Protein 9IOA (pdb70)

Sequence (1952 aa):
MKLEQQIQRVILEEAKALIKDYHEYHNRVHLESVRNKKRLGDSAPDKKIHRPNYWSFDKKFDPFYVKSNYKSIARSIANKIENRTYLPNEPFTKDVPKPDGGIRKVSIYQIPDAAISKLFFNRLLAKNRHRFSSFSYAYRNDRNVHFAIQDISVDLKKNERTFLAEFDFSDFFGSISHSFLNEQFNENGFYISPEEKFIIRSFLRERKVGIPQGTSISLFLANLTCWKLDQDLEREGVKFSRYADDTIIWSQEYSKICNAFNIITNFSKSAGIKINPKGISLLTKKGLPSEITSKNNLDFLGYTLSVENVSIKEKSVKKIKKQISYILYRNLIQPLKKTSLAGQTIPANDRDKNFLIAICEIRRYMYGGLSKSQIKDYLSGRSNRLYFKGIMSFYPLVNDVEQLKQLDGWIVSVIYRALKLRCQLLSKWGYNRSHNFPFILDREDIVDKCSKKTIAGRKLFEIPSFLLIHKALQKGLQESGIEKIMNPMKLEQQIQRVILEEAKALIKDYHEYHNRVHLESVRNKKRLGDSAPDKKIHRPNYWSFDKKFDPFYVKSNYKSIARSIANKIENRTYLPNEPFTKDVPKPDGGIRKVSIYQIPDAAISKLFFNRLLAKNRHRFSSFSYAYRNDRNVHFAIQDISVDLKKNERTFLAEFDFSDFFGSISHSFLNEQFNENGFYISPEEKFIIRSFLRERKVGIPQGTSISLFLANLTCWKLDQDLEREGVKFSRYADDTIIWSQEYSKICNAFNIITNFSKSAGIKINPKGISLLTKKGLPSEITSKNNLDFLGYTLSVENVSIKEKSVKKIKKQISYILYRNLIQPLKKTSLAGQTIPANDRDKNFLIAICEIRRYMYGGLSKSQIKDYLSGRSNRLYFKGIMSFYPLVNDVEQLKQLDGWIVSVIYRALKLRCQLLSKWGYNRSHNFPFILDREDIVDKCSKKTIAGRKLFEIPSFLLIHKALQKGLQESGIEKIMNPMKLEQQIQRVILEEAKALIKDYHEYHNRVHLESVRNKKRLGDSAPDKKIHRPNYWSFDKKFDPFYVKSNYKSIARSIANKIENRTYLPNEPFTKDVPKPDGGIRKVSIYQIPDAAISKLFFNRLLAKNRHRFSSFSYAYRNDRNVHFAIQDISVDLKKNERTFLAEFDFSDFFGSISHSFLNEQFNENGFYISPEEKFIIRSFLRERKVGIPQGTSISLFLANLTCWKLDQDLEREGVKFSRYADDTIIWSQEYSKICNAFNIITNFSKSAGIKINPKGISLLTKKGLPSEITSKNNLDFLGYTLSVENVSIKEKSVKKIKKQISYILYRNLIQPLKKTSLAGQTIPANDRDKNFLIAICEIRRYMYGGLSKSQIKDYLSGRSNRLYFKGIMSFYPLVNDVEQLKQLDGWIVSVIYRALKLRCQLLSKWGYNRSHNFPFILDREDIVDKCSKKTIAGRKLFEIPSFLLIHKALQKGLQESGIEKIMNPMKLEQQIQRVILEEAKALIKDYHEYHNRVHLESVRNKKRLGDSAPDKKIHRPNYWSFDKKFDPFYVKSNYKSIARSIANKIENRTYLPNEPFTKDVPKPDGGIRKVSIYQIPDAAISKLFFNRLLAKNRHRFSSFSYAYRNDRNVHFAIQDISVDLKKNERTFLAEFDFSDFFGSISHSFLNEQFNENGFYISPEEKFIIRSFLRERKVGIPQGTSISLFLANLTCWKLDQDLEREGVKFSRYADDTIIWSQEYSKICNAFNIITNFSKSAGIKINPKGISLLTKKGLPSEITSKNNLDFLGYTLSVENVSIKEKSVKKIKKQISYILYRNLIQPLKKTSLAGQTIPANDRDKNFLIAICEIRRYMYGGLSKSQIKDYLSGRSNRLYFKGIMSFYPLVNDVEQLKQLDGWIVSVIYRALKLRCQLLSKWGYNRSHNFPFILDREDIVDKCSKKTIAGRKLFEIPSFLLIHKALQKGLQESGIEKIMNP

Solvent-accessible surface area: 88950 Å² total; per-residue (Å²): 122,135,30,50,66,25,0,33,130,18,0,24,83,30,0,96,56,51,21,133,89,23,81,92,51,49,88,117,27,88,98,75,29,72,117,22,129,144,23,9,3,110,40,13,93,131,94,136,65,103,120,50,84,52,19,95,124,45,123,54,11,25,0,64,66,0,82,81,38,45,124,61,16,0,168,47,18,6,94,89,0,118,80,105,78,11,62,0,62,122,23,34,61,96,86,38,116,30,138,87,72,31,89,63,106,30,7,58,12,4,5,2,1,18,0,0,0,83,22,2,0,74,96,0,30,65,21,1,132,56,25,27,20,90,16,14,13,12,86,110,127,42,95,49,4,19,10,0,2,13,11,0,17,27,2,0,120,78,12,135,99,0,8,2,1,34,2,12,1,34,40,0,0,42,40,0,45,31,70,24,0,42,117,12,3,123,44,16,21,8,18,7,3,98,44,6,32,25,0,0,101,0,0,4,132,16,51,157,77,0,2,1,30,23,15,28,0,4,39,0,0,7,7,0,0,0,15,94,5,11,26,38,2,83,89,36,6,5,48,16,0,8,13,8,12,13,5,0,0,2,7,50,61,23,32,25,1,0,33,0,8,13,23,0,22,92,11,11,143,72,5,68,36,112,6,50,9,101,31,5,10,0,1,9,87,144,67,101,116,40,136,16,89,48,79,79,63,2,73,1,35,11,0,19,0,11,3,59,42,6,8,3,38,109,131,12,10,137,149,2,63,134,66,0,37,74,5,1,77,74,9,0,10,47,1,3,123,69,134,54,18,43,61,14,86,30,1,32,128,71,129,1,69,25,2,42,77,0,0,43,66,0,8,163,42,0,0,18,34,0,28,27,67,75,0,108,30,10,49,83,54,202,35,83,183,11,92,23,100,16,32,1,12,122,25,1,15,1,60,23,62,96,28,0,110,124,4,29,24,49,0,14,20,23,0,68,152,11,9,104,62,0,15,90,17,0,50,162,86,58,75,108,47,63,132,11,18,3,23,99,25,76,61,125,56,2,56,88,104,1,37,165,68,81,41,102,77,131,113,31,8,12,4,2,20,0,27,18,2,10,100,0,2,69,66,0,6,61,74,40,1,3,67,139,11,32,60,140,133,126,25,46,89,26,0,33,106,16,0,32,89,36,0,80,56,55,22,137,94,26,82,98,53,49,86,127,29,91,97,90,28,57,109,26,126,123,22,7,6,121,48,15,102,136,95,135,66,102,126,46,89,46,15,96,131,41,125,54,12,22,0,65,74,0,80,81,40,37,117,57,16,0,157,59,16,4,89,89,0,104,74,110,72,7,74,1,64,114,17,33,57,103,86,60,114,38,134,91,72,30,94,56,104,42,13,60,20,4,7,2,2,20,0,0,5,84,15,5,0,71,90,0,33,44,23,1,135,64,24,31,20,86,18,13,13,8,88,108,126,44,120,50,0,10,10,0,0,11,7,0,18,28,6,0,132,63,11,19,4,0,0,1,1,41,5,14,1,26,36,0,0,35,36,0,44,31,77,22,0,42,122,18,4,111,70,11,21,5,28,4,6,98,49,6,36,25,0,1,102,0,0,4,132,24,55,159,70,0,2,1,16,24,14,30,1,0,40,0,0,4,5,0,0,0,17,99,6,13,31,38,1,85,76,38,6,4,60,15,0,7,16,2,18,20,6,0,0,3,9,22,35,69,46,24,0,37,64,0,45,83,22,4,67,92,13,6,145,74,3,71,38,114,19,71,65,110,60,62,11,0,1,5,74,144,67,27,57,17,4,28,120,47,80,78,65,3,74,2,35,11,1,19,0,14,1,58,44,6,11,3,40,107,117,13,13,128,111,1,66,125,74,0,37,75,8,1,80,67,6,0,8,48,1,2,108,49,136,58,21,44,61,14,63,32,1,29,126,75,139,3,63,11,2,42,69,0,0,47,66,0,13,171,43,0,1,18,36,0,35,27,64,76,0,111,29,8,52,82,54,204,35,82,183,11,94,21,105,15,31,1,12,124,26,0,15,0,68,27,70,103,28,0,95,115,4,26,26,49,0,14,23,22,0,72,152,11,11,109,64,1,16,94,14,0,50,164,90,55,77,103,45,63,133,15,17,4,22,98,30,72,65,129,54,1,56,77,93,0,30,147,55,81,51,101,77,147,100,33,9,11,5,3,25,0,27,20,2,13,102,0,1,59,59,0,5,76,68,38,2,2,72,140,11,33,53,136,123,123,25,43,92,31,0,27,125,14,0,38,95,33,0,90,57,55,21,139,94,24,82,103,50,49,87,120,32,90,95,98,30,54,122,25,126,140,23,7,9,120,49,15,98,131,96,136,64,103,126,48,120,49,14,102,132,45,125,53,11,24,0,66,69,0,81,80,39,41,120,57,17,0,166,60,16,4,92,91,0,105,72,106,77,8,75,2,62,112,12,40,50,102,82,71,103,39,134,90,70,30,92,62,100,41,12,60,19,4,7,2,1,20,0,0,4,78,17,4,0,74,88,0,31,45,23,2,126,64,24,30,20,85,13,14,13,7,88,107,125,42,100,49,0,10,8,0,0,9,10,0,19,28,6,0,134,64,12,17,4,1,0,2,0,34,5,15,0,26,37,0,1,36,40,0,46,32,77,22,0,41,122,18,6,115,70,6,22,8,28,4,4,98,48,8,43,25,0,0,99,0,0,5,129,31,54,149,83,0,2,0,16,22,14,31,1,0,39,0,0,5,5,0,0,0,13,96,6,12,30,41,1,85,81,37,8,5,54,10,0,6,15,3,18,20,6,0,0,3,10,24,32,63,47,26,0,38,64,0,46,82,23,4,66,91,12,8,139,73,4,72,38,113,18,70,65,109,59,59,8,0,0,7,77,145,66,29,59,18,3,26,119,47,76,77,65,2,74,1,34,12,0,18,0,14,1,64,42,4,10,2,40,117,107,14,15,114,110,1,67,129,69,0,38,76,6,1,74,70,5,0,7,49,0,3,116,48,137,61,22,44,58,14,101,32,6,32,121,76,136,2,96,27,2,20,74,0,0,44,70,0,7,168,42,0,0,18,36,0,36,29,65,77,0,109,32,11,49,84,52,203,36,79,180,12,95,22,112,15,30,1,12,123,26,2,18,3,66,25,73,101,31,0,96,120,4,25,24,49,0,14,21,25,0,69,152,11,10,110,67,1,14,92,16,0,60,157,89,58,78,90,45,55,119,18,17,4,21,98,27,69,66,129,55,1,56,78,91,0,28,148,55,82,50,101,78,139,100,34,10,8,4,2,25,0,31,19,2,2,100,0,2,77,68,0,10,78,63,39,1,1,75,137,10,31,56,138,121,134,33,47,85,30,0,27,125,18,0,33,98,30,0,94,47,50,21,127,79,20,82,92,50,47,88,120,26,91,100,75,31,71,127,22,129,146,25,8,3,108,42,15,92,129,91,142,67,107,133,51,84,49,18,98,127,40,132,52,9,29,0,59,77,0,79,81,37,44,123,54,16,0,152,47,15,2,68,98,0,119,88,108,79,10,79,1,63,125,21,30,59,110,77,52,112,27,128,90,71,30,86,42,95,35,7,70,12,3,5,1,1,19,0,0,0,84,19,13,0,74,110,0,30,52,20,1,131,61,26,30,20,90,16,14,12,11,89,116,126,42,92,49,3,18,12,0,1,14,11,0,13,27,2,0,95,81,14,136,104,1,8,4,2,37,3,12,0,30,38,0,0,42,38,0,45,32,68,19,0,42,111,17,2,114,45,17,22,7,20,8,7,92,50,9,32,23,0,0,102,0,0,4,131,16,59,152,77,0,2,0,26,30,16,28,0,5,41,0,0,8,7,0,0,0,22,101,7,12,22,43,2,82,74,32,7,5,46,15,0,8,14,7,8,11,4,0,0,2,7,41,72,22,33,27,0,0,38,0,11,12,23,1,19,90,14,11,142,78,4,70,35,116,5,48,9,100,35,7,11,0,2,9,82,145,67,94,114,41,136,16,92,45,82,79,62,3,72,1,35,9,0,20,0,9,4,64,43,3,9,2,37,112,122,13,8,141,147,1,62,133,65,0,38,72,5,0,69,73,11,0,11,46,0,2,114,70,132,56,21,44,61,13,86,32,1,30,120,71,136,4,75,26,2,31,77,0,0,41,66,0,8,163,42,0,0,17,36,0,34,30,66,79,0,108,32,9,46,84,53,198,35,82,184,11,93,24,102,16,30,1,12,123,25,0,15,1,58,24,64,90,28,0,103,124,4,28,26,51,0,14,18,24,0,64,155,10,6,104,70,0,16,103,18,0,50,156,85,58,75,109,45,58,134,10,17,1,22,103,19,70,60,120,49,0,56,88,96,0,31,160,72,73,55,100,72,138,99,31,13,7,5,2,22,0,31,19,2,13,102,0,1,57,70,1,1,62,69,39,2,3,66,139,11,32,59,145

Radius of gyration: 46.31 Å; Cα contacts (8 Å, |Δi|>4): 3074; chains: 4; bounding box: 147×150×67 Å

B-factor: mean 64.34, std 40.63, range [16.78, 218.44]

Secondary structure (DSSP, 8-state):
--HHHHHHHHHHHHHHHHHHHHHHHHHHHHHHHHHHHHHHGGGPPPP-----THHHHSGGG-HHHHHHTHHHHHHHHHHHHHTT---PPPPB--EEE-TTS-EEE--B--HHHHHHHHHHHHHHHHHTGGGS-SEEESSTT-TTHHHHHHHHHHHHHHSS-EEEEEEE-HHHHHS--HHHHHHGGGSTT----HHHHHHHHHHHHHSSSSPPSSSTTHHHHHHHHSHHHHHHHHHHT-EEEEETTEEEEEES-HHHHHHHHHHHHHHHHHHTS--B---EEEE--SSS--SSSB-SEEE-SSEEEESS-EEE-HHHHHHHHHHHHHHHHHHHTGGGGSS--TT-PPPBTTB-HHHHHHHHHHHHHHTSS--HHHHHHHHHTS-S-----SSGGG-TT---HHHHHHHHHHHHHHHHHHHHHHHHHHHHHT---SSSHHHH--HHHHHHHHHH--BTTB---PPP-HHHHHHHHHHHHHHHHHHHHH--/--HHHHHHHHHHHHHHHHHHHHHHHHHHHHHHHHHHHHHHGGGPPPP-----THHHHSGGGSHHHHHHSHHHHHHHHHHHHHTT---PPPPEEEEEE-TTS-EEEEEE--HHHHHHHHHHHHHHHHHTGGGS-SEEESSTT-TTHHHHHHHHHHHHHH-S-EEEEEEE-HHHHHS--HHHHHHGGGSTT----HHHHHHHHHHHHHSSSS--BSSTTHHHHHHHHSHHHHHHHHHHT-EEEEETTEEEEEES-HHHHHHHHHHHHHHHHHHTS--B---EEEE--SSS--SSSB-SEEE-SSEEEESS-EEE-HHHHHHHHHHHHHHHHHHHTGGGGSS--TT-PPPBTTB-HHHHHHHHHHHHHHTSS--HHHHHHHHHTS-S-----SSGGG-TT---HHHHHHHHHHHHHHHHHHHHHHHHHHHHHT---TTSHHHH--HHHHHHHHHH--BTTB---PPP-HHHHHHHHHHHHHHHHHHHHH--/--HHHHHHHHHHHHHHHHHHHHHHHHHHHHHHHHHHHHHHGGGPPPP-----THHHHSGGGSHHHHHHSHHHHHHHHHHHHHTT---PPPPEEEEEE-TTS-EEEEEE--HHHHHHHHHHHHHHHHHTGGGS-SEEESSTT-TTHHHHHHHHHHHHHH-S-EEEEEEE-HHHHHS--HHHHHHGGGSTT----HHHHHHHHHHHHHSSSS--BSSTTHHHHHHHHSHHHHHHHHHHT-EEEEETTEEEEEES-HHHHHHHHHHHHHHHHHHTS--B---EEEE--SSS--SSSB-SEEE-SSEEEESS-EEE-HHHHHHHHHHHHHHHHHHHTGGGGSS--TT-PPPBTTB-HHHHHHHHHHHHHHTSS--HHHHHHHHHTS-S-----SSGGG-TT---HHHHHHHHHHHHHHHHHHHHHHHHHHHHHT---TTSHHHH--HHHHHHHHHH--BTTB---PPP-HHHHHHHHHHHHHHH-HHHHH--/--HHHHHHHHHHHHHHHHHHHHHHHHHHHHHHHHHHHHHHGGGPPPP-----THHHHSGGG-HHHHHHTHHHHHHHHHHHHHTT---PPPPB--EEE-TTS-EEE--B--HHHHHHHHHHHHHHHHHTGGGS-SEEESSTT-TTHHHHHHHHHHHHHHSS-EEEEEEE-HHHHHS--HHHHHHGGGSTT----HHHHHHHHHHHHHSSSSPPSSSTTHHHHHHHHSHHHHHHHHHHT-EEEEETTEEEEEES-HHHHHHHHHHHHHHHHHHTS--B---EEEE--SSS--SSSB-SEEEETTEEEESS-EEE-HHHHHHHHHHHHHHHHHHHTGGGGSS--TT-PPPBTTB-HHHHHHHHHHHHHHTSS--HHHHHHHHHTS-S-----SSGGG-TT---HHHHHHHHHHHHHHHHHHHHHHHHHHHHHT---SSSHHHH--HHHHHHHHHH--BTTB---PPP-HHHHHHHHHHHHHHHHHHHHH--

Nearest PDB structures (foldseek):
  6ar1-assembly1_A  TM=6.732E-01  e=9.410E-15  Geobacillus stearothermophilus
  6ar1-assembly2_D  TM=6.751E-01  e=1.546E-14  Geobacillus stearothermophilus
  5hhl-assembly4_G  TM=7.097E-01  e=1.204E-11  Agathobacter rectalis M104/1
  8ubb-assembly1_A  TM=7.583E-01  e=1.676E-10  Bordetella phage BPP-1
  8ubd-assembly1_A  TM=7.519E-01  e=3.899E-10  Bordetella phage BPP-1

InterPro domains:
  IPR000477 Reverse transcriptase domain [PF00078] (96-308)
  IPR000477 Reverse transcriptase domain [PS50878] (77-308)
  IPR043502 DNA/RNA polymerase superfamily [SSF56672] (45-313)
  IPR051083 Group II Intron Splicing and Mobility/Defense [PTHR34047] (75-318)

Organism: Escherichia coli (NCBI:txid562)

Foldseek 3Di:
DDQLVLLLVLLLVLLVVVVVVLVVVVVVQVVVLVVQCLQQPPPRDDGDRDDDPVCPVDVQQHSVVCNVPVSVVSVVQSVCLVVLNDAFDFFDWDWDQDPLRDTAIAGHGGSSLQSVLQSQLVVQCVQCVVLFDDAEAQALLDLCNVVVVVVVLVCLQPFQKKKKWKWFQRFVQVFFQVVLLVVLCPPSPRDQDPSNVSSVVRHVVNPPGGHRGPGSNRRVSVRSNCSVLSVVLVVLPWDWHHHNRMMMTMDSDPVSVVVNVVSQVVSCVVRVHHMGTSTIAMEHDPPDDDDDHHDQFDDRSQWTRGNVFIAGDVVVVVVLVVQLLVLLCSLQPVSLPDPDVHSHDDDDPLDDPSLLSSQQSNCCQAAVRDALVLLVCCLPVVDVDDAGDHDVLSVLRGDDLVVQVVVLLVSLVSQLVSLCVSQVSCVVVPHHCCVGNSNVDDSVCQQVVLQPDDDPNGSSRHRDGNVSVSSSSVVCCVVPNSVVRSDD/DDQLVLLLVLLLVLLVVVVVVLVVVVVVQVVVQVVQCLQQPPVRDDGDRDDDPVCPVDVQQHSVVCNVPVSVVSVVQSVCLVVLNDAFDFFDWDWDQDPLRRTAIATHGGSSLQSVLQSLLVVQCVQCVVLFDDAEAQALLDLCNVVVVVVVLVCLQVFAKKKKWKWFCRVVQVFFQVVLLVVLCPPSPRDADPSNVSSVVRHVVNPPGGHRGPGSNRRVSVRSNCSVLSVVLVVLPWDWHHHNRMMMTIDSDPVSVVVNVVSQQVSCVVRVHHMGTSGIEMEHDPPDDDDDHYDQFDDRSQWTRGNVWIAGDPVVVVVLVVQLLVLLCSLQPVSLPDPDVHSHDDDDPLDDVSLLSSQQSNCCQQAVRDDLVLLVCCLPVVDVDDAGDHDVLSVLRGPDLPVLVVVLLVSLVSQLVSLCNSQVSCVVVPHHCCVGNSNPDDSVCQQVVLQPDDDPNGRSSHRDGNVSVSSSSVVCCVVPNSVVRSDD/DDQLVLLLVLLLVLLVVVVVVLVVVVVVQVVVQVVQCLQQPPVRDDGDRDDDPVCPVDVQQHSVVCNVPVSVVSVVQSVCLVVLNDAFDFFDWDWDQDPLRRTAIATHGGSSLQSVLQSLLVVQCVQCVVLFDDAEAQALLDLCNVVVVVVVLVCLQVAQKKKKWKWFCRVVQVFFQVVLLVVLCPPSPRDADPSNVSSVVRHVVSPPGGHRGPGSNRRVSVRSNCSVLSVVLVVLPWDWHHHNRMMMIIDNDPVSVVVNVVSQQVSCVVRVHHMGTSTIEMEHDPPDDDDDHYDQFDDRSQWTRGNVWIAGDPVVVVVLVVQLLVLLCSLQPVSLPDPDNHSHDDDDPLDDVSLLSSQQSNCCQQAVRDALVLLVCCLPVVDVDDAGDHDVLSVLRGPCLPVLVVVQLVSLVSQLVSLCNSQVSCVVVPHHCCVGNSNPDDSVCQQVVLQPDDDPNGSSRHRDGNNSVSSSSVVCCVVPNSVVRSDD/DAQLVLLLVLLLVLLVVVVVVLVVVVVVQVVVQVVQCLQQPPPRDDGDRDDDPVCPVDVQLHSVVCNVPVSVVSVVQSVCLVVLNDAFDFFDWDWDQDPLRRTAIAGHGGSSLQSVLQSQLVVQCVQCVVLFDDAEAQALLDLCNVVVVVVVLVCLQPFQKKKKWKWFQRFVQVFFQVVLLVVLCPPSPRDQDPSNVSSVVRHVVSPPGGHRGPGSNRRVSVRSNCSVLVVVLVVLPWDWHHHNRMMMTMDSDPVSVVVNVVSQVVSCVVRVHHMGTSTMAMEHDPPDDDDDHHDQFDDRSQWTRGNVFIAGDVVVVVVLVVQLLVLLCSLQPVSLPDPDNHSHDDDDPLDDVSLLSSQQSNCCQQAVRDALVLLVCCLPVVDVDDAGDHDVLSVLRGDDVVVQVVVLLVSLVSQLVSLCVSQVSCVVVPHHCCVGNSNVDDSVCQQVVLQPDDDPNGSSRHRDGNVSVSSSSVVCCVVPNSVVRSDD

Structure (mmCIF, N/CA/C/O backbone):
data_9IOA
#
_entry.id   9IOA
#
_cell.length_a   1.00
_cell.length_b   1.00
_cell.length_c   1.00
_cell.angle_alpha   90.00
_cell.angle_beta   90.00
_cell.angle_gamma   90.00
#
_symmetry.space_group_name_H-M   'P 1'
#
loop_
_entity.id
_entity.type
_entity.pdbx_description
1 polymer 'RNA (177-MER)'
2 polymer 'RNA-dependent DNA polymerase'
#
loop_
_atom_site.group_PDB
_atom_site.id
_atom_site.type_symbol
_atom_site.label_atom_id
_atom_site.label_alt_id
_atom_site.label_comp_id
_atom_site.label_asym_id
_atom_site.label_entity_id
_atom_site.label_seq_id
_atom_site.pdbx_PDB_ins_code
_atom_site.Cartn_x
_atom_site.Cartn_y
_atom_site.Cartn_z
_atom_site.occupancy
_atom_site.B_iso_or_equiv
_atom_site.auth_seq_id
_atom_site.auth_comp_id
_atom_site.auth_asym_id
_atom_site.auth_atom_id
_atom_site.pdbx_PDB_model_num
ATOM 16930 N N . MET D 2 1 ? 195.565 250.597 202.130 1.00 67.38 1 MET A N 1
ATOM 16931 C CA . MET D 2 1 ? 196.981 251.041 202.047 1.00 63.87 1 MET A CA 1
ATOM 16932 C C . MET D 2 1 ? 197.764 250.015 201.230 1.00 62.43 1 MET A C 1
ATOM 16933 O O . MET D 2 1 ? 198.051 248.918 201.714 1.00 65.52 1 MET A O 1
ATOM 16949 N N . LYS D 2 2 ? 198.100 250.360 199.988 1.00 56.81 2 LYS A N 1
ATOM 16950 C CA . LYS D 2 2 ? 198.792 249.424 199.118 1.00 53.48 2 LYS A CA 1
ATOM 16951 C C . LYS D 2 2 ? 200.290 249.444 199.394 1.00 56.52 2 LYS A C 1
ATOM 16952 O O . LYS D 2 2 ? 200.849 250.425 199.888 1.00 63.86 2 LYS A O 1
ATOM 16971 N N . LEU D 2 3 ? 200.944 248.337 199.050 1.00 37.46 3 LEU A N 1
ATOM 16972 C CA . LEU D 2 3 ? 202.364 248.199 199.345 1.00 37.44 3 LEU A CA 1
ATOM 16973 C C . LEU D 2 3 ? 203.187 249.256 198.620 1.00 42.39 3 LEU A C 1
ATOM 16974 O O . LEU D 2 3 ? 204.173 249.762 199.166 1.00 52.15 3 LEU A O 1
ATOM 16990 N N . GLU D 2 4 ? 202.815 249.596 197.386 1.00 44.40 4 GLU A N 1
ATOM 16991 C CA . GLU D 2 4 ? 203.582 250.600 196.657 1.00 41.93 4 GLU A CA 1
ATOM 16992 C C . GLU D 2 4 ? 203.548 251.941 197.377 1.00 44.11 4 GLU A C 1
ATOM 16993 O O . GLU D 2 4 ? 204.573 252.622 197.480 1.00 53.02 4 GLU A O 1
ATOM 17005 N N . GLN D 2 5 ? 202.379 252.338 197.883 1.00 36.96 5 GLN A N 1
ATOM 17006 C CA . GLN D 2 5 ? 202.286 253.596 198.617 1.00 36.59 5 GLN A CA 1
ATOM 17007 C C . GLN D 2 5 ? 203.122 253.548 199.888 1.00 46.15 5 GLN A C 1
ATOM 17008 O O . GLN D 2 5 ? 203.762 254.539 200.262 1.00 50.19 5 GLN A O 1
ATOM 17022 N N . GLN D 2 6 ? 203.122 252.403 200.565 1.00 42.93 6 GLN A N 1
ATOM 17023 C CA . GLN D 2 6 ? 203.924 252.242 201.771 1.00 37.95 6 GLN A CA 1
ATOM 17024 C C . GLN D 2 6 ? 205.410 252.384 201.468 1.00 43.72 6 GLN A C 1
ATOM 17025 O O . GLN D 2 6 ? 206.136 253.098 202.173 1.00 48.20 6 GLN A O 1
ATOM 17039 N N . ILE D 2 7 ? 205.881 251.716 200.412 1.00 41.37 7 ILE A N 1
ATOM 17040 C CA . ILE D 2 7 ? 207.280 251.845 200.022 1.00 29.44 7 ILE A CA 1
ATOM 17041 C C . ILE D 2 7 ? 207.587 253.285 199.654 1.00 33.24 7 ILE A C 1
ATOM 17042 O O . ILE D 2 7 ? 208.660 253.806 199.970 1.00 44.07 7 ILE A O 1
ATOM 17058 N N . GLN D 2 8 ? 206.663 253.942 198.956 1.00 34.74 8 GLN A N 1
ATOM 17059 C CA . GLN D 2 8 ? 206.869 255.338 198.602 1.00 37.49 8 GLN A CA 1
ATOM 17060 C C . GLN D 2 8 ? 207.095 256.172 199.848 1.00 37.84 8 GLN A C 1
ATOM 17061 O O . GLN D 2 8 ? 208.065 256.930 199.938 1.00 46.20 8 GLN A O 1
ATOM 17075 N N . ARG D 2 9 ? 206.202 256.039 200.825 1.00 36.23 9 ARG A N 1
ATOM 17076 C CA . ARG D 2 9 ? 206.337 256.817 202.048 1.00 39.32 9 ARG A CA 1
ATOM 17077 C C . ARG D 2 9 ? 207.678 256.544 202.708 1.00 40.58 9 ARG A C 1
ATOM 17078 O O . ARG D 2 9 ? 208.398 257.473 203.083 1.00 49.89 9 ARG A O 1
ATOM 17099 N N . VAL D 2 10 ? 208.036 255.268 202.849 1.00 35.11 10 VAL A N 1
ATOM 17100 C CA . VAL D 2 10 ? 209.241 254.927 203.600 1.00 27.10 10 VAL A CA 1
ATOM 17101 C C . VAL D 2 10 ? 210.482 255.455 202.888 1.00 35.92 10 VAL A C 1
ATOM 17102 O O . VAL D 2 10 ? 211.355 256.085 203.502 1.00 45.06 10 VAL A O 1
ATOM 17115 N N . ILE D 2 11 ? 210.583 255.200 201.581 1.00 34.08 11 ILE A N 1
ATOM 17116 C CA . ILE D 2 11 ? 211.744 255.652 200.823 1.00 36.16 11 ILE A CA 1
ATOM 17117 C C . ILE D 2 11 ? 211.841 257.168 200.866 1.00 35.15 11 ILE A C 1
ATOM 17118 O O . ILE D 2 11 ? 212.926 257.730 201.058 1.00 43.85 11 ILE A O 1
ATOM 17134 N N . LEU D 2 12 ? 210.714 257.857 200.685 1.00 34.86 12 LEU A N 1
ATOM 17135 C CA . LEU D 2 12 ? 210.741 259.311 200.666 1.00 35.48 12 LEU A CA 1
ATOM 17136 C C . LEU D 2 12 ? 211.156 259.872 202.018 1.00 34.62 12 LEU A C 1
ATOM 17137 O O . LEU D 2 12 ? 211.934 260.826 202.079 1.00 48.95 12 LEU A O 1
ATOM 17153 N N . GLU D 2 13 ? 210.652 259.303 203.115 1.00 35.57 13 GLU A N 1
ATOM 17154 C CA . GLU D 2 13 ? 211.048 259.807 204.427 1.00 33.14 13 GLU A CA 1
ATOM 17155 C C . GLU D 2 13 ? 212.521 259.545 204.704 1.00 35.48 13 GLU A C 1
ATOM 17156 O O . GLU D 2 13 ? 213.209 260.407 205.259 1.00 44.54 13 GLU A O 1
ATOM 17168 N N . GLU D 2 14 ? 213.035 258.371 204.335 1.00 36.04 14 GLU A N 1
ATOM 17169 C CA . GLU D 2 14 ? 214.463 258.133 204.516 1.00 31.79 14 GLU A CA 1
ATOM 17170 C C . GLU D 2 14 ? 215.285 259.131 203.710 1.00 34.40 14 GLU A C 1
ATOM 17171 O O . GLU D 2 14 ? 216.253 259.718 204.216 1.00 43.83 14 GLU A O 1
ATOM 17183 N N . ALA D 2 15 ? 214.903 259.347 202.450 1.00 34.94 15 ALA A N 1
ATOM 17184 C CA . ALA D 2 15 ? 215.638 260.282 201.608 1.00 32.07 15 ALA A CA 1
ATOM 17185 C C . ALA D 2 15 ? 215.586 261.687 202.186 1.00 33.30 15 ALA A C 1
ATOM 17186 O O . ALA D 2 15 ? 216.599 262.388 202.227 1.00 43.71 15 ALA A O 1
ATOM 17193 N N . LYS D 2 16 ? 214.405 262.122 202.626 1.00 26.30 16 LYS A N 1
ATOM 17194 C CA . LYS D 2 16 ? 214.270 263.456 203.199 1.00 32.07 16 LYS A CA 1
ATOM 17195 C C . LYS D 2 16 ? 215.086 263.605 204.472 1.00 33.61 16 LYS A C 1
ATOM 17196 O O . LYS D 2 16 ? 215.669 264.663 204.715 1.00 44.98 16 LYS A O 1
ATOM 17215 N N . ALA D 2 17 ? 215.123 262.572 205.312 1.00 20.71 17 ALA A N 1
ATOM 17216 C CA . ALA D 2 17 ? 215.945 262.649 206.512 1.00 27.82 17 ALA A CA 1
ATOM 17217 C C . ALA D 2 17 ? 217.412 262.811 206.148 1.00 32.57 17 ALA A C 1
ATOM 17218 O O . ALA D 2 17 ? 218.123 263.640 206.728 1.00 42.57 17 ALA A O 1
ATOM 17225 N N . LEU D 2 18 ? 217.886 262.027 205.179 1.00 29.66 18 LEU A N 1
ATOM 17226 C CA . LEU D 2 18 ? 219.282 262.147 204.773 1.00 29.29 18 LEU A CA 1
ATOM 17227 C C . LEU D 2 18 ? 219.567 263.519 204.165 1.00 35.02 18 LEU A C 1
ATOM 17228 O O . LEU D 2 18 ? 220.620 264.120 204.421 1.00 39.26 18 LEU A O 1
ATOM 17244 N N . ILE D 2 19 ? 218.632 264.038 203.368 1.00 37.34 19 ILE A N 1
ATOM 17245 C CA . ILE D 2 19 ? 218.795 265.367 202.780 1.00 28.88 19 ILE A CA 1
ATOM 17246 C C . ILE D 2 19 ? 218.861 266.427 203.868 1.00 27.69 19 ILE A C 1
ATOM 17247 O O . ILE D 2 19 ? 219.675 267.354 203.808 1.00 42.45 19 ILE A O 1
ATOM 17263 N N . LYS D 2 20 ? 217.970 266.336 204.853 1.00 26.02 20 LYS A N 1
ATOM 17264 C CA . LYS D 2 20 ? 217.982 267.304 205.940 1.00 32.44 20 LYS A CA 1
ATOM 17265 C C . LYS D 2 20 ? 219.289 267.232 206.712 1.00 34.61 20 LYS A C 1
ATOM 17266 O O . LYS D 2 20 ? 219.846 268.269 207.095 1.00 44.42 20 LYS A O 1
ATOM 17285 N N . ASP D 2 21 ? 219.814 266.023 206.911 1.00 32.92 21 ASP A N 1
ATOM 17286 C CA . ASP D 2 21 ? 221.087 265.888 207.602 1.00 31.09 21 ASP A CA 1
ATOM 17287 C C . ASP D 2 21 ? 222.212 266.534 206.806 1.00 39.97 21 ASP A C 1
ATOM 17288 O O . ASP D 2 21 ? 223.081 267.191 207.382 1.00 45.70 21 ASP A O 1
ATOM 17297 N N . TYR D 2 22 ? 222.207 266.378 205.482 1.00 36.41 22 TYR A N 1
ATOM 17298 C CA . TYR D 2 22 ? 223.273 266.985 204.687 1.00 31.89 22 TYR A CA 1
ATOM 17299 C C . TYR D 2 22 ? 223.147 268.504 204.649 1.00 30.24 22 TYR A C 1
ATOM 17300 O O . TYR D 2 22 ? 224.157 269.224 204.675 1.00 45.18 22 TYR A O 1
ATOM 17318 N N . HIS D 2 23 ? 221.920 269.013 204.562 1.00 23.03 23 HIS A N 1
ATOM 17319 C CA . HIS D 2 23 ? 221.730 270.455 204.598 1.00 30.93 23 HIS A CA 1
ATOM 17320 C C . HIS D 2 23 ? 222.248 271.032 205.904 1.00 35.87 23 HIS A C 1
ATOM 17321 O O . HIS D 2 23 ? 222.987 272.028 205.909 1.00 42.50 23 HIS A O 1
ATOM 17335 N N . GLU D 2 24 ? 221.890 270.403 207.024 1.00 37.52 24 GLU A N 1
ATOM 17336 C CA . GLU D 2 24 ? 222.413 270.849 208.304 1.00 28.15 24 GLU A CA 1
ATOM 17337 C C . GLU D 2 24 ? 223.920 270.681 208.373 1.00 28.58 24 GLU A C 1
ATOM 17338 O O . GLU D 2 24 ? 224.600 271.492 209.005 1.00 41.11 24 GLU A O 1
ATOM 17350 N N . TYR D 2 25 ? 224.465 269.660 207.713 1.00 31.46 25 TYR A N 1
ATOM 17351 C CA . TYR D 2 25 ? 225.910 269.487 207.694 1.00 31.93 25 TYR A CA 1
ATOM 17352 C C . TYR D 2 25 ? 226.592 270.693 207.070 1.00 36.17 25 TYR A C 1
ATOM 17353 O O . TYR D 2 25 ? 227.511 271.274 207.660 1.00 46.13 25 TYR A O 1
ATOM 17371 N N . HIS D 2 26 ? 226.168 271.085 205.867 1.00 38.48 26 HIS A N 1
ATOM 17372 C CA . HIS D 2 26 ? 226.893 272.172 205.218 1.00 29.09 26 HIS A CA 1
ATOM 17373 C C . HIS D 2 26 ? 226.607 273.501 205.902 1.00 27.58 26 HIS A C 1
ATOM 17374 O O . HIS D 2 26 ? 227.487 274.372 205.955 1.00 45.34 26 HIS A O 1
ATOM 17389 N N . ASN D 2 27 ? 225.415 273.664 206.480 1.00 22.57 27 ASN A N 1
ATOM 17390 C CA . ASN D 2 27 ? 225.150 274.880 207.241 1.00 24.57 27 ASN A CA 1
ATOM 17391 C C . ASN D 2 27 ? 226.055 274.967 208.464 1.00 29.86 27 ASN A C 1
ATOM 17392 O O . ASN D 2 27 ? 226.597 276.039 208.776 1.00 42.57 27 ASN A O 1
ATOM 17403 N N . ARG D 2 28 ? 226.244 273.844 209.157 1.00 32.83 28 ARG A N 1
ATOM 17404 C CA . ARG D 2 28 ? 227.142 273.818 210.300 1.00 31.37 28 ARG A CA 1
ATOM 17405 C C . ARG D 2 28 ? 228.568 274.106 209.869 1.00 39.28 28 ARG A C 1
ATOM 17406 O O . ARG D 2 28 ? 229.301 274.818 210.562 1.00 48.78 28 ARG A O 1
ATOM 17427 N N . VAL D 2 29 ? 228.986 273.542 208.735 1.00 38.99 29 VAL A N 1
ATOM 17428 C CA . VAL D 2 29 ? 230.343 273.775 208.253 1.00 24.71 29 VAL A CA 1
ATOM 17429 C C . VAL D 2 29 ? 230.555 275.253 207.977 1.00 30.37 29 VAL A C 1
ATOM 17430 O O . VAL D 2 29 ? 231.610 275.808 208.289 1.00 43.68 29 VAL A O 1
ATOM 17443 N N . HIS D 2 30 ? 229.558 275.920 207.398 1.00 33.66 30 HIS A N 1
ATOM 17444 C CA . HIS D 2 30 ? 229.710 277.349 207.136 1.00 28.00 30 HIS A CA 1
ATOM 17445 C C . HIS D 2 30 ? 229.778 278.154 208.425 1.00 33.29 30 HIS A C 1
ATOM 17446 O O . HIS D 2 30 ? 230.624 279.046 208.568 1.00 47.54 30 HIS A O 1
ATOM 17460 N N . LEU D 2 31 ? 228.861 277.899 209.358 1.00 36.87 31 LEU A N 1
ATOM 17461 C CA . LEU D 2 31 ? 228.896 278.643 210.612 1.00 37.20 31 LEU A CA 1
ATOM 17462 C C . LEU D 2 31 ? 230.231 278.443 211.320 1.00 38.23 31 LEU A C 1
ATOM 17463 O O . LEU D 2 31 ? 230.841 279.403 211.821 1.00 43.26 31 LEU A O 1
ATOM 17479 N N . GLU D 2 32 ? 230.719 277.202 211.346 1.00 40.59 32 GLU A N 1
ATOM 17480 C CA . GLU D 2 32 ? 231.992 276.920 211.990 1.00 40.91 32 GLU A CA 1
ATOM 17481 C C . GLU D 2 32 ? 233.151 277.540 211.225 1.00 44.01 32 GLU A C 1
ATOM 17482 O O . GLU D 2 32 ? 234.152 277.924 211.829 1.00 51.08 32 GLU A O 1
ATOM 17494 N N . SER D 2 33 ? 233.047 277.643 209.900 1.00 40.01 33 SER A N 1
ATOM 17495 C CA . SER D 2 33 ? 234.105 278.300 209.144 1.00 35.84 33 SER A CA 1
ATOM 17496 C C . SER D 2 33 ? 234.134 279.790 209.430 1.00 39.87 33 SER A C 1
ATOM 17497 O O . SER D 2 33 ? 235.209 280.387 209.479 1.00 46.62 33 SER A O 1
ATOM 17505 N N . VAL D 2 34 ? 232.972 280.398 209.663 1.00 34.58 34 VAL A N 1
ATOM 17506 C CA . VAL D 2 34 ? 232.952 281.804 210.047 1.00 31.77 34 VAL A CA 1
ATOM 17507 C C . VAL D 2 34 ? 233.605 281.987 211.411 1.00 33.76 34 VAL A C 1
ATOM 17508 O O . VAL D 2 34 ? 234.456 282.870 211.607 1.00 42.30 34 VAL A O 1
ATOM 17521 N N . ARG D 2 35 ? 233.249 281.129 212.365 1.00 38.83 35 ARG A N 1
ATOM 17522 C CA . ARG D 2 35 ? 233.842 281.250 213.691 1.00 39.61 35 ARG A CA 1
ATOM 17523 C C . ARG D 2 35 ? 235.339 280.974 213.646 1.00 40.76 35 ARG A C 1
ATOM 17524 O O . ARG D 2 35 ? 236.124 281.654 214.314 1.00 49.47 35 ARG A O 1
ATOM 17545 N N . ASN D 2 36 ? 235.755 279.974 212.869 1.00 34.65 36 ASN A N 1
ATOM 17546 C CA . ASN D 2 36 ? 237.169 279.648 212.756 1.00 38.54 36 ASN A CA 1
ATOM 17547 C C . ASN D 2 36 ? 237.939 280.740 212.033 1.00 38.55 36 ASN A C 1
ATOM 17548 O O . ASN D 2 36 ? 239.124 280.941 212.307 1.00 48.71 36 ASN A O 1
ATOM 17559 N N . LYS D 2 37 ? 237.305 281.441 211.094 1.00 37.35 37 LYS A N 1
ATOM 17560 C CA . LYS D 2 37 ? 237.941 282.625 210.538 1.00 43.43 37 LYS A CA 1
ATOM 17561 C C . LYS D 2 37 ? 238.191 283.639 211.638 1.00 38.62 37 LYS A C 1
ATOM 17562 O O . LYS D 2 37 ? 239.316 284.117 211.813 1.00 47.90 37 LYS A O 1
ATOM 17581 N N . LYS D 2 38 ? 237.168 283.924 212.441 1.00 32.81 38 LYS A N 1
ATOM 17582 C CA . LYS D 2 38 ? 237.371 284.846 213.554 1.00 33.01 38 LYS A CA 1
ATOM 17583 C C . LYS D 2 38 ? 238.474 284.369 214.491 1.00 37.15 38 LYS A C 1
ATOM 17584 O O . LYS D 2 38 ? 239.201 285.188 215.063 1.00 43.93 38 LYS A O 1
ATOM 17603 N N . ARG D 2 39 ? 238.610 283.056 214.662 1.00 35.58 39 ARG A N 1
ATOM 17604 C CA . ARG D 2 39 ? 239.568 282.502 215.615 1.00 31.19 39 ARG A CA 1
ATOM 17605 C C . ARG D 2 39 ? 240.997 282.562 215.090 1.00 36.60 39 ARG A C 1
ATOM 17606 O O . ARG D 2 39 ? 241.880 283.148 215.724 1.00 46.95 39 ARG A O 1
ATOM 17627 N N . LEU D 2 40 ? 241.242 281.946 213.937 1.00 39.00 40 LEU A N 1
ATOM 17628 C CA . LEU D 2 40 ? 242.577 281.787 213.383 1.00 39.23 40 LEU A CA 1
ATOM 17629 C C . LEU D 2 40 ? 242.953 282.875 212.389 1.00 40.80 40 LEU A C 1
ATOM 17630 O O . LEU D 2 40 ? 243.979 282.742 211.715 1.00 43.54 40 LEU A O 1
ATOM 17646 N N . GLY D 2 41 ? 242.161 283.936 212.268 1.00 40.72 41 GLY A N 1
ATOM 17647 C CA . GLY D 2 41 ? 242.586 285.056 211.452 1.00 41.57 41 GLY A CA 1
ATOM 17648 C C . GLY D 2 41 ? 242.803 284.644 210.012 1.00 43.97 41 GLY A C 1
ATOM 17649 O O . GLY D 2 41 ? 242.028 283.875 209.435 1.00 45.65 41 GLY A O 1
ATOM 17653 N N . ASP D 2 42 ? 243.878 285.160 209.418 1.00 46.50 42 ASP A N 1
ATOM 17654 C CA . ASP D 2 42 ? 244.187 284.859 208.026 1.00 45.35 42 ASP A CA 1
ATOM 17655 C C . ASP D 2 42 ? 244.644 283.422 207.836 1.00 44.32 42 ASP A C 1
ATOM 17656 O O . ASP D 2 42 ? 244.559 282.903 206.719 1.00 46.19 42 ASP A O 1
ATOM 17665 N N . SER D 2 43 ? 245.122 282.772 208.895 1.00 46.69 43 SER A N 1
ATOM 17666 C CA . SER D 2 43 ? 245.544 281.383 208.815 1.00 46.32 43 SER A CA 1
ATOM 17667 C C . SER D 2 43 ? 244.373 280.411 208.762 1.00 48.33 43 SER A C 1
ATOM 17668 O O . SER D 2 43 ? 244.590 279.223 208.506 1.00 48.66 43 SER A O 1
ATOM 17676 N N . ALA D 2 44 ? 243.154 280.882 208.995 1.00 51.59 44 ALA A N 1
ATOM 17677 C CA . ALA D 2 44 ? 241.987 280.019 208.991 1.00 48.41 44 ALA A CA 1
ATOM 17678 C C . ALA D 2 44 ? 241.917 279.243 207.676 1.00 44.04 44 ALA A C 1
ATOM 17679 O O . ALA D 2 44 ? 241.864 279.860 206.600 1.00 46.39 44 ALA A O 1
ATOM 17686 N N . PRO D 2 45 ? 241.923 277.913 207.711 1.00 46.06 45 PRO A N 1
ATOM 17687 C CA . PRO D 2 45 ? 241.742 277.151 206.465 1.00 45.80 45 PRO A CA 1
ATOM 17688 C C . PRO D 2 45 ? 240.425 277.508 205.798 1.00 49.54 45 PRO A C 1
ATOM 17689 O O . PRO D 2 45 ? 239.502 278.034 206.422 1.00 57.19 45 PRO A O 1
ATOM 17700 N N . ASP D 2 46 ? 240.331 277.181 204.516 1.00 49.42 46 ASP A N 1
ATOM 17701 C CA . ASP D 2 46 ? 239.140 277.483 203.740 1.00 49.42 46 ASP A CA 1
ATOM 17702 C C . ASP D 2 46 ? 238.125 276.354 203.871 1.00 53.48 46 ASP A C 1
ATOM 17703 O O . ASP D 2 46 ? 238.461 275.214 204.205 1.00 57.78 46 ASP A O 1
ATOM 17712 N N . LYS D 2 47 ? 236.862 276.694 203.638 1.00 47.71 47 LYS A N 1
ATOM 17713 C CA . LYS D 2 47 ? 235.798 275.717 203.776 1.00 39.87 47 LYS A CA 1
ATOM 17714 C C . LYS D 2 47 ? 235.960 274.615 202.737 1.00 42.01 47 LYS A C 1
ATOM 17715 O O . LYS D 2 47 ? 236.520 274.819 201.658 1.00 46.51 47 LYS A O 1
ATOM 17734 N N . LYS D 2 48 ? 235.464 273.425 203.082 1.00 45.25 48 LYS A N 1
ATOM 17735 C CA . LYS D 2 48 ? 235.519 272.292 202.165 1.00 42.38 48 LYS A CA 1
ATOM 17736 C C . LYS D 2 48 ? 234.283 271.428 202.429 1.00 40.97 48 LYS A C 1
ATOM 17737 O O . LYS D 2 48 ? 234.268 270.551 203.294 1.00 47.87 48 LYS A O 1
ATOM 17756 N N . ILE D 2 49 ? 233.229 271.674 201.654 1.00 38.28 49 ILE A N 1
ATOM 17757 C CA . ILE D 2 49 ? 232.001 270.903 201.795 1.00 35.97 49 ILE A CA 1
ATOM 17758 C C . ILE D 2 49 ? 232.186 269.555 201.113 1.00 39.70 49 ILE A C 1
ATOM 17759 O O . ILE D 2 49 ? 232.336 269.478 199.888 1.00 39.76 49 ILE A O 1
ATOM 17775 N N . HIS D 2 50 ? 232.163 268.489 201.901 1.00 39.06 50 HIS A N 1
ATOM 17776 C CA . HIS D 2 50 ? 232.264 267.132 201.395 1.00 29.68 50 HIS A CA 1
ATOM 17777 C C . HIS D 2 50 ? 230.874 266.540 201.213 1.00 37.82 50 HIS A C 1
ATOM 17778 O O . HIS D 2 50 ? 229.925 266.909 201.909 1.00 46.44 50 HIS A O 1
ATOM 17792 N N . ARG D 2 51 ? 230.765 265.616 200.265 1.00 35.30 51 ARG A N 1
ATOM 17793 C CA . ARG D 2 51 ? 229.590 264.780 200.155 1.00 32.62 51 ARG A CA 1
ATOM 17794 C C . ARG D 2 51 ? 229.995 263.337 200.417 1.00 33.80 51 ARG A C 1
ATOM 17795 O O . ARG D 2 51 ? 231.072 262.917 199.982 1.00 39.87 51 ARG A O 1
ATOM 17816 N N . PRO D 2 52 ? 229.178 262.560 201.124 1.00 29.37 52 PRO A N 1
ATOM 17817 C CA . PRO D 2 52 ? 229.594 261.201 201.477 1.00 31.98 52 PRO A CA 1
ATOM 17818 C C . PRO D 2 52 ? 230.044 260.425 200.250 1.00 35.28 52 PRO A C 1
ATOM 17819 O O . PRO D 2 52 ? 229.470 260.546 199.166 1.00 43.12 52 PRO A O 1
ATOM 17830 N N . ASN D 2 53 ? 231.099 259.633 200.428 1.00 31.58 53 ASN A N 1
ATOM 17831 C CA . ASN D 2 53 ? 231.688 258.917 199.303 1.00 28.88 53 ASN A CA 1
ATOM 17832 C C . ASN D 2 53 ? 230.720 257.902 198.717 1.00 37.73 53 ASN A C 1
ATOM 17833 O O . ASN D 2 53 ? 230.670 257.717 197.496 1.00 44.66 53 ASN A O 1
ATOM 17844 N N . TYR D 2 54 ? 229.947 257.230 199.570 1.00 35.09 54 TYR A N 1
ATOM 17845 C CA . TYR D 2 54 ? 229.077 256.166 199.094 1.00 34.58 54 TYR A CA 1
ATOM 17846 C C . TYR D 2 54 ? 227.931 256.705 198.246 1.00 33.91 54 TYR A C 1
ATOM 17847 O O . TYR D 2 54 ? 227.249 255.921 197.579 1.00 46.58 54 TYR A O 1
ATOM 17865 N N . TRP D 2 55 ? 227.718 258.022 198.245 1.00 22.88 55 TRP A N 1
ATOM 17866 C CA . TRP D 2 55 ? 226.700 258.611 197.383 1.00 32.35 55 TRP A CA 1
ATOM 17867 C C . TRP D 2 55 ? 227.013 258.379 195.912 1.00 37.75 55 TRP A C 1
ATOM 17868 O O . TRP D 2 55 ? 226.096 258.338 195.084 1.00 40.63 55 TRP A O 1
ATOM 17889 N N . SER D 2 56 ? 228.290 258.223 195.568 1.00 40.30 56 SER A N 1
ATOM 17890 C CA . SER D 2 56 ? 228.698 258.006 194.187 1.00 35.60 56 SER A CA 1
ATOM 17891 C C . SER D 2 56 ? 228.934 256.542 193.851 1.00 35.09 56 SER A C 1
ATOM 17892 O O . SER D 2 56 ? 228.963 256.194 192.666 1.00 40.64 56 SER A O 1
ATOM 17900 N N . PHE D 2 57 ? 229.109 255.680 194.854 1.00 34.62 57 PHE A N 1
ATOM 17901 C CA . PHE D 2 57 ? 229.302 254.264 194.571 1.00 30.48 57 PHE A CA 1
ATOM 17902 C C . PHE D 2 57 ? 228.096 253.693 193.842 1.00 38.67 57 PHE A C 1
ATOM 17903 O O . PHE D 2 57 ? 228.243 252.818 192.981 1.00 46.21 57 PHE A O 1
ATOM 17920 N N . ASP D 2 58 ? 226.904 254.183 194.168 1.00 38.02 58 ASP A N 1
ATOM 17921 C CA . ASP D 2 58 ? 225.692 253.890 193.421 1.00 34.37 58 ASP A CA 1
ATOM 17922 C C . ASP D 2 58 ? 224.782 255.098 193.551 1.00 34.02 58 ASP A C 1
ATOM 17923 O O . ASP D 2 58 ? 224.755 255.744 194.601 1.00 41.51 58 ASP A O 1
ATOM 17932 N N . LYS D 2 59 ? 224.040 255.405 192.489 1.00 34.69 59 LYS A N 1
ATOM 17933 C CA . LYS D 2 59 ? 223.183 256.583 192.530 1.00 38.10 59 LYS A CA 1
ATOM 17934 C C . LYS D 2 59 ? 222.105 256.475 193.596 1.00 36.04 59 LYS A C 1
ATOM 17935 O O . LYS D 2 59 ? 221.598 257.504 194.051 1.00 44.22 59 LYS A O 1
ATOM 17954 N N . LYS D 2 60 ? 221.748 255.264 194.008 1.00 37.40 60 LYS A N 1
ATOM 17955 C CA . LYS D 2 60 ? 220.684 255.058 194.979 1.00 39.37 60 LYS A CA 1
ATOM 17956 C C . LYS D 2 60 ? 221.179 255.108 196.417 1.00 39.85 60 LYS A C 1
ATOM 17957 O O . LYS D 2 60 ? 220.365 255.031 197.340 1.00 46.53 60 LYS A O 1
ATOM 17976 N N . PHE D 2 61 ? 222.487 255.235 196.625 1.00 38.74 61 PHE A N 1
ATOM 17977 C CA . PHE D 2 61 ? 223.020 255.640 197.916 1.00 32.26 61 PHE A CA 1
ATOM 17978 C C . PHE D 2 61 ? 222.841 257.129 198.157 1.00 31.96 61 PHE A C 1
ATOM 17979 O O . PHE D 2 61 ? 223.040 257.590 199.285 1.00 36.99 61 PHE A O 1
ATOM 17996 N N . ASP D 2 62 ? 222.479 257.876 197.127 1.00 34.17 62 ASP A N 1
ATOM 17997 C CA . ASP D 2 62 ? 222.368 259.326 197.140 1.00 35.06 62 ASP A CA 1
ATOM 17998 C C . ASP D 2 62 ? 220.955 259.735 197.525 1.00 33.55 62 ASP A C 1
ATOM 17999 O O . ASP D 2 62 ? 220.002 259.357 196.837 1.00 41.14 62 ASP A O 1
ATOM 18008 N N . PRO D 2 63 ? 220.767 260.490 198.608 1.00 32.89 63 PRO A N 1
ATOM 18009 C CA . PRO D 2 63 ? 219.400 260.897 198.961 1.00 34.07 63 PRO A CA 1
ATOM 18010 C C . PRO D 2 63 ? 218.727 261.713 197.878 1.00 34.07 63 PRO A C 1
ATOM 18011 O O . PRO D 2 63 ? 217.523 261.555 197.636 1.00 42.37 63 PRO A O 1
ATOM 18022 N N . PHE D 2 64 ? 219.483 262.578 197.202 1.00 39.66 64 PHE A N 1
ATOM 18023 C CA . PHE D 2 64 ? 218.876 263.496 196.248 1.00 35.64 64 PHE A CA 1
ATOM 18024 C C . PHE D 2 64 ? 218.362 262.762 195.019 1.00 35.01 64 PHE A C 1
ATOM 18025 O O . PHE D 2 64 ? 217.268 263.060 194.526 1.00 38.51 64 PHE A O 1
ATOM 18042 N N . TYR D 2 65 ? 219.117 261.789 194.514 1.00 33.61 65 TYR A N 1
ATOM 18043 C CA . TYR D 2 65 ? 218.615 261.017 193.385 1.00 33.03 65 TYR A CA 1
ATOM 18044 C C . TYR D 2 65 ? 217.389 260.211 193.768 1.00 40.76 65 TYR A C 1
ATOM 18045 O O . TYR D 2 65 ? 216.408 260.171 193.019 1.00 48.75 65 TYR A O 1
ATOM 18063 N N . VAL D 2 66 ? 217.425 259.557 194.928 1.00 39.95 66 VAL A N 1
ATOM 18064 C CA . VAL D 2 66 ? 216.285 258.747 195.335 1.00 32.38 66 VAL A CA 1
ATOM 18065 C C . VAL D 2 66 ? 215.049 259.619 195.466 1.00 32.01 66 VAL A C 1
ATOM 18066 O O . VAL D 2 66 ? 213.949 259.225 195.061 1.00 41.94 66 VAL A O 1
ATOM 18079 N N . LYS D 2 67 ? 215.209 260.828 196.003 1.00 28.24 67 LYS A N 1
ATOM 18080 C CA . LYS D 2 67 ? 214.085 261.754 196.041 1.00 28.85 67 LYS A CA 1
ATOM 18081 C C . LYS D 2 67 ? 213.681 262.196 194.644 1.00 39.23 67 LYS A C 1
ATOM 18082 O O . LYS D 2 67 ? 212.519 262.548 194.419 1.00 42.43 67 LYS A O 1
ATOM 18101 N N . SER D 2 68 ? 214.622 262.193 193.700 1.00 46.74 68 SER A N 1
ATOM 18102 C CA . SER D 2 68 ? 214.290 262.573 192.333 1.00 38.42 68 SER A CA 1
ATOM 18103 C C . SER D 2 68 ? 213.321 261.579 191.704 1.00 41.89 68 SER A C 1
ATOM 18104 O O . SER D 2 68 ? 212.381 261.980 191.008 1.00 45.36 68 SER A O 1
ATOM 18112 N N . ASN D 2 69 ? 213.523 260.285 191.940 1.00 35.77 69 ASN A N 1
ATOM 18113 C CA . ASN D 2 69 ? 212.729 259.230 191.318 1.00 33.98 69 ASN A CA 1
ATOM 18114 C C . ASN D 2 69 ? 212.293 258.196 192.348 1.00 41.11 69 ASN A C 1
ATOM 18115 O O . ASN D 2 69 ? 212.407 256.988 192.134 1.00 45.46 69 ASN A O 1
ATOM 18126 N N . TYR D 2 70 ? 211.769 258.647 193.487 1.00 44.64 70 TYR A N 1
ATOM 18127 C CA . TYR D 2 70 ? 211.309 257.683 194.478 1.00 37.32 70 TYR A CA 1
ATOM 18128 C C . TYR D 2 70 ? 210.006 257.025 194.053 1.00 37.60 70 TYR A C 1
ATOM 18129 O O . TYR D 2 70 ? 209.723 255.898 194.469 1.00 47.20 70 TYR A O 1
ATOM 18147 N N . LYS D 2 71 ? 209.208 257.698 193.224 1.00 38.34 71 LYS A N 1
ATOM 18148 C CA . LYS D 2 71 ? 207.973 257.092 192.744 1.00 34.07 71 LYS A CA 1
ATOM 18149 C C . LYS D 2 71 ? 208.262 255.905 191.837 1.00 34.87 71 LYS A C 1
ATOM 18150 O O . LYS D 2 71 ? 207.663 254.837 191.996 1.00 48.40 71 LYS A O 1
ATOM 18169 N N . SER D 2 72 ? 209.202 256.058 190.907 1.00 32.60 72 SER A N 1
ATOM 18170 C CA . SER D 2 72 ? 209.553 254.943 190.036 1.00 34.13 72 SER A CA 1
ATOM 18171 C C . SER D 2 72 ? 210.236 253.831 190.818 1.00 38.09 72 SER A C 1
ATOM 18172 O O . SER D 2 72 ? 209.979 252.644 190.577 1.00 50.76 72 SER A O 1
ATOM 18180 N N . ILE D 2 73 ? 211.109 254.193 191.758 1.00 37.39 73 ILE A N 1
ATOM 18181 C CA . ILE D 2 73 ? 211.790 253.185 192.561 1.00 35.73 73 ILE A CA 1
ATOM 18182 C C . ILE D 2 73 ? 210.776 252.376 193.353 1.00 42.63 73 ILE A C 1
ATOM 18183 O O . ILE D 2 73 ? 210.841 251.144 193.403 1.00 47.48 73 ILE A O 1
ATOM 18199 N N . ALA D 2 74 ? 209.823 253.058 193.988 1.00 41.97 74 ALA A N 1
ATOM 18200 C CA . ALA D 2 74 ? 208.806 252.363 194.768 1.00 37.68 74 ALA A CA 1
ATOM 18201 C C . ALA D 2 74 ? 207.922 251.503 193.877 1.00 41.39 74 ALA A C 1
ATOM 18202 O O . ALA D 2 74 ? 207.581 250.373 194.238 1.00 50.70 74 ALA A O 1
ATOM 18209 N N . ARG D 2 75 ? 207.530 252.026 192.717 1.00 41.19 75 ARG A N 1
ATOM 18210 C CA . ARG D 2 75 ? 206.743 251.246 191.768 1.00 30.96 75 ARG A CA 1
ATOM 18211 C C . ARG D 2 75 ? 207.439 249.938 191.427 1.00 35.42 75 ARG A C 1
ATOM 18212 O O . ARG D 2 75 ? 206.859 248.852 191.559 1.00 49.50 75 ARG A O 1
ATOM 18233 N N . SER D 2 76 ? 208.699 250.026 191.005 1.00 31.28 76 SER A N 1
ATOM 18234 C CA . SER D 2 76 ? 209.416 248.832 190.587 1.00 32.85 76 SER A CA 1
ATOM 18235 C C . SER D 2 76 ? 209.675 247.898 191.761 1.00 34.93 76 SER A C 1
ATOM 18236 O O . SER D 2 76 ? 209.611 246.676 191.609 1.00 43.74 76 SER A O 1
ATOM 18244 N N . ILE D 2 77 ? 209.973 248.447 192.940 1.00 37.07 77 ILE A N 1
ATOM 18245 C CA . ILE D 2 77 ? 210.226 247.607 194.106 1.00 37.29 77 ILE A CA 1
ATOM 18246 C C . ILE D 2 77 ? 208.969 246.847 194.494 1.00 40.76 77 ILE A C 1
ATOM 18247 O O . ILE D 2 77 ? 209.022 245.656 194.822 1.00 46.09 77 ILE A O 1
ATOM 18263 N N . ALA D 2 78 ? 207.821 247.522 194.482 1.00 37.16 78 ALA A N 1
ATOM 18264 C CA . ALA D 2 78 ? 206.571 246.848 194.797 1.00 34.90 78 ALA A CA 1
ATOM 18265 C C . ALA D 2 78 ? 206.268 245.765 193.776 1.00 34.03 78 ALA A C 1
ATOM 18266 O O . ALA D 2 78 ? 205.826 244.668 194.136 1.00 45.17 78 ALA A O 1
ATOM 18273 N N . ASN D 2 79 ? 206.491 246.053 192.494 1.00 35.34 79 ASN A N 1
ATOM 18274 C CA . ASN D 2 79 ? 206.253 245.033 191.480 1.00 32.54 79 ASN A CA 1
ATOM 18275 C C . ASN D 2 79 ? 207.175 243.838 191.680 1.00 25.30 79 ASN A C 1
ATOM 18276 O O . ASN D 2 79 ? 206.757 242.687 191.522 1.00 42.49 79 ASN A O 1
ATOM 18287 N N . LYS D 2 80 ? 208.435 244.091 192.030 1.00 26.96 80 LYS A N 1
ATOM 18288 C CA . LYS D 2 80 ? 209.384 243.006 192.244 1.00 34.46 80 LYS A CA 1
ATOM 18289 C C . LYS D 2 80 ? 209.041 242.191 193.483 1.00 37.57 80 LYS A C 1
ATOM 18290 O O . LYS D 2 80 ? 209.302 240.985 193.522 1.00 41.25 80 LYS A O 1
ATOM 18309 N N . ILE D 2 81 ? 208.492 242.831 194.516 1.00 41.05 81 ILE A N 1
ATOM 18310 C CA . ILE D 2 81 ? 208.093 242.086 195.705 1.00 36.20 81 ILE A CA 1
ATOM 18311 C C . ILE D 2 81 ? 206.853 241.253 195.415 1.00 38.75 81 ILE A C 1
ATOM 18312 O O . ILE D 2 81 ? 206.760 240.091 195.827 1.00 47.82 81 ILE A O 1
ATOM 18328 N N . GLU D 2 82 ? 205.884 241.826 194.696 1.00 36.98 82 GLU A N 1
ATOM 18329 C CA . GLU D 2 82 ? 204.672 241.083 194.368 1.00 33.11 82 GLU A CA 1
ATOM 18330 C C . GLU D 2 82 ? 204.978 239.890 193.476 1.00 36.99 82 GLU A C 1
ATOM 18331 O O . GLU D 2 82 ? 204.413 238.807 193.666 1.00 47.58 82 GLU A O 1
ATOM 18343 N N . ASN D 2 83 ? 205.862 240.064 192.500 1.00 30.27 83 ASN A N 1
ATOM 18344 C CA . ASN D 2 83 ? 206.270 238.966 191.639 1.00 24.87 83 ASN A CA 1
ATOM 18345 C C . ASN D 2 83 ? 207.360 238.113 192.270 1.00 30.23 83 ASN A C 1
ATOM 18346 O O . ASN D 2 83 ? 207.851 237.182 191.624 1.00 39.64 83 ASN A O 1
ATOM 18357 N N . ARG D 2 84 ? 207.743 238.411 193.509 1.00 32.17 84 ARG A N 1
ATOM 18358 C CA . ARG D 2 84 ? 208.706 237.609 194.258 1.00 32.54 84 ARG A CA 1
ATOM 18359 C C . ARG D 2 84 ? 210.025 237.476 193.502 1.00 34.78 84 ARG A C 1
ATOM 18360 O O . ARG D 2 84 ? 210.646 236.412 193.482 1.00 40.23 84 ARG A O 1
ATOM 18381 N N . THR D 2 85 ? 210.463 238.575 192.882 1.00 35.41 85 THR A N 1
ATOM 18382 C CA . THR D 2 85 ? 211.771 238.653 192.252 1.00 30.79 85 THR A CA 1
ATOM 18383 C C . THR D 2 85 ? 212.684 239.688 192.891 1.00 33.77 85 THR A C 1
ATOM 18384 O O . THR D 2 85 ? 213.863 239.751 192.529 1.00 39.16 85 THR A O 1
ATOM 18395 N N . TYR D 2 86 ? 212.183 240.489 193.829 1.00 38.13 86 TYR A N 1
ATOM 18396 C CA . TYR D 2 86 ? 212.994 241.525 194.450 1.00 36.03 86 TYR A CA 1
ATOM 18397 C C . TYR D 2 86 ? 214.219 240.924 195.125 1.00 32.80 86 TYR A C 1
ATOM 18398 O O . TYR D 2 86 ? 214.133 239.908 195.818 1.00 39.32 86 TYR A O 1
ATOM 18416 N N . LEU D 2 87 ? 215.368 241.570 194.922 1.00 37.29 87 LEU A N 1
ATOM 18417 C CA . LEU D 2 87 ? 216.598 241.159 195.554 1.00 33.60 87 LEU A CA 1
ATOM 18418 C C . LEU D 2 87 ? 217.343 242.445 195.891 1.00 36.15 87 LEU A C 1
ATOM 18419 O O . LEU D 2 87 ? 217.576 243.261 194.984 1.00 41.38 87 LEU A O 1
ATOM 18435 N N . PRO D 2 88 ? 217.709 242.671 197.150 1.00 34.64 88 PRO A N 1
ATOM 18436 C CA . PRO D 2 88 ? 218.352 243.939 197.507 1.00 29.73 88 PRO A CA 1
ATOM 18437 C C . PRO D 2 88 ? 219.711 244.104 196.843 1.00 32.76 88 PRO A C 1
ATOM 18438 O O . PRO D 2 88 ? 220.463 243.145 196.667 1.00 37.08 88 PRO A O 1
ATOM 18449 N N . ASN D 2 89 ? 220.022 245.345 196.483 1.00 35.76 89 ASN A N 1
ATOM 18450 C CA . ASN D 2 89 ? 221.324 245.664 195.917 1.00 28.48 89 ASN A CA 1
ATOM 18451 C C . ASN D 2 89 ? 222.406 245.586 196.989 1.00 3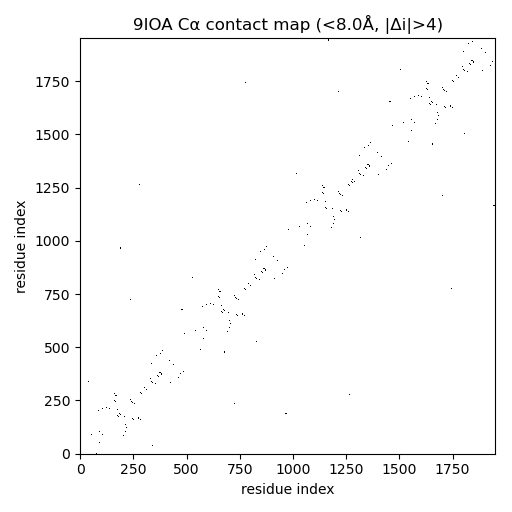4.59 89 ASN A C 1
ATOM 18452 O O . ASN D 2 89 ? 222.144 245.742 198.185 1.00 47.56 89 ASN A O 1
ATOM 18463 N N . GLU D 2 90 ? 223.632 245.339 196.544 1.00 38.50 90 GLU A N 1
ATOM 18464 C CA . GLU D 2 90 ? 224.744 245.171 197.466 1.00 38.82 90 GLU A CA 1
ATOM 18465 C C . GLU D 2 90 ? 224.906 246.421 198.328 1.00 42.06 90 GLU A C 1
ATOM 18466 O O . GLU D 2 90 ? 224.813 247.542 197.817 1.00 47.67 90 GLU A O 1
ATOM 18478 N N . PRO D 2 91 ? 225.153 246.272 199.626 1.00 31.88 91 PRO A N 1
ATOM 18479 C CA . PRO D 2 91 ? 225.400 247.439 200.469 1.00 36.23 91 PRO A CA 1
ATOM 18480 C C . PRO D 2 91 ? 226.864 247.849 200.459 1.00 34.34 91 PRO A C 1
ATOM 18481 O O . PRO D 2 91 ? 227.759 247.077 200.113 1.00 43.76 91 PRO A O 1
ATOM 18492 N N . PHE D 2 92 ? 227.089 249.095 200.849 1.00 30.82 92 PHE A N 1
ATOM 18493 C CA . PHE D 2 92 ? 228.443 249.565 201.083 1.00 31.58 92 PHE A CA 1
ATOM 18494 C C . PHE D 2 92 ? 228.962 248.959 202.376 1.00 38.48 92 PHE A C 1
ATOM 18495 O O . PHE D 2 92 ? 228.329 249.081 203.427 1.00 50.43 92 PHE A O 1
ATOM 18512 N N . THR D 2 93 ? 230.114 248.305 202.299 1.00 39.05 93 THR A N 1
ATOM 18513 C CA . THR D 2 93 ? 230.707 247.633 203.443 1.00 41.60 93 THR A CA 1
ATOM 18514 C C . THR D 2 93 ? 232.105 248.183 203.676 1.00 44.33 93 THR A C 1
ATOM 18515 O O . THR D 2 93 ? 232.935 248.191 202.761 1.00 50.27 93 THR A O 1
ATOM 18526 N N . LYS D 2 94 ? 232.358 248.640 204.898 1.00 46.51 94 LYS A N 1
ATOM 18527 C CA . LYS D 2 94 ? 233.679 249.082 205.318 1.00 47.36 94 LYS A CA 1
ATOM 18528 C C . LYS D 2 94 ? 234.072 248.289 206.550 1.00 47.84 94 LYS A C 1
ATOM 18529 O O . LYS D 2 94 ? 233.269 248.128 207.474 1.00 52.10 94 LYS A O 1
ATOM 18548 N N . ASP D 2 95 ? 235.299 247.787 206.551 1.00 54.50 95 ASP A N 1
ATOM 18549 C CA . ASP D 2 95 ? 235.803 246.941 207.624 1.00 56.52 95 ASP A CA 1
ATOM 18550 C C . ASP D 2 95 ? 236.491 247.815 208.665 1.00 56.18 95 ASP A C 1
ATOM 18551 O O . ASP D 2 95 ? 237.565 248.366 208.404 1.00 58.94 95 ASP A O 1
ATOM 18560 N N . VAL D 2 96 ? 235.884 247.946 209.843 1.00 50.26 96 VAL A N 1
ATOM 18561 C CA . VAL D 2 96 ? 236.457 248.788 210.891 1.00 52.52 96 VAL A CA 1
ATOM 18562 C C . VAL D 2 96 ? 237.165 247.911 211.917 1.00 53.05 96 VAL A C 1
ATOM 18563 O O . VAL D 2 96 ? 236.594 246.913 212.384 1.00 57.93 96 VAL A O 1
ATOM 18576 N N . PRO D 2 97 ? 238.377 248.268 212.342 1.00 52.03 97 PRO A N 1
ATOM 18577 C CA . PRO D 2 97 ? 239.143 247.403 213.248 1.00 48.98 97 PRO A CA 1
ATOM 18578 C C . PRO D 2 97 ? 238.653 247.521 214.682 1.00 53.38 97 PRO A C 1
ATOM 18579 O O . PRO D 2 97 ? 238.814 248.560 215.329 1.00 56.77 97 PRO A O 1
ATOM 18590 N N . LYS D 2 98 ? 238.052 246.449 215.185 1.00 62.46 98 LYS A N 1
ATOM 18591 C CA . LYS D 2 98 ? 237.592 246.446 216.562 1.00 60.56 98 LYS A CA 1
ATOM 18592 C C . LYS D 2 98 ? 238.792 246.520 217.505 1.00 56.91 98 LYS A C 1
ATOM 18593 O O . LYS D 2 98 ? 239.828 245.903 217.238 1.00 60.30 98 LYS A O 1
ATOM 18612 N N . PRO D 2 99 ? 238.692 247.264 218.610 1.00 59.51 99 PRO A N 1
ATOM 18613 C CA . PRO D 2 99 ? 239.846 247.379 219.516 1.00 62.99 99 PRO A CA 1
ATOM 18614 C C . PRO D 2 99 ? 240.345 246.049 220.040 1.00 67.93 99 PRO A C 1
ATOM 18615 O O . PRO D 2 99 ? 241.550 245.901 220.278 1.00 67.53 99 PRO A O 1
ATOM 18626 N N . ASP D 2 100 ? 239.457 245.071 220.229 1.00 74.32 100 ASP A N 1
ATOM 18627 C CA . ASP D 2 100 ? 239.870 243.765 220.729 1.00 74.09 100 ASP A CA 1
ATOM 18628 C C . ASP D 2 100 ? 240.742 243.004 219.740 1.00 70.88 100 ASP A C 1
ATOM 18629 O O . ASP D 2 100 ? 241.188 241.898 220.061 1.00 72.95 100 ASP A O 1
ATOM 18638 N N . GLY D 2 101 ? 240.979 243.554 218.551 1.00 62.51 101 GLY A N 1
ATOM 18639 C CA . GLY D 2 101 ? 241.742 242.882 217.520 1.00 64.58 101 GLY A CA 1
ATOM 18640 C C . GLY D 2 101 ? 240.891 242.255 216.442 1.00 70.51 101 GLY A C 1
ATOM 18641 O O . GLY D 2 101 ? 241.444 241.709 215.479 1.00 68.35 101 GLY A O 1
ATOM 18645 N N . GLY D 2 102 ? 239.568 242.318 216.567 1.00 70.58 102 GLY A N 1
ATOM 18646 C CA . GLY D 2 102 ? 238.671 241.777 215.571 1.00 65.92 102 GLY A CA 1
ATOM 18647 C C . GLY D 2 102 ? 238.334 242.798 214.505 1.00 61.74 102 GLY A C 1
ATOM 18648 O O . GLY D 2 102 ? 238.926 243.875 214.412 1.00 61.43 102 GLY A O 1
ATOM 18652 N N . ILE D 2 103 ? 237.352 242.441 213.686 1.00 57.14 103 ILE A N 1
ATOM 18653 C CA . ILE D 2 103 ? 236.897 243.275 212.582 1.00 57.51 103 ILE A CA 1
ATOM 18654 C C . ILE D 2 103 ? 235.379 243.335 212.600 1.00 58.06 103 ILE A C 1
ATOM 18655 O O . ILE D 2 103 ? 234.714 242.295 212.567 1.00 59.15 103 ILE A O 1
ATOM 18671 N N . ARG D 2 104 ? 234.828 244.549 212.641 1.00 56.05 104 ARG A N 1
ATOM 18672 C CA . ARG D 2 104 ? 233.390 244.744 212.525 1.00 55.94 104 ARG A CA 1
ATOM 18673 C C . ARG D 2 104 ? 233.097 245.202 211.103 1.00 56.16 104 ARG A C 1
ATOM 18674 O O . ARG D 2 104 ? 233.660 246.201 210.637 1.00 61.60 104 ARG A O 1
ATOM 18695 N N . LYS D 2 105 ? 232.244 244.457 210.413 1.00 48.42 105 LYS A N 1
ATOM 18696 C CA . LYS D 2 105 ? 231.926 244.717 209.015 1.00 52.33 105 LYS A CA 1
ATOM 18697 C C . LYS D 2 105 ? 230.598 245.461 208.953 1.00 50.55 105 LYS A C 1
ATOM 18698 O O . LYS D 2 105 ? 229.533 244.861 209.125 1.00 54.72 105 LYS A O 1
ATOM 18717 N N . VAL D 2 106 ? 230.667 246.765 208.702 1.00 43.57 106 VAL A N 1
ATOM 18718 C CA . VAL D 2 106 ? 229.457 247.563 208.576 1.00 43.24 106 VAL A CA 1
ATOM 18719 C C . VAL D 2 106 ? 228.845 247.343 207.198 1.00 47.98 106 VAL A C 1
ATOM 18720 O O . VAL D 2 106 ? 229.517 246.945 206.243 1.00 57.39 106 VAL A O 1
ATOM 18733 N N . SER D 2 107 ? 227.543 247.591 207.102 1.00 36.66 107 SER A N 1
ATOM 18734 C CA . SER D 2 107 ? 226.818 247.466 205.845 1.00 34.02 107 SER A CA 1
ATOM 18735 C C . SER D 2 107 ? 225.838 248.620 205.750 1.00 39.30 107 SER A C 1
ATOM 18736 O O . SER D 2 107 ? 224.937 248.742 206.584 1.00 44.74 107 SER A O 1
ATOM 18744 N N . ILE D 2 108 ? 226.014 249.457 204.739 1.00 39.69 108 ILE A N 1
ATOM 18745 C CA . ILE D 2 108 ? 225.125 250.576 204.469 1.00 31.78 108 ILE A CA 1
ATOM 18746 C C . ILE D 2 108 ? 224.350 250.220 203.212 1.00 36.92 108 ILE A C 1
ATOM 18747 O O . ILE D 2 108 ? 224.889 250.292 202.101 1.00 44.98 108 ILE A O 1
ATOM 18763 N N . TYR D 2 109 ? 223.094 249.819 203.379 1.00 31.49 109 TYR A N 1
ATOM 18764 C CA . TYR D 2 109 ? 222.273 249.515 202.223 1.00 28.32 109 TYR A CA 1
ATOM 18765 C C . TYR D 2 109 ? 221.870 250.805 201.518 1.00 33.16 109 TYR A C 1
ATOM 18766 O O . TYR D 2 109 ? 221.972 251.906 202.066 1.00 44.51 109 TYR A O 1
ATOM 18784 N N . GLN D 2 110 ? 221.404 250.665 200.284 1.00 31.25 110 GLN A N 1
ATOM 18785 C CA . GLN D 2 110 ? 220.923 251.820 199.554 1.00 28.91 110 GLN A CA 1
ATOM 18786 C C . GLN D 2 110 ? 219.591 252.278 200.131 1.00 35.71 110 GLN A C 1
ATOM 18787 O O . GLN D 2 110 ? 218.888 251.528 200.811 1.00 52.51 110 GLN A O 1
ATOM 18801 N N . ILE D 2 111 ? 219.245 253.535 199.860 1.00 24.39 111 ILE A N 1
ATOM 18802 C CA . ILE D 2 111 ? 218.052 254.124 200.474 1.00 31.27 111 ILE A CA 1
ATOM 18803 C C . ILE D 2 111 ? 216.823 253.260 200.218 1.00 36.69 111 ILE A C 1
ATOM 18804 O O . ILE D 2 111 ? 216.062 253.010 201.166 1.00 48.01 111 ILE A O 1
ATOM 18820 N N . PRO D 2 112 ? 216.560 252.791 198.998 1.00 36.07 112 PRO A N 1
ATOM 18821 C CA . PRO D 2 112 ? 215.394 251.917 198.807 1.00 32.02 112 PRO A CA 1
ATOM 18822 C C . PRO D 2 112 ? 215.469 250.664 199.657 1.00 36.00 112 PRO A C 1
ATOM 18823 O O . PRO D 2 112 ? 214.478 250.261 200.290 1.00 43.46 112 PRO A O 1
ATOM 18834 N N . ASP D 2 113 ? 216.642 250.037 199.690 1.00 37.51 113 ASP A N 1
ATOM 18835 C CA . ASP D 2 113 ? 216.819 248.794 200.424 1.00 32.35 113 ASP A CA 1
ATOM 18836 C C . ASP D 2 113 ? 216.679 249.016 201.921 1.00 35.89 113 ASP A C 1
ATOM 18837 O O . ASP D 2 113 ? 216.020 248.233 202.612 1.00 42.53 113 ASP A O 1
ATOM 18846 N N . ALA D 2 114 ? 217.284 250.086 202.437 1.00 32.88 114 ALA A N 1
ATOM 18847 C CA . ALA D 2 114 ? 217.139 250.408 203.849 1.00 32.40 114 ALA A CA 1
ATOM 18848 C C . ALA D 2 114 ? 215.689 250.707 204.197 1.00 35.90 114 ALA A C 1
ATOM 18849 O O . ALA D 2 114 ? 215.203 250.310 205.262 1.00 40.33 114 ALA A O 1
ATOM 18856 N N . ALA D 2 115 ? 214.989 251.426 203.322 1.00 34.72 115 ALA A N 1
ATOM 18857 C CA . ALA D 2 115 ? 213.586 251.738 203.565 1.00 33.63 115 ALA A CA 1
ATOM 18858 C C . ALA D 2 115 ? 212.747 250.469 203.634 1.00 37.76 115 ALA A C 1
ATOM 18859 O O . ALA D 2 115 ? 211.893 250.325 204.515 1.00 44.74 115 ALA A O 1
ATOM 18866 N N . ILE D 2 116 ? 212.963 249.543 202.700 1.00 32.14 116 ILE A N 1
ATOM 18867 C CA . ILE D 2 116 ? 212.214 248.290 202.731 1.00 34.38 116 ILE A CA 1
ATOM 18868 C C . ILE D 2 116 ? 212.544 247.514 204.001 1.00 33.87 116 ILE A C 1
ATOM 18869 O O . ILE D 2 116 ? 211.656 246.949 204.658 1.00 38.67 116 ILE A O 1
ATOM 18885 N N . SER D 2 117 ? 213.827 247.474 204.363 1.00 31.09 117 SER A N 1
ATOM 18886 C CA . SER D 2 117 ? 214.234 246.788 205.582 1.00 33.24 117 SER A CA 1
ATOM 18887 C C . SER D 2 117 ? 213.515 247.363 206.789 1.00 32.44 117 SER A C 1
ATOM 18888 O O . SER D 2 117 ? 213.001 246.622 207.628 1.00 41.20 117 SER A O 1
ATOM 18896 N N . LYS D 2 118 ? 213.472 248.686 206.898 1.00 34.47 118 LYS A N 1
ATOM 18897 C CA . LYS D 2 118 ? 212.791 249.275 208.039 1.00 32.01 118 LYS A CA 1
ATOM 18898 C C . LYS D 2 118 ? 211.306 248.942 208.004 1.00 35.52 118 LYS A C 1
ATOM 18899 O O . LYS D 2 118 ? 210.770 248.394 208.974 1.00 40.96 118 LYS A O 1
ATOM 18918 N N . LEU D 2 119 ? 210.661 249.145 206.852 1.00 36.61 119 LEU A N 1
ATOM 18919 C CA . LEU D 2 119 ? 209.226 248.909 206.748 1.00 31.74 119 LEU A CA 1
ATOM 18920 C C . LEU D 2 119 ? 208.858 247.513 207.216 1.00 32.85 119 LEU A C 1
ATOM 18921 O O . LEU D 2 119 ? 207.883 247.339 207.955 1.00 46.24 119 LEU A O 1
ATOM 18937 N N . PHE D 2 120 ? 209.623 246.504 206.807 1.00 31.12 120 PHE A N 1
ATOM 18938 C CA . PHE D 2 120 ? 209.206 245.152 207.158 1.00 27.12 120 PHE A CA 1
ATOM 18939 C C . PHE D 2 120 ? 209.745 244.695 208.506 1.00 24.46 120 PHE A C 1
ATOM 18940 O O . PHE D 2 120 ? 209.000 244.101 209.294 1.00 32.50 120 PHE A O 1
ATOM 18957 N N . PHE D 2 121 ? 211.010 244.960 208.813 1.00 17.34 121 PHE A N 1
ATOM 18958 C CA . PHE D 2 121 ? 211.594 244.394 210.016 1.00 24.78 121 PHE A CA 1
ATOM 18959 C C . PHE D 2 121 ? 211.205 245.153 211.272 1.00 30.02 121 PHE A C 1
ATOM 18960 O O . PHE D 2 121 ? 211.171 244.546 212.344 1.00 42.99 121 PHE A O 1
ATOM 18977 N N . ASN D 2 122 ? 210.845 246.436 211.181 1.00 32.46 122 ASN A N 1
ATOM 18978 C CA . ASN D 2 122 ? 210.229 247.064 212.341 1.00 26.34 122 ASN A CA 1
ATOM 18979 C C . ASN D 2 122 ? 208.882 246.422 212.637 1.00 31.05 122 ASN A C 1
ATOM 18980 O O . ASN D 2 122 ? 208.538 246.198 213.803 1.00 44.49 122 ASN A O 1
ATOM 18991 N N . ARG D 2 123 ? 208.120 246.095 211.593 1.00 29.25 123 ARG A N 1
ATOM 18992 C CA . ARG D 2 123 ? 206.856 245.397 211.789 1.00 25.75 123 ARG A CA 1
ATOM 18993 C C . ARG D 2 123 ? 207.069 244.031 212.420 1.00 31.99 123 ARG A C 1
ATOM 18994 O O . ARG D 2 123 ? 206.331 243.641 213.329 1.00 45.44 123 ARG A O 1
ATOM 19015 N N . LEU D 2 124 ? 208.060 243.278 211.941 1.00 29.58 124 LEU A N 1
ATOM 19016 C CA . LEU D 2 124 ? 208.293 241.956 212.516 1.00 28.66 124 LEU A CA 1
ATOM 19017 C C . LEU D 2 124 ? 208.775 242.057 213.957 1.00 28.37 124 LEU A C 1
ATOM 19018 O O . LEU D 2 124 ? 208.402 241.232 214.798 1.00 38.98 124 LEU A O 1
ATOM 19034 N N . LEU D 2 125 ? 209.601 243.055 214.269 1.00 22.69 125 LEU A N 1
ATOM 19035 C CA . LEU D 2 125 ? 210.050 243.220 215.645 1.00 27.25 125 LEU A CA 1
ATOM 19036 C C . LEU D 2 125 ? 208.898 243.614 216.560 1.00 28.76 125 LEU A C 1
ATOM 19037 O O . LEU D 2 125 ? 208.813 243.136 217.695 1.00 39.05 125 LEU A O 1
ATOM 19053 N N . ALA D 2 126 ? 208.003 244.483 216.088 1.00 26.25 126 ALA A N 1
ATOM 19054 C CA . ALA D 2 126 ? 206.861 244.883 216.902 1.00 26.54 126 ALA A CA 1
ATOM 19055 C C . ALA D 2 126 ? 205.886 243.730 217.091 1.00 29.98 126 ALA A C 1
ATOM 19056 O O . ALA D 2 126 ? 205.354 243.528 218.187 1.00 32.97 126 ALA A O 1
ATOM 19063 N N . LYS D 2 127 ? 205.647 242.967 216.030 1.00 28.47 127 LYS A N 1
ATOM 19064 C CA . LYS D 2 127 ? 204.699 241.866 216.057 1.00 17.70 127 LYS A CA 1
ATOM 19065 C C . LYS D 2 127 ? 205.194 240.690 216.887 1.00 32.43 127 LYS A C 1
ATOM 19066 O O . LYS D 2 127 ? 204.376 239.880 217.334 1.00 39.33 127 LYS A O 1
ATOM 19085 N N . ASN D 2 128 ? 206.504 240.577 217.106 1.00 26.13 128 ASN A N 1
ATOM 19086 C CA . ASN D 2 128 ? 207.093 239.448 217.816 1.00 19.56 128 ASN A CA 1
ATOM 19087 C C . ASN D 2 128 ? 207.884 239.890 219.042 1.00 18.89 128 ASN A C 1
ATOM 19088 O O . ASN D 2 128 ? 208.729 239.140 219.533 1.00 32.61 128 ASN A O 1
ATOM 19099 N N . ARG D 2 129 ? 207.610 241.090 219.557 1.00 28.13 129 ARG A N 1
ATOM 19100 C CA . ARG D 2 129 ? 208.382 241.623 220.674 1.00 33.08 129 ARG A CA 1
ATOM 19101 C C . ARG D 2 129 ? 208.303 240.721 221.896 1.00 41.85 129 ARG A C 1
ATOM 19102 O O . ARG D 2 129 ? 209.304 240.517 222.591 1.00 41.68 129 ARG A O 1
ATOM 19123 N N . HIS D 2 130 ? 207.121 240.179 222.182 1.00 38.45 130 HIS A N 1
ATOM 19124 C CA . HIS D 2 130 ? 206.952 239.376 223.385 1.00 21.88 130 HIS A CA 1
ATOM 19125 C C . HIS D 2 130 ? 207.644 238.026 223.285 1.00 30.16 130 HIS A C 1
ATOM 19126 O O . HIS D 2 130 ? 207.876 237.386 224.314 1.00 40.73 130 HIS A O 1
ATOM 19140 N N . ARG D 2 131 ? 207.977 237.576 222.079 1.00 33.17 131 ARG A N 1
ATOM 19141 C CA . ARG D 2 131 ? 208.723 236.336 221.928 1.00 21.99 131 ARG A CA 1
ATOM 19142 C C . ARG D 2 131 ? 210.215 236.528 222.131 1.00 32.87 131 ARG A C 1
ATOM 19143 O O . ARG D 2 131 ? 210.931 235.541 222.325 1.00 39.48 131 ARG A O 1
ATOM 19164 N N . PHE D 2 132 ? 210.700 237.762 222.088 1.00 34.24 132 PHE A N 1
ATOM 19165 C CA . PHE D 2 132 ? 212.123 238.030 222.185 1.00 29.69 132 PHE A CA 1
ATOM 19166 C C . PHE D 2 132 ? 212.528 238.225 223.639 1.00 37.17 132 PHE A C 1
ATOM 19167 O O . PHE D 2 132 ? 211.701 238.493 224.512 1.00 44.05 132 PHE A O 1
ATOM 19184 N N . SER D 2 133 ? 213.826 238.092 223.893 1.00 44.22 133 SER A N 1
ATOM 19185 C CA . SER D 2 133 ? 214.334 238.267 225.241 1.00 40.60 133 SER A CA 1
ATOM 19186 C C . SER D 2 133 ? 214.235 239.728 225.660 1.00 36.78 133 SER A C 1
ATOM 19187 O O . SER D 2 133 ? 213.834 240.606 224.891 1.00 40.47 133 SER A O 1
ATOM 19195 N N . SER D 2 134 ? 214.612 239.982 226.911 1.00 35.61 134 SER A N 1
ATOM 19196 C CA . SER D 2 134 ? 214.501 241.325 227.466 1.00 33.96 134 SER A CA 1
ATOM 19197 C C . SER D 2 134 ? 215.578 242.247 226.909 1.00 37.28 134 SER A C 1
ATOM 19198 O O . SER D 2 134 ? 215.279 243.225 226.214 1.00 40.91 134 SER A O 1
ATOM 19206 N N . PHE D 2 135 ? 216.840 241.952 227.204 1.00 38.01 135 PHE A N 1
ATOM 19207 C CA . PHE D 2 135 ? 217.935 242.887 226.951 1.00 31.18 135 PHE A CA 1
ATOM 19208 C C . PHE D 2 135 ? 218.677 242.506 225.671 1.00 34.00 135 PHE A C 1
ATOM 19209 O O . PHE D 2 135 ? 219.835 242.096 225.685 1.00 44.91 135 PHE A O 1
ATOM 19226 N N . SER D 2 136 ? 217.983 242.652 224.546 1.00 25.46 136 SER A N 1
ATOM 19227 C CA . SER D 2 136 ? 218.539 242.336 223.235 1.00 25.84 136 SER A CA 1
ATOM 19228 C C . SER D 2 136 ? 218.584 243.615 222.411 1.00 33.43 136 SER A C 1
ATOM 19229 O O . SER D 2 136 ? 217.538 244.195 222.101 1.00 43.13 136 SER A O 1
ATOM 19237 N N . TYR D 2 137 ? 219.787 244.051 222.058 1.00 32.70 137 TYR A N 1
ATOM 19238 C CA . TYR D 2 137 ? 219.990 245.292 221.334 1.00 28.22 137 TYR A CA 1
ATOM 19239 C C . TYR D 2 137 ? 220.874 245.046 220.120 1.00 37.25 137 TYR A C 1
ATOM 19240 O O . TYR D 2 137 ? 221.829 244.267 220.176 1.00 43.63 137 TYR A O 1
ATOM 19258 N N . ALA D 2 138 ? 220.547 245.714 219.015 1.00 36.60 138 ALA A N 1
ATOM 19259 C CA . ALA D 2 138 ? 221.308 245.548 217.786 1.00 34.87 138 ALA A CA 1
ATOM 19260 C C . ALA D 2 138 ? 222.532 246.437 217.730 1.00 37.00 138 ALA A C 1
ATOM 19261 O O . ALA D 2 138 ? 223.484 246.114 217.011 1.00 52.29 138 ALA A O 1
ATOM 19268 N N . TYR D 2 139 ? 222.528 247.541 218.460 1.00 35.57 139 TYR A N 1
ATOM 19269 C CA . TYR D 2 139 ? 223.639 248.468 218.483 1.00 36.17 139 TYR A CA 1
ATOM 19270 C C . TYR D 2 139 ? 224.105 248.629 219.919 1.00 36.35 139 TYR A C 1
ATOM 19271 O O . TYR D 2 139 ? 223.342 248.436 220.866 1.00 47.09 139 TYR A O 1
ATOM 19289 N N . ARG D 2 140 ? 225.372 248.993 220.075 1.00 45.02 140 ARG A N 1
ATOM 19290 C CA . ARG D 2 140 ? 225.954 249.209 221.388 1.00 47.98 140 ARG A CA 1
ATOM 19291 C C . ARG D 2 140 ? 225.818 250.658 221.827 1.00 46.75 140 ARG A C 1
ATOM 19292 O O . ARG D 2 140 ? 226.335 251.032 222.883 1.00 52.78 140 ARG A O 1
ATOM 19313 N N . ASN D 2 141 ? 225.123 251.474 221.034 1.00 49.40 141 ASN A N 1
ATOM 19314 C CA . ASN D 2 141 ? 224.746 252.829 221.411 1.00 46.93 141 ASN A CA 1
ATOM 19315 C C . ASN D 2 141 ? 223.244 252.952 221.598 1.00 49.53 141 ASN A C 1
ATOM 19316 O O . ASN D 2 141 ? 222.732 254.070 221.727 1.00 52.30 141 ASN A O 1
ATOM 19327 N N . ASP D 2 142 ? 222.525 251.835 221.610 1.00 47.12 142 ASP A N 1
ATOM 19328 C CA . ASP D 2 142 ? 221.082 251.881 221.764 1.00 36.23 142 ASP A CA 1
ATOM 19329 C C . ASP D 2 142 ? 220.734 252.421 223.142 1.00 38.27 142 ASP A C 1
ATOM 19330 O O . ASP D 2 142 ? 221.316 252.019 224.151 1.00 48.87 142 ASP A O 1
ATOM 19339 N N . ARG D 2 143 ? 219.778 253.346 223.176 1.00 37.70 143 ARG A N 1
ATOM 19340 C CA . ARG D 2 143 ? 219.404 253.995 224.424 1.00 34.49 143 ARG A CA 1
ATOM 19341 C C . ARG D 2 143 ? 218.888 253.006 225.454 1.00 40.23 143 ARG A C 1
ATOM 19342 O O . ARG D 2 143 ? 219.035 253.242 226.658 1.00 48.41 143 ARG A O 1
ATOM 19363 N N . ASN D 2 144 ? 218.303 251.898 225.014 1.00 36.33 144 ASN A N 1
ATOM 19364 C CA . ASN D 2 144 ? 217.693 250.953 225.934 1.00 35.78 144 ASN A CA 1
ATOM 19365 C C . ASN D 2 144 ? 218.712 250.051 226.607 1.00 39.06 144 ASN A C 1
ATOM 19366 O O . ASN D 2 144 ? 218.366 249.367 227.575 1.00 44.60 144 ASN A O 1
ATOM 19377 N N . VAL D 2 145 ? 219.964 250.060 226.148 1.00 36.42 145 VAL A N 1
ATOM 19378 C CA . VAL D 2 145 ? 220.961 249.198 226.756 1.00 36.49 145 VAL A CA 1
ATOM 19379 C C . VAL D 2 145 ? 221.169 249.564 228.210 1.00 34.41 145 VAL A C 1
ATOM 19380 O O . VAL D 2 145 ? 221.523 248.701 229.020 1.00 46.27 145 VAL A O 1
ATOM 19393 N N . HIS D 2 146 ? 220.941 250.823 228.570 1.00 29.15 146 HIS A N 1
ATOM 19394 C CA . HIS D 2 146 ? 221.104 251.223 229.957 1.00 30.61 146 HIS A CA 1
ATOM 19395 C C . HIS D 2 146 ? 220.169 250.455 230.874 1.00 23.33 146 HIS A C 1
ATOM 19396 O O . HIS D 2 146 ? 220.540 250.177 232.019 1.00 35.14 146 HIS A O 1
ATOM 19410 N N . PHE D 2 147 ? 219.018 250.010 230.368 1.00 30.75 147 PHE A N 1
ATOM 19411 C CA . PHE D 2 147 ? 218.159 249.165 231.182 1.00 35.18 147 PHE A CA 1
ATOM 19412 C C . PHE D 2 147 ? 218.903 247.910 231.602 1.00 35.83 147 PHE A C 1
ATOM 19413 O O . PHE D 2 147 ? 218.967 247.587 232.794 1.00 42.26 147 PHE A O 1
ATOM 19430 N N . ALA D 2 148 ? 219.572 247.260 230.650 1.00 34.27 148 ALA A N 1
ATOM 19431 C CA . ALA D 2 148 ? 220.397 246.116 230.999 1.00 28.16 148 ALA A CA 1
ATOM 19432 C C . ALA D 2 148 ? 221.437 246.514 232.028 1.00 30.46 148 ALA A C 1
ATOM 19433 O O . ALA D 2 148 ? 221.581 245.850 233.062 1.00 43.90 148 ALA A O 1
ATOM 19440 N N . ILE D 2 149 ? 222.106 247.646 231.807 1.00 31.43 149 ILE A N 1
ATOM 19441 C CA . ILE D 2 149 ? 223.107 248.085 232.766 1.00 30.50 149 ILE A CA 1
ATOM 19442 C C . ILE D 2 149 ? 222.463 248.221 234.131 1.00 32.93 149 ILE A C 1
ATOM 19443 O O . ILE D 2 149 ? 222.952 247.664 235.124 1.00 43.87 149 ILE A O 1
ATOM 19459 N N . GLN D 2 150 ? 221.295 248.861 234.181 1.00 30.90 150 GLN A N 1
ATOM 19460 C CA . GLN D 2 150 ? 220.632 249.036 235.461 1.00 29.20 150 GLN A CA 1
ATOM 19461 C C . GLN D 2 150 ? 220.446 247.690 236.134 1.00 33.19 150 GLN A C 1
ATOM 19462 O O . GLN D 2 150 ? 220.844 247.505 237.291 1.00 38.95 150 GLN A O 1
ATOM 19476 N N . ASP D 2 151 ? 219.945 246.706 235.388 1.00 32.07 151 ASP A N 1
ATOM 19477 C CA . ASP D 2 151 ? 219.716 245.404 235.988 1.00 28.54 151 ASP A CA 1
ATOM 19478 C C . ASP D 2 151 ? 221.004 244.886 236.604 1.00 35.77 151 ASP A C 1
ATOM 19479 O O . ASP D 2 151 ? 221.056 244.592 237.806 1.00 47.07 151 ASP A O 1
ATOM 19488 N N . ILE D 2 152 ? 222.088 244.879 235.826 1.00 39.52 152 ILE A N 1
ATOM 19489 C CA . ILE D 2 152 ? 223.310 244.316 236.376 1.00 35.28 152 ILE A CA 1
ATOM 19490 C C . ILE D 2 152 ? 223.740 245.143 237.568 1.00 35.52 152 ILE A C 1
ATOM 19491 O O . ILE D 2 152 ? 224.066 244.593 238.628 1.00 48.67 152 ILE A O 1
ATOM 19507 N N . SER D 2 153 ? 223.647 246.469 237.463 1.00 37.03 153 SER A N 1
ATOM 19508 C CA . SER D 2 153 ? 224.033 247.290 238.596 1.00 35.41 153 SER A CA 1
ATOM 19509 C C . SER D 2 153 ? 223.229 246.890 239.817 1.00 34.80 153 SER A C 1
ATOM 19510 O O . SER D 2 153 ? 223.799 246.565 240.868 1.00 44.07 153 SER A O 1
ATOM 19518 N N . VAL D 2 154 ? 221.907 246.790 239.666 1.00 33.50 154 VAL A N 1
ATOM 19519 C CA . VAL D 2 154 ? 221.090 246.419 240.810 1.00 34.39 154 VAL A CA 1
ATOM 19520 C C . VAL D 2 154 ? 221.570 245.089 241.353 1.00 35.58 154 VAL A C 1
ATOM 19521 O O . VAL D 2 154 ? 221.881 244.960 242.545 1.00 43.67 154 VAL A O 1
ATOM 19534 N N . ASP D 2 155 ? 221.758 244.114 240.465 1.00 37.24 155 ASP A N 1
ATOM 19535 C CA . ASP D 2 155 ? 222.177 242.803 240.924 1.00 36.69 155 ASP A CA 1
ATOM 19536 C C . ASP D 2 155 ? 223.499 242.910 241.657 1.00 38.52 155 ASP A C 1
ATOM 19537 O O . ASP D 2 155 ? 223.647 242.395 242.772 1.00 49.70 155 ASP A O 1
ATOM 19546 N N . LEU D 2 156 ? 224.445 243.652 241.086 1.00 33.60 156 LEU A N 1
ATOM 19547 C CA . LEU D 2 156 ? 225.750 243.743 241.716 1.00 32.18 156 LEU A CA 1
ATOM 19548 C C . LEU D 2 156 ? 225.610 244.302 243.118 1.00 38.45 156 LEU A C 1
ATOM 19549 O O . LEU D 2 156 ? 226.246 243.820 244.059 1.00 46.72 156 LEU A O 1
ATOM 19565 N N . LYS D 2 157 ? 224.749 245.305 243.284 1.00 41.84 157 LYS A N 1
ATOM 19566 C CA . LYS D 2 157 ? 224.605 245.920 244.595 1.00 38.26 157 LYS A CA 1
ATOM 19567 C C . LYS D 2 157 ? 224.005 244.941 245.592 1.00 38.86 157 LYS A C 1
ATOM 19568 O O . LYS D 2 157 ? 224.380 244.934 246.770 1.00 43.13 157 LYS A O 1
ATOM 19587 N N . LYS D 2 158 ? 223.070 244.109 245.139 1.00 41.89 158 LYS A N 1
ATOM 19588 C CA . LYS D 2 158 ? 222.296 243.291 246.066 1.00 36.40 158 LYS A CA 1
ATOM 19589 C C . LYS D 2 158 ? 222.977 241.954 246.326 1.00 43.80 158 LYS A C 1
ATOM 19590 O O . LYS D 2 158 ? 223.201 241.573 247.480 1.00 45.87 158 LYS A O 1
ATOM 19609 N N . ASN D 2 159 ? 223.314 241.238 245.261 1.00 40.04 159 ASN A N 1
ATOM 19610 C CA . ASN D 2 159 ? 223.876 239.904 245.386 1.00 35.17 159 ASN A CA 1
ATOM 19611 C C . ASN D 2 159 ? 225.148 239.928 246.221 1.00 43.92 159 ASN A C 1
ATOM 19612 O O . ASN D 2 159 ? 225.973 240.838 246.101 1.00 49.16 159 ASN A O 1
ATOM 19623 N N . GLU D 2 160 ? 225.309 238.914 247.071 1.00 48.08 160 GLU A N 1
ATOM 19624 C CA . GLU D 2 160 ? 226.574 238.758 247.780 1.00 43.04 160 GLU A CA 1
ATOM 19625 C C . GLU D 2 160 ? 227.711 238.557 246.796 1.00 40.75 160 GLU A C 1
ATOM 19626 O O . GLU D 2 160 ? 228.815 239.075 246.990 1.00 47.52 160 GLU A O 1
ATOM 19638 N N . ARG D 2 161 ? 227.455 237.802 245.737 1.00 38.01 161 ARG A N 1
ATOM 19639 C CA . ARG D 2 161 ? 228.436 237.511 244.711 1.00 37.39 161 ARG A CA 1
ATOM 19640 C C . ARG D 2 161 ? 227.740 237.516 243.363 1.00 40.86 161 ARG A C 1
ATOM 19641 O O . ARG D 2 161 ? 226.612 237.034 243.247 1.00 43.93 161 ARG A O 1
ATOM 19662 N N . THR D 2 162 ? 228.407 238.050 242.343 1.00 40.77 162 THR A N 1
ATOM 19663 C CA . THR D 2 162 ? 227.842 238.053 240.994 1.00 38.91 162 THR A CA 1
ATOM 19664 C C . THR D 2 162 ? 228.885 237.515 240.025 1.00 39.76 162 THR A C 1
ATOM 19665 O O . THR D 2 162 ? 229.857 238.195 239.703 1.00 47.42 162 THR A O 1
ATOM 19676 N N . PHE D 2 163 ? 228.698 236.282 239.581 1.00 40.10 163 PHE A N 1
ATOM 19677 C CA . PHE D 2 163 ? 229.549 235.751 238.534 1.00 36.35 163 PHE A CA 1
ATOM 19678 C C . PHE D 2 163 ? 229.089 236.315 237.200 1.00 40.43 163 PHE A C 1
ATOM 19679 O O . PHE D 2 163 ? 227.890 236.413 236.934 1.00 50.89 163 PHE A O 1
ATOM 19696 N N . LEU D 2 164 ? 230.045 236.696 236.362 1.00 40.34 164 LEU A N 1
ATOM 19697 C CA . LEU D 2 164 ? 229.737 237.237 235.049 1.00 36.65 164 LEU A CA 1
ATOM 19698 C C . LEU D 2 164 ? 230.627 236.560 234.025 1.00 38.40 164 LEU A C 1
ATOM 19699 O O . LEU D 2 164 ? 231.674 235.999 234.349 1.00 51.47 164 LEU A O 1
ATOM 19715 N N . ALA D 2 165 ? 230.166 236.582 232.781 1.00 36.96 165 ALA A N 1
ATOM 19716 C CA . ALA D 2 165 ? 230.946 236.076 231.669 1.00 39.18 165 ALA A CA 1
ATOM 19717 C C . ALA D 2 165 ? 230.515 236.811 230.413 1.00 39.25 165 ALA A C 1
ATOM 19718 O O . ALA D 2 165 ? 229.409 237.350 230.336 1.00 48.43 165 ALA A O 1
ATOM 19725 N N . GLU D 2 166 ? 231.396 236.812 229.418 1.00 44.69 166 GLU A N 1
ATOM 19726 C CA . GLU D 2 166 ? 231.176 237.574 228.202 1.00 37.10 166 GLU A CA 1
ATOM 19727 C C . GLU D 2 166 ? 231.493 236.711 226.995 1.00 38.87 166 GLU A C 1
ATOM 19728 O O . GLU D 2 166 ? 232.312 235.793 227.064 1.00 48.88 166 GLU A O 1
ATOM 19740 N N . PHE D 2 167 ? 230.838 237.025 225.882 1.00 34.36 167 PHE A N 1
ATOM 19741 C CA . PHE D 2 167 ? 230.929 236.210 224.688 1.00 36.29 167 PHE A CA 1
ATOM 19742 C C . PHE D 2 167 ? 230.906 237.102 223.460 1.00 40.48 167 PHE A C 1
ATOM 19743 O O . PHE D 2 167 ? 230.227 238.131 223.429 1.00 46.84 167 PHE A O 1
ATOM 19760 N N . ASP D 2 168 ? 231.625 236.662 222.433 1.00 44.06 168 ASP A N 1
ATOM 19761 C CA . ASP D 2 168 ? 231.686 237.348 221.151 1.00 38.55 168 ASP A CA 1
ATOM 19762 C C . ASP D 2 168 ? 230.902 236.536 220.135 1.00 37.03 168 ASP A C 1
ATOM 19763 O O . ASP D 2 168 ? 231.311 235.429 219.771 1.00 45.27 168 ASP A O 1
ATOM 19772 N N . PHE D 2 169 ? 229.786 237.091 219.673 1.00 35.52 169 PHE A N 1
ATOM 19773 C CA . PHE D 2 169 ? 228.974 236.481 218.634 1.00 37.85 169 PHE A CA 1
ATOM 19774 C C . PHE D 2 169 ? 229.305 237.047 217.260 1.00 35.35 169 PHE A C 1
ATOM 19775 O O . PHE D 2 169 ? 228.506 236.916 216.329 1.00 43.44 169 PHE A O 1
ATOM 19792 N N . SER D 2 170 ? 230.470 237.680 217.124 1.00 39.96 170 SER A N 1
ATOM 19793 C CA . SER D 2 170 ? 230.837 238.306 215.862 1.00 40.78 170 SER A CA 1
ATOM 19794 C C . SER D 2 170 ? 230.947 237.278 214.748 1.00 39.95 170 SER A C 1
ATOM 19795 O O . SER D 2 170 ? 230.415 237.472 213.651 1.00 47.06 170 SER A O 1
ATOM 19803 N N . ASP D 2 171 ? 231.643 236.173 215.010 1.00 40.08 171 ASP A N 1
ATOM 19804 C CA . ASP D 2 171 ? 231.819 235.162 213.977 1.00 40.47 171 ASP A CA 1
ATOM 19805 C C . ASP D 2 171 ? 230.511 234.424 213.729 1.00 42.32 171 ASP A C 1
ATOM 19806 O O . ASP D 2 171 ? 230.227 234.026 212.594 1.00 47.59 171 ASP A O 1
ATOM 19815 N N . PHE D 2 172 ? 229.687 234.270 214.765 1.00 41.27 172 PHE A N 1
ATOM 19816 C CA . PHE D 2 172 ? 228.395 233.621 214.590 1.00 41.20 172 PHE A CA 1
ATOM 19817 C C . PHE D 2 172 ? 227.556 234.346 213.550 1.00 39.14 172 PHE A C 1
ATOM 19818 O O . PHE D 2 172 ? 226.999 233.719 212.641 1.00 49.71 172 PHE A O 1
ATOM 19835 N N . PHE D 2 173 ? 227.467 235.665 213.659 1.00 32.94 173 PHE A N 1
ATOM 19836 C CA . PHE D 2 173 ? 226.713 236.472 212.716 1.00 39.57 173 PHE A CA 1
ATOM 19837 C C . PHE D 2 173 ? 227.471 236.729 211.425 1.00 40.45 173 PHE A C 1
ATOM 19838 O O . PHE D 2 173 ? 226.845 237.057 210.412 1.00 46.43 173 PHE A O 1
ATOM 19855 N N . GLY D 2 174 ? 228.794 236.582 211.432 1.00 44.01 174 GLY A N 1
ATOM 19856 C CA . GLY D 2 174 ? 229.531 236.636 210.184 1.00 43.80 174 GLY A CA 1
ATOM 19857 C C . GLY D 2 174 ? 229.249 235.433 209.307 1.00 42.69 174 GLY A C 1
ATOM 19858 O O . GLY D 2 174 ? 229.099 235.564 208.090 1.00 48.22 174 GLY A O 1
ATOM 19862 N N . SER D 2 175 ? 229.176 234.243 209.912 1.00 30.43 175 SER A N 1
ATOM 19863 C CA . SER D 2 175 ? 228.867 233.032 209.160 1.00 39.16 175 SER A CA 1
ATOM 19864 C C . SER D 2 175 ? 227.925 232.157 209.993 1.00 43.38 175 SER A C 1
ATOM 19865 O O . SER D 2 175 ? 228.344 231.277 210.744 1.00 52.01 175 SER A O 1
ATOM 19873 N N . ILE D 2 176 ? 226.628 232.393 209.829 1.00 38.30 176 ILE A N 1
ATOM 19874 C CA . ILE D 2 176 ? 225.583 231.496 210.304 1.00 33.67 176 ILE A CA 1
ATOM 19875 C C . ILE D 2 176 ? 224.865 230.956 209.079 1.00 38.56 176 ILE A C 1
ATOM 19876 O O . ILE D 2 176 ? 224.524 231.714 208.165 1.00 39.84 176 ILE A O 1
ATOM 19892 N N . SER D 2 177 ? 224.642 229.646 209.055 1.00 44.15 177 SER A N 1
ATOM 19893 C CA . SER D 2 177 ? 223.947 229.053 207.927 1.00 37.22 177 SER A CA 1
ATOM 19894 C C . SER D 2 177 ? 222.569 229.677 207.788 1.00 40.41 177 SER A C 1
ATOM 19895 O O . SER D 2 177 ? 221.818 229.781 208.761 1.00 50.29 177 SER A O 1
ATOM 19903 N N . HIS D 2 178 ? 222.238 230.099 206.571 1.00 36.02 178 HIS A N 1
ATOM 19904 C CA . HIS D 2 178 ? 220.920 230.654 206.321 1.00 37.29 178 HIS A CA 1
ATOM 19905 C C . HIS D 2 178 ? 219.839 229.592 206.422 1.00 40.16 178 HIS A C 1
ATOM 19906 O O . HIS D 2 178 ? 218.666 229.930 206.631 1.00 46.67 178 HIS A O 1
ATOM 19920 N N . SER D 2 179 ? 220.220 228.320 206.335 1.00 41.11 179 SER A N 1
ATOM 19921 C CA . SER D 2 179 ? 219.276 227.231 206.526 1.00 41.74 179 SER A CA 1
ATOM 19922 C C . SER D 2 179 ? 218.881 227.101 207.989 1.00 46.26 179 SER A C 1
ATOM 19923 O O . SER D 2 179 ? 217.727 226.790 208.293 1.00 56.11 179 SER A O 1
ATOM 19931 N N . PHE D 2 180 ? 219.818 227.328 208.912 1.00 36.69 180 PHE A N 1
ATOM 19932 C CA . PHE D 2 180 ? 219.451 227.360 210.322 1.00 35.56 180 PHE A CA 1
ATOM 19933 C C . PHE D 2 180 ? 218.464 228.495 210.581 1.00 40.51 180 PHE A C 1
ATOM 19934 O O . PHE D 2 180 ? 217.410 228.299 211.212 1.00 47.82 180 PHE A O 1
ATOM 19951 N N . LEU D 2 181 ? 218.767 229.678 210.042 1.00 36.61 181 LEU A N 1
ATOM 19952 C CA . LEU D 2 181 ? 217.860 230.810 210.161 1.00 34.79 181 LEU A CA 1
ATOM 19953 C C . LEU D 2 181 ? 216.473 230.415 209.688 1.00 39.15 181 LEU A C 1
ATOM 19954 O O . LEU D 2 181 ? 215.471 230.657 210.369 1.00 44.61 181 LEU A O 1
ATOM 19970 N N . ASN D 2 182 ? 216.408 229.785 208.519 1.00 40.57 182 ASN A N 1
ATOM 19971 C CA . ASN D 2 182 ? 215.128 229.382 207.958 1.00 40.10 182 ASN A CA 1
ATOM 19972 C C . ASN D 2 182 ? 214.440 228.332 208.820 1.00 42.52 182 ASN A C 1
ATOM 19973 O O . ASN D 2 182 ? 213.208 228.317 208.912 1.00 49.18 182 ASN A O 1
ATOM 19984 N N . GLU D 2 183 ? 215.210 227.450 209.457 1.00 39.81 183 GLU A N 1
ATOM 19985 C CA . GLU D 2 183 ? 214.613 226.487 210.376 1.00 35.27 183 GLU A CA 1
ATOM 19986 C C . GLU D 2 183 ? 213.935 227.179 211.545 1.00 35.78 183 GLU A C 1
ATOM 19987 O O . GLU D 2 183 ? 212.967 226.648 212.099 1.00 43.76 183 GLU A O 1
ATOM 19999 N N . GLN D 2 184 ? 214.420 228.353 211.941 1.00 34.91 184 GLN A N 1
ATOM 20000 C CA . GLN D 2 184 ? 213.785 229.066 213.046 1.00 29.26 184 GLN A CA 1
ATOM 20001 C C . GLN D 2 184 ? 212.539 229.849 212.646 1.00 35.90 184 GLN A C 1
ATOM 20002 O O . GLN D 2 184 ? 211.879 230.408 213.525 1.00 42.99 184 GLN A O 1
ATOM 20016 N N . PHE D 2 185 ? 212.198 229.909 211.359 1.00 32.84 185 PHE A N 1
ATOM 20017 C CA . PHE D 2 185 ? 211.093 230.754 210.917 1.00 26.44 185 PHE A CA 1
ATOM 20018 C C . PHE D 2 185 ? 209.752 230.369 211.527 1.00 35.19 185 PHE A C 1
ATOM 20019 O O . PHE D 2 185 ? 208.860 231.220 211.606 1.00 41.49 185 PHE A O 1
ATOM 20036 N N . ASN D 2 186 ? 209.580 229.121 211.954 1.00 38.73 186 ASN A N 1
ATOM 20037 C CA . ASN D 2 186 ? 208.279 228.652 212.417 1.00 33.10 186 ASN A CA 1
ATOM 20038 C C . ASN D 2 186 ? 208.385 228.106 213.829 1.00 33.64 186 ASN A C 1
ATOM 20039 O O . ASN D 2 186 ? 207.864 227.029 214.132 1.00 41.53 186 ASN A O 1
ATOM 20050 N N . GLU D 2 187 ? 209.045 228.853 214.705 1.00 31.43 187 GLU A N 1
ATOM 20051 C CA . GLU D 2 187 ? 209.297 228.402 216.059 1.00 30.54 187 GLU A CA 1
ATOM 20052 C C . GLU D 2 187 ? 209.057 229.558 217.014 1.00 35.12 187 GLU A C 1
ATOM 20053 O O . GLU D 2 187 ? 209.029 230.723 216.613 1.00 45.14 187 GLU A O 1
ATOM 20065 N N . ASN D 2 188 ? 208.877 229.223 218.287 1.00 26.79 188 ASN A N 1
ATOM 20066 C CA . ASN D 2 188 ? 208.728 230.224 219.338 1.00 19.84 188 ASN A CA 1
ATOM 20067 C C . ASN D 2 188 ? 207.606 231.209 219.020 1.00 27.74 188 ASN A C 1
ATOM 20068 O O . ASN D 2 188 ? 207.673 232.390 219.361 1.00 39.87 188 ASN A O 1
ATOM 20079 N N . GLY D 2 189 ? 206.561 230.717 218.365 1.00 27.56 189 GLY A N 1
ATOM 20080 C CA . GLY D 2 189 ? 205.402 231.543 218.091 1.00 21.76 189 GLY A CA 1
ATOM 20081 C C . GLY D 2 189 ? 205.674 232.786 217.279 1.00 21.18 189 GLY A C 1
ATOM 20082 O O . GLY D 2 189 ? 204.895 233.738 217.349 1.00 33.91 189 GLY A O 1
ATOM 20086 N N . PHE D 2 190 ? 206.754 232.814 216.507 1.00 25.25 190 PHE A N 1
ATOM 20087 C CA . PHE D 2 190 ? 207.030 233.972 215.670 1.00 22.91 190 PHE A CA 1
ATOM 20088 C C . PHE D 2 190 ? 205.981 234.088 214.575 1.00 23.50 190 PHE A C 1
ATOM 20089 O O . PHE D 2 190 ? 205.710 233.126 213.853 1.00 29.96 190 PHE A O 1
ATOM 20106 N N . TYR D 2 191 ? 205.390 235.270 214.459 1.00 30.57 191 TYR A N 1
ATOM 20107 C CA . TYR D 2 191 ? 204.418 235.551 213.409 1.00 22.10 191 TYR A CA 1
ATOM 20108 C C . TYR D 2 191 ? 205.168 236.194 212.254 1.00 27.26 191 TYR A C 1
ATOM 20109 O O . TYR D 2 191 ? 205.410 237.401 212.251 1.00 38.11 191 TYR A O 1
ATOM 20127 N N . ILE D 2 192 ? 205.547 235.385 211.271 1.00 28.96 192 ILE A N 1
ATOM 20128 C CA . ILE D 2 192 ? 206.222 235.862 210.071 1.00 28.25 192 ILE A CA 1
ATOM 20129 C C . ILE D 2 192 ? 205.331 235.533 208.882 1.00 32.24 192 ILE A C 1
ATOM 20130 O O . ILE D 2 192 ? 205.079 234.357 208.596 1.00 41.88 192 ILE A O 1
ATOM 20146 N N . SER D 2 193 ? 204.852 236.568 208.199 1.00 26.15 193 SER A N 1
ATOM 20147 C CA . SER D 2 193 ? 203.961 236.400 207.065 1.00 22.19 193 SER A CA 1
ATOM 20148 C C . SER D 2 193 ? 204.731 235.902 205.846 1.00 36.29 193 SER A C 1
ATOM 20149 O O . SER D 2 193 ? 205.958 236.000 205.788 1.00 48.13 193 SER A O 1
ATOM 20157 N N . PRO D 2 194 ? 204.030 235.362 204.845 1.00 30.30 194 PRO A N 1
ATOM 20158 C CA . PRO D 2 194 ? 204.737 234.858 203.655 1.00 31.90 194 PRO A CA 1
ATOM 20159 C C . PRO D 2 194 ? 205.547 235.920 202.929 1.00 33.75 194 PRO A C 1
ATOM 20160 O O . PRO D 2 194 ? 206.676 235.649 202.503 1.00 41.05 194 PRO A O 1
ATOM 20171 N N . GLU D 2 195 ? 205.003 237.129 202.775 1.00 30.90 195 GLU A N 1
ATOM 20172 C CA . GLU D 2 195 ? 205.767 238.193 202.135 1.00 31.37 195 GLU A CA 1
ATOM 20173 C C . GLU D 2 195 ? 206.955 238.602 202.991 1.00 35.40 195 GLU A C 1
ATOM 20174 O O . GLU D 2 195 ? 208.033 238.913 202.470 1.00 44.77 195 GLU A O 1
ATOM 20186 N N . GLU D 2 196 ? 206.777 238.617 204.309 1.00 31.68 196 GLU A N 1
ATOM 20187 C CA . GLU D 2 196 ? 207.902 238.895 205.189 1.00 28.73 196 GLU A CA 1
ATOM 20188 C C . GLU D 2 196 ? 208.963 237.816 205.065 1.00 28.31 196 GLU A C 1
ATOM 20189 O O . GLU D 2 196 ? 210.163 238.109 205.108 1.00 43.47 196 GLU A O 1
ATOM 20201 N N . LYS D 2 197 ? 208.545 236.559 204.921 1.00 28.23 197 LYS A N 1
ATOM 20202 C CA . LYS D 2 197 ? 209.516 235.497 204.714 1.00 31.90 197 LYS A CA 1
ATOM 20203 C C . LYS D 2 197 ? 210.252 235.682 203.403 1.00 29.01 197 LYS A C 1
ATOM 20204 O O . LYS D 2 197 ? 211.460 235.435 203.330 1.00 37.08 197 LYS A O 1
ATOM 20223 N N . PHE D 2 198 ? 209.556 236.152 202.370 1.00 33.11 198 PHE A N 1
ATOM 20224 C CA . PHE D 2 198 ? 210.232 236.429 201.112 1.00 31.95 198 PHE A CA 1
ATOM 20225 C C . PHE D 2 198 ? 211.244 237.552 201.264 1.00 30.57 198 PHE A C 1
ATOM 20226 O O . PHE D 2 198 ? 212.342 237.473 200.713 1.00 41.61 198 PHE A O 1
ATOM 20243 N N . ILE D 2 199 ? 210.897 238.612 201.992 1.00 31.14 199 ILE A N 1
ATOM 20244 C CA . ILE D 2 199 ? 211.843 239.717 202.143 1.00 23.61 199 ILE A CA 1
ATOM 20245 C C . ILE D 2 199 ? 213.039 239.295 202.981 1.00 25.20 199 ILE A C 1
ATOM 20246 O O . ILE D 2 199 ? 214.180 239.674 202.681 1.00 39.40 199 ILE A O 1
ATOM 20262 N N . ILE D 2 200 ? 212.817 238.497 204.021 1.00 27.53 200 ILE A N 1
ATOM 20263 C CA . ILE D 2 200 ? 213.930 238.007 204.823 1.00 30.34 200 ILE A CA 1
ATOM 20264 C C . ILE D 2 200 ? 214.842 237.147 203.966 1.00 35.65 200 ILE A C 1
ATOM 20265 O O . ILE D 2 200 ? 216.069 237.313 203.965 1.00 38.12 200 ILE A O 1
ATOM 20281 N N . ARG D 2 201 ? 214.252 236.223 203.209 1.00 42.87 201 ARG A N 1
ATOM 20282 C CA . ARG D 2 201 ? 215.044 235.348 202.364 1.00 33.00 201 ARG A CA 1
ATOM 20283 C C . ARG D 2 201 ? 215.744 236.131 201.269 1.00 39.64 201 ARG A C 1
ATOM 20284 O O . ARG D 2 201 ? 216.833 235.749 200.848 1.00 47.10 201 ARG A O 1
ATOM 20305 N N . SER D 2 202 ? 215.145 237.224 200.794 1.00 36.07 202 SER A N 1
ATOM 20306 C CA . SER D 2 202 ? 215.779 238.019 199.750 1.00 31.13 202 SER A CA 1
ATOM 20307 C C . SER D 2 202 ? 216.990 238.759 200.297 1.00 34.30 202 SER A C 1
ATOM 20308 O O . SER D 2 202 ? 218.062 238.762 199.679 1.00 46.52 202 SER A O 1
ATOM 20316 N N . PHE D 2 203 ? 216.842 239.388 201.462 1.00 30.18 203 PHE A N 1
ATOM 20317 C CA . PHE D 2 203 ? 217.986 240.070 202.051 1.00 30.54 203 PHE A CA 1
ATOM 20318 C C . PHE D 2 203 ? 219.078 239.084 202.425 1.00 33.13 203 PHE A C 1
ATOM 20319 O O . PHE D 2 203 ? 220.262 239.430 202.392 1.00 43.02 203 PHE A O 1
ATOM 20336 N N . LEU D 2 204 ? 218.704 237.857 202.781 1.00 36.74 204 LEU A N 1
ATOM 20337 C CA . LEU D 2 204 ? 219.710 236.845 203.066 1.00 37.53 204 LEU A CA 1
ATOM 20338 C C . LEU D 2 204 ? 220.369 236.346 201.784 1.00 39.34 204 LEU A C 1
ATOM 20339 O O . LEU D 2 204 ? 221.585 236.135 201.746 1.00 46.82 204 LEU A O 1
ATOM 20355 N N . ARG D 2 205 ? 219.582 236.156 200.722 1.00 45.05 205 ARG A N 1
ATOM 20356 C CA . ARG D 2 205 ? 220.130 235.730 199.443 1.00 40.77 205 ARG A CA 1
ATOM 20357 C C . ARG D 2 205 ? 221.110 236.753 198.907 1.00 43.59 205 ARG A C 1
ATOM 20358 O O . ARG D 2 205 ? 222.086 236.392 198.241 1.00 53.85 205 ARG A O 1
ATOM 20379 N N . GLU D 2 206 ? 220.857 238.034 199.165 1.00 42.12 206 GLU A N 1
ATOM 20380 C CA . GLU D 2 206 ? 221.811 239.059 198.771 1.00 38.78 206 GLU A CA 1
ATOM 20381 C C . GLU D 2 206 ? 223.151 238.815 199.447 1.00 40.97 206 GLU A C 1
ATOM 20382 O O . GLU D 2 206 ? 224.206 238.862 198.806 1.00 47.05 206 GLU A O 1
ATOM 20394 N N . ARG D 2 207 ? 223.121 238.554 200.746 1.00 42.45 207 ARG A N 1
ATOM 20395 C CA . ARG D 2 207 ? 224.269 238.011 201.442 1.00 40.61 207 ARG A CA 1
ATOM 20396 C C . ARG D 2 207 ? 224.415 236.553 201.028 1.00 45.37 207 ARG A C 1
ATOM 20397 O O . ARG D 2 207 ? 223.618 236.026 200.248 1.00 56.91 207 ARG A O 1
ATOM 20418 N N . LYS D 2 208 ? 225.438 235.881 201.531 1.00 43.86 208 LYS A N 1
ATOM 20419 C CA . LYS D 2 208 ? 225.563 234.454 201.278 1.00 49.50 208 LYS A CA 1
ATOM 20420 C C . LYS D 2 208 ? 225.550 233.651 202.564 1.00 49.12 208 LYS A C 1
ATOM 20421 O O . LYS D 2 208 ? 224.813 232.664 202.666 1.00 49.49 208 LYS A O 1
ATOM 20440 N N . VAL D 2 209 ? 226.339 234.053 203.551 1.00 40.92 209 VAL A N 1
ATOM 20441 C CA . VAL D 2 209 ? 226.353 233.408 204.853 1.00 38.10 209 VAL A CA 1
ATOM 20442 C C . VAL D 2 209 ? 226.427 234.510 205.900 1.00 43.67 209 VAL A C 1
ATOM 20443 O O . VAL D 2 209 ? 227.192 235.468 205.749 1.00 49.45 209 VAL A O 1
ATOM 20456 N N . GLY D 2 210 ? 225.631 234.384 206.954 1.00 45.10 210 GLY A N 1
ATOM 20457 C CA . GLY D 2 210 ? 225.659 235.342 208.037 1.00 41.60 210 GLY A CA 1
ATOM 20458 C C . GLY D 2 210 ? 224.564 236.390 207.943 1.00 42.37 210 GLY A C 1
ATOM 20459 O O . GLY D 2 210 ? 223.882 236.541 206.932 1.00 50.59 210 GLY A O 1
ATOM 20463 N N . ILE D 2 211 ? 224.398 237.117 209.043 1.00 41.23 211 ILE A N 1
ATOM 20464 C CA . ILE D 2 211 ? 223.414 238.190 209.149 1.00 38.43 211 ILE A CA 1
ATOM 20465 C C . ILE D 2 211 ? 224.130 239.532 209.046 1.00 39.56 211 ILE A C 1
ATOM 20466 O O . ILE D 2 211 ? 225.202 239.704 209.642 1.00 45.00 211 ILE A O 1
ATOM 20482 N N . PRO D 2 212 ? 223.588 240.506 208.319 1.00 36.03 212 PRO A N 1
ATOM 20483 C CA . PRO D 2 212 ? 224.212 241.835 208.302 1.00 34.10 212 PRO A CA 1
ATOM 20484 C C . PRO D 2 212 ? 224.078 242.498 209.664 1.00 38.54 212 PRO A C 1
ATOM 20485 O O . PRO D 2 212 ? 222.997 242.529 210.253 1.00 48.98 212 PRO A O 1
ATOM 20496 N N . GLN D 2 213 ? 225.184 243.041 210.161 1.00 42.20 213 GLN A N 1
ATOM 20497 C CA . GLN D 2 213 ? 225.222 243.626 211.492 1.00 40.23 213 GLN A CA 1
ATOM 20498 C C . GLN D 2 213 ? 225.200 245.145 211.416 1.00 36.46 213 GLN A C 1
ATOM 20499 O O . GLN D 2 213 ? 225.835 245.747 210.547 1.00 45.33 213 GLN A O 1
ATOM 20513 N N . GLY D 2 214 ? 224.463 245.754 212.340 1.00 35.69 214 GLY A N 1
ATOM 20514 C CA . GLY D 2 214 ? 224.272 247.189 212.328 1.00 39.53 214 GLY A CA 1
ATOM 20515 C C . GLY D 2 214 ? 223.268 247.654 211.299 1.00 41.19 214 GLY A C 1
ATOM 20516 O O . GLY D 2 214 ? 223.500 248.665 210.625 1.00 47.87 214 GLY A O 1
ATOM 20520 N N . THR D 2 215 ? 222.148 246.948 211.164 1.00 38.29 215 THR A N 1
ATOM 20521 C CA . THR D 2 215 ? 221.168 247.222 210.125 1.00 34.49 215 THR A CA 1
ATOM 20522 C C . THR D 2 215 ? 219.779 247.045 210.721 1.00 39.47 215 THR A C 1
ATOM 20523 O O . THR D 2 215 ? 219.618 246.532 211.833 1.00 42.35 215 THR A O 1
ATOM 20534 N N . SER D 2 216 ? 218.763 247.470 209.971 1.00 37.88 216 SER A N 1
ATOM 20535 C CA . SER D 2 216 ? 217.391 247.333 210.441 1.00 36.50 216 SER A CA 1
ATOM 20536 C C . SER D 2 216 ? 216.990 245.872 210.589 1.00 41.40 216 SER A C 1
ATOM 20537 O O . SER D 2 216 ? 216.090 245.555 211.374 1.00 46.30 216 SER A O 1
ATOM 20545 N N . ILE D 2 217 ? 217.644 244.971 209.851 1.00 35.87 217 ILE A N 1
ATOM 20546 C CA . ILE D 2 217 ? 217.296 243.556 209.909 1.00 34.56 217 ILE A CA 1
ATOM 20547 C C . ILE D 2 217 ? 218.129 242.800 210.928 1.00 36.74 217 ILE A C 1
ATOM 20548 O O . ILE D 2 217 ? 217.863 241.614 211.174 1.00 40.71 217 ILE A O 1
ATOM 20564 N N . SER D 2 218 ? 219.125 243.444 211.535 1.00 37.10 218 SER A N 1
ATOM 20565 C CA . SER D 2 218 ? 220.037 242.733 212.421 1.00 33.56 218 SER A CA 1
ATOM 20566 C C . SER D 2 218 ? 219.323 242.231 213.671 1.00 31.39 218 SER A C 1
ATOM 20567 O O . SER D 2 218 ? 219.446 241.059 214.036 1.00 42.32 218 SER A O 1
ATOM 20575 N N . LEU D 2 219 ? 218.584 243.109 214.352 1.00 32.92 219 LEU A N 1
ATOM 20576 C CA . LEU D 2 219 ? 217.984 242.724 215.625 1.00 35.43 219 LEU A CA 1
ATOM 20577 C C . LEU D 2 219 ? 217.033 241.549 215.450 1.00 33.85 219 LEU A C 1
ATOM 20578 O O . LEU D 2 219 ? 217.087 240.574 216.208 1.00 46.60 219 LEU A O 1
ATOM 20594 N N . PHE D 2 220 ? 216.154 241.622 214.453 1.00 34.90 220 PHE A N 1
ATOM 20595 C CA . PHE D 2 220 ? 215.167 240.566 214.277 1.00 31.07 220 PHE A CA 1
ATOM 20596 C C . PHE D 2 220 ? 215.825 239.241 213.929 1.00 31.51 220 PHE A C 1
ATOM 20597 O O . PHE D 2 220 ? 215.462 238.198 214.479 1.00 41.80 220 PHE A O 1
ATOM 20614 N N . LEU D 2 221 ? 216.769 239.253 212.991 1.00 33.36 221 LEU A N 1
ATOM 20615 C CA . LEU D 2 221 ? 217.393 238.004 212.577 1.00 32.25 221 LEU A CA 1
ATOM 20616 C C . LEU D 2 221 ? 218.228 237.412 213.703 1.00 29.67 221 LEU A C 1
ATOM 20617 O O . LEU D 2 221 ? 218.277 236.188 213.868 1.00 48.24 221 LEU A O 1
ATOM 20633 N N . ALA D 2 222 ? 218.878 238.259 214.499 1.00 20.50 222 ALA A N 1
ATOM 20634 C CA . ALA D 2 222 ? 219.611 237.760 215.656 1.00 24.18 222 ALA A CA 1
ATOM 20635 C C . ALA D 2 222 ? 218.666 237.132 216.673 1.00 33.64 222 ALA A C 1
ATOM 20636 O O . ALA D 2 222 ? 218.931 236.043 217.193 1.00 38.00 222 ALA A O 1
ATOM 20643 N N . ASN D 2 223 ? 217.546 237.799 216.962 1.00 36.35 223 ASN A N 1
ATOM 20644 C CA . ASN D 2 223 ? 216.601 237.251 217.930 1.00 29.49 223 ASN A CA 1
ATOM 20645 C C . ASN D 2 223 ? 215.998 235.948 217.427 1.00 37.07 223 ASN A C 1
ATOM 20646 O O . ASN D 2 223 ? 215.818 234.997 218.195 1.00 47.40 223 ASN A O 1
ATOM 20657 N N . LEU D 2 224 ? 215.678 235.890 216.137 1.00 37.29 224 LEU A N 1
ATOM 20658 C CA . LEU D 2 224 ? 215.139 234.678 215.544 1.00 28.92 224 LEU A CA 1
ATOM 20659 C C . LEU D 2 224 ? 216.156 233.551 215.570 1.00 31.19 224 LEU A C 1
ATOM 20660 O O . LEU D 2 224 ? 215.787 232.382 215.722 1.00 47.39 224 LEU A O 1
ATOM 20676 N N . THR D 2 225 ? 217.435 233.883 215.416 1.00 24.77 225 THR A N 1
ATOM 20677 C CA . THR D 2 225 ? 218.474 232.865 215.366 1.00 25.44 225 THR A CA 1
ATOM 20678 C C . THR D 2 225 ? 218.844 232.373 216.756 1.00 30.61 225 THR A C 1
ATOM 20679 O O . THR D 2 225 ? 219.142 231.189 216.939 1.00 45.07 225 THR A O 1
ATOM 20690 N N . CYS D 2 226 ? 218.827 233.264 217.743 1.00 30.84 226 CYS A N 1
ATOM 20691 C CA . CYS D 2 226 ? 219.261 232.946 219.093 1.00 33.05 226 CYS A CA 1
ATOM 20692 C C . CYS D 2 226 ? 218.096 232.678 220.035 1.00 32.05 226 CYS A C 1
ATOM 20693 O O . CYS D 2 226 ? 218.286 232.677 221.253 1.00 42.84 226 CYS A O 1
ATOM 20701 N N . TRP D 2 227 ? 216.903 232.418 219.505 1.00 28.32 227 TRP A N 1
ATOM 20702 C CA . TRP D 2 227 ? 215.754 232.244 220.385 1.00 24.69 227 TRP A CA 1
ATOM 20703 C C . TRP D 2 227 ? 215.919 231.025 221.280 1.00 32.78 227 TRP A C 1
ATOM 20704 O O . TRP D 2 227 ? 215.515 231.056 222.449 1.00 37.23 227 TRP A O 1
ATOM 20725 N N . LYS D 2 228 ? 216.535 229.958 220.773 1.00 40.88 228 LYS A N 1
ATOM 20726 C CA . LYS D 2 228 ? 216.694 228.762 221.586 1.00 27.10 228 LYS A CA 1
ATOM 20727 C C . LYS D 2 228 ? 217.816 228.928 222.602 1.00 33.03 228 LYS A C 1
ATOM 20728 O O . LYS D 2 228 ? 217.711 228.424 223.723 1.00 42.28 228 LYS A O 1
ATOM 20747 N N . LEU D 2 229 ? 218.870 229.669 222.254 1.00 25.86 229 LEU A N 1
ATOM 20748 C CA . LEU D 2 229 ? 219.887 230.004 223.243 1.00 29.98 229 LEU A CA 1
ATOM 20749 C C . LEU D 2 229 ? 219.289 230.832 224.372 1.00 36.76 229 LEU A C 1
ATOM 20750 O O . LEU D 2 229 ? 219.572 230.589 225.550 1.00 42.69 229 LEU A O 1
ATOM 20766 N N . ASP D 2 230 ? 218.458 231.816 224.026 1.00 40.99 230 ASP A N 1
ATOM 20767 C CA . ASP D 2 230 ? 217.804 232.627 225.045 1.00 39.46 230 ASP A CA 1
ATOM 20768 C C . ASP D 2 230 ? 216.894 231.779 225.919 1.00 34.78 230 ASP A C 1
ATOM 20769 O O . ASP D 2 230 ? 216.870 231.942 227.144 1.00 36.88 230 ASP A O 1
ATOM 20778 N N . GLN D 2 231 ? 216.144 230.855 225.314 1.00 29.60 231 GLN A N 1
ATOM 20779 C CA . GLN D 2 231 ? 215.267 230.001 226.106 1.00 35.34 231 GLN A CA 1
ATOM 20780 C C . GLN D 2 231 ? 216.059 229.110 227.059 1.00 38.99 231 GLN A C 1
ATOM 20781 O O . GLN D 2 231 ? 215.664 228.934 228.216 1.00 47.57 231 GLN A O 1
ATOM 20795 N N . ASP D 2 232 ? 217.168 228.528 226.598 1.00 37.13 232 ASP A N 1
ATOM 20796 C CA . ASP D 2 232 ? 217.961 227.676 227.486 1.00 34.30 232 ASP A CA 1
ATOM 20797 C C . ASP D 2 232 ? 218.616 228.479 228.600 1.00 33.97 232 ASP A C 1
ATOM 20798 O O . ASP D 2 232 ? 218.652 228.034 229.754 1.00 40.34 232 ASP A O 1
ATOM 20807 N N . LEU D 2 233 ? 219.126 229.669 228.287 1.00 36.10 233 LEU A N 1
ATOM 20808 C CA . LEU D 2 233 ? 219.739 230.477 229.330 1.00 27.50 233 LEU A CA 1
ATOM 20809 C C . LEU D 2 233 ? 218.702 230.944 230.340 1.00 29.83 233 LEU A C 1
ATOM 20810 O O . LEU D 2 233 ? 219.010 231.064 231.530 1.00 36.75 233 LEU A O 1
ATOM 20826 N N . GLU D 2 234 ? 217.468 231.186 229.899 1.00 38.54 234 GLU A N 1
ATOM 20827 C CA . GLU D 2 234 ? 216.412 231.558 230.831 1.00 33.69 234 GLU A CA 1
ATOM 20828 C C . GLU D 2 234 ? 215.937 230.373 231.660 1.00 37.58 234 GLU A C 1
ATOM 20829 O O . GLU D 2 234 ? 215.605 230.542 232.836 1.00 41.73 234 GLU A O 1
ATOM 20841 N N . ARG D 2 235 ? 215.897 229.175 231.074 1.00 40.01 235 ARG A N 1
ATOM 20842 C CA . ARG D 2 235 ? 215.556 227.991 231.852 1.00 33.24 235 ARG A CA 1
ATOM 20843 C C . ARG D 2 235 ? 216.609 227.702 232.908 1.00 36.13 235 ARG A C 1
ATOM 20844 O O . ARG D 2 235 ? 216.274 227.245 234.005 1.00 45.82 235 ARG A O 1
ATOM 20865 N N . GLU D 2 236 ? 217.882 227.949 232.600 1.00 39.53 236 GLU A N 1
ATOM 20866 C CA . GLU D 2 236 ? 218.916 227.755 233.607 1.00 37.41 236 GLU A CA 1
ATOM 20867 C C . GLU D 2 236 ? 218.761 228.734 234.761 1.00 38.37 236 GLU A C 1
ATOM 20868 O O . GLU D 2 236 ? 219.023 228.385 235.917 1.00 42.92 236 GLU A O 1
ATOM 20880 N N . GLY D 2 237 ? 218.348 229.961 234.472 1.00 36.67 237 GLY A N 1
ATOM 20881 C CA . GLY D 2 237 ? 218.174 230.971 235.491 1.00 33.69 237 GLY A CA 1
ATOM 20882 C C . GLY D 2 237 ? 219.215 232.061 235.478 1.00 31.65 237 GLY A C 1
ATOM 20883 O O . GLY D 2 237 ? 219.228 232.889 236.395 1.00 36.95 237 GLY A O 1
ATOM 20887 N N . VAL D 2 238 ? 220.083 232.084 234.491 1.00 35.57 238 VAL A N 1
ATOM 20888 C CA . VAL D 2 238 ? 221.059 233.150 234.325 1.00 35.30 238 VAL A CA 1
ATOM 20889 C C . VAL D 2 238 ? 220.384 234.307 233.613 1.00 35.87 238 VAL A C 1
ATOM 20890 O O . VAL D 2 238 ? 219.401 234.129 232.889 1.00 41.63 238 VAL A O 1
ATOM 20903 N N . LYS D 2 239 ? 220.911 235.507 233.816 1.00 38.75 239 LYS A N 1
ATOM 20904 C CA . LYS D 2 239 ? 220.414 236.693 233.140 1.00 36.00 239 LYS A CA 1
ATOM 20905 C C . LYS D 2 239 ? 221.441 237.127 232.110 1.00 36.13 239 LYS A C 1
ATOM 20906 O O . LYS D 2 239 ? 222.643 237.000 232.338 1.00 46.64 239 LYS A O 1
ATOM 20925 N N . PHE D 2 240 ? 220.977 237.599 230.958 1.00 30.19 240 PHE A N 1
ATOM 20926 C CA . PHE D 2 240 ? 221.909 237.902 229.887 1.00 30.20 240 PHE A CA 1
ATOM 20927 C C . PHE D 2 240 ? 221.410 239.091 229.085 1.00 35.49 240 PHE A C 1
ATOM 20928 O O . PHE D 2 240 ? 220.227 239.435 229.108 1.00 42.50 240 PHE A O 1
ATOM 20945 N N . SER D 2 241 ? 222.341 239.711 228.372 1.00 33.15 241 SER A N 1
ATOM 20946 C CA . SER D 2 241 ? 222.029 240.812 227.475 1.00 28.32 241 SER A CA 1
ATOM 20947 C C . SER D 2 241 ? 222.936 240.715 226.263 1.00 29.99 241 SER A C 1
ATOM 20948 O O . SER D 2 241 ? 224.156 240.593 226.410 1.00 44.90 241 SER A O 1
ATOM 20956 N N . ARG D 2 242 ? 222.337 240.751 225.076 1.00 29.29 242 ARG A N 1
ATOM 20957 C CA . ARG D 2 242 ? 223.078 240.756 223.822 1.00 34.77 242 ARG A CA 1
ATOM 20958 C C . ARG D 2 242 ? 223.014 242.166 223.255 1.00 37.87 242 ARG A C 1
ATOM 20959 O O . ARG D 2 242 ? 221.929 242.669 222.948 1.00 49.29 242 ARG A O 1
ATOM 20980 N N . TYR D 2 243 ? 224.172 242.799 223.120 1.00 31.07 243 TYR A N 1
ATOM 20981 C CA . TYR D 2 243 ? 224.291 244.110 222.495 1.00 36.43 243 TYR A CA 1
ATOM 20982 C C . TYR D 2 243 ? 225.217 243.938 221.300 1.00 38.93 243 TYR A C 1
ATOM 20983 O O . TYR D 2 243 ? 226.394 243.595 221.464 1.00 45.81 243 TYR A O 1
ATOM 21001 N N . ALA D 2 244 ? 224.677 244.123 220.100 1.00 45.15 244 ALA A N 1
ATOM 21002 C CA . ALA D 2 244 ? 225.439 243.975 218.861 1.00 44.55 244 ALA A CA 1
ATOM 21003 C C . ALA D 2 244 ? 225.930 242.534 218.812 1.00 48.85 244 ALA A C 1
ATOM 21004 O O . ALA D 2 244 ? 225.094 241.618 218.887 1.00 50.93 244 ALA A O 1
ATOM 21011 N N . ASP D 2 245 ? 227.231 242.279 218.709 1.00 51.33 245 ASP A N 1
ATOM 21012 C CA . ASP D 2 245 ? 227.772 240.928 218.672 1.00 47.31 245 ASP A CA 1
ATOM 21013 C C . ASP D 2 245 ? 228.463 240.575 219.982 1.00 46.11 245 ASP A C 1
ATOM 21014 O O . ASP D 2 245 ? 229.423 239.803 219.998 1.00 53.31 245 ASP A O 1
ATOM 21023 N N . ASP D 2 246 ? 227.987 241.136 221.086 1.00 38.36 246 ASP A N 1
ATOM 21024 C CA . ASP D 2 246 ? 228.522 240.839 222.402 1.00 39.36 246 ASP A CA 1
ATOM 21025 C C . ASP D 2 246 ? 227.386 240.365 223.285 1.00 40.41 246 ASP A C 1
ATOM 21026 O O . ASP D 2 246 ? 226.259 240.844 223.164 1.00 53.38 246 ASP A O 1
ATOM 21035 N N . THR D 2 247 ? 227.672 239.404 224.154 1.00 37.23 247 THR A N 1
ATOM 21036 C CA . THR D 2 247 ? 226.666 238.896 225.075 1.00 34.80 247 THR A CA 1
ATOM 21037 C C . THR D 2 247 ? 227.276 238.787 226.459 1.00 36.87 247 THR A C 1
ATOM 21038 O O . THR D 2 247 ? 228.325 238.164 226.624 1.00 44.62 247 THR A O 1
ATOM 21049 N N . ILE D 2 248 ? 226.619 239.376 227.451 1.00 33.21 248 ILE A N 1
ATOM 21050 C CA . ILE D 2 248 ? 227.042 239.261 228.840 1.00 29.59 248 ILE A CA 1
ATOM 21051 C C . ILE D 2 248 ? 226.018 238.415 229.577 1.00 36.55 248 ILE A C 1
ATOM 21052 O O . ILE D 2 248 ? 224.813 238.659 229.468 1.00 42.34 248 ILE A O 1
ATOM 21068 N N . ILE D 2 249 ? 226.497 237.418 230.316 1.00 35.56 249 ILE A N 1
ATOM 21069 C CA . ILE D 2 249 ? 225.650 236.539 231.116 1.00 29.41 249 ILE A CA 1
ATOM 21070 C C . ILE D 2 249 ? 226.138 236.603 232.552 1.00 31.79 249 ILE A C 1
ATOM 21071 O O . ILE D 2 249 ? 227.300 236.293 232.830 1.00 46.01 249 ILE A O 1
ATOM 21087 N N . TRP D 2 250 ? 225.250 236.985 233.463 1.00 31.24 250 TRP A N 1
ATOM 21088 C CA . TRP D 2 250 ? 225.575 237.061 234.874 1.00 33.07 250 TRP A CA 1
ATOM 21089 C C . TRP D 2 250 ? 224.576 236.248 235.681 1.00 32.76 250 TRP A C 1
ATOM 21090 O O . TRP D 2 250 ? 223.420 236.062 235.286 1.00 38.37 250 TRP A O 1
ATOM 21111 N N . SER D 2 251 ? 225.060 235.760 236.818 1.00 30.92 251 SER A N 1
ATOM 21112 C CA . SER D 2 251 ? 224.293 234.929 237.729 1.00 33.42 251 SER A CA 1
ATOM 21113 C C . SER D 2 251 ? 224.848 235.125 239.130 1.00 33.46 251 SER A C 1
ATOM 21114 O O . SER D 2 251 ? 225.901 235.731 239.321 1.00 43.59 251 SER A O 1
ATOM 21122 N N . GLN D 2 252 ? 224.114 234.628 240.116 1.00 34.57 252 GLN A N 1
ATOM 21123 C CA . GLN D 2 252 ? 224.586 234.628 241.491 1.00 32.82 252 GLN A CA 1
ATOM 21124 C C . GLN D 2 252 ? 225.260 233.320 241.873 1.00 35.92 252 GLN A C 1
ATOM 21125 O O . GLN D 2 252 ? 225.773 233.205 242.989 1.00 40.51 252 GLN A O 1
ATOM 21139 N N . GLU D 2 253 ? 225.273 232.338 240.976 1.00 39.90 253 GLU A N 1
ATOM 21140 C CA . GLU D 2 253 ? 225.829 231.024 241.244 1.00 36.39 253 GLU A CA 1
ATOM 21141 C C . GLU D 2 253 ? 226.882 230.698 240.200 1.00 40.40 253 GLU A C 1
ATOM 21142 O O . GLU D 2 253 ? 226.703 230.982 239.013 1.00 48.21 253 GLU A O 1
ATOM 21154 N N . TYR D 2 254 ? 227.977 230.097 240.653 1.00 44.11 254 TYR A N 1
ATOM 21155 C CA . TYR D 2 254 ? 229.022 229.648 239.742 1.00 38.97 254 TYR A CA 1
ATOM 21156 C C . TYR D 2 254 ? 228.538 228.530 238.823 1.00 42.83 254 TYR A C 1
ATOM 21157 O O . TYR D 2 254 ? 228.818 228.534 237.612 1.00 50.24 254 TYR A O 1
ATOM 21175 N N . SER D 2 255 ? 227.804 227.568 239.379 1.00 34.57 255 SER A N 1
ATOM 21176 C CA . SER D 2 255 ? 227.340 226.438 238.587 1.00 35.77 255 SER A CA 1
ATOM 21177 C C . SER D 2 255 ? 226.470 226.909 237.433 1.00 42.18 255 SER A C 1
ATOM 21178 O O . SER D 2 255 ? 226.540 226.368 236.322 1.00 48.69 255 SER A O 1
ATOM 21186 N N . LYS D 2 256 ? 225.642 227.924 237.681 1.00 39.61 256 LYS A N 1
ATOM 21187 C CA . LYS D 2 256 ? 224.763 228.441 236.641 1.00 32.93 256 LYS A CA 1
ATOM 21188 C C . LYS D 2 256 ? 225.560 228.996 235.469 1.00 37.26 256 LYS A C 1
ATOM 21189 O O . LYS D 2 256 ? 225.218 228.750 234.308 1.00 45.83 256 LYS A O 1
ATOM 21208 N N . ILE D 2 257 ? 226.629 229.746 235.744 1.00 33.04 257 ILE A N 1
ATOM 21209 C CA . ILE D 2 257 ? 227.412 230.320 234.655 1.00 37.69 257 ILE A CA 1
ATOM 21210 C C . ILE D 2 257 ? 228.125 229.215 233.883 1.00 40.39 257 ILE A C 1
ATOM 21211 O O . ILE D 2 257 ? 228.246 229.268 232.650 1.00 46.10 257 ILE A O 1
ATOM 21227 N N . CYS D 2 258 ? 228.626 228.203 234.597 1.00 41.51 258 CYS A N 1
ATOM 21228 C CA . CYS D 2 258 ? 229.250 227.075 233.912 1.00 40.45 258 CYS A CA 1
ATOM 21229 C C . CYS D 2 258 ? 228.264 226.422 232.950 1.00 39.62 258 CYS A C 1
ATOM 21230 O O . CYS D 2 258 ? 228.582 226.148 231.777 1.00 47.65 258 CYS A O 1
ATOM 21238 N N . ASN D 2 259 ? 227.045 226.193 233.426 1.00 33.37 259 ASN A N 1
ATOM 21239 C CA . ASN D 2 259 ? 226.032 225.576 232.588 1.00 33.90 259 ASN A CA 1
ATOM 21240 C C . ASN D 2 259 ? 225.649 226.488 231.432 1.00 37.87 259 ASN A C 1
ATOM 21241 O O . ASN D 2 259 ? 225.283 226.007 230.355 1.00 44.19 259 ASN A O 1
ATOM 21252 N N . ALA D 2 260 ? 225.747 227.801 231.628 1.00 40.74 260 ALA A N 1
ATOM 21253 C CA . ALA D 2 260 ? 225.506 228.725 230.529 1.00 37.52 260 ALA A CA 1
ATOM 21254 C C . ALA D 2 260 ? 226.564 228.574 229.442 1.00 36.66 260 ALA A C 1
ATOM 21255 O O . ALA D 2 260 ? 226.243 228.600 228.250 1.00 43.53 260 ALA A O 1
ATOM 21262 N N . PHE D 2 261 ? 227.829 228.412 229.833 1.00 38.11 261 PHE A N 1
ATOM 21263 C CA . PHE D 2 261 ? 228.869 228.112 228.848 1.00 39.40 261 PHE A CA 1
ATOM 21264 C C . PHE D 2 261 ? 228.497 226.873 228.046 1.00 36.27 261 PHE A C 1
ATOM 21265 O O . PHE D 2 261 ? 228.587 226.849 226.804 1.00 43.82 261 PHE A O 1
ATOM 21282 N N . ASN D 2 262 ? 228.050 225.839 228.754 1.00 33.21 262 ASN A N 1
ATOM 21283 C CA . ASN D 2 262 ? 227.655 224.609 228.080 1.00 29.64 262 ASN A CA 1
ATOM 21284 C C . ASN D 2 262 ? 226.530 224.872 227.087 1.00 37.45 262 ASN A C 1
ATOM 21285 O O . ASN D 2 262 ? 226.512 224.310 225.983 1.00 48.55 262 ASN A O 1
ATOM 21296 N N . ILE D 2 263 ? 225.583 225.729 227.469 1.00 43.06 263 ILE A N 1
ATOM 21297 C CA . ILE D 2 263 ? 224.460 226.051 226.592 1.00 32.99 263 ILE A CA 1
ATOM 21298 C C . ILE D 2 263 ? 224.953 226.751 225.335 1.00 33.06 263 ILE A C 1
ATOM 21299 O O . ILE D 2 263 ? 224.536 226.426 224.215 1.00 43.75 263 ILE A O 1
ATOM 21315 N N . ILE D 2 264 ? 225.835 227.735 225.501 1.00 37.14 264 ILE A N 1
ATOM 21316 C CA . ILE D 2 264 ? 226.346 228.456 224.338 1.00 41.33 264 ILE A CA 1
ATOM 21317 C C . ILE D 2 264 ? 227.003 227.495 223.355 1.00 37.41 264 ILE A C 1
ATOM 21318 O O . ILE D 2 264 ? 226.875 227.660 222.141 1.00 50.19 264 ILE A O 1
ATOM 21334 N N . THR D 2 265 ? 227.722 226.486 223.845 1.00 33.11 265 THR A N 1
ATOM 21335 C CA . THR D 2 265 ? 228.359 225.555 222.908 1.00 29.69 265 THR A CA 1
ATOM 21336 C C . THR D 2 265 ? 227.363 224.602 222.269 1.00 35.00 265 THR A C 1
ATOM 21337 O O . THR D 2 265 ? 227.519 224.234 221.101 1.00 42.67 265 THR A O 1
ATOM 21348 N N . ASN D 2 266 ? 226.374 224.126 223.024 1.00 34.73 266 ASN A N 1
ATOM 21349 C CA . ASN D 2 266 ? 225.364 223.321 222.353 1.00 33.61 266 ASN A CA 1
ATOM 21350 C C . ASN D 2 266 ? 224.764 224.119 221.202 1.00 42.15 266 ASN A C 1
ATOM 21351 O O . ASN D 2 266 ? 224.592 223.602 220.086 1.00 47.14 266 ASN A O 1
ATOM 21362 N N . PHE D 2 267 ? 224.518 225.407 221.444 1.00 32.89 267 PHE A N 1
ATOM 21363 C CA . PHE D 2 267 ? 223.996 226.278 220.398 1.00 34.61 267 PHE A CA 1
ATOM 21364 C C . PHE D 2 267 ? 225.012 226.472 219.272 1.00 37.46 267 PHE A C 1
ATOM 21365 O O . PHE D 2 267 ? 224.644 226.500 218.090 1.00 47.39 267 PHE A O 1
ATOM 21382 N N . SER D 2 268 ? 226.296 226.592 219.617 1.00 39.24 268 SER A N 1
ATOM 21383 C CA . SER D 2 268 ? 227.330 226.775 218.603 1.00 39.41 268 SER A CA 1
ATOM 21384 C C . SER D 2 268 ? 227.411 225.572 217.680 1.00 39.21 268 SER A C 1
ATOM 21385 O O . SER D 2 268 ? 227.508 225.720 216.457 1.00 46.71 268 SER A O 1
ATOM 21393 N N . LYS D 2 269 ? 227.376 224.370 218.249 1.00 38.23 269 LYS A N 1
ATOM 21394 C CA . LYS D 2 269 ? 227.417 223.170 217.430 1.00 34.86 269 LYS A CA 1
ATOM 21395 C C . LYS D 2 269 ? 226.170 223.066 216.568 1.00 44.34 269 LYS A C 1
ATOM 21396 O O . LYS D 2 269 ? 226.251 222.704 215.388 1.00 53.53 269 LYS A O 1
ATOM 21415 N N . SER D 2 270 ? 225.002 223.391 217.130 1.00 38.48 270 SER A N 1
ATOM 21416 C CA . SER D 2 270 ? 223.779 223.307 216.343 1.00 37.20 270 SER A CA 1
ATOM 21417 C C . SER D 2 270 ? 223.736 224.344 215.231 1.00 42.56 270 SER A C 1
ATOM 21418 O O . SER D 2 270 ? 223.024 224.140 214.243 1.00 49.11 270 SER A O 1
ATOM 21426 N N . ALA D 2 271 ? 224.481 225.439 215.358 1.00 38.12 271 ALA A N 1
ATOM 21427 C CA . ALA D 2 271 ? 224.481 226.484 214.345 1.00 39.44 271 ALA A CA 1
ATOM 21428 C C . ALA D 2 271 ? 225.579 226.317 213.304 1.00 45.46 271 ALA A C 1
ATOM 21429 O O . ALA D 2 271 ? 225.561 227.025 212.294 1.00 49.42 271 ALA A O 1
ATOM 21436 N N . GLY D 2 272 ? 226.529 225.409 213.520 1.00 44.10 272 GLY A N 1
ATOM 21437 C CA . GLY D 2 272 ? 227.607 225.189 212.584 1.00 44.12 272 GLY A CA 1
ATOM 21438 C C . GLY D 2 272 ? 228.757 226.160 212.695 1.00 42.12 272 GLY A C 1
ATOM 21439 O O . GLY D 2 272 ? 229.730 226.028 211.941 1.00 48.81 272 GLY A O 1
ATOM 21443 N N . ILE D 2 273 ? 228.683 227.136 213.596 1.00 40.11 273 ILE A N 1
ATOM 21444 C CA . ILE D 2 273 ? 229.724 228.142 213.736 1.00 44.25 273 ILE A CA 1
ATOM 21445 C C . ILE D 2 273 ? 229.902 228.450 215.217 1.00 39.91 273 ILE A C 1
ATOM 21446 O O . ILE D 2 273 ? 228.945 228.412 215.994 1.00 47.30 273 ILE A O 1
ATOM 21462 N N . LYS D 2 274 ? 231.134 228.761 215.604 1.00 42.21 274 LYS A N 1
ATOM 21463 C CA . LYS D 2 274 ? 231.509 228.817 217.008 1.00 48.26 274 LYS A CA 1
ATOM 21464 C C . LYS D 2 274 ? 231.362 230.226 217.573 1.00 49.03 274 LYS A C 1
ATOM 21465 O O . LYS D 2 274 ? 231.501 231.223 216.861 1.00 54.98 274 LYS A O 1
ATOM 21484 N N . ILE D 2 275 ? 231.081 230.292 218.874 1.00 40.13 275 ILE A N 1
ATOM 21485 C CA . ILE D 2 275 ? 231.022 231.541 219.625 1.00 40.05 275 ILE A CA 1
ATOM 21486 C C . ILE D 2 275 ? 232.104 231.502 220.691 1.00 33.93 275 ILE A C 1
ATOM 21487 O O . ILE D 2 275 ? 232.155 230.564 221.493 1.00 40.34 275 ILE A O 1
ATOM 21503 N N . ASN D 2 276 ? 232.966 232.527 220.702 1.00 47.39 276 ASN A N 1
ATOM 21504 C CA . ASN D 2 276 ? 234.127 232.557 221.570 1.00 49.55 276 ASN A CA 1
ATOM 21505 C C . ASN D 2 276 ? 234.011 233.675 222.600 1.00 50.41 276 ASN A C 1
ATOM 21506 O O . ASN D 2 276 ? 233.615 234.792 222.253 1.00 53.91 276 ASN A O 1
ATOM 21517 N N . PRO D 2 277 ? 234.334 233.413 223.866 1.00 43.99 277 PRO A N 1
ATOM 21518 C CA . PRO D 2 277 ? 234.361 234.491 224.856 1.00 49.77 277 PRO A CA 1
ATOM 21519 C C . PRO D 2 277 ? 235.511 235.457 224.624 1.00 50.86 277 PRO A C 1
ATOM 21520 O O . PRO D 2 277 ? 236.544 235.121 224.044 1.00 52.94 277 PRO A O 1
ATOM 21531 N N . LYS D 2 278 ? 235.307 236.681 225.098 1.00 45.19 278 LYS A N 1
ATOM 21532 C CA . LYS D 2 278 ? 236.270 237.761 224.929 1.00 46.75 278 LYS A CA 1
ATOM 21533 C C . LYS D 2 278 ? 237.645 237.374 225.462 1.00 52.34 278 LYS A C 1
ATOM 21534 O O . LYS D 2 278 ? 238.639 238.053 225.200 1.00 52.56 278 LYS A O 1
ATOM 21553 N N . GLY D 2 282 ? 236.916 236.289 230.124 1.00 61.17 282 GLY A N 1
ATOM 21554 C CA . GLY D 2 282 ? 235.882 235.368 229.699 1.00 64.48 282 GLY A CA 1
ATOM 21555 C C . GLY D 2 282 ? 234.841 235.173 230.780 1.00 65.81 282 GLY A C 1
ATOM 21556 O O . GLY D 2 282 ? 233.662 235.480 230.589 1.00 65.52 282 GLY A O 1
ATOM 21560 N N . ILE D 2 283 ? 235.290 234.659 231.926 1.00 64.00 283 ILE A N 1
ATOM 21561 C CA . ILE D 2 283 ? 234.444 234.422 233.087 1.00 59.42 283 ILE A CA 1
ATOM 21562 C C . ILE D 2 283 ? 235.156 234.960 234.319 1.00 53.59 283 ILE A C 1
ATOM 21563 O O . ILE D 2 283 ? 236.378 234.827 234.442 1.00 56.23 283 ILE A O 1
ATOM 21579 N N . SER D 2 284 ? 234.397 235.588 235.213 1.00 51.68 284 SER A N 1
ATOM 21580 C CA . SER D 2 284 ? 234.959 236.172 236.422 1.00 56.62 284 SER A CA 1
ATOM 21581 C C . SER D 2 284 ? 233.888 236.258 237.500 1.00 57.24 284 SER A C 1
ATOM 21582 O O . SER D 2 284 ? 232.704 236.024 237.256 1.00 58.45 284 SER A O 1
ATOM 21590 N N . LEU D 2 285 ? 234.333 236.597 238.706 1.00 54.09 285 LEU A N 1
ATOM 21591 C CA . LEU D 2 285 ? 233.474 236.817 239.860 1.00 49.27 285 LEU A CA 1
ATOM 21592 C C . LEU D 2 285 ? 233.601 238.259 240.309 1.00 46.20 285 LEU A C 1
ATOM 21593 O O . LEU D 2 285 ? 234.711 238.785 240.407 1.00 52.49 285 LEU A O 1
ATOM 21609 N N . LEU D 2 286 ? 232.466 238.897 240.566 1.00 50.88 286 LEU A N 1
ATOM 21610 C CA . LEU D 2 286 ? 232.424 240.268 241.032 1.00 45.56 286 LEU A CA 1
ATOM 21611 C C . LEU D 2 286 ? 231.933 240.265 242.471 1.00 43.86 286 LEU A C 1
ATOM 21612 O O . LEU D 2 286 ? 230.848 239.745 242.769 1.00 48.47 286 LEU A O 1
ATOM 21628 N N . THR D 2 287 ? 232.746 240.839 243.349 1.00 56.97 287 THR A N 1
ATOM 21629 C CA . THR D 2 287 ? 232.517 240.859 244.782 1.00 57.30 287 THR A CA 1
ATOM 21630 C C . THR D 2 287 ? 232.784 242.271 245.279 1.00 67.74 287 THR A C 1
ATOM 21631 O O . THR D 2 287 ? 233.164 243.160 244.513 1.00 65.66 287 THR A O 1
ATOM 21642 N N . LYS D 2 288 ? 232.593 242.471 246.579 1.00 74.11 288 LYS A N 1
ATOM 21643 C CA . LYS D 2 288 ? 232.954 243.743 247.191 1.00 74.26 288 LYS A CA 1
ATOM 21644 C C . LYS D 2 288 ? 234.459 243.971 247.085 1.00 75.85 288 LYS A C 1
ATOM 21645 O O . LYS D 2 288 ? 235.247 243.026 246.992 1.00 73.57 288 LYS A O 1
ATOM 21664 N N . LYS D 2 289 ? 234.861 245.244 247.089 1.00 79.08 289 LYS A N 1
ATOM 21665 C CA . LYS D 2 289 ? 236.280 245.563 246.953 1.00 77.55 289 LYS A CA 1
ATOM 21666 C C . LYS D 2 289 ? 237.090 244.964 248.097 1.00 78.07 289 LYS A C 1
ATOM 21667 O O . LYS D 2 289 ? 238.182 244.424 247.881 1.00 75.50 289 LYS A O 1
ATOM 21686 N N . GLY D 2 290 ? 236.573 245.051 249.322 1.00 83.28 290 GLY A N 1
ATOM 21687 C CA . GLY D 2 290 ? 237.311 244.533 250.460 1.00 82.26 290 GLY A CA 1
ATOM 21688 C C . GLY D 2 290 ? 237.430 243.019 250.457 1.00 84.14 290 GLY A C 1
ATOM 21689 O O . GLY D 2 290 ? 238.491 242.472 250.769 1.00 82.59 290 GLY A O 1
ATOM 21693 N N . LEU D 2 291 ? 236.349 242.322 250.111 1.00 84.50 291 LEU A N 1
ATOM 21694 C CA . LEU D 2 291 ? 236.339 240.873 250.217 1.00 84.99 291 LEU A CA 1
ATOM 21695 C C . LEU D 2 291 ? 237.192 240.240 249.116 1.00 85.34 291 LEU A C 1
ATOM 21696 O O . LEU D 2 291 ? 237.319 240.791 248.020 1.00 83.48 291 LEU A O 1
ATOM 21712 N N . PRO D 2 292 ? 237.795 239.073 249.388 1.00 89.25 292 PRO A N 1
ATOM 21713 C CA . PRO D 2 292 ? 238.595 238.398 248.358 1.00 87.58 292 PRO A CA 1
ATOM 21714 C C . PRO D 2 292 ? 237.755 237.503 247.460 1.00 87.66 292 PRO A C 1
ATOM 21715 O O . PRO D 2 292 ? 236.526 237.463 247.585 1.00 86.12 292 PRO A O 1
ATOM 21726 N N . SER D 2 293 ? 238.409 236.782 246.552 1.00 82.54 293 SER A N 1
ATOM 21727 C CA . SER D 2 293 ? 237.729 235.881 245.636 1.00 80.53 293 SER A CA 1
ATOM 21728 C C . SER D 2 293 ? 238.478 234.558 245.571 1.00 81.24 293 SER A C 1
ATOM 21729 O O . SER D 2 293 ? 239.688 234.493 245.800 1.00 79.64 293 SER A O 1
ATOM 21737 N N . GLU D 2 294 ? 237.736 233.497 245.248 1.00 81.42 294 GLU A N 1
ATOM 21738 C CA . GLU D 2 294 ? 238.305 232.165 245.084 1.00 81.06 294 GLU A CA 1
ATOM 21739 C C . GLU D 2 294 ? 238.725 231.910 243.643 1.00 80.15 294 GLU A C 1
ATOM 21740 O O . GLU D 2 294 ? 239.769 231.296 243.397 1.00 78.31 294 GLU A O 1
ATOM 21752 N N . ILE D 2 295 ? 237.929 232.379 242.691 1.00 70.66 295 ILE A N 1
ATOM 21753 C CA . ILE D 2 295 ? 238.202 232.194 241.286 1.00 70.24 295 ILE A CA 1
ATOM 21754 C C . ILE D 2 295 ? 238.837 233.466 240.738 1.00 71.44 295 ILE A C 1
ATOM 21755 O O . ILE D 2 295 ? 238.856 234.509 241.390 1.00 62.39 295 ILE A O 1
ATOM 21771 N N . THR D 2 296 ? 239.372 233.383 239.520 1.00 78.04 296 THR A N 1
ATOM 21772 C CA . THR D 2 296 ? 239.889 234.575 238.861 1.00 76.38 296 THR A CA 1
ATOM 21773 C C . THR D 2 296 ? 238.810 235.648 238.848 1.00 74.76 296 THR A C 1
ATOM 21774 O O . THR D 2 296 ? 237.678 235.399 238.424 1.00 72.88 296 THR A O 1
ATOM 21785 N N . SER D 2 297 ? 239.159 236.847 239.309 1.00 73.44 297 SER A N 1
ATOM 21786 C CA . SER D 2 297 ? 238.148 237.853 239.590 1.00 75.45 297 SER A CA 1
ATOM 21787 C C . SER D 2 297 ? 238.694 239.245 239.310 1.00 74.38 297 SER A C 1
ATOM 21788 O O . SER D 2 297 ? 239.905 239.466 239.260 1.00 70.39 297 SER A O 1
ATOM 21796 N N . LYS D 2 298 ? 237.768 240.184 239.121 1.00 63.13 298 LYS A N 1
ATOM 21797 C CA . LYS D 2 298 ? 238.072 241.602 239.026 1.00 59.19 298 LYS A CA 1
ATOM 21798 C C . LYS D 2 298 ? 237.097 242.352 239.920 1.00 60.87 298 LYS A C 1
ATOM 21799 O O . LYS D 2 298 ? 236.023 241.845 240.241 1.00 61.68 298 LYS A O 1
ATOM 21818 N N . ASN D 2 299 ? 237.492 243.553 240.347 1.00 60.11 299 ASN A N 1
ATOM 21819 C CA . ASN D 2 299 ? 236.637 244.330 241.242 1.00 56.51 299 ASN A CA 1
ATOM 21820 C C . ASN D 2 299 ? 235.439 244.920 240.508 1.00 54.74 299 ASN A C 1
ATOM 21821 O O . ASN D 2 299 ? 234.339 244.992 241.067 1.00 56.96 299 ASN A O 1
ATOM 21832 N N . ASN D 2 300 ? 235.633 245.376 239.275 1.00 44.23 300 ASN A N 1
ATOM 21833 C CA . ASN D 2 300 ? 234.588 246.072 238.538 1.00 44.33 300 ASN A CA 1
ATOM 21834 C C . ASN D 2 300 ? 234.589 245.627 237.086 1.00 45.97 300 ASN A C 1
ATOM 21835 O O . ASN D 2 300 ? 235.649 245.539 236.462 1.00 49.78 300 ASN A O 1
ATOM 21846 N N . LEU D 2 301 ? 233.405 245.341 236.557 1.00 48.32 301 LEU A N 1
ATOM 21847 C CA . LEU D 2 301 ? 233.260 245.072 235.138 1.00 47.81 301 LEU A CA 1
ATOM 21848 C C . LEU D 2 301 ? 233.140 246.376 234.360 1.00 41.19 301 LEU A C 1
ATOM 21849 O O . LEU D 2 301 ? 232.665 247.392 234.871 1.00 47.27 301 LEU A O 1
ATOM 21865 N N . ASP D 2 302 ? 233.583 246.330 233.110 1.00 38.91 302 ASP A N 1
ATOM 21866 C CA . ASP D 2 302 ? 233.468 247.442 232.176 1.00 40.13 302 ASP A CA 1
ATOM 21867 C C . ASP D 2 302 ? 232.417 247.064 231.143 1.00 46.96 302 ASP A C 1
ATOM 21868 O O . ASP D 2 302 ? 232.610 246.116 230.375 1.00 55.18 302 ASP A O 1
ATOM 21877 N N . PHE D 2 303 ? 231.302 247.789 231.132 1.00 40.87 303 PHE A N 1
ATOM 21878 C CA . PHE D 2 303 ? 230.150 247.433 230.309 1.00 41.42 303 PHE A CA 1
ATOM 21879 C C . PHE D 2 303 ? 229.643 248.701 229.625 1.00 38.99 303 PHE A C 1
ATOM 21880 O O . PHE D 2 303 ? 228.879 249.466 230.219 1.00 51.16 303 PHE A O 1
ATOM 21897 N N . LEU D 2 304 ? 230.070 248.924 228.383 1.00 36.55 304 LEU A N 1
ATOM 21898 C CA . LEU D 2 304 ? 229.536 249.998 227.541 1.00 41.13 304 LEU A CA 1
ATOM 21899 C C . LEU D 2 304 ? 229.702 251.377 228.171 1.00 43.52 304 LEU A C 1
ATOM 21900 O O . LEU D 2 304 ? 228.731 252.099 228.406 1.00 45.04 304 LEU A O 1
ATOM 21916 N N . GLY D 2 305 ? 230.941 251.750 228.445 1.00 40.86 305 GLY A N 1
ATOM 21917 C CA . GLY D 2 305 ? 231.193 253.072 228.968 1.00 35.83 305 GLY A CA 1
ATOM 21918 C C . GLY D 2 305 ? 230.941 253.206 230.445 1.00 30.61 305 GLY A C 1
ATOM 21919 O O . GLY D 2 305 ? 231.032 254.317 230.974 1.00 43.52 305 GLY A O 1
ATOM 21923 N N . TYR D 2 306 ? 230.634 252.112 231.125 1.00 32.06 306 TYR A N 1
ATOM 21924 C CA . TYR D 2 306 ? 230.420 252.103 232.558 1.00 26.70 306 TYR A CA 1
ATOM 21925 C C . TYR D 2 306 ? 231.400 251.141 233.194 1.00 35.74 306 TYR A C 1
ATOM 21926 O O . TYR D 2 306 ? 231.651 250.053 232.670 1.00 47.25 306 TYR A O 1
ATOM 21944 N N . THR D 2 307 ? 231.950 251.552 234.323 1.00 37.84 307 THR A N 1
ATOM 21945 C CA . THR D 2 307 ? 232.670 250.661 235.220 1.00 34.83 307 THR A CA 1
ATOM 21946 C C . THR D 2 307 ? 231.668 250.363 236.328 1.00 39.92 307 THR A C 1
ATOM 21947 O O . THR D 2 307 ? 231.369 251.209 237.175 1.00 45.28 307 THR A O 1
ATOM 21958 N N . LEU D 2 308 ? 231.073 249.177 236.248 1.00 37.15 308 LEU A N 1
ATOM 21959 C CA . LEU D 2 308 ? 230.099 248.728 237.229 1.00 36.35 308 LEU A CA 1
ATOM 21960 C C . LEU D 2 308 ? 230.817 247.966 238.332 1.00 40.54 308 LEU A C 1
ATOM 21961 O O . LEU D 2 308 ? 231.509 246.979 238.065 1.00 44.94 308 LEU A O 1
ATOM 21977 N N . SER D 2 309 ? 230.647 248.417 239.568 1.00 45.65 309 SER A N 1
ATOM 21978 C CA . SER D 2 309 ? 231.197 247.746 240.731 1.00 39.86 309 SER A CA 1
ATOM 21979 C C . SER D 2 309 ? 230.074 247.459 241.714 1.00 43.57 309 SER A C 1
ATOM 21980 O O . SER D 2 309 ? 228.979 248.017 241.624 1.00 49.09 309 SER A O 1
ATOM 21988 N N . VAL D 2 310 ? 230.362 246.576 242.669 1.00 45.36 310 VAL A N 1
ATOM 21989 C CA . VAL D 2 310 ? 229.389 246.263 243.704 1.00 46.66 310 VAL A CA 1
ATOM 21990 C C . VAL D 2 310 ? 229.103 247.472 244.578 1.00 47.60 310 VAL A C 1
ATOM 21991 O O . VAL D 2 310 ? 228.127 247.468 245.335 1.00 54.27 310 VAL A O 1
ATOM 22004 N N . GLU D 2 311 ? 229.928 248.514 244.492 1.00 51.03 311 GLU A N 1
ATOM 22005 C CA . GLU D 2 311 ? 229.752 249.705 245.307 1.00 48.69 311 GLU A CA 1
ATOM 22006 C C . GLU D 2 311 ? 229.135 250.879 244.559 1.00 50.22 311 GLU A C 1
ATOM 22007 O O . GLU D 2 311 ? 228.612 251.789 245.208 1.00 54.18 311 GLU A O 1
ATOM 22019 N N . ASN D 2 312 ? 229.186 250.900 243.230 1.00 44.25 312 ASN A N 1
ATOM 22020 C CA . ASN D 2 312 ? 228.691 252.055 242.492 1.00 38.48 312 ASN A CA 1
ATOM 22021 C C . ASN D 2 312 ? 228.802 251.791 240.997 1.00 39.77 312 ASN A C 1
ATOM 22022 O O . ASN D 2 312 ? 229.351 250.777 240.560 1.00 41.34 312 ASN A O 1
ATOM 22033 N N . VAL D 2 313 ? 228.270 252.733 240.223 1.00 42.55 313 VAL A N 1
ATOM 22034 C CA . VAL D 2 313 ? 228.408 252.775 238.772 1.00 35.87 313 VAL A CA 1
ATOM 22035 C C . VAL D 2 313 ? 229.175 254.039 238.433 1.00 38.25 313 VAL A C 1
ATOM 22036 O O . VAL D 2 313 ? 228.808 255.129 238.885 1.00 41.84 313 VAL A O 1
ATOM 22049 N N . SER D 2 314 ? 230.227 253.907 237.629 1.00 39.89 314 SER A N 1
ATOM 22050 C CA . SER D 2 314 ? 231.035 255.057 237.255 1.00 33.39 314 SER A CA 1
ATOM 22051 C C . SER D 2 314 ? 231.275 255.019 235.757 1.00 32.75 314 SER A C 1
ATOM 22052 O O . SER D 2 314 ? 230.864 254.085 235.068 1.00 42.39 314 SER A O 1
ATOM 22060 N N . ILE D 2 315 ? 231.965 256.019 235.253 1.00 35.11 315 ILE A N 1
ATOM 22061 C CA . ILE D 2 315 ? 232.303 256.069 233.839 1.00 33.88 315 ILE A CA 1
ATOM 22062 C C . ILE D 2 315 ? 233.599 255.305 233.624 1.00 35.06 315 ILE A C 1
ATOM 22063 O O . ILE D 2 315 ? 234.526 255.377 234.436 1.00 40.65 315 ILE A O 1
ATOM 22079 N N . LYS D 2 316 ? 233.655 254.556 232.527 1.00 38.86 316 LYS A N 1
ATOM 22080 C CA . LYS D 2 316 ? 234.859 253.819 232.178 1.00 34.94 316 LYS A CA 1
ATOM 22081 C C . LYS D 2 316 ? 236.013 254.788 231.963 1.00 40.61 316 LYS A C 1
ATOM 22082 O O . LYS D 2 316 ? 235.829 255.909 231.485 1.00 48.54 316 LYS A O 1
ATOM 22101 N N . GLU D 2 317 ? 237.217 254.346 232.325 1.00 42.07 317 GLU A N 1
ATOM 22102 C CA . GLU D 2 317 ? 238.372 255.230 232.228 1.00 39.76 317 GLU A CA 1
ATOM 22103 C C . GLU D 2 317 ? 238.619 255.641 230.782 1.00 39.49 317 GLU A C 1
ATOM 22104 O O . GLU D 2 317 ? 239.087 256.752 230.527 1.00 50.88 317 GLU A O 1
ATOM 22116 N N . LYS D 2 318 ? 238.305 254.770 229.824 1.00 34.22 318 LYS A N 1
ATOM 22117 C CA . LYS D 2 318 ? 238.373 255.169 228.423 1.00 35.85 318 LYS A CA 1
ATOM 22118 C C . LYS D 2 318 ? 237.392 256.298 228.127 1.00 38.37 318 LYS A C 1
ATOM 22119 O O . LYS D 2 318 ? 237.732 257.268 227.438 1.00 46.51 318 LYS A O 1
ATOM 22138 N N . SER D 2 319 ? 236.171 256.198 228.650 1.00 40.69 319 SER A N 1
ATOM 22139 C CA . SER D 2 319 ? 235.191 257.258 228.436 1.00 37.96 319 SER A CA 1
ATOM 22140 C C . SER D 2 319 ? 235.600 258.541 229.151 1.00 35.27 319 SER A C 1
ATOM 22141 O O . SER D 2 319 ? 235.390 259.644 228.630 1.00 45.45 319 SER A O 1
ATOM 22149 N N . VAL D 2 320 ? 236.185 258.421 230.342 1.00 32.07 320 VAL A N 1
ATOM 22150 C CA . VAL D 2 320 ? 236.681 259.603 231.033 1.00 33.91 320 VAL A CA 1
ATOM 22151 C C . VAL D 2 320 ? 237.802 260.245 230.232 1.00 38.30 320 VAL A C 1
ATOM 22152 O O . VAL D 2 320 ? 237.905 261.473 230.151 1.00 46.21 320 VAL A O 1
ATOM 22165 N N . LYS D 2 321 ? 238.668 259.423 229.641 1.00 42.67 321 LYS A N 1
ATOM 22166 C CA . LYS D 2 321 ? 239.726 259.940 228.785 1.00 38.91 321 LYS A CA 1
ATOM 22167 C C . LYS D 2 321 ? 239.145 260.679 227.594 1.00 37.18 321 LYS A C 1
ATOM 22168 O O . LYS D 2 321 ? 239.676 261.709 227.177 1.00 44.54 321 LYS A O 1
ATOM 22187 N N . LYS D 2 322 ? 238.065 260.155 227.020 1.00 35.95 322 LYS A N 1
ATOM 22188 C CA . LYS D 2 322 ? 237.422 260.839 225.903 1.00 35.99 322 LYS A CA 1
ATOM 22189 C C . LYS D 2 322 ? 236.855 262.188 226.334 1.00 38.79 322 LYS A C 1
ATOM 22190 O O . LYS D 2 322 ? 237.003 263.195 225.626 1.00 49.92 322 LYS A O 1
ATOM 22209 N N . ILE D 2 323 ? 236.214 262.231 227.503 1.00 34.63 323 ILE A N 1
ATOM 22210 C CA . ILE D 2 323 ? 235.679 263.491 228.014 1.00 30.76 323 ILE A CA 1
ATOM 22211 C C . ILE D 2 323 ? 236.806 264.495 228.208 1.00 30.26 323 ILE A C 1
ATOM 22212 O O . ILE D 2 323 ? 236.702 265.669 227.828 1.00 39.24 323 ILE A O 1
ATOM 22228 N N . LYS D 2 324 ? 237.904 264.037 228.810 1.00 34.79 324 LYS A N 1
ATOM 22229 C CA . LYS D 2 324 ? 239.045 264.905 229.054 1.00 29.76 324 LYS A CA 1
ATOM 22230 C C . LYS D 2 324 ? 239.654 265.376 227.746 1.00 31.94 324 LYS A C 1
ATOM 22231 O O . LYS D 2 324 ? 240.061 266.534 227.624 1.00 41.90 324 LYS A O 1
ATOM 22250 N N . LYS D 2 325 ? 239.712 264.495 226.752 1.00 28.19 325 LYS A N 1
ATOM 22251 C CA . LYS D 2 325 ? 240.243 264.871 225.451 1.00 28.40 325 LYS A CA 1
ATOM 22252 C C . LYS D 2 325 ? 239.423 265.990 224.845 1.00 34.61 325 LYS A C 1
ATOM 22253 O O . LYS D 2 325 ? 239.970 266.979 224.347 1.00 47.63 325 LYS A O 1
ATOM 22272 N N . GLN D 2 326 ? 238.101 265.862 224.892 1.00 30.09 326 GLN A N 1
ATOM 22273 C CA . GLN D 2 326 ? 237.261 266.884 224.283 1.00 27.05 326 GLN A CA 1
ATOM 22274 C C . GLN D 2 326 ? 237.376 268.210 225.024 1.00 31.22 326 GLN A C 1
ATOM 22275 O O . GLN D 2 326 ? 237.481 269.268 224.398 1.00 37.73 326 GLN A O 1
ATOM 22289 N N . ILE D 2 327 ? 237.346 268.183 226.357 1.00 35.56 327 ILE A N 1
ATOM 22290 C CA . ILE D 2 327 ? 237.434 269.441 227.099 1.00 33.22 327 ILE A CA 1
ATOM 22291 C C . ILE D 2 327 ? 238.790 270.097 226.866 1.00 35.28 327 ILE A C 1
ATOM 22292 O O . ILE D 2 327 ? 238.887 271.311 226.609 1.00 36.86 327 ILE A O 1
ATOM 22308 N N . SER D 2 328 ? 239.859 269.303 226.924 1.00 35.32 328 SER A N 1
ATOM 22309 C CA . SER D 2 328 ? 241.194 269.841 226.736 1.00 27.19 328 SER A CA 1
ATOM 22310 C C . SER D 2 328 ? 241.360 270.400 225.336 1.00 26.46 328 SER A C 1
ATOM 22311 O O . SER D 2 328 ? 242.003 271.436 225.155 1.00 42.33 328 SER A O 1
ATOM 22319 N N . TYR D 2 329 ? 240.790 269.738 224.327 1.00 27.17 329 TYR A N 1
ATOM 22320 C CA . TYR D 2 329 ? 240.912 270.273 222.982 1.00 30.66 329 TYR A CA 1
ATOM 22321 C C . TYR D 2 329 ? 240.041 271.500 222.786 1.00 28.84 329 TYR A C 1
ATOM 22322 O O . TYR D 2 329 ? 240.398 272.377 222.002 1.00 42.56 329 TYR A O 1
ATOM 22340 N N . ILE D 2 330 ? 238.901 271.588 223.460 1.00 33.88 330 ILE A N 1
ATOM 22341 C CA . ILE D 2 330 ? 238.136 272.828 223.402 1.00 24.03 330 ILE A CA 1
ATOM 22342 C C . ILE D 2 330 ? 239.015 273.980 223.858 1.00 31.49 330 ILE A C 1
ATOM 22343 O O . ILE D 2 330 ? 239.184 274.990 223.154 1.00 39.42 330 ILE A O 1
ATOM 22359 N N . LEU D 2 331 ? 239.642 273.810 225.024 1.00 33.54 331 LEU A N 1
ATOM 22360 C CA . LEU D 2 331 ? 240.486 274.873 225.556 1.00 30.61 331 LEU A CA 1
ATOM 22361 C C . LEU D 2 331 ? 241.683 275.133 224.650 1.00 30.43 331 LEU A C 1
ATOM 22362 O O . LEU D 2 331 ? 242.039 276.288 224.401 1.00 43.08 331 LEU A O 1
ATOM 22378 N N . TYR D 2 332 ? 242.314 274.076 224.146 1.00 30.23 332 TYR A N 1
ATOM 22379 C CA . TYR D 2 332 ? 243.485 274.232 223.292 1.00 29.41 332 TYR A CA 1
ATOM 22380 C C . TYR D 2 332 ? 243.134 274.950 221.996 1.00 33.16 332 TYR A C 1
ATOM 22381 O O . TYR D 2 332 ? 243.840 275.871 221.569 1.00 46.83 332 TYR A O 1
ATOM 22399 N N . ARG D 2 333 ? 242.040 274.538 221.354 1.00 32.08 333 ARG A N 1
ATOM 22400 C CA . ARG D 2 333 ? 241.620 275.143 220.100 1.00 28.60 333 ARG A CA 1
ATOM 22401 C C . ARG D 2 333 ? 241.318 276.618 220.281 1.00 29.61 333 ARG A C 1
ATOM 22402 O O . ARG D 2 333 ? 241.686 277.441 219.437 1.00 37.43 333 ARG A O 1
ATOM 22423 N N . ASN D 2 334 ? 240.641 276.976 221.368 1.00 34.09 334 ASN A N 1
ATOM 22424 C CA . ASN D 2 334 ? 240.212 278.355 221.527 1.00 34.49 334 ASN A CA 1
ATOM 22425 C C . ASN D 2 334 ? 241.240 279.252 222.202 1.00 39.08 334 ASN A C 1
ATOM 22426 O O . ASN D 2 334 ? 241.115 280.475 222.111 1.00 45.04 334 ASN A O 1
ATOM 22437 N N . LEU D 2 335 ? 242.261 278.692 222.855 1.00 38.93 335 LEU A N 1
ATOM 22438 C CA . LEU D 2 335 ? 243.153 279.491 223.680 1.00 35.01 335 LEU A CA 1
ATOM 22439 C C . LEU D 2 335 ? 244.640 279.294 223.420 1.00 36.31 335 LEU A C 1
ATOM 22440 O O . LEU D 2 335 ? 245.436 280.100 223.909 1.00 45.39 335 LEU A O 1
ATOM 22456 N N . ILE D 2 336 ? 245.047 278.265 222.682 1.00 32.26 336 ILE A N 1
ATOM 22457 C CA . ILE D 2 336 ? 246.469 278.041 222.449 1.00 33.36 336 ILE A CA 1
ATOM 22458 C C . ILE D 2 336 ? 246.760 277.945 220.958 1.00 34.65 336 ILE A C 1
ATOM 22459 O O . ILE D 2 336 ? 247.654 278.626 220.449 1.00 45.92 336 ILE A O 1
ATOM 22475 N N . GLN D 2 337 ? 246.031 277.082 220.253 1.00 36.72 337 GLN A N 1
ATOM 22476 C CA . GLN D 2 337 ? 246.293 276.869 218.830 1.00 37.34 337 GLN A CA 1
ATOM 22477 C C . GLN D 2 337 ? 246.356 278.165 218.037 1.00 34.96 337 GLN A C 1
ATOM 22478 O O . GLN D 2 337 ? 247.295 278.332 217.243 1.00 45.26 337 GLN A O 1
ATOM 22492 N N . PRO D 2 338 ? 245.416 279.098 218.179 1.00 32.41 338 PRO A N 1
ATOM 22493 C CA . PRO D 2 338 ? 245.520 280.351 217.419 1.00 34.96 338 PRO A CA 1
ATOM 22494 C C . PRO D 2 338 ? 246.782 281.135 217.716 1.00 38.31 338 PRO A C 1
ATOM 22495 O O . PRO D 2 338 ? 247.344 281.766 216.813 1.00 44.30 338 PRO A O 1
ATOM 22506 N N . LEU D 2 339 ? 247.245 281.117 218.960 1.00 39.54 339 LEU A N 1
ATOM 22507 C CA . LEU D 2 339 ? 248.445 281.847 219.330 1.00 33.57 339 LEU A CA 1
ATOM 22508 C C . LEU D 2 339 ? 249.715 281.108 218.952 1.00 38.10 339 LEU A C 1
ATOM 22509 O O . LEU D 2 339 ? 250.805 281.675 219.072 1.00 48.30 339 LEU A O 1
ATOM 22525 N N . LYS D 2 340 ? 249.601 279.865 218.500 1.00 35.42 340 LYS A N 1
ATOM 22526 C CA . LYS D 2 340 ? 250.739 279.079 218.061 1.00 36.91 340 LYS A CA 1
ATOM 22527 C C . LYS D 2 340 ? 250.906 279.109 216.549 1.00 40.89 340 LYS A C 1
ATOM 22528 O O . LYS D 2 340 ? 251.716 278.350 216.007 1.00 43.61 340 LYS A O 1
ATOM 22547 N N . LYS D 2 341 ? 250.160 279.962 215.858 1.00 44.22 341 LYS A N 1
ATOM 22548 C CA . LYS D 2 341 ? 250.276 280.093 214.418 1.00 40.64 341 LYS A CA 1
ATOM 22549 C C . LYS D 2 341 ? 251.426 281.035 214.069 1.00 47.02 341 LYS A C 1
ATOM 22550 O O . LYS D 2 341 ? 251.967 281.745 214.919 1.00 51.04 341 LYS A O 1
ATOM 22569 N N . THR D 2 342 ? 251.803 281.036 212.789 1.00 45.36 342 THR A N 1
ATOM 22570 C CA . THR D 2 342 ? 252.912 281.879 212.354 1.00 39.80 342 THR A CA 1
ATOM 22571 C C . THR D 2 342 ? 252.573 283.355 212.507 1.00 41.42 342 THR A C 1
ATOM 22572 O O . THR D 2 342 ? 253.431 284.160 212.885 1.00 46.73 342 THR A O 1
ATOM 22583 N N . SER D 2 343 ? 251.337 283.731 212.200 1.00 41.90 343 SER A N 1
ATOM 22584 C CA . SER D 2 343 ? 250.882 285.107 212.316 1.00 41.40 343 SER A CA 1
ATOM 22585 C C . SER D 2 343 ? 249.574 285.149 213.087 1.00 44.66 343 SER A C 1
ATOM 22586 O O . SER D 2 343 ? 248.707 284.291 212.900 1.00 53.57 343 SER A O 1
ATOM 22594 N N . LEU D 2 344 ? 249.433 286.154 213.950 1.00 38.50 344 LEU A N 1
ATOM 22595 C CA . LEU D 2 344 ? 248.189 286.394 214.667 1.00 42.09 344 LEU A CA 1
ATOM 22596 C C . LEU D 2 344 ? 247.361 287.483 214.000 1.00 44.85 344 LEU A C 1
ATOM 22597 O O . LEU D 2 344 ? 246.618 288.204 214.673 1.00 50.39 344 LEU A O 1
ATOM 22613 N N . ALA D 2 345 ? 247.479 287.612 212.682 1.00 36.91 345 ALA A N 1
ATOM 22614 C CA . ALA D 2 345 ? 246.729 288.619 211.949 1.00 37.03 345 ALA A CA 1
ATOM 22615 C C . ALA D 2 345 ? 245.262 288.230 211.867 1.00 37.57 345 ALA A C 1
ATOM 22616 O O . ALA D 2 345 ? 244.930 287.095 211.516 1.00 47.52 345 ALA A O 1
ATOM 22623 N N . GLY D 2 346 ? 244.383 289.177 212.173 1.00 37.24 346 GLY A N 1
ATOM 22624 C CA . GLY D 2 346 ? 242.963 288.914 212.166 1.00 40.64 346 GLY A CA 1
ATOM 22625 C C . GLY D 2 346 ? 242.455 288.197 213.391 1.00 47.79 346 GLY A C 1
ATOM 22626 O O . GLY D 2 346 ? 241.270 287.854 213.445 1.00 48.59 346 GLY A O 1
ATOM 22630 N N . GLN D 2 347 ? 243.312 287.964 214.379 1.00 44.43 347 GLN A N 1
ATOM 22631 C CA . GLN D 2 347 ? 242.940 287.306 215.621 1.00 43.90 347 GLN A CA 1
ATOM 22632 C C . GLN D 2 347 ? 242.869 288.366 216.708 1.00 43.07 347 GLN A C 1
ATOM 22633 O O . GLN D 2 347 ? 243.853 289.070 216.954 1.00 47.58 347 GLN A O 1
ATOM 22647 N N . THR D 2 348 ? 241.712 288.483 217.349 1.00 42.78 348 THR A N 1
ATOM 22648 C CA . THR D 2 348 ? 241.561 289.456 218.419 1.00 40.22 348 THR A CA 1
ATOM 22649 C C . THR D 2 348 ? 242.414 289.045 219.608 1.00 45.76 348 THR A C 1
ATOM 22650 O O . THR D 2 348 ? 242.244 287.953 220.158 1.00 48.20 348 THR A O 1
ATOM 22661 N N . ILE D 2 349 ? 243.330 289.921 220.005 1.00 43.78 349 ILE A N 1
ATOM 22662 C CA . ILE D 2 349 ? 244.186 289.668 221.156 1.00 40.63 349 ILE A CA 1
ATOM 22663 C C . ILE D 2 349 ? 243.432 290.114 222.404 1.00 43.22 349 ILE A C 1
ATOM 22664 O O . ILE D 2 349 ? 242.835 291.199 222.403 1.00 49.63 349 ILE A O 1
ATOM 22680 N N . PRO D 2 350 ? 243.417 289.324 223.476 1.00 42.86 350 PRO A N 1
ATOM 22681 C CA . PRO D 2 350 ? 242.650 289.720 224.660 1.00 42.13 350 PRO A CA 1
ATOM 22682 C C . PRO D 2 350 ? 243.146 291.035 225.237 1.00 47.87 350 PRO A C 1
ATOM 22683 O O . PRO D 2 350 ? 244.350 291.291 225.311 1.00 57.99 350 PRO A O 1
ATOM 22694 N N . ALA D 2 351 ? 242.201 291.871 225.653 1.00 47.42 351 ALA A N 1
ATOM 22695 C CA . ALA D 2 351 ? 242.526 293.135 226.296 1.00 51.64 351 ALA A CA 1
ATOM 22696 C C . ALA D 2 351 ? 241.298 293.616 227.053 1.00 52.61 351 ALA A C 1
ATOM 22697 O O . ALA D 2 351 ? 240.192 293.101 226.872 1.00 56.65 351 ALA A O 1
ATOM 22704 N N . ASN D 2 352 ? 241.508 294.613 227.909 1.00 54.57 352 ASN A N 1
ATOM 22705 C CA . ASN D 2 352 ? 240.419 295.251 228.646 1.00 54.94 352 ASN A CA 1
ATOM 22706 C C . ASN D 2 352 ? 239.741 294.281 229.606 1.00 55.41 352 ASN A C 1
ATOM 22707 O O . ASN D 2 352 ? 238.535 294.368 229.844 1.00 57.17 352 ASN A O 1
ATOM 22718 N N . ASP D 2 353 ? 240.510 293.347 230.163 1.00 58.40 353 ASP A N 1
ATOM 22719 C CA . ASP D 2 353 ? 239.981 292.335 231.076 1.00 60.29 353 ASP A CA 1
ATOM 22720 C C . ASP D 2 353 ? 238.868 291.520 230.427 1.00 59.18 353 ASP A C 1
ATOM 22721 O O . ASP D 2 353 ? 237.899 291.138 231.086 1.00 59.66 353 ASP A O 1
ATOM 22730 N N . ARG D 2 354 ? 238.995 291.251 229.132 1.00 57.66 354 ARG A N 1
ATOM 22731 C CA . ARG D 2 354 ? 237.998 290.487 228.397 1.00 54.73 354 ARG A CA 1
ATOM 22732 C C . ARG D 2 354 ? 238.694 289.557 227.419 1.00 57.87 354 ARG A C 1
ATOM 22733 O O . ARG D 2 354 ? 239.468 290.011 226.571 1.00 59.62 354 ARG A O 1
ATOM 22754 N N . ASP D 2 355 ? 238.413 288.260 227.534 1.00 54.06 355 ASP A N 1
ATOM 22755 C CA . ASP D 2 355 ? 238.898 287.253 226.595 1.00 48.95 355 ASP A CA 1
ATOM 22756 C C . ASP D 2 355 ? 237.688 286.611 225.936 1.00 46.76 355 ASP A C 1
ATOM 22757 O O . ASP D 2 355 ? 236.941 285.872 226.583 1.00 53.69 355 ASP A O 1
ATOM 22766 N N . LYS D 2 356 ? 237.492 286.904 224.651 1.00 44.25 356 LYS A N 1
ATOM 22767 C CA . LYS D 2 356 ? 236.407 286.270 223.916 1.00 46.94 356 LYS A CA 1
ATOM 22768 C C . LYS D 2 356 ? 236.702 284.794 223.719 1.00 49.04 356 LYS A C 1
ATOM 22769 O O . LYS D 2 356 ? 235.791 283.959 223.746 1.00 53.53 356 LYS A O 1
ATOM 22788 N N . ASN D 2 357 ? 237.976 284.460 223.518 1.00 43.75 357 ASN A N 1
ATOM 22789 C CA . ASN D 2 357 ? 238.375 283.065 223.394 1.00 41.06 357 ASN A CA 1
ATOM 22790 C C . ASN D 2 357 ? 237.993 282.268 224.633 1.00 45.82 357 ASN A C 1
ATOM 22791 O O . ASN D 2 357 ? 237.511 281.135 224.523 1.00 51.65 357 ASN A O 1
ATOM 22802 N N . PHE D 2 358 ? 238.217 282.829 225.823 1.00 40.02 358 PHE A N 1
ATOM 22803 C CA . PHE D 2 358 ? 237.865 282.108 227.041 1.00 38.24 358 PHE A CA 1
ATOM 22804 C C . PHE D 2 358 ? 236.361 281.924 227.172 1.00 43.90 358 PHE A C 1
ATOM 22805 O O . PHE D 2 358 ? 235.900 280.877 227.635 1.00 49.00 358 PHE A O 1
ATOM 22822 N N . LEU D 2 359 ? 235.576 282.926 226.780 1.00 38.47 359 LEU A N 1
ATOM 22823 C CA . LEU D 2 359 ? 234.130 282.750 226.795 1.00 36.77 359 LEU A CA 1
ATOM 22824 C C . LEU D 2 359 ? 233.702 281.661 225.823 1.00 37.59 359 LEU A C 1
ATOM 22825 O O . LEU D 2 359 ? 232.866 280.814 226.159 1.00 43.51 359 LEU A O 1
ATOM 22841 N N . ILE D 2 360 ? 234.279 281.653 224.623 1.00 36.91 360 ILE A N 1
ATOM 22842 C CA . ILE D 2 360 ? 233.952 280.618 223.651 1.00 34.34 360 ILE A CA 1
ATOM 22843 C C . ILE D 2 360 ? 234.310 279.246 224.200 1.00 36.65 360 ILE A C 1
ATOM 22844 O O . ILE D 2 360 ? 233.558 278.283 224.038 1.00 46.13 360 ILE A O 1
ATOM 22860 N N . ALA D 2 361 ? 235.466 279.134 224.852 1.00 34.19 361 ALA A N 1
ATOM 22861 C CA . ALA D 2 361 ? 235.898 277.844 225.381 1.00 35.06 361 ALA A CA 1
ATOM 22862 C C . ALA D 2 361 ? 235.002 277.381 226.522 1.00 39.32 361 ALA A C 1
ATOM 22863 O O . ALA D 2 361 ? 234.601 276.211 226.575 1.00 49.46 361 ALA A O 1
ATOM 22870 N N . ILE D 2 362 ? 234.690 278.278 227.456 1.00 38.84 362 ILE A N 1
ATOM 22871 C CA . ILE D 2 362 ? 233.836 277.900 228.572 1.00 26.24 362 ILE A CA 1
ATOM 22872 C C . ILE D 2 362 ? 232.465 277.492 228.059 1.00 31.87 362 ILE A C 1
ATOM 22873 O O . ILE D 2 362 ? 231.861 276.534 228.552 1.00 48.17 362 ILE A O 1
ATOM 22889 N N . CYS D 2 363 ? 231.970 278.183 227.032 1.00 34.62 363 CYS A N 1
ATOM 22890 C CA . CYS D 2 363 ? 230.664 277.846 226.481 1.00 32.97 363 CYS A CA 1
ATOM 22891 C C . CYS D 2 363 ? 230.703 276.529 225.713 1.00 39.23 363 CYS A C 1
ATOM 22892 O O . CYS D 2 363 ? 229.734 275.765 225.741 1.00 46.77 363 CYS A O 1
ATOM 22900 N N . GLU D 2 364 ? 231.799 276.253 225.004 1.00 33.68 364 GLU A N 1
ATOM 22901 C CA . GLU D 2 364 ? 231.932 274.967 224.332 1.00 25.36 364 GLU A CA 1
ATOM 22902 C C . GLU D 2 364 ? 231.949 273.830 225.344 1.00 39.26 364 GLU A C 1
ATOM 22903 O O . GLU D 2 364 ? 231.302 272.795 225.142 1.00 49.99 364 GLU A O 1
ATOM 22915 N N . ILE D 2 365 ? 232.667 274.013 226.453 1.00 32.83 365 ILE A N 1
ATOM 22916 C CA . ILE D 2 365 ? 232.679 272.987 227.489 1.00 30.54 365 ILE A CA 1
ATOM 22917 C C . ILE D 2 365 ? 231.288 272.832 228.089 1.00 33.18 365 ILE A C 1
ATOM 22918 O O . ILE D 2 365 ? 230.847 271.717 228.384 1.00 42.52 365 ILE A O 1
ATOM 22934 N N . ARG D 2 366 ? 230.582 273.945 228.290 1.00 33.36 366 ARG A N 1
ATOM 22935 C CA . ARG D 2 366 ? 229.238 273.875 228.848 1.00 29.97 366 ARG A CA 1
ATOM 22936 C C . ARG D 2 366 ? 228.290 273.138 227.915 1.00 35.95 366 ARG A C 1
ATOM 22937 O O . ARG D 2 366 ? 227.448 272.358 228.367 1.00 44.89 366 ARG A O 1
ATOM 22958 N N . ARG D 2 367 ? 228.394 273.381 226.610 1.00 30.91 367 ARG A N 1
ATOM 22959 C CA . ARG D 2 367 ? 227.566 272.642 225.665 1.00 30.39 367 ARG A CA 1
ATOM 22960 C C . ARG D 2 367 ? 227.903 271.159 225.703 1.00 36.45 367 ARG A C 1
ATOM 22961 O O . ARG D 2 367 ? 227.008 270.307 225.730 1.00 49.47 367 ARG A O 1
ATOM 22982 N N . TYR D 2 368 ? 229.195 270.834 225.703 1.00 32.30 368 TYR A N 1
ATOM 22983 C CA . TYR D 2 368 ? 229.613 269.438 225.715 1.00 28.68 368 TYR A CA 1
ATOM 22984 C C . TYR D 2 368 ? 229.132 268.716 226.969 1.00 37.30 368 TYR A C 1
ATOM 22985 O O . TYR D 2 368 ? 228.744 267.543 226.907 1.00 47.53 368 TYR A O 1
ATOM 23003 N N . MET D 2 369 ? 229.135 269.394 228.118 1.00 35.12 369 MET A N 1
ATOM 23004 C CA . MET D 2 369 ? 228.825 268.734 229.392 1.00 33.65 369 MET A CA 1
ATOM 23005 C C . MET D 2 369 ? 227.347 268.850 229.750 1.00 35.44 369 MET A C 1
ATOM 23006 O O . MET D 2 369 ? 226.629 267.848 229.816 1.00 41.12 369 MET A O 1
ATOM 23020 N N . TYR D 2 370 ? 226.884 270.078 229.971 1.00 42.09 370 TYR A N 1
ATOM 23021 C CA . TYR D 2 370 ? 225.514 270.305 230.408 1.00 37.61 370 TYR A CA 1
ATOM 23022 C C . TYR D 2 370 ? 224.541 270.252 229.246 1.00 36.19 370 TYR A C 1
ATOM 23023 O O . TYR D 2 370 ? 223.363 269.931 229.436 1.00 47.19 370 TYR A O 1
ATOM 23041 N N . GLY D 2 371 ? 225.008 270.576 228.049 1.00 27.54 371 GLY A N 1
ATOM 23042 C CA . GLY D 2 371 ? 224.132 270.878 226.947 1.00 31.60 371 GLY A CA 1
ATOM 23043 C C . GLY D 2 371 ? 223.802 272.344 226.823 1.00 35.53 371 GLY A C 1
ATOM 23044 O O . GLY D 2 371 ? 222.920 272.699 226.035 1.00 43.04 371 GLY A O 1
ATOM 23048 N N . GLY D 2 372 ? 224.472 273.201 227.587 1.00 34.95 372 GLY A N 1
ATOM 23049 C CA . GLY D 2 372 ? 224.227 274.623 227.567 1.00 35.08 372 GLY A CA 1
ATOM 23050 C C . GLY D 2 372 ? 223.398 275.136 228.719 1.00 38.40 372 GLY A C 1
ATOM 23051 O O . GLY D 2 372 ? 222.964 276.292 228.677 1.00 44.80 372 GLY A O 1
ATOM 23055 N N . LEU D 2 373 ? 223.171 274.323 229.741 1.00 35.46 373 LEU A N 1
ATOM 23056 C CA . LEU D 2 373 ? 222.324 274.716 230.853 1.00 35.18 373 LEU A CA 1
ATOM 23057 C C . LEU D 2 373 ? 223.056 275.685 231.766 1.00 34.25 373 LEU A C 1
ATOM 23058 O O . LEU D 2 373 ? 224.279 275.638 231.908 1.00 39.50 373 LEU A O 1
ATOM 23074 N N . SER D 2 374 ? 222.293 276.564 232.394 1.00 38.56 374 SER A N 1
ATOM 23075 C CA . SER D 2 374 ? 222.841 277.421 233.427 1.00 36.71 374 SER A CA 1
ATOM 23076 C C . SER D 2 374 ? 222.721 276.724 234.771 1.00 33.81 374 SER A C 1
ATOM 23077 O O . SER D 2 374 ? 221.841 275.889 234.988 1.00 45.63 374 SER A O 1
ATOM 23085 N N . LYS D 2 375 ? 223.621 277.076 235.682 1.00 33.05 375 LYS A N 1
ATOM 23086 C CA . LYS D 2 375 ? 223.535 276.516 237.021 1.00 35.15 375 LYS A CA 1
ATOM 23087 C C . LYS D 2 375 ? 222.267 276.958 237.732 1.00 37.69 375 LYS A C 1
ATOM 23088 O O . LYS D 2 375 ? 221.804 276.256 238.636 1.00 42.20 375 LYS A O 1
ATOM 23107 N N . SER D 2 376 ? 221.677 278.082 237.323 1.00 41.71 376 SER A N 1
ATOM 23108 C CA . SER D 2 376 ? 220.379 278.460 237.865 1.00 36.84 376 SER A CA 1
ATOM 23109 C C . SER D 2 376 ? 219.297 277.508 237.382 1.00 39.31 376 SER A C 1
ATOM 23110 O O . SER D 2 376 ? 218.418 277.128 238.153 1.00 45.29 376 SER A O 1
ATOM 23118 N N . GLN D 2 377 ? 219.344 277.112 236.111 1.00 33.14 377 GLN A N 1
ATOM 23119 C CA . GLN D 2 377 ? 218.386 276.135 235.606 1.00 29.26 377 GLN A CA 1
ATOM 23120 C C . GLN D 2 377 ? 218.500 274.816 236.364 1.00 38.93 377 GLN A C 1
ATOM 23121 O O . GLN D 2 377 ? 217.492 274.240 236.797 1.00 45.45 377 GLN A O 1
ATOM 23135 N N . ILE D 2 378 ? 219.728 274.333 236.550 1.00 39.93 378 ILE A N 1
ATOM 23136 C CA . ILE D 2 378 ? 219.925 273.060 237.232 1.00 32.07 378 ILE A CA 1
ATOM 23137 C C . ILE D 2 378 ? 219.479 273.158 238.682 1.00 34.73 378 ILE A C 1
ATOM 23138 O O . ILE D 2 378 ? 218.814 272.257 239.200 1.00 47.42 378 ILE A O 1
ATOM 23154 N N . LYS D 2 379 ? 219.847 274.240 239.365 1.00 34.93 379 LYS A N 1
ATOM 23155 C CA . LYS D 2 379 ? 219.441 274.402 240.754 1.00 35.85 379 LYS A CA 1
ATOM 23156 C C . LYS D 2 379 ? 217.937 274.588 240.875 1.00 36.03 379 LYS A C 1
ATOM 23157 O O . LYS D 2 379 ? 217.333 274.141 241.858 1.00 43.84 379 LYS A O 1
ATOM 23176 N N . ASP D 2 380 ? 217.313 275.216 239.881 1.00 36.16 380 ASP A N 1
ATOM 23177 C CA . ASP D 2 380 ? 215.869 275.375 239.890 1.00 36.30 380 ASP A CA 1
ATOM 23178 C C . ASP D 2 380 ? 215.190 274.023 239.779 1.00 39.95 380 ASP A C 1
ATOM 23179 O O . ASP D 2 380 ? 214.184 273.762 240.448 1.00 51.22 380 ASP A O 1
ATOM 23188 N N . TYR D 2 381 ? 215.728 273.152 238.930 1.00 37.65 381 TYR A N 1
ATOM 23189 C CA . TYR D 2 381 ? 215.206 271.796 238.849 1.00 31.15 381 TYR A CA 1
ATOM 23190 C C . TYR D 2 381 ? 215.437 271.052 240.159 1.00 34.87 381 TYR A C 1
ATOM 23191 O O . TYR D 2 381 ? 214.548 270.354 240.657 1.00 45.48 381 TYR A O 1
ATOM 23209 N N . LEU D 2 382 ? 216.629 271.199 240.738 1.00 37.02 382 LEU A N 1
ATOM 23210 C CA . LEU D 2 382 ? 216.967 270.482 241.962 1.00 36.67 382 LEU A CA 1
ATOM 23211 C C . LEU D 2 382 ? 216.148 270.948 243.152 1.00 37.28 382 LEU A C 1
ATOM 23212 O O . LEU D 2 382 ? 216.025 270.208 244.135 1.00 49.17 382 LEU A O 1
ATOM 23228 N N . SER D 2 383 ? 215.585 272.149 243.091 1.00 36.65 383 SER A N 1
ATOM 23229 C CA . SER D 2 383 ? 214.858 272.728 244.211 1.00 34.94 383 SER A CA 1
ATOM 23230 C C . SER D 2 383 ? 213.356 272.526 244.110 1.00 38.00 383 SER A C 1
ATOM 23231 O O . SER D 2 383 ? 212.677 272.434 245.136 1.00 44.99 383 SER A O 1
ATOM 23239 N N . GLY D 2 384 ? 212.825 272.463 242.895 1.00 37.70 384 GLY A N 1
ATOM 23240 C CA . GLY D 2 384 ? 211.399 272.407 242.655 1.00 34.89 384 GLY A CA 1
ATOM 23241 C C . GLY D 2 384 ? 210.868 273.632 241.950 1.00 40.69 384 GLY A C 1
ATOM 23242 O O . GLY D 2 384 ? 209.719 273.624 241.486 1.00 46.21 384 GLY A O 1
ATOM 23246 N N . ARG D 2 385 ? 211.673 274.687 241.859 1.00 40.78 385 ARG A N 1
ATOM 23247 C CA . ARG D 2 385 ? 211.210 275.921 241.246 1.00 39.94 385 ARG A CA 1
ATOM 23248 C C . ARG D 2 385 ? 210.808 275.677 239.798 1.00 45.65 385 ARG A C 1
ATOM 23249 O O . ARG D 2 385 ? 209.811 276.228 239.318 1.00 53.22 385 ARG A O 1
ATOM 23270 N N . SER D 2 386 ? 211.569 274.843 239.093 1.00 45.26 386 SER A N 1
ATOM 23271 C CA . SER D 2 386 ? 211.303 274.480 237.710 1.00 43.58 386 SER A CA 1
ATOM 23272 C C . SER D 2 386 ? 211.054 272.985 237.631 1.00 47.82 386 SER A C 1
ATOM 23273 O O . SER D 2 386 ? 211.746 272.197 238.282 1.00 54.74 386 SER A O 1
ATOM 23281 N N . ASN D 2 387 ? 210.063 272.599 236.837 1.00 55.54 387 ASN A N 1
ATOM 23282 C CA . ASN D 2 387 ? 209.634 271.213 236.752 1.00 54.15 387 ASN A CA 1
ATOM 23283 C C . ASN D 2 387 ? 210.199 270.471 235.549 1.00 57.42 387 ASN A C 1
ATOM 23284 O O . ASN D 2 387 ? 209.849 269.306 235.347 1.00 60.62 387 ASN A O 1
ATOM 23295 N N . ARG D 2 388 ? 211.054 271.099 234.744 1.00 57.01 388 ARG A N 1
ATOM 23296 C CA . ARG D 2 388 ? 211.674 270.385 233.636 1.00 57.31 388 ARG A CA 1
ATOM 23297 C C . ARG D 2 388 ? 213.034 270.977 233.308 1.00 56.44 388 ARG A C 1
ATOM 23298 O O . ARG D 2 388 ? 213.175 272.194 233.163 1.00 59.42 388 ARG A O 1
ATOM 23319 N N . LEU D 2 389 ? 214.022 270.096 233.191 1.00 39.75 389 LEU A N 1
ATOM 23320 C CA . LEU D 2 389 ? 215.385 270.439 232.812 1.00 34.93 389 LEU A CA 1
ATOM 23321 C C . LEU D 2 389 ? 215.789 269.505 231.683 1.00 38.66 389 LEU A C 1
ATOM 23322 O O . LEU D 2 389 ? 215.878 268.292 231.891 1.00 47.70 389 LEU A O 1
ATOM 23338 N N . TYR D 2 390 ? 216.027 270.055 230.495 1.00 40.12 390 TYR A N 1
ATOM 23339 C CA . TYR D 2 390 ? 216.478 269.208 229.400 1.00 33.68 390 TYR A CA 1
ATOM 23340 C C . TYR D 2 390 ? 217.836 268.620 229.750 1.00 37.71 390 TYR A C 1
ATOM 23341 O O . TYR D 2 390 ? 218.692 269.296 230.326 1.00 45.80 390 TYR A O 1
ATOM 23359 N N . PHE D 2 391 ? 218.037 267.358 229.405 1.00 30.43 391 PHE A N 1
ATOM 23360 C CA . PHE D 2 391 ? 219.279 266.658 229.712 1.00 32.94 391 PHE A CA 1
ATOM 23361 C C . PHE D 2 391 ? 219.991 266.343 228.399 1.00 33.70 391 PHE A C 1
ATOM 23362 O O . PHE D 2 391 ? 219.730 265.324 227.760 1.00 40.50 391 PHE A O 1
ATOM 23379 N N . LYS D 2 392 ? 220.890 267.234 228.002 1.00 36.64 392 LYS A N 1
ATOM 23380 C CA . LYS D 2 392 ? 221.759 267.052 226.850 1.00 34.05 392 LYS A CA 1
ATOM 23381 C C . LYS D 2 392 ? 223.207 267.023 227.330 1.00 34.17 392 LYS A C 1
ATOM 23382 O O . LYS D 2 392 ? 223.488 267.115 228.525 1.00 42.56 392 LYS A O 1
ATOM 23401 N N . GLY D 2 393 ? 224.129 266.881 226.390 1.00 34.03 393 GLY A N 1
ATOM 23402 C CA . GLY D 2 393 ? 225.541 266.836 226.709 1.00 33.60 393 GLY A CA 1
ATOM 23403 C C . GLY D 2 393 ? 226.052 265.420 226.884 1.00 34.98 393 GLY A C 1
ATOM 23404 O O . GLY D 2 393 ? 225.389 264.431 226.560 1.00 46.07 393 GLY A O 1
ATOM 23408 N N . ILE D 2 394 ? 227.273 265.334 227.414 1.00 31.07 394 ILE A N 1
ATOM 23409 C CA . ILE D 2 394 ? 227.914 264.035 227.584 1.00 32.91 394 ILE A CA 1
ATOM 23410 C C . ILE D 2 394 ? 227.311 263.263 228.748 1.00 37.75 394 ILE A C 1
ATOM 23411 O O . ILE D 2 394 ? 227.210 262.033 228.690 1.00 47.70 394 ILE A O 1
ATOM 23427 N N . MET D 2 395 ? 226.905 263.947 229.816 1.00 35.14 395 MET A N 1
ATOM 23428 C CA . MET D 2 395 ? 226.336 263.238 230.953 1.00 34.78 395 MET A CA 1
ATOM 23429 C C . MET D 2 395 ? 225.040 262.533 230.581 1.00 34.70 395 MET A C 1
ATOM 23430 O O . MET D 2 395 ? 224.680 261.543 231.224 1.00 47.62 395 MET A O 1
ATOM 23444 N N . SER D 2 396 ? 224.354 263.000 229.538 1.00 31.95 396 SER A N 1
ATOM 23445 C CA . SER D 2 396 ? 223.141 262.332 229.088 1.00 34.82 396 SER A CA 1
ATOM 23446 C C . SER D 2 396 ? 223.425 260.903 228.656 1.00 35.04 396 SER A C 1
ATOM 23447 O O . SER D 2 396 ? 222.541 260.043 228.735 1.00 42.87 396 SER A O 1
ATOM 23455 N N . PHE D 2 397 ? 224.638 260.634 228.187 1.00 32.74 397 PHE A N 1
ATOM 23456 C CA . PHE D 2 397 ? 225.017 259.298 227.759 1.00 31.37 397 PHE A CA 1
ATOM 23457 C C . PHE D 2 397 ? 225.465 258.424 228.916 1.00 35.80 397 PHE A C 1
ATOM 23458 O O . PHE D 2 397 ? 225.729 257.235 228.711 1.00 41.61 397 PHE A O 1
ATOM 23475 N N . TYR D 2 398 ? 225.559 258.981 230.120 1.00 36.17 398 TYR A N 1
ATOM 23476 C CA . TYR D 2 398 ? 225.916 258.225 231.317 1.00 34.79 398 TYR A CA 1
ATOM 23477 C C . TYR D 2 398 ? 224.882 258.513 232.395 1.00 30.56 398 TYR A C 1
ATOM 23478 O O . TYR D 2 398 ? 225.206 258.994 233.484 1.00 42.24 398 TYR A O 1
ATOM 23496 N N . PRO D 2 399 ? 223.610 258.227 232.115 1.00 20.22 399 PRO A N 1
ATOM 23497 C CA . PRO D 2 399 ? 222.548 258.579 233.065 1.00 24.24 399 PRO A CA 1
ATOM 23498 C C . PRO D 2 399 ? 222.631 257.854 234.393 1.00 31.71 399 PRO A C 1
ATOM 23499 O O . PRO D 2 399 ? 222.074 258.345 235.380 1.00 39.81 399 PRO A O 1
ATOM 23510 N N . LEU D 2 400 ? 223.309 256.711 234.459 1.00 31.54 400 LEU A N 1
ATOM 23511 C CA . LEU D 2 400 ? 223.270 255.858 235.638 1.00 28.08 400 LEU A CA 1
ATOM 23512 C C . LEU D 2 400 ? 224.464 256.045 236.562 1.00 29.52 400 LEU A C 1
ATOM 23513 O O . LEU D 2 400 ? 224.557 255.342 237.570 1.00 41.66 400 LEU A O 1
ATOM 23529 N N . VAL D 2 401 ? 225.374 256.969 236.256 1.00 33.35 401 VAL A N 1
ATOM 23530 C CA . VAL D 2 401 ? 226.556 257.140 237.090 1.00 29.41 401 VAL A CA 1
ATOM 23531 C C . VAL D 2 401 ? 226.138 257.608 238.473 1.00 31.40 401 VAL A C 1
ATOM 23532 O O . VAL D 2 401 ? 225.343 258.545 238.617 1.00 44.14 401 VAL A O 1
ATOM 23545 N N . ASN D 2 402 ? 226.673 256.952 239.503 1.00 36.24 402 ASN A N 1
ATOM 23546 C CA . ASN D 2 402 ? 226.429 257.332 240.889 1.00 33.73 402 ASN A CA 1
ATOM 23547 C C . ASN D 2 402 ? 227.737 257.419 241.663 1.00 40.35 402 ASN A C 1
ATOM 23548 O O . ASN D 2 402 ? 227.763 257.197 242.874 1.00 48.00 402 ASN A O 1
ATOM 23559 N N . ASP D 2 403 ? 228.832 257.741 240.976 1.00 46.60 403 ASP A N 1
ATOM 23560 C CA . ASP D 2 403 ? 230.157 257.830 241.589 1.00 42.04 403 ASP A CA 1
ATOM 23561 C C . ASP D 2 403 ? 230.494 259.305 241.781 1.00 44.84 403 ASP A C 1
ATOM 23562 O O . ASP D 2 403 ? 231.039 259.959 240.894 1.00 53.57 403 ASP A O 1
ATOM 23571 N N . VAL D 2 404 ? 230.170 259.826 242.963 1.00 41.39 404 VAL A N 1
ATOM 23572 C CA . VAL D 2 404 ? 230.443 261.230 243.255 1.00 37.89 404 VAL A CA 1
ATOM 23573 C C . VAL D 2 404 ? 231.936 261.516 243.198 1.00 39.74 404 VAL A C 1
ATOM 23574 O O . VAL D 2 404 ? 232.356 262.595 242.770 1.00 48.32 404 VAL A O 1
ATOM 23587 N N . GLU D 2 405 ? 232.763 260.573 243.652 1.00 41.74 405 GLU A N 1
ATOM 23588 C CA . GLU D 2 405 ? 234.200 260.818 243.690 1.00 44.91 405 GLU A CA 1
ATOM 23589 C C . GLU D 2 405 ? 234.760 261.050 242.293 1.00 44.41 405 GLU A C 1
ATOM 23590 O O . GLU D 2 405 ? 235.585 261.948 242.089 1.00 51.05 405 GLU A O 1
ATOM 23602 N N . GLN D 2 406 ? 234.327 260.254 241.316 1.00 31.79 406 GLN A N 1
ATOM 23603 C CA . GLN D 2 406 ? 234.803 260.440 239.950 1.00 30.25 406 GLN A CA 1
ATOM 23604 C C . GLN D 2 406 ? 234.437 261.821 239.422 1.00 36.87 406 GLN A C 1
ATOM 23605 O O . GLN D 2 406 ? 235.266 262.504 238.810 1.00 47.49 406 GLN A O 1
ATOM 23619 N N . LEU D 2 407 ? 233.195 262.245 239.647 1.00 36.17 407 LEU A N 1
ATOM 23620 C CA . LEU D 2 407 ? 232.751 263.531 239.123 1.00 36.89 407 LEU A CA 1
ATOM 23621 C C . LEU D 2 407 ? 233.459 264.676 239.831 1.00 37.07 407 LEU A C 1
ATOM 23622 O O . LEU D 2 407 ? 233.774 265.699 239.215 1.00 46.68 407 LEU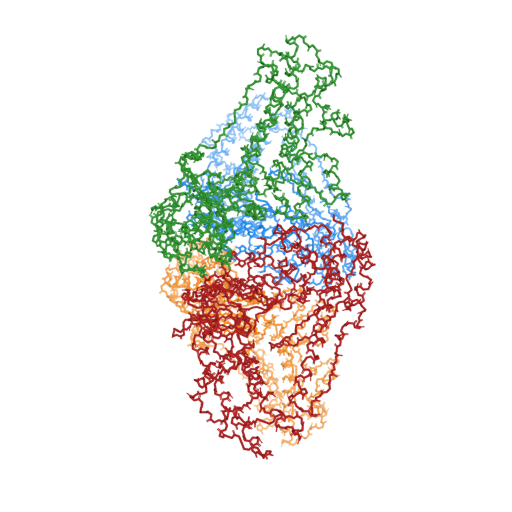 A O 1
ATOM 23638 N N . LYS D 2 408 ? 233.723 264.511 241.122 1.00 39.55 408 LYS A N 1
ATOM 23639 C CA . LYS D 2 408 ? 234.469 265.507 241.875 1.00 37.63 408 LYS A CA 1
ATOM 23640 C C . LYS D 2 408 ? 235.897 265.626 241.355 1.00 37.97 408 LYS A C 1
ATOM 23641 O O . LYS D 2 408 ? 236.431 266.736 241.204 1.00 47.93 408 LYS A O 1
ATOM 23660 N N . GLN D 2 409 ? 236.510 264.490 241.033 1.00 29.51 409 GLN A N 1
ATOM 23661 C CA . GLN D 2 409 ? 237.861 264.505 240.495 1.00 28.53 409 GLN A CA 1
ATOM 23662 C C . GLN D 2 409 ? 237.886 265.155 239.120 1.00 36.49 409 GLN A C 1
ATOM 23663 O O . GLN D 2 409 ? 238.821 265.892 238.790 1.00 42.97 409 GLN A O 1
ATOM 23677 N N . LEU D 2 410 ? 236.863 264.899 238.306 1.00 36.85 410 LEU A N 1
ATOM 23678 C CA . LEU D 2 410 ? 236.787 265.550 237.004 1.00 35.75 410 LEU A CA 1
ATOM 23679 C C . LEU D 2 410 ? 236.541 267.046 237.138 1.00 40.31 410 LEU A C 1
ATOM 23680 O O . LEU D 2 410 ? 237.031 267.828 236.321 1.00 45.41 410 LEU A O 1
ATOM 23696 N N . ASP D 2 411 ? 235.782 267.462 238.150 1.00 40.55 411 ASP A N 1
ATOM 23697 C CA . ASP D 2 411 ? 235.641 268.887 238.430 1.00 39.18 411 ASP A CA 1
ATOM 23698 C C . ASP D 2 411 ? 237.003 269.511 238.695 1.00 39.05 411 ASP A C 1
ATOM 23699 O O . ASP D 2 411 ? 237.366 270.544 238.107 1.00 48.98 411 ASP A O 1
ATOM 23708 N N . GLY D 2 412 ? 237.770 268.891 239.591 1.00 36.46 412 GLY A N 1
ATOM 23709 C CA . GLY D 2 412 ? 239.110 269.379 239.857 1.00 36.40 412 GLY A CA 1
ATOM 23710 C C . GLY D 2 412 ? 239.962 269.430 238.604 1.00 36.74 412 GLY A C 1
ATOM 23711 O O . GLY D 2 412 ? 240.706 270.390 238.387 1.00 40.72 412 GLY A O 1
ATOM 23715 N N . TRP D 2 413 ? 239.870 268.396 237.768 1.00 35.31 413 TRP A N 1
ATOM 23716 C CA . TRP D 2 413 ? 240.674 268.355 236.552 1.00 33.32 413 TRP A CA 1
ATOM 23717 C C . TRP D 2 413 ? 240.281 269.474 235.598 1.00 36.02 413 TRP A C 1
ATOM 23718 O O . TRP D 2 413 ? 241.143 270.077 234.951 1.00 44.72 413 TRP A O 1
ATOM 23739 N N . ILE D 2 414 ? 238.982 269.760 235.488 1.00 36.04 414 ILE A N 1
ATOM 23740 C CA . ILE D 2 414 ? 238.538 270.849 234.623 1.00 37.88 414 ILE A CA 1
ATOM 23741 C C . ILE D 2 414 ? 239.128 272.165 235.102 1.00 39.34 414 ILE A C 1
ATOM 23742 O O . ILE D 2 414 ? 239.663 272.952 234.310 1.00 45.63 414 ILE A O 1
ATOM 23758 N N . VAL D 2 415 ? 239.049 272.422 236.407 1.00 39.58 415 VAL A N 1
ATOM 23759 C CA . VAL D 2 415 ? 239.581 273.683 236.917 1.00 34.36 415 VAL A CA 1
ATOM 23760 C C . VAL D 2 415 ? 241.085 273.763 236.682 1.00 34.50 415 VAL A C 1
ATOM 23761 O O . VAL D 2 415 ? 241.612 274.801 236.255 1.00 41.98 415 VAL A O 1
ATOM 23774 N N . SER D 2 416 ? 241.801 272.669 236.952 1.00 37.90 416 SER A N 1
ATOM 23775 C CA . SER D 2 416 ? 243.251 272.679 236.798 1.00 30.34 416 SER A CA 1
ATOM 23776 C C . SER D 2 416 ? 243.651 272.899 235.347 1.00 31.69 416 SER A C 1
ATOM 23777 O O . SER D 2 416 ? 244.585 273.658 235.063 1.00 44.17 416 SER A O 1
ATOM 23785 N N . VAL D 2 417 ? 242.966 272.238 234.414 1.00 37.59 417 VAL A N 1
ATOM 23786 C CA . VAL D 2 417 ? 243.310 272.408 233.010 1.00 37.26 417 VAL A CA 1
ATOM 23787 C C . VAL D 2 417 ? 242.963 273.811 232.548 1.00 37.87 417 VAL A C 1
ATOM 23788 O O . VAL D 2 417 ? 243.685 274.391 231.730 1.00 46.26 417 VAL A O 1
ATOM 23801 N N . ILE D 2 418 ? 241.871 274.392 233.049 1.00 37.17 418 ILE A N 1
ATOM 23802 C CA . ILE D 2 418 ? 241.556 275.770 232.684 1.00 37.91 418 ILE A CA 1
ATOM 23803 C C . ILE D 2 418 ? 242.682 276.688 233.135 1.00 40.05 418 ILE A C 1
ATOM 23804 O O . ILE D 2 418 ? 243.172 277.526 232.367 1.00 44.83 418 ILE A O 1
ATOM 23820 N N . TYR D 2 419 ? 243.131 276.518 234.378 1.00 38.20 419 TYR A N 1
ATOM 23821 C CA . TYR D 2 419 ? 244.226 277.339 234.884 1.00 38.15 419 TYR A CA 1
ATOM 23822 C C . TYR D 2 419 ? 245.479 277.177 234.035 1.00 39.10 419 TYR A C 1
ATOM 23823 O O . TYR D 2 419 ? 246.108 278.165 233.642 1.00 41.21 419 TYR A O 1
ATOM 23841 N N . ARG D 2 420 ? 245.867 275.934 233.756 1.00 39.58 420 ARG A N 1
ATOM 23842 C CA . ARG D 2 420 ? 247.124 275.697 233.056 1.00 34.57 420 ARG A CA 1
ATOM 23843 C C . ARG D 2 420 ? 247.070 276.217 231.627 1.00 39.41 420 ARG A C 1
ATOM 23844 O O . ARG D 2 420 ? 248.025 276.839 231.144 1.00 45.72 420 ARG A O 1
ATOM 23865 N N . ALA D 2 421 ? 245.962 275.967 230.929 1.00 36.97 421 ALA A N 1
ATOM 23866 C CA . ALA D 2 421 ? 245.829 276.456 229.565 1.00 36.05 421 ALA A CA 1
ATOM 23867 C C . ALA D 2 421 ? 245.808 277.977 229.530 1.00 37.99 421 ALA A C 1
ATOM 23868 O O . ALA D 2 421 ? 246.383 278.584 228.621 1.00 45.26 421 ALA A O 1
ATOM 23875 N N . LEU D 2 422 ? 245.149 278.615 230.499 1.00 37.65 422 LEU A N 1
ATOM 23876 C CA . LEU D 2 422 ? 245.174 280.072 230.558 1.00 40.34 422 LEU A CA 1
ATOM 23877 C C . LEU D 2 422 ? 246.581 280.591 230.818 1.00 38.99 422 LEU A C 1
ATOM 23878 O O . LEU D 2 422 ? 246.990 281.612 230.255 1.00 44.29 422 LEU A O 1
ATOM 23894 N N . LYS D 2 423 ? 247.331 279.915 231.685 1.00 36.73 423 LYS A N 1
ATOM 23895 C CA . LYS D 2 423 ? 248.700 280.336 231.950 1.00 36.01 423 LYS A CA 1
ATOM 23896 C C . LYS D 2 423 ? 249.548 280.233 230.687 1.00 41.63 423 LYS A C 1
ATOM 23897 O O . LYS D 2 423 ? 250.341 281.133 230.380 1.00 52.46 423 LYS A O 1
ATOM 23916 N N . LEU D 2 424 ? 249.379 279.148 229.929 1.00 36.96 424 LEU A N 1
ATOM 23917 C CA . LEU D 2 424 ? 250.123 279.000 228.682 1.00 37.46 424 LEU A CA 1
ATOM 23918 C C . LEU D 2 424 ? 249.680 280.036 227.654 1.00 42.78 424 LEU A C 1
ATOM 23919 O O . LEU D 2 424 ? 250.498 280.535 226.875 1.00 51.57 424 LEU A O 1
ATOM 23935 N N . ARG D 2 425 ? 248.385 280.355 227.621 1.00 42.71 425 ARG A N 1
ATOM 23936 C CA . ARG D 2 425 ? 247.904 281.410 226.736 1.00 39.99 425 ARG A CA 1
ATOM 23937 C C . ARG D 2 425 ? 248.550 282.744 227.080 1.00 41.55 425 ARG A C 1
ATOM 23938 O O . ARG D 2 425 ? 248.959 283.491 226.186 1.00 45.67 425 ARG A O 1
ATOM 23959 N N . CYS D 2 426 ? 248.644 283.061 228.371 1.00 43.17 426 CYS A N 1
ATOM 23960 C CA . CYS D 2 426 ? 249.329 284.281 228.788 1.00 43.06 426 CYS A CA 1
ATOM 23961 C C . CYS D 2 426 ? 250.783 284.268 228.348 1.00 41.99 426 CYS A C 1
ATOM 23962 O O . CYS D 2 426 ? 251.302 285.274 227.851 1.00 45.52 426 CYS A O 1
ATOM 23970 N N . GLN D 2 427 ? 251.454 283.135 228.525 1.00 37.56 427 GLN A N 1
ATOM 23971 C CA . GLN D 2 427 ? 252.863 283.045 228.163 1.00 37.74 427 GLN A CA 1
ATOM 23972 C C . GLN D 2 427 ? 253.060 283.250 226.665 1.00 42.59 427 GLN A C 1
ATOM 23973 O O . GLN D 2 427 ? 253.957 283.990 226.239 1.00 52.21 427 GLN A O 1
ATOM 23987 N N . LEU D 2 428 ? 252.215 282.617 225.854 1.00 40.50 428 LEU A N 1
ATOM 23988 C CA . LEU D 2 428 ? 252.298 282.784 224.407 1.00 41.61 428 LEU A CA 1
ATOM 23989 C C . LEU D 2 428 ? 251.995 284.221 224.007 1.00 42.06 428 LEU A C 1
ATOM 23990 O O . LEU D 2 428 ? 252.699 284.810 223.177 1.00 49.83 428 LEU A O 1
ATOM 24006 N N . LEU D 2 429 ? 250.947 284.806 224.589 1.00 38.37 429 LEU A N 1
ATOM 24007 C CA . LEU D 2 429 ? 250.613 286.191 224.295 1.00 41.73 429 LEU A CA 1
ATOM 24008 C C . LEU D 2 429 ? 251.797 287.097 224.587 1.00 44.53 429 LEU A C 1
ATOM 24009 O O . LEU D 2 429 ? 252.121 287.991 223.796 1.00 50.84 429 LEU A O 1
ATOM 24025 N N . SER D 2 430 ? 252.461 286.876 225.724 1.00 42.35 430 SER A N 1
ATOM 24026 C CA . SER D 2 430 ? 253.617 287.691 226.072 1.00 43.09 430 SER A CA 1
ATOM 24027 C C . SER D 2 430 ? 254.763 287.476 225.095 1.00 42.42 430 SER A C 1
ATOM 24028 O O . SER D 2 430 ? 255.487 288.425 224.774 1.00 49.51 430 SER A O 1
ATOM 24036 N N . LYS D 2 431 ? 254.951 286.245 224.609 1.00 43.49 431 LYS A N 1
ATOM 24037 C CA . LYS D 2 431 ? 255.942 286.038 223.555 1.00 44.50 431 LYS A CA 1
ATOM 24038 C C . LYS D 2 431 ? 255.603 286.867 222.326 1.00 45.32 431 LYS A C 1
ATOM 24039 O O . LYS D 2 431 ? 256.489 287.477 221.717 1.00 52.95 431 LYS A O 1
ATOM 24058 N N . TRP D 2 432 ? 254.327 286.902 221.944 1.00 41.58 432 TRP A N 1
ATOM 24059 C CA . TRP D 2 432 ? 253.918 287.725 220.812 1.00 39.85 432 TRP A CA 1
ATOM 24060 C C . TRP D 2 432 ? 253.961 289.210 221.137 1.00 36.49 432 TRP A C 1
ATOM 24061 O O . TRP D 2 432 ? 253.898 290.033 220.220 1.00 42.33 432 TRP A O 1
ATOM 24082 N N . GLY D 2 433 ? 254.060 289.569 222.412 1.00 33.22 433 GLY A N 1
ATOM 24083 C CA . GLY D 2 433 ? 254.251 290.949 222.803 1.00 37.88 433 GLY A CA 1
ATOM 24084 C C . GLY D 2 433 ? 252.977 291.610 223.275 1.00 41.62 433 GLY A C 1
ATOM 24085 O O . GLY D 2 433 ? 252.726 292.778 222.966 1.00 49.69 433 GLY A O 1
ATOM 24089 N N . TYR D 2 434 ? 252.159 290.872 224.032 1.00 40.53 434 TYR A N 1
ATOM 24090 C CA . TYR D 2 434 ? 250.904 291.396 224.570 1.00 39.59 434 TYR A CA 1
ATOM 24091 C C . TYR D 2 434 ? 250.794 290.915 226.015 1.00 43.43 434 TYR A C 1
ATOM 24092 O O . TYR D 2 434 ? 250.270 289.835 226.298 1.00 51.88 434 TYR A O 1
ATOM 24110 N N . ASN D 2 435 ? 251.289 291.728 226.940 1.00 37.09 435 ASN A N 1
ATOM 24111 C CA . ASN D 2 435 ? 251.212 291.383 228.352 1.00 39.11 435 ASN A CA 1
ATOM 24112 C C . ASN D 2 435 ? 249.775 291.515 228.834 1.00 47.24 435 ASN A C 1
ATOM 24113 O O . ASN D 2 435 ? 249.199 292.608 228.804 1.00 52.43 435 ASN A O 1
ATOM 24124 N N . ARG D 2 436 ? 249.196 290.398 229.280 1.00 48.73 436 ARG A N 1
ATOM 24125 C CA . ARG D 2 436 ? 247.830 290.397 229.787 1.00 44.59 436 ARG A CA 1
ATOM 24126 C C . ARG D 2 436 ? 247.722 289.587 231.072 1.00 47.64 436 ARG A C 1
ATOM 24127 O O . ARG D 2 436 ? 246.623 289.142 231.423 1.00 55.97 436 ARG A O 1
ATOM 24148 N N . SER D 2 437 ? 248.834 289.382 231.780 1.00 38.77 437 SER A N 1
ATOM 24149 C CA . SER D 2 437 ? 248.802 288.578 232.998 1.00 43.23 437 SER A CA 1
ATOM 24150 C C . SER D 2 437 ? 247.923 289.218 234.062 1.00 42.47 437 SER A C 1
ATOM 24151 O O . SER D 2 437 ? 247.176 288.524 234.760 1.00 49.28 437 SER A O 1
ATOM 24159 N N . HIS D 2 438 ? 248.000 290.539 234.204 1.00 46.60 438 HIS A N 1
ATOM 24160 C CA . HIS D 2 438 ? 247.188 291.228 235.197 1.00 49.46 438 HIS A CA 1
ATOM 24161 C C . HIS D 2 438 ? 245.708 291.230 234.842 1.00 50.58 438 HIS A C 1
ATOM 24162 O O . HIS D 2 438 ? 244.871 291.382 235.737 1.00 54.02 438 HIS A O 1
ATOM 24176 N N . ASN D 2 439 ? 245.366 291.066 233.568 1.00 50.38 439 ASN A N 1
ATOM 24177 C CA . ASN D 2 439 ? 243.974 291.139 233.161 1.00 49.32 439 ASN A CA 1
ATOM 24178 C C . ASN D 2 439 ? 243.176 289.989 233.776 1.00 49.73 439 ASN A C 1
ATOM 24179 O O . ASN D 2 439 ? 243.725 289.042 234.338 1.00 51.38 439 ASN A O 1
ATOM 24190 N N . PHE D 2 440 ? 241.855 290.083 233.641 1.00 51.82 440 PHE A N 1
ATOM 24191 C CA . PHE D 2 440 ? 240.958 289.144 234.314 1.00 52.40 440 PHE A CA 1
ATOM 24192 C C . PHE D 2 440 ? 241.214 287.690 233.955 1.00 56.23 440 PHE A C 1
ATOM 24193 O O . PHE D 2 440 ? 241.365 286.866 234.874 1.00 60.30 440 PHE A O 1
ATOM 24210 N N . PRO D 2 441 ? 241.263 287.297 232.681 1.00 49.44 441 PRO A N 1
ATOM 24211 C CA . PRO D 2 441 ? 241.302 285.865 232.363 1.00 46.75 441 PRO A CA 1
ATOM 24212 C C . PRO D 2 441 ? 242.615 285.200 232.718 1.00 52.60 441 PRO A C 1
ATOM 24213 O O . PRO D 2 441 ? 242.677 283.964 232.720 1.00 55.79 441 PRO A O 1
ATOM 24224 N N . PHE D 2 442 ? 243.662 285.969 233.022 1.00 47.09 442 PHE A N 1
ATOM 24225 C CA . PHE D 2 442 ? 244.986 285.416 233.251 1.00 42.55 442 PHE A CA 1
ATOM 24226 C C . PHE D 2 442 ? 245.547 285.736 234.629 1.00 44.84 442 PHE A C 1
ATOM 24227 O O . PHE D 2 442 ? 246.686 285.355 234.917 1.00 53.36 442 PHE A O 1
ATOM 24244 N N . ILE D 2 443 ? 244.791 286.420 235.486 1.00 44.92 443 ILE A N 1
ATOM 24245 C CA . ILE D 2 443 ? 245.289 286.798 236.805 1.00 41.88 443 ILE A CA 1
ATOM 24246 C C . ILE D 2 443 ? 244.744 285.871 237.888 1.00 48.92 443 ILE A C 1
ATOM 24247 O O . ILE D 2 443 ? 245.382 285.723 238.941 1.00 52.71 443 ILE A O 1
ATOM 24263 N N . LEU D 2 444 ? 243.595 285.244 237.661 1.00 52.83 444 LEU A N 1
ATOM 24264 C CA . LEU D 2 444 ? 242.983 284.401 238.677 1.00 46.82 444 LEU A CA 1
ATOM 24265 C C . LEU D 2 444 ? 243.876 283.217 239.020 1.00 49.63 444 LEU A C 1
ATOM 24266 O O . LEU D 2 444 ? 244.451 282.572 238.138 1.00 54.15 444 LEU A O 1
ATOM 24282 N N . ASP D 2 445 ? 243.981 282.930 240.313 1.00 51.54 445 ASP A N 1
ATOM 24283 C CA . ASP D 2 445 ? 244.603 281.704 240.776 1.00 48.02 445 ASP A CA 1
ATOM 24284 C C . ASP D 2 445 ? 243.626 280.548 240.610 1.00 51.00 445 ASP A C 1
ATOM 24285 O O . ASP D 2 445 ? 242.411 280.740 240.504 1.00 59.47 445 ASP A O 1
ATOM 24294 N N . ARG D 2 446 ? 244.166 279.330 240.581 1.00 43.73 446 ARG A N 1
ATOM 24295 C CA . ARG D 2 446 ? 243.308 278.172 240.367 1.00 42.79 446 ARG A CA 1
ATOM 24296 C C . ARG D 2 446 ? 242.220 278.103 241.423 1.00 47.63 446 ARG A C 1
ATOM 24297 O O . ARG D 2 446 ? 241.025 278.063 241.096 1.00 56.87 446 ARG A O 1
ATOM 24318 N N . GLU D 2 447 ? 242.603 278.200 242.692 1.00 47.65 447 GLU A N 1
ATOM 24319 C CA . GLU D 2 447 ? 241.663 278.114 243.796 1.00 49.18 447 GLU A CA 1
ATOM 24320 C C . GLU D 2 447 ? 240.700 279.292 243.845 1.00 50.11 447 GLU A C 1
ATOM 24321 O O . GLU D 2 447 ? 239.921 279.394 244.797 1.00 55.21 447 GLU A O 1
ATOM 24333 N N . ASP D 2 448 ? 240.727 280.173 242.846 1.00 44.23 448 ASP A N 1
ATOM 24334 C CA . ASP D 2 448 ? 239.765 281.256 242.740 1.00 42.14 448 ASP A CA 1
ATOM 24335 C C . ASP D 2 448 ? 238.959 281.223 241.455 1.00 40.87 448 ASP A C 1
ATOM 24336 O O . ASP D 2 448 ? 237.883 281.834 241.416 1.00 48.07 448 ASP A O 1
ATOM 24345 N N . ILE D 2 449 ? 239.400 280.480 240.433 1.00 43.61 449 ILE A N 1
ATOM 24346 C CA . ILE D 2 449 ? 238.775 280.600 239.118 1.00 43.53 449 ILE A CA 1
ATOM 24347 C C . ILE D 2 449 ? 237.266 280.496 239.252 1.00 47.22 449 ILE A C 1
ATOM 24348 O O . ILE D 2 449 ? 236.531 281.464 239.004 1.00 53.70 449 ILE A O 1
ATOM 24364 N N . VAL D 2 450 ? 236.792 279.351 239.746 1.00 44.13 450 VAL A N 1
ATOM 24365 C CA . VAL D 2 450 ? 235.356 279.123 239.851 1.00 46.03 450 VAL A CA 1
ATOM 24366 C C . VAL D 2 450 ? 234.682 280.343 240.452 1.00 49.93 450 VAL A C 1
ATOM 24367 O O . VAL D 2 450 ? 233.846 280.994 239.808 1.00 56.49 450 VAL A O 1
ATOM 24380 N N . ASP D 2 451 ? 235.117 280.737 241.648 1.00 51.16 451 ASP A N 1
ATOM 24381 C CA . ASP D 2 451 ? 234.415 281.794 242.360 1.00 50.00 451 ASP A CA 1
ATOM 24382 C C . ASP D 2 451 ? 234.300 283.029 241.485 1.00 49.15 451 ASP A C 1
ATOM 24383 O O . ASP D 2 451 ? 233.194 283.511 241.209 1.00 53.58 451 ASP A O 1
ATOM 24392 N N . LYS D 2 452 ? 235.427 283.491 240.952 1.00 45.96 452 LYS A N 1
ATOM 24393 C CA . LYS D 2 452 ? 235.401 284.718 240.174 1.00 47.30 452 LYS A CA 1
ATOM 24394 C C . LYS D 2 452 ? 234.458 284.558 238.997 1.00 50.38 452 LYS A C 1
ATOM 24395 O O . LYS D 2 452 ? 233.560 285.381 238.779 1.00 54.69 452 LYS A O 1
ATOM 24414 N N . CYS D 2 453 ? 234.600 283.449 238.274 1.00 49.90 453 CYS A N 1
ATOM 24415 C CA . CYS D 2 453 ? 233.799 283.256 237.080 1.00 43.81 453 CYS A CA 1
ATOM 24416 C C . CYS D 2 453 ? 232.331 283.094 237.431 1.00 44.44 453 CYS A C 1
ATOM 24417 O O . CYS D 2 453 ? 231.463 283.447 236.627 1.00 51.71 453 CYS A O 1
ATOM 24425 N N . SER D 2 454 ? 232.029 282.574 238.621 1.00 47.72 454 SER A N 1
ATOM 24426 C CA . SER D 2 454 ? 230.630 282.478 239.016 1.00 48.71 454 SER A CA 1
ATOM 24427 C C . SER D 2 454 ? 230.012 283.863 239.115 1.00 52.66 454 SER A C 1
ATOM 24428 O O . SER D 2 454 ? 228.857 284.068 238.728 1.00 53.16 454 SER A O 1
ATOM 24436 N N . LYS D 2 455 ? 230.777 284.831 239.621 1.00 55.04 455 LYS A N 1
ATOM 24437 C CA . LYS D 2 455 ? 230.238 286.168 239.825 1.00 53.46 455 LYS A CA 1
ATOM 24438 C C . LYS D 2 455 ? 230.184 286.963 238.529 1.00 51.77 455 LYS A C 1
ATOM 24439 O O . LYS D 2 455 ? 229.332 287.844 238.385 1.00 57.42 455 LYS A O 1
ATOM 24458 N N . LYS D 2 456 ? 231.076 286.677 237.586 1.00 47.04 456 LYS A N 1
ATOM 24459 C CA . LYS D 2 456 ? 231.097 287.421 236.336 1.00 45.53 456 LYS A CA 1
ATOM 24460 C C . LYS D 2 456 ? 229.788 287.236 235.584 1.00 47.73 456 LYS A C 1
ATOM 24461 O O . LYS D 2 456 ? 229.205 286.149 235.569 1.00 54.09 456 LYS A O 1
ATOM 24480 N N . THR D 2 457 ? 229.330 288.311 234.948 1.00 45.22 457 THR A N 1
ATOM 24481 C CA . THR D 2 457 ? 228.065 288.318 234.233 1.00 48.39 457 THR A CA 1
ATOM 24482 C C . THR D 2 457 ? 228.222 289.091 232.935 1.00 46.33 457 THR A C 1
ATOM 24483 O O . THR D 2 457 ? 228.921 290.106 232.890 1.00 51.51 457 THR A O 1
ATOM 24494 N N . ILE D 2 458 ? 227.569 288.605 231.885 1.00 44.51 458 ILE A N 1
ATOM 24495 C CA . ILE D 2 458 ? 227.540 289.278 230.592 1.00 41.48 458 ILE A CA 1
ATOM 24496 C C . ILE D 2 458 ? 226.140 289.129 230.022 1.00 47.84 458 ILE A C 1
ATOM 24497 O O . ILE D 2 458 ? 225.600 288.020 229.970 1.00 53.78 458 ILE A O 1
ATOM 24513 N N . ALA D 2 459 ? 225.546 290.245 229.604 1.00 51.74 459 ALA A N 1
ATOM 24514 C CA . ALA D 2 459 ? 224.175 290.255 229.100 1.00 47.84 459 ALA A CA 1
ATOM 24515 C C . ALA D 2 459 ? 223.197 289.765 230.157 1.00 45.16 459 ALA A C 1
ATOM 24516 O O . ALA D 2 459 ? 222.144 289.212 229.837 1.00 52.56 459 ALA A O 1
ATOM 24523 N N . GLY D 2 460 ? 223.541 289.956 231.428 1.00 45.40 460 GLY A N 1
ATOM 24524 C CA . GLY D 2 460 ? 222.689 289.503 232.504 1.00 49.98 460 GLY A CA 1
ATOM 24525 C C . GLY D 2 460 ? 222.704 288.011 232.739 1.00 51.31 460 GLY A C 1
ATOM 24526 O O . GLY D 2 460 ? 221.890 287.514 233.524 1.00 47.93 460 GLY A O 1
ATOM 24530 N N . ARG D 2 461 ? 223.605 287.280 232.088 1.00 53.75 461 ARG A N 1
ATOM 24531 C CA . ARG D 2 461 ? 223.695 285.831 232.210 1.00 46.96 461 ARG A CA 1
ATOM 24532 C C . ARG D 2 461 ? 225.125 285.449 232.549 1.00 44.45 461 ARG A C 1
ATOM 24533 O O . ARG D 2 461 ? 226.070 285.933 231.919 1.00 50.49 461 ARG A O 1
ATOM 24554 N N . LYS D 2 462 ? 225.277 284.580 233.544 1.00 42.16 462 LYS A N 1
ATOM 24555 C CA . LYS D 2 462 ? 226.586 284.147 234.029 1.00 43.73 462 LYS A CA 1
ATOM 24556 C C . LYS D 2 462 ? 227.118 283.100 233.062 1.00 47.45 462 LYS A C 1
ATOM 24557 O O . LYS D 2 462 ? 226.873 281.903 233.207 1.00 48.46 462 LYS A O 1
ATOM 24576 N N . LEU D 2 463 ? 227.861 283.559 232.059 1.00 42.40 463 LEU A N 1
ATOM 24577 C CA . LEU D 2 463 ? 228.381 282.692 231.015 1.00 41.34 463 LEU A CA 1
ATOM 24578 C C . LEU D 2 463 ? 229.847 282.343 231.219 1.00 42.37 463 LEU A C 1
ATOM 24579 O O . LEU D 2 463 ? 230.474 281.790 230.309 1.00 48.49 463 LEU A O 1
ATOM 24595 N N . PHE D 2 464 ? 230.407 282.644 232.388 1.00 42.44 464 PHE A N 1
ATOM 24596 C CA . PHE D 2 464 ? 231.768 282.252 232.719 1.00 42.06 464 PHE A CA 1
ATOM 24597 C C . PHE D 2 464 ? 231.828 281.126 233.735 1.00 43.46 464 PHE A C 1
ATOM 24598 O O . PHE D 2 464 ? 232.894 280.529 233.905 1.00 49.89 464 PHE A O 1
ATOM 24615 N N . GLU D 2 465 ? 230.719 280.814 234.402 1.00 42.66 465 GLU A N 1
ATOM 24616 C CA . GLU D 2 465 ? 230.722 279.792 235.436 1.00 42.32 465 GLU A CA 1
ATOM 24617 C C . GLU D 2 465 ? 231.315 278.501 234.898 1.00 45.80 465 GLU A C 1
ATOM 24618 O O . GLU D 2 465 ? 230.924 278.018 233.832 1.00 51.97 465 GLU A O 1
ATOM 24630 N N . ILE D 2 466 ? 232.268 277.947 235.636 1.00 43.35 466 ILE A N 1
ATOM 24631 C CA . ILE D 2 466 ? 232.972 276.747 235.199 1.00 38.64 466 ILE A CA 1
ATOM 24632 C C . ILE D 2 466 ? 232.011 275.571 235.334 1.00 42.31 466 ILE A C 1
ATOM 24633 O O . ILE D 2 466 ? 231.541 275.291 236.445 1.00 42.87 466 ILE A O 1
ATOM 24649 N N . PRO D 2 467 ? 231.690 274.860 234.255 1.00 36.27 467 PRO A N 1
ATOM 24650 C CA . PRO D 2 467 ? 230.689 273.790 234.355 1.00 31.48 467 PRO A CA 1
ATOM 24651 C C . PRO D 2 467 ? 231.133 272.680 235.297 1.00 39.25 467 PRO A C 1
ATOM 24652 O O . PRO D 2 467 ? 232.299 272.277 235.305 1.00 45.96 467 PRO A O 1
ATOM 24663 N N . SER D 2 468 ? 230.190 272.188 236.098 1.00 45.53 468 SER A N 1
ATOM 24664 C CA . SER D 2 468 ? 230.455 271.204 237.143 1.00 43.02 468 SER A CA 1
ATOM 24665 C C . SER D 2 468 ? 229.693 269.915 236.859 1.00 41.57 468 SER A C 1
ATOM 24666 O O . SER D 2 468 ? 228.469 269.939 236.695 1.00 43.74 468 SER A O 1
ATOM 24674 N N . PHE D 2 469 ? 230.413 268.790 236.826 1.00 38.83 469 PHE A N 1
ATOM 24675 C CA . PHE D 2 469 ? 229.765 267.497 236.622 1.00 33.01 469 PHE A CA 1
ATOM 24676 C C . PHE D 2 469 ? 228.827 267.137 237.769 1.00 34.35 469 PHE A C 1
ATOM 24677 O O . PHE D 2 469 ? 227.802 266.481 237.555 1.00 42.00 469 PHE A O 1
ATOM 24694 N N . LEU D 2 470 ? 229.161 267.536 238.996 1.00 32.70 470 LEU A N 1
ATOM 24695 C CA . LEU D 2 470 ? 228.369 267.093 240.139 1.00 33.43 470 LEU A CA 1
ATOM 24696 C C . LEU D 2 470 ? 226.990 267.742 240.182 1.00 40.63 470 LEU A C 1
ATOM 24697 O O . LEU D 2 470 ? 226.019 267.100 240.601 1.00 47.52 470 LEU A O 1
ATOM 24713 N N . LEU D 2 471 ? 226.869 268.995 239.746 1.00 35.98 471 LEU A N 1
ATOM 24714 C CA . LEU D 2 471 ? 225.562 269.640 239.731 1.00 28.73 471 LEU A CA 1
ATOM 24715 C C . LEU D 2 471 ? 224.628 268.938 238.753 1.00 34.27 471 LEU A C 1
ATOM 24716 O O . LEU D 2 471 ? 223.484 268.588 239.092 1.00 46.65 471 LEU A O 1
ATOM 24732 N N . ILE D 2 472 ? 225.112 268.697 237.536 1.00 28.82 472 ILE A N 1
ATOM 24733 C CA . ILE D 2 472 ? 224.278 268.032 236.556 1.00 33.02 472 ILE A CA 1
ATOM 24734 C C . ILE D 2 472 ? 224.060 266.580 236.944 1.00 39.57 472 ILE A C 1
ATOM 24735 O O . ILE D 2 472 ? 223.063 265.984 236.539 1.00 45.14 472 ILE A O 1
ATOM 24751 N N . HIS D 2 473 ? 224.953 265.998 237.745 1.00 33.20 473 HIS A N 1
ATOM 24752 C CA . HIS D 2 473 ? 224.692 264.673 238.296 1.00 31.24 473 HIS A CA 1
ATOM 24753 C C . HIS D 2 473 ? 223.535 264.692 239.283 1.00 35.07 473 HIS A C 1
ATOM 24754 O O . HIS D 2 473 ? 222.692 263.790 239.275 1.00 46.15 473 HIS A O 1
ATOM 24768 N N . LYS D 2 474 ? 223.501 265.684 240.172 1.00 33.66 474 LYS A N 1
ATOM 24769 C CA . LYS D 2 474 ? 222.347 265.827 241.051 1.00 30.33 474 LYS A CA 1
ATOM 24770 C C . LYS D 2 474 ? 221.072 265.886 240.228 1.00 34.71 474 LYS A C 1
ATOM 24771 O O . LYS D 2 474 ? 220.089 265.180 240.505 1.00 44.65 474 LYS A O 1
ATOM 24790 N N . ALA D 2 475 ? 221.085 266.721 239.192 1.00 23.90 475 ALA A N 1
ATOM 24791 C CA . ALA D 2 475 ? 219.898 266.873 238.361 1.00 28.91 475 ALA A CA 1
ATOM 24792 C C . ALA D 2 475 ? 219.548 265.573 237.651 1.00 35.46 475 ALA A C 1
ATOM 24793 O O . ALA D 2 475 ? 218.372 265.231 237.517 1.00 42.34 475 ALA A O 1
ATOM 24800 N N . LEU D 2 476 ? 220.556 264.852 237.165 1.00 34.66 476 LEU A N 1
ATOM 24801 C CA . LEU D 2 476 ? 220.317 263.595 236.469 1.00 33.83 476 LEU A CA 1
ATOM 24802 C C . LEU D 2 476 ? 219.713 262.554 237.399 1.00 30.28 476 LEU A C 1
ATOM 24803 O O . LEU D 2 476 ? 218.819 261.803 237.001 1.00 36.01 476 LEU A O 1
ATOM 24819 N N . GLN D 2 477 ? 220.195 262.486 238.638 1.00 31.49 477 GLN A N 1
ATOM 24820 C CA . GLN D 2 477 ? 219.620 261.544 239.590 1.00 33.73 477 GLN A CA 1
ATOM 24821 C C . GLN D 2 477 ? 218.164 261.884 239.872 1.00 28.78 477 GLN A C 1
ATOM 24822 O O . GLN D 2 477 ? 217.295 260.999 239.886 1.00 44.34 477 GLN A O 1
ATOM 24836 N N . LYS D 2 478 ? 217.873 263.170 240.078 1.00 27.56 478 LYS A N 1
ATOM 24837 C CA . LYS D 2 478 ? 216.490 263.572 240.318 1.00 30.18 478 LYS A CA 1
ATOM 24838 C C . LYS D 2 478 ? 215.611 263.270 239.108 1.00 32.57 478 LYS A C 1
ATOM 24839 O O . LYS D 2 478 ? 214.490 262.769 239.251 1.00 40.59 478 LYS A O 1
ATOM 24858 N N . GLY D 2 479 ? 216.113 263.551 237.908 1.00 25.61 479 GLY A N 1
ATOM 24859 C CA . GLY D 2 479 ? 215.348 263.286 236.705 1.00 28.88 479 GLY A CA 1
ATOM 24860 C C . GLY D 2 479 ? 215.142 261.813 236.437 1.00 30.90 479 GLY A C 1
ATOM 24861 O O . GLY D 2 479 ? 214.143 261.427 235.835 1.00 39.20 479 GLY A O 1
ATOM 24865 N N . LEU D 2 480 ? 216.086 260.972 236.853 1.00 35.55 480 LEU A N 1
ATOM 24866 C CA . LEU D 2 480 ? 215.872 259.537 236.742 1.00 33.69 480 LEU A CA 1
ATOM 24867 C C . LEU D 2 480 ? 214.817 259.069 237.730 1.00 32.61 480 LEU A C 1
ATOM 24868 O O . LEU D 2 480 ? 213.989 258.210 237.403 1.00 45.30 480 LEU A O 1
ATOM 24884 N N . GLN D 2 481 ? 214.826 259.615 238.944 1.00 33.48 481 GLN A N 1
ATOM 24885 C CA . GLN D 2 481 ? 213.806 259.234 239.911 1.00 30.24 481 GLN A CA 1
ATOM 24886 C C . GLN D 2 481 ? 212.444 259.825 239.594 1.00 33.22 481 GLN A C 1
ATOM 24887 O O . GLN D 2 481 ? 211.444 259.370 240.158 1.00 45.12 481 GLN A O 1
ATOM 24901 N N . GLU D 2 482 ? 212.377 260.814 238.707 1.00 32.84 482 GLU A N 1
ATOM 24902 C CA . GLU D 2 482 ? 211.114 261.445 238.354 1.00 29.60 482 GLU A CA 1
ATOM 24903 C C . GLU D 2 482 ? 210.574 261.043 236.989 1.00 34.41 482 GLU A C 1
ATOM 24904 O O . GLU D 2 482 ? 209.361 261.098 236.787 1.00 44.27 482 GLU A O 1
ATOM 24916 N N . SER D 2 483 ? 211.430 260.633 236.054 1.00 32.65 483 SER A N 1
ATOM 24917 C CA . SER D 2 483 ? 211.010 260.351 234.690 1.00 25.52 483 SER A CA 1
ATOM 24918 C C . SER D 2 483 ? 211.529 259.036 234.129 1.00 31.67 483 SER A C 1
ATOM 24919 O O . SER D 2 483 ? 211.004 258.582 233.108 1.00 39.47 483 SER A O 1
ATOM 24927 N N . GLY D 2 484 ? 212.523 258.411 234.749 1.00 33.13 484 GLY A N 1
ATOM 24928 C CA . GLY D 2 484 ? 213.069 257.173 234.232 1.00 30.37 484 GLY A CA 1
ATOM 24929 C C . GLY D 2 484 ? 214.147 257.404 233.195 1.00 31.55 484 GLY A C 1
ATOM 24930 O O . GLY D 2 484 ? 214.449 258.525 232.795 1.00 39.84 484 GLY A O 1
ATOM 24934 N N . ILE D 2 485 ? 214.737 256.298 232.747 1.00 31.33 485 ILE A N 1
ATOM 24935 C CA . ILE D 2 485 ? 215.839 256.390 231.797 1.00 35.13 485 ILE A CA 1
ATOM 24936 C C . ILE D 2 485 ? 215.335 256.825 230.427 1.00 30.99 485 ILE A C 1
ATOM 24937 O O . ILE D 2 485 ? 215.915 257.711 229.793 1.00 40.89 485 ILE A O 1
ATOM 24953 N N . GLU D 2 486 ? 214.234 256.234 229.962 1.00 34.84 486 GLU A N 1
ATOM 24954 C CA . GLU D 2 486 ? 213.785 256.486 228.597 1.00 38.90 486 GLU A CA 1
ATOM 24955 C C . GLU D 2 486 ? 213.417 257.945 228.376 1.00 42.88 486 GLU A C 1
ATOM 24956 O O . GLU D 2 486 ? 213.603 258.469 227.273 1.00 47.51 486 GLU A O 1
ATOM 24968 N N . LYS D 2 487 ? 212.900 258.621 229.399 1.00 37.70 487 LYS A N 1
ATOM 24969 C CA . LYS D 2 487 ? 212.428 259.986 229.224 1.00 35.64 487 LYS A CA 1
ATOM 24970 C C . LYS D 2 487 ? 213.545 261.020 229.291 1.00 39.08 487 LYS A C 1
ATOM 24971 O O . LYS D 2 487 ? 213.322 262.167 228.889 1.00 47.46 487 LYS A O 1
ATOM 24990 N N . ILE D 2 488 ? 214.730 260.654 229.768 1.00 33.04 488 ILE A N 1
ATOM 24991 C CA . ILE D 2 488 ? 215.831 261.599 229.870 1.00 39.67 488 ILE A CA 1
ATOM 24992 C C . ILE D 2 488 ? 216.925 261.368 228.839 1.00 37.28 488 ILE A C 1
ATOM 24993 O O . ILE D 2 488 ? 217.732 262.282 228.610 1.00 44.46 488 ILE A O 1
ATOM 25009 N N . MET D 2 489 ? 216.995 260.194 228.213 1.00 32.44 489 MET A N 1
ATOM 25010 C CA . MET D 2 489 ? 217.959 260.015 227.136 1.00 42.64 489 MET A CA 1
ATOM 25011 C C . MET D 2 489 ? 217.452 260.518 225.791 1.00 48.19 489 MET A C 1
ATOM 25012 O O . MET D 2 489 ? 218.245 260.604 224.847 1.00 52.12 489 MET A O 1
ATOM 25026 N N . ASN D 2 490 ? 216.167 260.856 225.678 1.00 46.05 490 ASN A N 1
ATOM 25027 C CA . ASN D 2 490 ? 215.681 261.611 224.538 1.00 48.71 490 ASN A CA 1
ATOM 25028 C C . ASN D 2 490 ? 214.485 262.425 225.007 1.00 47.36 490 ASN A C 1
ATOM 25029 O O . ASN D 2 490 ? 213.659 261.904 225.768 1.00 49.06 490 ASN A O 1
ATOM 25040 N N . PRO D 2 491 ? 214.359 263.694 224.587 1.00 58.83 491 PRO A N 1
ATOM 25041 C CA . PRO D 2 491 ? 213.178 264.454 225.009 1.00 55.62 491 PRO A CA 1
ATOM 25042 C C . PRO D 2 491 ? 211.953 264.165 224.144 1.00 56.11 491 PRO A C 1
ATOM 25043 O O . PRO D 2 491 ? 212.043 264.319 222.926 1.00 53.09 491 PRO A O 1
ATOM 30697 N N . MET F 2 1 ? 204.100 272.578 232.250 1.00 70.29 1 MET C N 1
ATOM 30698 C CA . MET F 2 1 ? 202.941 271.702 232.564 1.00 66.91 1 MET C CA 1
ATOM 30699 C C . MET F 2 1 ? 202.801 271.516 234.070 1.00 65.64 1 MET C C 1
ATOM 30700 O O . MET F 2 1 ? 203.458 270.660 234.659 1.00 65.42 1 MET C O 1
ATOM 30716 N N . LYS F 2 2 ? 201.946 272.321 234.693 1.00 59.23 2 LYS C N 1
ATOM 30717 C CA . LYS F 2 2 ? 201.773 272.256 236.134 1.00 59.01 2 LYS C CA 1
ATOM 30718 C C . LYS F 2 2 ? 200.864 271.094 236.518 1.00 57.45 2 LYS C C 1
ATOM 30719 O O . LYS F 2 2 ? 200.065 270.602 235.718 1.00 61.05 2 LYS C O 1
ATOM 30738 N N . LEU F 2 3 ? 200.991 270.663 237.773 1.00 47.22 3 LEU C N 1
ATOM 30739 C CA . LEU F 2 3 ? 200.225 269.513 238.239 1.00 48.01 3 LEU C CA 1
ATOM 30740 C C . LEU F 2 3 ? 198.727 269.780 238.178 1.00 49.27 3 LEU C C 1
ATOM 30741 O O . LEU F 2 3 ? 197.948 268.885 237.833 1.00 51.42 3 LEU C O 1
ATOM 30757 N N . GLU F 2 4 ? 198.297 270.995 238.522 1.00 53.00 4 GLU C N 1
ATOM 30758 C CA . GLU F 2 4 ? 196.870 271.291 238.477 1.00 47.24 4 GLU C CA 1
ATOM 30759 C C . GLU F 2 4 ? 196.329 271.125 237.065 1.00 43.98 4 GLU C C 1
ATOM 30760 O O . GLU F 2 4 ? 195.248 270.561 236.872 1.00 55.01 4 GLU C O 1
ATOM 30772 N N . GLN F 2 5 ? 197.070 271.601 236.064 1.00 38.50 5 GLN C N 1
ATOM 30773 C CA . GLN F 2 5 ? 196.621 271.456 234.683 1.00 40.40 5 GLN C CA 1
ATOM 30774 C C . GLN F 2 5 ? 196.552 269.987 234.286 1.00 47.58 5 GLN C C 1
ATOM 30775 O O . GLN F 2 5 ? 195.639 269.569 233.560 1.00 55.50 5 GLN C O 1
ATOM 30789 N N . GLN F 2 6 ? 197.512 269.190 234.751 1.00 49.54 6 GLN C N 1
ATOM 30790 C CA . GLN F 2 6 ? 197.517 267.764 234.445 1.00 45.58 6 GLN C CA 1
ATOM 30791 C C . GLN F 2 6 ? 196.302 267.071 235.050 1.00 47.53 6 GLN C C 1
ATOM 30792 O O . GLN F 2 6 ? 195.606 266.301 234.371 1.00 49.17 6 GLN C O 1
ATOM 30806 N N . ILE F 2 7 ? 196.029 267.336 236.329 1.00 44.11 7 ILE C N 1
ATOM 30807 C CA . ILE F 2 7 ? 194.841 266.779 236.965 1.00 32.82 7 ILE C CA 1
ATOM 30808 C C . ILE F 2 7 ? 193.598 267.230 236.223 1.00 36.97 7 ILE C C 1
ATOM 30809 O O . ILE F 2 7 ? 192.641 266.469 236.059 1.00 50.27 7 ILE C O 1
ATOM 30825 N N . GLN F 2 8 ? 193.582 268.487 235.787 1.00 41.47 8 GLN C N 1
ATOM 30826 C CA . GLN F 2 8 ? 192.436 269.010 235.060 1.00 43.45 8 GLN C CA 1
ATOM 30827 C C . GLN F 2 8 ? 192.187 268.196 233.798 1.00 42.19 8 GLN C C 1
ATOM 30828 O O . GLN F 2 8 ? 191.065 267.742 233.546 1.00 47.92 8 GLN C O 1
ATOM 30842 N N . ARG F 2 9 ? 193.235 267.991 233.001 1.00 42.24 9 ARG C N 1
ATOM 30843 C CA . ARG F 2 9 ? 193.083 267.231 231.766 1.00 41.55 9 ARG C CA 1
ATOM 30844 C C . ARG F 2 9 ? 192.582 265.826 232.064 1.00 48.59 9 ARG C C 1
ATOM 30845 O O . ARG F 2 9 ? 191.666 265.326 231.402 1.00 52.10 9 ARG C O 1
ATOM 30866 N N . VAL F 2 10 ? 193.171 265.173 233.067 1.00 46.29 10 VAL C N 1
ATOM 30867 C CA . VAL F 2 10 ? 192.834 263.776 233.334 1.00 33.71 10 VAL C CA 1
ATOM 30868 C C . VAL F 2 10 ? 191.390 263.655 233.811 1.00 38.79 10 VAL C C 1
ATOM 30869 O O . VAL F 2 10 ? 190.623 262.811 233.326 1.00 45.20 10 VAL C O 1
ATOM 30882 N N . ILE F 2 11 ? 191.003 264.482 234.785 1.00 41.32 11 ILE C N 1
ATOM 30883 C CA . ILE F 2 11 ? 189.645 264.427 235.316 1.00 33.78 11 ILE C CA 1
ATOM 30884 C C . ILE F 2 11 ? 188.640 264.731 234.217 1.00 32.50 11 ILE C C 1
ATOM 30885 O O . ILE F 2 11 ? 187.612 264.050 234.090 1.00 45.99 11 ILE C O 1
ATOM 30901 N N . LEU F 2 12 ? 188.913 265.749 233.400 1.00 29.29 12 LEU C N 1
ATOM 30902 C CA . LEU F 2 12 ? 187.979 266.084 232.336 1.00 33.83 12 LEU C CA 1
ATOM 30903 C C . LEU F 2 12 ? 187.859 264.953 231.329 1.00 31.10 12 LEU C C 1
ATOM 30904 O O . LEU F 2 12 ? 186.759 264.652 230.863 1.00 48.48 12 LEU C O 1
ATOM 30920 N N . GLU F 2 13 ? 188.974 264.323 230.960 1.00 34.00 13 GLU C N 1
ATOM 30921 C CA . GLU F 2 13 ? 188.897 263.263 229.961 1.00 37.27 13 GLU C CA 1
ATOM 30922 C C . GLU F 2 13 ? 188.146 262.053 230.498 1.00 37.64 13 GLU C C 1
ATOM 30923 O O . GLU F 2 13 ? 187.348 261.445 229.777 1.00 40.73 13 GLU C O 1
ATOM 30935 N N . GLU F 2 14 ? 188.368 261.696 231.764 1.00 37.72 14 GLU C N 1
ATOM 30936 C CA . GLU F 2 14 ? 187.611 260.596 232.354 1.00 31.44 14 GLU C CA 1
ATOM 30937 C C . GLU F 2 14 ? 186.120 260.915 232.392 1.00 36.71 14 GLU C C 1
ATOM 30938 O O . GLU F 2 14 ? 185.281 260.084 232.012 1.00 45.34 14 GLU C O 1
ATOM 30950 N N . ALA F 2 15 ? 185.769 262.123 232.842 1.00 35.41 15 ALA C N 1
ATOM 30951 C CA . ALA F 2 15 ? 184.362 262.505 232.906 1.00 37.40 15 ALA C CA 1
ATOM 30952 C C . ALA F 2 15 ? 183.733 262.505 231.519 1.00 34.75 15 ALA C C 1
ATOM 30953 O O . ALA F 2 15 ? 182.603 262.046 231.341 1.00 42.55 15 ALA C O 1
ATOM 30960 N N . LYS F 2 16 ? 184.443 263.041 230.527 1.00 28.28 16 LYS C N 1
ATOM 30961 C CA . LYS F 2 16 ? 183.923 263.066 229.166 1.00 27.03 16 LYS C CA 1
ATOM 30962 C C . LYS F 2 16 ? 183.738 261.664 228.609 1.00 34.60 16 LYS C C 1
ATOM 30963 O O . LYS F 2 16 ? 182.763 261.400 227.900 1.00 43.40 16 LYS C O 1
ATOM 30982 N N . ALA F 2 17 ? 184.671 260.757 228.889 1.00 35.65 17 ALA C N 1
ATOM 30983 C CA . ALA F 2 17 ? 184.502 259.384 228.430 1.00 32.25 17 ALA C CA 1
ATOM 30984 C C . ALA F 2 17 ? 183.259 258.760 229.047 1.00 31.58 17 ALA C C 1
ATOM 30985 O O . ALA F 2 17 ? 182.471 258.101 228.359 1.00 37.26 17 ALA C O 1
ATOM 30992 N N . LEU F 2 18 ? 183.064 258.960 230.350 1.00 32.36 18 LEU C N 1
ATOM 30993 C CA . LEU F 2 18 ? 181.884 258.402 231.003 1.00 30.74 18 LEU C CA 1
ATOM 30994 C C . LEU F 2 18 ? 180.604 259.029 230.454 1.00 37.36 18 LEU C C 1
ATOM 30995 O O . LEU F 2 18 ? 179.588 258.343 230.278 1.00 40.85 18 LEU C O 1
ATOM 31011 N N . ILE F 2 19 ? 180.637 260.333 230.171 1.00 37.49 19 ILE C N 1
ATOM 31012 C CA . ILE F 2 19 ? 179.475 261.015 229.609 1.00 30.99 19 ILE C CA 1
ATOM 31013 C C . ILE F 2 19 ? 179.148 260.448 228.237 1.00 31.80 19 ILE C C 1
ATOM 31014 O O . ILE F 2 19 ? 177.983 260.212 227.901 1.00 44.68 19 ILE C O 1
ATOM 31030 N N . LYS F 2 20 ? 180.175 260.255 227.412 1.00 28.12 20 LYS C N 1
ATOM 31031 C CA . LYS F 2 20 ? 179.966 259.690 226.087 1.00 30.12 20 LYS C CA 1
ATOM 31032 C C . LYS F 2 20 ? 179.407 258.282 226.174 1.00 37.41 20 LYS C C 1
ATOM 31033 O O . LYS F 2 20 ? 178.517 257.913 225.396 1.00 48.15 20 LYS C O 1
ATOM 31052 N N . ASP F 2 21 ? 179.890 257.494 227.134 1.00 43.39 21 ASP C N 1
ATOM 31053 C CA . ASP F 2 21 ? 179.357 256.152 227.311 1.00 42.10 21 ASP C CA 1
ATOM 31054 C C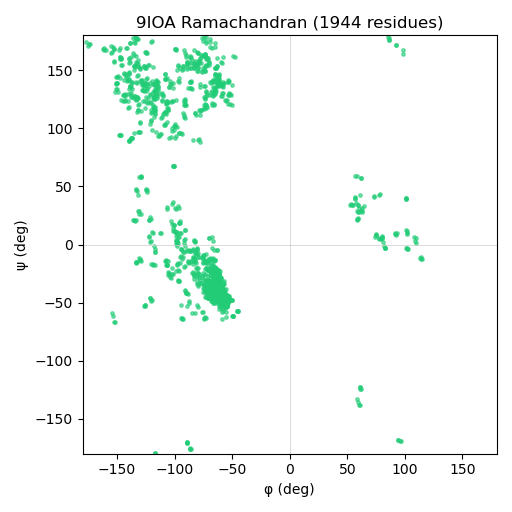 . ASP F 2 21 ? 177.890 256.196 227.708 1.00 40.05 21 ASP C C 1
ATOM 31055 O O . ASP F 2 21 ? 177.088 255.405 227.208 1.00 45.17 21 ASP C O 1
ATOM 31064 N N . TYR F 2 22 ? 177.508 257.122 228.589 1.00 38.50 22 TYR C N 1
ATOM 31065 C CA . TYR F 2 22 ? 176.106 257.185 228.988 1.00 34.67 22 TYR C CA 1
ATOM 31066 C C . TYR F 2 22 ? 175.226 257.655 227.835 1.00 32.59 22 TYR C C 1
ATOM 31067 O O . TYR F 2 22 ? 174.108 257.152 227.648 1.00 44.08 22 TYR C O 1
ATOM 31085 N N . HIS F 2 23 ? 175.704 258.631 227.063 1.00 26.45 23 HIS C N 1
ATOM 31086 C CA . HIS F 2 23 ? 174.929 259.102 225.926 1.00 34.36 23 HIS C CA 1
ATOM 31087 C C . HIS F 2 23 ? 174.694 257.972 224.939 1.00 37.40 23 HIS C C 1
ATOM 31088 O O . HIS F 2 23 ? 173.561 257.747 224.485 1.00 52.56 23 HIS C O 1
ATOM 31102 N N . GLU F 2 24 ? 175.755 257.235 224.613 1.00 36.44 24 GLU C N 1
ATOM 31103 C CA . GLU F 2 24 ? 175.609 256.097 223.722 1.00 37.94 24 GLU C CA 1
ATOM 31104 C C . GLU F 2 24 ? 174.717 255.030 224.335 1.00 36.49 24 GLU C C 1
ATOM 31105 O O . GLU F 2 24 ? 173.973 254.361 223.614 1.00 41.07 24 GLU C O 1
ATOM 31117 N N . TYR F 2 25 ? 174.746 254.884 225.659 1.00 36.99 25 TYR C N 1
ATOM 31118 C CA . TYR F 2 25 ? 173.857 253.934 226.314 1.00 33.44 25 TYR C CA 1
ATOM 31119 C C . TYR F 2 25 ? 172.400 254.270 226.044 1.00 38.39 25 TYR C C 1
ATOM 31120 O O . TYR F 2 25 ? 171.625 253.409 225.620 1.00 47.23 25 TYR C O 1
ATOM 31138 N N . HIS F 2 26 ? 171.997 255.516 226.305 1.00 40.25 26 HIS C N 1
ATOM 31139 C CA . HIS F 2 26 ? 170.571 255.807 226.169 1.00 34.13 26 HIS C CA 1
ATOM 31140 C C . HIS F 2 26 ? 170.162 255.841 224.702 1.00 33.43 26 HIS C C 1
ATOM 31141 O O . HIS F 2 26 ? 169.031 255.465 224.366 1.00 47.55 26 HIS C O 1
ATOM 31156 N N . ASN F 2 27 ? 171.073 256.228 223.808 1.00 28.27 27 ASN C N 1
ATOM 31157 C CA . ASN F 2 27 ? 170.764 256.155 222.383 1.00 26.91 27 ASN C CA 1
ATOM 31158 C C . ASN F 2 27 ? 170.557 254.710 221.944 1.00 43.32 27 ASN C C 1
ATOM 31159 O O . ASN F 2 27 ? 169.635 254.408 221.171 1.00 53.24 27 ASN C O 1
ATOM 31170 N N . ARG F 2 28 ? 171.401 253.802 222.437 1.00 45.93 28 ARG C N 1
ATOM 31171 C CA . ARG F 2 28 ? 171.235 252.387 222.138 1.00 37.94 28 ARG C CA 1
ATOM 31172 C C . ARG F 2 28 ? 169.921 251.871 222.697 1.00 44.17 28 ARG C C 1
ATOM 31173 O O . ARG F 2 28 ? 169.223 251.092 222.040 1.00 50.98 28 ARG C O 1
ATOM 31194 N N . VAL F 2 29 ? 169.585 252.275 223.920 1.00 37.52 29 VAL C N 1
ATOM 31195 C CA . VAL F 2 29 ? 168.337 251.836 224.531 1.00 31.12 29 VAL C CA 1
ATOM 31196 C C . VAL F 2 29 ? 167.161 252.269 223.676 1.00 34.68 29 VAL C C 1
ATOM 31197 O O . VAL F 2 29 ? 166.209 251.509 223.478 1.00 43.29 29 VAL C O 1
ATOM 31210 N N . HIS F 2 30 ? 167.207 253.490 223.145 1.00 39.02 30 HIS C N 1
ATOM 31211 C CA . HIS F 2 30 ? 166.103 253.954 222.309 1.00 43.90 30 HIS C CA 1
ATOM 31212 C C . HIS F 2 30 ? 166.019 253.174 221.006 1.00 44.22 30 HIS C C 1
ATOM 31213 O O . HIS F 2 30 ? 164.929 252.762 220.587 1.00 53.15 30 HIS C O 1
ATOM 31227 N N . LEU F 2 31 ? 167.148 252.996 220.323 1.00 40.37 31 LEU C N 1
ATOM 31228 C CA . LEU F 2 31 ? 167.108 252.266 219.060 1.00 40.30 31 LEU C CA 1
ATOM 31229 C C . LEU F 2 31 ? 166.591 250.849 219.283 1.00 44.78 31 LEU C C 1
ATOM 31230 O O . LEU F 2 31 ? 165.751 250.344 218.522 1.00 48.12 31 LEU C O 1
ATOM 31246 N N . GLU F 2 32 ? 167.062 250.204 220.352 1.00 51.23 32 GLU C N 1
ATOM 31247 C CA . GLU F 2 32 ? 166.619 248.853 220.667 1.00 48.43 32 GLU C CA 1
ATOM 31248 C C . GLU F 2 32 ? 165.156 248.830 221.080 1.00 50.06 32 GLU C C 1
ATOM 31249 O O . GLU F 2 32 ? 164.458 247.851 220.817 1.00 56.84 32 GLU C O 1
ATOM 31261 N N . SER F 2 33 ? 164.669 249.886 221.732 1.00 48.59 33 SER C N 1
ATOM 31262 C CA . SER F 2 33 ? 163.255 249.929 222.077 1.00 46.49 33 SER C CA 1
ATOM 31263 C C . SER F 2 33 ? 162.398 250.070 220.834 1.00 43.64 33 SER C C 1
ATOM 31264 O O . SER F 2 33 ? 161.316 249.484 220.758 1.00 50.99 33 SER C O 1
ATOM 31272 N N . VAL F 2 34 ? 162.878 250.812 219.840 1.00 40.74 34 VAL C N 1
ATOM 31273 C CA . VAL F 2 34 ? 162.141 250.913 218.587 1.00 37.00 34 VAL C CA 1
ATOM 31274 C C . VAL F 2 34 ? 162.083 249.550 217.909 1.00 41.10 34 VAL C C 1
ATOM 31275 O O . VAL F 2 34 ? 161.016 249.091 217.466 1.00 50.15 34 VAL C O 1
ATOM 31288 N N . ARG F 2 35 ? 163.220 248.857 217.866 1.00 48.37 35 ARG C N 1
ATOM 31289 C CA . ARG F 2 35 ? 163.243 247.549 217.223 1.00 45.71 35 ARG C CA 1
ATOM 31290 C C . ARG F 2 35 ? 162.385 246.550 217.994 1.00 43.19 35 ARG C C 1
ATOM 31291 O O . ARG F 2 35 ? 161.692 245.724 217.397 1.00 47.64 35 ARG C O 1
ATOM 31312 N N . ASN F 2 36 ? 162.425 246.609 219.325 1.00 38.84 36 ASN C N 1
ATOM 31313 C CA . ASN F 2 36 ? 161.635 245.700 220.143 1.00 36.39 36 ASN C CA 1
ATOM 31314 C C . ASN F 2 36 ? 160.152 245.991 220.020 1.00 38.76 36 ASN C C 1
ATOM 31315 O O . ASN F 2 36 ? 159.331 245.072 220.113 1.00 51.11 36 ASN C O 1
ATOM 31326 N N . LYS F 2 37 ? 159.780 247.256 219.849 1.00 42.85 37 LYS C N 1
ATOM 31327 C CA . LYS F 2 37 ? 158.399 247.564 219.520 1.00 43.46 37 LYS C CA 1
ATOM 31328 C C . LYS F 2 37 ? 158.014 246.873 218.222 1.00 39.55 37 LYS C C 1
ATOM 31329 O O . LYS F 2 37 ? 156.996 246.180 218.153 1.00 47.88 37 LYS C O 1
ATOM 31348 N N . LYS F 2 38 ? 158.859 246.991 217.200 1.00 37.68 38 LYS C N 1
ATOM 31349 C CA . LYS F 2 38 ? 158.569 246.300 215.948 1.00 35.19 38 LYS C CA 1
ATOM 31350 C C . LYS F 2 38 ? 158.491 244.786 216.128 1.00 41.46 38 LYS C C 1
ATOM 31351 O O . LYS F 2 38 ? 157.749 244.115 215.404 1.00 44.60 38 LYS C O 1
ATOM 31370 N N . ARG F 2 39 ? 159.250 244.235 217.073 1.00 49.63 39 ARG C N 1
ATOM 31371 C CA . ARG F 2 39 ? 159.316 242.785 217.245 1.00 38.17 39 ARG C CA 1
ATOM 31372 C C . ARG F 2 39 ? 158.106 242.247 218.006 1.00 36.24 39 ARG C C 1
ATOM 31373 O O . ARG F 2 39 ? 157.429 241.324 217.545 1.00 48.93 39 ARG C O 1
ATOM 31394 N N . LEU F 2 40 ? 157.832 242.805 219.183 1.00 29.80 40 LEU C N 1
ATOM 31395 C CA . LEU F 2 40 ? 156.774 242.331 220.065 1.00 36.41 40 LEU C CA 1
ATOM 31396 C C . LEU F 2 40 ? 155.476 243.121 219.960 1.00 46.44 40 LEU C C 1
ATOM 31397 O O . LEU F 2 40 ? 154.591 242.925 220.798 1.00 54.65 40 LEU C O 1
ATOM 31413 N N . GLY F 2 41 ? 155.329 243.999 218.974 1.00 40.63 41 GLY C N 1
ATOM 31414 C CA . GLY F 2 41 ? 154.044 244.648 218.792 1.00 44.40 41 GLY C CA 1
ATOM 31415 C C . GLY F 2 41 ? 153.629 245.427 220.023 1.00 46.52 41 GLY C C 1
ATOM 31416 O O . GLY F 2 41 ? 154.428 246.144 220.635 1.00 51.13 41 GLY C O 1
ATOM 31420 N N . ASP F 2 42 ? 152.357 245.283 220.400 1.00 51.93 42 ASP C N 1
ATOM 31421 C CA . ASP F 2 42 ? 151.824 246.019 221.538 1.00 53.58 42 ASP C CA 1
ATOM 31422 C C . ASP F 2 42 ? 152.332 245.484 222.865 1.00 54.09 42 ASP C C 1
ATOM 31423 O O . ASP F 2 42 ? 152.270 246.200 223.870 1.00 57.26 42 ASP C O 1
ATOM 31432 N N . SER F 2 43 ? 152.815 244.246 222.899 1.00 48.45 43 SER C N 1
ATOM 31433 C CA . SER F 2 43 ? 153.322 243.676 224.138 1.00 49.89 43 SER C CA 1
ATOM 31434 C C . SER F 2 43 ? 154.683 244.227 224.525 1.00 54.22 43 SER C C 1
ATOM 31435 O O . SER F 2 43 ? 155.123 243.997 225.655 1.00 56.61 43 SER C O 1
ATOM 31443 N N . ALA F 2 44 ? 155.352 244.946 223.630 1.00 49.19 44 ALA C N 1
ATOM 31444 C CA . ALA F 2 44 ? 156.708 245.413 223.870 1.00 42.65 44 ALA C CA 1
ATOM 31445 C C . ALA F 2 44 ? 156.774 246.243 225.149 1.00 43.99 44 ALA C C 1
ATOM 31446 O O . ALA F 2 44 ? 156.019 247.216 225.285 1.00 47.73 44 ALA C O 1
ATOM 31453 N N . PRO F 2 45 ? 157.625 245.884 226.106 1.00 48.54 45 PRO C N 1
ATOM 31454 C CA . PRO F 2 45 ? 157.858 246.759 227.247 1.00 44.36 45 PRO C CA 1
ATOM 31455 C C . PRO F 2 45 ? 158.113 248.199 226.822 1.00 47.88 45 PRO C C 1
ATOM 31456 O O . PRO F 2 45 ? 158.462 248.493 225.676 1.00 51.11 45 PRO C O 1
ATOM 31467 N N . ASP F 2 46 ? 157.956 249.104 227.783 1.00 50.17 46 ASP C N 1
ATOM 31468 C CA . ASP F 2 46 ? 158.297 250.501 227.582 1.00 46.25 46 ASP C CA 1
ATOM 31469 C C . ASP F 2 46 ? 159.754 250.744 227.960 1.00 52.15 46 ASP C C 1
ATOM 31470 O O . ASP F 2 46 ? 160.344 250.015 228.760 1.00 56.63 46 ASP C O 1
ATOM 31479 N N . LYS F 2 47 ? 160.331 251.792 227.377 1.00 48.82 47 LYS C N 1
ATOM 31480 C CA . LYS F 2 47 ? 161.721 252.114 227.653 1.00 43.32 47 LYS C CA 1
ATOM 31481 C C . LYS F 2 47 ? 161.900 252.486 229.120 1.00 43.73 47 LYS C C 1
ATOM 31482 O O . LYS F 2 47 ? 160.986 252.985 229.780 1.00 51.92 47 LYS C O 1
ATOM 31501 N N . LYS F 2 48 ? 163.108 252.237 229.630 1.00 41.53 48 LYS C N 1
ATOM 31502 C CA . LYS F 2 48 ? 163.443 252.592 231.006 1.00 46.47 48 LYS C CA 1
ATOM 31503 C C . LYS F 2 48 ? 164.930 252.959 231.028 1.00 47.82 48 LYS C C 1
ATOM 31504 O O . LYS F 2 48 ? 165.815 252.114 231.174 1.00 52.23 48 LYS C O 1
ATOM 31523 N N . ILE F 2 49 ? 165.205 254.254 230.892 1.00 43.93 49 ILE C N 1
ATOM 31524 C CA . ILE F 2 49 ? 166.580 254.738 230.928 1.00 39.46 49 ILE C CA 1
ATOM 31525 C C . ILE F 2 49 ? 167.050 254.775 232.376 1.00 43.11 49 ILE C C 1
ATOM 31526 O O . ILE F 2 49 ? 166.512 255.524 233.198 1.00 45.99 49 ILE C O 1
ATOM 31542 N N . HIS F 2 50 ? 168.054 253.965 232.692 1.00 45.87 50 HIS C N 1
ATOM 31543 C CA . HIS F 2 50 ? 168.643 253.927 234.020 1.00 39.90 50 HIS C CA 1
ATOM 31544 C C . HIS F 2 50 ? 169.896 254.788 234.063 1.00 41.58 50 HIS C C 1
ATOM 31545 O O . HIS F 2 50 ? 170.558 255.006 233.047 1.00 49.22 50 HIS C O 1
ATOM 31559 N N . ARG F 2 51 ? 170.212 255.281 235.256 1.00 35.77 51 ARG C N 1
ATOM 31560 C CA . ARG F 2 51 ? 171.500 255.888 235.504 1.00 36.47 51 ARG C CA 1
ATOM 31561 C C . ARG F 2 51 ? 172.236 255.060 236.547 1.00 40.34 51 ARG C C 1
ATOM 31562 O O . ARG F 2 51 ? 171.606 254.571 237.492 1.00 46.08 51 ARG C O 1
ATOM 31583 N N . PRO F 2 52 ? 173.546 254.873 236.414 1.00 32.74 52 PRO C N 1
ATOM 31584 C CA . PRO F 2 52 ? 174.251 253.992 237.346 1.00 28.63 52 PRO C CA 1
ATOM 31585 C C . PRO F 2 52 ? 173.986 254.397 238.787 1.00 31.88 52 PRO C C 1
ATOM 31586 O O . PRO F 2 52 ? 173.939 255.582 239.121 1.00 46.40 52 PRO C O 1
ATOM 31597 N N . ASN F 2 53 ? 173.801 253.393 239.643 1.00 35.26 53 ASN C N 1
ATOM 31598 C CA . ASN F 2 53 ? 173.416 253.666 241.024 1.00 34.68 53 ASN C CA 1
ATOM 31599 C C . ASN F 2 53 ? 174.498 254.447 241.753 1.00 41.61 53 ASN C C 1
ATOM 31600 O O . ASN F 2 53 ? 174.198 255.372 242.515 1.00 49.61 53 ASN C O 1
ATOM 31611 N N . TYR F 2 54 ? 175.763 254.093 241.530 1.00 40.11 54 TYR C N 1
ATOM 31612 C CA . TYR F 2 54 ? 176.844 254.712 242.283 1.00 36.92 54 TYR C CA 1
ATOM 31613 C C . TYR F 2 54 ? 176.972 256.197 241.974 1.00 38.85 54 TYR C C 1
ATOM 31614 O O . TYR F 2 54 ? 177.658 256.914 242.709 1.00 46.14 54 TYR C O 1
ATOM 31632 N N . TRP F 2 55 ? 176.324 256.676 240.909 1.00 32.69 55 TRP C N 1
ATOM 31633 C CA . TRP F 2 55 ? 176.356 258.103 240.611 1.00 33.68 55 TRP C CA 1
ATOM 31634 C C . TRP F 2 55 ? 175.760 258.920 241.746 1.00 37.23 55 TRP C C 1
ATOM 31635 O O . TRP F 2 55 ? 176.157 260.072 241.954 1.00 48.38 55 TRP C O 1
ATOM 31656 N N . SER F 2 56 ? 174.819 258.346 242.491 1.00 27.51 56 SER C N 1
ATOM 31657 C CA . SER F 2 56 ? 174.148 259.065 243.563 1.00 34.42 56 SER C CA 1
ATOM 31658 C C . SER F 2 56 ? 174.769 258.825 244.928 1.00 37.84 56 SER C C 1
ATOM 31659 O O . SER F 2 56 ? 174.491 259.590 245.857 1.00 42.48 56 SER C O 1
ATOM 31667 N N . PHE F 2 57 ? 175.592 257.788 245.080 1.00 40.05 57 PHE C N 1
ATOM 31668 C CA . PHE F 2 57 ? 176.192 257.535 246.381 1.00 36.93 57 PHE C CA 1
ATOM 31669 C C . PHE F 2 57 ? 177.119 258.675 246.770 1.00 44.73 57 PHE C C 1
ATOM 31670 O O . PHE F 2 57 ? 177.257 258.991 247.957 1.00 51.52 57 PHE C O 1
ATOM 31687 N N . ASP F 2 58 ? 177.759 259.296 245.786 1.00 49.26 58 ASP C N 1
ATOM 31688 C CA . ASP F 2 58 ? 178.498 260.532 245.979 1.00 39.94 58 ASP C CA 1
ATOM 31689 C C . ASP F 2 58 ? 178.414 261.312 244.677 1.00 38.25 58 ASP C C 1
ATOM 31690 O O . ASP F 2 58 ? 178.411 260.721 243.596 1.00 47.04 58 ASP C O 1
ATOM 31699 N N . LYS F 2 59 ? 178.349 262.636 244.786 1.00 43.49 59 LYS C N 1
ATOM 31700 C CA . LYS F 2 59 ? 178.182 263.460 243.599 1.00 42.12 59 LYS C CA 1
ATOM 31701 C C . LYS F 2 59 ? 179.376 263.370 242.663 1.00 43.44 59 LYS C C 1
ATOM 31702 O O . LYS F 2 59 ? 179.246 263.702 241.481 1.00 45.46 59 LYS C O 1
ATOM 31721 N N . LYS F 2 60 ? 180.529 262.933 243.160 1.00 48.96 60 LYS C N 1
ATOM 31722 C CA . LYS F 2 60 ? 181.734 262.839 242.351 1.00 42.22 60 LYS C CA 1
ATOM 31723 C C . LYS F 2 60 ? 181.875 261.495 241.650 1.00 44.69 60 LYS C C 1
ATOM 31724 O O . LYS F 2 60 ? 182.796 261.328 240.846 1.00 50.03 60 LYS C O 1
ATOM 31743 N N . PHE F 2 61 ? 180.989 260.539 241.930 1.00 44.41 61 PHE C N 1
ATOM 31744 C CA . PHE F 2 61 ? 180.857 259.356 241.091 1.00 36.23 61 PHE C CA 1
ATOM 31745 C C . PHE F 2 61 ? 180.138 259.660 239.787 1.00 35.23 61 PHE C C 1
ATOM 31746 O O . PHE F 2 61 ? 180.208 258.855 238.854 1.00 40.32 61 PHE C O 1
ATOM 31763 N N . ASP F 2 62 ? 179.464 260.800 239.706 1.00 39.33 62 ASP C N 1
ATOM 31764 C CA . ASP F 2 62 ? 178.631 261.213 238.583 1.00 40.29 62 ASP C CA 1
ATOM 31765 C C . ASP F 2 62 ? 179.475 261.984 237.578 1.00 35.16 62 ASP C C 1
ATOM 31766 O O . ASP F 2 62 ? 180.047 263.020 237.932 1.00 43.53 62 ASP C O 1
ATOM 31775 N N . PRO F 2 63 ? 179.587 261.525 236.333 1.00 28.53 63 PRO C N 1
ATOM 31776 C CA . PRO F 2 63 ? 180.451 262.244 235.387 1.00 37.93 63 PRO C CA 1
ATOM 31777 C C . PRO F 2 63 ? 179.998 263.668 235.145 1.00 43.06 63 PRO C C 1
ATOM 31778 O O . PRO F 2 63 ? 180.832 264.561 234.957 1.00 48.33 63 PRO C O 1
ATOM 31789 N N . PHE F 2 64 ? 178.686 263.902 235.146 1.00 44.10 64 PHE C N 1
ATOM 31790 C CA . PHE F 2 64 ? 178.170 265.219 234.800 1.00 38.13 64 PHE C CA 1
ATOM 31791 C C . PHE F 2 64 ? 178.535 266.252 235.856 1.00 37.78 64 PHE C C 1
ATOM 31792 O O . PHE F 2 64 ? 178.930 267.376 235.521 1.00 45.59 64 PHE C O 1
ATOM 31809 N N . TYR F 2 65 ? 178.433 265.894 237.135 1.00 33.26 65 TYR C N 1
ATOM 31810 C CA . TYR F 2 65 ? 178.847 266.830 238.173 1.00 35.66 65 TYR C CA 1
ATOM 31811 C C . TYR F 2 65 ? 180.339 267.103 238.102 1.00 43.17 65 TYR C C 1
ATOM 31812 O O . TYR F 2 65 ? 180.770 268.253 238.239 1.00 51.60 65 TYR C O 1
ATOM 31830 N N . VAL F 2 66 ? 181.147 266.061 237.904 1.00 43.17 66 VAL C N 1
ATOM 31831 C CA . VAL F 2 66 ? 182.587 266.270 237.844 1.00 37.55 66 VAL C CA 1
ATOM 31832 C C . VAL F 2 66 ? 182.931 267.187 236.682 1.00 39.73 66 VAL C C 1
ATOM 31833 O O . VAL F 2 66 ? 183.786 268.071 236.805 1.00 49.63 66 VAL C O 1
ATOM 31846 N N . LYS F 2 67 ? 182.253 267.016 235.548 1.00 31.82 67 LYS C N 1
ATOM 31847 C CA . LYS F 2 67 ? 182.450 267.938 234.438 1.00 36.19 67 LYS C CA 1
ATOM 31848 C C . LYS F 2 67 ? 181.950 269.334 234.777 1.00 45.99 67 LYS C C 1
ATOM 31849 O O . LYS F 2 67 ? 182.442 270.320 234.218 1.00 50.29 67 LYS C O 1
ATOM 31868 N N . SER F 2 68 ? 180.975 269.439 235.680 1.00 49.10 68 SER C N 1
ATOM 31869 C CA . SER F 2 68 ? 180.476 270.752 236.069 1.00 42.72 68 SER C CA 1
ATOM 31870 C C . SER F 2 68 ? 181.543 271.555 236.802 1.00 42.65 68 SER C C 1
ATOM 31871 O O . SER F 2 68 ? 181.717 272.750 236.535 1.00 52.37 68 SER C O 1
ATOM 31879 N N . ASN F 2 69 ? 182.274 270.921 237.716 1.00 36.45 69 ASN C N 1
ATOM 31880 C CA . ASN F 2 69 ? 183.254 271.600 238.560 1.00 39.98 69 ASN C CA 1
ATOM 31881 C C . ASN F 2 69 ? 184.570 270.835 238.572 1.00 45.81 69 ASN C C 1
ATOM 31882 O O . ASN F 2 69 ? 185.183 270.613 239.616 1.00 53.45 69 ASN C O 1
ATOM 31893 N N . TYR F 2 70 ? 185.035 270.429 237.390 1.00 42.95 70 TYR C N 1
ATOM 31894 C CA . TYR F 2 70 ? 186.326 269.757 237.319 1.00 42.73 70 TYR C CA 1
ATOM 31895 C C . TYR F 2 70 ? 187.469 270.723 237.573 1.00 46.24 70 TYR C C 1
ATOM 31896 O O . TYR F 2 70 ? 188.531 270.307 238.048 1.00 52.72 70 TYR C O 1
ATOM 31914 N N . LYS F 2 71 ? 187.271 272.008 237.283 1.00 47.79 71 LYS C N 1
ATOM 31915 C CA . LYS F 2 71 ? 188.315 272.988 237.548 1.00 37.91 71 LYS C CA 1
ATOM 31916 C C . LYS F 2 71 ? 188.539 273.162 239.042 1.00 39.07 71 LYS C C 1
ATOM 31917 O O . LYS F 2 71 ? 189.684 273.156 239.506 1.00 51.14 71 LYS C O 1
ATOM 31936 N N . SER F 2 72 ? 187.463 273.299 239.817 1.00 36.32 72 SER C N 1
ATOM 31937 C CA . SER F 2 72 ? 187.620 273.431 241.261 1.00 40.57 72 SER C CA 1
ATOM 31938 C C . SER F 2 72 ? 188.154 272.144 241.869 1.00 44.40 72 SER C C 1
ATOM 31939 O O . SER F 2 72 ? 188.988 272.178 242.783 1.00 52.71 72 SER C O 1
ATOM 31947 N N . ILE F 2 73 ? 187.685 270.999 241.375 1.00 44.33 73 ILE C N 1
ATOM 31948 C CA . ILE F 2 73 ? 188.157 269.721 241.892 1.00 42.26 73 ILE C CA 1
ATOM 31949 C C . ILE F 2 73 ? 189.653 269.582 241.653 1.00 44.66 73 ILE C C 1
ATOM 31950 O O . ILE F 2 73 ? 190.407 269.181 242.545 1.00 50.57 73 ILE C O 1
ATOM 31966 N N . ALA F 2 74 ? 190.105 269.918 240.443 1.00 45.00 74 ALA C N 1
ATOM 31967 C CA . ALA F 2 74 ? 191.526 269.835 240.133 1.00 40.54 74 ALA C CA 1
ATOM 31968 C C . ALA F 2 74 ? 192.329 270.829 240.958 1.00 44.41 74 ALA C C 1
ATOM 31969 O O . ALA F 2 74 ? 193.407 270.500 241.465 1.00 54.91 74 ALA C O 1
ATOM 31976 N N . ARG F 2 75 ? 191.824 272.055 241.096 1.00 45.16 75 ARG C N 1
ATOM 31977 C CA . ARG F 2 75 ? 192.491 273.055 241.918 1.00 44.17 75 ARG C CA 1
ATOM 31978 C C . ARG F 2 75 ? 192.723 272.526 243.326 1.00 47.14 75 ARG C C 1
ATOM 31979 O O . ARG F 2 75 ? 193.856 272.517 243.832 1.00 57.20 75 ARG C O 1
ATOM 32000 N N . SER F 2 76 ? 191.655 272.044 243.962 1.00 34.41 76 SER C N 1
ATOM 32001 C CA . SER F 2 76 ? 191.757 271.587 245.339 1.00 39.83 76 SER C CA 1
ATOM 32002 C C . SER F 2 76 ? 192.627 270.344 245.447 1.00 44.89 76 SER C C 1
ATOM 32003 O O . SER F 2 76 ? 193.419 270.220 246.385 1.00 48.78 76 SER C O 1
ATOM 32011 N N . ILE F 2 77 ? 192.497 269.411 244.502 1.00 46.54 77 ILE C N 1
ATOM 32012 C CA . ILE F 2 77 ? 193.290 268.187 244.554 1.00 43.03 77 ILE C CA 1
ATOM 32013 C C . ILE F 2 77 ? 194.770 268.510 244.428 1.00 44.75 77 ILE C C 1
ATOM 32014 O O . ILE F 2 77 ? 195.607 267.944 245.140 1.00 51.53 77 ILE C O 1
ATOM 32030 N N . ALA F 2 78 ? 195.119 269.414 243.514 1.00 42.52 78 ALA C N 1
ATOM 32031 C CA . ALA F 2 78 ? 196.515 269.801 243.362 1.00 41.44 78 ALA C CA 1
ATOM 32032 C C . ALA F 2 78 ? 197.037 270.464 244.625 1.00 39.25 78 ALA C C 1
ATOM 32033 O O . ALA F 2 78 ? 198.154 270.177 245.069 1.00 49.81 78 ALA C O 1
ATOM 32040 N N . ASN F 2 79 ? 196.245 271.357 245.221 1.00 41.40 79 ASN C N 1
ATOM 32041 C CA . ASN F 2 79 ? 196.686 271.991 246.458 1.00 43.14 79 ASN C CA 1
ATOM 32042 C C . ASN F 2 79 ? 196.882 270.964 247.564 1.00 43.51 79 ASN C C 1
ATOM 32043 O O . ASN F 2 79 ? 197.846 271.046 248.334 1.00 52.51 79 ASN C O 1
ATOM 32054 N N . LYS F 2 80 ? 195.975 269.991 247.666 1.00 37.73 80 LYS C N 1
ATOM 32055 C CA . LYS F 2 80 ? 196.104 268.962 248.691 1.00 37.21 80 LYS C CA 1
ATOM 32056 C C . LYS F 2 80 ? 197.318 268.078 248.450 1.00 41.78 80 LYS C C 1
ATOM 32057 O O . LYS F 2 80 ? 197.953 267.627 249.408 1.00 45.06 80 LYS C O 1
ATOM 32076 N N . ILE F 2 81 ? 197.654 267.809 247.188 1.00 42.96 81 ILE C N 1
ATOM 32077 C CA . ILE F 2 81 ? 198.834 266.999 246.908 1.00 39.68 81 ILE C CA 1
ATOM 32078 C C . ILE F 2 81 ? 200.101 267.782 247.229 1.00 42.25 81 ILE C C 1
ATOM 32079 O O . ILE F 2 81 ? 201.046 267.244 247.818 1.00 49.97 81 ILE C O 1
ATOM 32095 N N . GLU F 2 82 ? 200.140 269.064 246.860 1.00 39.06 82 GLU C N 1
ATOM 32096 C CA . GLU F 2 82 ? 201.310 269.882 247.157 1.00 43.01 82 GLU C CA 1
ATOM 32097 C C . GLU F 2 82 ? 201.506 270.040 248.657 1.00 47.93 82 GLU C C 1
ATOM 32098 O O . GLU F 2 82 ? 202.639 269.988 249.150 1.00 54.97 82 GLU C O 1
ATOM 32110 N N . ASN F 2 83 ? 200.419 270.234 249.396 1.00 39.77 83 ASN C N 1
ATOM 32111 C CA . ASN F 2 83 ? 200.485 270.307 250.847 1.00 38.16 83 ASN C CA 1
ATOM 32112 C C . ASN F 2 83 ? 200.502 268.935 251.506 1.00 39.62 83 ASN C C 1
ATOM 32113 O O . ASN F 2 83 ? 200.506 268.858 252.737 1.00 43.91 83 ASN C O 1
ATOM 32124 N N . ARG F 2 84 ? 200.511 267.860 250.718 1.00 38.03 84 ARG C N 1
ATOM 32125 C CA . ARG F 2 84 ? 200.652 266.498 251.230 1.00 38.27 84 ARG C CA 1
ATOM 32126 C C . ARG F 2 84 ? 199.567 266.161 252.253 1.00 37.41 84 ARG C C 1
ATOM 32127 O O . ARG F 2 84 ? 199.819 265.496 253.258 1.00 38.28 84 ARG C O 1
ATOM 32148 N N . THR F 2 85 ? 198.340 266.610 251.984 1.00 42.67 85 THR C N 1
ATOM 32149 C CA . THR F 2 85 ? 197.174 266.217 252.762 1.00 39.78 85 THR C CA 1
ATOM 32150 C C . THR F 2 85 ? 196.144 265.455 251.945 1.00 36.97 85 THR C C 1
ATOM 32151 O O . THR F 2 85 ? 195.140 265.008 252.510 1.00 43.11 85 THR C O 1
ATOM 32162 N N . TYR F 2 86 ? 196.358 265.296 250.644 1.00 35.23 86 TYR C N 1
ATOM 32163 C CA . TYR F 2 86 ? 195.395 264.601 249.806 1.00 31.53 86 TYR C CA 1
ATOM 32164 C C . TYR F 2 86 ? 195.203 263.171 250.284 1.00 35.41 86 TYR C C 1
ATOM 32165 O O . TYR F 2 86 ? 196.160 262.480 250.644 1.00 48.67 86 TYR C O 1
ATOM 32183 N N . LEU F 2 87 ? 193.947 262.733 250.293 1.00 38.03 87 LEU C N 1
ATOM 32184 C CA . LEU F 2 87 ? 193.582 261.392 250.655 1.00 30.50 87 LEU C CA 1
ATOM 32185 C C . LEU F 2 87 ? 192.377 261.024 249.798 1.00 32.77 87 LEU C C 1
ATOM 32186 O O . LEU F 2 87 ? 191.374 261.756 249.821 1.00 41.35 87 LEU C O 1
ATOM 32202 N N . PRO F 2 88 ? 192.437 259.936 249.033 1.00 38.08 88 PRO C N 1
ATOM 32203 C CA . PRO F 2 88 ? 191.305 259.593 248.164 1.00 38.17 88 PRO C CA 1
ATOM 32204 C C . PRO F 2 88 ? 190.062 259.252 248.967 1.00 42.12 88 PRO C C 1
ATOM 32205 O O . PRO F 2 88 ? 190.138 258.698 250.065 1.00 44.61 88 PRO C O 1
ATOM 32216 N N . ASN F 2 89 ? 188.912 259.590 248.402 1.00 44.24 89 ASN C N 1
ATOM 32217 C CA . ASN F 2 89 ? 187.639 259.257 249.017 1.00 35.81 89 ASN C CA 1
ATOM 32218 C C . ASN F 2 89 ? 187.344 257.770 248.864 1.00 44.02 89 ASN C C 1
ATOM 32219 O O . ASN F 2 89 ? 187.816 257.110 247.934 1.00 51.17 89 ASN C O 1
ATOM 32230 N N . GLU F 2 90 ? 186.549 257.249 249.790 1.00 44.36 90 GLU C N 1
ATOM 32231 C CA . GLU F 2 90 ? 186.174 255.846 249.747 1.00 39.96 90 GLU C CA 1
ATOM 32232 C C . GLU F 2 90 ? 185.655 255.480 248.360 1.00 42.75 90 GLU C C 1
ATOM 32233 O O . GLU F 2 90 ? 184.886 256.243 247.764 1.00 45.77 90 GLU C O 1
ATOM 32245 N N . PRO F 2 91 ? 186.048 254.334 247.812 1.00 36.56 91 PRO C N 1
ATOM 32246 C CA . PRO F 2 91 ? 185.478 253.881 246.546 1.00 43.80 91 PRO C CA 1
ATOM 32247 C C . PRO F 2 91 ? 184.198 253.087 246.763 1.00 43.07 91 PRO C C 1
ATOM 32248 O O . PRO F 2 91 ? 183.901 252.615 247.861 1.00 46.80 91 PRO C O 1
ATOM 32259 N N . PHE F 2 92 ? 183.428 252.966 245.689 1.00 44.82 92 PHE C N 1
ATOM 32260 C CA . PHE F 2 92 ? 182.304 252.043 245.693 1.00 38.78 92 PHE C CA 1
ATOM 32261 C C . PHE F 2 92 ? 182.798 250.610 245.624 1.00 43.83 92 PHE C C 1
ATOM 32262 O O . PHE F 2 92 ? 183.575 250.247 244.737 1.00 55.55 92 PHE C O 1
ATOM 32279 N N . THR F 2 93 ? 182.328 249.793 246.556 1.00 44.42 93 THR C N 1
ATOM 32280 C CA . THR F 2 93 ? 182.758 248.413 246.684 1.00 46.56 93 THR C CA 1
ATOM 32281 C C . THR F 2 93 ? 181.541 247.502 246.672 1.00 49.98 93 THR C C 1
ATOM 32282 O O . THR F 2 93 ? 180.636 247.655 247.499 1.00 55.83 93 THR C O 1
ATOM 32293 N N . LYS F 2 94 ? 181.523 246.558 245.735 1.00 52.78 94 LYS C N 1
ATOM 32294 C CA . LYS F 2 94 ? 180.504 245.521 245.674 1.00 54.38 94 LYS C CA 1
ATOM 32295 C C . LYS F 2 94 ? 181.218 244.181 245.664 1.00 59.15 94 LYS C C 1
ATOM 32296 O O . LYS F 2 94 ? 182.172 243.991 244.904 1.00 64.08 94 LYS C O 1
ATOM 32315 N N . ASP F 2 95 ? 180.770 243.264 246.511 1.00 62.24 95 ASP C N 1
ATOM 32316 C CA . ASP F 2 95 ? 181.396 241.954 246.632 1.00 62.53 95 ASP C CA 1
ATOM 32317 C C . ASP F 2 95 ? 180.702 240.989 245.679 1.00 62.50 95 ASP C C 1
ATOM 32318 O O . ASP F 2 95 ? 179.537 240.635 245.885 1.00 65.18 95 ASP C O 1
ATOM 32327 N N . VAL F 2 96 ? 181.410 240.565 244.634 1.00 65.39 96 VAL C N 1
ATOM 32328 C CA . VAL F 2 96 ? 180.849 239.639 243.656 1.00 61.71 96 VAL C CA 1
ATOM 32329 C C . VAL F 2 96 ? 181.288 238.228 244.034 1.00 69.43 96 VAL C C 1
ATOM 32330 O O . VAL F 2 96 ? 182.419 238.039 244.504 1.00 74.76 96 VAL C O 1
ATOM 32343 N N . PRO F 2 97 ? 180.441 237.214 243.852 1.00 70.21 97 PRO C N 1
ATOM 32344 C CA . PRO F 2 97 ? 180.825 235.840 244.201 1.00 66.88 97 PRO C CA 1
ATOM 32345 C C . PRO F 2 97 ? 181.643 235.189 243.098 1.00 69.06 97 PRO C C 1
ATOM 32346 O O . PRO F 2 97 ? 181.142 234.936 241.998 1.00 72.42 97 PRO C O 1
ATOM 32357 N N . LYS F 2 98 ? 182.912 234.916 243.389 1.00 74.33 98 LYS C N 1
ATOM 32358 C CA . LYS F 2 98 ? 183.740 234.199 242.432 1.00 75.38 98 LYS C CA 1
ATOM 32359 C C . LYS F 2 98 ? 183.235 232.764 242.282 1.00 76.14 98 LYS C C 1
ATOM 32360 O O . LYS F 2 98 ? 182.834 232.141 243.271 1.00 75.78 98 LYS C O 1
ATOM 32379 N N . PRO F 2 99 ? 183.234 232.211 241.064 1.00 86.50 99 PRO C N 1
ATOM 32380 C CA . PRO F 2 99 ? 182.708 230.847 240.886 1.00 86.56 99 PRO C CA 1
ATOM 32381 C C . PRO F 2 99 ? 183.411 229.811 241.738 1.00 86.75 99 PRO C C 1
ATOM 32382 O O . PRO F 2 99 ? 182.771 228.852 242.189 1.00 85.33 99 PRO C O 1
ATOM 32393 N N . ASP F 2 100 ? 184.711 229.978 241.982 1.00 86.64 100 ASP C N 1
ATOM 32394 C CA . ASP F 2 100 ? 185.457 229.040 242.809 1.00 84.04 100 ASP C CA 1
ATOM 32395 C C . ASP F 2 100 ? 184.961 228.996 244.248 1.00 82.18 100 ASP C C 1
ATOM 32396 O O . ASP F 2 100 ? 185.459 228.177 245.029 1.00 81.27 100 ASP C O 1
ATOM 32405 N N . GLY F 2 101 ? 184.011 229.852 244.618 1.00 79.75 101 GLY C N 1
ATOM 32406 C CA . GLY F 2 101 ? 183.523 229.934 245.979 1.00 80.62 101 GLY C CA 1
ATOM 32407 C C . GLY F 2 101 ? 184.071 231.108 246.753 1.00 83.27 101 GLY C C 1
ATOM 32408 O O . GLY F 2 101 ? 183.663 231.316 247.902 1.00 81.88 101 GLY C O 1
ATOM 32412 N N . GLY F 2 102 ? 184.976 231.886 246.163 1.00 82.73 102 GLY C N 1
ATOM 32413 C CA . GLY F 2 102 ? 185.527 233.057 246.806 1.00 80.01 102 GLY C CA 1
ATOM 32414 C C . GLY F 2 102 ? 184.705 234.297 246.518 1.00 79.67 102 GLY C C 1
ATOM 32415 O O . GLY F 2 102 ? 183.607 234.244 245.961 1.00 79.48 102 GLY C O 1
ATOM 32419 N N . ILE F 2 103 ? 185.262 235.438 246.909 1.00 72.38 103 ILE C N 1
ATOM 32420 C CA . ILE F 2 103 ? 184.612 236.730 246.737 1.00 69.36 103 ILE C CA 1
ATOM 32421 C C . ILE F 2 103 ? 185.627 237.701 246.152 1.00 71.28 103 ILE C C 1
ATOM 32422 O O . ILE F 2 103 ? 186.730 237.850 246.688 1.00 73.22 103 ILE C O 1
ATOM 32438 N N . ARG F 2 104 ? 185.267 238.349 245.046 1.00 63.38 104 ARG C N 1
ATOM 32439 C CA . ARG F 2 104 ? 186.095 239.391 244.457 1.00 61.05 104 ARG C CA 1
ATOM 32440 C C . ARG F 2 104 ? 185.475 240.731 244.824 1.00 62.66 104 ARG C C 1
ATOM 32441 O O . ARG F 2 104 ? 184.296 240.975 244.547 1.00 66.64 104 ARG C O 1
ATOM 32462 N N . LYS F 2 105 ? 186.259 241.579 245.472 1.00 63.85 105 LYS C N 1
ATOM 32463 C CA . LYS F 2 105 ? 185.789 242.862 245.969 1.00 57.50 105 LYS C CA 1
ATOM 32464 C C . LYS F 2 105 ? 186.243 243.942 244.998 1.00 57.60 105 LYS C C 1
ATOM 32465 O O . LYS F 2 105 ? 187.394 244.385 245.048 1.00 63.03 105 LYS C O 1
ATOM 32484 N N . VAL F 2 106 ? 185.344 244.361 244.111 1.00 50.40 106 VAL C N 1
ATOM 32485 C CA . VAL F 2 106 ? 185.688 245.407 243.161 1.00 57.48 106 VAL C CA 1
ATOM 32486 C C . VAL F 2 106 ? 185.594 246.764 243.851 1.00 54.64 106 VAL C C 1
ATOM 32487 O O . VAL F 2 106 ? 184.823 246.961 244.790 1.00 56.19 106 VAL C O 1
ATOM 32500 N N . SER F 2 107 ? 186.389 247.713 243.368 1.00 44.50 107 SER C N 1
ATOM 32501 C CA . SER F 2 107 ? 186.425 249.054 243.934 1.00 42.89 107 SER C CA 1
ATOM 32502 C C . SER F 2 107 ? 186.318 250.043 242.791 1.00 44.72 107 SER C C 1
ATOM 32503 O O . SER F 2 107 ? 187.172 250.060 241.900 1.00 50.00 107 SER C O 1
ATOM 32511 N N . ILE F 2 108 ? 185.280 250.866 242.823 1.00 38.52 108 ILE C N 1
ATOM 32512 C CA . ILE F 2 108 ? 185.091 251.933 241.853 1.00 36.75 108 ILE C CA 1
ATOM 32513 C C . ILE F 2 108 ? 185.365 253.238 242.580 1.00 40.31 108 ILE C C 1
ATOM 32514 O O . ILE F 2 108 ? 184.531 253.710 243.363 1.00 47.66 108 ILE C O 1
ATOM 32530 N N . TYR F 2 109 ? 186.535 253.819 242.335 1.00 36.05 109 TYR C N 1
ATOM 32531 C CA . TYR F 2 109 ? 186.851 255.106 242.925 1.00 30.60 109 TYR C CA 1
ATOM 32532 C C . TYR F 2 109 ? 186.057 256.201 242.217 1.00 35.97 109 TYR C C 1
ATOM 32533 O O . TYR F 2 109 ? 185.517 256.008 241.124 1.00 43.35 109 TYR C O 1
ATOM 32551 N N . GLN F 2 110 ? 185.992 257.367 242.845 1.00 34.59 110 GLN C N 1
ATOM 32552 C CA . GLN F 2 110 ? 185.321 258.489 242.215 1.00 36.32 110 GLN C CA 1
ATOM 32553 C C . GLN F 2 110 ? 186.172 259.025 241.071 1.00 37.04 110 GLN C C 1
ATOM 32554 O O . GLN F 2 110 ? 187.373 258.769 240.981 1.00 52.32 110 GLN C O 1
ATOM 32568 N N . ILE F 2 111 ? 185.531 259.777 240.179 1.00 28.44 111 ILE C N 1
ATOM 32569 C CA . ILE F 2 111 ? 186.223 260.238 238.976 1.00 32.46 111 ILE C CA 1
ATOM 32570 C C . ILE F 2 111 ? 187.503 260.985 239.317 1.00 37.67 111 ILE C C 1
ATOM 32571 O O . ILE F 2 111 ? 188.531 260.732 238.668 1.00 47.25 111 ILE C O 1
ATOM 32587 N N . PRO F 2 112 ? 187.525 261.898 240.289 1.00 34.95 112 PRO C N 1
ATOM 32588 C CA . PRO F 2 112 ? 188.801 262.545 240.635 1.00 37.68 112 PRO C CA 1
ATOM 32589 C C . PRO F 2 112 ? 189.878 261.565 241.070 1.00 38.28 112 PRO C C 1
ATOM 32590 O O . PRO F 2 112 ? 191.017 261.631 240.578 1.00 39.67 112 PRO C O 1
ATOM 32601 N N . ASP F 2 113 ? 189.558 260.654 241.990 1.00 31.79 113 ASP C N 1
ATOM 32602 C CA . ASP F 2 113 ? 190.570 259.726 242.482 1.00 31.79 113 ASP C CA 1
ATOM 32603 C C . ASP F 2 113 ? 191.000 258.753 241.394 1.00 37.96 113 ASP C C 1
ATOM 32604 O O . ASP F 2 113 ? 192.180 258.406 241.305 1.00 46.72 113 ASP C O 1
ATOM 32613 N N . ALA F 2 114 ? 190.065 258.300 240.562 1.00 33.21 114 ALA C N 1
ATOM 32614 C CA . ALA F 2 114 ? 190.442 257.442 239.445 1.00 34.68 114 ALA C CA 1
ATOM 32615 C C . ALA F 2 114 ? 191.365 258.174 238.478 1.00 34.89 114 ALA C C 1
ATOM 32616 O O . ALA F 2 114 ? 192.341 257.598 237.979 1.00 43.99 114 ALA C O 1
ATOM 32623 N N . ALA F 2 115 ? 191.070 259.441 238.193 1.00 35.82 115 ALA C N 1
ATOM 32624 C CA . ALA F 2 115 ? 191.923 260.225 237.306 1.00 35.53 115 ALA C CA 1
ATOM 32625 C C . ALA F 2 115 ? 193.326 260.366 237.879 1.00 38.81 115 ALA C C 1
ATOM 32626 O O . ALA F 2 115 ? 194.321 260.214 237.161 1.00 46.28 115 ALA C O 1
ATOM 32633 N N . ILE F 2 116 ? 193.426 260.677 239.171 1.00 39.22 116 ILE C N 1
ATOM 32634 C CA . ILE F 2 116 ? 194.742 260.812 239.790 1.00 37.27 116 ILE C CA 1
ATOM 32635 C C . ILE F 2 116 ? 195.477 259.478 239.754 1.00 36.83 116 ILE C C 1
ATOM 32636 O O . ILE F 2 116 ? 196.683 259.418 239.473 1.00 49.96 116 ILE C O 1
ATOM 32652 N N . SER F 2 117 ? 194.763 258.391 240.053 1.00 36.77 117 SER C N 1
ATOM 32653 C CA . SER F 2 117 ? 195.370 257.069 240.010 1.00 36.90 117 SER C CA 1
ATOM 32654 C C . SER F 2 117 ? 195.944 256.791 238.637 1.00 34.67 117 SER C C 1
ATOM 32655 O O . SER F 2 117 ? 197.068 256.303 238.510 1.00 45.54 117 SER C O 1
ATOM 32663 N N . LYS F 2 118 ? 195.185 257.093 237.591 1.00 29.17 118 LYS C N 1
ATOM 32664 C CA . LYS F 2 118 ? 195.702 256.847 236.256 1.00 28.55 118 LYS C CA 1
ATOM 32665 C C . LYS F 2 118 ? 196.918 257.718 235.989 1.00 36.37 118 LYS C C 1
ATOM 32666 O O . LYS F 2 118 ? 197.982 257.207 235.623 1.00 47.63 118 LYS C O 1
ATOM 32685 N N . LEU F 2 119 ? 196.808 259.016 236.282 1.00 39.10 119 LEU C N 1
ATOM 32686 C CA . LEU F 2 119 ? 197.892 259.945 235.988 1.00 31.32 119 LEU C CA 1
ATOM 32687 C C . LEU F 2 119 ? 199.198 259.480 236.604 1.00 37.49 119 LEU C C 1
ATOM 32688 O O . LEU F 2 119 ? 200.249 259.528 235.956 1.00 45.06 119 LEU C O 1
ATOM 32704 N N . PHE F 2 120 ? 199.157 259.022 237.852 1.00 26.12 120 PHE C N 1
ATOM 32705 C CA . PHE F 2 120 ? 200.410 258.690 238.514 1.00 32.91 120 PHE C CA 1
ATOM 32706 C C . PHE F 2 120 ? 200.837 257.245 238.299 1.00 33.09 120 PHE C C 1
ATOM 32707 O O . PHE F 2 120 ? 202.021 256.982 238.056 1.00 41.74 120 PHE C O 1
ATOM 32724 N N . PHE F 2 121 ? 199.913 256.292 238.356 1.00 26.19 121 PHE C N 1
ATOM 32725 C CA . PHE F 2 121 ? 200.313 254.901 238.274 1.00 27.26 121 PHE C CA 1
ATOM 32726 C C . PHE F 2 121 ? 200.593 254.449 236.848 1.00 33.71 121 PHE C C 1
ATOM 32727 O O . PHE F 2 121 ? 201.408 253.544 236.663 1.00 43.26 121 PHE C O 1
ATOM 32744 N N . ASN F 2 122 ? 199.998 255.074 235.826 1.00 25.52 122 ASN C N 1
ATOM 32745 C CA . ASN F 2 122 ? 200.450 254.789 234.472 1.00 21.27 122 ASN C CA 1
ATOM 32746 C C . ASN F 2 122 ? 201.873 255.282 234.271 1.00 25.80 122 ASN C C 1
ATOM 32747 O O . ASN F 2 122 ? 202.695 254.597 233.650 1.00 34.27 122 ASN C O 1
ATOM 32758 N N . ARG F 2 123 ? 202.189 256.460 234.814 1.00 35.63 123 ARG C N 1
ATOM 32759 C CA . ARG F 2 123 ? 203.553 256.963 234.740 1.00 31.02 123 ARG C CA 1
ATOM 32760 C C . ARG F 2 123 ? 204.517 256.016 235.434 1.00 36.52 123 ARG C C 1
ATOM 32761 O O . ARG F 2 123 ? 205.598 255.723 234.913 1.00 45.17 123 ARG C O 1
ATOM 32782 N N . LEU F 2 124 ? 204.140 255.528 236.616 1.00 31.87 124 LEU C N 1
ATOM 32783 C CA . LEU F 2 124 ? 205.015 254.619 237.346 1.00 29.91 124 LEU C CA 1
ATOM 32784 C C . LEU F 2 124 ? 205.187 253.296 236.613 1.00 27.69 124 LEU C C 1
ATOM 32785 O O . LEU F 2 124 ? 206.295 252.754 236.557 1.00 33.24 124 LEU C O 1
ATOM 32801 N N . LEU F 2 125 ? 204.111 252.761 236.041 1.00 32.69 125 LEU C N 1
ATOM 32802 C CA . LEU F 2 125 ? 204.222 251.503 235.316 1.00 23.26 125 LEU C CA 1
ATOM 32803 C C . LEU F 2 125 ? 205.100 251.659 234.083 1.00 28.36 125 LEU C C 1
ATOM 32804 O O . LEU F 2 125 ? 205.889 250.764 233.763 1.00 42.20 125 LEU C O 1
ATOM 32820 N N . ALA F 2 126 ? 204.984 252.786 233.380 1.00 25.25 126 ALA C N 1
ATOM 32821 C CA . ALA F 2 126 ? 205.831 253.010 232.214 1.00 27.04 126 ALA C CA 1
ATOM 32822 C C . ALA F 2 126 ? 207.288 253.196 232.615 1.00 26.71 126 ALA C C 1
ATOM 32823 O O . ALA F 2 126 ? 208.192 252.661 231.964 1.00 36.89 126 ALA C O 1
ATOM 32830 N N . LYS F 2 127 ? 207.533 253.953 233.683 1.00 28.91 127 LYS C N 1
ATOM 32831 C CA . LYS F 2 127 ? 208.891 254.250 234.112 1.00 25.32 127 LYS C CA 1
ATOM 32832 C C . LYS F 2 127 ? 209.598 253.031 234.685 1.00 30.45 127 LYS C C 1
ATOM 32833 O O . LYS F 2 127 ? 210.831 253.001 234.706 1.00 36.57 127 LYS C O 1
ATOM 32852 N N . ASN F 2 128 ? 208.853 252.025 235.142 1.00 29.09 128 ASN C N 1
ATOM 32853 C CA . ASN F 2 128 ? 209.430 250.842 235.770 1.00 16.78 128 ASN C CA 1
ATOM 32854 C C . ASN F 2 128 ? 209.043 249.564 235.041 1.00 26.09 128 ASN C C 1
ATOM 32855 O O . ASN F 2 128 ? 209.055 248.487 235.640 1.00 31.07 128 ASN C O 1
ATOM 32866 N N . ARG F 2 129 ? 208.704 249.659 233.756 1.00 30.53 129 ARG C N 1
ATOM 32867 C CA . ARG F 2 129 ? 208.242 248.484 233.025 1.00 31.88 129 ARG C CA 1
ATOM 32868 C C . ARG F 2 129 ? 209.326 247.414 232.961 1.00 33.85 129 ARG C C 1
ATOM 32869 O O . ARG F 2 129 ? 209.036 246.219 233.076 1.00 42.38 129 ARG C O 1
ATOM 32890 N N . HIS F 2 130 ? 210.581 247.824 232.775 1.00 30.43 130 HIS C N 1
ATOM 32891 C CA . HIS F 2 130 ? 211.664 246.864 232.611 1.00 26.37 130 HIS C CA 1
ATOM 32892 C C . HIS F 2 130 ? 212.035 246.189 233.920 1.00 25.14 130 HIS C C 1
ATOM 32893 O O . HIS F 2 130 ? 212.734 245.172 233.905 1.00 35.88 130 HIS C O 1
ATOM 32907 N N . ARG F 2 131 ? 211.590 246.736 235.049 1.00 26.51 131 ARG C N 1
ATOM 32908 C CA . ARG F 2 131 ? 211.813 246.099 236.336 1.00 21.26 131 ARG C CA 1
ATOM 32909 C C . ARG F 2 131 ? 210.751 245.061 236.658 1.00 30.55 131 ARG C C 1
ATOM 32910 O O . ARG F 2 131 ? 210.939 244.269 237.587 1.00 33.54 131 ARG C O 1
ATOM 32931 N N . PHE F 2 132 ? 209.645 245.052 235.924 1.00 37.51 132 PHE C N 1
ATOM 32932 C CA . PHE F 2 132 ? 208.551 244.131 236.181 1.00 25.70 132 PHE C CA 1
ATOM 32933 C C . PHE F 2 132 ? 208.721 242.856 235.363 1.00 32.27 132 PHE C C 1
ATOM 32934 O O . PHE F 2 132 ? 209.540 242.777 234.447 1.00 40.56 132 PHE C O 1
ATOM 32951 N N . SER F 2 133 ? 207.926 241.850 235.711 1.00 41.22 133 SER C N 1
ATOM 32952 C CA . SER F 2 133 ? 207.955 240.586 234.998 1.00 38.83 133 SER C CA 1
ATOM 32953 C C . SER F 2 133 ? 207.300 240.729 233.627 1.00 40.78 133 SER C C 1
ATOM 32954 O O . SER F 2 133 ? 206.752 241.773 233.266 1.00 44.96 133 SER C O 1
ATOM 32962 N N . SER F 2 134 ? 207.361 239.646 232.857 1.00 39.01 134 SER C N 1
ATOM 32963 C CA . SER F 2 134 ? 206.785 239.653 231.519 1.00 37.08 134 SER C CA 1
ATOM 32964 C C . SER F 2 134 ? 205.265 239.583 231.575 1.00 41.14 134 SER C C 1
ATOM 32965 O O . SER F 2 134 ? 204.568 240.504 231.135 1.00 46.83 134 SER C O 1
ATOM 32973 N N . PHE F 2 135 ? 204.732 238.487 232.111 1.00 38.69 135 PHE C N 1
ATOM 32974 C CA . PHE F 2 135 ? 203.306 238.185 232.012 1.00 32.32 135 PHE C CA 1
ATOM 32975 C C . PHE F 2 135 ? 202.593 238.541 233.317 1.00 36.38 135 PHE C C 1
ATOM 32976 O O . PHE F 2 135 ? 202.093 237.684 234.043 1.00 42.37 135 PHE C O 1
ATOM 32993 N N . SER F 2 136 ? 202.541 239.839 233.603 1.00 35.40 136 SER C N 1
ATOM 32994 C CA . SER F 2 136 ? 201.852 240.362 234.780 1.00 31.17 136 SER C CA 1
ATOM 32995 C C . SER F 2 136 ? 200.720 241.261 234.307 1.00 34.62 136 SER C C 1
ATOM 32996 O O . SER F 2 136 ? 200.964 242.272 233.640 1.00 45.75 136 SER C O 1
ATOM 33004 N N . TYR F 2 137 ? 199.489 240.898 234.650 1.00 38.76 137 TYR C N 1
ATOM 33005 C CA . TYR F 2 137 ? 198.311 241.626 234.213 1.00 34.76 137 TYR C CA 1
ATOM 33006 C C . TYR F 2 137 ? 197.392 241.885 235.399 1.00 33.53 137 TYR C C 1
ATOM 33007 O O . TYR F 2 137 ? 197.293 241.067 236.316 1.00 41.18 137 TYR C O 1
ATOM 33025 N N . ALA F 2 138 ? 196.721 243.037 235.379 1.00 39.46 138 ALA C N 1
ATOM 33026 C CA . ALA F 2 138 ? 195.851 243.427 236.481 1.00 39.22 138 ALA C CA 1
ATOM 33027 C C . ALA F 2 138 ? 194.409 242.994 236.291 1.00 38.46 138 ALA C C 1
ATOM 33028 O O . ALA F 2 138 ? 193.655 242.963 237.267 1.00 44.96 138 ALA C O 1
ATOM 33035 N N . TYR F 2 139 ? 194.007 242.685 235.068 1.00 46.64 139 TYR C N 1
ATOM 33036 C CA . TYR F 2 139 ? 192.665 242.216 234.784 1.00 48.63 139 TYR C CA 1
ATOM 33037 C C . TYR F 2 139 ? 192.760 240.908 234.018 1.00 55.53 139 TYR C C 1
ATOM 33038 O O . TYR F 2 139 ? 193.744 240.643 233.321 1.00 60.24 139 TYR C O 1
ATOM 33056 N N . ARG F 2 140 ? 191.724 240.088 234.145 1.00 57.79 140 ARG C N 1
ATOM 33057 C CA . ARG F 2 140 ? 191.654 238.834 233.418 1.00 57.27 140 ARG C CA 1
ATOM 33058 C C . ARG F 2 140 ? 190.948 239.012 232.084 1.00 61.54 140 ARG C C 1
ATOM 33059 O O . ARG F 2 140 ? 190.588 238.021 231.439 1.00 67.71 140 ARG C O 1
ATOM 33080 N N . ASN F 2 141 ? 190.739 240.260 231.666 1.00 54.86 141 ASN C N 1
ATOM 33081 C CA . ASN F 2 141 ? 190.274 240.588 230.326 1.00 58.51 141 ASN C CA 1
ATOM 33082 C C . ASN F 2 141 ? 191.280 241.452 229.583 1.00 57.69 141 ASN C C 1
ATOM 33083 O O . ASN F 2 141 ? 190.960 241.977 228.511 1.00 61.29 141 ASN C O 1
ATOM 33094 N N . ASP F 2 142 ? 192.483 241.611 230.122 1.00 50.57 142 ASP C N 1
ATOM 33095 C CA . ASP F 2 142 ? 193.487 242.424 229.460 1.00 45.53 142 ASP C CA 1
ATOM 33096 C C . ASP F 2 142 ? 193.903 241.756 228.158 1.00 47.57 142 ASP C C 1
ATOM 33097 O O . ASP F 2 142 ? 194.118 240.542 228.101 1.00 56.51 142 ASP C O 1
ATOM 33106 N N . ARG F 2 143 ? 194.002 242.562 227.103 1.00 40.67 143 ARG C N 1
ATOM 33107 C CA . ARG F 2 143 ? 194.302 242.036 225.779 1.00 44.69 143 ARG C CA 1
ATOM 33108 C C . ARG F 2 143 ? 195.676 241.387 225.709 1.00 47.87 143 ARG C C 1
ATOM 33109 O O . ARG F 2 143 ? 195.910 240.554 224.830 1.00 54.59 143 ARG C O 1
ATOM 33130 N N . ASN F 2 144 ? 196.585 241.744 226.611 1.00 33.59 144 ASN C N 1
ATOM 33131 C CA . ASN F 2 144 ? 197.937 241.208 226.580 1.00 33.52 144 ASN C CA 1
ATOM 33132 C C . ASN F 2 144 ? 198.056 239.847 227.251 1.00 42.52 144 ASN C C 1
ATOM 33133 O O . ASN F 2 144 ? 199.079 239.177 227.068 1.00 52.80 144 ASN C O 1
ATOM 33144 N N . VAL F 2 145 ? 197.031 239.398 227.978 1.00 34.16 145 VAL C N 1
ATOM 33145 C CA . VAL F 2 145 ? 197.116 238.087 228.600 1.00 35.47 145 VAL C CA 1
ATOM 33146 C C . VAL F 2 145 ? 197.299 237.010 227.551 1.00 41.10 145 VAL C C 1
ATOM 33147 O O . VAL F 2 145 ? 197.916 235.975 227.827 1.00 51.61 145 VAL C O 1
ATOM 33160 N N . HIS F 2 146 ? 196.809 237.241 226.336 1.00 32.36 146 HIS C N 1
ATOM 33161 C CA . HIS F 2 146 ? 196.954 236.242 225.292 1.00 38.59 146 HIS C CA 1
ATOM 33162 C C . HIS F 2 146 ? 198.413 235.954 224.988 1.00 41.40 146 HIS C C 1
ATOM 33163 O O . HIS F 2 146 ? 198.747 234.812 224.652 1.00 52.03 146 HIS C O 1
ATOM 33177 N N . PHE F 2 147 ? 199.299 236.932 225.186 1.00 33.02 147 PHE C N 1
ATOM 33178 C CA . PHE F 2 147 ? 200.718 236.657 225.016 1.00 34.23 147 PHE C CA 1
ATOM 33179 C C . PHE F 2 147 ? 201.159 235.562 225.968 1.00 40.14 147 PHE C C 1
ATOM 33180 O O . PHE F 2 147 ? 201.751 234.561 225.543 1.00 48.24 147 PHE C O 1
ATOM 33197 N N . ALA F 2 148 ? 200.767 235.677 227.235 1.00 34.16 148 ALA C N 1
ATOM 33198 C CA . ALA F 2 148 ? 201.036 234.603 228.174 1.00 33.92 148 ALA C CA 1
ATOM 33199 C C . ALA F 2 148 ? 200.446 233.302 227.663 1.00 38.98 148 ALA C C 1
ATOM 33200 O O . ALA F 2 148 ? 201.140 232.278 227.612 1.00 49.84 148 ALA C O 1
ATOM 33207 N N . ILE F 2 149 ? 199.198 233.339 227.193 1.00 26.95 149 ILE C N 1
ATOM 33208 C CA . ILE F 2 149 ? 198.602 232.116 226.680 1.00 35.42 149 ILE C CA 1
ATOM 33209 C C . ILE F 2 149 ? 199.451 231.586 225.541 1.00 37.30 149 ILE C C 1
ATOM 33210 O O . ILE F 2 149 ? 199.859 230.416 225.546 1.00 46.59 149 ILE C O 1
ATOM 33226 N N . GLN F 2 150 ? 199.835 232.464 224.614 1.00 30.26 150 GLN C N 1
ATOM 33227 C CA . GLN F 2 150 ? 200.658 232.004 223.511 1.00 26.31 150 GLN C CA 1
ATOM 33228 C C . GLN F 2 150 ? 201.879 231.284 224.045 1.00 32.50 150 GLN C C 1
ATOM 33229 O O . GLN F 2 150 ? 202.153 230.139 223.661 1.00 46.92 150 GLN C O 1
ATOM 33243 N N . ASP F 2 151 ? 202.555 231.890 225.020 1.00 30.12 151 ASP C N 1
ATOM 33244 C CA . ASP F 2 151 ? 203.762 231.272 225.539 1.00 35.30 151 ASP C CA 1
ATOM 33245 C C . ASP F 2 151 ? 203.464 229.867 226.034 1.00 37.79 151 ASP C C 1
ATOM 33246 O O . ASP F 2 151 ? 204.065 228.892 225.562 1.00 52.10 151 ASP C O 1
ATOM 33255 N N . ILE F 2 152 ? 202.464 229.727 226.907 1.00 29.78 152 ILE C N 1
ATOM 33256 C CA . ILE F 2 152 ? 202.223 228.398 227.445 1.00 31.95 152 ILE C CA 1
ATOM 33257 C C . ILE F 2 152 ? 201.839 227.470 226.313 1.00 36.00 152 ILE C C 1
ATOM 33258 O O . ILE F 2 152 ? 202.350 226.345 226.223 1.00 48.07 152 ILE C O 1
ATOM 33274 N N . SER F 2 153 ? 201.029 227.952 225.369 1.00 23.08 153 SER C N 1
ATOM 33275 C CA . SER F 2 153 ? 200.649 227.090 224.265 1.00 32.46 153 SER C CA 1
ATOM 33276 C C . SER F 2 153 ? 201.890 226.587 223.556 1.00 38.46 153 SER C C 1
ATOM 33277 O O . SER F 2 153 ? 202.081 225.372 223.406 1.00 49.40 153 SER C O 1
ATOM 33285 N N . VAL F 2 154 ? 202.806 227.497 223.222 1.00 27.84 154 VAL C N 1
ATOM 33286 C CA . VAL F 2 154 ? 204.009 227.067 222.530 1.00 28.66 154 VAL C CA 1
ATOM 33287 C C . VAL F 2 154 ? 204.722 226.025 223.367 1.00 37.09 154 VAL C C 1
ATOM 33288 O O . VAL F 2 154 ? 205.023 224.921 222.891 1.00 45.54 154 VAL C O 1
ATOM 33301 N N . ASP F 2 155 ? 204.897 226.306 224.657 1.00 33.16 155 ASP C N 1
ATOM 33302 C CA . ASP F 2 155 ? 205.617 225.365 225.497 1.00 34.76 155 ASP C CA 1
ATOM 33303 C C . ASP F 2 155 ? 204.924 224.018 225.477 1.00 40.17 155 ASP C C 1
ATOM 33304 O O . ASP F 2 155 ? 205.562 222.980 225.257 1.00 54.02 155 ASP C O 1
ATOM 33313 N N . LEU F 2 156 ? 203.600 224.023 225.610 1.00 31.41 156 LEU C N 1
ATOM 33314 C CA . LEU F 2 156 ? 202.887 222.759 225.663 1.00 29.99 156 LEU C CA 1
ATOM 33315 C C . LEU F 2 156 ? 203.133 221.971 224.389 1.00 37.53 156 LEU C C 1
ATOM 33316 O O . LEU F 2 156 ? 203.375 220.760 224.430 1.00 47.72 156 LEU C O 1
ATOM 33332 N N . LYS F 2 157 ? 203.118 222.653 223.244 1.00 35.11 157 LYS C N 1
ATOM 33333 C CA . LYS F 2 157 ? 203.319 221.949 221.986 1.00 34.06 157 LYS C CA 1
ATOM 33334 C C . LYS F 2 157 ? 204.729 221.386 221.898 1.00 36.63 157 LYS C C 1
ATOM 33335 O O . LYS F 2 157 ? 204.932 220.285 221.374 1.00 46.49 157 LYS C O 1
ATOM 33354 N N . LYS F 2 158 ? 205.716 222.116 222.413 1.00 33.17 158 LYS C N 1
ATOM 33355 C CA . LYS F 2 158 ? 207.097 221.697 222.217 1.00 37.50 158 LYS C CA 1
ATOM 33356 C C . LYS F 2 158 ? 207.530 220.732 223.310 1.00 44.53 158 LYS C C 1
ATOM 33357 O O . LYS F 2 158 ? 208.070 219.658 223.026 1.00 48.91 158 LYS C O 1
ATOM 33376 N N . ASN F 2 159 ? 207.307 221.101 224.562 1.00 36.48 159 ASN C N 1
ATOM 33377 C CA . ASN F 2 159 ? 207.597 220.200 225.664 1.00 34.61 159 ASN C CA 1
ATOM 33378 C C . ASN F 2 159 ? 206.749 218.936 225.573 1.00 36.08 159 ASN C C 1
ATOM 33379 O O . ASN F 2 159 ? 205.582 218.985 225.186 1.00 34.95 159 ASN C O 1
ATOM 33390 N N . GLU F 2 160 ? 207.346 217.792 225.912 1.00 50.34 160 GLU C N 1
ATOM 33391 C CA . GLU F 2 160 ? 206.528 216.648 226.333 1.00 50.84 160 GLU C CA 1
ATOM 33392 C C . GLU F 2 160 ? 205.688 216.982 227.544 1.00 44.93 160 GLU C C 1
ATOM 33393 O O . GLU F 2 160 ? 204.454 216.997 227.486 1.00 28.49 160 GLU C O 1
ATOM 33405 N N . ARG F 2 161 ? 206.358 217.253 228.648 1.00 52.07 161 ARG C N 1
ATOM 33406 C CA . ARG F 2 161 ? 205.717 217.202 229.933 1.00 38.51 161 ARG C CA 1
ATOM 33407 C C . ARG F 2 161 ? 205.832 218.567 230.561 1.00 43.56 161 ARG C C 1
ATOM 33408 O O . ARG F 2 161 ? 206.929 219.012 230.920 1.00 51.79 161 ARG C O 1
ATOM 33429 N N . THR F 2 162 ? 204.690 219.196 230.759 1.00 37.68 162 THR C N 1
ATOM 33430 C CA . THR F 2 162 ? 204.679 220.586 231.173 1.00 38.00 162 THR C CA 1
ATOM 33431 C C . THR F 2 162 ? 203.960 220.556 232.512 1.00 33.51 162 THR C C 1
ATOM 33432 O O . THR F 2 162 ? 202.736 220.422 232.576 1.00 43.85 162 THR C O 1
ATOM 33443 N N . PHE F 2 163 ? 204.749 220.557 233.578 1.00 26.91 163 PHE C N 1
ATOM 33444 C CA . PHE F 2 163 ? 204.182 220.609 234.908 1.00 35.56 163 PHE C CA 1
ATOM 33445 C C . PHE F 2 163 ? 203.670 222.015 235.168 1.00 33.91 163 PHE C C 1
ATOM 33446 O O . PHE F 2 163 ? 204.412 222.996 235.064 1.00 39.38 163 PHE C O 1
ATOM 33463 N N . LEU F 2 164 ? 202.397 222.102 235.528 1.00 40.71 164 LEU C N 1
ATOM 33464 C CA . LEU F 2 164 ? 201.755 223.366 235.833 1.00 38.00 164 LEU C CA 1
ATOM 33465 C C . LEU F 2 164 ? 201.279 223.354 237.267 1.00 36.70 164 LEU C C 1
ATOM 33466 O O . LEU F 2 164 ? 201.012 222.309 237.861 1.00 50.12 164 LEU C O 1
ATOM 33482 N N . ALA F 2 165 ? 201.206 224.552 237.820 1.00 34.73 165 ALA C N 1
ATOM 33483 C CA . ALA F 2 165 ? 200.574 224.754 239.102 1.00 36.68 165 ALA C CA 1
ATOM 33484 C C . ALA F 2 165 ? 199.908 226.115 239.075 1.00 41.29 165 ALA C C 1
ATOM 33485 O O . ALA F 2 165 ? 200.307 227.008 238.324 1.00 46.40 165 ALA C O 1
ATOM 33492 N N . GLU F 2 166 ? 198.881 226.259 239.898 1.00 42.95 166 GLU C N 1
ATOM 33493 C CA . GLU F 2 166 ? 198.115 227.486 239.945 1.00 36.24 166 GLU C CA 1
ATOM 33494 C C . GLU F 2 166 ? 197.990 227.919 241.391 1.00 37.13 166 GLU C C 1
ATOM 33495 O O . GLU F 2 166 ? 198.023 227.100 242.310 1.00 41.47 166 GLU C O 1
ATOM 33507 N N . PHE F 2 167 ? 197.862 229.224 241.576 1.00 43.75 167 PHE C N 1
ATOM 33508 C CA . PHE F 2 167 ? 197.866 229.830 242.889 1.00 39.71 167 PHE C CA 1
ATOM 33509 C C . PHE F 2 167 ? 196.853 230.959 242.903 1.00 42.20 167 PHE C C 1
ATOM 33510 O O . PHE F 2 167 ? 196.679 231.671 241.909 1.00 48.29 167 PHE C O 1
ATOM 33527 N N . ASP F 2 168 ? 196.198 231.126 244.046 1.00 44.40 168 ASP C N 1
ATOM 33528 C CA . ASP F 2 168 ? 195.255 232.214 244.259 1.00 41.57 168 ASP C CA 1
ATOM 33529 C C . ASP F 2 168 ? 195.896 233.220 245.198 1.00 41.62 168 ASP C C 1
ATOM 33530 O O . ASP F 2 168 ? 196.122 232.920 246.374 1.00 42.79 168 ASP C O 1
ATOM 33539 N N . PHE F 2 169 ? 196.171 234.414 244.682 1.00 41.48 169 PHE C N 1
ATOM 33540 C CA . PHE F 2 169 ? 196.725 235.499 245.473 1.00 40.74 169 PHE C CA 1
ATOM 33541 C C . PHE F 2 169 ? 195.640 236.438 245.977 1.00 41.76 169 PHE C C 1
ATOM 33542 O O . PHE F 2 169 ? 195.934 237.576 246.355 1.00 45.20 169 PHE C O 1
ATOM 33559 N N . SER F 2 170 ? 194.388 235.982 245.986 1.00 43.30 170 SER C N 1
ATOM 33560 C CA . SER F 2 170 ? 193.280 236.854 246.352 1.00 42.90 170 SER C CA 1
ATOM 33561 C C . SER F 2 170 ? 193.434 237.364 247.777 1.00 40.67 170 SER C C 1
ATOM 33562 O O . SER F 2 170 ? 193.291 238.562 248.041 1.00 47.70 170 SER C O 1
ATOM 33570 N N . ASP F 2 171 ? 193.728 236.464 248.714 1.00 37.47 171 ASP C N 1
ATOM 33571 C CA . ASP F 2 171 ? 193.843 236.884 250.104 1.00 41.89 171 ASP C CA 1
ATOM 33572 C C . ASP F 2 171 ? 195.140 237.654 250.320 1.00 41.42 171 ASP C C 1
ATOM 33573 O O . ASP F 2 171 ? 195.183 238.576 251.141 1.00 48.09 171 ASP C O 1
ATOM 33582 N N . PHE F 2 172 ? 196.189 237.327 249.562 1.00 38.78 172 PHE C N 1
ATOM 33583 C CA . PHE F 2 172 ? 197.421 238.103 249.637 1.00 39.67 172 PHE C CA 1
ATOM 33584 C C . PHE F 2 172 ? 197.162 239.584 249.413 1.00 41.19 172 PHE C C 1
ATOM 33585 O O . PHE F 2 172 ? 197.615 240.427 250.195 1.00 47.35 172 PHE C O 1
ATOM 33602 N N . PHE F 2 173 ? 196.430 239.918 248.360 1.00 36.15 173 PHE C N 1
ATOM 33603 C CA . PHE F 2 173 ? 196.129 241.306 248.060 1.00 41.26 173 PHE C CA 1
ATOM 33604 C C . PHE F 2 173 ? 194.973 241.841 248.888 1.00 46.07 173 PHE C C 1
ATOM 33605 O O . PHE F 2 173 ? 194.837 243.062 249.022 1.00 50.26 173 PHE C O 1
ATOM 33622 N N . GLY F 2 174 ? 194.140 240.961 249.441 1.00 45.44 174 GLY C N 1
ATOM 33623 C CA . GLY F 2 174 ? 193.136 241.416 250.382 1.00 45.15 174 GLY C CA 1
ATOM 33624 C C . GLY F 2 174 ? 193.751 241.902 251.678 1.00 47.03 174 GLY C C 1
ATOM 33625 O O . GLY F 2 174 ? 193.317 242.912 252.237 1.00 51.89 174 GLY C O 1
ATOM 33629 N N . SER F 2 175 ? 194.770 241.189 252.179 1.00 33.48 175 SER C N 1
ATOM 33630 C CA . SER F 2 175 ? 195.465 241.639 253.382 1.00 36.11 175 SER C CA 1
ATOM 33631 C C . SER F 2 175 ? 196.966 241.405 253.204 1.00 36.78 175 SER C C 1
ATOM 33632 O O . SER F 2 175 ? 197.512 240.362 253.563 1.00 42.81 175 SER C O 1
ATOM 33640 N N . ILE F 2 176 ? 197.640 242.413 252.665 1.00 42.87 176 ILE C N 1
ATOM 33641 C CA . ILE F 2 176 ? 199.094 242.490 252.650 1.00 34.48 176 ILE C CA 1
ATOM 33642 C C . ILE F 2 176 ? 199.491 243.715 253.456 1.00 41.80 176 ILE C C 1
ATOM 33643 O O . ILE F 2 176 ? 198.933 244.801 253.266 1.00 49.33 176 ILE C O 1
ATOM 33659 N N . SER F 2 177 ? 200.444 243.540 254.363 1.00 36.42 177 SER C N 1
ATOM 33660 C CA . SER F 2 177 ? 200.869 244.649 255.201 1.00 31.22 177 SER C CA 1
ATOM 33661 C C . SER F 2 177 ? 201.382 245.788 254.338 1.00 37.12 177 SER C C 1
ATOM 33662 O O . SER F 2 177 ? 202.247 245.594 253.479 1.00 46.93 177 SER C O 1
ATOM 33670 N N . HIS F 2 178 ? 200.848 246.986 254.568 1.00 36.39 178 HIS C N 1
ATOM 33671 C CA . HIS F 2 178 ? 201.302 248.149 253.823 1.00 35.60 178 HIS C CA 1
ATOM 33672 C C . HIS F 2 178 ? 202.739 248.500 254.159 1.00 40.62 178 HIS C C 1
ATOM 33673 O O . HIS F 2 178 ? 203.401 249.192 253.375 1.00 50.14 178 HIS C O 1
ATOM 33687 N N . SER F 2 179 ? 203.243 247.998 255.284 1.00 38.21 179 SER C N 1
ATOM 33688 C CA . SER F 2 179 ? 204.640 248.189 255.640 1.00 37.85 179 SER C CA 1
ATOM 33689 C C . SER F 2 179 ? 205.553 247.380 254.730 1.00 40.72 179 SER C C 1
ATOM 33690 O O . SER F 2 179 ? 206.639 247.838 254.372 1.00 50.06 179 SER C O 1
ATOM 33698 N N . PHE F 2 180 ? 205.132 246.172 254.350 1.00 40.57 180 PHE C N 1
ATOM 33699 C CA . PHE F 2 180 ? 205.878 245.397 253.363 1.00 35.42 180 PHE C CA 1
ATOM 33700 C C . PHE F 2 180 ? 205.921 246.125 252.023 1.00 38.04 180 PHE C C 1
ATOM 33701 O O . PHE F 2 180 ? 206.998 246.297 251.423 1.00 44.41 180 PHE C O 1
ATOM 33718 N N . LEU F 2 181 ? 204.763 246.601 251.559 1.00 38.54 181 LEU C N 1
ATOM 33719 C CA . LEU F 2 181 ? 204.722 247.401 250.342 1.00 39.41 181 LEU C CA 1
ATOM 33720 C C . LEU F 2 181 ? 205.706 248.555 250.430 1.00 41.88 181 LEU C C 1
ATOM 33721 O O . LEU F 2 181 ? 206.461 248.820 249.487 1.00 50.15 181 LEU C O 1
ATOM 33737 N N . ASN F 2 182 ? 205.720 249.250 251.567 1.00 41.36 182 ASN C N 1
ATOM 33738 C CA . ASN F 2 182 ? 206.619 250.383 251.723 1.00 39.85 182 ASN C CA 1
ATOM 33739 C C . ASN F 2 182 ? 208.076 249.944 251.746 1.00 41.73 182 ASN C C 1
ATOM 33740 O O . ASN F 2 182 ? 208.950 250.667 251.258 1.00 49.60 182 ASN C O 1
ATOM 33751 N N . GLU F 2 183 ? 208.361 248.768 252.309 1.00 38.53 183 GLU C N 1
ATOM 33752 C CA . GLU F 2 183 ? 209.720 248.246 252.277 1.00 38.56 183 GLU C CA 1
ATOM 33753 C C . GLU F 2 183 ? 210.196 248.031 250.851 1.00 41.64 183 GLU C C 1
ATOM 33754 O O . GLU F 2 183 ? 211.390 248.174 250.568 1.00 42.29 183 GLU C O 1
ATOM 33766 N N . GLN F 2 184 ? 209.287 247.691 249.941 1.00 41.33 184 GLN C N 1
ATOM 33767 C CA . GLN F 2 184 ? 209.685 247.464 248.555 1.00 32.98 184 GLN C CA 1
ATOM 33768 C C . GLN F 2 184 ? 209.853 248.744 247.750 1.00 41.15 184 GLN C C 1
ATOM 33769 O O . GLN F 2 184 ? 210.239 248.670 246.581 1.00 48.19 184 GLN C O 1
ATOM 33783 N N . PHE F 2 185 ? 209.572 249.907 248.333 1.00 38.58 185 PHE C N 1
ATOM 33784 C CA . PHE F 2 185 ? 209.628 251.150 247.572 1.00 35.61 185 PHE C CA 1
ATOM 33785 C C . PHE F 2 185 ? 211.015 251.455 247.031 1.00 39.87 185 PHE C C 1
ATOM 33786 O O . PHE F 2 185 ? 211.131 252.214 246.063 1.00 46.11 185 PHE C O 1
ATOM 33803 N N . ASN F 2 186 ? 212.066 250.896 247.624 1.00 44.92 186 ASN C N 1
ATOM 33804 C CA . ASN F 2 186 ? 213.422 251.259 247.236 1.00 39.56 186 ASN C CA 1
ATOM 33805 C C . ASN F 2 186 ? 214.210 250.015 246.851 1.00 41.48 186 ASN C C 1
ATOM 33806 O O . ASN F 2 186 ? 215.345 249.821 247.293 1.00 45.53 186 ASN C O 1
ATOM 33817 N N . GLU F 2 187 ? 213.608 249.169 246.022 1.00 41.24 187 GLU C N 1
ATOM 33818 C CA . GLU F 2 187 ? 214.203 247.901 245.637 1.00 35.34 187 GLU C CA 1
ATOM 33819 C C . GLU F 2 187 ? 214.033 247.700 244.139 1.00 39.42 187 GLU C C 1
ATOM 33820 O O . GLU F 2 187 ? 213.246 248.388 243.486 1.00 49.57 187 GLU C O 1
ATOM 33832 N N . ASN F 2 188 ? 214.794 246.750 243.602 1.00 27.58 188 ASN C N 1
ATOM 33833 C CA . ASN F 2 188 ? 214.667 246.340 242.206 1.00 27.53 188 ASN C CA 1
ATOM 33834 C C . ASN F 2 188 ? 214.745 247.536 241.264 1.00 36.95 188 ASN C C 1
ATOM 33835 O O . ASN F 2 188 ? 214.098 247.571 240.216 1.00 47.32 188 ASN C O 1
ATOM 33846 N N . GLY F 2 189 ? 215.545 248.527 241.642 1.00 36.93 189 GLY C N 1
ATOM 33847 C CA . GLY F 2 189 ? 215.734 249.686 240.795 1.00 29.40 189 GLY C CA 1
ATOM 33848 C C . GLY F 2 189 ? 214.470 250.440 240.460 1.00 32.09 189 GLY C C 1
ATOM 33849 O O . GLY F 2 189 ? 214.439 251.158 239.458 1.00 42.95 189 GLY C O 1
ATOM 33853 N N . PHE F 2 190 ? 213.422 250.304 241.264 1.00 32.83 190 PHE C N 1
ATOM 33854 C CA . PHE F 2 190 ? 212.186 251.027 240.998 1.00 27.51 190 PHE C CA 1
ATOM 33855 C C . PHE F 2 190 ? 212.409 252.524 241.152 1.00 31.34 190 PHE C C 1
ATOM 33856 O O . PHE F 2 190 ? 212.955 252.983 242.159 1.00 39.18 190 PHE C O 1
ATOM 33873 N N . TYR F 2 191 ? 211.995 253.282 240.142 1.00 38.35 191 TYR C N 1
ATOM 33874 C CA . TYR F 2 191 ? 212.083 254.739 240.164 1.00 30.28 191 TYR C CA 1
ATOM 33875 C C . TYR F 2 191 ? 210.733 255.276 240.616 1.00 30.08 191 TYR C C 1
ATOM 33876 O O . TYR F 2 191 ? 209.813 255.427 239.810 1.00 41.06 191 TYR C O 1
ATOM 33894 N N . ILE F 2 192 ? 210.608 255.565 241.904 1.00 33.12 192 ILE C N 1
ATOM 33895 C CA . ILE F 2 192 ? 209.397 256.143 242.474 1.00 31.98 192 ILE C CA 1
ATOM 33896 C C . ILE F 2 192 ? 209.772 257.495 243.060 1.00 33.38 192 ILE C C 1
ATOM 33897 O O . ILE F 2 192 ? 210.609 257.573 243.966 1.00 37.79 192 ILE C O 1
ATOM 33913 N N . SER F 2 193 ? 209.162 258.557 242.538 1.00 37.12 193 SER C N 1
ATOM 33914 C CA . SER F 2 193 ? 209.450 259.908 242.984 1.00 27.16 193 SER C CA 1
ATOM 33915 C C . SER F 2 193 ? 208.778 260.180 244.326 1.00 39.44 193 SER C C 1
ATOM 33916 O O . SER F 2 193 ? 207.859 259.465 244.731 1.00 50.78 193 SER C O 1
ATOM 33924 N N . PRO F 2 194 ? 209.221 261.217 245.045 1.00 34.45 194 PRO C N 1
ATOM 33925 C CA . PRO F 2 194 ? 208.617 261.492 246.360 1.00 34.24 194 PRO C CA 1
ATOM 33926 C C . PRO F 2 194 ? 207.126 261.765 246.297 1.00 36.41 194 PRO C C 1
ATOM 33927 O O . PRO F 2 194 ? 206.372 261.281 247.151 1.00 39.37 194 PRO C O 1
ATOM 33938 N N . GLU F 2 195 ? 206.674 262.528 245.301 1.00 33.45 195 GLU C N 1
ATOM 33939 C CA . GLU F 2 195 ? 205.245 262.774 245.163 1.00 35.03 195 GLU C CA 1
ATOM 33940 C C . GLU F 2 195 ? 204.504 261.492 244.812 1.00 39.77 195 GLU C C 1
ATOM 33941 O O . GLU F 2 195 ? 203.389 261.256 245.291 1.00 47.91 195 GLU C O 1
ATOM 33953 N N . GLU F 2 196 ? 205.106 260.654 243.972 1.00 37.85 196 GLU C N 1
ATOM 33954 C CA . GLU F 2 196 ? 204.498 259.367 243.665 1.00 33.89 196 GLU C CA 1
ATOM 33955 C C . GLU F 2 196 ? 204.419 258.494 244.908 1.00 31.19 196 GLU C C 1
ATOM 33956 O O . GLU F 2 196 ? 203.437 257.769 245.101 1.00 45.69 196 GLU C O 1
ATOM 33968 N N . LYS F 2 197 ? 205.439 258.549 245.764 1.00 27.40 197 LYS C N 1
ATOM 33969 C CA . LYS F 2 197 ? 205.370 257.816 247.019 1.00 30.33 197 LYS C CA 1
ATOM 33970 C C . LYS F 2 197 ? 204.259 258.351 247.905 1.00 33.15 197 LYS C C 1
ATOM 33971 O O . LYS F 2 197 ? 203.561 257.570 248.562 1.00 45.23 197 LYS C O 1
ATOM 33990 N N . PHE F 2 198 ? 204.056 259.668 247.914 1.00 32.72 198 PHE C N 1
ATOM 33991 C CA . PHE F 2 198 ? 202.951 260.225 248.682 1.00 31.70 198 PHE C CA 1
ATOM 33992 C C . PHE F 2 198 ? 201.612 259.744 248.149 1.00 35.60 198 PHE C C 1
ATOM 33993 O O . PHE F 2 198 ? 200.712 259.426 248.926 1.00 49.13 198 PHE C O 1
ATOM 34010 N N . ILE F 2 199 ? 201.451 259.707 246.828 1.00 31.24 199 ILE C N 1
ATOM 34011 C CA . ILE F 2 199 ? 200.170 259.283 246.274 1.00 26.26 199 ILE C CA 1
ATOM 34012 C C . ILE F 2 199 ? 199.937 257.802 246.528 1.00 33.12 199 ILE C C 1
ATOM 34013 O O . ILE F 2 199 ? 198.810 257.386 246.834 1.00 40.02 199 ILE C O 1
ATOM 34029 N N . ILE F 2 200 ? 200.985 256.988 246.436 1.00 33.54 200 ILE C N 1
ATOM 34030 C CA . ILE F 2 200 ? 200.840 255.574 246.747 1.00 30.47 200 ILE C CA 1
ATOM 34031 C C . ILE F 2 200 ? 200.426 255.408 248.200 1.00 35.87 200 ILE C C 1
ATOM 34032 O O . ILE F 2 200 ? 199.498 254.655 248.524 1.00 42.63 200 ILE C O 1
ATOM 34048 N N . ARG F 2 201 ? 201.105 256.123 249.098 1.00 42.08 201 ARG C N 1
ATOM 34049 C CA . ARG F 2 201 ? 200.802 256.007 250.514 1.00 34.02 201 ARG C CA 1
ATOM 34050 C C . ARG F 2 201 ? 199.421 256.555 250.826 1.00 40.19 201 ARG C C 1
ATOM 34051 O O . ARG F 2 201 ? 198.775 256.081 251.758 1.00 49.28 201 ARG C O 1
ATOM 34072 N N . SER F 2 202 ? 198.948 257.542 250.066 1.00 34.86 202 SER C N 1
ATOM 34073 C CA . SER F 2 202 ? 197.614 258.081 250.301 1.00 30.71 202 SER C CA 1
ATOM 34074 C C . SER F 2 202 ? 196.546 257.085 249.877 1.00 37.62 202 SER C C 1
ATOM 34075 O O . SER F 2 202 ? 195.574 256.852 250.604 1.00 45.71 202 SER C O 1
ATOM 34083 N N . PHE F 2 203 ? 196.712 256.480 248.701 1.00 39.83 203 PHE C N 1
ATOM 34084 C CA . PHE F 2 203 ? 195.734 255.489 248.276 1.00 28.57 203 PHE C CA 1
ATOM 34085 C C . PHE F 2 203 ? 195.762 254.273 249.189 1.00 30.40 203 PHE C C 1
ATOM 34086 O O . PHE F 2 203 ? 194.736 253.613 249.373 1.00 43.62 203 PHE C O 1
ATOM 34103 N N . LEU F 2 204 ? 196.924 253.965 249.765 1.00 33.43 204 LEU C N 1
ATOM 34104 C CA . LEU F 2 204 ? 197.001 252.864 250.716 1.00 32.70 204 LEU C CA 1
ATOM 34105 C C . LEU F 2 204 ? 196.396 253.247 252.067 1.00 36.87 204 LEU C C 1
ATOM 34106 O O . LEU F 2 204 ? 195.692 252.444 252.685 1.00 49.38 204 LEU C O 1
ATOM 34122 N N . ARG F 2 205 ? 196.646 254.475 252.534 1.00 42.38 205 ARG C N 1
ATOM 34123 C CA . ARG F 2 205 ? 196.069 254.946 253.789 1.00 37.17 205 ARG C CA 1
ATOM 34124 C C . ARG F 2 205 ? 194.557 254.980 253.712 1.00 37.45 205 ARG C C 1
ATOM 34125 O O . ARG F 2 205 ? 193.875 254.725 254.708 1.00 44.32 205 ARG C O 1
ATOM 34146 N N . GLU F 2 206 ? 194.019 255.309 252.541 1.00 39.25 206 GLU C N 1
ATOM 34147 C CA . GLU F 2 206 ? 192.577 255.264 252.361 1.00 42.06 206 GLU C CA 1
ATOM 34148 C C . GLU F 2 206 ? 192.067 253.855 252.621 1.00 41.84 206 GLU C C 1
ATOM 34149 O O . GLU F 2 206 ? 191.060 253.657 253.311 1.00 50.99 206 GLU C O 1
ATOM 34161 N N . ARG F 2 207 ? 192.759 252.861 252.077 1.00 44.51 207 ARG C N 1
ATOM 34162 C CA . ARG F 2 207 ? 192.578 251.479 252.480 1.00 41.48 207 ARG C CA 1
ATOM 34163 C C . ARG F 2 207 ? 193.279 251.288 253.821 1.00 44.25 207 ARG C C 1
ATOM 34164 O O . ARG F 2 207 ? 193.882 252.216 254.366 1.00 55.28 207 ARG C O 1
ATOM 34185 N N . LYS F 2 208 ? 193.195 250.092 254.385 1.00 41.03 208 LYS C N 1
ATOM 34186 C CA . LYS F 2 208 ? 193.902 249.814 255.627 1.00 43.29 208 LYS C CA 1
ATOM 34187 C C . LYS F 2 208 ? 194.867 248.653 255.481 1.00 43.10 208 LYS C C 1
ATOM 34188 O O . LYS F 2 208 ? 196.019 248.745 255.917 1.00 38.06 208 LYS C O 1
ATOM 34207 N N . VAL F 2 209 ? 194.420 247.561 254.873 1.00 48.97 209 VAL C N 1
ATOM 34208 C CA . VAL F 2 209 ? 195.250 246.402 254.594 1.00 42.31 209 VAL C CA 1
ATOM 34209 C C . VAL F 2 209 ? 194.943 245.933 253.182 1.00 46.85 209 VAL C C 1
ATOM 34210 O O . VAL F 2 209 ? 193.781 245.924 252.761 1.00 51.62 209 VAL C O 1
ATOM 34223 N N . GLY F 2 210 ? 195.978 245.554 252.449 1.00 35.99 210 GLY C N 1
ATOM 34224 C CA . GLY F 2 210 ? 195.795 245.007 251.126 1.00 33.94 210 GLY C CA 1
ATOM 34225 C C . GLY F 2 210 ? 195.862 246.057 250.033 1.00 36.86 210 GLY C C 1
ATOM 34226 O O . GLY F 2 210 ? 195.915 247.260 250.277 1.00 50.62 210 GLY C O 1
ATOM 34230 N N . ILE F 2 211 ? 195.865 245.566 248.800 1.00 33.17 211 ILE C N 1
ATOM 34231 C CA . ILE F 2 211 ? 195.861 246.401 247.607 1.00 38.60 211 ILE C CA 1
ATOM 34232 C C . ILE F 2 211 ? 194.471 246.370 246.984 1.00 35.71 211 ILE C C 1
ATOM 34233 O O . ILE F 2 211 ? 193.878 245.289 246.871 1.00 45.37 211 ILE C O 1
ATOM 34249 N N . PRO F 2 212 ? 193.910 247.503 246.565 1.00 37.29 212 PRO C N 1
ATOM 34250 C CA . PRO F 2 212 ? 192.659 247.451 245.801 1.00 42.90 212 PRO C CA 1
ATOM 34251 C C . PRO F 2 212 ? 192.875 246.720 244.488 1.00 48.72 212 PRO C C 1
ATOM 34252 O O . PRO F 2 212 ? 193.873 246.935 243.798 1.00 55.85 212 PRO C O 1
ATOM 34263 N N . GLN F 2 213 ? 191.931 245.856 244.139 1.00 45.44 213 GLN C N 1
ATOM 34264 C CA . GLN F 2 213 ? 192.046 245.047 242.937 1.00 43.47 213 GLN C CA 1
ATOM 34265 C C . GLN F 2 213 ? 191.079 245.515 241.863 1.00 45.73 213 GLN C C 1
ATOM 34266 O O . GLN F 2 213 ? 189.974 245.977 242.160 1.00 49.92 213 GLN C O 1
ATOM 34280 N N . GLY F 2 214 ? 191.507 245.385 240.613 1.00 44.73 214 GLY C N 1
ATOM 34281 C CA . GLY F 2 214 ? 190.728 245.877 239.496 1.00 43.76 214 GLY C CA 1
ATOM 34282 C C . GLY F 2 214 ? 190.733 247.382 239.386 1.00 47.21 214 GLY C C 1
ATOM 34283 O O . GLY F 2 214 ? 189.691 247.983 239.097 1.00 55.32 214 GLY C O 1
ATOM 34287 N N . THR F 2 215 ? 191.886 248.014 239.600 1.00 42.78 215 THR C N 1
ATOM 34288 C CA . THR F 2 215 ? 191.997 249.463 239.597 1.00 36.94 215 THR C CA 1
ATOM 34289 C C . THR F 2 215 ? 193.275 249.855 238.872 1.00 40.38 215 THR C C 1
ATOM 34290 O O . THR F 2 215 ? 194.093 249.007 238.502 1.00 42.83 215 THR C O 1
ATOM 34301 N N . SER F 2 216 ? 193.445 251.161 238.671 1.00 42.73 216 SER C N 1
ATOM 34302 C CA . SER F 2 216 ? 194.639 251.666 238.010 1.00 44.65 216 SER C CA 1
ATOM 34303 C C . SER F 2 216 ? 195.894 251.436 238.837 1.00 44.25 216 SER C C 1
ATOM 34304 O O . SER F 2 216 ? 196.990 251.367 238.272 1.00 48.60 216 SER C O 1
ATOM 34312 N N . ILE F 2 217 ? 195.758 251.310 240.159 1.00 34.63 217 ILE C N 1
ATOM 34313 C CA . ILE F 2 217 ? 196.914 251.128 241.028 1.00 38.77 217 ILE C CA 1
ATOM 34314 C C . ILE F 2 217 ? 197.201 249.664 241.313 1.00 38.56 217 ILE C C 1
ATOM 34315 O O . ILE F 2 217 ? 198.200 249.358 241.980 1.00 42.96 217 ILE C O 1
ATOM 34331 N N . SER F 2 218 ? 196.360 248.750 240.833 1.00 39.27 218 SER C N 1
ATOM 34332 C CA . SER F 2 218 ? 196.515 247.345 241.186 1.00 35.60 218 SER C CA 1
ATOM 34333 C C . SER F 2 218 ? 197.778 246.751 240.575 1.00 37.32 218 SER C C 1
ATOM 34334 O O . SER F 2 218 ? 198.555 246.084 241.263 1.00 46.02 218 SER C O 1
ATOM 34342 N N . LEU F 2 219 ? 197.995 246.967 239.275 1.00 34.88 219 LEU C N 1
ATOM 34343 C CA . LEU F 2 219 ? 199.131 246.334 238.614 1.00 34.83 219 LEU C CA 1
ATOM 34344 C C . LEU F 2 219 ? 200.445 246.761 239.251 1.00 32.99 219 LEU C C 1
ATOM 34345 O O . LEU F 2 219 ? 201.295 245.921 239.566 1.00 37.57 219 LEU C O 1
ATOM 34361 N N . PHE F 2 220 ? 200.639 248.067 239.437 1.00 32.90 220 PHE C N 1
ATOM 34362 C CA . PHE F 2 220 ? 201.916 248.545 239.948 1.00 31.40 220 PHE C CA 1
ATOM 34363 C C . PHE F 2 220 ? 202.172 248.036 241.356 1.00 30.42 220 PHE C C 1
ATOM 34364 O O . PHE F 2 220 ? 203.270 247.568 241.665 1.00 38.89 220 PHE C O 1
ATOM 34381 N N . LEU F 2 221 ? 201.176 248.138 242.231 1.00 30.52 221 LEU C N 1
ATOM 34382 C CA . LEU F 2 221 ? 201.375 247.716 243.610 1.00 29.94 221 LEU C CA 1
ATOM 34383 C C . LEU F 2 221 ? 201.577 246.210 243.696 1.00 35.79 221 LEU C C 1
ATOM 34384 O O . LEU F 2 221 ? 202.382 245.730 244.502 1.00 43.90 221 LEU C O 1
ATOM 34400 N N . ALA F 2 222 ? 200.874 245.450 242.855 1.00 38.89 222 ALA C N 1
ATOM 34401 C CA . ALA F 2 222 ? 201.067 244.004 242.813 1.00 33.81 222 ALA C CA 1
ATOM 34402 C C . ALA F 2 222 ? 202.474 243.651 242.351 1.00 36.88 222 ALA C C 1
ATOM 34403 O O . ALA F 2 222 ? 203.122 242.762 242.916 1.00 42.51 222 ALA C O 1
ATOM 34410 N N . ASN F 2 223 ? 202.963 244.328 241.313 1.00 33.86 223 ASN C N 1
ATOM 34411 C CA . ASN F 2 223 ? 204.322 244.084 240.846 1.00 26.02 223 ASN C CA 1
ATOM 34412 C C . ASN F 2 223 ? 205.337 244.474 241.908 1.00 31.63 223 ASN C C 1
ATOM 34413 O O . ASN F 2 223 ? 206.355 243.797 242.086 1.00 43.77 223 ASN C O 1
ATOM 34424 N N . LEU F 2 224 ? 205.076 245.569 242.617 1.00 34.99 224 LEU C N 1
ATOM 34425 C CA . LEU F 2 224 ? 206.009 246.055 243.621 1.00 32.13 224 LEU C CA 1
ATOM 34426 C C . LEU F 2 224 ? 206.062 245.133 244.827 1.00 37.42 224 LEU C C 1
ATOM 34427 O O . LEU F 2 224 ? 207.119 244.993 245.451 1.00 46.44 224 LEU C O 1
ATOM 34443 N N . THR F 2 225 ? 204.942 244.501 245.176 1.00 34.80 225 THR C N 1
ATOM 34444 C CA . THR F 2 225 ? 204.941 243.596 246.318 1.00 37.56 225 THR C CA 1
ATOM 34445 C C . THR F 2 225 ? 205.507 242.227 245.957 1.00 39.65 225 THR C C 1
ATOM 34446 O O . THR F 2 225 ? 206.128 241.572 246.799 1.00 50.09 225 THR C O 1
ATOM 34457 N N . CYS F 2 226 ? 205.314 241.781 244.715 1.00 38.05 226 CYS C N 1
ATOM 34458 C CA . CYS F 2 226 ? 205.728 240.453 244.287 1.00 35.89 226 CYS C CA 1
ATOM 34459 C C . CYS F 2 226 ? 207.016 240.468 243.473 1.00 38.85 226 CYS C C 1
ATOM 34460 O O . CYS F 2 226 ? 207.312 239.485 242.789 1.00 48.44 226 CYS C O 1
ATOM 34468 N N . TRP F 2 227 ? 207.796 241.548 243.538 1.00 32.03 227 TRP C N 1
ATOM 34469 C CA . TRP F 2 227 ? 209.006 241.606 242.723 1.00 28.41 227 TRP C CA 1
ATOM 34470 C C . TRP F 2 227 ? 210.025 240.553 243.144 1.00 33.47 227 TRP C C 1
ATOM 34471 O O . TRP F 2 227 ? 210.687 239.956 242.286 1.00 44.82 227 TRP C O 1
ATOM 34492 N N . LYS F 2 228 ? 210.142 240.282 244.442 1.00 35.93 228 LYS C N 1
ATOM 34493 C CA . LYS F 2 228 ? 211.094 239.273 244.887 1.00 30.71 228 LYS C CA 1
ATOM 34494 C C . LYS F 2 228 ? 210.615 237.865 244.571 1.00 32.23 228 LYS C C 1
ATOM 34495 O O . LYS F 2 228 ? 211.430 236.998 244.247 1.00 41.95 228 LYS C O 1
ATOM 34514 N N . LEU F 2 229 ? 209.305 237.627 244.630 1.00 34.64 229 LEU C N 1
ATOM 34515 C CA . LEU F 2 229 ? 208.772 236.349 244.178 1.00 31.76 229 LEU C CA 1
ATOM 34516 C C . LEU F 2 229 ? 209.065 236.134 242.701 1.00 37.88 229 LEU C C 1
ATOM 34517 O O . LEU F 2 229 ? 209.459 235.033 242.294 1.00 44.97 229 LEU C O 1
ATOM 34533 N N . ASP F 2 230 ? 208.879 237.171 241.884 1.00 34.08 230 ASP C N 1
ATOM 34534 C CA . ASP F 2 230 ? 209.182 237.044 240.466 1.00 35.47 230 ASP C CA 1
ATOM 34535 C C . ASP F 2 230 ? 210.656 236.750 240.251 1.00 37.14 230 ASP C C 1
ATOM 34536 O O . ASP F 2 230 ? 211.014 235.880 239.449 1.00 42.64 230 ASP C O 1
ATOM 34545 N N . GLN F 2 231 ? 211.530 237.461 240.964 1.00 36.76 231 GLN C N 1
ATOM 34546 C CA . GLN F 2 231 ? 212.960 237.233 240.805 1.00 34.31 231 GLN C CA 1
ATOM 34547 C C . GLN F 2 231 ? 213.338 235.813 241.204 1.00 38.35 231 GLN C C 1
ATOM 34548 O O . GLN F 2 231 ? 214.132 235.159 240.520 1.00 44.27 231 GLN C O 1
ATOM 34562 N N . ASP F 2 232 ? 212.780 235.320 242.310 1.00 41.61 232 ASP C N 1
ATOM 34563 C CA . ASP F 2 232 ? 213.093 233.967 242.754 1.00 34.65 232 ASP C CA 1
ATOM 34564 C C . ASP F 2 232 ? 212.604 232.929 241.756 1.00 31.53 232 ASP C C 1
ATOM 34565 O O . ASP F 2 232 ? 213.327 231.977 241.435 1.00 38.51 232 ASP C O 1
ATOM 34574 N N . LEU F 2 233 ? 211.386 233.097 241.241 1.00 33.37 233 LEU C N 1
ATOM 34575 C CA . LEU F 2 233 ? 210.864 232.125 240.290 1.00 30.09 233 LEU C CA 1
ATOM 34576 C C . LEU F 2 233 ? 211.649 232.157 238.989 1.00 32.42 233 LEU C C 1
ATOM 34577 O O . LEU F 2 233 ? 211.828 231.118 238.347 1.00 41.70 233 LEU C O 1
ATOM 34593 N N . GLU F 2 234 ? 212.130 233.334 238.591 1.00 35.55 234 GLU C N 1
ATOM 34594 C CA . GLU F 2 234 ? 212.932 233.434 237.378 1.00 35.71 234 GLU C CA 1
ATOM 34595 C C . GLU F 2 234 ? 214.318 232.839 237.572 1.00 36.91 234 GLU C C 1
ATOM 34596 O O . GLU F 2 234 ? 214.869 232.247 236.640 1.00 39.81 234 GLU C O 1
ATOM 34608 N N . ARG F 2 235 ? 214.890 232.981 238.767 1.00 40.15 235 ARG C N 1
ATOM 34609 C CA . ARG F 2 235 ? 216.150 232.315 239.065 1.00 33.81 235 ARG C CA 1
ATOM 34610 C C . ARG F 2 235 ? 215.989 230.803 239.051 1.00 39.11 235 ARG C C 1
ATOM 34611 O O . ARG F 2 235 ? 216.869 230.092 238.552 1.00 47.72 235 ARG C O 1
ATOM 34632 N N . GLU F 2 236 ? 214.879 230.295 239.590 1.00 41.12 236 GLU C N 1
ATOM 34633 C CA . GLU F 2 236 ? 214.619 228.861 239.533 1.00 33.13 236 GLU C CA 1
ATOM 34634 C C . GLU F 2 236 ? 214.584 228.372 238.094 1.00 39.64 236 GLU C C 1
ATOM 34635 O O . GLU F 2 236 ? 215.072 227.277 237.788 1.00 44.47 236 GLU C O 1
ATOM 34647 N N . GLY F 2 237 ? 214.014 229.167 237.197 1.00 37.90 237 GLY C N 1
ATOM 34648 C CA . GLY F 2 237 ? 213.881 228.808 235.803 1.00 31.05 237 GLY C CA 1
ATOM 34649 C C . GLY F 2 237 ? 212.468 228.514 235.372 1.00 30.50 237 GLY C C 1
ATOM 34650 O O . GLY F 2 237 ? 212.254 228.176 234.203 1.00 34.60 237 GLY C O 1
ATOM 34654 N N . VAL F 2 238 ? 211.503 228.634 236.265 1.00 35.17 238 VAL C N 1
ATOM 34655 C CA . VAL F 2 238 ? 210.104 228.402 235.943 1.00 33.85 238 VAL C CA 1
ATOM 34656 C C . VAL F 2 238 ? 209.567 229.645 235.263 1.00 32.49 238 VAL C C 1
ATOM 34657 O O . VAL F 2 238 ? 210.073 230.753 235.458 1.00 37.17 238 VAL C O 1
ATOM 34670 N N . LYS F 2 239 ? 208.540 229.464 234.448 1.00 39.04 239 LYS C N 1
ATOM 34671 C CA . LYS F 2 239 ? 207.870 230.573 233.793 1.00 31.68 239 LYS C CA 1
ATOM 34672 C C . LYS F 2 239 ? 206.523 230.763 234.466 1.00 35.84 239 LYS C C 1
ATOM 34673 O O . LYS F 2 239 ? 205.896 229.791 234.887 1.00 48.37 239 LYS C O 1
ATOM 34692 N N . PHE F 2 240 ? 206.094 232.010 234.617 1.00 33.89 240 PHE C N 1
ATOM 34693 C CA . PHE F 2 240 ? 204.867 232.250 235.353 1.00 33.00 240 PHE C CA 1
ATOM 34694 C C . PHE F 2 240 ? 204.141 233.452 234.777 1.00 30.26 240 PHE C C 1
ATOM 34695 O O . PHE F 2 240 ? 204.720 234.281 234.072 1.00 37.79 240 PHE C O 1
ATOM 34712 N N . SER F 2 241 ? 202.855 233.523 235.094 1.00 34.33 241 SER C N 1
ATOM 34713 C CA . SER F 2 241 ? 202.015 234.634 234.679 1.00 34.33 241 SER C CA 1
ATOM 34714 C C . SER F 2 241 ? 201.030 234.922 235.796 1.00 32.27 241 SER C C 1
ATOM 34715 O O . SER F 2 241 ? 200.350 234.007 236.272 1.00 40.93 241 SER C O 1
ATOM 34723 N N . ARG F 2 242 ? 200.960 236.184 236.210 1.00 37.40 242 ARG C N 1
ATOM 34724 C CA . ARG F 2 242 ? 199.974 236.636 237.182 1.00 36.02 242 ARG C CA 1
ATOM 34725 C C . ARG F 2 242 ? 198.921 237.443 236.434 1.00 40.55 242 ARG C C 1
ATOM 34726 O O . ARG F 2 242 ? 199.222 238.498 235.872 1.00 48.10 242 ARG C O 1
ATOM 34747 N N . TYR F 2 243 ? 197.691 236.944 236.431 1.00 43.28 243 TYR C N 1
ATOM 34748 C CA . TYR F 2 243 ? 196.540 237.669 235.908 1.00 41.57 243 TYR C CA 1
ATOM 34749 C C . TYR F 2 243 ? 195.587 237.894 237.075 1.00 41.75 243 TYR C C 1
ATOM 34750 O O . TYR F 2 243 ? 195.027 236.936 237.618 1.00 51.49 243 TYR C O 1
ATOM 34768 N N . ALA F 2 244 ? 195.421 239.153 237.474 1.00 47.40 244 ALA C N 1
ATOM 34769 C CA . ALA F 2 244 ? 194.543 239.537 238.582 1.00 48.98 244 ALA C CA 1
ATOM 34770 C C . ALA F 2 244 ? 195.072 238.863 239.843 1.00 48.15 244 ALA C C 1
ATOM 34771 O O . ALA F 2 244 ? 196.256 239.054 240.166 1.00 47.00 244 ALA C O 1
ATOM 34778 N N . ASP F 2 245 ? 194.271 238.083 240.567 1.00 47.83 245 ASP C N 1
ATOM 34779 C CA . ASP F 2 245 ? 194.728 237.330 241.729 1.00 48.16 245 ASP C CA 1
ATOM 34780 C C . ASP F 2 245 ? 194.949 235.866 241.387 1.00 47.34 245 ASP C C 1
ATOM 34781 O O . ASP F 2 245 ? 194.674 234.981 242.198 1.00 54.23 245 ASP C O 1
ATOM 34790 N N . ASP F 2 246 ? 195.431 235.600 240.186 1.00 38.30 246 ASP C N 1
ATOM 34791 C CA . ASP F 2 246 ? 195.668 234.246 239.729 1.00 37.61 246 ASP C CA 1
ATOM 34792 C C . ASP F 2 246 ? 197.105 234.170 239.255 1.00 43.10 246 ASP C C 1
ATOM 34793 O O . ASP F 2 246 ? 197.582 235.082 238.583 1.00 50.83 246 ASP C O 1
ATOM 34802 N N . THR F 2 247 ? 197.806 233.098 239.607 1.00 45.38 247 THR C N 1
ATOM 34803 C CA . THR F 2 247 ? 199.166 232.923 239.118 1.00 40.93 247 THR C CA 1
ATOM 34804 C C . THR F 2 247 ? 199.340 231.499 238.630 1.00 38.85 247 THR C C 1
ATOM 34805 O O . THR F 2 247 ? 199.094 230.551 239.377 1.00 47.28 247 THR C O 1
ATOM 34816 N N . ILE F 2 248 ? 199.780 231.349 237.388 1.00 35.10 248 ILE C N 1
ATOM 34817 C CA . ILE F 2 248 ? 200.095 230.047 236.820 1.00 32.29 248 ILE C CA 1
ATOM 34818 C C . ILE F 2 248 ? 201.601 229.966 236.650 1.00 35.59 248 ILE C C 1
ATOM 34819 O O . ILE F 2 248 ? 202.212 230.861 236.058 1.00 43.29 248 ILE C O 1
ATOM 34835 N N . ILE F 2 249 ? 202.196 228.900 237.177 1.00 35.42 249 ILE C N 1
ATOM 34836 C CA . ILE F 2 249 ? 203.625 228.650 237.053 1.00 29.63 249 ILE C CA 1
ATOM 34837 C C . ILE F 2 249 ? 203.796 227.317 236.348 1.00 26.48 249 ILE C C 1
ATOM 34838 O O . ILE F 2 249 ? 203.297 226.293 236.822 1.00 41.04 249 ILE C O 1
ATOM 34854 N N . TRP F 2 250 ? 204.503 227.328 235.223 1.00 31.23 250 TRP C N 1
ATOM 34855 C CA . TRP F 2 250 ? 204.744 226.120 234.457 1.00 30.86 250 TRP C CA 1
ATOM 34856 C C . TRP F 2 250 ? 206.234 225.940 234.223 1.00 30.86 250 TRP C C 1
ATOM 34857 O O . TRP F 2 250 ? 207.009 226.906 234.191 1.00 34.69 250 TRP C O 1
ATOM 34878 N N . SER F 2 251 ? 206.612 224.675 234.069 1.00 36.81 251 SER C N 1
ATOM 34879 C CA . SER F 2 251 ? 207.992 224.280 233.839 1.00 33.65 251 SER C CA 1
ATOM 34880 C C . SER F 2 251 ? 207.997 222.950 233.102 1.00 31.53 251 SER C C 1
ATOM 34881 O O . SER F 2 251 ? 206.982 222.264 233.009 1.00 44.34 251 SER C O 1
ATOM 34889 N N . GLN F 2 252 ? 209.158 222.595 232.563 1.00 32.66 252 GLN C N 1
ATOM 34890 C CA . GLN F 2 252 ? 209.365 221.279 231.978 1.00 26.59 252 GLN C CA 1
ATOM 34891 C C . GLN F 2 252 ? 209.914 220.272 232.975 1.00 33.56 252 GLN C C 1
ATOM 34892 O O . GLN F 2 252 ? 210.159 219.124 232.596 1.00 45.15 252 GLN C O 1
ATOM 34906 N N . GLU F 2 253 ? 210.121 220.667 234.228 1.00 41.13 253 GLU C N 1
ATOM 34907 C CA . GLU F 2 253 ? 210.696 219.795 235.241 1.00 40.38 253 GLU C CA 1
ATOM 34908 C C . GLU F 2 253 ? 209.822 219.789 236.485 1.00 44.49 253 GLU C C 1
ATOM 34909 O O . GLU F 2 253 ? 209.306 220.831 236.901 1.00 54.43 253 GLU C O 1
ATOM 34921 N N . TYR F 2 254 ? 209.655 218.603 237.074 1.00 39.42 254 TYR C N 1
ATOM 34922 C CA . TYR F 2 254 ? 208.873 218.478 238.301 1.00 50.13 254 TYR C CA 1
ATOM 34923 C C . TYR F 2 254 ? 209.596 219.121 239.476 1.00 56.11 254 TYR C C 1
ATOM 34924 O O . TYR F 2 254 ? 208.969 219.766 240.329 1.00 56.22 254 TYR C O 1
ATOM 34942 N N . SER F 2 255 ? 210.918 218.962 239.530 1.00 50.65 255 SER C N 1
ATOM 34943 C CA . SER F 2 255 ? 211.688 219.559 240.612 1.00 52.32 255 SER C CA 1
ATOM 34944 C C . SER F 2 255 ? 211.552 221.073 240.602 1.00 53.91 255 SER C C 1
ATOM 34945 O O . SER F 2 255 ? 211.469 221.707 241.660 1.00 57.94 255 SER C O 1
ATOM 34953 N N . LYS F 2 256 ? 211.531 221.670 239.411 1.00 48.58 256 LYS C N 1
ATOM 34954 C CA . LYS F 2 256 ? 211.397 223.118 239.312 1.00 40.30 256 LYS C CA 1
ATOM 34955 C C . LYS F 2 256 ? 210.058 223.589 239.863 1.00 42.35 256 LYS C C 1
ATOM 34956 O O . LYS F 2 256 ? 209.997 224.591 240.581 1.00 47.38 256 LYS C O 1
ATOM 34975 N N . ILE F 2 257 ? 208.973 222.889 239.536 1.00 35.23 257 ILE C N 1
ATOM 34976 C CA . ILE F 2 257 ? 207.668 223.278 240.062 1.00 37.36 257 ILE C CA 1
ATOM 34977 C C . ILE F 2 257 ? 207.626 223.104 241.574 1.00 45.16 257 ILE C C 1
ATOM 34978 O O . ILE F 2 257 ? 207.036 223.924 242.288 1.00 53.46 257 ILE C O 1
ATOM 34994 N N . CYS F 2 258 ? 208.210 222.022 242.089 1.00 41.81 258 CYS C N 1
ATOM 34995 C CA . CYS F 2 258 ? 208.221 221.843 243.539 1.00 50.19 258 CYS C CA 1
ATOM 34996 C C . CYS F 2 258 ? 209.003 222.961 244.221 1.00 46.36 258 CYS C C 1
ATOM 34997 O O . CYS F 2 258 ? 208.572 223.508 245.249 1.00 52.83 258 CYS C O 1
ATOM 35005 N N . ASN F 2 259 ? 210.142 223.337 243.645 1.00 34.48 259 ASN C N 1
ATOM 35006 C CA . ASN F 2 259 ? 210.919 224.434 244.196 1.00 38.32 259 ASN C CA 1
ATOM 35007 C C . ASN F 2 259 ? 210.160 225.749 244.078 1.00 43.92 259 ASN C C 1
ATOM 35008 O O . ASN F 2 259 ? 210.284 226.624 244.944 1.00 48.64 259 ASN C O 1
ATOM 35019 N N . ALA F 2 260 ? 209.341 225.891 243.037 1.00 43.07 260 ALA C N 1
ATOM 35020 C CA . ALA F 2 260 ? 208.481 227.060 242.929 1.00 37.49 260 ALA C CA 1
ATOM 35021 C C . ALA F 2 260 ? 207.448 227.087 244.046 1.00 43.41 260 ALA C C 1
ATOM 35022 O O . ALA F 2 260 ? 207.185 228.146 244.625 1.00 53.09 260 ALA C O 1
ATOM 35029 N N . PHE F 2 261 ? 206.848 225.936 244.355 1.00 33.92 261 PHE C N 1
ATOM 35030 C CA . PHE F 2 261 ? 205.937 225.870 245.495 1.00 41.61 261 PHE C CA 1
ATOM 35031 C C . PHE F 2 261 ? 206.634 226.333 246.760 1.00 42.93 261 PHE C C 1
ATOM 35032 O O . PHE F 2 261 ? 206.067 227.094 247.560 1.00 51.49 261 PHE C O 1
ATOM 35049 N N . ASN F 2 262 ? 207.871 225.887 246.953 1.00 35.65 262 ASN C N 1
ATOM 35050 C CA . ASN F 2 262 ? 208.625 226.307 248.126 1.00 38.98 262 ASN C CA 1
ATOM 35051 C C . ASN F 2 262 ? 208.827 227.818 248.129 1.00 42.14 262 ASN C C 1
ATOM 35052 O O . ASN F 2 262 ? 208.741 228.470 249.181 1.00 49.88 262 ASN C O 1
ATOM 35063 N N . ILE F 2 263 ? 209.083 228.394 246.954 1.00 37.16 263 ILE C N 1
ATOM 35064 C CA . ILE F 2 263 ? 209.257 229.841 246.855 1.00 33.12 263 ILE C CA 1
ATOM 35065 C C . ILE F 2 263 ? 207.979 230.562 247.266 1.00 36.02 263 ILE C C 1
ATOM 35066 O O . ILE F 2 263 ? 208.020 231.556 248.002 1.00 43.37 263 ILE C O 1
ATOM 35082 N N . ILE F 2 264 ? 206.827 230.097 246.775 1.00 36.18 264 ILE C N 1
ATOM 35083 C CA . ILE F 2 264 ? 205.579 230.775 247.132 1.00 43.47 264 ILE C CA 1
ATOM 35084 C C . ILE F 2 264 ? 205.341 230.668 248.628 1.00 49.22 264 ILE C C 1
ATOM 35085 O O . ILE F 2 264 ? 204.846 231.607 249.261 1.00 57.19 264 ILE C O 1
ATOM 35101 N N . THR F 2 265 ? 205.679 229.522 249.216 1.00 39.73 265 THR C N 1
ATOM 35102 C CA . THR F 2 265 ? 205.512 229.366 250.656 1.00 40.31 265 THR C CA 1
ATOM 35103 C C . THR F 2 265 ? 206.363 230.382 251.412 1.00 41.95 265 THR C C 1
ATOM 35104 O O . THR F 2 265 ? 205.877 231.072 252.324 1.00 55.15 265 THR C O 1
ATOM 35115 N N . ASN F 2 266 ? 207.624 230.525 251.009 1.00 29.23 266 ASN C N 1
ATOM 35116 C CA . ASN F 2 266 ? 208.497 231.486 251.672 1.00 43.62 266 ASN C CA 1
ATOM 35117 C C . ASN F 2 266 ? 207.975 232.909 251.511 1.00 47.68 266 ASN C C 1
ATOM 35118 O O . ASN F 2 266 ? 208.026 233.708 252.453 1.00 53.16 266 ASN C O 1
ATOM 35129 N N . PHE F 2 267 ? 207.494 233.249 250.315 1.00 41.19 267 PHE C N 1
ATOM 35130 C CA . PHE F 2 267 ? 206.993 234.596 250.073 1.00 44.09 267 PHE C CA 1
ATOM 35131 C C . PHE F 2 267 ? 205.750 234.869 250.907 1.00 46.70 267 PHE C C 1
ATOM 35132 O O . PHE F 2 267 ? 205.582 235.969 251.455 1.00 55.59 267 PHE C O 1
ATOM 35149 N N . SER F 2 268 ? 204.883 233.867 251.038 1.00 42.45 268 SER C N 1
ATOM 35150 C CA . SER F 2 268 ? 203.723 234.003 251.903 1.00 48.75 268 SER C CA 1
ATOM 35151 C C . SER F 2 268 ? 204.150 234.317 253.325 1.00 55.88 268 SER C C 1
ATOM 35152 O O . SER F 2 268 ? 203.556 235.177 253.988 1.00 62.55 268 SER C O 1
ATOM 35160 N N . LYS F 2 269 ? 205.183 233.631 253.813 1.00 50.87 269 LYS C N 1
ATOM 35161 C CA . LYS F 2 269 ? 205.664 233.922 255.160 1.00 48.07 269 LYS C CA 1
ATOM 35162 C C . LYS F 2 269 ? 206.231 235.331 255.264 1.00 50.38 269 LYS C C 1
ATOM 35163 O O . LYS F 2 269 ? 205.937 236.055 256.221 1.00 54.00 269 LYS C O 1
ATOM 35182 N N . SER F 2 270 ? 207.032 235.751 254.285 1.00 51.44 270 SER C N 1
ATOM 35183 C CA . SER F 2 270 ? 207.631 237.079 254.369 1.00 58.35 270 SER C CA 1
ATOM 35184 C C . SER F 2 270 ? 206.591 238.185 254.263 1.00 60.58 270 SER C C 1
ATOM 35185 O O . SER F 2 270 ? 206.860 239.311 254.697 1.00 61.97 270 SER C O 1
ATOM 35193 N N . ALA F 2 271 ? 205.416 237.897 253.706 1.00 54.94 271 ALA C N 1
ATOM 35194 C CA . ALA F 2 271 ? 204.384 238.913 253.557 1.00 59.05 271 ALA C CA 1
ATOM 35195 C C . ALA F 2 271 ? 203.380 238.934 254.703 1.00 61.11 271 ALA C C 1
ATOM 35196 O O . ALA F 2 271 ? 202.579 239.872 254.780 1.00 61.55 271 ALA C O 1
ATOM 35203 N N . GLY F 2 272 ? 203.397 237.939 255.588 1.00 55.74 272 GLY C N 1
ATOM 35204 C CA . GLY F 2 272 ? 202.470 237.889 256.698 1.00 58.83 272 GLY C CA 1
ATOM 35205 C C . GLY F 2 272 ? 201.109 237.326 256.364 1.00 61.05 272 GLY C C 1
ATOM 35206 O O . GLY F 2 272 ? 200.270 237.201 257.268 1.00 62.00 272 GLY C O 1
ATOM 35210 N N . ILE F 2 273 ? 200.855 236.989 255.103 1.00 54.85 273 ILE C N 1
ATOM 35211 C CA . ILE F 2 273 ? 199.563 236.484 254.662 1.00 51.78 273 ILE C CA 1
ATOM 35212 C C . ILE F 2 273 ? 199.816 235.362 253.666 1.00 48.03 273 ILE C C 1
ATOM 35213 O O . ILE F 2 273 ? 200.797 235.388 252.919 1.00 53.28 273 ILE C O 1
ATOM 35229 N N . LYS F 2 274 ? 198.930 234.371 253.655 1.00 48.09 274 LYS C N 1
ATOM 35230 C CA . LYS F 2 274 ? 199.183 233.141 252.920 1.00 53.20 274 LYS C CA 1
ATOM 35231 C C . LYS F 2 274 ? 198.615 233.198 251.505 1.00 57.80 274 LYS C C 1
ATOM 35232 O O . LYS F 2 274 ? 197.656 233.921 251.222 1.00 56.49 274 LYS C O 1
ATOM 35251 N N . ILE F 2 275 ? 199.228 232.415 250.619 1.00 52.50 275 ILE C N 1
ATOM 35252 C CA . ILE F 2 275 ? 198.758 232.208 249.254 1.00 50.58 275 ILE C CA 1
ATOM 35253 C C . ILE F 2 275 ? 198.433 230.730 249.093 1.00 45.13 275 ILE C C 1
ATOM 35254 O O . ILE F 2 275 ? 199.264 229.871 249.404 1.00 42.68 275 ILE C O 1
ATOM 35270 N N . ASN F 2 276 ? 197.220 230.438 248.611 1.00 54.41 276 ASN C N 1
ATOM 35271 C CA . ASN F 2 276 ? 196.721 229.078 248.526 1.00 49.54 276 ASN C CA 1
ATOM 35272 C C . ASN F 2 276 ? 196.492 228.658 247.077 1.00 53.47 276 ASN C C 1
ATOM 35273 O O . ASN F 2 276 ? 196.007 229.461 246.273 1.00 60.43 276 ASN C O 1
ATOM 35284 N N . PRO F 2 277 ? 196.835 227.425 246.713 1.00 45.85 277 PRO C N 1
ATOM 35285 C CA . PRO F 2 277 ? 196.529 226.945 245.362 1.00 46.72 277 PRO C CA 1
ATOM 35286 C C . PRO F 2 277 ? 195.040 226.715 245.170 1.00 52.46 277 PRO C C 1
ATOM 35287 O O . PRO F 2 277 ? 194.274 226.545 246.120 1.00 54.27 277 PRO C O 1
ATOM 35298 N N . LYS F 2 278 ? 194.635 226.718 243.906 1.00 51.48 278 LYS C N 1
ATOM 35299 C CA . LYS F 2 278 ? 193.245 226.473 243.551 1.00 56.97 278 LYS C CA 1
ATOM 35300 C C . LYS F 2 278 ? 192.819 225.082 244.009 1.00 57.82 278 LYS C C 1
ATOM 35301 O O . LYS F 2 278 ? 191.634 224.816 244.207 1.00 59.61 278 LYS C O 1
ATOM 35320 N N . GLY F 2 282 ? 195.981 221.776 242.046 1.00 56.55 282 GLY C N 1
ATOM 35321 C CA . GLY F 2 282 ? 197.132 222.516 242.529 1.00 60.11 282 GLY C CA 1
ATOM 35322 C C . GLY F 2 282 ? 198.369 222.316 241.676 1.00 61.59 282 GLY C C 1
ATOM 35323 O O . GLY F 2 282 ? 198.836 223.248 241.030 1.00 61.76 282 GLY C O 1
ATOM 35327 N N . ILE F 2 283 ? 198.894 221.094 241.673 1.00 52.96 283 ILE C N 1
ATOM 35328 C CA . ILE F 2 283 ? 200.065 220.725 240.886 1.00 50.31 283 ILE C CA 1
ATOM 35329 C C . ILE F 2 283 ? 199.669 219.590 239.957 1.00 48.35 283 ILE C C 1
ATOM 35330 O O . ILE F 2 283 ? 199.086 218.594 240.400 1.00 52.74 283 ILE C O 1
ATOM 35346 N N . SER F 2 284 ? 199.971 219.739 238.672 1.00 38.43 284 SER C N 1
ATOM 35347 C CA . SER F 2 284 ? 199.576 218.734 237.704 1.00 45.39 284 SER C CA 1
ATOM 35348 C C . SER F 2 284 ? 200.598 218.678 236.584 1.00 40.63 284 SER C C 1
ATOM 35349 O O . SER F 2 284 ? 201.466 219.542 236.454 1.00 47.41 284 SER C O 1
ATOM 35357 N N . LEU F 2 285 ? 200.485 217.630 235.786 1.00 41.08 285 LEU C N 1
ATOM 35358 C CA . LEU F 2 285 ? 201.324 217.394 234.625 1.00 43.53 285 LEU C CA 1
ATOM 35359 C C . LEU F 2 285 ? 200.461 217.414 233.377 1.00 41.72 285 LEU C C 1
ATOM 35360 O O . LEU F 2 285 ? 199.414 216.763 233.337 1.00 46.91 285 LEU C O 1
ATOM 35376 N N . LEU F 2 286 ? 200.889 218.165 232.367 1.00 42.41 286 LEU C N 1
ATOM 35377 C CA . LEU F 2 286 ? 200.199 218.209 231.091 1.00 38.61 286 LEU C CA 1
ATOM 35378 C C . LEU F 2 286 ? 201.024 217.464 230.052 1.00 42.45 286 LEU C C 1
ATOM 35379 O O . LEU F 2 286 ? 202.202 217.784 229.839 1.00 56.17 286 LEU C O 1
ATOM 35395 N N . THR F 2 287 ? 200.400 216.462 229.432 1.00 36.64 287 THR C N 1
ATOM 35396 C CA . THR F 2 287 ? 201.042 215.546 228.500 1.00 48.72 287 THR C CA 1
ATOM 35397 C C . THR F 2 287 ? 200.141 215.367 227.287 1.00 49.10 287 THR C C 1
ATOM 35398 O O . THR F 2 287 ? 199.008 215.847 227.254 1.00 46.35 287 THR C O 1
ATOM 35409 N N . LYS F 2 288 ? 200.653 214.653 226.287 1.00 58.39 288 LYS C N 1
ATOM 35410 C CA . LYS F 2 288 ? 199.846 214.301 225.126 1.00 55.66 288 LYS C CA 1
ATOM 35411 C C . LYS F 2 288 ? 198.634 213.487 225.568 1.00 57.84 288 LYS C C 1
ATOM 35412 O O . LYS F 2 288 ? 198.630 212.865 226.631 1.00 60.01 288 LYS C O 1
ATOM 35431 N N . LYS F 2 289 ? 197.587 213.499 224.743 1.00 65.75 289 LYS C N 1
ATOM 35432 C CA . LYS F 2 289 ? 196.377 212.755 225.087 1.00 68.56 289 LYS C CA 1
ATOM 35433 C C . LYS F 2 289 ? 196.653 211.256 225.173 1.00 70.16 289 LYS C C 1
ATOM 35434 O O . LYS F 2 289 ? 196.182 210.580 226.095 1.00 66.44 289 LYS C O 1
ATOM 35453 N N . GLY F 2 290 ? 197.412 210.721 224.218 1.00 70.91 290 GLY C N 1
ATOM 35454 C CA . GLY F 2 290 ? 197.640 209.288 224.189 1.00 69.09 290 GLY C CA 1
ATOM 35455 C C . GLY F 2 290 ? 198.483 208.802 225.353 1.00 70.57 290 GLY C C 1
ATOM 35456 O O . GLY F 2 290 ? 198.230 207.730 225.908 1.00 68.04 290 GLY C O 1
ATOM 35460 N N . LEU F 2 291 ? 199.496 209.575 225.732 1.00 70.22 291 LEU C N 1
ATOM 35461 C CA . LEU F 2 291 ? 200.486 209.086 226.671 1.00 72.74 291 LEU C CA 1
ATOM 35462 C C . LEU F 2 291 ? 199.949 209.188 228.101 1.00 71.95 291 LEU C C 1
ATOM 35463 O O . LEU F 2 291 ? 199.155 210.081 228.412 1.00 70.20 291 LEU C O 1
ATOM 35479 N N . PRO F 2 292 ? 200.367 208.280 229.003 1.00 74.67 292 PRO C N 1
ATOM 35480 C CA . PRO F 2 292 ? 199.874 208.343 230.387 1.00 72.96 292 PRO C CA 1
ATOM 35481 C C . PRO F 2 292 ? 200.703 209.267 231.269 1.00 72.24 292 PRO C C 1
ATOM 35482 O O . PRO F 2 292 ? 201.618 209.938 230.782 1.00 67.92 292 PRO C O 1
ATOM 35493 N N . SER F 2 293 ? 200.393 209.311 232.566 1.00 73.03 293 SER C N 1
ATOM 35494 C CA . SER F 2 293 ? 201.072 210.200 233.498 1.00 72.14 293 SER C CA 1
ATOM 35495 C C . SER F 2 293 ? 201.331 209.487 234.819 1.00 70.42 293 SER C C 1
ATOM 35496 O O . SER F 2 293 ? 200.680 208.497 235.157 1.00 71.16 293 SER C O 1
ATOM 35504 N N . GLU F 2 294 ? 202.295 210.025 235.571 1.00 67.51 294 GLU C N 1
ATOM 35505 C CA . GLU F 2 294 ? 202.640 209.562 236.912 1.00 68.22 294 GLU C CA 1
ATOM 35506 C C . GLU F 2 294 ? 201.721 210.148 237.965 1.00 67.15 294 GLU C C 1
ATOM 35507 O O . GLU F 2 294 ? 201.022 209.425 238.684 1.00 64.90 294 GLU C O 1
ATOM 35519 N N . ILE F 2 295 ? 201.715 211.471 238.016 1.00 65.91 295 ILE C N 1
ATOM 35520 C CA . ILE F 2 295 ? 201.129 212.227 239.082 1.00 65.41 295 ILE C CA 1
ATOM 35521 C C . ILE F 2 295 ? 199.752 212.691 238.633 1.00 67.52 295 ILE C C 1
ATOM 35522 O O . ILE F 2 295 ? 199.393 212.590 237.463 1.00 66.06 295 ILE C O 1
ATOM 35538 N N . THR F 2 296 ? 198.962 213.194 239.576 1.00 68.38 296 THR C N 1
ATOM 35539 C CA . THR F 2 296 ? 197.632 213.662 239.225 1.00 67.45 296 THR C CA 1
ATOM 35540 C C . THR F 2 296 ? 197.747 214.621 238.051 1.00 65.48 296 THR C C 1
ATOM 35541 O O . THR F 2 296 ? 198.428 215.645 238.132 1.00 61.34 296 THR C O 1
ATOM 35552 N N . SER F 2 297 ? 197.082 214.278 236.953 1.00 65.42 297 SER C N 1
ATOM 35553 C CA . SER F 2 297 ? 197.325 214.938 235.683 1.00 64.18 297 SER C CA 1
ATOM 35554 C C . SER F 2 297 ? 196.005 215.167 234.970 1.00 63.94 297 SER C C 1
ATOM 35555 O O . SER F 2 297 ? 195.012 214.480 235.221 1.00 61.86 297 SER C O 1
ATOM 35563 N N . LYS F 2 298 ? 196.006 216.152 234.077 1.00 60.02 298 LYS C N 1
ATOM 35564 C CA . LYS F 2 298 ? 194.870 216.408 233.210 1.00 58.67 298 LYS C CA 1
ATOM 35565 C C . LYS F 2 298 ? 195.376 216.636 231.797 1.00 54.77 298 LYS C C 1
ATOM 35566 O O . LYS F 2 298 ? 196.489 217.120 231.589 1.00 53.30 298 LYS C O 1
ATOM 35585 N N . ASN F 2 299 ? 194.542 216.277 230.822 1.00 56.93 299 ASN C N 1
ATOM 35586 C CA . ASN F 2 299 ? 194.960 216.377 229.429 1.00 56.29 299 ASN C CA 1
ATOM 35587 C C . ASN F 2 299 ? 195.128 217.830 229.005 1.00 54.30 299 ASN C C 1
ATOM 35588 O O . ASN F 2 299 ? 196.048 218.156 228.246 1.00 57.84 299 ASN C O 1
ATOM 35599 N N . ASN F 2 300 ? 194.251 218.717 229.472 1.00 47.38 300 ASN C N 1
ATOM 35600 C CA . ASN F 2 300 ? 194.234 220.102 229.020 1.00 49.85 300 ASN C CA 1
ATOM 35601 C C . ASN F 2 300 ? 193.996 221.041 230.190 1.00 44.56 300 ASN C C 1
ATOM 35602 O O . ASN F 2 300 ? 193.137 220.779 231.036 1.00 43.34 300 ASN C O 1
ATOM 35613 N N . LEU F 2 301 ? 194.767 222.123 230.243 1.00 45.84 301 LEU C N 1
ATOM 35614 C CA . LEU F 2 301 ? 194.518 223.180 231.208 1.00 40.99 301 LEU C CA 1
ATOM 35615 C C . LEU F 2 301 ? 193.514 224.180 230.648 1.00 41.88 301 LEU C C 1
ATOM 35616 O O . LEU F 2 301 ? 193.415 224.384 229.436 1.00 48.57 301 LEU C O 1
ATOM 35632 N N . ASP F 2 302 ? 192.772 224.811 231.553 1.00 40.68 302 ASP C N 1
ATOM 35633 C CA . ASP F 2 302 ? 191.763 225.806 231.209 1.00 39.26 302 ASP C CA 1
ATOM 35634 C C . ASP F 2 302 ? 192.267 227.162 231.690 1.00 39.93 302 ASP C C 1
ATOM 35635 O O . ASP F 2 302 ? 192.334 227.410 232.897 1.00 45.79 302 ASP C O 1
ATOM 35644 N N . PHE F 2 303 ? 192.622 228.035 230.751 1.00 44.23 303 PHE C N 1
ATOM 35645 C CA . PHE F 2 303 ? 193.274 229.306 231.068 1.00 43.49 303 PHE C CA 1
ATOM 35646 C C . PHE F 2 303 ? 192.567 230.447 230.341 1.00 38.19 303 PHE C C 1
ATOM 35647 O O . PHE F 2 303 ? 192.848 230.714 229.170 1.00 51.07 303 PHE C O 1
ATOM 35664 N N . LEU F 2 304 ? 191.659 231.122 231.042 1.00 37.28 304 LEU C N 1
ATOM 35665 C CA . LEU F 2 304 ? 191.082 232.384 230.579 1.00 35.93 304 LEU C CA 1
ATOM 35666 C C . LEU F 2 304 ? 190.319 232.224 229.268 1.00 41.02 304 LEU C C 1
ATOM 35667 O O . LEU F 2 304 ? 190.614 232.873 228.264 1.00 51.10 304 LEU C O 1
ATOM 35683 N N . GLY F 2 305 ? 189.334 231.342 229.269 1.00 41.35 305 GLY C N 1
ATOM 35684 C CA . GLY F 2 305 ? 188.554 231.125 228.073 1.00 36.42 305 GLY C CA 1
ATOM 35685 C C . GLY F 2 305 ? 189.212 230.219 227.065 1.00 38.54 305 GLY C C 1
ATOM 35686 O O . GLY F 2 305 ? 188.691 230.073 225.956 1.00 46.53 305 GLY C O 1
ATOM 35690 N N . TYR F 2 306 ? 190.339 229.607 227.414 1.00 33.19 306 TYR C N 1
ATOM 35691 C CA . TYR F 2 306 ? 191.027 228.675 226.542 1.00 27.14 306 TYR C CA 1
ATOM 35692 C C . TYR F 2 306 ? 191.200 227.345 227.248 1.00 35.11 306 TYR C C 1
ATOM 35693 O O . TYR F 2 306 ? 191.544 227.293 228.430 1.00 48.35 306 TYR C O 1
ATOM 35711 N N . THR F 2 307 ? 190.968 226.275 226.505 1.00 33.43 307 THR C N 1
ATOM 35712 C CA . THR F 2 307 ? 191.368 224.927 226.885 1.00 34.26 307 THR C CA 1
ATOM 35713 C C . THR F 2 307 ? 192.654 224.677 226.106 1.00 40.58 307 THR C C 1
ATOM 35714 O O . THR F 2 307 ? 192.641 224.464 224.891 1.00 48.39 307 THR C O 1
ATOM 35725 N N . LEU F 2 308 ? 193.776 224.797 226.808 1.00 39.97 308 LEU C N 1
ATOM 35726 C CA . LEU F 2 308 ? 195.084 224.569 226.215 1.00 39.29 308 LEU C CA 1
ATOM 35727 C C . LEU F 2 308 ? 195.489 223.116 226.406 1.00 36.43 308 LEU C C 1
ATOM 35728 O O . LEU F 2 308 ? 195.517 222.615 227.534 1.00 45.82 308 LEU C O 1
ATOM 35744 N N . SER F 2 309 ? 195.799 222.444 225.306 1.00 40.25 309 SER C N 1
ATOM 35745 C CA . SER F 2 309 ? 196.297 221.082 225.321 1.00 35.70 309 SER C CA 1
ATOM 35746 C C . SER F 2 309 ? 197.613 221.039 224.563 1.00 43.46 309 SER C C 1
ATOM 35747 O O . SER F 2 309 ? 197.972 221.971 223.840 1.00 49.37 309 SER C O 1
ATOM 35755 N N . VAL F 2 310 ? 198.337 219.933 224.730 1.00 41.91 310 VAL C N 1
ATOM 35756 C CA . VAL F 2 310 ? 199.566 219.750 223.977 1.00 38.62 310 VAL C CA 1
ATOM 35757 C C . VAL F 2 310 ? 199.301 219.694 222.484 1.00 40.42 310 VAL C C 1
ATOM 35758 O O . VAL F 2 310 ? 200.208 219.963 221.692 1.00 48.53 310 VAL C O 1
ATOM 35771 N N . GLU F 2 311 ? 198.080 219.360 222.071 1.00 46.64 311 GLU C N 1
ATOM 35772 C CA . GLU F 2 311 ? 197.783 219.183 220.658 1.00 47.24 311 GLU C CA 1
ATOM 35773 C C . GLU F 2 311 ? 197.184 220.419 220.006 1.00 47.08 311 GLU C C 1
ATOM 35774 O O . GLU F 2 311 ? 197.281 220.557 218.782 1.00 50.62 311 GLU C O 1
ATOM 35786 N N . ASN F 2 312 ? 196.577 221.318 220.775 1.00 39.14 312 ASN C N 1
ATOM 35787 C CA . ASN F 2 312 ? 195.888 222.453 220.179 1.00 40.24 312 ASN C CA 1
ATOM 35788 C C . ASN F 2 312 ? 195.413 223.386 221.284 1.00 38.26 312 ASN C C 1
ATOM 35789 O O . ASN F 2 312 ? 195.505 223.081 222.476 1.00 41.33 312 ASN C O 1
ATOM 35800 N N . VAL F 2 313 ? 194.904 224.537 220.858 1.00 37.94 313 VAL C N 1
ATOM 35801 C CA . VAL F 2 313 ? 194.266 225.522 221.718 1.00 37.16 313 VAL C CA 1
ATOM 35802 C C . VAL F 2 313 ? 192.815 225.620 221.284 1.00 39.22 313 VAL C C 1
ATOM 35803 O O . VAL F 2 313 ? 192.536 225.829 220.098 1.00 46.52 313 VAL C O 1
ATOM 35816 N N . SER F 2 314 ? 191.892 225.488 222.233 1.00 35.52 314 SER C N 1
ATOM 35817 C CA . SER F 2 314 ? 190.476 225.531 221.912 1.00 34.80 314 SER C CA 1
ATOM 35818 C C . SER F 2 314 ? 189.781 226.471 222.882 1.00 35.46 314 SER C C 1
ATOM 35819 O O . SER F 2 314 ? 190.390 226.996 223.811 1.00 43.76 314 SER C O 1
ATOM 35827 N N . ILE F 2 315 ? 188.496 226.669 222.672 1.00 40.32 315 ILE C N 1
ATOM 35828 C CA . ILE F 2 315 ? 187.698 227.518 223.543 1.00 34.82 315 ILE C CA 1
ATOM 35829 C C . ILE F 2 315 ? 187.187 226.682 224.703 1.00 36.57 315 ILE C C 1
ATOM 35830 O O . ILE F 2 315 ? 186.785 225.527 224.530 1.00 45.80 315 ILE C O 1
ATOM 35846 N N . LYS F 2 316 ? 187.203 227.272 225.890 1.00 31.70 316 LYS C N 1
ATOM 35847 C CA . LYS F 2 316 ? 186.733 226.578 227.076 1.00 36.32 316 LYS C CA 1
ATOM 35848 C C . LYS F 2 316 ? 185.259 226.229 226.923 1.00 43.55 316 LYS C C 1
ATOM 35849 O O . LYS F 2 316 ? 184.476 226.977 226.333 1.00 48.40 316 LYS C O 1
ATOM 35868 N N . GLU F 2 317 ? 184.880 225.070 227.464 1.00 45.38 317 GLU C N 1
ATOM 35869 C CA . GLU F 2 317 ? 183.514 224.593 227.291 1.00 40.48 317 GLU C CA 1
ATOM 35870 C C . GLU F 2 317 ? 182.521 225.566 227.911 1.00 40.44 317 GLU C C 1
ATOM 35871 O O . GLU F 2 317 ? 181.403 225.711 227.410 1.00 52.05 317 GLU C O 1
ATOM 35883 N N . LYS F 2 318 ? 182.916 226.259 228.977 1.00 37.43 318 LYS C N 1
ATOM 35884 C CA . LYS F 2 318 ? 182.083 227.332 229.515 1.00 38.69 318 LYS C CA 1
ATOM 35885 C C . LYS F 2 318 ? 181.918 228.463 228.504 1.00 39.01 318 LYS C C 1
ATOM 35886 O O . LYS F 2 318 ? 180.816 228.992 228.323 1.00 46.48 318 LYS C O 1
ATOM 35905 N N . SER F 2 319 ? 183.003 228.844 227.829 1.00 39.75 319 SER C N 1
ATOM 35906 C CA . SER F 2 319 ? 182.911 229.889 226.815 1.00 31.55 319 SER C CA 1
ATOM 35907 C C . SER F 2 319 ? 182.099 229.426 225.613 1.00 35.76 319 SER C C 1
ATOM 35908 O O . SER F 2 319 ? 181.361 230.214 225.012 1.00 43.88 319 SER C O 1
ATOM 35916 N N . VAL F 2 320 ? 182.238 228.157 225.232 1.00 35.83 320 VAL C N 1
ATOM 35917 C CA . VAL F 2 320 ? 181.422 227.629 224.146 1.00 36.21 320 VAL C CA 1
ATOM 35918 C C . VAL F 2 320 ? 179.954 227.647 224.544 1.00 36.44 320 VAL C C 1
ATOM 35919 O O . VAL F 2 320 ? 179.077 227.945 223.726 1.00 43.30 320 VAL C O 1
ATOM 35932 N N . LYS F 2 321 ? 179.665 227.323 225.803 1.00 35.43 321 LYS C N 1
ATOM 35933 C CA . LYS F 2 321 ? 178.301 227.424 226.302 1.00 35.65 321 LYS C CA 1
ATOM 35934 C C . LYS F 2 321 ? 177.801 228.854 226.218 1.00 35.01 321 LYS C C 1
ATOM 35935 O O . LYS F 2 321 ? 176.636 229.092 225.898 1.00 44.08 321 LYS C O 1
ATOM 35954 N N . LYS F 2 322 ? 178.664 229.818 226.521 1.00 33.43 322 LYS C N 1
ATOM 35955 C CA . LYS F 2 322 ? 178.259 231.216 226.448 1.00 30.61 322 LYS C CA 1
ATOM 35956 C C . LYS F 2 322 ? 177.942 231.617 225.008 1.00 36.28 322 LYS C C 1
ATOM 35957 O O . LYS F 2 322 ? 176.937 232.293 224.742 1.00 41.17 322 LYS C O 1
ATOM 35976 N N . ILE F 2 323 ? 178.782 231.185 224.064 1.00 33.81 323 ILE C N 1
ATOM 35977 C CA . ILE F 2 323 ? 178.541 231.475 222.652 1.00 25.19 323 ILE C CA 1
ATOM 35978 C C . ILE F 2 323 ? 177.219 230.867 222.213 1.00 32.53 323 ILE C C 1
ATOM 35979 O O . ILE F 2 323 ? 176.405 231.506 221.527 1.00 43.52 323 ILE C O 1
ATOM 35995 N N . LYS F 2 324 ? 176.994 229.610 222.593 1.00 36.35 324 LYS C N 1
ATOM 35996 C CA . LYS F 2 324 ? 175.762 228.928 222.233 1.00 30.26 324 LYS C CA 1
ATOM 35997 C C . LYS F 2 324 ? 174.563 229.623 222.854 1.00 31.99 324 LYS C C 1
ATOM 35998 O O . LYS F 2 324 ? 173.517 229.758 222.215 1.00 43.62 324 LYS C O 1
ATOM 36017 N N . LYS F 2 325 ? 174.702 230.080 224.094 1.00 32.09 325 LYS C N 1
ATOM 36018 C CA . LYS F 2 325 ? 173.613 230.782 224.755 1.00 33.08 325 LYS C CA 1
ATOM 36019 C C . LYS F 2 325 ? 173.239 232.032 223.980 1.00 32.37 325 LYS C C 1
ATOM 36020 O O . LYS F 2 325 ? 172.059 232.294 223.733 1.00 41.53 325 LYS C O 1
ATOM 36039 N N . GLN F 2 326 ? 174.238 232.810 223.568 1.00 35.78 326 GLN C N 1
ATOM 36040 C CA . GLN F 2 326 ? 173.937 234.047 222.859 1.00 32.78 326 GLN C CA 1
ATOM 36041 C C . GLN F 2 326 ? 173.301 233.774 221.502 1.00 36.57 326 GLN C C 1
ATOM 36042 O O . GLN F 2 326 ? 172.314 234.418 221.133 1.00 47.49 326 GLN C O 1
ATOM 36056 N N . ILE F 2 327 ? 173.850 232.829 220.736 1.00 32.64 327 ILE C N 1
ATOM 36057 C CA . ILE F 2 327 ? 173.272 232.543 219.424 1.00 27.77 327 ILE C CA 1
ATOM 36058 C C . ILE F 2 327 ? 171.847 232.019 219.572 1.00 34.01 327 ILE C C 1
ATOM 36059 O O . ILE F 2 327 ? 170.920 232.449 218.861 1.00 41.54 327 ILE C O 1
ATOM 36075 N N . SER F 2 328 ? 171.645 231.094 220.511 1.00 31.55 328 SER C N 1
ATOM 36076 C CA . SER F 2 328 ? 170.331 230.507 220.701 1.00 25.42 328 SER C CA 1
ATOM 36077 C C . SER F 2 328 ? 169.328 231.553 221.151 1.00 31.49 328 SER C C 1
ATOM 36078 O O . SER F 2 328 ? 168.178 231.542 220.704 1.00 45.06 328 SER C O 1
ATOM 36086 N N . TYR F 2 329 ? 169.734 232.466 222.034 1.00 38.65 329 TYR C N 1
ATOM 36087 C CA . TYR F 2 329 ? 168.804 233.503 222.447 1.00 38.60 329 TYR C CA 1
ATOM 36088 C C . TYR F 2 329 ? 168.543 234.495 221.332 1.00 33.51 329 TYR C C 1
ATOM 36089 O O . TYR F 2 329 ? 167.453 235.055 221.261 1.00 49.90 329 TYR C O 1
ATOM 36107 N N . ILE F 2 330 ? 169.522 234.757 220.470 1.00 33.56 330 ILE C N 1
ATOM 36108 C CA . ILE F 2 330 ? 169.247 235.612 219.324 1.00 36.66 330 ILE C CA 1
ATOM 36109 C C . ILE F 2 330 ? 168.097 235.022 218.526 1.00 38.00 330 ILE C C 1
ATOM 36110 O O . ILE F 2 330 ? 167.089 235.689 218.242 1.00 42.84 330 ILE C O 1
ATOM 36126 N N . LEU F 2 331 ? 168.209 233.731 218.209 1.00 37.78 331 LEU C N 1
ATOM 36127 C CA . LEU F 2 331 ? 167.163 233.078 217.430 1.00 36.71 331 LEU C CA 1
ATOM 36128 C C . LEU F 2 331 ? 165.843 233.047 218.189 1.00 39.67 331 LEU C C 1
ATOM 36129 O O . LEU F 2 331 ? 164.782 233.284 217.607 1.00 50.31 331 LEU C O 1
ATOM 36145 N N . TYR F 2 332 ? 165.888 232.745 219.484 1.00 40.17 332 TYR C N 1
ATOM 36146 C CA . TYR F 2 332 ? 164.675 232.672 220.289 1.00 35.98 332 TYR C CA 1
ATOM 36147 C C . TYR F 2 332 ? 163.970 234.019 220.354 1.00 42.41 332 TYR C C 1
ATOM 36148 O O . TYR F 2 332 ? 162.758 234.117 220.133 1.00 49.18 332 TYR C O 1
ATOM 36166 N N . ARG F 2 333 ? 164.722 235.074 220.661 1.00 42.03 333 ARG C N 1
ATOM 36167 C CA . ARG F 2 333 ? 164.151 236.406 220.783 1.00 39.76 333 ARG C CA 1
ATOM 36168 C C . ARG F 2 333 ? 163.531 236.853 219.471 1.00 38.15 333 ARG C C 1
ATOM 36169 O O . ARG F 2 333 ? 162.450 237.449 219.464 1.00 50.37 333 ARG C O 1
ATOM 36190 N N . ASN F 2 334 ? 164.194 236.585 218.350 1.00 34.64 334 ASN C N 1
ATOM 36191 C CA . ASN F 2 334 ? 163.681 237.096 217.089 1.00 36.67 334 ASN C CA 1
ATOM 36192 C C . ASN F 2 334 ? 162.665 236.182 216.420 1.00 44.64 334 ASN C C 1
ATOM 36193 O O . ASN F 2 334 ? 161.945 236.645 215.532 1.00 52.13 334 ASN C O 1
ATOM 36204 N N . LEU F 2 335 ? 162.556 234.915 216.830 1.00 46.16 335 LEU C N 1
ATOM 36205 C CA . LEU F 2 335 ? 161.743 233.960 216.092 1.00 40.76 335 LEU C CA 1
ATOM 36206 C C . LEU F 2 335 ? 160.752 233.154 216.924 1.00 41.78 335 LEU C C 1
ATOM 36207 O O . LEU F 2 335 ? 159.870 232.520 216.336 1.00 50.98 335 LEU C O 1
ATOM 36223 N N . ILE F 2 336 ? 160.850 233.154 218.251 1.00 39.93 336 ILE C N 1
ATOM 36224 C CA . ILE F 2 336 ? 159.929 232.360 219.061 1.00 36.79 336 ILE C CA 1
ATOM 36225 C C . ILE F 2 336 ? 159.241 233.227 220.106 1.00 45.98 336 ILE C C 1
ATOM 36226 O O . ILE F 2 336 ? 158.012 233.210 220.222 1.00 53.48 336 ILE C O 1
ATOM 36242 N N . GLN F 2 337 ? 160.023 233.965 220.894 1.00 42.49 337 GLN C N 1
ATOM 36243 C CA . GLN F 2 337 ? 159.450 234.794 221.954 1.00 38.76 337 GLN C CA 1
ATOM 36244 C C . GLN F 2 337 ? 158.310 235.673 221.470 1.00 41.08 337 GLN C C 1
ATOM 36245 O O . GLN F 2 337 ? 157.262 235.706 222.135 1.00 48.28 337 GLN C O 1
ATOM 36259 N N . PRO F 2 338 ? 158.433 236.403 220.364 1.00 45.13 338 PRO C N 1
ATOM 36260 C CA . PRO F 2 338 ? 157.311 237.242 219.925 1.00 44.49 338 PRO C CA 1
ATOM 36261 C C . PRO F 2 338 ? 156.051 236.446 219.671 1.00 47.89 338 PRO C C 1
ATOM 36262 O O . PRO F 2 338 ? 154.943 236.930 219.929 1.00 52.51 338 PRO C O 1
ATOM 36273 N N . LEU F 2 339 ? 156.196 235.224 219.168 1.00 47.32 339 LEU C N 1
ATOM 36274 C CA . LEU F 2 339 ? 155.058 234.374 218.866 1.00 39.31 339 LEU C CA 1
ATOM 36275 C C . LEU F 2 339 ? 154.533 233.638 220.089 1.00 42.75 339 LEU C C 1
ATOM 36276 O O . LEU F 2 339 ? 153.488 232.989 219.996 1.00 51.22 339 LEU C O 1
ATOM 36292 N N . LYS F 2 340 ? 155.231 233.712 221.219 1.00 40.47 340 LYS C N 1
ATOM 36293 C CA . LYS F 2 340 ? 154.769 233.122 222.463 1.00 42.08 340 LYS C CA 1
ATOM 36294 C C . LYS F 2 340 ? 154.062 234.134 223.355 1.00 46.89 340 LYS C C 1
ATOM 36295 O O . LYS F 2 340 ? 153.722 233.811 224.496 1.00 46.99 340 LYS C O 1
ATOM 36314 N N . LYS F 2 341 ? 153.835 235.348 222.861 1.00 48.19 341 LYS C N 1
ATOM 36315 C CA . LYS F 2 341 ? 153.103 236.351 223.611 1.00 49.97 341 LYS C CA 1
ATOM 36316 C C . LYS F 2 341 ? 151.601 236.090 223.512 1.00 55.21 341 LYS C C 1
ATOM 36317 O O . LYS F 2 341 ? 151.127 235.331 222.664 1.00 53.78 341 LYS C O 1
ATOM 36336 N N . THR F 2 342 ? 150.844 236.737 224.402 1.00 57.07 342 THR C N 1
ATOM 36337 C CA . THR F 2 342 ? 149.399 236.540 224.419 1.00 48.67 342 THR C CA 1
ATOM 36338 C C . THR F 2 342 ? 148.759 237.011 223.121 1.00 48.85 342 THR C C 1
ATOM 36339 O O . THR F 2 342 ? 147.889 236.331 222.567 1.00 54.25 342 THR C O 1
ATOM 36350 N N . SER F 2 343 ? 149.175 238.170 222.622 1.00 49.57 343 SER C N 1
ATOM 36351 C CA . SER F 2 343 ? 148.650 238.726 221.386 1.00 48.06 343 SER C CA 1
ATOM 36352 C C . SER F 2 343 ? 149.795 239.018 220.435 1.00 49.52 343 SER C C 1
ATOM 36353 O O . SER F 2 343 ? 150.833 239.547 220.842 1.00 58.54 343 SER C O 1
ATOM 36361 N N . LEU F 2 344 ? 149.597 238.679 219.162 1.00 43.78 344 LEU C N 1
ATOM 36362 C CA . LEU F 2 344 ? 150.552 238.993 218.110 1.00 50.79 344 LEU C CA 1
ATOM 36363 C C . LEU F 2 344 ? 150.173 240.271 217.375 1.00 51.63 344 LEU C C 1
ATOM 36364 O O . LEU F 2 344 ? 150.445 240.408 216.179 1.00 55.08 344 LEU C O 1
ATOM 36380 N N . ALA F 2 345 ? 149.548 241.210 218.077 1.00 51.09 345 ALA C N 1
ATOM 36381 C CA . ALA F 2 345 ? 149.179 242.483 217.477 1.00 49.58 345 ALA C CA 1
ATOM 36382 C C . ALA F 2 345 ? 150.413 243.345 217.277 1.00 47.35 345 ALA C C 1
ATOM 36383 O O . ALA F 2 345 ? 151.265 243.441 218.164 1.00 53.37 345 ALA C O 1
ATOM 36390 N N . GLY F 2 346 ? 150.508 243.977 216.112 1.00 48.08 346 GLY C N 1
ATOM 36391 C CA . GLY F 2 346 ? 151.641 244.818 215.806 1.00 50.19 346 GLY C CA 1
ATOM 36392 C C . GLY F 2 346 ? 152.887 244.066 215.415 1.00 54.60 346 GLY C C 1
ATOM 36393 O O . GLY F 2 346 ? 153.935 244.690 215.219 1.00 53.09 346 GLY C O 1
ATOM 36397 N N . GLN F 2 347 ? 152.807 242.747 215.283 1.00 51.34 347 GLN C N 1
ATOM 36398 C CA . GLN F 2 347 ? 153.947 241.917 214.928 1.00 53.21 347 GLN C CA 1
ATOM 36399 C C . GLN F 2 347 ? 153.759 241.436 213.497 1.00 46.86 347 GLN C C 1
ATOM 36400 O O . GLN F 2 347 ? 152.761 240.774 213.189 1.00 49.48 347 GLN C O 1
ATOM 36414 N N . THR F 2 348 ? 154.715 241.760 212.634 1.00 41.26 348 THR C N 1
ATOM 36415 C CA . THR F 2 348 ? 154.650 241.316 211.246 1.00 42.99 348 THR C CA 1
ATOM 36416 C C . THR F 2 348 ? 154.774 239.799 211.175 1.00 48.43 348 THR C C 1
ATOM 36417 O O . THR F 2 348 ? 155.775 239.226 211.615 1.00 49.13 348 THR C O 1
ATOM 36428 N N . ILE F 2 349 ? 153.752 239.156 210.620 1.00 50.92 349 ILE C N 1
ATOM 36429 C CA . ILE F 2 349 ? 153.701 237.710 210.461 1.00 43.82 349 ILE C CA 1
ATOM 36430 C C . ILE F 2 349 ? 154.343 237.376 209.122 1.00 44.61 349 ILE C C 1
ATOM 36431 O O . ILE F 2 349 ? 154.070 238.052 208.125 1.00 51.14 349 ILE C O 1
ATOM 36447 N N . PRO F 2 350 ? 155.213 236.375 209.056 1.00 43.71 350 PRO C N 1
ATOM 36448 C CA . PRO F 2 350 ? 155.967 236.140 207.811 1.00 42.75 350 PRO C CA 1
ATOM 36449 C C . PRO F 2 350 ? 155.058 235.659 206.694 1.00 45.21 350 PRO C C 1
ATOM 36450 O O . PRO F 2 350 ? 154.149 234.855 206.909 1.00 53.54 350 PRO C O 1
ATOM 36461 N N . ALA F 2 351 ? 155.291 236.184 205.495 1.00 45.68 351 ALA C N 1
ATOM 36462 C CA . ALA F 2 351 ? 154.481 235.848 204.333 1.00 49.51 351 ALA C CA 1
ATOM 36463 C C . ALA F 2 351 ? 155.304 236.190 203.100 1.00 50.25 351 ALA C C 1
ATOM 36464 O O . ALA F 2 351 ? 156.347 236.833 203.191 1.00 57.53 351 ALA C O 1
ATOM 36471 N N . ASN F 2 352 ? 154.844 235.725 201.944 1.00 49.63 352 ASN C N 1
ATOM 36472 C CA . ASN F 2 352 ? 155.467 236.075 200.672 1.00 50.62 352 ASN C CA 1
ATOM 36473 C C . ASN F 2 352 ? 156.905 235.570 200.589 1.00 53.07 352 ASN C C 1
ATOM 36474 O O . ASN F 2 352 ? 157.744 236.156 199.900 1.00 58.31 352 ASN C O 1
ATOM 36485 N N . ASP F 2 353 ? 157.208 234.480 201.292 1.00 53.13 353 ASP C N 1
ATOM 36486 C CA . ASP F 2 353 ? 158.560 233.917 201.325 1.00 54.60 353 ASP C CA 1
ATOM 36487 C C . ASP F 2 353 ? 159.588 234.916 201.852 1.00 55.93 353 ASP C C 1
ATOM 36488 O O . ASP F 2 353 ? 160.736 234.931 201.403 1.00 58.83 353 ASP C O 1
ATOM 36497 N N . ARG F 2 354 ? 159.193 235.763 202.798 1.00 50.84 354 ARG C N 1
ATOM 36498 C CA . ARG F 2 354 ? 160.125 236.672 203.449 1.00 49.20 354 ARG C CA 1
ATOM 36499 C C . ARG F 2 354 ? 159.844 236.660 204.941 1.00 56.35 354 ARG C C 1
ATOM 36500 O O . ARG F 2 354 ? 158.702 236.868 205.360 1.00 57.58 354 ARG C O 1
ATOM 36521 N N . ASP F 2 355 ? 160.882 236.418 205.735 1.00 57.26 355 ASP C N 1
ATOM 36522 C CA . ASP F 2 355 ? 160.796 236.490 207.188 1.00 53.65 355 ASP C CA 1
ATOM 36523 C C . ASP F 2 355 ? 161.790 237.541 207.651 1.00 49.64 355 ASP C C 1
ATOM 36524 O O . ASP F 2 355 ? 163.002 237.306 207.638 1.00 55.25 355 ASP C O 1
ATOM 36533 N N . LYS F 2 356 ? 161.277 238.701 208.055 1.00 45.17 356 LYS C N 1
ATOM 36534 C CA . LYS F 2 356 ? 162.153 239.759 208.540 1.00 47.84 356 LYS C CA 1
ATOM 36535 C C . LYS F 2 356 ? 162.816 239.340 209.840 1.00 48.96 356 LYS C C 1
ATOM 36536 O O . LYS F 2 356 ? 163.961 239.717 210.114 1.00 53.22 356 LYS C O 1
ATOM 36555 N N . ASN F 2 357 ? 162.099 238.576 210.661 1.00 42.39 357 ASN C N 1
ATOM 36556 C CA . ASN F 2 357 ? 162.674 238.081 211.903 1.00 46.47 357 ASN C CA 1
ATOM 36557 C C . ASN F 2 357 ? 163.892 237.207 211.643 1.00 48.64 357 ASN C C 1
ATOM 36558 O O . ASN F 2 357 ? 164.895 237.305 212.358 1.00 56.33 357 ASN C O 1
ATOM 36569 N N . PHE F 2 358 ? 163.818 236.327 210.645 1.00 41.14 358 PHE C N 1
ATOM 36570 C CA . PHE F 2 358 ? 164.963 235.476 210.343 1.00 43.73 358 PHE C CA 1
ATOM 36571 C C . PHE F 2 358 ? 166.149 236.291 209.849 1.00 44.10 358 PHE C C 1
ATOM 36572 O O . PHE F 2 358 ? 167.298 235.992 210.191 1.00 50.02 358 PHE C O 1
ATOM 36589 N N . LEU F 2 359 ? 165.900 237.325 209.047 1.00 42.13 359 LEU C N 1
ATOM 36590 C CA . LEU F 2 359 ? 166.995 238.196 208.641 1.00 39.34 359 LEU C CA 1
ATOM 36591 C C . LEU F 2 359 ? 167.610 238.894 209.846 1.00 39.56 359 LEU C C 1
ATOM 36592 O O . LEU F 2 359 ? 168.839 238.964 209.970 1.00 45.19 359 LEU C O 1
ATOM 36608 N N . ILE F 2 360 ? 166.775 239.403 210.752 1.00 38.17 360 ILE C N 1
ATOM 36609 C CA . ILE F 2 360 ? 167.293 240.073 211.939 1.00 37.12 360 ILE C CA 1
ATOM 36610 C C . ILE F 2 360 ? 168.129 239.108 212.765 1.00 44.63 360 ILE C C 1
ATOM 36611 O O . ILE F 2 360 ? 169.194 239.469 213.274 1.00 49.85 360 ILE C O 1
ATOM 36627 N N . ALA F 2 361 ? 167.656 237.872 212.920 1.00 41.99 361 ALA C N 1
ATOM 36628 C CA . ALA F 2 361 ? 168.382 236.896 213.725 1.00 40.14 361 ALA C CA 1
ATOM 36629 C C . ALA F 2 361 ? 169.703 236.511 213.076 1.00 41.60 361 ALA C C 1
ATOM 36630 O O . ALA F 2 361 ? 170.734 236.413 213.754 1.00 53.67 361 ALA C O 1
ATOM 36637 N N . ILE F 2 362 ? 169.696 236.273 211.766 1.00 37.06 362 ILE C N 1
ATOM 36638 C CA . ILE F 2 362 ? 170.937 235.905 211.098 1.00 34.86 362 ILE C CA 1
ATOM 36639 C C . ILE F 2 362 ? 171.935 237.048 211.193 1.00 41.85 362 ILE C C 1
ATOM 36640 O O . ILE F 2 362 ? 173.134 236.828 211.392 1.00 48.14 362 ILE C O 1
ATOM 36656 N N . CYS F 2 363 ? 171.457 238.287 211.075 1.00 38.65 363 CYS C N 1
ATOM 36657 C CA . CYS F 2 363 ? 172.360 239.430 211.153 1.00 34.29 363 CYS C CA 1
ATOM 36658 C C . CYS F 2 363 ? 172.871 239.637 212.572 1.00 37.84 363 CYS C C 1
ATOM 36659 O O . CYS F 2 363 ? 174.022 240.037 212.768 1.00 49.02 363 CYS C O 1
ATOM 36667 N N . GLU F 2 364 ? 172.032 239.382 213.576 1.00 33.65 364 GLU C N 1
ATOM 36668 C CA . GLU F 2 364 ? 172.499 239.436 214.955 1.00 34.51 364 GLU C CA 1
ATOM 36669 C C . GLU F 2 364 ? 173.583 238.398 215.204 1.00 42.55 364 GLU C C 1
ATOM 36670 O O . GLU F 2 364 ? 174.599 238.690 215.848 1.00 48.66 364 GLU C O 1
ATOM 36682 N N . ILE F 2 365 ? 173.394 237.180 214.694 1.00 37.41 365 ILE C N 1
ATOM 36683 C CA . ILE F 2 365 ? 174.411 236.150 214.871 1.00 36.04 365 ILE C CA 1
ATOM 36684 C C . ILE F 2 365 ? 175.683 236.540 214.135 1.00 32.74 365 ILE C C 1
ATOM 36685 O O . ILE F 2 365 ? 176.794 236.318 214.626 1.00 48.02 365 ILE C O 1
ATOM 36701 N N . ARG F 2 366 ? 175.543 237.121 212.945 1.00 34.04 366 ARG C N 1
ATOM 36702 C CA . ARG F 2 366 ? 176.711 237.556 212.190 1.00 34.91 366 ARG C CA 1
ATOM 36703 C C . ARG F 2 366 ? 177.462 238.657 212.926 1.00 40.47 366 ARG C C 1
ATOM 36704 O O . ARG F 2 366 ? 178.694 238.673 212.935 1.00 45.11 366 ARG C O 1
ATOM 36725 N N . ARG F 2 367 ? 176.743 239.600 213.529 1.00 37.50 367 ARG C N 1
ATOM 36726 C CA . ARG F 2 367 ? 177.405 240.633 214.314 1.00 35.52 367 ARG C CA 1
ATOM 36727 C C . ARG F 2 367 ? 178.133 240.016 215.501 1.00 42.91 367 ARG C C 1
ATOM 36728 O O . ARG F 2 367 ? 179.282 240.365 215.791 1.00 52.16 367 ARG C O 1
ATOM 36749 N N . TYR F 2 368 ? 177.469 239.097 216.202 1.00 32.15 368 TYR C N 1
ATOM 36750 C CA . TYR F 2 368 ? 178.074 238.464 217.366 1.00 29.15 368 TYR C CA 1
ATOM 36751 C C . TYR F 2 368 ? 179.328 237.676 216.990 1.00 34.09 368 TYR C C 1
ATOM 36752 O O . TYR F 2 368 ? 180.305 237.653 217.747 1.00 49.28 368 TYR C O 1
ATOM 36770 N N . MET F 2 369 ? 179.324 237.037 215.824 1.00 32.08 369 MET C N 1
ATOM 36771 C CA . MET F 2 369 ? 180.404 236.120 215.438 1.00 38.06 369 MET C CA 1
ATOM 36772 C C . MET F 2 369 ? 181.489 236.816 214.621 1.00 39.35 369 MET C C 1
ATOM 36773 O O . MET F 2 369 ? 182.642 236.914 215.049 1.00 40.93 369 MET C O 1
ATOM 36787 N N . TYR F 2 370 ? 181.116 237.305 213.443 1.00 41.72 370 TYR C N 1
ATOM 36788 C CA . TYR F 2 370 ? 182.062 237.911 212.520 1.00 39.50 370 TYR C CA 1
ATOM 36789 C C . TYR F 2 370 ? 182.330 239.365 212.861 1.00 41.36 370 TYR C C 1
ATOM 36790 O O . TYR F 2 370 ? 183.390 239.898 212.517 1.00 48.23 370 TYR C O 1
ATOM 36808 N N . GLY F 2 371 ? 181.382 240.020 213.513 1.00 36.78 371 GLY C N 1
ATOM 36809 C CA . GLY F 2 371 ? 181.380 241.457 213.616 1.00 38.41 371 GLY C CA 1
ATOM 36810 C C . GLY F 2 371 ? 180.596 242.137 212.521 1.00 41.76 371 GLY C C 1
ATOM 36811 O O . GLY F 2 371 ? 180.659 243.366 212.409 1.00 50.75 371 GLY C O 1
ATOM 36815 N N . GLY F 2 372 ? 179.869 241.377 211.712 1.00 41.59 372 GLY C N 1
ATOM 36816 C CA . GLY F 2 372 ? 179.126 241.909 210.597 1.00 45.56 372 GLY C CA 1
ATOM 36817 C C . GLY F 2 372 ? 179.781 241.713 209.253 1.00 41.83 372 GLY C C 1
ATOM 36818 O O . GLY F 2 372 ? 179.311 242.287 208.266 1.00 46.66 372 GLY C O 1
ATOM 36822 N N . LEU F 2 373 ? 180.841 240.918 209.179 1.00 39.37 373 LEU C N 1
ATOM 36823 C CA . LEU F 2 373 ? 181.571 240.746 207.937 1.00 39.12 373 LEU C CA 1
ATOM 36824 C C . LEU F 2 373 ? 180.788 239.854 206.989 1.00 39.13 373 LEU C C 1
ATOM 36825 O O . LEU F 2 373 ? 180.020 238.987 207.406 1.00 45.11 373 LEU C O 1
ATOM 36841 N N . SER F 2 374 ? 180.998 240.071 205.701 1.00 44.79 374 SER C N 1
ATOM 36842 C CA . SER F 2 374 ? 180.480 239.168 204.691 1.00 39.03 374 SER C CA 1
ATOM 36843 C C . SER F 2 374 ? 181.507 238.081 204.419 1.00 37.88 374 SER C C 1
ATOM 36844 O O . SER F 2 374 ? 182.703 238.248 204.664 1.00 47.13 374 SER C O 1
ATOM 36852 N N . LYS F 2 375 ? 181.026 236.953 203.907 1.00 31.01 375 LYS C N 1
ATOM 36853 C CA . LYS F 2 375 ? 181.944 235.888 203.537 1.00 33.13 375 LYS C CA 1
ATOM 36854 C C . LYS F 2 375 ? 182.803 236.277 202.348 1.00 34.91 375 LYS C C 1
ATOM 36855 O O . LYS F 2 375 ? 183.913 235.757 202.200 1.00 45.71 375 LYS C O 1
ATOM 36874 N N . SER F 2 376 ? 182.329 237.208 201.518 1.00 41.67 376 SER C N 1
ATOM 36875 C CA . SER F 2 376 ? 183.173 237.740 200.457 1.00 40.96 376 SER C CA 1
ATOM 36876 C C . SER F 2 376 ? 184.333 238.538 201.033 1.00 37.48 376 SER C C 1
ATOM 36877 O O . SER F 2 376 ? 185.460 238.435 200.547 1.00 45.01 376 SER C O 1
ATOM 36885 N N . GLN F 2 377 ? 184.079 239.342 202.065 1.00 33.63 377 GLN C N 1
ATOM 36886 C CA . GLN F 2 377 ? 185.158 240.090 202.698 1.00 37.04 377 GLN C CA 1
ATOM 36887 C C . GLN F 2 377 ? 186.220 239.141 203.242 1.00 43.00 377 GLN C C 1
ATOM 36888 O O . GLN F 2 377 ? 187.426 239.332 203.023 1.00 50.61 377 GLN C O 1
ATOM 36902 N N . ILE F 2 378 ? 185.779 238.094 203.935 1.00 36.77 378 ILE C N 1
ATOM 36903 C CA . ILE F 2 378 ? 186.710 237.147 204.530 1.00 32.53 378 ILE C CA 1
ATOM 36904 C C . ILE F 2 378 ? 187.479 236.404 203.452 1.00 33.82 378 ILE C C 1
ATOM 36905 O O . ILE F 2 378 ? 188.680 236.156 203.589 1.00 48.88 378 ILE C O 1
ATOM 36921 N N . LYS F 2 379 ? 186.806 236.023 202.369 1.00 34.77 379 LYS C N 1
ATOM 36922 C CA . LYS F 2 379 ? 187.485 235.293 201.308 1.00 35.92 379 LYS C CA 1
ATOM 36923 C C . LYS F 2 379 ? 188.452 236.186 200.543 1.00 36.34 379 LYS C C 1
ATOM 36924 O O . LYS F 2 379 ? 189.500 235.715 200.087 1.00 45.49 379 LYS C O 1
ATOM 36943 N N . ASP F 2 380 ? 188.136 237.475 200.409 1.00 38.05 380 ASP C N 1
ATOM 36944 C CA . ASP F 2 380 ? 189.088 238.408 199.823 1.00 39.61 380 ASP C CA 1
ATOM 36945 C C . ASP F 2 380 ? 190.328 238.528 200.691 1.00 42.11 380 ASP C C 1
ATOM 36946 O O . ASP F 2 380 ? 191.451 238.563 200.177 1.00 55.90 380 ASP C O 1
ATOM 36955 N N . TYR F 2 381 ? 190.149 238.598 202.010 1.00 33.29 381 TYR C N 1
ATOM 36956 C CA . TYR F 2 381 ? 191.315 238.636 202.884 1.00 33.53 381 TYR C CA 1
ATOM 36957 C C . TYR F 2 381 ? 192.111 237.343 202.771 1.00 37.56 381 TYR C C 1
ATOM 36958 O O . TYR F 2 381 ? 193.344 237.366 202.685 1.00 44.74 381 TYR C O 1
ATOM 36976 N N . LEU F 2 382 ? 191.419 236.206 202.757 1.00 34.88 382 LEU C N 1
ATOM 36977 C CA . LEU F 2 382 ? 192.086 234.914 202.695 1.00 31.79 382 LEU C CA 1
ATOM 36978 C C . LEU F 2 382 ? 192.789 234.691 201.368 1.00 36.12 382 LEU C C 1
ATOM 36979 O O . LEU F 2 382 ? 193.710 233.871 201.297 1.00 40.17 382 LEU C O 1
ATOM 36995 N N . SER F 2 383 ? 192.389 235.407 200.325 1.00 40.23 383 SER C N 1
ATOM 36996 C CA . SER F 2 383 ? 192.928 235.203 198.989 1.00 37.61 383 SER C CA 1
ATOM 36997 C C . SER F 2 383 ? 194.040 236.179 198.644 1.00 44.11 383 SER C C 1
ATOM 36998 O O . SER F 2 383 ? 194.951 235.830 197.888 1.00 51.13 383 SER C O 1
ATOM 37006 N N . GLY F 2 384 ? 193.983 237.394 199.178 1.00 42.82 384 GLY C N 1
ATOM 37007 C CA . GLY F 2 384 ? 194.910 238.453 198.833 1.00 44.43 384 GLY C CA 1
ATOM 37008 C C . GLY F 2 384 ? 194.254 239.604 198.111 1.00 47.02 384 GLY C C 1
ATOM 37009 O O . GLY F 2 384 ? 194.881 240.660 197.943 1.00 54.72 384 GLY C O 1
ATOM 37013 N N . ARG F 2 385 ? 193.008 239.432 197.679 1.00 40.94 385 ARG C N 1
ATOM 37014 C CA . ARG F 2 385 ? 192.302 240.502 196.995 1.00 43.77 385 ARG C CA 1
ATOM 37015 C C . ARG F 2 385 ? 192.203 241.734 197.881 1.00 48.55 385 ARG C C 1
ATOM 37016 O O . ARG F 2 385 ? 192.392 242.863 197.413 1.00 57.84 385 ARG C O 1
ATOM 37037 N N . SER F 2 386 ? 191.918 241.535 199.164 1.00 42.83 386 SER C N 1
ATOM 37038 C CA . SER F 2 386 ? 191.807 242.612 200.136 1.00 47.50 386 SER C CA 1
ATOM 37039 C C . SER F 2 386 ? 192.899 242.452 201.180 1.00 52.40 386 SER C C 1
ATOM 37040 O O . SER F 2 386 ? 193.173 241.340 201.640 1.00 57.46 386 SER C O 1
ATOM 37048 N N . ASN F 2 387 ? 193.525 243.565 201.547 1.00 54.70 387 ASN C N 1
ATOM 37049 C CA . ASN F 2 387 ? 194.665 243.551 202.449 1.00 50.52 387 ASN C CA 1
ATOM 37050 C C . ASN F 2 387 ? 194.295 243.858 203.893 1.00 56.12 387 ASN C C 1
ATOM 37051 O O . ASN F 2 387 ? 195.188 243.901 204.743 1.00 60.48 387 ASN C O 1
ATOM 37062 N N . ARG F 2 388 ? 193.018 244.075 204.201 1.00 56.49 388 ARG C N 1
ATOM 37063 C CA . ARG F 2 388 ? 192.632 244.306 205.586 1.00 58.31 388 ARG C CA 1
ATOM 37064 C C . ARG F 2 388 ? 191.210 243.833 205.833 1.00 57.41 388 ARG C C 1
ATOM 37065 O O . ARG F 2 388 ? 190.306 244.113 205.043 1.00 60.62 388 ARG C O 1
ATOM 37086 N N . LEU F 2 389 ? 191.036 243.107 206.934 1.00 39.35 389 LEU C N 1
ATOM 37087 C CA . LEU F 2 389 ? 189.744 242.624 207.401 1.00 37.09 389 LEU C CA 1
ATOM 37088 C C . LEU F 2 389 ? 189.640 242.956 208.879 1.00 34.15 389 LEU C C 1
ATOM 37089 O O . LEU F 2 389 ? 190.419 242.433 209.682 1.00 43.95 389 LEU C O 1
ATOM 37105 N N . TYR F 2 390 ? 188.698 243.821 209.248 1.00 41.55 390 TYR C N 1
ATOM 37106 C CA . TYR F 2 390 ? 188.535 244.129 210.662 1.00 41.67 390 TYR C CA 1
ATOM 37107 C C . TYR F 2 390 ? 188.092 242.868 211.388 1.00 43.48 390 TYR C C 1
ATOM 37108 O O . TYR F 2 390 ? 187.284 242.093 210.874 1.00 49.66 390 TYR C O 1
ATOM 37126 N N . PHE F 2 391 ? 188.626 242.654 212.581 1.00 37.12 391 PHE C N 1
ATOM 37127 C CA . PHE F 2 391 ? 188.330 241.456 213.355 1.00 38.02 391 PHE C CA 1
ATOM 37128 C C . PHE F 2 391 ? 187.535 241.875 214.588 1.00 40.46 391 PHE C C 1
ATOM 37129 O O . PHE F 2 391 ? 188.101 242.265 215.610 1.00 48.60 391 PHE C O 1
ATOM 37146 N N . LYS F 2 392 ? 186.218 241.791 214.480 1.00 44.15 392 LYS C N 1
ATOM 37147 C CA . LYS F 2 392 ? 185.297 242.063 215.571 1.00 40.80 392 LYS C CA 1
ATOM 37148 C C . LYS F 2 392 ? 184.478 240.802 215.839 1.00 38.91 392 LYS C C 1
ATOM 37149 O O . LYS F 2 392 ? 184.593 239.803 215.128 1.00 49.29 392 LYS C O 1
ATOM 37168 N N . GLY F 2 393 ? 183.650 240.849 216.871 1.00 39.04 393 GLY C N 1
ATOM 37169 C CA . GLY F 2 393 ? 182.826 239.716 217.244 1.00 40.32 393 GLY C CA 1
ATOM 37170 C C . GLY F 2 393 ? 183.450 238.882 218.342 1.00 46.89 393 GLY C C 1
ATOM 37171 O O . GLY F 2 393 ? 184.438 239.257 218.980 1.00 54.27 393 GLY C O 1
ATOM 37175 N N . ILE F 2 394 ? 182.847 237.713 218.562 1.00 41.08 394 ILE C N 1
ATOM 37176 C CA . ILE F 2 394 ? 183.298 236.851 219.647 1.00 39.08 394 ILE C CA 1
ATOM 37177 C C . ILE F 2 394 ? 184.644 236.214 219.329 1.00 37.89 394 ILE C C 1
ATOM 37178 O O . ILE F 2 394 ? 185.469 236.024 220.229 1.00 48.21 394 ILE C O 1
ATOM 37194 N N . MET F 2 395 ? 184.898 235.870 218.066 1.00 37.12 395 MET C N 1
ATOM 37195 C CA . MET F 2 395 ? 186.163 235.237 217.724 1.00 40.54 395 MET C CA 1
ATOM 37196 C C . MET F 2 395 ? 187.343 236.160 217.980 1.00 38.65 395 MET C C 1
ATOM 37197 O O . MET F 2 395 ? 188.457 235.678 218.211 1.00 50.11 395 MET C O 1
ATOM 37211 N N . SER F 2 396 ? 187.115 237.474 217.982 1.00 38.09 396 SER C N 1
ATOM 37212 C CA . SER F 2 396 ? 188.182 238.416 218.296 1.00 34.23 396 SER C CA 1
ATOM 37213 C C . SER F 2 396 ? 188.711 238.210 219.707 1.00 36.49 396 SER C C 1
ATOM 37214 O O . SER F 2 396 ? 189.858 238.565 219.996 1.00 47.23 396 SER C O 1
ATOM 37222 N N . PHE F 2 397 ? 187.894 237.658 220.600 1.00 37.88 397 PHE C N 1
ATOM 37223 C CA . PHE F 2 397 ? 188.325 237.398 221.964 1.00 38.69 397 PHE C CA 1
ATOM 37224 C C . PHE F 2 397 ? 189.031 236.062 222.105 1.00 41.53 397 PHE C C 1
ATOM 37225 O O . PHE F 2 397 ? 189.547 235.762 223.185 1.00 47.28 397 PHE C O 1
ATOM 37242 N N . TYR F 2 398 ? 189.066 235.262 221.047 1.00 37.32 398 TYR C N 1
ATOM 37243 C CA . TYR F 2 398 ? 189.736 233.965 221.059 1.00 34.08 398 TYR C CA 1
ATOM 37244 C C . TYR F 2 398 ? 190.658 233.887 219.852 1.00 34.80 398 TYR C C 1
ATOM 37245 O O . TYR F 2 398 ? 190.538 232.994 219.010 1.00 43.06 398 TYR C O 1
ATOM 37263 N N . PRO F 2 399 ? 191.607 234.819 219.744 1.00 31.60 399 PRO C N 1
ATOM 37264 C CA . PRO F 2 399 ? 192.465 234.864 218.555 1.00 26.04 399 PRO C CA 1
ATOM 37265 C C . PRO F 2 399 ? 193.367 233.656 218.386 1.00 31.94 399 PRO C C 1
ATOM 37266 O O . PRO F 2 399 ? 193.815 233.402 217.263 1.00 44.23 399 PRO C O 1
ATOM 37277 N N . LEU F 2 400 ? 193.642 232.898 219.443 1.00 29.56 400 LEU C N 1
ATOM 37278 C CA . LEU F 2 400 ? 194.637 231.837 219.388 1.00 30.08 400 LEU C CA 1
ATOM 37279 C C . LEU F 2 400 ? 194.046 230.453 219.151 1.00 36.58 400 LEU C C 1
ATOM 37280 O O . LEU F 2 400 ? 194.798 229.476 219.133 1.00 42.79 400 LEU C O 1
ATOM 37296 N N . VAL F 2 401 ? 192.731 230.334 218.959 1.00 33.48 401 VAL C N 1
ATOM 37297 C CA . VAL F 2 401 ? 192.137 229.014 218.789 1.00 29.75 401 VAL C CA 1
ATOM 37298 C C . VAL F 2 401 ? 192.634 228.399 217.492 1.00 34.00 401 VAL C C 1
ATOM 37299 O O . VAL F 2 401 ? 192.621 229.038 216.434 1.00 42.39 401 VAL C O 1
ATOM 37312 N N . ASN F 2 402 ? 193.080 227.146 217.571 1.00 34.03 402 ASN C N 1
ATOM 37313 C CA . ASN F 2 402 ? 193.530 226.399 216.406 1.00 27.96 402 ASN C CA 1
ATOM 37314 C C . ASN F 2 402 ? 192.853 225.035 216.357 1.00 36.23 402 ASN C C 1
ATOM 37315 O O . ASN F 2 402 ? 193.388 224.087 215.777 1.00 45.62 402 ASN C O 1
ATOM 37326 N N . ASP F 2 403 ? 191.666 224.927 216.952 1.00 37.79 403 ASP C N 1
ATOM 37327 C CA . ASP F 2 403 ? 190.906 223.679 217.006 1.00 37.15 403 ASP C CA 1
ATOM 37328 C C . ASP F 2 403 ? 189.849 223.723 215.910 1.00 40.03 403 ASP C C 1
ATOM 37329 O O . ASP F 2 403 ? 188.747 224.238 216.096 1.00 46.22 403 ASP C O 1
ATOM 37338 N N . VAL F 2 404 ? 190.198 223.167 214.751 1.00 38.39 404 VAL C N 1
ATOM 37339 C CA . VAL F 2 404 ? 189.265 223.131 213.630 1.00 35.62 404 VAL C CA 1
ATOM 37340 C C . VAL F 2 404 ? 188.045 222.293 213.980 1.00 32.92 404 VAL C C 1
ATOM 37341 O O . VAL F 2 404 ? 186.921 222.610 213.574 1.00 47.91 404 VAL C O 1
ATOM 37354 N N . GLU F 2 405 ? 188.242 221.203 214.723 1.00 36.48 405 GLU C N 1
ATOM 37355 C CA . GLU F 2 405 ? 187.124 220.324 215.048 1.00 40.79 405 GLU C CA 1
ATOM 37356 C C . GLU F 2 405 ? 186.075 221.034 215.894 1.00 33.76 405 GLU C C 1
ATOM 37357 O O . GLU F 2 405 ? 184.872 220.878 215.660 1.00 42.10 405 GLU C O 1
ATOM 37369 N N . GLN F 2 406 ? 186.504 221.803 216.895 1.00 30.18 406 GLN C N 1
ATOM 37370 C CA . GLN F 2 406 ? 185.547 222.517 217.734 1.00 33.20 406 GLN C CA 1
ATOM 37371 C C . GLN F 2 406 ? 184.720 223.495 216.913 1.00 34.19 406 GLN C C 1
ATOM 37372 O O . GLN F 2 406 ? 183.494 223.574 217.064 1.00 48.41 406 GLN C O 1
ATOM 37386 N N . LEU F 2 407 ? 185.377 224.256 216.042 1.00 26.29 407 LEU C N 1
ATOM 37387 C CA . LEU F 2 407 ? 184.672 225.240 215.237 1.00 35.32 407 LEU C CA 1
ATOM 37388 C C . LEU F 2 407 ? 183.733 224.555 214.257 1.00 39.81 407 LEU C C 1
ATOM 37389 O O . LEU F 2 407 ? 182.639 225.055 213.976 1.00 47.18 407 LEU C O 1
ATOM 37405 N N . LYS F 2 408 ? 184.150 223.410 213.729 1.00 35.89 408 LYS C N 1
ATOM 37406 C CA . LYS F 2 408 ? 183.301 222.639 212.837 1.00 33.90 408 LYS C CA 1
ATOM 37407 C C . LYS F 2 408 ? 182.064 222.131 213.568 1.00 29.67 408 LYS C C 1
ATOM 37408 O O . LYS F 2 408 ? 180.945 222.161 213.030 1.00 42.58 408 LYS C O 1
ATOM 37427 N N . GLN F 2 409 ? 182.241 221.701 214.814 1.00 24.44 409 GLN C N 1
ATOM 37428 C CA . GLN F 2 409 ? 181.106 221.236 215.597 1.00 32.53 409 GLN C CA 1
ATOM 37429 C C . GLN F 2 409 ? 180.155 222.381 215.901 1.00 36.83 409 GLN C C 1
ATOM 37430 O O . GLN F 2 409 ? 178.931 222.208 215.862 1.00 45.28 409 GLN C O 1
ATOM 37444 N N . LEU F 2 410 ? 180.696 223.562 216.195 1.00 34.42 410 LEU C N 1
ATOM 37445 C CA . LEU F 2 410 ? 179.841 224.718 216.431 1.00 30.35 410 LEU C CA 1
ATOM 37446 C C . LEU F 2 410 ? 179.117 225.151 215.164 1.00 33.32 410 LEU C C 1
ATOM 37447 O O . LEU F 2 410 ? 177.985 225.634 215.234 1.00 44.42 410 LEU C O 1
ATOM 37463 N N . ASP F 2 411 ? 179.754 225.002 214.005 1.00 30.38 411 ASP C N 1
ATOM 37464 C CA . ASP F 2 411 ? 179.063 225.238 212.743 1.00 33.96 411 ASP C CA 1
ATOM 37465 C C . ASP F 2 411 ? 177.848 224.328 212.615 1.00 34.82 411 ASP C C 1
ATOM 37466 O O . ASP F 2 411 ? 176.731 224.781 212.315 1.00 47.95 411 ASP C O 1
ATOM 37475 N N . GLY F 2 412 ? 178.055 223.029 212.835 1.00 30.78 412 GLY C N 1
ATOM 37476 C CA . GLY F 2 412 ? 176.935 222.105 212.800 1.00 32.74 412 GLY C CA 1
ATOM 37477 C C . GLY F 2 412 ? 175.852 222.485 213.789 1.00 27.68 412 GLY C C 1
ATOM 37478 O O . GLY F 2 412 ? 174.659 222.418 213.479 1.00 41.67 412 GLY C O 1
ATOM 37482 N N . TRP F 2 413 ? 176.254 222.894 214.992 1.00 21.61 413 TRP C N 1
ATOM 37483 C CA . TRP F 2 413 ? 175.287 223.262 216.019 1.00 27.35 413 TRP C CA 1
ATOM 37484 C C . TRP F 2 413 ? 174.486 224.489 215.607 1.00 30.43 413 TRP C C 1
ATOM 37485 O O . TRP F 2 413 ? 173.279 224.559 215.852 1.00 35.99 413 TRP C O 1
ATOM 37506 N N . ILE F 2 414 ? 175.139 225.472 214.983 1.00 33.44 414 ILE C N 1
ATOM 37507 C CA . ILE F 2 414 ? 174.425 226.661 214.523 1.00 30.85 414 ILE C CA 1
ATOM 37508 C C . ILE F 2 414 ? 173.378 226.276 213.493 1.00 32.46 414 ILE C C 1
ATOM 37509 O O . ILE F 2 414 ? 172.225 226.714 213.559 1.00 42.92 414 ILE C O 1
ATOM 37525 N N . VAL F 2 415 ? 173.765 225.454 212.516 1.00 32.99 415 VAL C N 1
ATOM 37526 C CA . VAL F 2 415 ? 172.805 225.078 211.481 1.00 27.82 415 VAL C CA 1
ATOM 37527 C C . VAL F 2 415 ? 171.641 224.309 212.094 1.00 32.82 415 VAL C C 1
ATOM 37528 O O . VAL F 2 415 ? 170.469 224.552 211.768 1.00 42.34 415 VAL C O 1
ATOM 37541 N N . SER F 2 416 ? 171.940 223.379 213.002 1.00 31.36 416 SER C N 1
ATOM 37542 C CA . SER F 2 416 ? 170.886 222.582 213.614 1.00 28.83 416 SER C CA 1
ATOM 37543 C C . SER F 2 416 ? 169.935 223.448 214.427 1.00 27.31 416 SER C C 1
ATOM 37544 O O . SER F 2 416 ? 168.714 223.274 214.355 1.00 40.83 416 SER C O 1
ATOM 37552 N N . VAL F 2 417 ? 170.472 224.383 215.212 1.00 30.28 417 VAL C N 1
ATOM 37553 C CA . VAL F 2 417 ? 169.611 225.225 216.030 1.00 32.52 417 VAL C CA 1
ATOM 37554 C C . VAL F 2 417 ? 168.786 226.154 215.154 1.00 30.73 417 VAL C C 1
ATOM 37555 O O . VAL F 2 417 ? 167.627 226.439 215.468 1.00 40.21 417 VAL C O 1
ATOM 37568 N N . ILE F 2 418 ? 169.350 226.634 214.045 1.00 35.46 418 ILE C N 1
ATOM 37569 C CA . ILE F 2 418 ? 168.561 227.441 213.120 1.00 35.82 418 ILE C CA 1
ATOM 37570 C C . ILE F 2 418 ? 167.383 226.627 212.608 1.00 40.36 418 ILE C C 1
ATOM 37571 O O . ILE F 2 418 ? 166.236 227.091 212.602 1.00 48.30 418 ILE C O 1
ATOM 37587 N N . TYR F 2 419 ? 167.646 225.385 212.198 1.00 37.50 419 TYR C N 1
ATOM 37588 C CA . TYR F 2 419 ? 166.576 224.536 211.690 1.00 36.11 419 TYR C CA 1
ATOM 37589 C C . TYR F 2 419 ? 165.497 224.328 212.744 1.00 34.85 419 TYR C C 1
ATOM 37590 O O . TYR F 2 419 ? 164.302 224.478 212.467 1.00 46.84 419 TYR C O 1
ATOM 37608 N N . ARG F 2 420 ? 165.901 223.962 213.960 1.00 30.30 420 ARG C N 1
ATOM 37609 C CA . ARG F 2 420 ? 164.925 223.626 214.991 1.00 32.11 420 ARG C CA 1
ATOM 37610 C C . ARG F 2 420 ? 164.110 224.843 215.402 1.00 38.47 420 ARG C C 1
ATOM 37611 O O . ARG F 2 420 ? 162.890 224.750 215.593 1.00 45.75 420 ARG C O 1
ATOM 37632 N N . ALA F 2 421 ? 164.765 225.994 215.561 1.00 36.93 421 ALA C N 1
ATOM 37633 C CA . ALA F 2 421 ? 164.042 227.200 215.930 1.00 34.94 421 ALA C CA 1
ATOM 37634 C C . ALA F 2 421 ? 163.080 227.615 214.829 1.00 35.06 421 ALA C C 1
ATOM 37635 O O . ALA F 2 421 ? 161.966 228.059 215.114 1.00 44.82 421 ALA C O 1
ATOM 37642 N N . LEU F 2 422 ? 163.488 227.487 213.566 1.00 37.81 422 LEU C N 1
ATOM 37643 C CA . LEU F 2 422 ? 162.573 227.791 212.474 1.00 43.42 422 LEU C CA 1
ATOM 37644 C C . LEU F 2 422 ? 161.386 226.839 212.467 1.00 43.62 422 LEU C C 1
ATOM 37645 O O . LEU F 2 422 ? 160.255 227.246 212.182 1.00 52.23 422 LEU C O 1
ATOM 37661 N N . LYS F 2 423 ? 161.626 225.563 212.755 1.00 40.34 423 LYS C N 1
ATOM 37662 C CA . LYS F 2 423 ? 160.531 224.603 212.791 1.00 36.91 423 LYS C CA 1
ATOM 37663 C C . LYS F 2 423 ? 159.547 224.943 213.904 1.00 39.44 423 LYS C C 1
ATOM 37664 O O . LYS F 2 423 ? 158.326 224.893 213.707 1.00 50.18 423 LYS C O 1
ATOM 37683 N N . LEU F 2 424 ? 160.060 225.312 215.079 1.00 36.43 424 LEU C N 1
ATOM 37684 C CA . LEU F 2 424 ? 159.176 225.734 216.160 1.00 35.09 424 LEU C CA 1
ATOM 37685 C C . LEU F 2 424 ? 158.443 227.019 215.796 1.00 37.52 424 LEU C C 1
ATOM 37686 O O . LEU F 2 424 ? 157.279 227.198 216.164 1.00 47.69 424 LEU C O 1
ATOM 37702 N N . ARG F 2 425 ? 159.112 227.936 215.096 1.00 42.22 425 ARG C N 1
ATOM 37703 C CA . ARG F 2 425 ? 158.442 229.156 214.661 1.00 43.05 425 ARG C CA 1
ATOM 37704 C C . ARG F 2 425 ? 157.293 228.824 213.726 1.00 42.64 425 ARG C C 1
ATOM 37705 O O . ARG F 2 425 ? 156.210 229.408 213.826 1.00 50.23 425 ARG C O 1
ATOM 37726 N N . CYS F 2 426 ? 157.516 227.893 212.800 1.00 45.35 426 CYS C N 1
ATOM 37727 C CA . CYS F 2 426 ? 156.449 227.467 211.904 1.00 48.51 426 CYS C CA 1
ATOM 37728 C C . CYS F 2 426 ? 155.295 226.861 212.685 1.00 45.79 426 CYS C C 1
ATOM 37729 O O . CYS F 2 426 ? 154.125 227.149 212.409 1.00 51.68 426 CYS C O 1
ATOM 37737 N N . GLN F 2 427 ? 155.609 226.029 213.674 1.00 36.51 427 GLN C N 1
ATOM 37738 C CA . GLN F 2 427 ? 154.567 225.385 214.463 1.00 37.28 427 GLN C CA 1
ATOM 37739 C C . GLN F 2 427 ? 153.751 226.415 215.236 1.00 40.37 427 GLN C C 1
ATOM 37740 O O . GLN F 2 427 ? 152.514 226.354 215.265 1.00 52.19 427 GLN C O 1
ATOM 37754 N N . LEU F 2 428 ? 154.430 227.378 215.855 1.00 41.31 428 LEU C N 1
ATOM 37755 C CA . LEU F 2 428 ? 153.739 228.412 216.612 1.00 44.11 428 LEU C CA 1
ATOM 37756 C C . LEU F 2 428 ? 152.886 229.274 215.690 1.00 46.67 428 LEU C C 1
ATOM 37757 O O . LEU F 2 428 ? 151.723 229.569 215.991 1.00 53.82 428 LEU C O 1
ATOM 37773 N N . LEU F 2 429 ? 153.449 229.676 214.547 1.00 42.05 429 LEU C N 1
ATOM 37774 C CA . LEU F 2 429 ? 152.697 230.463 213.583 1.00 47.20 429 LEU C CA 1
ATOM 37775 C C . LEU F 2 429 ? 151.438 229.726 213.166 1.00 48.49 429 LEU C C 1
ATOM 37776 O O . LEU F 2 429 ? 150.354 230.315 213.089 1.00 53.87 429 LEU C O 1
ATOM 37792 N N . SER F 2 430 ? 151.563 228.426 212.899 1.00 46.04 430 SER C N 1
ATOM 37793 C CA . SER F 2 430 ? 150.400 227.636 212.525 1.00 47.24 430 SER C CA 1
ATOM 37794 C C . SER F 2 430 ? 149.382 227.573 213.655 1.00 45.07 430 SER C C 1
ATOM 37795 O O . SER F 2 430 ? 148.174 227.547 213.395 1.00 54.21 430 SER C O 1
ATOM 37803 N N . LYS F 2 431 ? 149.837 227.544 214.911 1.00 39.07 431 LYS C N 1
ATOM 37804 C CA . LYS F 2 431 ? 148.878 227.631 216.009 1.00 43.60 431 LYS C CA 1
ATOM 37805 C C . LYS F 2 431 ? 148.124 228.952 215.971 1.00 43.66 431 LYS C C 1
ATOM 37806 O O . LYS F 2 431 ? 146.902 228.982 216.153 1.00 45.21 431 LYS C O 1
ATOM 37825 N N . TRP F 2 432 ? 148.833 230.059 215.741 1.00 47.13 432 TRP C N 1
ATOM 37826 C CA . TRP F 2 432 ? 148.156 231.348 215.636 1.00 46.52 432 TRP C CA 1
ATOM 37827 C C . TRP F 2 432 ? 147.314 231.446 214.374 1.00 49.74 432 TRP C C 1
ATOM 37828 O O . TRP F 2 432 ? 146.510 232.375 214.251 1.00 55.63 432 TRP C O 1
ATOM 37849 N N . GLY F 2 433 ? 147.488 230.522 213.434 1.00 42.46 433 GLY C N 1
ATOM 37850 C CA . GLY F 2 433 ? 146.623 230.442 212.276 1.00 41.95 433 GLY C CA 1
ATOM 37851 C C . GLY F 2 433 ? 147.244 231.048 211.038 1.00 47.49 433 GLY C C 1
ATOM 37852 O O . GLY F 2 433 ? 146.556 231.699 210.248 1.00 55.86 433 GLY C O 1
ATOM 37856 N N . TYR F 2 434 ? 148.552 230.837 210.853 1.00 49.99 434 TYR C N 1
ATOM 37857 C CA . TYR F 2 434 ? 149.282 231.391 209.711 1.00 51.68 434 TYR C CA 1
ATOM 37858 C C . TYR F 2 434 ? 150.213 230.291 209.196 1.00 50.95 434 TYR C C 1
ATOM 37859 O O . TYR F 2 434 ? 151.352 230.147 209.645 1.00 57.49 434 TYR C O 1
ATOM 37877 N N . ASN F 2 435 ? 149.724 229.509 208.241 1.00 46.54 435 ASN C N 1
ATOM 37878 C CA . ASN F 2 435 ? 150.519 228.426 207.678 1.00 44.91 435 ASN C CA 1
ATOM 37879 C C . ASN F 2 435 ? 151.583 228.998 206.754 1.00 50.75 435 ASN C C 1
ATOM 37880 O O . ASN F 2 435 ? 151.262 229.615 205.734 1.00 56.84 435 ASN C O 1
ATOM 37891 N N . ARG F 2 436 ? 152.853 228.789 207.110 1.00 53.08 436 ARG C N 1
ATOM 37892 C CA . ARG F 2 436 ? 153.956 229.285 206.297 1.00 54.49 436 ARG C CA 1
ATOM 37893 C C . ARG F 2 436 ? 155.018 228.210 206.096 1.00 55.27 436 ARG C C 1
ATOM 37894 O O . ARG F 2 436 ? 156.170 228.539 205.788 1.00 58.97 436 ARG C O 1
ATOM 37915 N N . SER F 2 437 ? 154.659 226.936 206.263 1.00 49.01 437 SER C N 1
ATOM 37916 C CA . SER F 2 437 ? 155.639 225.863 206.144 1.00 51.15 437 SER C CA 1
ATOM 37917 C C . SER F 2 437 ? 156.215 225.792 204.737 1.00 50.72 437 SER C C 1
ATOM 37918 O O . SER F 2 437 ? 157.409 225.532 204.558 1.00 53.85 437 SER C O 1
ATOM 37926 N N . HIS F 2 438 ? 155.378 226.009 203.727 1.00 51.59 438 HIS C N 1
ATOM 37927 C CA . HIS F 2 438 ? 155.856 225.991 202.348 1.00 51.33 438 HIS C CA 1
ATOM 37928 C C . HIS F 2 438 ? 156.730 227.193 202.020 1.00 52.76 438 HIS C C 1
ATOM 37929 O O . HIS F 2 438 ? 157.513 227.127 201.068 1.00 51.46 438 HIS C O 1
ATOM 37943 N N . ASN F 2 439 ? 156.618 228.282 202.774 1.00 51.59 439 ASN C N 1
ATOM 37944 C CA . ASN F 2 439 ? 157.358 229.487 202.446 1.00 47.66 439 ASN C CA 1
ATOM 37945 C C . ASN F 2 439 ? 158.857 229.259 202.646 1.00 53.35 439 ASN C C 1
ATOM 37946 O O . ASN F 2 439 ? 159.289 228.272 203.240 1.00 53.40 439 ASN C O 1
ATOM 37957 N N . PHE F 2 440 ? 159.650 230.214 202.158 1.00 53.25 440 PHE C N 1
ATOM 37958 C CA . PHE F 2 440 ? 161.104 230.053 202.163 1.00 50.47 440 PHE C CA 1
ATOM 37959 C C . PHE F 2 440 ? 161.690 229.779 203.536 1.00 51.43 440 PHE C C 1
ATOM 37960 O O . PHE F 2 440 ? 162.413 228.779 203.687 1.00 55.67 440 PHE C O 1
ATOM 37977 N N . PRO F 2 441 ? 161.455 230.598 204.560 1.00 49.79 441 PRO C N 1
ATOM 37978 C CA . PRO F 2 441 ? 162.215 230.426 205.802 1.00 43.31 441 PRO C CA 1
ATOM 37979 C C . PRO F 2 441 ? 161.809 229.206 206.600 1.00 54.55 441 PRO C C 1
ATOM 37980 O O . PRO F 2 441 ? 162.487 228.888 207.584 1.00 54.04 441 PRO C O 1
ATOM 37991 N N . PHE F 2 442 ? 160.735 228.511 206.216 1.00 56.86 442 PHE C N 1
ATOM 37992 C CA . PHE F 2 442 ? 160.271 227.346 206.953 1.00 42.90 442 PHE C CA 1
ATOM 37993 C C . PHE F 2 442 ? 160.204 226.077 206.115 1.00 44.78 442 PHE C C 1
ATOM 37994 O O . PHE F 2 442 ? 159.694 225.064 206.605 1.00 52.55 442 PHE C O 1
ATOM 38011 N N . ILE F 2 443 ? 160.697 226.092 204.878 1.00 42.34 443 ILE C N 1
ATOM 38012 C CA . ILE F 2 443 ? 160.610 224.918 204.016 1.00 40.33 443 ILE C CA 1
ATOM 38013 C C . ILE F 2 443 ? 161.959 224.215 203.919 1.00 44.06 443 ILE C C 1
ATOM 38014 O O . ILE F 2 443 ? 161.995 222.992 203.719 1.00 45.33 443 ILE C O 1
ATOM 38030 N N . LEU F 2 444 ? 163.059 224.944 204.066 1.00 55.71 444 LEU C N 1
ATOM 38031 C CA . LEU F 2 444 ? 164.379 224.371 203.852 1.00 49.73 444 LEU C CA 1
ATOM 38032 C C . LEU F 2 444 ? 164.650 223.248 204.841 1.00 48.34 444 LEU C C 1
ATOM 38033 O O . LEU F 2 444 ? 164.334 223.351 206.029 1.00 51.95 444 LEU C O 1
ATOM 38049 N N . ASP F 2 445 ? 165.240 222.170 204.340 1.00 46.71 445 ASP C N 1
ATOM 38050 C CA . ASP F 2 445 ? 165.746 221.108 205.192 1.00 42.60 445 ASP C CA 1
ATOM 38051 C C . ASP F 2 445 ? 167.081 221.542 205.777 1.00 45.31 445 ASP C C 1
ATOM 38052 O O . ASP F 2 445 ? 167.772 222.406 205.231 1.00 58.40 445 ASP C O 1
ATOM 38061 N N . ARG F 2 446 ? 167.446 220.930 206.903 1.00 35.26 446 ARG C N 1
ATOM 38062 C CA . ARG F 2 446 ? 168.682 221.325 207.565 1.00 38.71 446 ARG C CA 1
ATOM 38063 C C . ARG F 2 446 ? 169.852 221.249 206.602 1.00 46.08 446 ARG C C 1
ATOM 38064 O O . ARG F 2 446 ? 170.573 222.237 206.405 1.00 53.62 446 ARG C O 1
ATOM 38085 N N . GLU F 2 447 ? 169.990 220.123 205.914 1.00 41.84 447 GLU C N 1
ATOM 38086 C CA . GLU F 2 447 ? 171.116 219.892 205.027 1.00 40.45 447 GLU C CA 1
ATOM 38087 C C . GLU F 2 447 ? 171.062 220.764 203.783 1.00 46.26 447 GLU C C 1
ATOM 38088 O O . GLU F 2 447 ? 171.906 220.608 202.896 1.00 49.75 447 GLU C O 1
ATOM 38100 N N . ASP F 2 448 ? 170.101 221.682 203.708 1.00 48.60 448 ASP C N 1
ATOM 38101 C CA . ASP F 2 448 ? 170.046 222.655 202.637 1.00 44.94 448 ASP C CA 1
ATOM 38102 C C . ASP F 2 448 ? 170.141 224.090 203.122 1.00 47.70 448 ASP C C 1
ATOM 38103 O O . ASP F 2 448 ? 170.480 224.963 202.313 1.00 53.28 448 ASP C O 1
ATOM 38112 N N . ILE F 2 449 ? 169.913 224.360 204.412 1.00 42.01 449 ILE C N 1
ATOM 38113 C CA . ILE F 2 449 ? 169.777 225.747 204.850 1.00 40.43 449 ILE C CA 1
ATOM 38114 C C . ILE F 2 449 ? 170.927 226.577 204.308 1.00 44.04 449 ILE C C 1
ATOM 38115 O O . ILE F 2 449 ? 170.730 227.479 203.481 1.00 49.55 449 ILE C O 1
ATOM 38131 N N . VAL F 2 450 ? 172.153 226.224 204.700 1.00 43.02 450 VAL C N 1
ATOM 38132 C CA . VAL F 2 450 ? 173.315 226.996 204.285 1.00 43.66 450 VAL C CA 1
ATOM 38133 C C . VAL F 2 450 ? 173.227 227.307 202.801 1.00 46.54 450 VAL C C 1
ATOM 38134 O O . VAL F 2 450 ? 173.148 228.476 202.397 1.00 57.14 450 VAL C O 1
ATOM 38147 N N . ASP F 2 451 ? 173.125 226.265 201.978 1.00 46.31 451 ASP C N 1
ATOM 38148 C CA . ASP F 2 451 ? 173.189 226.469 200.539 1.00 46.15 451 ASP C CA 1
ATOM 38149 C C . ASP F 2 451 ? 172.152 227.487 200.100 1.00 45.81 451 ASP C C 1
ATOM 38150 O O . ASP F 2 451 ? 172.486 228.506 199.484 1.00 55.35 451 ASP C O 1
ATOM 38159 N N . LYS F 2 452 ? 170.896 227.272 200.484 1.00 40.67 452 LYS C N 1
ATOM 38160 C CA . LYS F 2 452 ? 169.854 228.179 200.036 1.00 46.36 452 LYS C CA 1
ATOM 38161 C C . LYS F 2 452 ? 170.149 229.581 200.533 1.00 49.48 452 LYS C C 1
ATOM 38162 O O . LYS F 2 452 ? 170.159 230.547 199.758 1.00 55.93 452 LYS C O 1
ATOM 38181 N N . CYS F 2 453 ? 170.484 229.693 201.817 1.00 45.81 453 CYS C N 1
ATOM 38182 C CA . CYS F 2 453 ? 170.735 231.004 202.386 1.00 49.83 453 CYS C CA 1
ATOM 38183 C C . CYS F 2 453 ? 171.946 231.654 201.738 1.00 44.23 453 CYS C C 1
ATOM 38184 O O . CYS F 2 453 ? 172.021 232.884 201.666 1.00 53.58 453 CYS C O 1
ATOM 38192 N N . SER F 2 454 ? 172.897 230.853 201.258 1.00 34.41 454 SER C N 1
ATOM 38193 C CA . SER F 2 454 ? 174.036 231.437 200.564 1.00 44.93 454 SER C CA 1
ATOM 38194 C C . SER F 2 454 ? 173.592 232.129 199.284 1.00 51.08 454 SER C C 1
ATOM 38195 O O . SER F 2 454 ? 174.042 233.239 198.983 1.00 52.61 454 SER C O 1
ATOM 38203 N N . LYS F 2 455 ? 172.684 231.505 198.530 1.00 54.75 455 LYS C N 1
ATOM 38204 C CA . LYS F 2 455 ? 172.314 232.050 197.230 1.00 51.84 455 LYS C CA 1
ATOM 38205 C C . LYS F 2 455 ? 171.395 233.253 197.355 1.00 51.30 455 LYS C C 1
ATOM 38206 O O . LYS F 2 455 ? 171.389 234.119 196.474 1.00 56.75 455 LYS C O 1
ATOM 38225 N N . LYS F 2 456 ? 170.619 233.325 198.428 1.00 42.85 456 LYS C N 1
ATOM 38226 C CA . LYS F 2 456 ? 169.689 234.429 198.607 1.00 46.19 456 LYS C CA 1
ATOM 38227 C C . LYS F 2 456 ? 170.430 235.755 198.689 1.00 50.61 456 LYS C C 1
ATOM 38228 O O . LYS F 2 456 ? 171.519 235.848 199.260 1.00 56.99 456 LYS C O 1
ATOM 38247 N N . THR F 2 457 ? 169.823 236.788 198.108 1.00 49.23 457 THR C N 1
ATOM 38248 C CA . THR F 2 457 ? 170.403 238.120 198.071 1.00 49.78 457 THR C CA 1
ATOM 38249 C C . THR F 2 457 ? 169.307 239.146 198.296 1.00 47.12 457 THR C C 1
ATOM 38250 O O . THR F 2 457 ? 168.188 238.987 197.804 1.00 52.57 457 THR C O 1
ATOM 38261 N N . ILE F 2 458 ? 169.635 240.196 199.042 1.00 45.54 458 ILE C N 1
ATOM 38262 C CA . ILE F 2 458 ? 168.730 241.317 199.263 1.00 49.15 458 ILE C CA 1
ATOM 38263 C C . ILE F 2 458 ? 169.552 242.596 199.283 1.00 50.51 458 ILE C C 1
ATOM 38264 O O . ILE F 2 458 ? 170.535 242.698 200.023 1.00 54.85 458 ILE C O 1
ATOM 38280 N N . ALA F 2 459 ? 169.150 243.570 198.467 1.00 57.65 459 ALA C N 1
ATOM 38281 C CA . ALA F 2 459 ? 169.916 244.798 198.266 1.00 62.12 459 ALA C CA 1
ATOM 38282 C C . ALA F 2 459 ? 171.276 244.501 197.649 1.00 59.56 459 ALA C C 1
ATOM 38283 O O . ALA F 2 459 ? 172.247 245.227 197.876 1.00 60.80 459 ALA C O 1
ATOM 38290 N N . GLY F 2 460 ? 171.360 243.426 196.869 1.00 52.56 460 GLY C N 1
ATOM 38291 C CA . GLY F 2 460 ? 172.607 243.070 196.226 1.00 54.49 460 GLY C CA 1
ATOM 38292 C C . GLY F 2 460 ? 173.648 242.491 197.150 1.00 55.90 460 GLY C C 1
ATOM 38293 O O . GLY F 2 460 ? 174.783 242.267 196.720 1.00 57.73 460 GLY C O 1
ATOM 38297 N N . ARG F 2 461 ? 173.295 242.239 198.408 1.00 56.06 461 ARG C N 1
ATOM 38298 C CA . ARG F 2 461 ? 174.210 241.720 199.414 1.00 53.12 461 ARG C CA 1
ATOM 38299 C C . ARG F 2 461 ? 173.590 240.494 200.068 1.00 49.78 461 ARG C C 1
ATOM 38300 O O . ARG F 2 461 ? 172.395 240.488 200.377 1.00 55.90 461 ARG C O 1
ATOM 38321 N N . LYS F 2 462 ? 174.404 239.461 200.266 1.00 45.54 462 LYS C N 1
ATOM 38322 C CA . LYS F 2 462 ? 173.961 238.161 200.775 1.00 44.01 462 LYS C CA 1
ATOM 38323 C C . LYS F 2 462 ? 173.907 238.205 202.297 1.00 44.09 462 LYS C C 1
ATOM 38324 O O . LYS F 2 462 ? 174.877 237.886 202.984 1.00 53.79 462 LYS C O 1
ATOM 38343 N N . LEU F 2 463 ? 172.754 238.593 202.835 1.00 38.55 463 LEU C N 1
ATOM 38344 C CA . LEU F 2 463 ? 172.558 238.696 204.275 1.00 43.06 463 LEU C CA 1
ATOM 38345 C C . LEU F 2 463 ? 171.753 237.548 204.856 1.00 46.75 463 LEU C C 1
ATOM 38346 O O . LEU F 2 463 ? 171.197 237.689 205.949 1.00 50.70 463 LEU C O 1
ATOM 38362 N N . PHE F 2 464 ? 171.668 236.424 204.155 1.00 45.23 464 PHE C N 1
ATOM 38363 C CA . PHE F 2 464 ? 171.104 235.217 204.730 1.00 42.99 464 PHE C CA 1
ATOM 38364 C C . PHE F 2 464 ? 172.156 234.159 205.011 1.00 43.57 464 PHE C C 1
ATOM 38365 O O . PHE F 2 464 ? 171.874 233.218 205.758 1.00 49.12 464 PHE C O 1
ATOM 38382 N N . GLU F 2 465 ? 173.362 234.308 204.467 1.00 45.31 465 GLU C N 1
ATOM 38383 C CA . GLU F 2 465 ? 174.407 233.310 204.640 1.00 40.62 465 GLU C CA 1
ATOM 38384 C C . GLU F 2 465 ? 174.615 233.008 206.115 1.00 39.37 465 GLU C C 1
ATOM 38385 O O . GLU F 2 465 ? 174.753 233.916 206.938 1.00 48.06 465 GLU C O 1
ATOM 38397 N N . ILE F 2 466 ? 174.626 231.722 206.445 1.00 36.22 466 ILE C N 1
ATOM 38398 C CA . ILE F 2 466 ? 174.735 231.285 207.831 1.00 33.48 466 ILE C CA 1
ATOM 38399 C C . ILE F 2 466 ? 176.176 231.495 208.285 1.00 38.08 466 ILE C C 1
ATOM 38400 O O . ILE F 2 466 ? 177.094 230.907 207.699 1.00 43.92 466 ILE C O 1
ATOM 38416 N N . PRO F 2 467 ? 176.428 232.302 209.313 1.00 32.51 467 PRO C N 1
ATOM 38417 C CA . PRO F 2 467 ? 177.815 232.580 209.702 1.00 31.29 467 PRO C CA 1
ATOM 38418 C C . PRO F 2 467 ? 178.555 231.321 210.131 1.00 36.49 467 PRO C C 1
ATOM 38419 O O . PRO F 2 467 ? 178.014 230.471 210.841 1.00 41.39 467 PRO C O 1
ATOM 38430 N N . SER F 2 468 ? 179.804 231.210 209.686 1.00 39.68 468 SER C N 1
ATOM 38431 C CA . SER F 2 468 ? 180.643 230.038 209.906 1.00 35.67 468 SER C CA 1
ATOM 38432 C C . SER F 2 468 ? 181.867 230.427 210.727 1.00 34.05 468 SER C C 1
ATOM 38433 O O . SER F 2 468 ? 182.610 231.337 210.345 1.00 40.16 468 SER C O 1
ATOM 38441 N N . PHE F 2 469 ? 182.083 229.728 211.843 1.00 35.10 469 PHE C N 1
ATOM 38442 C CA . PHE F 2 469 ? 183.267 229.978 212.663 1.00 31.03 469 PHE C CA 1
ATOM 38443 C C . PHE F 2 469 ? 184.559 229.658 211.922 1.00 34.19 469 PHE C C 1
ATOM 38444 O O . PHE F 2 469 ? 185.588 230.298 212.162 1.00 48.04 469 PHE C O 1
ATOM 38461 N N . LEU F 2 470 ? 184.542 228.656 211.046 1.00 29.79 470 LEU C N 1
ATOM 38462 C CA . LEU F 2 470 ? 185.796 228.189 210.464 1.00 31.66 470 LEU C CA 1
ATOM 38463 C C . LEU F 2 470 ? 186.351 229.163 209.431 1.00 36.27 470 LEU C C 1
ATOM 38464 O O . LEU F 2 470 ? 187.574 229.304 209.309 1.00 49.38 470 LEU C O 1
ATOM 38480 N N . LEU F 2 471 ? 185.484 229.850 208.691 1.00 31.93 471 LEU C N 1
ATOM 38481 C CA . LEU F 2 471 ? 185.957 230.858 207.750 1.00 35.19 471 LEU C CA 1
ATOM 38482 C C . LEU F 2 471 ? 186.668 231.987 208.487 1.00 36.48 471 LEU C C 1
ATOM 38483 O O . LEU F 2 471 ? 187.783 232.392 208.123 1.00 45.81 471 LEU C O 1
ATOM 38499 N N . ILE F 2 472 ? 186.044 232.494 209.550 1.00 26.32 472 ILE C N 1
ATOM 38500 C CA . ILE F 2 472 ? 186.656 233.576 210.293 1.00 34.61 472 ILE C CA 1
ATOM 38501 C C . ILE F 2 472 ? 187.858 233.073 211.073 1.00 39.56 472 ILE C C 1
ATOM 38502 O O . ILE F 2 472 ? 188.745 233.858 211.400 1.00 49.99 472 ILE C O 1
ATOM 38518 N N . HIS F 2 473 ? 187.925 231.774 211.358 1.00 33.82 473 HIS C N 1
ATOM 38519 C CA . HIS F 2 473 ? 189.139 231.201 211.929 1.00 32.06 473 HIS C CA 1
ATOM 38520 C C . HIS F 2 473 ? 190.286 231.209 210.928 1.00 32.20 473 HIS C C 1
ATOM 38521 O O . HIS F 2 473 ? 191.429 231.509 211.289 1.00 42.89 473 HIS C O 1
ATOM 38535 N N . LYS F 2 474 ? 190.007 230.863 209.674 1.00 26.98 474 LYS C N 1
ATOM 38536 C CA . LYS F 2 474 ? 191.021 231.005 208.638 1.00 32.10 474 LYS C CA 1
ATOM 38537 C C . LYS F 2 474 ? 191.529 232.439 208.598 1.00 35.15 474 LYS C C 1
ATOM 38538 O O . LYS F 2 474 ? 192.744 232.693 208.573 1.00 42.13 474 LYS C O 1
ATOM 38557 N N . ALA F 2 475 ? 190.597 233.392 208.601 1.00 30.02 475 ALA C N 1
ATOM 38558 C CA . ALA F 2 475 ? 190.976 234.800 208.535 1.00 34.10 475 ALA C CA 1
ATOM 38559 C C . ALA F 2 475 ? 191.768 235.225 209.762 1.00 31.21 475 ALA C C 1
ATOM 38560 O O . ALA F 2 475 ? 192.733 235.984 209.651 1.00 40.59 475 ALA C O 1
ATOM 38567 N N . LEU F 2 476 ? 191.363 234.761 210.943 1.00 33.24 476 LEU C N 1
ATOM 38568 C CA . LEU F 2 476 ? 192.072 235.088 212.171 1.00 34.85 476 LEU C CA 1
ATOM 38569 C C . LEU F 2 476 ? 193.485 234.531 212.161 1.00 35.62 476 LEU C C 1
ATOM 38570 O O . LEU F 2 476 ? 194.423 235.196 212.609 1.00 47.92 476 LEU C O 1
ATOM 38586 N N . GLN F 2 477 ? 193.661 233.311 211.658 1.00 33.76 477 GLN C N 1
ATOM 38587 C CA . GLN F 2 477 ? 195.002 232.744 211.582 1.00 28.51 477 GLN C CA 1
ATOM 38588 C C . GLN F 2 477 ? 195.879 233.552 210.635 1.00 27.14 477 GLN C C 1
ATOM 38589 O O . GLN F 2 477 ? 197.033 233.871 210.956 1.00 40.55 477 GLN C O 1
ATOM 38603 N N . LYS F 2 478 ? 195.342 233.912 209.468 1.00 28.44 478 LYS C N 1
ATOM 38604 C CA . LYS F 2 478 ? 196.129 234.705 208.531 1.00 27.07 478 LYS C CA 1
ATOM 38605 C C . LYS F 2 478 ? 196.455 236.072 209.117 1.00 32.58 478 LYS C C 1
ATOM 38606 O O . LYS F 2 478 ? 197.582 236.564 208.986 1.00 43.17 478 LYS C O 1
ATOM 38625 N N . GLY F 2 479 ? 195.487 236.694 209.785 1.00 28.37 479 GLY C N 1
ATOM 38626 C CA . GLY F 2 479 ? 195.722 237.989 210.389 1.00 26.67 479 GLY C CA 1
ATOM 38627 C C . GLY F 2 479 ? 196.698 237.944 211.544 1.00 25.34 479 GLY C C 1
ATOM 38628 O O . GLY F 2 479 ? 197.390 238.923 211.807 1.00 43.23 479 GLY C O 1
ATOM 38632 N N . LEU F 2 480 ? 196.741 236.831 212.276 1.00 25.52 480 LEU C N 1
ATOM 38633 C CA . LEU F 2 480 ? 197.754 236.682 213.312 1.00 30.89 480 LEU C CA 1
ATOM 38634 C C . LEU F 2 480 ? 199.136 236.518 212.702 1.00 33.85 480 LEU C C 1
ATOM 38635 O O . LEU F 2 480 ? 200.115 237.079 213.207 1.00 42.52 480 LEU C O 1
ATOM 38651 N N . GLN F 2 481 ? 199.241 235.754 211.617 1.00 34.53 481 GLN C N 1
ATOM 38652 C CA . GLN F 2 481 ? 200.533 235.612 210.964 1.00 28.64 481 GLN C CA 1
ATOM 38653 C C . GLN F 2 481 ? 200.960 236.869 210.222 1.00 31.50 481 GLN C C 1
ATOM 38654 O O . GLN F 2 481 ? 202.137 236.989 209.872 1.00 46.36 481 GLN C O 1
ATOM 38668 N N . GLU F 2 482 ? 200.043 237.803 209.981 1.00 31.27 482 GLU C N 1
ATOM 38669 C CA . GLU F 2 482 ? 200.369 239.026 209.262 1.00 28.21 482 GLU C CA 1
ATOM 38670 C C . GLU F 2 482 ? 200.472 240.260 210.146 1.00 30.89 482 GLU C C 1
ATOM 38671 O O . GLU F 2 482 ? 201.160 241.209 209.767 1.00 42.78 482 GLU C O 1
ATOM 38683 N N . SER F 2 483 ? 199.823 240.277 211.310 1.00 32.73 483 SER C N 1
ATOM 38684 C CA . SER F 2 483 ? 199.775 241.463 212.153 1.00 29.84 483 SER C CA 1
ATOM 38685 C C . SER F 2 483 ? 200.063 241.214 213.626 1.00 28.62 483 SER C C 1
ATOM 38686 O O . SER F 2 483 ? 200.321 242.181 214.348 1.00 39.82 483 SER C O 1
ATOM 38694 N N . GLY F 2 484 ? 200.035 239.973 214.096 1.00 30.51 484 GLY C N 1
ATOM 38695 C CA . GLY F 2 484 ? 200.247 239.700 215.502 1.00 33.69 484 GLY C CA 1
ATOM 38696 C C . GLY F 2 484 ? 198.975 239.803 216.313 1.00 33.86 484 GLY C C 1
ATOM 38697 O O . GLY F 2 484 ? 197.900 240.141 215.821 1.00 43.23 484 GLY C O 1
ATOM 38701 N N . ILE F 2 485 ? 199.110 239.506 217.604 1.00 35.95 485 ILE C N 1
ATOM 38702 C CA . ILE F 2 485 ? 197.946 239.501 218.484 1.00 35.70 485 ILE C CA 1
ATOM 38703 C C . ILE F 2 485 ? 197.484 240.922 218.772 1.00 36.52 485 ILE C C 1
ATOM 38704 O O . ILE F 2 485 ? 196.287 241.222 218.706 1.00 42.56 485 ILE C O 1
ATOM 38720 N N . GLU F 2 486 ? 198.417 241.823 219.071 1.00 43.24 486 GLU C N 1
ATOM 38721 C CA . GLU F 2 486 ? 198.037 243.159 219.514 1.00 38.29 486 GLU C CA 1
ATOM 38722 C C . GLU F 2 486 ? 197.268 243.918 218.442 1.00 37.43 486 GLU C C 1
ATOM 38723 O O . GLU F 2 486 ? 196.399 244.732 218.765 1.00 47.91 486 GLU C O 1
ATOM 38735 N N . LYS F 2 487 ? 197.570 243.672 217.171 1.00 38.06 487 LYS C N 1
ATOM 38736 C CA . LYS F 2 487 ? 196.973 244.448 216.095 1.00 38.75 487 LYS C CA 1
ATOM 38737 C C . LYS F 2 487 ? 195.595 243.946 215.690 1.00 39.06 487 LYS C C 1
ATOM 38738 O O . LYS F 2 487 ? 194.879 244.673 214.994 1.00 49.17 487 LYS C O 1
ATOM 38757 N N . ILE F 2 488 ? 195.198 242.744 216.100 1.00 37.74 488 ILE C N 1
ATOM 38758 C CA . ILE F 2 488 ? 193.887 242.219 215.747 1.00 36.40 488 ILE C CA 1
ATOM 38759 C C . ILE F 2 488 ? 192.913 242.209 216.916 1.00 38.81 488 ILE C C 1
ATOM 38760 O O . ILE F 2 488 ? 191.700 242.090 216.681 1.00 47.55 488 ILE C O 1
ATOM 38776 N N . MET F 2 489 ? 193.383 242.317 218.158 1.00 41.67 489 MET C N 1
ATOM 38777 C CA . MET F 2 489 ? 192.444 242.453 219.265 1.00 48.29 489 MET C CA 1
ATOM 38778 C C . MET F 2 489 ? 191.967 243.884 219.466 1.00 55.18 489 MET C C 1
ATOM 38779 O O . MET F 2 489 ? 191.005 244.094 220.213 1.00 58.21 489 MET C O 1
ATOM 38793 N N . ASN F 2 490 ? 192.603 244.867 218.827 1.00 51.94 490 ASN C N 1
ATOM 38794 C CA . ASN F 2 490 ? 192.035 246.200 218.746 1.00 55.76 490 ASN C CA 1
ATOM 38795 C C . ASN F 2 490 ? 192.525 246.828 217.450 1.00 55.98 490 ASN C C 1
ATOM 38796 O O . ASN F 2 490 ? 193.702 246.660 217.103 1.00 55.47 490 ASN C O 1
ATOM 38807 N N . PRO F 2 491 ? 191.665 247.545 216.710 1.00 65.68 491 PRO C N 1
ATOM 38808 C CA . PRO F 2 491 ? 192.150 248.170 215.477 1.00 65.44 491 PRO C CA 1
ATOM 38809 C C . PRO F 2 491 ? 192.855 249.500 215.729 1.00 64.09 491 PRO C C 1
ATOM 38810 O O . PRO F 2 491 ? 192.230 250.403 216.287 1.00 64.76 491 PRO C O 1
ATOM 38821 N N . MET G 2 1 ? 235.821 167.583 232.354 1.00 66.72 1 MET E N 1
ATOM 38822 C CA . MET G 2 1 ? 237.022 168.415 232.639 1.00 63.17 1 MET E CA 1
ATOM 38823 C C . MET G 2 1 ? 237.166 168.600 234.146 1.00 60.94 1 MET E C 1
ATOM 38824 O O . MET G 2 1 ? 236.465 169.416 234.744 1.00 62.90 1 MET E O 1
ATOM 38840 N N . LYS G 2 2 ? 238.067 167.840 234.761 1.00 54.63 2 LYS E N 1
ATOM 38841 C CA . LYS G 2 2 ? 238.246 167.902 236.203 1.00 54.94 2 LYS E CA 1
ATOM 38842 C C . LYS G 2 2 ? 239.151 169.067 236.586 1.00 54.20 2 LYS E C 1
ATOM 38843 O O . LYS G 2 2 ? 239.954 169.555 235.788 1.00 59.18 2 LYS E O 1
ATOM 38862 N N . LEU G 2 3 ? 239.019 169.506 237.840 1.00 43.55 3 LEU E N 1
ATOM 38863 C CA . LEU G 2 3 ? 239.796 170.649 238.306 1.00 44.45 3 LEU E CA 1
ATOM 38864 C C . LEU G 2 3 ? 241.292 170.362 238.244 1.00 48.06 3 LEU E C 1
ATOM 38865 O O . LEU G 2 3 ? 242.084 171.244 237.892 1.00 51.82 3 LEU E O 1
ATOM 38881 N N . GLU G 2 4 ? 241.701 169.139 238.591 1.00 51.46 4 GLU E N 1
ATOM 38882 C CA . GLU G 2 4 ? 243.111 168.779 238.473 1.00 45.04 4 GLU E CA 1
ATOM 38883 C C . GLU G 2 4 ? 243.637 169.022 237.071 1.00 40.57 4 GLU E C 1
ATOM 38884 O O . GLU G 2 4 ? 244.717 169.596 236.899 1.00 52.28 4 GLU E O 1
ATOM 38896 N N . GLN G 2 5 ? 242.912 168.557 236.058 1.00 35.55 5 GLN E N 1
ATOM 38897 C CA . GLN G 2 5 ? 243.401 168.692 234.694 1.00 38.06 5 GLN E CA 1
ATOM 38898 C C . GLN G 2 5 ? 243.484 170.160 234.303 1.00 46.31 5 GLN E C 1
ATOM 38899 O O . GLN G 2 5 ? 244.403 170.577 233.588 1.00 54.78 5 GLN E O 1
ATOM 38913 N N . GLN G 2 6 ? 242.531 170.961 234.781 1.00 48.32 6 GLN E N 1
ATOM 38914 C CA . GLN G 2 6 ? 242.549 172.393 234.512 1.00 43.74 6 GLN E CA 1
ATOM 38915 C C . GLN G 2 6 ? 243.780 173.049 235.121 1.00 45.95 6 GLN E C 1
ATOM 38916 O O . GLN G 2 6 ? 244.479 173.827 234.459 1.00 50.10 6 GLN E O 1
ATOM 38930 N N . ILE G 2 7 ? 244.063 172.744 236.389 1.00 38.21 7 ILE E N 1
ATOM 38931 C CA . ILE G 2 7 ? 245.250 173.293 237.029 1.00 28.84 7 ILE E CA 1
ATOM 38932 C C . ILE G 2 7 ? 246.497 172.838 236.292 1.00 34.50 7 ILE E C 1
ATOM 38933 O O . ILE G 2 7 ? 247.448 173.605 236.119 1.00 47.88 7 ILE E O 1
ATOM 38949 N N . GLN G 2 8 ? 246.525 171.575 235.868 1.00 38.66 8 GLN E N 1
ATOM 38950 C CA . GLN G 2 8 ? 247.674 171.073 235.127 1.00 40.69 8 GLN E CA 1
ATOM 38951 C C . GLN G 2 8 ? 247.905 171.901 233.875 1.00 37.97 8 GLN E C 1
ATOM 38952 O O . GLN G 2 8 ? 249.020 172.370 233.620 1.00 47.35 8 GLN E O 1
ATOM 38966 N N . ARG G 2 9 ? 246.853 172.095 233.083 1.00 37.67 9 ARG E N 1
ATOM 38967 C CA . ARG G 2 9 ? 246.984 172.859 231.850 1.00 37.68 9 ARG E CA 1
ATOM 38968 C C . ARG G 2 9 ? 247.484 174.267 232.137 1.00 46.11 9 ARG E C 1
ATOM 38969 O O . ARG G 2 9 ? 248.399 174.762 231.472 1.00 50.39 9 ARG E O 1
ATOM 38990 N N . VAL G 2 10 ? 246.897 174.928 233.136 1.00 42.81 10 VAL E N 1
ATOM 38991 C CA . VAL G 2 10 ? 247.235 176.325 233.391 1.00 29.94 10 VAL E CA 1
ATOM 38992 C C . VAL G 2 10 ? 248.676 176.448 233.877 1.00 36.18 10 VAL E C 1
ATOM 38993 O O . VAL G 2 10 ? 249.445 177.293 233.396 1.00 43.25 10 VAL E O 1
ATOM 39006 N N . ILE G 2 11 ? 249.058 175.621 234.854 1.00 39.18 11 ILE E N 1
ATOM 39007 C CA . ILE G 2 11 ? 250.415 175.677 235.389 1.00 34.01 11 ILE E CA 1
ATOM 39008 C C . ILE G 2 11 ? 251.425 175.371 234.294 1.00 30.07 11 ILE E C 1
ATOM 39009 O O . ILE G 2 11 ? 252.451 176.053 234.167 1.00 43.89 11 ILE E O 1
ATOM 39025 N N . LEU G 2 12 ? 251.153 174.352 233.479 1.00 24.42 12 LEU E N 1
ATOM 39026 C CA . LEU G 2 12 ? 252.084 174.014 232.414 1.00 29.97 12 LEU E CA 1
ATOM 39027 C C . LEU G 2 12 ? 252.202 175.144 231.407 1.00 28.74 12 LEU E C 1
ATOM 39028 O O . LEU G 2 12 ? 253.305 175.455 230.954 1.00 49.33 12 LEU E O 1
ATOM 39044 N N . GLU G 2 13 ? 251.088 175.770 231.032 1.00 31.76 13 GLU E N 1
ATOM 39045 C CA . GLU G 2 13 ? 251.169 176.830 230.036 1.00 36.00 13 GLU E CA 1
ATOM 39046 C C . GLU G 2 13 ? 251.923 178.039 230.575 1.00 35.96 13 GLU E C 1
ATOM 39047 O O . GLU G 2 13 ? 252.726 178.644 229.855 1.00 40.31 13 GLU E O 1
ATOM 39059 N N . GLU G 2 14 ? 251.696 178.399 231.838 1.00 34.10 14 GLU E N 1
ATOM 39060 C CA . GLU G 2 14 ? 252.449 179.500 232.428 1.00 31.28 14 GLU E CA 1
ATOM 39061 C C . GLU G 2 14 ? 253.939 179.185 232.465 1.00 37.36 14 GLU E C 1
ATOM 39062 O O . GLU G 2 14 ? 254.778 180.016 232.085 1.00 46.69 14 GLU E O 1
ATOM 39074 N N . ALA G 2 15 ? 254.288 177.979 232.917 1.00 33.98 15 ALA E N 1
ATOM 39075 C CA . ALA G 2 15 ? 255.694 177.599 232.986 1.00 35.87 15 ALA E CA 1
ATOM 39076 C C . ALA G 2 15 ? 256.325 177.597 231.601 1.00 34.29 15 ALA E C 1
ATOM 39077 O O . ALA G 2 15 ? 257.444 178.080 231.421 1.00 41.54 15 ALA E O 1
ATOM 39084 N N . LYS G 2 16 ? 255.624 177.050 230.607 1.00 30.75 16 LYS E N 1
ATOM 39085 C CA . LYS G 2 16 ? 256.157 177.030 229.250 1.00 26.65 16 LYS E CA 1
ATOM 39086 C C . LYS G 2 16 ? 256.342 178.434 228.702 1.00 33.83 16 LYS E C 1
ATOM 39087 O O . LYS G 2 16 ? 257.320 178.701 228.000 1.00 44.61 16 LYS E O 1
ATOM 39106 N N . ALA G 2 17 ? 255.405 179.338 228.976 1.00 36.05 17 ALA E N 1
ATOM 39107 C CA . ALA G 2 17 ? 255.569 180.709 228.508 1.00 32.26 17 ALA E CA 1
ATOM 39108 C C . ALA G 2 17 ? 256.809 181.339 229.124 1.00 30.71 17 ALA E C 1
ATOM 39109 O O . ALA G 2 17 ? 257.597 181.997 228.435 1.00 39.43 17 ALA E O 1
ATOM 39116 N N . LEU G 2 18 ? 257.004 181.141 230.427 1.00 30.10 18 LEU E N 1
ATOM 39117 C CA . LEU G 2 18 ? 258.184 181.698 231.078 1.00 26.81 18 LEU E CA 1
ATOM 39118 C C . LEU G 2 18 ? 259.463 181.070 230.529 1.00 36.45 18 LEU E C 1
ATOM 39119 O O . LEU G 2 18 ? 260.474 181.760 230.337 1.00 40.38 18 LEU E O 1
ATOM 39135 N N . ILE G 2 19 ? 259.438 179.762 230.259 1.00 37.30 19 ILE E N 1
ATOM 39136 C CA . ILE G 2 19 ? 260.605 179.090 229.690 1.00 30.53 19 ILE E CA 1
ATOM 39137 C C . ILE G 2 19 ? 260.915 179.646 228.309 1.00 29.82 19 ILE E C 1
ATOM 39138 O O . ILE G 2 19 ? 262.077 179.878 227.959 1.00 43.94 19 ILE E O 1
ATOM 39154 N N . LYS G 2 20 ? 259.882 179.830 227.488 1.00 26.18 20 LYS E N 1
ATOM 39155 C CA . LYS G 2 20 ? 260.086 180.385 226.158 1.00 28.37 20 LYS E CA 1
ATOM 39156 C C . LYS G 2 20 ? 260.651 181.792 226.232 1.00 36.59 20 LYS E C 1
ATOM 39157 O O . LYS G 2 20 ? 261.542 182.151 225.452 1.00 48.11 20 LYS E O 1
ATOM 39176 N N . ASP G 2 21 ? 260.171 182.589 227.186 1.00 42.76 21 ASP E N 1
ATOM 39177 C CA . ASP G 2 21 ? 260.709 183.931 227.351 1.00 41.57 21 ASP E CA 1
ATOM 39178 C C . ASP G 2 21 ? 262.176 183.883 227.745 1.00 39.57 21 ASP E C 1
ATOM 39179 O O . ASP G 2 21 ? 262.980 184.668 227.239 1.00 45.81 21 ASP E O 1
ATOM 39188 N N . TYR G 2 22 ? 262.556 182.958 228.627 1.00 38.31 22 TYR E N 1
ATOM 39189 C CA . TYR G 2 22 ? 263.958 182.895 229.026 1.00 37.06 22 TYR E CA 1
ATOM 39190 C C . TYR G 2 22 ? 264.839 182.418 227.877 1.00 34.29 22 TYR E C 1
ATOM 39191 O O . TYR G 2 22 ? 265.962 182.912 227.692 1.00 44.23 22 TYR E O 1
ATOM 39209 N N . HIS G 2 23 ? 264.361 181.439 227.108 1.00 24.80 23 HIS E N 1
ATOM 39210 C CA . HIS G 2 23 ? 265.138 180.963 225.972 1.00 33.75 23 HIS E CA 1
ATOM 39211 C C . HIS G 2 23 ? 265.370 182.089 224.981 1.00 36.15 23 HIS E C 1
ATOM 39212 O O . HIS G 2 23 ? 266.505 182.318 224.532 1.00 49.44 23 HIS E O 1
ATOM 39226 N N . GLU G 2 24 ? 264.307 182.817 224.644 1.00 37.65 24 GLU E N 1
ATOM 39227 C CA . GLU G 2 24 ? 264.459 183.959 223.759 1.00 37.55 24 GLU E CA 1
ATOM 39228 C C . GLU G 2 24 ? 265.355 185.015 224.380 1.00 34.03 24 GLU E C 1
ATOM 39229 O O . GLU G 2 24 ? 266.090 185.697 223.662 1.00 36.22 24 GLU E O 1
ATOM 39241 N N . TYR G 2 25 ? 265.338 185.141 225.706 1.00 34.36 25 TYR E N 1
ATOM 39242 C CA . TYR G 2 25 ? 266.218 186.099 226.362 1.00 30.40 25 TYR E CA 1
ATOM 39243 C C . TYR G 2 25 ? 267.677 185.779 226.095 1.00 38.47 25 TYR E C 1
ATOM 39244 O O . TYR G 2 25 ? 268.445 186.647 225.667 1.00 47.11 25 TYR E O 1
ATOM 39262 N N . HIS G 2 26 ? 268.091 184.539 226.360 1.00 40.87 26 HIS E N 1
ATOM 39263 C CA . HIS G 2 26 ? 269.515 184.251 226.207 1.00 33.76 26 HIS E CA 1
ATOM 39264 C C . HIS G 2 26 ? 269.910 184.224 224.736 1.00 32.97 26 HIS E C 1
ATOM 39265 O O . HIS G 2 26 ? 271.038 184.599 224.392 1.00 45.61 26 HIS E O 1
ATOM 39280 N N . ASN G 2 27 ? 268.989 183.842 223.848 1.00 28.61 27 ASN E N 1
ATOM 39281 C CA . ASN G 2 27 ? 269.287 183.915 222.422 1.00 26.36 27 ASN E CA 1
ATOM 39282 C C . ASN G 2 27 ? 269.494 185.361 221.983 1.00 42.76 27 ASN E C 1
ATOM 39283 O O . ASN G 2 27 ? 270.417 185.662 221.210 1.00 52.71 27 ASN E O 1
ATOM 39294 N N . ARG G 2 28 ? 268.655 186.273 222.481 1.00 45.66 28 ARG E N 1
ATOM 39295 C CA . ARG G 2 28 ? 268.823 187.688 222.180 1.00 36.44 28 ARG E CA 1
ATOM 39296 C C . ARG G 2 28 ? 270.137 188.203 222.738 1.00 43.09 28 ARG E C 1
ATOM 39297 O O . ARG G 2 28 ? 270.834 188.985 222.082 1.00 49.47 28 ARG E O 1
ATOM 39318 N N . VAL G 2 29 ? 270.475 187.796 223.959 1.00 37.93 29 VAL E N 1
ATOM 39319 C CA . VAL G 2 29 ? 271.725 188.234 224.568 1.00 31.23 29 VAL E CA 1
ATOM 39320 C C . VAL G 2 29 ? 272.900 187.805 223.709 1.00 32.69 29 VAL E C 1
ATOM 39321 O O . VAL G 2 29 ? 273.849 188.566 223.507 1.00 42.37 29 VAL E O 1
ATOM 39334 N N . HIS G 2 30 ? 272.858 186.583 223.178 1.00 38.64 30 HIS E N 1
ATOM 39335 C CA . HIS G 2 30 ? 273.960 186.123 222.338 1.00 41.77 30 HIS E CA 1
ATOM 39336 C C . HIS G 2 30 ? 274.039 186.905 221.035 1.00 42.36 30 HIS E C 1
ATOM 39337 O O . HIS G 2 30 ? 275.126 187.317 220.611 1.00 52.09 30 HIS E O 1
ATOM 39351 N N . LEU G 2 31 ? 272.908 187.075 220.356 1.00 38.53 31 LEU E N 1
ATOM 39352 C CA . LEU G 2 31 ? 272.935 187.790 219.087 1.00 38.09 31 LEU E CA 1
ATOM 39353 C C . LEU G 2 31 ? 273.440 189.216 219.293 1.00 42.31 31 LEU E C 1
ATOM 39354 O O . LEU G 2 31 ? 274.280 189.718 218.528 1.00 46.94 31 LEU E O 1
ATOM 39370 N N . GLU G 2 32 ? 272.979 189.862 220.365 1.00 48.90 32 GLU E N 1
ATOM 39371 C CA . GLU G 2 32 ? 273.428 191.209 220.681 1.00 45.52 32 GLU E CA 1
ATOM 39372 C C . GLU G 2 32 ? 274.894 191.230 221.088 1.00 46.31 32 GLU E C 1
ATOM 39373 O O . GLU G 2 32 ? 275.595 192.204 220.813 1.00 54.39 32 GLU E O 1
ATOM 39385 N N . SER G 2 33 ? 275.381 190.176 221.742 1.00 46.92 33 SER E N 1
ATOM 39386 C CA . SER G 2 33 ? 276.797 190.136 222.085 1.00 47.10 33 SER E CA 1
ATOM 39387 C C . SER G 2 33 ? 277.655 189.996 220.840 1.00 44.00 33 SER E C 1
ATOM 39388 O O . SER G 2 33 ? 278.737 190.582 220.768 1.00 51.35 33 SER E O 1
ATOM 39396 N N . VAL G 2 34 ? 277.179 189.255 219.844 1.00 39.85 34 VAL E N 1
ATOM 39397 C CA . VAL G 2 34 ? 277.921 189.153 218.593 1.00 35.95 34 VAL E CA 1
ATOM 39398 C C . VAL G 2 34 ? 277.982 190.513 217.909 1.00 39.26 34 VAL E C 1
ATOM 39399 O O . VAL G 2 34 ? 279.053 190.974 217.478 1.00 49.44 34 VAL E O 1
ATOM 39412 N N . ARG G 2 35 ? 276.842 191.204 217.845 1.00 46.16 35 ARG E N 1
ATOM 39413 C CA . ARG G 2 35 ? 276.838 192.518 217.210 1.00 44.29 35 ARG E CA 1
ATOM 39414 C C . ARG G 2 35 ? 277.702 193.503 217.990 1.00 41.05 35 ARG E C 1
ATOM 39415 O O . ARG G 2 35 ? 278.413 194.321 217.400 1.00 47.75 35 ARG E O 1
ATOM 39436 N N . ASN G 2 36 ? 277.644 193.443 219.320 1.00 37.87 36 ASN E N 1
ATOM 39437 C CA . ASN G 2 36 ? 278.416 194.351 220.153 1.00 37.11 36 ASN E CA 1
ATOM 39438 C C . ASN G 2 36 ? 279.906 194.073 220.046 1.00 40.56 36 ASN E C 1
ATOM 39439 O O . ASN G 2 36 ? 280.720 194.999 220.133 1.00 52.04 36 ASN E O 1
ATOM 39450 N N . LYS G 2 37 ? 280.286 192.806 219.876 1.00 42.44 37 LYS E N 1
ATOM 39451 C CA . LYS G 2 37 ? 281.668 192.500 219.546 1.00 44.89 37 LYS E CA 1
ATOM 39452 C C . LYS G 2 37 ? 282.057 193.196 218.254 1.00 41.85 37 LYS E C 1
ATOM 39453 O O . LYS G 2 37 ? 283.080 193.878 218.188 1.00 50.07 37 LYS E O 1
ATOM 39472 N N . LYS G 2 38 ? 281.220 193.077 217.226 1.00 40.03 38 LYS E N 1
ATOM 39473 C CA . LYS G 2 38 ? 281.522 193.766 215.974 1.00 39.24 38 LYS E CA 1
ATOM 39474 C C . LYS G 2 38 ? 281.607 195.279 216.153 1.00 42.61 38 LYS E C 1
ATOM 39475 O O . LYS G 2 38 ? 282.339 195.951 215.418 1.00 44.72 38 LYS E O 1
ATOM 39494 N N . ARG G 2 39 ? 280.856 195.832 217.102 1.00 47.08 39 ARG E N 1
ATOM 39495 C CA . ARG G 2 39 ? 280.780 197.283 217.263 1.00 37.50 39 ARG E CA 1
ATOM 39496 C C . ARG G 2 39 ? 281.986 197.835 218.023 1.00 36.37 39 ARG E C 1
ATOM 39497 O O . ARG G 2 39 ? 282.644 198.775 217.566 1.00 46.95 39 ARG E O 1
ATOM 39518 N N . LEU G 2 40 ? 282.279 197.268 219.191 1.00 32.69 40 LEU E N 1
ATOM 39519 C CA . LEU G 2 40 ? 283.361 197.724 220.058 1.00 39.12 40 LEU E CA 1
ATOM 39520 C C . LEU G 2 40 ? 284.642 196.911 219.949 1.00 45.93 40 LEU E C 1
ATOM 39521 O O . LEU G 2 40 ? 285.533 197.089 220.785 1.00 52.81 40 LEU E O 1
ATOM 39537 N N . GLY G 2 41 ? 284.768 196.027 218.967 1.00 40.48 41 GLY E N 1
ATOM 39538 C CA . GLY G 2 41 ? 286.035 195.346 218.780 1.00 43.89 41 GLY E CA 1
ATOM 39539 C C . GLY G 2 41 ? 286.453 194.583 220.020 1.00 46.33 41 GLY E C 1
ATOM 39540 O O . GLY G 2 41 ? 285.664 193.849 220.625 1.00 49.86 41 GLY E O 1
ATOM 39544 N N . ASP G 2 42 ? 287.718 194.754 220.409 1.00 51.41 42 ASP E N 1
ATOM 39545 C CA . ASP G 2 42 ? 288.254 194.032 221.555 1.00 52.08 42 ASP E CA 1
ATOM 39546 C C . ASP G 2 42 ? 287.735 194.569 222.879 1.00 53.75 42 ASP E C 1
ATOM 39547 O O . ASP G 2 42 ? 287.786 193.851 223.882 1.00 57.37 42 ASP E O 1
ATOM 39556 N N . SER G 2 43 ? 287.251 195.807 222.911 1.00 50.26 43 SER E N 1
ATOM 39557 C CA . SER G 2 43 ? 286.734 196.376 224.147 1.00 50.83 43 SER E CA 1
ATOM 39558 C C . SER G 2 43 ? 285.367 195.827 224.520 1.00 54.98 43 SER E C 1
ATOM 39559 O O . SER G 2 43 ? 284.924 196.048 225.651 1.00 56.91 43 SER E O 1
ATOM 39567 N N . ALA G 2 44 ? 284.701 195.117 223.614 1.00 50.48 44 ALA E N 1
ATOM 39568 C CA . ALA G 2 44 ? 283.349 194.636 223.843 1.00 46.12 44 ALA E CA 1
ATOM 39569 C C . ALA G 2 44 ? 283.285 193.815 225.130 1.00 47.90 44 ALA E C 1
ATOM 39570 O O . ALA G 2 44 ? 284.027 192.832 225.266 1.00 48.61 44 ALA E O 1
ATOM 39577 N N . PRO G 2 45 ? 282.430 194.178 226.082 1.00 53.25 45 PRO E N 1
ATOM 39578 C CA . PRO G 2 45 ? 282.210 193.313 227.238 1.00 50.24 45 PRO E CA 1
ATOM 39579 C C . PRO G 2 45 ? 281.933 191.876 226.831 1.00 51.95 45 PRO E C 1
ATOM 39580 O O . PRO G 2 45 ? 281.586 191.577 225.688 1.00 55.03 45 PRO E O 1
ATOM 39591 N N . ASP G 2 46 ? 282.096 190.976 227.793 1.00 54.29 46 ASP E N 1
ATOM 39592 C CA . ASP G 2 46 ? 281.760 189.577 227.597 1.00 51.25 46 ASP E CA 1
ATOM 39593 C C . ASP G 2 46 ? 280.304 189.333 227.975 1.00 56.67 46 ASP E C 1
ATOM 39594 O O . ASP G 2 46 ? 279.710 190.068 228.766 1.00 60.12 46 ASP E O 1
ATOM 39603 N N . LYS G 2 47 ? 279.730 188.281 227.397 1.00 51.51 47 LYS E N 1
ATOM 39604 C CA . LYS G 2 47 ? 278.339 187.964 227.672 1.00 41.96 47 LYS E CA 1
ATOM 39605 C C . LYS G 2 47 ? 278.159 187.597 229.140 1.00 41.87 47 LYS E C 1
ATOM 39606 O O . LYS G 2 47 ? 279.073 187.095 229.801 1.00 50.59 47 LYS E O 1
ATOM 39625 N N . LYS G 2 48 ? 276.953 187.852 229.652 1.00 40.51 48 LYS E N 1
ATOM 39626 C CA . LYS G 2 48 ? 276.623 187.496 231.027 1.00 45.97 48 LYS E CA 1
ATOM 39627 C C . LYS G 2 48 ? 275.137 187.128 231.052 1.00 46.44 48 LYS E C 1
ATOM 39628 O O . LYS G 2 48 ? 274.252 187.973 231.200 1.00 49.13 48 LYS E O 1
ATOM 39647 N N . ILE G 2 49 ? 274.861 185.833 230.916 1.00 42.78 49 ILE E N 1
ATOM 39648 C CA . ILE G 2 49 ? 273.487 185.347 230.956 1.00 38.11 49 ILE E CA 1
ATOM 39649 C C . ILE G 2 49 ? 273.021 185.315 232.405 1.00 42.37 49 ILE E C 1
ATOM 39650 O O . ILE G 2 49 ? 273.557 184.563 233.228 1.00 46.85 49 ILE E O 1
ATOM 39666 N N . HIS G 2 50 ? 272.024 186.134 232.723 1.00 46.04 50 HIS E N 1
ATOM 39667 C CA . HIS G 2 50 ? 271.433 186.177 234.050 1.00 39.77 50 HIS E CA 1
ATOM 39668 C C . HIS G 2 50 ? 270.177 185.321 234.090 1.00 43.80 50 HIS E C 1
ATOM 39669 O O . HIS G 2 50 ? 269.530 185.086 233.066 1.00 50.02 50 HIS E O 1
ATOM 39683 N N . ARG G 2 51 ? 269.839 184.851 235.287 1.00 42.31 51 ARG E N 1
ATOM 39684 C CA . ARG G 2 51 ? 268.557 184.224 235.525 1.00 41.76 51 ARG E CA 1
ATOM 39685 C C . ARG G 2 51 ? 267.817 185.028 236.586 1.00 43.17 51 ARG E C 1
ATOM 39686 O O . ARG G 2 51 ? 268.444 185.495 237.543 1.00 48.08 51 ARG E O 1
ATOM 39707 N N . PRO G 2 52 ? 266.507 185.218 236.452 1.00 35.29 52 PRO E N 1
ATOM 39708 C CA . PRO G 2 52 ? 265.802 186.101 237.386 1.00 31.59 52 PRO E CA 1
ATOM 39709 C C . PRO G 2 52 ? 266.063 185.699 238.828 1.00 35.52 52 PRO E C 1
ATOM 39710 O O . PRO G 2 52 ? 266.114 184.514 239.165 1.00 48.96 52 PRO E O 1
ATOM 39721 N N . ASN G 2 53 ? 266.237 186.705 239.685 1.00 37.39 53 ASN E N 1
ATOM 39722 C CA . ASN G 2 53 ? 266.621 186.438 241.066 1.00 38.82 53 ASN E CA 1
ATOM 39723 C C . ASN G 2 53 ? 265.546 185.657 241.802 1.00 45.16 53 ASN E C 1
ATOM 39724 O O . ASN G 2 53 ? 265.854 184.758 242.592 1.00 51.53 53 ASN E O 1
ATOM 39735 N N . TYR G 2 54 ? 264.278 185.985 241.560 1.00 42.91 54 TYR E N 1
ATOM 39736 C CA . TYR G 2 54 ? 263.202 185.356 242.311 1.00 37.28 54 TYR E CA 1
ATOM 39737 C C . TYR G 2 54 ? 263.081 183.871 242.001 1.00 38.57 54 TYR E C 1
ATOM 39738 O O . TYR G 2 54 ? 262.384 183.153 242.724 1.00 45.59 54 TYR E O 1
ATOM 39756 N N . TRP G 2 55 ? 263.757 183.389 240.954 1.00 32.73 55 TRP E N 1
ATOM 39757 C CA . TRP G 2 55 ? 263.733 181.962 240.658 1.00 34.50 55 TRP E CA 1
ATOM 39758 C C . TRP G 2 55 ? 264.331 181.147 241.794 1.00 39.63 55 TRP E C 1
ATOM 39759 O O . TRP G 2 55 ? 263.954 179.987 241.990 1.00 48.29 55 TRP E O 1
ATOM 39780 N N . SER G 2 56 ? 265.253 181.734 242.553 1.00 33.09 56 SER E N 1
ATOM 39781 C CA . SER G 2 56 ? 265.915 181.038 243.645 1.00 36.56 56 SER E CA 1
ATOM 39782 C C . SER G 2 56 ? 265.286 181.315 245.000 1.00 39.80 56 SER E C 1
ATOM 39783 O O . SER G 2 56 ? 265.550 180.572 245.951 1.00 44.21 56 SER E O 1
ATOM 39791 N N . PHE G 2 57 ? 264.468 182.361 245.116 1.00 43.20 57 PHE E N 1
ATOM 39792 C CA . PHE G 2 57 ? 263.821 182.638 246.389 1.00 38.93 57 PHE E CA 1
ATOM 39793 C C . PHE G 2 57 ? 262.918 181.484 246.787 1.00 44.93 57 PHE E C 1
ATOM 39794 O O . PHE G 2 57 ? 262.781 181.176 247.976 1.00 53.03 57 PHE E O 1
ATOM 39811 N N . ASP G 2 58 ? 262.297 180.838 245.806 1.00 48.03 58 ASP E N 1
ATOM 39812 C CA . ASP G 2 58 ? 261.558 179.603 246.009 1.00 38.27 58 ASP E CA 1
ATOM 39813 C C . ASP G 2 58 ? 261.630 178.813 244.714 1.00 37.52 58 ASP E C 1
ATOM 39814 O O . ASP G 2 58 ? 261.624 179.394 243.627 1.00 47.60 58 ASP E O 1
ATOM 39823 N N . LYS G 2 59 ? 261.704 177.490 244.833 1.00 41.32 59 LYS E N 1
ATOM 39824 C CA . LYS G 2 59 ? 261.873 176.664 243.647 1.00 41.17 59 LYS E CA 1
ATOM 39825 C C . LYS G 2 59 ? 260.685 176.761 242.705 1.00 42.94 59 LYS E C 1
ATOM 39826 O O . LYS G 2 59 ? 260.825 176.451 241.519 1.00 43.70 59 LYS E O 1
ATOM 39845 N N . LYS G 2 60 ? 259.527 177.185 243.201 1.00 47.75 60 LYS E N 1
ATOM 39846 C CA . LYS G 2 60 ? 258.323 177.271 242.390 1.00 40.95 60 LYS E CA 1
ATOM 39847 C C . LYS G 2 60 ? 258.175 178.617 241.694 1.00 45.68 60 LYS E C 1
ATOM 39848 O O . LYS G 2 60 ? 257.239 178.790 240.907 1.00 52.65 60 LYS E O 1
ATOM 39867 N N . PHE G 2 61 ? 259.069 179.567 241.962 1.00 44.10 61 PHE E N 1
ATOM 39868 C CA . PHE G 2 61 ? 259.198 180.752 241.126 1.00 33.49 61 PHE E CA 1
ATOM 39869 C C . PHE G 2 61 ? 259.910 180.450 239.818 1.00 35.41 61 PHE E C 1
ATOM 39870 O O . PHE G 2 61 ? 259.848 181.264 238.892 1.00 42.32 61 PHE E O 1
ATOM 39887 N N . ASP G 2 62 ? 260.565 179.304 239.729 1.00 39.63 62 ASP E N 1
ATOM 39888 C CA . ASP G 2 62 ? 261.398 178.890 238.609 1.00 38.22 62 ASP E CA 1
ATOM 39889 C C . ASP G 2 62 ? 260.556 178.123 237.598 1.00 33.11 62 ASP E C 1
ATOM 39890 O O . ASP G 2 62 ? 259.966 177.097 237.951 1.00 43.17 62 ASP E O 1
ATOM 39899 N N . PRO G 2 63 ? 260.465 178.576 236.349 1.00 26.65 63 PRO E N 1
ATOM 39900 C CA . PRO G 2 63 ? 259.624 177.849 235.389 1.00 35.80 63 PRO E CA 1
ATOM 39901 C C . PRO G 2 63 ? 260.073 176.421 235.176 1.00 41.52 63 PRO E C 1
ATOM 39902 O O . PRO G 2 63 ? 259.238 175.529 234.989 1.00 47.12 63 PRO E O 1
ATOM 39913 N N . PHE G 2 64 ? 261.383 176.180 235.201 1.00 43.65 64 PHE E N 1
ATOM 39914 C CA . PHE G 2 64 ? 261.893 174.863 234.847 1.00 37.05 64 PHE E CA 1
ATOM 39915 C C . PHE G 2 64 ? 261.531 173.829 235.903 1.00 35.91 64 PHE E C 1
ATOM 39916 O O . PHE G 2 64 ? 261.143 172.705 235.570 1.00 45.53 64 PHE E O 1
ATOM 39933 N N . TYR G 2 65 ? 261.628 174.192 237.182 1.00 30.33 65 TYR E N 1
ATOM 39934 C CA . TYR G 2 65 ? 261.213 173.260 238.221 1.00 33.27 65 TYR E CA 1
ATOM 39935 C C . TYR G 2 65 ? 259.723 172.978 238.141 1.00 41.05 65 TYR E C 1
ATOM 39936 O O . TYR G 2 65 ? 259.296 171.825 238.263 1.00 49.12 65 TYR E O 1
ATOM 39954 N N . VAL G 2 66 ? 258.914 174.020 237.948 1.00 41.88 66 VAL E N 1
ATOM 39955 C CA . VAL G 2 66 ? 257.474 173.815 237.888 1.00 34.28 66 VAL E CA 1
ATOM 39956 C C . VAL G 2 66 ? 257.129 172.905 236.723 1.00 35.55 66 VAL E C 1
ATOM 39957 O O . VAL G 2 66 ? 256.276 172.019 236.843 1.00 47.53 66 VAL E O 1
ATOM 39970 N N . LYS G 2 67 ? 257.803 173.086 235.590 1.00 29.02 67 LYS E N 1
ATOM 39971 C CA . LYS G 2 67 ? 257.609 172.168 234.477 1.00 31.90 67 LYS E CA 1
ATOM 39972 C C . LYS G 2 67 ? 258.111 170.774 234.815 1.00 43.23 67 LYS E C 1
ATOM 39973 O O . LYS G 2 67 ? 257.633 169.788 234.245 1.00 47.71 67 LYS E O 1
ATOM 39992 N N . SER G 2 68 ? 259.073 170.669 235.732 1.00 48.89 68 SER E N 1
ATOM 39993 C CA . SER G 2 68 ? 259.584 169.358 236.109 1.00 40.19 68 SER E CA 1
ATOM 39994 C C . SER G 2 68 ? 258.515 168.531 236.809 1.00 39.31 68 SER E C 1
ATOM 39995 O O . SER G 2 68 ? 258.354 167.341 236.512 1.00 50.37 68 SER E O 1
ATOM 40003 N N . ASN G 2 69 ? 257.766 169.139 237.724 1.00 32.00 69 ASN E N 1
ATOM 40004 C CA . ASN G 2 69 ? 256.813 168.424 238.566 1.00 36.71 69 ASN E CA 1
ATOM 40005 C C . ASN G 2 69 ? 255.469 169.135 238.586 1.00 42.33 69 ASN E C 1
ATOM 40006 O O . ASN G 2 69 ? 254.800 169.219 239.616 1.00 52.31 69 ASN E O 1
ATOM 40017 N N . TYR G 2 70 ? 255.018 169.606 237.425 1.00 40.90 70 TYR E N 1
ATOM 40018 C CA . TYR G 2 70 ? 253.744 170.309 237.389 1.00 39.07 70 TYR E CA 1
ATOM 40019 C C . TYR G 2 70 ? 252.586 169.364 237.655 1.00 42.90 70 TYR E C 1
ATOM 40020 O O . TYR G 2 70 ? 251.542 169.794 238.156 1.00 49.22 70 TYR E O 1
ATOM 40038 N N . LYS G 2 71 ? 252.757 168.081 237.345 1.00 45.33 71 LYS E N 1
ATOM 40039 C CA . LYS G 2 71 ? 251.707 167.112 237.627 1.00 36.78 71 LYS E CA 1
ATOM 40040 C C . LYS G 2 71 ? 251.500 166.954 239.125 1.00 37.81 71 LYS E C 1
ATOM 40041 O O . LYS G 2 71 ? 250.359 166.938 239.599 1.00 49.98 71 LYS E O 1
ATOM 40060 N N . SER G 2 72 ? 252.586 166.865 239.892 1.00 35.96 72 SER E N 1
ATOM 40061 C CA . SER G 2 72 ? 252.447 166.743 241.338 1.00 40.41 72 SER E CA 1
ATOM 40062 C C . SER G 2 72 ? 251.921 168.034 241.947 1.00 42.45 72 SER E C 1
ATOM 40063 O O . SER G 2 72 ? 251.105 168.003 242.876 1.00 51.08 72 SER E O 1
ATOM 40071 N N . ILE G 2 73 ? 252.380 169.181 241.446 1.00 42.75 73 ILE E N 1
ATOM 40072 C CA . ILE G 2 73 ? 251.890 170.452 241.964 1.00 41.29 73 ILE E CA 1
ATOM 40073 C C . ILE G 2 73 ? 250.390 170.559 241.735 1.00 44.17 73 ILE E C 1
ATOM 40074 O O . ILE G 2 73 ? 249.635 170.956 242.626 1.00 48.68 73 ILE E O 1
ATOM 40090 N N . ALA G 2 74 ? 249.938 170.202 240.532 1.00 44.34 74 ALA E N 1
ATOM 40091 C CA . ALA G 2 74 ? 248.513 170.251 240.230 1.00 37.77 74 ALA E CA 1
ATOM 40092 C C . ALA G 2 74 ? 247.731 169.256 241.075 1.00 42.75 74 ALA E C 1
ATOM 40093 O O . ALA G 2 74 ? 246.649 169.575 241.575 1.00 54.13 74 ALA E O 1
ATOM 40100 N N . ARG G 2 75 ? 248.258 168.042 241.238 1.00 46.21 75 ARG E N 1
ATOM 40101 C CA . ARG G 2 75 ? 247.609 167.056 242.095 1.00 43.52 75 ARG E CA 1
ATOM 40102 C C . ARG G 2 75 ? 247.390 167.611 243.493 1.00 45.23 75 ARG E C 1
ATOM 40103 O O . ARG G 2 75 ? 246.262 167.620 244.009 1.00 56.12 75 ARG E O 1
ATOM 40124 N N . SER G 2 76 ? 248.457 168.111 244.111 1.00 34.28 76 SER E N 1
ATOM 40125 C CA . SER G 2 76 ? 248.345 168.578 245.484 1.00 40.51 76 SER E CA 1
ATOM 40126 C C . SER G 2 76 ? 247.465 169.815 245.573 1.00 43.64 76 SER E C 1
ATOM 40127 O O . SER G 2 76 ? 246.685 169.955 246.518 1.00 46.90 76 SER E O 1
ATOM 40135 N N . ILE G 2 77 ? 247.574 170.726 244.605 1.00 45.91 77 ILE E N 1
ATOM 40136 C CA . ILE G 2 77 ? 246.772 171.945 244.633 1.00 41.66 77 ILE E CA 1
ATOM 40137 C C . ILE G 2 77 ? 245.294 171.613 244.503 1.00 43.18 77 ILE E C 1
ATOM 40138 O O . ILE G 2 77 ? 244.452 172.184 245.205 1.00 51.23 77 ILE E O 1
ATOM 40154 N N . ALA G 2 78 ? 244.951 170.703 243.593 1.00 42.24 78 ALA E N 1
ATOM 40155 C CA . ALA G 2 78 ? 243.557 170.317 243.431 1.00 40.24 78 ALA E CA 1
ATOM 40156 C C . ALA G 2 78 ? 243.028 169.654 244.692 1.00 38.65 78 ALA E C 1
ATOM 40157 O O . ALA G 2 78 ? 241.909 169.942 245.131 1.00 49.06 78 ALA E O 1
ATOM 40164 N N . ASN G 2 79 ? 243.819 168.763 245.291 1.00 40.18 79 ASN E N 1
ATOM 40165 C CA . ASN G 2 79 ? 243.382 168.138 246.533 1.00 39.29 79 ASN E CA 1
ATOM 40166 C C . ASN G 2 79 ? 243.193 169.175 247.629 1.00 36.90 79 ASN E C 1
ATOM 40167 O O . ASN G 2 79 ? 242.233 169.102 248.404 1.00 48.31 79 ASN E O 1
ATOM 40178 N N . LYS G 2 80 ? 244.098 170.149 247.712 1.00 33.54 80 LYS E N 1
ATOM 40179 C CA . LYS G 2 80 ? 243.983 171.183 248.730 1.00 33.37 80 LYS E CA 1
ATOM 40180 C C . LYS G 2 80 ? 242.756 172.057 248.505 1.00 37.91 80 LYS E C 1
ATOM 40181 O O . LYS G 2 80 ? 242.122 172.493 249.471 1.00 39.50 80 LYS E O 1
ATOM 40200 N N . ILE G 2 81 ? 242.413 172.331 247.246 1.00 41.97 81 ILE E N 1
ATOM 40201 C CA . ILE G 2 81 ? 241.232 173.138 246.967 1.00 37.86 81 ILE E CA 1
ATOM 40202 C C . ILE G 2 81 ? 239.965 172.356 247.289 1.00 40.19 81 ILE E C 1
ATOM 40203 O O . ILE G 2 81 ? 239.027 172.890 247.891 1.00 48.26 81 ILE E O 1
ATOM 40219 N N . GLU G 2 82 ? 239.921 171.077 246.910 1.00 34.21 82 GLU E N 1
ATOM 40220 C CA . GLU G 2 82 ? 238.747 170.262 247.205 1.00 38.71 82 GLU E CA 1
ATOM 40221 C C . GLU G 2 82 ? 238.551 170.107 248.705 1.00 42.61 82 GLU E C 1
ATOM 40222 O O . GLU G 2 82 ? 237.419 170.161 249.200 1.00 50.62 82 GLU E O 1
ATOM 40234 N N . ASN G 2 83 ? 239.639 169.910 249.439 1.00 34.00 83 ASN E N 1
ATOM 40235 C CA . ASN G 2 83 ? 239.592 169.835 250.890 1.00 31.60 83 ASN E CA 1
ATOM 40236 C C . ASN G 2 83 ? 239.590 171.206 251.554 1.00 34.26 83 ASN E C 1
ATOM 40237 O O . ASN G 2 83 ? 239.602 171.277 252.785 1.00 39.41 83 ASN E O 1
ATOM 40248 N N . ARG G 2 84 ? 239.584 172.285 250.773 1.00 34.51 84 ARG E N 1
ATOM 40249 C CA . ARG G 2 84 ? 239.438 173.646 251.290 1.00 35.23 84 ARG E CA 1
ATOM 40250 C C . ARG G 2 84 ? 240.515 173.988 252.323 1.00 33.34 84 ARG E C 1
ATOM 40251 O O . ARG G 2 84 ? 240.254 174.665 253.318 1.00 36.22 84 ARG E O 1
ATOM 40272 N N . THR G 2 85 ? 241.746 173.536 252.072 1.00 38.41 85 THR E N 1
ATOM 40273 C CA . THR G 2 85 ? 242.906 173.965 252.842 1.00 36.05 85 THR E CA 1
ATOM 40274 C C . THR G 2 85 ? 243.946 174.691 252.002 1.00 33.55 85 THR E C 1
ATOM 40275 O O . THR G 2 85 ? 244.965 175.117 252.552 1.00 39.86 85 THR E O 1
ATOM 40286 N N . TYR G 2 86 ? 243.721 174.844 250.702 1.00 34.92 86 TYR E N 1
ATOM 40287 C CA . TYR G 2 86 ? 244.681 175.532 249.858 1.00 31.51 86 TYR E CA 1
ATOM 40288 C C . TYR G 2 86 ? 244.881 176.961 250.339 1.00 32.46 86 TYR E C 1
ATOM 40289 O O . TYR G 2 86 ? 243.926 177.661 250.686 1.00 46.47 86 TYR E O 1
ATOM 40307 N N . LEU G 2 87 ? 246.140 177.386 250.362 1.00 33.08 87 LEU E N 1
ATOM 40308 C CA . LEU G 2 87 ? 246.508 178.735 250.709 1.00 28.22 87 LEU E CA 1
ATOM 40309 C C . LEU G 2 87 ? 247.709 179.092 249.839 1.00 32.00 87 LEU E C 1
ATOM 40310 O O . LEU G 2 87 ? 248.718 178.366 249.856 1.00 40.11 87 LEU E O 1
ATOM 40326 N N . PRO G 2 88 ? 247.637 180.171 249.063 1.00 38.34 88 PRO E N 1
ATOM 40327 C CA . PRO G 2 88 ? 248.757 180.506 248.177 1.00 38.07 88 PRO E CA 1
ATOM 40328 C C . PRO G 2 88 ? 250.014 180.833 248.965 1.00 39.94 88 PRO E C 1
ATOM 40329 O O . PRO G 2 88 ? 249.958 181.394 250.060 1.00 43.89 88 PRO E O 1
ATOM 40340 N N . ASN G 2 89 ? 251.155 180.473 248.392 1.00 43.78 89 ASN E N 1
ATOM 40341 C CA . ASN G 2 89 ? 252.435 180.814 248.990 1.00 37.10 89 ASN E CA 1
ATOM 40342 C C . ASN G 2 89 ? 252.725 182.300 248.823 1.00 44.63 89 ASN E C 1
ATOM 40343 O O . ASN G 2 89 ? 252.228 182.958 247.907 1.00 54.09 89 ASN E O 1
ATOM 40354 N N . GLU G 2 90 ? 253.539 182.821 249.730 1.00 44.15 90 GLU E N 1
ATOM 40355 C CA . GLU G 2 90 ? 253.830 184.243 249.749 1.00 42.44 90 GLU E CA 1
ATOM 40356 C C . GLU G 2 90 ? 254.422 184.656 248.403 1.00 43.73 90 GLU E C 1
ATOM 40357 O O . GLU G 2 90 ? 255.290 183.954 247.871 1.00 47.46 90 GLU E O 1
ATOM 40369 N N . PRO G 2 91 ? 253.992 185.774 247.822 1.00 37.19 91 PRO E N 1
ATOM 40370 C CA . PRO G 2 91 ? 254.600 186.231 246.573 1.00 46.65 91 PRO E CA 1
ATOM 40371 C C . PRO G 2 91 ? 255.851 187.062 246.812 1.00 44.86 91 PRO E C 1
ATOM 40372 O O . PRO G 2 91 ? 256.077 187.610 247.892 1.00 48.31 91 PRO E O 1
ATOM 40383 N N . PHE G 2 92 ? 256.673 187.138 245.773 1.00 44.60 92 PHE E N 1
ATOM 40384 C CA . PHE G 2 92 ? 257.802 188.053 245.791 1.00 38.43 92 PHE E CA 1
ATOM 40385 C C . PHE G 2 92 ? 257.313 189.487 245.704 1.00 44.05 92 PHE E C 1
ATOM 40386 O O . PHE G 2 92 ? 256.530 189.839 244.817 1.00 56.42 92 PHE E O 1
ATOM 40403 N N . THR G 2 93 ? 257.790 190.316 246.622 1.00 46.34 93 THR E N 1
ATOM 40404 C CA . THR G 2 93 ? 257.370 191.702 246.725 1.00 47.73 93 THR E CA 1
ATOM 40405 C C . THR G 2 93 ? 258.594 192.604 246.726 1.00 50.81 93 THR E C 1
ATOM 40406 O O . THR G 2 93 ? 259.481 192.454 247.572 1.00 57.09 93 THR E O 1
ATOM 40417 N N . LYS G 2 94 ? 258.636 193.537 245.781 1.00 52.71 94 LYS E N 1
ATOM 40418 C CA . LYS G 2 94 ? 259.649 194.582 245.736 1.00 53.95 94 LYS E CA 1
ATOM 40419 C C . LYS G 2 94 ? 258.926 195.918 245.720 1.00 58.17 94 LYS E C 1
ATOM 40420 O O . LYS G 2 94 ? 257.943 196.082 244.992 1.00 64.21 94 LYS E O 1
ATOM 40439 N N . ASP G 2 95 ? 259.392 196.857 246.530 1.00 60.58 95 ASP E N 1
ATOM 40440 C CA . ASP G 2 95 ? 258.763 198.167 246.633 1.00 60.44 95 ASP E CA 1
ATOM 40441 C C . ASP G 2 95 ? 259.437 199.123 245.656 1.00 60.60 95 ASP E C 1
ATOM 40442 O O . ASP G 2 95 ? 260.615 199.457 245.817 1.00 64.80 95 ASP E O 1
ATOM 40451 N N . VAL G 2 96 ? 258.693 199.557 244.644 1.00 62.72 96 VAL E N 1
ATOM 40452 C CA . VAL G 2 96 ? 259.204 200.478 243.636 1.00 60.07 96 VAL E CA 1
ATOM 40453 C C . VAL G 2 96 ? 258.788 201.888 244.041 1.00 67.53 96 VAL E C 1
ATOM 40454 O O . VAL G 2 96 ? 257.657 202.082 244.507 1.00 73.12 96 VAL E O 1
ATOM 40467 N N . PRO G 2 97 ? 259.647 202.900 243.891 1.00 66.94 97 PRO E N 1
ATOM 40468 C CA . PRO G 2 97 ? 259.256 204.270 244.246 1.00 64.77 97 PRO E CA 1
ATOM 40469 C C . PRO G 2 97 ? 258.462 204.937 243.134 1.00 66.43 97 PRO E C 1
ATOM 40470 O O . PRO G 2 97 ? 258.984 205.199 242.046 1.00 69.88 97 PRO E O 1
ATOM 40481 N N . LYS G 2 98 ? 257.188 205.208 243.403 1.00 73.11 98 LYS E N 1
ATOM 40482 C CA . LYS G 2 98 ? 256.369 205.920 242.436 1.00 75.02 98 LYS E CA 1
ATOM 40483 C C . LYS G 2 98 ? 256.873 207.356 242.282 1.00 77.30 98 LYS E C 1
ATOM 40484 O O . LYS G 2 98 ? 257.274 207.981 243.269 1.00 77.13 98 LYS E O 1
ATOM 40503 N N . PRO G 2 99 ? 256.871 207.907 241.062 1.00 86.83 99 PRO E N 1
ATOM 40504 C CA . PRO G 2 99 ? 257.391 209.273 240.881 1.00 85.91 99 PRO E CA 1
ATOM 40505 C C . PRO G 2 99 ? 256.686 210.308 241.733 1.00 86.15 99 PRO E C 1
ATOM 40506 O O . PRO G 2 99 ? 257.323 211.270 242.182 1.00 85.13 99 PRO E O 1
ATOM 40517 N N . ASP G 2 100 ? 255.387 210.138 241.978 1.00 87.04 100 ASP E N 1
ATOM 40518 C CA . ASP G 2 100 ? 254.640 211.076 242.805 1.00 84.20 100 ASP E CA 1
ATOM 40519 C C . ASP G 2 100 ? 255.134 211.121 244.244 1.00 82.37 100 ASP E C 1
ATOM 40520 O O . ASP G 2 100 ? 254.636 211.939 245.024 1.00 81.12 100 ASP E O 1
ATOM 40529 N N . GLY G 2 101 ? 256.086 210.267 244.614 1.00 80.33 101 GLY E N 1
ATOM 40530 C CA . GLY G 2 101 ? 256.578 210.185 245.973 1.00 81.33 101 GLY E CA 1
ATOM 40531 C C . GLY G 2 101 ? 256.030 209.013 246.751 1.00 83.56 101 GLY E C 1
ATOM 40532 O O . GLY G 2 101 ? 256.439 208.808 247.900 1.00 81.95 101 GLY E O 1
ATOM 40536 N N . GLY G 2 102 ? 255.123 208.235 246.164 1.00 82.69 102 GLY E N 1
ATOM 40537 C CA . GLY G 2 102 ? 254.574 207.063 246.808 1.00 79.49 102 GLY E CA 1
ATOM 40538 C C . GLY G 2 102 ? 255.395 205.824 246.518 1.00 79.23 102 GLY E C 1
ATOM 40539 O O . GLY G 2 102 ? 256.490 205.876 245.956 1.00 79.11 102 GLY E O 1
ATOM 40543 N N . ILE G 2 103 ? 254.839 204.684 246.914 1.00 72.11 103 ILE E N 1
ATOM 40544 C CA . ILE G 2 103 ? 255.490 203.391 246.744 1.00 69.22 103 ILE E CA 1
ATOM 40545 C C . ILE G 2 103 ? 254.473 202.421 246.159 1.00 70.97 103 ILE E C 1
ATOM 40546 O O . ILE G 2 103 ? 253.369 202.276 246.692 1.00 73.14 103 ILE E O 1
ATOM 40562 N N . ARG G 2 104 ? 254.833 201.773 245.055 1.00 63.50 104 ARG E N 1
ATOM 40563 C CA . ARG G 2 104 ? 254.006 200.734 244.462 1.00 63.84 104 ARG E CA 1
ATOM 40564 C C . ARG G 2 104 ? 254.619 199.393 244.837 1.00 64.26 104 ARG E C 1
ATOM 40565 O O . ARG G 2 104 ? 255.802 199.149 244.575 1.00 68.48 104 ARG E O 1
ATOM 40586 N N . LYS G 2 105 ? 253.825 198.547 245.477 1.00 64.73 105 LYS E N 1
ATOM 40587 C CA . LYS G 2 105 ? 254.283 197.261 245.978 1.00 58.83 105 LYS E CA 1
ATOM 40588 C C . LYS G 2 105 ? 253.811 196.179 245.018 1.00 59.66 105 LYS E C 1
ATOM 40589 O O . LYS G 2 105 ? 252.663 195.731 245.097 1.00 64.53 105 LYS E O 1
ATOM 40608 N N . VAL G 2 106 ? 254.690 195.761 244.113 1.00 51.95 106 VAL E N 1
ATOM 40609 C CA . VAL G 2 106 ? 254.328 194.704 243.180 1.00 58.95 106 VAL E CA 1
ATOM 40610 C C . VAL G 2 106 ? 254.450 193.354 243.877 1.00 56.29 106 VAL E C 1
ATOM 40611 O O . VAL G 2 106 ? 255.238 193.169 244.806 1.00 56.41 106 VAL E O 1
ATOM 40624 N N . SER G 2 107 ? 253.660 192.393 243.409 1.00 47.64 107 SER E N 1
ATOM 40625 C CA . SER G 2 107 ? 253.647 191.051 243.975 1.00 45.23 107 SER E CA 1
ATOM 40626 C C . SER G 2 107 ? 253.758 190.064 242.831 1.00 48.14 107 SER E C 1
ATOM 40627 O O . SER G 2 107 ? 252.913 190.056 241.931 1.00 53.98 107 SER E O 1
ATOM 40635 N N . ILE G 2 108 ? 254.792 189.237 242.867 1.00 41.30 108 ILE E N 1
ATOM 40636 C CA . ILE G 2 108 ? 254.983 188.170 241.896 1.00 37.91 108 ILE E CA 1
ATOM 40637 C C . ILE G 2 108 ? 254.704 186.864 242.619 1.00 43.48 108 ILE E C 1
ATOM 40638 O O . ILE G 2 108 ? 255.539 186.384 243.396 1.00 50.53 108 ILE E O 1
ATOM 40654 N N . TYR G 2 109 ? 253.529 186.289 242.378 1.00 39.16 109 TYR E N 1
ATOM 40655 C CA . TYR G 2 109 ? 253.202 185.004 242.968 1.00 33.61 109 TYR E CA 1
ATOM 40656 C C . TYR G 2 109 ? 253.980 183.901 242.257 1.00 37.82 109 TYR E C 1
ATOM 40657 O O . TYR G 2 109 ? 254.503 184.083 241.154 1.00 44.79 109 TYR E O 1
ATOM 40675 N N . GLN G 2 110 ? 254.054 182.741 242.894 1.00 36.78 110 GLN E N 1
ATOM 40676 C CA . GLN G 2 110 ? 254.726 181.619 242.269 1.00 36.17 110 GLN E CA 1
ATOM 40677 C C . GLN G 2 110 ? 253.880 181.080 241.123 1.00 36.69 110 GLN E C 1
ATOM 40678 O O . GLN G 2 110 ? 252.678 181.330 241.032 1.00 52.57 110 GLN E O 1
ATOM 40692 N N . ILE G 2 111 ? 254.526 180.336 240.228 1.00 27.02 111 ILE E N 1
ATOM 40693 C CA . ILE G 2 111 ? 253.839 179.875 239.024 1.00 33.27 111 ILE E CA 1
ATOM 40694 C C . ILE G 2 111 ? 252.553 179.128 239.363 1.00 40.15 111 ILE E C 1
ATOM 40695 O O . ILE G 2 111 ? 251.529 179.386 238.717 1.00 47.39 111 ILE E O 1
ATOM 40711 N N . PRO G 2 112 ? 252.537 178.213 240.334 1.00 36.41 112 PRO E N 1
ATOM 40712 C CA . PRO G 2 112 ? 251.261 177.562 240.676 1.00 36.57 112 PRO E CA 1
ATOM 40713 C C . PRO G 2 112 ? 250.186 178.543 241.114 1.00 38.29 112 PRO E C 1
ATOM 40714 O O . PRO G 2 112 ? 249.043 178.479 240.632 1.00 41.83 112 PRO E O 1
ATOM 40725 N N . ASP G 2 113 ? 250.520 179.457 242.025 1.00 32.49 113 ASP E N 1
ATOM 40726 C CA . ASP G 2 113 ? 249.524 180.395 242.532 1.00 30.18 113 ASP E CA 1
ATOM 40727 C C . ASP G 2 113 ? 249.070 181.358 241.446 1.00 38.75 113 ASP E C 1
ATOM 40728 O O . ASP G 2 113 ? 247.884 181.686 241.363 1.00 46.80 113 ASP E O 1
ATOM 40737 N N . ALA G 2 114 ? 249.994 181.822 240.607 1.00 35.73 114 ALA E N 1
ATOM 40738 C CA . ALA G 2 114 ? 249.607 182.680 239.494 1.00 34.66 114 ALA E CA 1
ATOM 40739 C C . ALA G 2 114 ? 248.686 181.946 238.528 1.00 33.95 114 ALA E C 1
ATOM 40740 O O . ALA G 2 114 ? 247.709 182.519 238.028 1.00 43.47 114 ALA E O 1
ATOM 40747 N N . ALA G 2 115 ? 248.990 180.682 238.237 1.00 34.80 115 ALA E N 1
ATOM 40748 C CA . ALA G 2 115 ? 248.142 179.896 237.349 1.00 34.48 115 ALA E CA 1
ATOM 40749 C C . ALA G 2 115 ? 246.739 179.748 237.921 1.00 38.12 115 ALA E C 1
ATOM 40750 O O . ALA G 2 115 ? 245.744 179.897 237.204 1.00 45.50 115 ALA E O 1
ATOM 40757 N N . ILE G 2 116 ? 246.640 179.439 239.213 1.00 39.52 116 ILE E N 1
ATOM 40758 C CA . ILE G 2 116 ? 245.325 179.309 239.835 1.00 37.69 116 ILE E CA 1
ATOM 40759 C C . ILE G 2 116 ? 244.593 180.644 239.794 1.00 35.94 116 ILE E C 1
ATOM 40760 O O . ILE G 2 116 ? 243.385 180.704 239.518 1.00 49.49 116 ILE E O 1
ATOM 40776 N N . SER G 2 117 ? 245.308 181.732 240.084 1.00 35.53 117 SER E N 1
ATOM 40777 C CA . SER G 2 117 ? 244.700 183.054 240.049 1.00 37.16 117 SER E CA 1
ATOM 40778 C C . SER G 2 117 ? 244.114 183.334 238.681 1.00 35.77 117 SER E C 1
ATOM 40779 O O . SER G 2 117 ? 242.983 183.811 238.563 1.00 47.06 117 SER E O 1
ATOM 40787 N N . LYS G 2 118 ? 244.871 183.047 237.629 1.00 27.58 118 LYS E N 1
ATOM 40788 C CA . LYS G 2 118 ? 244.344 183.291 236.298 1.00 27.93 118 LYS E CA 1
ATOM 40789 C C . LYS G 2 118 ? 243.139 182.404 236.034 1.00 35.29 118 LYS E C 1
ATOM 40790 O O . LYS G 2 118 ? 242.069 182.903 235.667 1.00 47.84 118 LYS E O 1
ATOM 40809 N N . LEU G 2 119 ? 243.259 181.108 236.332 1.00 37.46 119 LEU E N 1
ATOM 40810 C CA . LEU G 2 119 ? 242.182 180.171 236.042 1.00 30.31 119 LEU E CA 1
ATOM 40811 C C . LEU G 2 119 ? 240.872 180.628 236.655 1.00 37.28 119 LEU E C 1
ATOM 40812 O O . LEU G 2 119 ? 239.823 180.573 236.003 1.00 44.84 119 LEU E O 1
ATOM 40828 N N . PHE G 2 120 ? 240.904 181.090 237.900 1.00 25.61 120 PHE E N 1
ATOM 40829 C CA . PHE G 2 120 ? 239.646 181.422 238.554 1.00 33.93 120 PHE E CA 1
ATOM 40830 C C . PHE G 2 120 ? 239.220 182.867 238.331 1.00 34.93 120 PHE E C 1
ATOM 40831 O O . PHE G 2 120 ? 238.039 183.129 238.079 1.00 45.20 120 PHE E O 1
ATOM 40848 N N . PHE G 2 121 ? 240.143 183.819 238.398 1.00 27.71 121 PHE E N 1
ATOM 40849 C CA . PHE G 2 121 ? 239.752 185.213 238.314 1.00 28.54 121 PHE E CA 1
ATOM 40850 C C . PHE G 2 121 ? 239.478 185.667 236.888 1.00 32.58 121 PHE E C 1
ATOM 40851 O O . PHE G 2 121 ? 238.671 186.581 236.702 1.00 42.33 121 PHE E O 1
ATOM 40868 N N . ASN G 2 122 ? 240.069 185.039 235.866 1.00 25.93 122 ASN E N 1
ATOM 40869 C CA . ASN G 2 122 ? 239.621 185.331 234.512 1.00 21.68 122 ASN E CA 1
ATOM 40870 C C . ASN G 2 122 ? 238.196 184.844 234.308 1.00 26.38 122 ASN E C 1
ATOM 40871 O O . ASN G 2 122 ? 237.376 185.534 233.691 1.00 33.60 122 ASN E O 1
ATOM 40882 N N . ARG G 2 123 ? 237.876 183.667 234.848 1.00 36.49 123 ARG E N 1
ATOM 40883 C CA . ARG G 2 123 ? 236.509 183.170 234.778 1.00 33.82 123 ARG E CA 1
ATOM 40884 C C . ARG G 2 123 ? 235.552 184.121 235.477 1.00 36.98 123 ARG E C 1
ATOM 40885 O O . ARG G 2 123 ? 234.465 184.408 234.966 1.00 44.53 123 ARG E O 1
ATOM 40906 N N . LEU G 2 124 ? 235.940 184.617 236.650 1.00 29.90 124 LEU E N 1
ATOM 40907 C CA . LEU G 2 124 ? 235.071 185.525 237.389 1.00 29.38 124 LEU E CA 1
ATOM 40908 C C . LEU G 2 124 ? 234.901 186.852 236.663 1.00 26.62 124 LEU E C 1
ATOM 40909 O O . LEU G 2 124 ? 233.797 187.403 236.619 1.00 33.51 124 LEU E O 1
ATOM 40925 N N . LEU G 2 125 ? 235.978 187.382 236.083 1.00 35.66 125 LEU E N 1
ATOM 40926 C CA . LEU G 2 125 ? 235.871 188.641 235.357 1.00 26.96 125 LEU E CA 1
ATOM 40927 C C . LEU G 2 125 ? 234.994 188.487 234.124 1.00 30.43 125 LEU E C 1
ATOM 40928 O O . LEU G 2 125 ? 234.226 189.395 233.787 1.00 42.06 125 LEU E O 1
ATOM 40944 N N . ALA G 2 126 ? 235.089 187.347 233.438 1.00 26.92 126 ALA E N 1
ATOM 40945 C CA . ALA G 2 126 ? 234.242 187.122 232.273 1.00 28.05 126 ALA E CA 1
ATOM 40946 C C . ALA G 2 126 ? 232.784 186.935 232.673 1.00 29.06 126 ALA E C 1
ATOM 40947 O O . ALA G 2 126 ? 231.881 187.468 232.021 1.00 34.93 126 ALA E O 1
ATOM 40954 N N . LYS G 2 127 ? 232.538 186.175 233.738 1.00 32.36 127 LYS E N 1
ATOM 40955 C CA . LYS G 2 127 ? 231.182 185.873 234.167 1.00 28.90 127 LYS E CA 1
ATOM 40956 C C . LYS G 2 127 ? 230.466 187.089 234.737 1.00 31.59 127 LYS E C 1
ATOM 40957 O O . LYS G 2 127 ? 229.233 187.111 234.754 1.00 38.69 127 LYS E O 1
ATOM 40976 N N . ASN G 2 128 ? 231.202 188.100 235.196 1.00 27.07 128 ASN E N 1
ATOM 40977 C CA . ASN G 2 128 ? 230.616 189.276 235.828 1.00 19.02 128 ASN E CA 1
ATOM 40978 C C . ASN G 2 128 ? 230.978 190.555 235.088 1.00 27.03 128 ASN E C 1
ATOM 40979 O O . ASN G 2 128 ? 230.927 191.640 235.670 1.00 29.81 128 ASN E O 1
ATOM 40990 N N . ARG G 2 129 ? 231.349 190.445 233.813 1.00 32.66 129 ARG E N 1
ATOM 40991 C CA . ARG G 2 129 ? 231.806 191.613 233.066 1.00 30.83 129 ARG E CA 1
ATOM 40992 C C . ARG G 2 129 ? 230.736 192.692 233.008 1.00 33.89 129 ARG E C 1
ATOM 40993 O O . ARG G 2 129 ? 231.036 193.882 233.150 1.00 40.68 129 ARG E O 1
ATOM 41014 N N . HIS G 2 130 ? 229.481 192.301 232.794 1.00 31.85 130 HIS E N 1
ATOM 41015 C CA . HIS G 2 130 ? 228.417 193.282 232.629 1.00 22.08 130 HIS E CA 1
ATOM 41016 C C . HIS G 2 130 ? 228.061 193.967 233.938 1.00 23.75 130 HIS E C 1
ATOM 41017 O O . HIS G 2 130 ? 227.368 194.988 233.921 1.00 35.81 130 HIS E O 1
ATOM 41031 N N . ARG G 2 131 ? 228.510 193.426 235.067 1.00 26.30 131 ARG E N 1
ATOM 41032 C CA . ARG G 2 131 ? 228.290 194.065 236.355 1.00 21.72 131 ARG E CA 1
ATOM 41033 C C . ARG G 2 131 ? 229.356 195.100 236.677 1.00 29.55 131 ARG E C 1
ATOM 41034 O O . ARG G 2 131 ? 229.166 195.895 237.603 1.00 34.41 131 ARG E O 1
ATOM 41055 N N . PHE G 2 132 ? 230.466 195.102 235.949 1.00 38.51 132 PHE E N 1
ATOM 41056 C CA . PHE G 2 132 ? 231.562 196.016 236.213 1.00 27.84 132 PHE E CA 1
ATOM 41057 C C . PHE G 2 132 ? 231.398 197.298 235.406 1.00 34.66 132 PHE E C 1
ATOM 41058 O O . PHE G 2 132 ? 230.617 197.372 234.457 1.00 39.84 132 PHE E O 1
ATOM 41075 N N . SER G 2 133 ? 232.153 198.317 235.800 1.00 42.99 133 SER E N 1
ATOM 41076 C CA . SER G 2 133 ? 232.127 199.584 235.093 1.00 39.33 133 SER E CA 1
ATOM 41077 C C . SER G 2 133 ? 232.833 199.453 233.745 1.00 40.34 133 SER E C 1
ATOM 41078 O O . SER G 2 133 ? 233.436 198.428 233.418 1.00 44.16 133 SER E O 1
ATOM 41086 N N . SER G 2 134 ? 232.753 200.523 232.955 1.00 41.46 134 SER E N 1
ATOM 41087 C CA . SER G 2 134 ? 233.312 200.496 231.609 1.00 36.48 134 SER E CA 1
ATOM 41088 C C . SER G 2 134 ? 234.833 200.561 231.642 1.00 37.96 134 SER E C 1
ATOM 41089 O O . SER G 2 134 ? 235.519 199.633 231.200 1.00 49.06 134 SER E O 1
ATOM 41097 N N . PHE G 2 135 ? 235.378 201.658 232.159 1.00 37.84 135 PHE E N 1
ATOM 41098 C CA . PHE G 2 135 ? 236.806 201.946 232.054 1.00 32.54 135 PHE E CA 1
ATOM 41099 C C . PHE G 2 135 ? 237.516 201.588 233.360 1.00 33.35 135 PHE E C 1
ATOM 41100 O O . PHE G 2 135 ? 238.021 202.442 234.086 1.00 40.30 135 PHE E O 1
ATOM 41117 N N . SER G 2 136 ? 237.555 200.290 233.646 1.00 31.52 136 SER E N 1
ATOM 41118 C CA . SER G 2 136 ? 238.239 199.761 234.823 1.00 30.54 136 SER E CA 1
ATOM 41119 C C . SER G 2 136 ? 239.367 198.856 234.349 1.00 34.50 136 SER E C 1
ATOM 41120 O O . SER G 2 136 ? 239.118 197.843 233.690 1.00 45.17 136 SER E O 1
ATOM 41128 N N . TYR G 2 137 ? 240.600 199.219 234.684 1.00 38.16 137 TYR E N 1
ATOM 41129 C CA . TYR G 2 137 ? 241.775 198.491 234.237 1.00 34.98 137 TYR E CA 1
ATOM 41130 C C . TYR G 2 137 ? 242.706 198.240 235.416 1.00 31.45 137 TYR E C 1
ATOM 41131 O O . TYR G 2 137 ? 242.830 199.074 236.316 1.00 36.82 137 TYR E O 1
ATOM 41149 N N . ALA G 2 138 ? 243.366 197.082 235.405 1.00 39.38 138 ALA E N 1
ATOM 41150 C CA . ALA G 2 138 ? 244.238 196.697 236.507 1.00 38.48 138 ALA E CA 1
ATOM 41151 C C . ALA G 2 138 ? 245.677 197.136 236.316 1.00 38.70 138 ALA E C 1
ATOM 41152 O O . ALA G 2 138 ? 246.432 197.173 237.291 1.00 44.21 138 ALA E O 1
ATOM 41159 N N . TYR G 2 139 ? 246.077 197.446 235.091 1.00 46.89 139 TYR E N 1
ATOM 41160 C CA . TYR G 2 139 ? 247.418 197.912 234.804 1.00 48.37 139 TYR E CA 1
ATOM 41161 C C . TYR G 2 139 ? 247.327 199.217 234.034 1.00 54.97 139 TYR E C 1
ATOM 41162 O O . TYR G 2 139 ? 246.347 199.480 233.333 1.00 59.62 139 TYR E O 1
ATOM 41180 N N . ARG G 2 140 ? 248.366 200.037 234.162 1.00 58.76 140 ARG E N 1
ATOM 41181 C CA . ARG G 2 140 ? 248.438 201.289 233.432 1.00 58.87 140 ARG E CA 1
ATOM 41182 C C . ARG G 2 140 ? 249.146 201.110 232.100 1.00 62.85 140 ARG E C 1
ATOM 41183 O O . ARG G 2 140 ? 249.509 202.099 231.456 1.00 68.21 140 ARG E O 1
ATOM 41204 N N . ASN G 2 141 ? 249.355 199.860 231.684 1.00 55.43 141 ASN E N 1
ATOM 41205 C CA . ASN G 2 141 ? 249.816 199.530 230.344 1.00 58.89 141 ASN E CA 1
ATOM 41206 C C . ASN G 2 141 ? 248.804 198.669 229.605 1.00 59.04 141 ASN E C 1
ATOM 41207 O O . ASN G 2 141 ? 249.119 198.142 228.532 1.00 62.81 141 ASN E O 1
ATOM 41218 N N . ASP G 2 142 ? 247.603 198.514 230.148 1.00 51.06 142 ASP E N 1
ATOM 41219 C CA . ASP G 2 142 ? 246.593 197.707 229.489 1.00 46.65 142 ASP E CA 1
ATOM 41220 C C . ASP G 2 142 ? 246.186 198.370 228.182 1.00 47.47 142 ASP E C 1
ATOM 41221 O O . ASP G 2 142 ? 245.969 199.583 228.119 1.00 55.16 142 ASP E O 1
ATOM 41230 N N . ARG G 2 143 ? 246.094 197.562 227.129 1.00 40.56 143 ARG E N 1
ATOM 41231 C CA . ARG G 2 143 ? 245.786 198.082 225.804 1.00 44.12 143 ARG E CA 1
ATOM 41232 C C . ARG G 2 143 ? 244.415 198.737 225.742 1.00 44.35 143 ARG E C 1
ATOM 41233 O O . ARG G 2 143 ? 244.181 199.576 224.867 1.00 50.73 143 ARG E O 1
ATOM 41254 N N . ASN G 2 144 ? 243.505 198.378 226.642 1.00 32.63 144 ASN E N 1
ATOM 41255 C CA . ASN G 2 144 ? 242.150 198.908 226.605 1.00 32.14 144 ASN E CA 1
ATOM 41256 C C . ASN G 2 144 ? 242.025 200.269 227.271 1.00 38.72 144 ASN E C 1
ATOM 41257 O O . ASN G 2 144 ? 241.000 200.935 227.089 1.00 50.33 144 ASN E O 1
ATOM 41268 N N . VAL G 2 145 ? 243.050 200.722 227.995 1.00 29.29 145 VAL E N 1
ATOM 41269 C CA . VAL G 2 145 ? 242.973 202.036 228.611 1.00 33.66 145 VAL E CA 1
ATOM 41270 C C . VAL G 2 145 ? 242.800 203.110 227.558 1.00 37.80 145 VAL E C 1
ATOM 41271 O O . VAL G 2 145 ? 242.202 204.156 227.833 1.00 49.31 145 VAL E O 1
ATOM 41284 N N . HIS G 2 146 ? 243.285 202.867 226.344 1.00 30.51 146 HIS E N 1
ATOM 41285 C CA . HIS G 2 146 ? 243.141 203.859 225.295 1.00 36.30 146 HIS E CA 1
ATOM 41286 C C . HIS G 2 146 ? 241.682 204.143 224.989 1.00 39.15 146 HIS E C 1
ATOM 41287 O O . HIS G 2 146 ? 241.344 205.287 224.661 1.00 50.67 146 HIS E O 1
ATOM 41301 N N . PHE G 2 147 ? 240.800 203.161 225.180 1.00 30.86 147 PHE E N 1
ATOM 41302 C CA . PHE G 2 147 ? 239.380 203.432 225.020 1.00 29.65 147 PHE E CA 1
ATOM 41303 C C . PHE G 2 147 ? 238.942 204.523 225.977 1.00 36.01 147 PHE E C 1
ATOM 41304 O O . PHE G 2 147 ? 238.345 205.523 225.559 1.00 46.36 147 PHE E O 1
ATOM 41321 N N . ALA G 2 148 ? 239.346 204.407 227.241 1.00 31.10 148 ALA E N 1
ATOM 41322 C CA . ALA G 2 148 ? 239.072 205.474 228.184 1.00 33.19 148 ALA E CA 1
ATOM 41323 C C . ALA G 2 148 ? 239.637 206.783 227.665 1.00 41.47 148 ALA E C 1
ATOM 41324 O O . ALA G 2 148 ? 238.917 207.788 227.590 1.00 50.33 148 ALA E O 1
ATOM 41331 N N . ILE G 2 149 ? 240.886 206.768 227.199 1.00 31.00 149 ILE E N 1
ATOM 41332 C CA . ILE G 2 149 ? 241.474 208.000 226.698 1.00 34.00 149 ILE E CA 1
ATOM 41333 C C . ILE G 2 149 ? 240.629 208.531 225.560 1.00 35.38 149 ILE E C 1
ATOM 41334 O O . ILE G 2 149 ? 240.240 209.708 225.551 1.00 45.53 149 ILE E O 1
ATOM 41350 N N . GLN G 2 150 ? 240.233 207.651 224.640 1.00 27.27 150 GLN E N 1
ATOM 41351 C CA . GLN G 2 150 ? 239.420 208.114 223.530 1.00 24.86 150 GLN E CA 1
ATOM 41352 C C . GLN G 2 150 ? 238.198 208.842 224.054 1.00 32.68 150 GLN E C 1
ATOM 41353 O O . GLN G 2 150 ? 237.935 209.990 223.666 1.00 45.69 150 GLN E O 1
ATOM 41367 N N . ASP G 2 151 ? 237.504 208.242 225.021 1.00 32.41 151 ASP E N 1
ATOM 41368 C CA . ASP G 2 151 ? 236.312 208.883 225.551 1.00 35.25 151 ASP E CA 1
ATOM 41369 C C . ASP G 2 151 ? 236.632 210.286 226.030 1.00 37.92 151 ASP E C 1
ATOM 41370 O O . ASP G 2 151 ? 236.037 211.266 225.562 1.00 53.70 151 ASP E O 1
ATOM 41379 N N . ILE G 2 152 ? 237.645 210.420 226.889 1.00 27.53 152 ILE E N 1
ATOM 41380 C CA . ILE G 2 152 ? 237.899 211.751 227.419 1.00 31.41 152 ILE E CA 1
ATOM 41381 C C . ILE G 2 152 ? 238.274 212.673 226.282 1.00 37.66 152 ILE E C 1
ATOM 41382 O O . ILE G 2 152 ? 237.763 213.798 226.190 1.00 48.96 152 ILE E O 1
ATOM 41398 N N . SER G 2 153 ? 239.088 212.191 225.344 1.00 27.98 153 SER E N 1
ATOM 41399 C CA . SER G 2 153 ? 239.462 213.047 224.232 1.00 31.76 153 SER E CA 1
ATOM 41400 C C . SER G 2 153 ? 238.216 213.546 223.530 1.00 37.38 153 SER E C 1
ATOM 41401 O O . SER G 2 153 ? 238.021 214.760 223.380 1.00 48.50 153 SER E O 1
ATOM 41409 N N . VAL G 2 154 ? 237.299 212.634 223.206 1.00 26.38 154 VAL E N 1
ATOM 41410 C CA . VAL G 2 154 ? 236.088 213.059 222.524 1.00 27.85 154 VAL E CA 1
ATOM 41411 C C . VAL G 2 154 ? 235.375 214.097 223.368 1.00 35.74 154 VAL E C 1
ATOM 41412 O O . VAL G 2 154 ? 235.072 215.201 222.895 1.00 45.26 154 VAL E O 1
ATOM 41425 N N . ASP G 2 155 ? 235.205 213.811 224.657 1.00 30.64 155 ASP E N 1
ATOM 41426 C CA . ASP G 2 155 ? 234.491 214.752 225.501 1.00 34.63 155 ASP E CA 1
ATOM 41427 C C . ASP G 2 155 ? 235.190 216.097 225.478 1.00 39.71 155 ASP E C 1
ATOM 41428 O O . ASP G 2 155 ? 234.553 217.137 225.259 1.00 52.85 155 ASP E O 1
ATOM 41437 N N . LEU G 2 156 ? 236.515 216.090 225.603 1.00 31.92 156 LEU E N 1
ATOM 41438 C CA . LEU G 2 156 ? 237.230 217.351 225.657 1.00 29.11 156 LEU E CA 1
ATOM 41439 C C . LEU G 2 156 ? 236.978 218.145 224.388 1.00 36.11 156 LEU E C 1
ATOM 41440 O O . LEU G 2 156 ? 236.736 219.355 224.435 1.00 45.87 156 LEU E O 1
ATOM 41456 N N . LYS G 2 157 ? 236.987 217.467 223.241 1.00 36.00 157 LYS E N 1
ATOM 41457 C CA . LYS G 2 157 ? 236.790 218.177 221.986 1.00 34.56 157 LYS E CA 1
ATOM 41458 C C . LYS G 2 157 ? 235.385 218.749 221.897 1.00 36.46 157 LYS E C 1
ATOM 41459 O O . LYS G 2 157 ? 235.186 219.845 221.361 1.00 45.59 157 LYS E O 1
ATOM 41478 N N . LYS G 2 158 ? 234.394 218.026 222.418 1.00 31.79 158 LYS E N 1
ATOM 41479 C CA . LYS G 2 158 ? 233.014 218.446 222.214 1.00 35.28 158 LYS E CA 1
ATOM 41480 C C . LYS G 2 158 ? 232.582 219.427 223.292 1.00 41.99 158 LYS E C 1
ATOM 41481 O O . LYS G 2 158 ? 232.006 220.478 222.995 1.00 47.85 158 LYS E O 1
ATOM 41500 N N . ASN G 2 159 ? 232.844 219.094 224.548 1.00 33.93 159 ASN E N 1
ATOM 41501 C CA . ASN G 2 159 ? 232.523 219.997 225.641 1.00 34.30 159 ASN E CA 1
ATOM 41502 C C . ASN G 2 159 ? 233.335 221.284 225.552 1.00 36.60 159 ASN E C 1
ATOM 41503 O O . ASN G 2 159 ? 234.503 221.269 225.167 1.00 34.84 159 ASN E O 1
ATOM 41514 N N . GLU G 2 160 ? 232.703 222.411 225.892 1.00 54.44 160 GLU E N 1
ATOM 41515 C CA . GLU G 2 160 ? 233.488 223.560 226.356 1.00 54.06 160 GLU E CA 1
ATOM 41516 C C . GLU G 2 160 ? 234.370 223.192 227.525 1.00 47.52 160 GLU E C 1
ATOM 41517 O O . GLU G 2 160 ? 235.601 223.249 227.443 1.00 34.25 160 GLU E O 1
ATOM 41529 N N . ARG G 2 161 ? 233.740 222.800 228.617 1.00 54.31 161 ARG E N 1
ATOM 41530 C CA . ARG G 2 161 ? 234.399 222.840 229.894 1.00 42.05 161 ARG E CA 1
ATOM 41531 C C . ARG G 2 161 ? 234.318 221.465 230.511 1.00 47.56 161 ARG E C 1
ATOM 41532 O O . ARG G 2 161 ? 233.229 220.984 230.847 1.00 53.61 161 ARG E O 1
ATOM 41553 N N . THR G 2 162 ? 235.476 220.864 230.721 1.00 38.91 162 THR E N 1
ATOM 41554 C CA . THR G 2 162 ? 235.519 219.494 231.210 1.00 39.15 162 THR E CA 1
ATOM 41555 C C . THR G 2 162 ? 236.183 219.617 232.570 1.00 37.64 162 THR E C 1
ATOM 41556 O O . THR G 2 162 ? 237.403 219.759 232.672 1.00 44.94 162 THR E O 1
ATOM 41567 N N . PHE G 2 163 ? 235.358 219.663 233.604 1.00 36.11 163 PHE E N 1
ATOM 41568 C CA . PHE G 2 163 ? 235.892 219.607 234.946 1.00 40.34 163 PHE E CA 1
ATOM 41569 C C . PHE G 2 163 ? 236.380 218.195 235.201 1.00 38.40 163 PHE E C 1
ATOM 41570 O O . PHE G 2 163 ? 235.667 217.218 234.964 1.00 41.98 163 PHE E O 1
ATOM 41587 N N . LEU G 2 164 ? 237.607 218.090 235.681 1.00 44.44 164 LEU E N 1
ATOM 41588 C CA . LEU G 2 164 ? 238.238 216.801 235.877 1.00 43.63 164 LEU E CA 1
ATOM 41589 C C . LEU G 2 164 ? 238.825 216.771 237.272 1.00 41.38 164 LEU E C 1
ATOM 41590 O O . LEU G 2 164 ? 239.156 217.804 237.859 1.00 51.36 164 LEU E O 1
ATOM 41606 N N . ALA G 2 165 ? 238.915 215.567 237.811 1.00 40.07 165 ALA E N 1
ATOM 41607 C CA . ALA G 2 165 ? 239.547 215.371 239.095 1.00 38.48 165 ALA E CA 1
ATOM 41608 C C . ALA G 2 165 ? 240.218 214.013 239.074 1.00 42.87 165 ALA E C 1
ATOM 41609 O O . ALA G 2 165 ? 239.816 213.110 238.337 1.00 47.87 165 ALA E O 1
ATOM 41616 N N . GLU G 2 166 ? 241.248 213.879 239.896 1.00 43.29 166 GLU E N 1
ATOM 41617 C CA . GLU G 2 166 ? 242.019 212.653 239.943 1.00 35.73 166 GLU E CA 1
ATOM 41618 C C . GLU G 2 166 ? 242.155 212.224 241.391 1.00 37.64 166 GLU E C 1
ATOM 41619 O O . GLU G 2 166 ? 242.148 213.048 242.306 1.00 43.04 166 GLU E O 1
ATOM 41631 N N . PHE G 2 167 ? 242.268 210.918 241.579 1.00 44.85 167 PHE E N 1
ATOM 41632 C CA . PHE G 2 167 ? 242.256 210.314 242.895 1.00 39.56 167 PHE E CA 1
ATOM 41633 C C . PHE G 2 167 ? 243.264 209.181 242.910 1.00 41.77 167 PHE E C 1
ATOM 41634 O O . PHE G 2 167 ? 243.452 208.480 241.912 1.00 49.43 167 PHE E O 1
ATOM 41651 N N . ASP G 2 168 ? 243.903 208.998 244.059 1.00 43.67 168 ASP E N 1
ATOM 41652 C CA . ASP G 2 168 ? 244.854 207.916 244.260 1.00 43.58 168 ASP E CA 1
ATOM 41653 C C . ASP G 2 168 ? 244.226 206.908 245.206 1.00 43.76 168 ASP E C 1
ATOM 41654 O O . ASP G 2 168 ? 244.024 207.203 246.388 1.00 46.91 168 ASP E O 1
ATOM 41663 N N . PHE G 2 169 ? 243.934 205.719 244.690 1.00 40.32 169 PHE E N 1
ATOM 41664 C CA . PHE G 2 169 ? 243.375 204.635 245.480 1.00 37.50 169 PHE E CA 1
ATOM 41665 C C . PHE G 2 169 ? 244.455 203.692 245.987 1.00 38.94 169 PHE E C 1
ATOM 41666 O O . PHE G 2 169 ? 244.153 202.558 246.371 1.00 43.38 169 PHE E O 1
ATOM 41683 N N . SER G 2 170 ? 245.708 204.141 245.992 1.00 42.99 170 SER E N 1
ATOM 41684 C CA . SER G 2 170 ? 246.812 203.267 246.365 1.00 43.50 170 SER E CA 1
ATOM 41685 C C . SER G 2 170 ? 246.650 202.762 247.790 1.00 40.27 170 SER E C 1
ATOM 41686 O O . SER G 2 170 ? 246.785 201.563 248.057 1.00 46.79 170 SER E O 1
ATOM 41694 N N . ASP G 2 171 ? 246.357 203.665 248.723 1.00 38.06 171 ASP E N 1
ATOM 41695 C CA . ASP G 2 171 ? 246.251 203.255 250.116 1.00 40.90 171 ASP E CA 1
ATOM 41696 C C . ASP G 2 171 ? 244.953 202.490 250.342 1.00 41.48 171 ASP E C 1
ATOM 41697 O O . ASP G 2 171 ? 244.911 201.571 251.168 1.00 48.64 171 ASP E O 1
ATOM 41706 N N . PHE G 2 172 ? 243.906 202.814 249.583 1.00 37.35 172 PHE E N 1
ATOM 41707 C CA . PHE G 2 172 ? 242.674 202.040 249.658 1.00 37.32 172 PHE E CA 1
ATOM 41708 C C . PHE G 2 172 ? 242.931 200.560 249.435 1.00 39.03 172 PHE E C 1
ATOM 41709 O O . PHE G 2 172 ? 242.478 199.718 250.218 1.00 46.13 172 PHE E O 1
ATOM 41726 N N . PHE G 2 173 ? 243.661 200.224 248.381 1.00 35.63 173 PHE E N 1
ATOM 41727 C CA . PHE G 2 173 ? 243.958 198.836 248.085 1.00 39.14 173 PHE E CA 1
ATOM 41728 C C . PHE G 2 173 ? 245.109 198.297 248.915 1.00 43.15 173 PHE E C 1
ATOM 41729 O O . PHE G 2 173 ? 245.239 197.075 249.048 1.00 48.91 173 PHE E O 1
ATOM 41746 N N . GLY G 2 174 ? 245.945 199.172 249.473 1.00 42.22 174 GLY E N 1
ATOM 41747 C CA . GLY G 2 174 ? 246.949 198.707 250.409 1.00 43.04 174 GLY E CA 1
ATOM 41748 C C . GLY G 2 174 ? 246.335 198.210 251.702 1.00 43.04 174 GLY E C 1
ATOM 41749 O O . GLY G 2 174 ? 246.759 197.188 252.247 1.00 48.51 174 GLY E O 1
ATOM 41753 N N . SER G 2 175 ? 245.324 198.926 252.214 1.00 31.46 175 SER E N 1
ATOM 41754 C CA . SER G 2 175 ? 244.637 198.484 253.424 1.00 36.26 175 SER E CA 1
ATOM 41755 C C . SER G 2 175 ? 243.136 198.720 253.246 1.00 35.51 175 SER E C 1
ATOM 41756 O O . SER G 2 175 ? 242.593 199.765 253.605 1.00 42.32 175 SER E O 1
ATOM 41764 N N . ILE G 2 176 ? 242.458 197.715 252.706 1.00 40.31 176 ILE E N 1
ATOM 41765 C CA . ILE G 2 176 ? 241.003 197.648 252.687 1.00 32.86 176 ILE E CA 1
ATOM 41766 C C . ILE G 2 176 ? 240.599 196.423 253.490 1.00 42.02 176 ILE E C 1
ATOM 41767 O O . ILE G 2 176 ? 241.152 195.334 253.297 1.00 49.50 176 ILE E O 1
ATOM 41783 N N . SER G 2 177 ? 239.645 196.600 254.394 1.00 37.35 177 SER E N 1
ATOM 41784 C CA . SER G 2 177 ? 239.216 195.493 255.232 1.00 30.74 177 SER E CA 1
ATOM 41785 C C . SER G 2 177 ? 238.695 194.355 254.370 1.00 35.11 177 SER E C 1
ATOM 41786 O O . SER G 2 177 ? 237.830 194.553 253.514 1.00 45.64 177 SER E O 1
ATOM 41794 N N . HIS G 2 178 ? 239.229 193.155 254.597 1.00 34.58 178 HIS E N 1
ATOM 41795 C CA . HIS G 2 178 ? 238.774 191.994 253.851 1.00 34.75 178 HIS E CA 1
ATOM 41796 C C . HIS G 2 178 ? 237.338 191.641 254.193 1.00 38.87 178 HIS E C 1
ATOM 41797 O O . HIS G 2 178 ? 236.673 190.950 253.410 1.00 49.06 178 HIS E O 1
ATOM 41811 N N . SER G 2 179 ? 236.839 192.148 255.317 1.00 37.70 179 SER E N 1
ATOM 41812 C CA . SER G 2 179 ? 235.442 191.966 255.677 1.00 36.85 179 SER E CA 1
ATOM 41813 C C . SER G 2 179 ? 234.532 192.775 254.762 1.00 40.67 179 SER E C 1
ATOM 41814 O O . SER G 2 179 ? 233.444 192.320 254.408 1.00 50.59 179 SER E O 1
ATOM 41822 N N . PHE G 2 180 ? 234.958 193.979 254.376 1.00 39.82 180 PHE E N 1
ATOM 41823 C CA . PHE G 2 180 ? 234.209 194.753 253.391 1.00 33.96 180 PHE E CA 1
ATOM 41824 C C . PHE G 2 180 ? 234.161 194.023 252.052 1.00 36.66 180 PHE E C 1
ATOM 41825 O O . PHE G 2 180 ? 233.082 193.845 251.458 1.00 44.20 180 PHE E O 1
ATOM 41842 N N . LEU G 2 181 ? 235.318 193.548 251.585 1.00 38.48 181 LEU E N 1
ATOM 41843 C CA . LEU G 2 181 ? 235.356 192.751 250.365 1.00 39.08 181 LEU E CA 1
ATOM 41844 C C . LEU G 2 181 ? 234.375 191.596 250.454 1.00 43.14 181 LEU E C 1
ATOM 41845 O O . LEU G 2 181 ? 233.627 191.323 249.509 1.00 51.57 181 LEU E O 1
ATOM 41861 N N . ASN G 2 182 ? 234.355 190.911 251.597 1.00 42.85 182 ASN E N 1
ATOM 41862 C CA . ASN G 2 182 ? 233.454 189.779 251.757 1.00 40.71 182 ASN E CA 1
ATOM 41863 C C . ASN G 2 182 ? 231.997 190.220 251.781 1.00 41.68 182 ASN E C 1
ATOM 41864 O O . ASN G 2 182 ? 231.125 189.503 251.283 1.00 50.80 182 ASN E O 1
ATOM 41875 N N . GLU G 2 183 ? 231.713 191.394 252.347 1.00 39.35 183 GLU E N 1
ATOM 41876 C CA . GLU G 2 183 ? 230.355 191.920 252.315 1.00 39.77 183 GLU E CA 1
ATOM 41877 C C . GLU G 2 183 ? 229.879 192.135 250.889 1.00 43.82 183 GLU E C 1
ATOM 41878 O O . GLU G 2 183 ? 228.683 192.004 250.608 1.00 46.77 183 GLU E O 1
ATOM 41890 N N . GLN G 2 184 ? 230.790 192.464 249.977 1.00 41.73 184 GLN E N 1
ATOM 41891 C CA . GLN G 2 184 ? 230.401 192.696 248.590 1.00 33.42 184 GLN E CA 1
ATOM 41892 C C . GLN G 2 184 ? 230.231 191.417 247.782 1.00 41.47 184 GLN E C 1
ATOM 41893 O O . GLN G 2 184 ? 229.842 191.493 246.614 1.00 48.17 184 GLN E O 1
ATOM 41907 N N . PHE G 2 185 ? 230.512 190.252 248.361 1.00 38.39 185 PHE E N 1
ATOM 41908 C CA . PHE G 2 185 ? 230.458 189.009 247.601 1.00 35.75 185 PHE E CA 1
ATOM 41909 C C . PHE G 2 185 ? 229.070 188.701 247.061 1.00 40.11 185 PHE E C 1
ATOM 41910 O O . PHE G 2 185 ? 228.953 187.945 246.092 1.00 46.68 185 PHE E O 1
ATOM 41927 N N . ASN G 2 186 ? 228.020 189.260 247.655 1.00 44.37 186 ASN E N 1
ATOM 41928 C CA . ASN G 2 186 ? 226.663 188.897 247.268 1.00 40.10 186 ASN E CA 1
ATOM 41929 C C . ASN G 2 186 ? 225.878 190.142 246.883 1.00 41.63 186 ASN E C 1
ATOM 41930 O O . ASN G 2 186 ? 224.738 190.332 247.315 1.00 45.53 186 ASN E O 1
ATOM 41941 N N . GLU G 2 187 ? 226.488 190.995 246.065 1.00 40.83 187 GLU E N 1
ATOM 41942 C CA . GLU G 2 187 ? 225.896 192.265 245.683 1.00 34.24 187 GLU E CA 1
ATOM 41943 C C . GLU G 2 187 ? 226.071 192.469 244.187 1.00 39.94 187 GLU E C 1
ATOM 41944 O O . GLU G 2 187 ? 226.878 191.802 243.537 1.00 50.28 187 GLU E O 1
ATOM 41956 N N . ASN G 2 188 ? 225.293 193.403 243.645 1.00 28.26 188 ASN E N 1
ATOM 41957 C CA . ASN G 2 188 ? 225.411 193.810 242.248 1.00 29.18 188 ASN E CA 1
ATOM 41958 C C . ASN G 2 188 ? 225.347 192.609 241.311 1.00 35.86 188 ASN E C 1
ATOM 41959 O O . ASN G 2 188 ? 226.001 192.572 240.268 1.00 46.08 188 ASN E O 1
ATOM 41970 N N . GLY G 2 189 ? 224.547 191.615 241.686 1.00 34.77 189 GLY E N 1
ATOM 41971 C CA . GLY G 2 189 ? 224.358 190.458 240.838 1.00 29.56 189 GLY E CA 1
ATOM 41972 C C . GLY G 2 189 ? 225.620 189.705 240.499 1.00 29.33 189 GLY E C 1
ATOM 41973 O O . GLY G 2 189 ? 225.641 188.973 239.507 1.00 38.89 189 GLY E O 1
ATOM 41977 N N . PHE G 2 190 ? 226.677 189.853 241.291 1.00 33.26 190 PHE E N 1
ATOM 41978 C CA . PHE G 2 190 ? 227.909 189.127 241.019 1.00 27.64 190 PHE E CA 1
ATOM 41979 C C . PHE G 2 190 ? 227.677 187.631 241.172 1.00 29.39 190 PHE E C 1
ATOM 41980 O O . PHE G 2 190 ? 227.129 187.176 242.179 1.00 40.96 190 PHE E O 1
ATOM 41997 N N . TYR G 2 191 ? 228.087 186.871 240.163 1.00 36.78 191 TYR E N 1
ATOM 41998 C CA . TYR G 2 191 ? 227.997 185.415 240.189 1.00 28.10 191 TYR E CA 1
ATOM 41999 C C . TYR G 2 191 ? 229.349 184.879 240.639 1.00 26.51 191 TYR E C 1
ATOM 42000 O O . TYR G 2 191 ? 230.266 184.731 239.831 1.00 41.09 191 TYR E O 1
ATOM 42018 N N . ILE G 2 192 ? 229.481 184.592 241.929 1.00 29.83 192 ILE E N 1
ATOM 42019 C CA . ILE G 2 192 ? 230.695 184.011 242.488 1.00 30.16 192 ILE E CA 1
ATOM 42020 C C . ILE G 2 192 ? 230.319 182.663 243.085 1.00 32.11 192 ILE E C 1
ATOM 42021 O O . ILE G 2 192 ? 229.478 182.594 243.988 1.00 36.57 192 ILE E O 1
ATOM 42037 N N . SER G 2 193 ? 230.931 181.595 242.576 1.00 35.64 193 SER E N 1
ATOM 42038 C CA . SER G 2 193 ? 230.631 180.247 243.029 1.00 26.68 193 SER E CA 1
ATOM 42039 C C . SER G 2 193 ? 231.299 179.971 244.373 1.00 36.87 193 SER E C 1
ATOM 42040 O O . SER G 2 193 ? 232.216 180.684 244.783 1.00 49.31 193 SER E O 1
ATOM 42048 N N . PRO G 2 194 ? 230.854 178.933 245.089 1.00 32.47 194 PRO E N 1
ATOM 42049 C CA . PRO G 2 194 ? 231.455 178.652 246.404 1.00 32.69 194 PRO E CA 1
ATOM 42050 C C . PRO G 2 194 ? 232.946 178.374 246.343 1.00 36.73 194 PRO E C 1
ATOM 42051 O O . PRO G 2 194 ? 233.700 178.867 247.192 1.00 40.04 194 PRO E O 1
ATOM 42062 N N . GLU G 2 195 ? 233.398 177.599 245.357 1.00 31.35 195 GLU E N 1
ATOM 42063 C CA . GLU G 2 195 ? 234.828 177.358 245.221 1.00 32.82 195 GLU E CA 1
ATOM 42064 C C . GLU G 2 195 ? 235.563 178.643 244.872 1.00 39.21 195 GLU E C 1
ATOM 42065 O O . GLU G 2 195 ? 236.682 178.879 245.344 1.00 46.98 195 GLU E O 1
ATOM 42077 N N . GLU G 2 196 ? 234.950 179.485 244.044 1.00 37.53 196 GLU E N 1
ATOM 42078 C CA . GLU G 2 196 ? 235.556 180.772 243.731 1.00 32.82 196 GLU E CA 1
ATOM 42079 C C . GLU G 2 196 ? 235.648 181.650 244.972 1.00 29.52 196 GLU E C 1
ATOM 42080 O O . GLU G 2 196 ? 236.639 182.364 245.158 1.00 44.61 196 GLU E O 1
ATOM 42092 N N . LYS G 2 197 ? 234.632 181.612 245.833 1.00 22.75 197 LYS E N 1
ATOM 42093 C CA . LYS G 2 197 ? 234.722 182.343 247.091 1.00 29.17 197 LYS E CA 1
ATOM 42094 C C . LYS G 2 197 ? 235.826 181.787 247.974 1.00 30.80 197 LYS E C 1
ATOM 42095 O O . LYS G 2 197 ? 236.532 182.555 248.635 1.00 44.04 197 LYS E O 1
ATOM 42114 N N . PHE G 2 198 ? 236.016 180.469 247.978 1.00 29.35 198 PHE E N 1
ATOM 42115 C CA . PHE G 2 198 ? 237.121 179.907 248.743 1.00 32.46 198 PHE E CA 1
ATOM 42116 C C . PHE G 2 198 ? 238.459 180.389 248.211 1.00 36.14 198 PHE E C 1
ATOM 42117 O O . PHE G 2 198 ? 239.360 180.708 248.989 1.00 48.92 198 PHE E O 1
ATOM 42134 N N . ILE G 2 199 ? 238.617 180.432 246.889 1.00 30.32 199 ILE E N 1
ATOM 42135 C CA . ILE G 2 199 ? 239.897 180.855 246.335 1.00 25.38 199 ILE E CA 1
ATOM 42136 C C . ILE G 2 199 ? 240.132 182.337 246.589 1.00 31.87 199 ILE E C 1
ATOM 42137 O O . ILE G 2 199 ? 241.260 182.751 246.894 1.00 39.55 199 ILE E O 1
ATOM 42153 N N . ILE G 2 200 ? 239.087 183.154 246.493 1.00 32.86 200 ILE E N 1
ATOM 42154 C CA . ILE G 2 200 ? 239.238 184.570 246.798 1.00 27.73 200 ILE E CA 1
ATOM 42155 C C . ILE G 2 200 ? 239.654 184.740 248.249 1.00 33.74 200 ILE E C 1
ATOM 42156 O O . ILE G 2 200 ? 240.583 185.494 248.568 1.00 43.73 200 ILE E O 1
ATOM 42172 N N . ARG G 2 201 ? 238.983 184.023 249.151 1.00 39.00 201 ARG E N 1
ATOM 42173 C CA . ARG G 2 201 ? 239.290 184.142 250.565 1.00 30.55 201 ARG E CA 1
ATOM 42174 C C . ARG G 2 201 ? 240.670 183.592 250.878 1.00 37.11 201 ARG E C 1
ATOM 42175 O O . ARG G 2 201 ? 241.319 184.071 251.803 1.00 46.54 201 ARG E O 1
ATOM 42196 N N . SER G 2 202 ? 241.140 182.596 250.125 1.00 33.56 202 SER E N 1
ATOM 42197 C CA . SER G 2 202 ? 242.477 182.061 250.362 1.00 30.13 202 SER E CA 1
ATOM 42198 C C . SER G 2 202 ? 243.544 183.053 249.928 1.00 35.31 202 SER E C 1
ATOM 42199 O O . SER G 2 202 ? 244.511 183.305 250.660 1.00 44.91 202 SER E O 1
ATOM 42207 N N . PHE G 2 203 ? 243.386 183.634 248.740 1.00 36.40 203 PHE E N 1
ATOM 42208 C CA . PHE G 2 203 ? 244.354 184.628 248.303 1.00 27.84 203 PHE E CA 1
ATOM 42209 C C . PHE G 2 203 ? 244.326 185.846 249.212 1.00 31.11 203 PHE E C 1
ATOM 42210 O O . PHE G 2 203 ? 245.354 186.506 249.394 1.00 44.91 203 PHE E O 1
ATOM 42227 N N . LEU G 2 204 ? 243.168 186.151 249.792 1.00 30.03 204 LEU E N 1
ATOM 42228 C CA . LEU G 2 204 ? 243.093 187.248 250.746 1.00 29.84 204 LEU E CA 1
ATOM 42229 C C . LEU G 2 204 ? 243.705 186.859 252.092 1.00 35.84 204 LEU E C 1
ATOM 42230 O O . LEU G 2 204 ? 244.345 187.686 252.747 1.00 49.45 204 LEU E O 1
ATOM 42246 N N . ARG G 2 205 ? 243.516 185.609 252.521 1.00 40.69 205 ARG E N 1
ATOM 42247 C CA . ARG G 2 205 ? 244.079 185.151 253.786 1.00 34.75 205 ARG E CA 1
ATOM 42248 C C . ARG G 2 205 ? 245.594 185.135 253.739 1.00 36.84 205 ARG E C 1
ATOM 42249 O O . ARG G 2 205 ? 246.249 185.420 254.746 1.00 45.29 205 ARG E O 1
ATOM 42270 N N . GLU G 2 206 ? 246.171 184.796 252.587 1.00 37.97 206 GLU E N 1
ATOM 42271 C CA . GLU G 2 206 ? 247.612 184.929 252.439 1.00 43.80 206 GLU E CA 1
ATOM 42272 C C . GLU G 2 206 ? 248.036 186.362 252.719 1.00 42.25 206 GLU E C 1
ATOM 42273 O O . GLU G 2 206 ? 248.997 186.609 253.455 1.00 49.98 206 GLU E O 1
ATOM 42285 N N . ARG G 2 207 ? 247.324 187.318 252.140 1.00 42.75 207 ARG E N 1
ATOM 42286 C CA . ARG G 2 207 ? 247.467 188.707 252.523 1.00 40.82 207 ARG E CA 1
ATOM 42287 C C . ARG G 2 207 ? 246.757 188.898 253.858 1.00 43.89 207 ARG E C 1
ATOM 42288 O O . ARG G 2 207 ? 246.140 187.974 254.394 1.00 55.97 207 ARG E O 1
ATOM 42309 N N . LYS G 2 208 ? 246.855 190.088 254.429 1.00 42.13 208 LYS E N 1
ATOM 42310 C CA . LYS G 2 208 ? 246.158 190.365 255.676 1.00 42.12 208 LYS E CA 1
ATOM 42311 C C . LYS G 2 208 ? 245.198 191.530 255.535 1.00 42.92 208 LYS E C 1
ATOM 42312 O O . LYS G 2 208 ? 244.052 191.449 255.988 1.00 39.38 208 LYS E O 1
ATOM 42331 N N . VAL G 2 209 ? 245.643 192.614 254.913 1.00 48.62 209 VAL E N 1
ATOM 42332 C CA . VAL G 2 209 ? 244.812 193.769 254.619 1.00 41.94 209 VAL E CA 1
ATOM 42333 C C . VAL G 2 209 ? 245.129 194.220 253.204 1.00 46.40 209 VAL E C 1
ATOM 42334 O O . VAL G 2 209 ? 246.291 194.205 252.785 1.00 50.42 209 VAL E O 1
ATOM 42347 N N . GLY G 2 210 ? 244.101 194.610 252.468 1.00 36.61 210 GLY E N 1
ATOM 42348 C CA . GLY G 2 210 ? 244.294 195.150 251.141 1.00 34.62 210 GLY E CA 1
ATOM 42349 C C . GLY G 2 210 ? 244.224 194.095 250.053 1.00 35.38 210 GLY E C 1
ATOM 42350 O O . GLY G 2 210 ? 244.167 192.893 250.302 1.00 49.59 210 GLY E O 1
ATOM 42354 N N . ILE G 2 211 ? 244.218 194.582 248.819 1.00 33.02 211 ILE E N 1
ATOM 42355 C CA . ILE G 2 211 ? 244.223 193.739 247.630 1.00 39.11 211 ILE E CA 1
ATOM 42356 C C . ILE G 2 211 ? 245.611 193.768 247.004 1.00 35.20 211 ILE E C 1
ATOM 42357 O O . ILE G 2 211 ? 246.204 194.848 246.885 1.00 44.54 211 ILE E O 1
ATOM 42373 N N . PRO G 2 212 ? 246.168 192.633 246.588 1.00 34.90 212 PRO E N 1
ATOM 42374 C CA . PRO G 2 212 ? 247.419 192.681 245.824 1.00 41.73 212 PRO E CA 1
ATOM 42375 C C . PRO G 2 212 ? 247.204 193.412 244.509 1.00 49.48 212 PRO E C 1
ATOM 42376 O O . PRO G 2 212 ? 246.206 193.197 243.819 1.00 56.05 212 PRO E O 1
ATOM 42387 N N . GLN G 2 213 ? 248.147 194.276 244.162 1.00 46.94 213 GLN E N 1
ATOM 42388 C CA . GLN G 2 213 ? 248.033 195.083 242.958 1.00 43.93 213 GLN E CA 1
ATOM 42389 C C . GLN G 2 213 ? 248.998 194.611 241.885 1.00 46.03 213 GLN E C 1
ATOM 42390 O O . GLN G 2 213 ? 250.101 194.144 242.183 1.00 51.06 213 GLN E O 1
ATOM 42404 N N . GLY G 2 214 ? 248.571 194.742 240.634 1.00 46.88 214 GLY E N 1
ATOM 42405 C CA . GLY G 2 214 ? 249.348 194.248 239.519 1.00 44.95 214 GLY E CA 1
ATOM 42406 C C . GLY G 2 214 ? 249.340 192.744 239.409 1.00 49.08 214 GLY E C 1
ATOM 42407 O O . GLY G 2 214 ? 250.380 192.140 239.121 1.00 56.51 214 GLY E O 1
ATOM 42411 N N . THR G 2 215 ? 248.186 192.115 239.627 1.00 42.98 215 THR E N 1
ATOM 42412 C CA . THR G 2 215 ? 248.073 190.667 239.624 1.00 36.99 215 THR E CA 1
ATOM 42413 C C . THR G 2 215 ? 246.792 190.271 238.905 1.00 39.45 215 THR E C 1
ATOM 42414 O O . THR G 2 215 ? 245.972 191.115 238.534 1.00 40.69 215 THR E O 1
ATOM 42425 N N . SER G 2 216 ? 246.626 188.963 238.715 1.00 44.29 216 SER E N 1
ATOM 42426 C CA . SER G 2 216 ? 245.437 188.459 238.041 1.00 45.75 216 SER E CA 1
ATOM 42427 C C . SER G 2 216 ? 244.180 188.704 238.862 1.00 43.39 216 SER E C 1
ATOM 42428 O O . SER G 2 216 ? 243.083 188.800 238.301 1.00 47.44 216 SER E O 1
ATOM 42436 N N . ILE G 2 217 ? 244.316 188.811 240.186 1.00 35.33 217 ILE E N 1
ATOM 42437 C CA . ILE G 2 217 ? 243.158 188.993 241.053 1.00 39.04 217 ILE E CA 1
ATOM 42438 C C . ILE G 2 217 ? 242.872 190.458 241.335 1.00 38.41 217 ILE E C 1
ATOM 42439 O O . ILE G 2 217 ? 241.869 190.767 241.995 1.00 41.84 217 ILE E O 1
ATOM 42455 N N . SER G 2 218 ? 243.717 191.369 240.861 1.00 39.00 218 SER E N 1
ATOM 42456 C CA . SER G 2 218 ? 243.567 192.776 241.208 1.00 34.15 218 SER E CA 1
ATOM 42457 C C . SER G 2 218 ? 242.305 193.370 240.594 1.00 36.25 218 SER E C 1
ATOM 42458 O O . SER G 2 218 ? 241.525 194.039 241.276 1.00 44.47 218 SER E O 1
ATOM 42466 N N . LEU G 2 219 ? 242.089 193.146 239.297 1.00 36.37 219 LEU E N 1
ATOM 42467 C CA . LEU G 2 219 ? 240.952 193.776 238.631 1.00 36.14 219 LEU E CA 1
ATOM 42468 C C . LEU G 2 219 ? 239.637 193.346 239.263 1.00 38.91 219 LEU E C 1
ATOM 42469 O O . LEU G 2 219 ? 238.784 194.184 239.575 1.00 43.30 219 LEU E O 1
ATOM 42485 N N . PHE G 2 220 ? 239.446 192.040 239.449 1.00 36.11 220 PHE E N 1
ATOM 42486 C CA . PHE G 2 220 ? 238.168 191.561 239.959 1.00 33.14 220 PHE E CA 1
ATOM 42487 C C . PHE G 2 220 ? 237.911 192.071 241.366 1.00 30.70 220 PHE E C 1
ATOM 42488 O O . PHE G 2 220 ? 236.816 192.552 241.671 1.00 40.66 220 PHE E O 1
ATOM 42505 N N . LEU G 2 221 ? 238.905 191.963 242.243 1.00 30.05 221 LEU E N 1
ATOM 42506 C CA . LEU G 2 221 ? 238.707 192.388 243.620 1.00 32.31 221 LEU E CA 1
ATOM 42507 C C . LEU G 2 221 ? 238.496 193.893 243.702 1.00 35.68 221 LEU E C 1
ATOM 42508 O O . LEU G 2 221 ? 237.681 194.369 244.499 1.00 45.48 221 LEU E O 1
ATOM 42524 N N . ALA G 2 222 ? 239.205 194.656 242.868 1.00 38.30 222 ALA E N 1
ATOM 42525 C CA . ALA G 2 222 ? 239.015 196.103 242.829 1.00 34.38 222 ALA E CA 1
ATOM 42526 C C . ALA G 2 222 ? 237.610 196.460 242.361 1.00 38.30 222 ALA E C 1
ATOM 42527 O O . ALA G 2 222 ? 236.967 197.354 242.920 1.00 44.01 222 ALA E O 1
ATOM 42534 N N . ASN G 2 223 ? 237.122 195.779 241.324 1.00 35.36 223 ASN E N 1
ATOM 42535 C CA . ASN G 2 223 ? 235.767 196.031 240.853 1.00 29.80 223 ASN E CA 1
ATOM 42536 C C . ASN G 2 223 ? 234.747 195.645 241.911 1.00 35.95 223 ASN E C 1
ATOM 42537 O O . ASN G 2 223 ? 233.716 196.308 242.068 1.00 46.84 223 ASN E O 1
ATOM 42548 N N . LEU G 2 224 ? 235.016 194.565 242.644 1.00 37.73 224 LEU E N 1
ATOM 42549 C CA . LEU G 2 224 ? 234.077 194.092 243.649 1.00 35.09 224 LEU E CA 1
ATOM 42550 C C . LEU G 2 224 ? 234.034 195.019 244.856 1.00 38.34 224 LEU E C 1
ATOM 42551 O O . LEU G 2 224 ? 232.983 195.151 245.492 1.00 47.56 224 LEU E O 1
ATOM 42567 N N . THR G 2 225 ? 235.152 195.663 245.193 1.00 34.21 225 THR E N 1
ATOM 42568 C CA . THR G 2 225 ? 235.138 196.563 246.342 1.00 38.95 225 THR E CA 1
ATOM 42569 C C . THR G 2 225 ? 234.546 197.919 245.978 1.00 40.61 225 THR E C 1
ATOM 42570 O O . THR G 2 225 ? 233.888 198.552 246.808 1.00 49.35 225 THR E O 1
ATOM 42581 N N . CYS G 2 226 ? 234.764 198.374 244.745 1.00 39.04 226 CYS E N 1
ATOM 42582 C CA . CYS G 2 226 ? 234.365 199.706 244.313 1.00 37.97 226 CYS E CA 1
ATOM 42583 C C . CYS G 2 226 ? 233.077 199.703 243.501 1.00 38.62 226 CYS E C 1
ATOM 42584 O O . CYS G 2 226 ? 232.785 200.689 242.820 1.00 49.14 226 CYS E O 1
ATOM 42592 N N . TRP G 2 227 ? 232.293 198.625 243.563 1.00 33.26 227 TRP E N 1
ATOM 42593 C CA . TRP G 2 227 ? 231.084 198.568 242.749 1.00 30.60 227 TRP E CA 1
ATOM 42594 C C . TRP G 2 227 ? 230.067 199.622 243.168 1.00 33.79 227 TRP E C 1
ATOM 42595 O O . TRP G 2 227 ? 229.411 200.224 242.310 1.00 44.04 227 TRP E O 1
ATOM 42616 N N . LYS G 2 228 ? 229.945 199.890 244.467 1.00 37.64 228 LYS E N 1
ATOM 42617 C CA . LYS G 2 228 ? 229.001 200.906 244.911 1.00 30.97 228 LYS E CA 1
ATOM 42618 C C . LYS G 2 228 ? 229.489 202.307 244.585 1.00 34.23 228 LYS E C 1
ATOM 42619 O O . LYS G 2 228 ? 228.678 203.179 244.265 1.00 45.42 228 LYS E O 1
ATOM 42638 N N . LEU G 2 229 ? 230.800 202.537 244.635 1.00 34.87 229 LEU E N 1
ATOM 42639 C CA . LEU G 2 229 ? 231.334 203.812 244.177 1.00 28.33 229 LEU E CA 1
ATOM 42640 C C . LEU G 2 229 ? 231.042 204.020 242.699 1.00 36.45 229 LEU E C 1
ATOM 42641 O O . LEU G 2 229 ? 230.648 205.117 242.288 1.00 44.21 229 LEU E O 1
ATOM 42657 N N . ASP G 2 230 ? 231.240 202.983 241.884 1.00 31.87 230 ASP E N 1
ATOM 42658 C CA . ASP G 2 230 ? 230.943 203.111 240.465 1.00 35.14 230 ASP E CA 1
ATOM 42659 C C . ASP G 2 230 ? 229.471 203.412 240.247 1.00 38.00 230 ASP E C 1
ATOM 42660 O O . ASP G 2 230 ? 229.119 204.275 239.435 1.00 43.27 230 ASP E O 1
ATOM 42669 N N . GLN G 2 231 ? 228.592 202.714 240.968 1.00 38.44 231 GLN E N 1
ATOM 42670 C CA . GLN G 2 231 ? 227.165 202.959 240.806 1.00 33.03 231 GLN E CA 1
ATOM 42671 C C . GLN G 2 231 ? 226.794 204.376 241.215 1.00 36.51 231 GLN E C 1
ATOM 42672 O O . GLN G 2 231 ? 225.995 205.034 240.541 1.00 42.69 231 GLN E O 1
ATOM 42686 N N . ASP G 2 232 ? 227.347 204.860 242.326 1.00 39.08 232 ASP E N 1
ATOM 42687 C CA . ASP G 2 232 ? 227.032 206.211 242.769 1.00 33.05 232 ASP E CA 1
ATOM 42688 C C . ASP G 2 232 ? 227.527 207.245 241.770 1.00 34.48 232 ASP E C 1
ATOM 42689 O O . ASP G 2 232 ? 226.812 208.204 241.452 1.00 41.04 232 ASP E O 1
ATOM 42698 N N . LEU G 2 233 ? 228.739 207.062 241.248 1.00 37.28 233 LEU E N 1
ATOM 42699 C CA . LEU G 2 233 ? 229.267 208.020 240.289 1.00 30.93 233 LEU E CA 1
ATOM 42700 C C . LEU G 2 233 ? 228.482 207.981 238.988 1.00 31.01 233 LEU E C 1
ATOM 42701 O O . LEU G 2 233 ? 228.318 209.014 238.332 1.00 41.20 233 LEU E O 1
ATOM 42717 N N . GLU G 2 234 ? 227.982 206.809 238.603 1.00 29.36 234 GLU E N 1
ATOM 42718 C CA . GLU G 2 234 ? 227.178 206.714 237.394 1.00 29.51 234 GLU E CA 1
ATOM 42719 C C . GLU G 2 234 ? 225.799 207.324 237.589 1.00 34.03 234 GLU E C 1
ATOM 42720 O O . GLU G 2 234 ? 225.260 207.937 236.664 1.00 38.59 234 GLU E O 1
ATOM 42732 N N . ARG G 2 235 ? 225.222 207.176 238.782 1.00 39.49 235 ARG E N 1
ATOM 42733 C CA . ARG G 2 235 ? 223.968 207.853 239.082 1.00 32.92 235 ARG E CA 1
ATOM 42734 C C . ARG G 2 235 ? 224.131 209.362 239.062 1.00 38.85 235 ARG E C 1
ATOM 42735 O O . ARG G 2 235 ? 223.263 210.071 238.543 1.00 46.40 235 ARG E O 1
ATOM 42756 N N . GLU G 2 236 ? 225.231 209.872 239.618 1.00 39.71 236 GLU E N 1
ATOM 42757 C CA . GLU G 2 236 ? 225.481 211.307 239.556 1.00 33.90 236 GLU E CA 1
ATOM 42758 C C . GLU G 2 236 ? 225.502 211.789 238.115 1.00 37.33 236 GLU E C 1
ATOM 42759 O O . GLU G 2 236 ? 224.992 212.871 237.804 1.00 41.63 236 GLU E O 1
ATOM 42771 N N . GLY G 2 237 ? 226.088 211.000 237.222 1.00 37.49 237 GLY E N 1
ATOM 42772 C CA . GLY G 2 237 ? 226.226 211.359 235.830 1.00 32.21 237 GLY E CA 1
ATOM 42773 C C . GLY G 2 237 ? 227.637 211.686 235.412 1.00 31.06 237 GLY E C 1
ATOM 42774 O O . GLY G 2 237 ? 227.847 212.068 234.255 1.00 33.60 237 GLY E O 1
ATOM 42778 N N . VAL G 2 238 ? 228.602 211.554 236.304 1.00 36.04 238 VAL E N 1
ATOM 42779 C CA . VAL G 2 238 ? 230.001 211.787 235.981 1.00 31.22 238 VAL E CA 1
ATOM 42780 C C . VAL G 2 238 ? 230.533 210.545 235.293 1.00 32.89 238 VAL E C 1
ATOM 42781 O O . VAL G 2 238 ? 230.006 209.443 235.457 1.00 37.60 238 VAL E O 1
ATOM 42794 N N . LYS G 2 239 ? 231.579 210.727 234.500 1.00 43.61 239 LYS E N 1
ATOM 42795 C CA . LYS G 2 239 ? 232.246 209.623 233.833 1.00 34.74 239 LYS E CA 1
ATOM 42796 C C . LYS G 2 239 ? 233.598 209.421 234.494 1.00 36.28 239 LYS E C 1
ATOM 42797 O O . LYS G 2 239 ? 234.232 210.389 234.916 1.00 48.45 239 LYS E O 1
ATOM 42816 N N . PHE G 2 240 ? 234.025 208.171 234.635 1.00 35.47 240 PHE E N 1
ATOM 42817 C CA . PHE G 2 240 ? 235.253 207.924 235.372 1.00 33.99 240 PHE E CA 1
ATOM 42818 C C . PHE G 2 240 ? 235.974 206.719 234.795 1.00 29.93 240 PHE E C 1
ATOM 42819 O O . PHE G 2 240 ? 235.393 205.896 234.085 1.00 36.72 240 PHE E O 1
ATOM 42836 N N . SER G 2 241 ? 237.258 206.636 235.119 1.00 32.62 241 SER E N 1
ATOM 42837 C CA . SER G 2 241 ? 238.093 205.518 234.710 1.00 35.51 241 SER E CA 1
ATOM 42838 C C . SER G 2 241 ? 239.089 205.231 235.818 1.00 34.48 241 SER E C 1
ATOM 42839 O O . SER G 2 241 ? 239.784 206.143 236.278 1.00 41.95 241 SER E O 1
ATOM 42847 N N . ARG G 2 242 ? 239.154 203.971 236.240 1.00 39.16 242 ARG E N 1
ATOM 42848 C CA . ARG G 2 242 ? 240.141 203.514 237.208 1.00 36.46 242 ARG E CA 1
ATOM 42849 C C . ARG G 2 242 ? 241.189 202.702 236.457 1.00 40.53 242 ARG E C 1
ATOM 42850 O O . ARG G 2 242 ? 240.880 201.647 235.896 1.00 48.92 242 ARG E O 1
ATOM 42871 N N . TYR G 2 243 ? 242.421 203.196 236.445 1.00 42.81 243 TYR E N 1
ATOM 42872 C CA . TYR G 2 243 ? 243.569 202.468 235.920 1.00 42.05 243 TYR E CA 1
ATOM 42873 C C . TYR G 2 243 ? 244.528 202.249 237.082 1.00 40.84 243 TYR E C 1
ATOM 42874 O O . TYR G 2 243 ? 245.079 203.211 237.627 1.00 50.94 243 TYR E O 1
ATOM 42892 N N . ALA G 2 244 ? 244.703 200.990 237.476 1.00 45.88 244 ALA E N 1
ATOM 42893 C CA . ALA G 2 244 ? 245.583 200.611 238.585 1.00 48.29 244 ALA E CA 1
ATOM 42894 C C . ALA G 2 244 ? 245.045 201.284 239.841 1.00 48.20 244 ALA E C 1
ATOM 42895 O O . ALA G 2 244 ? 243.859 201.089 240.159 1.00 46.76 244 ALA E O 1
ATOM 42902 N N . ASP G 2 245 ? 245.838 202.070 240.567 1.00 46.99 245 ASP E N 1
ATOM 42903 C CA . ASP G 2 245 ? 245.371 202.816 241.728 1.00 47.85 245 ASP E CA 1
ATOM 42904 C C . ASP G 2 245 ? 245.161 204.284 241.401 1.00 47.02 245 ASP E C 1
ATOM 42905 O O . ASP G 2 245 ? 245.411 205.155 242.235 1.00 53.42 245 ASP E O 1
ATOM 42914 N N . ASP G 2 246 ? 244.715 204.573 240.189 1.00 41.21 246 ASP E N 1
ATOM 42915 C CA . ASP G 2 246 ? 244.465 205.938 239.775 1.00 39.09 246 ASP E CA 1
ATOM 42916 C C . ASP G 2 246 ? 243.045 206.010 239.250 1.00 42.99 246 ASP E C 1
ATOM 42917 O O . ASP G 2 246 ? 242.610 205.124 238.518 1.00 51.80 246 ASP E O 1
ATOM 42926 N N . THR G 2 247 ? 242.314 207.051 239.629 1.00 44.97 247 THR E N 1
ATOM 42927 C CA . THR G 2 247 ? 240.958 207.219 239.126 1.00 40.31 247 THR E CA 1
ATOM 42928 C C . THR G 2 247 ? 240.779 208.645 238.643 1.00 39.62 247 THR E C 1
ATOM 42929 O O . THR G 2 247 ? 241.019 209.590 239.394 1.00 47.51 247 THR E O 1
ATOM 42940 N N . ILE G 2 248 ? 240.346 208.797 237.398 1.00 38.71 248 ILE E N 1
ATOM 42941 C CA . ILE G 2 248 ? 240.031 210.100 236.830 1.00 36.44 248 ILE E CA 1
ATOM 42942 C C . ILE G 2 248 ? 238.524 210.182 236.659 1.00 36.53 248 ILE E C 1
ATOM 42943 O O . ILE G 2 248 ? 237.912 209.283 236.074 1.00 44.55 248 ILE E O 1
ATOM 42959 N N . ILE G 2 249 ? 237.929 211.254 237.172 1.00 35.74 249 ILE E N 1
ATOM 42960 C CA . ILE G 2 249 ? 236.499 211.509 237.049 1.00 35.05 249 ILE E CA 1
ATOM 42961 C C . ILE G 2 249 ? 236.333 212.845 236.348 1.00 32.22 249 ILE E C 1
ATOM 42962 O O . ILE G 2 249 ? 236.808 213.872 236.843 1.00 41.78 249 ILE E O 1
ATOM 42978 N N . TRP G 2 250 ? 235.646 212.838 235.211 1.00 34.75 250 TRP E N 1
ATOM 42979 C CA . TRP G 2 250 ? 235.399 214.053 234.455 1.00 32.35 250 TRP E CA 1
ATOM 42980 C C . TRP G 2 250 ? 233.908 214.221 234.210 1.00 32.07 250 TRP E C 1
ATOM 42981 O O . TRP G 2 250 ? 233.141 213.250 234.171 1.00 34.54 250 TRP E O 1
ATOM 43002 N N . SER G 2 251 ? 233.518 215.484 234.061 1.00 37.87 251 SER E N 1
ATOM 43003 C CA . SER G 2 251 ? 232.137 215.878 233.838 1.00 34.65 251 SER E CA 1
ATOM 43004 C C . SER G 2 251 ? 232.134 217.218 233.118 1.00 32.87 251 SER E C 1
ATOM 43005 O O . SER G 2 251 ? 233.151 217.907 233.043 1.00 43.18 251 SER E O 1
ATOM 43013 N N . GLN G 2 252 ? 230.980 217.576 232.569 1.00 35.52 252 GLN E N 1
ATOM 43014 C CA . GLN G 2 252 ? 230.777 218.892 231.984 1.00 26.29 252 GLN E CA 1
ATOM 43015 C C . GLN G 2 252 ? 230.236 219.906 232.980 1.00 35.50 252 GLN E C 1
ATOM 43016 O O . GLN G 2 252 ? 230.042 221.067 232.610 1.00 47.27 252 GLN E O 1
ATOM 43030 N N . GLU G 2 253 ? 229.982 219.504 234.222 1.00 40.89 253 GLU E N 1
ATOM 43031 C CA . GLU G 2 253 ? 229.398 220.380 235.226 1.00 37.71 253 GLU E CA 1
ATOM 43032 C C . GLU G 2 253 ? 230.260 220.393 236.479 1.00 43.11 253 GLU E C 1
ATOM 43033 O O . GLU G 2 253 ? 230.770 219.354 236.907 1.00 53.25 253 GLU E O 1
ATOM 43045 N N . TYR G 2 254 ? 230.418 221.582 237.063 1.00 39.70 254 TYR E N 1
ATOM 43046 C CA . TYR G 2 254 ? 231.208 221.718 238.283 1.00 49.41 254 TYR E CA 1
ATOM 43047 C C . TYR G 2 254 ? 230.502 221.070 239.467 1.00 55.65 254 TYR E C 1
ATOM 43048 O O . TYR G 2 254 ? 231.143 220.431 240.316 1.00 56.79 254 TYR E O 1
ATOM 43066 N N . SER G 2 255 ? 229.178 221.208 239.525 1.00 50.79 255 SER E N 1
ATOM 43067 C CA . SER G 2 255 ? 228.421 220.607 240.614 1.00 52.26 255 SER E CA 1
ATOM 43068 C C . SER G 2 255 ? 228.560 219.092 240.602 1.00 54.76 255 SER E C 1
ATOM 43069 O O . SER G 2 255 ? 228.650 218.459 241.659 1.00 58.88 255 SER E O 1
ATOM 43077 N N . LYS G 2 256 ? 228.577 218.494 239.410 1.00 48.15 256 LYS E N 1
ATOM 43078 C CA . LYS G 2 256 ? 228.711 217.046 239.312 1.00 36.88 256 LYS E CA 1
ATOM 43079 C C . LYS G 2 256 ? 230.050 216.574 239.858 1.00 41.07 256 LYS E C 1
ATOM 43080 O O . LYS G 2 256 ? 230.114 215.574 240.579 1.00 50.12 256 LYS E O 1
ATOM 43099 N N . ILE G 2 257 ? 231.136 217.273 239.527 1.00 36.50 257 ILE E N 1
ATOM 43100 C CA . ILE G 2 257 ? 232.440 216.883 240.053 1.00 40.70 257 ILE E CA 1
ATOM 43101 C C . ILE G 2 257 ? 232.483 217.060 241.563 1.00 44.92 257 ILE E C 1
ATOM 43102 O O . ILE G 2 257 ? 233.071 216.242 242.278 1.00 54.19 257 ILE E O 1
ATOM 43118 N N . CYS G 2 258 ? 231.898 218.143 242.075 1.00 40.00 258 CYS E N 1
ATOM 43119 C CA . CYS G 2 258 ? 231.884 218.321 243.525 1.00 49.98 258 CYS E CA 1
ATOM 43120 C C . CYS G 2 258 ? 231.112 217.193 244.205 1.00 46.69 258 CYS E C 1
ATOM 43121 O O . CYS G 2 258 ? 231.546 216.649 245.232 1.00 52.34 258 CYS E O 1
ATOM 43129 N N . ASN G 2 259 ? 229.980 216.807 243.623 1.00 37.71 259 ASN E N 1
ATOM 43130 C CA . ASN G 2 259 ? 229.202 215.712 244.180 1.00 38.71 259 ASN E CA 1
ATOM 43131 C C . ASN G 2 259 ? 229.958 214.395 244.067 1.00 44.87 259 ASN E C 1
ATOM 43132 O O . ASN G 2 259 ? 229.824 213.520 244.929 1.00 48.73 259 ASN E O 1
ATOM 43143 N N . ALA G 2 260 ? 230.784 214.251 243.031 1.00 43.35 260 ALA E N 1
ATOM 43144 C CA . ALA G 2 260 ? 231.643 213.079 242.926 1.00 36.41 260 ALA E CA 1
ATOM 43145 C C . ALA G 2 260 ? 232.688 213.063 244.033 1.00 42.35 260 ALA E C 1
ATOM 43146 O O . ALA G 2 260 ? 232.977 212.005 244.602 1.00 51.29 260 ALA E O 1
ATOM 43153 N N . PHE G 2 261 ? 233.279 214.219 244.338 1.00 36.80 261 PHE E N 1
ATOM 43154 C CA . PHE G 2 261 ? 234.187 214.289 245.479 1.00 43.00 261 PHE E CA 1
ATOM 43155 C C . PHE G 2 261 ? 233.486 213.824 246.742 1.00 45.06 261 PHE E C 1
ATOM 43156 O O . PHE G 2 261 ? 234.051 213.065 247.541 1.00 51.85 261 PHE E O 1
ATOM 43173 N N . ASN G 2 262 ? 232.244 214.264 246.929 1.00 38.57 262 ASN E N 1
ATOM 43174 C CA . ASN G 2 262 ? 231.487 213.841 248.100 1.00 40.04 262 ASN E CA 1
ATOM 43175 C C . ASN G 2 262 ? 231.275 212.330 248.104 1.00 43.24 262 ASN E C 1
ATOM 43176 O O . ASN G 2 262 ? 231.354 211.682 249.156 1.00 51.76 262 ASN E O 1
ATOM 43187 N N . ILE G 2 263 ? 231.008 211.752 246.931 1.00 38.31 263 ILE E N 1
ATOM 43188 C CA . ILE G 2 263 ? 230.820 210.306 246.836 1.00 33.91 263 ILE E CA 1
ATOM 43189 C C . ILE G 2 263 ? 232.093 209.574 247.245 1.00 37.39 263 ILE E C 1
ATOM 43190 O O . ILE G 2 263 ? 232.050 208.595 248.001 1.00 44.07 263 ILE E O 1
ATOM 43206 N N . ILE G 2 264 ? 233.245 210.016 246.730 1.00 38.76 264 ILE E N 1
ATOM 43207 C CA . ILE G 2 264 ? 234.499 209.349 247.086 1.00 46.14 264 ILE E CA 1
ATOM 43208 C C . ILE G 2 264 ? 234.752 209.472 248.578 1.00 50.48 264 ILE E C 1
ATOM 43209 O O . ILE G 2 264 ? 235.257 208.543 249.218 1.00 57.59 264 ILE E O 1
ATOM 43225 N N . THR G 2 265 ? 234.412 210.621 249.152 1.00 40.62 265 THR E N 1
ATOM 43226 C CA . THR G 2 265 ? 234.582 210.812 250.586 1.00 42.93 265 THR E CA 1
ATOM 43227 C C . THR G 2 265 ? 233.738 209.808 251.378 1.00 42.88 265 THR E C 1
ATOM 43228 O O . THR G 2 265 ? 234.241 209.128 252.293 1.00 54.90 265 THR E O 1
ATOM 43239 N N . ASN G 2 266 ? 232.470 209.657 250.996 1.00 30.01 266 ASN E N 1
ATOM 43240 C CA . ASN G 2 266 ? 231.607 208.697 251.676 1.00 43.38 266 ASN E CA 1
ATOM 43241 C C . ASN G 2 266 ? 232.132 207.275 251.524 1.00 46.52 266 ASN E C 1
ATOM 43242 O O . ASN G 2 266 ? 232.091 206.483 252.475 1.00 53.64 266 ASN E O 1
ATOM 43253 N N . PHE G 2 267 ? 232.605 206.926 250.328 1.00 40.47 267 PHE E N 1
ATOM 43254 C CA . PHE G 2 267 ? 233.105 205.577 250.092 1.00 42.68 267 PHE E CA 1
ATOM 43255 C C . PHE G 2 267 ? 234.352 205.313 250.919 1.00 45.50 267 PHE E C 1
ATOM 43256 O O . PHE G 2 267 ? 234.537 204.211 251.460 1.00 55.46 267 PHE E O 1
ATOM 43273 N N . SER G 2 268 ? 235.205 206.327 251.057 1.00 40.35 268 SER E N 1
ATOM 43274 C CA . SER G 2 268 ? 236.380 206.191 251.902 1.00 47.17 268 SER E CA 1
ATOM 43275 C C . SER G 2 268 ? 235.978 205.853 253.325 1.00 55.52 268 SER E C 1
ATOM 43276 O O . SER G 2 268 ? 236.580 204.978 253.957 1.00 62.39 268 SER E O 1
ATOM 43284 N N . LYS G 2 269 ? 234.956 206.532 253.849 1.00 52.54 269 LYS E N 1
ATOM 43285 C CA . LYS G 2 269 ? 234.494 206.172 255.191 1.00 50.09 269 LYS E CA 1
ATOM 43286 C C . LYS G 2 269 ? 233.903 204.767 255.239 1.00 50.75 269 LYS E C 1
ATOM 43287 O O . LYS G 2 269 ? 234.204 203.998 256.158 1.00 54.69 269 LYS E O 1
ATOM 43306 N N . SER G 2 270 ? 233.070 204.403 254.264 1.00 49.04 270 SER E N 1
ATOM 43307 C CA . SER G 2 270 ? 232.452 203.081 254.329 1.00 55.35 270 SER E CA 1
ATOM 43308 C C . SER G 2 270 ? 233.482 201.968 254.225 1.00 57.91 270 SER E C 1
ATOM 43309 O O . SER G 2 270 ? 233.195 200.837 254.633 1.00 59.86 270 SER E O 1
ATOM 43317 N N . ALA G 2 271 ? 234.671 202.257 253.699 1.00 54.20 271 ALA E N 1
ATOM 43318 C CA . ALA G 2 271 ? 235.703 201.242 253.560 1.00 58.66 271 ALA E CA 1
ATOM 43319 C C . ALA G 2 271 ? 236.701 201.223 254.712 1.00 61.55 271 ALA E C 1
ATOM 43320 O O . ALA G 2 271 ? 237.490 200.278 254.804 1.00 62.70 271 ALA E O 1
ATOM 43327 N N . GLY G 2 272 ? 236.690 202.228 255.587 1.00 55.94 272 GLY E N 1
ATOM 43328 C CA . GLY G 2 272 ? 237.614 202.279 256.700 1.00 58.20 272 GLY E CA 1
ATOM 43329 C C . GLY G 2 272 ? 238.980 202.833 256.371 1.00 57.32 272 GLY E C 1
ATOM 43330 O O . GLY G 2 272 ? 239.816 202.956 257.277 1.00 58.41 272 GLY E O 1
ATOM 43334 N N . ILE G 2 273 ? 239.243 203.163 255.108 1.00 52.38 273 ILE E N 1
ATOM 43335 C CA . ILE G 2 273 ? 240.538 203.664 254.672 1.00 51.35 273 ILE E CA 1
ATOM 43336 C C . ILE G 2 273 ? 240.293 204.784 253.670 1.00 48.08 273 ILE E C 1
ATOM 43337 O O . ILE G 2 273 ? 239.316 204.756 252.917 1.00 54.25 273 ILE E O 1
ATOM 43353 N N . LYS G 2 274 ? 241.179 205.774 253.663 1.00 47.71 274 LYS E N 1
ATOM 43354 C CA . LYS G 2 274 ? 240.927 207.003 252.926 1.00 53.34 274 LYS E CA 1
ATOM 43355 C C . LYS G 2 274 ? 241.496 206.944 251.511 1.00 58.22 274 LYS E C 1
ATOM 43356 O O . LYS G 2 274 ? 242.455 206.220 251.228 1.00 57.05 274 LYS E O 1
ATOM 43375 N N . ILE G 2 275 ? 240.882 207.726 250.623 1.00 53.75 275 ILE E N 1
ATOM 43376 C CA . ILE G 2 275 ? 241.353 207.933 249.258 1.00 51.35 275 ILE E CA 1
ATOM 43377 C C . ILE G 2 275 ? 241.679 209.409 249.096 1.00 46.57 275 ILE E C 1
ATOM 43378 O O . ILE G 2 275 ? 240.847 210.269 249.403 1.00 45.06 275 ILE E O 1
ATOM 43394 N N . ASN G 2 276 ? 242.896 209.701 248.616 1.00 55.71 276 ASN E N 1
ATOM 43395 C CA . ASN G 2 276 ? 243.396 211.061 248.527 1.00 50.39 276 ASN E CA 1
ATOM 43396 C C . ASN G 2 276 ? 243.630 211.477 247.078 1.00 54.81 276 ASN E C 1
ATOM 43397 O O . ASN G 2 276 ? 244.106 210.669 246.275 1.00 61.71 276 ASN E O 1
ATOM 43408 N N . PRO G 2 277 ? 243.294 212.712 246.710 1.00 46.76 277 PRO E N 1
ATOM 43409 C CA . PRO G 2 277 ? 243.590 213.184 245.354 1.00 47.89 277 PRO E CA 1
ATOM 43410 C C . PRO G 2 277 ? 245.080 213.393 245.140 1.00 52.45 277 PRO E C 1
ATOM 43411 O O . PRO G 2 277 ? 245.858 213.574 246.079 1.00 53.66 277 PRO E O 1
ATOM 43422 N N . LYS G 2 278 ? 245.472 213.357 243.872 1.00 52.32 278 LYS E N 1
ATOM 43423 C CA . LYS G 2 278 ? 246.863 213.573 243.498 1.00 56.32 278 LYS E CA 1
ATOM 43424 C C . LYS G 2 278 ? 247.336 214.950 243.951 1.00 57.16 278 LYS E C 1
ATOM 43425 O O . LYS G 2 278 ? 248.527 215.165 244.177 1.00 58.86 278 LYS E O 1
ATOM 43444 N N . GLY G 2 282 ? 244.120 218.356 242.028 1.00 58.69 282 GLY E N 1
ATOM 43445 C CA . GLY G 2 282 ? 242.967 217.621 242.511 1.00 61.02 282 GLY E CA 1
ATOM 43446 C C . GLY G 2 282 ? 241.733 217.825 241.657 1.00 61.48 282 GLY E C 1
ATOM 43447 O O . GLY G 2 282 ? 241.263 216.895 241.009 1.00 61.78 282 GLY E O 1
ATOM 43451 N N . ILE G 2 283 ? 241.211 219.050 241.654 1.00 54.94 283 ILE E N 1
ATOM 43452 C CA . ILE G 2 283 ? 240.043 219.425 240.868 1.00 52.53 283 ILE E CA 1
ATOM 43453 C C . ILE G 2 283 ? 240.446 220.564 239.947 1.00 51.32 283 ILE E C 1
ATOM 43454 O O . ILE G 2 283 ? 241.020 221.561 240.401 1.00 55.54 283 ILE E O 1
ATOM 43470 N N . SER G 2 284 ? 240.158 220.418 238.659 1.00 43.70 284 SER E N 1
ATOM 43471 C CA . SER G 2 284 ? 240.563 221.422 237.693 1.00 47.99 284 SER E CA 1
ATOM 43472 C C . SER G 2 284 ? 239.536 221.486 236.578 1.00 45.76 284 SER E C 1
ATOM 43473 O O . SER G 2 284 ? 238.640 220.648 236.476 1.00 53.34 284 SER E O 1
ATOM 43481 N N . LEU G 2 285 ? 239.670 222.515 235.755 1.00 45.50 285 LEU E N 1
ATOM 43482 C CA . LEU G 2 285 ? 238.820 222.745 234.601 1.00 46.90 285 LEU E CA 1
ATOM 43483 C C . LEU G 2 285 ? 239.671 222.733 233.344 1.00 45.73 285 LEU E C 1
ATOM 43484 O O . LEU G 2 285 ? 240.711 223.393 233.295 1.00 51.34 285 LEU E O 1
ATOM 43500 N N . LEU G 2 286 ? 239.239 221.980 232.338 1.00 46.75 286 LEU E N 1
ATOM 43501 C CA . LEU G 2 286 ? 239.921 221.943 231.057 1.00 43.58 286 LEU E CA 1
ATOM 43502 C C . LEU G 2 286 ? 239.086 222.712 230.043 1.00 48.22 286 LEU E C 1
ATOM 43503 O O . LEU G 2 286 ? 237.900 222.408 229.847 1.00 60.16 286 LEU E O 1
ATOM 43519 N N . THR G 2 287 ? 239.712 223.710 229.421 1.00 46.09 287 THR E N 1
ATOM 43520 C CA . THR G 2 287 ? 239.070 224.618 228.482 1.00 55.34 287 THR E CA 1
ATOM 43521 C C . THR G 2 287 ? 239.969 224.785 227.266 1.00 55.57 287 THR E C 1
ATOM 43522 O O . THR G 2 287 ? 241.106 224.312 227.239 1.00 53.04 287 THR E O 1
ATOM 43533 N N . LYS G 2 288 ? 239.451 225.483 226.255 1.00 62.46 288 LYS E N 1
ATOM 43534 C CA . LYS G 2 288 ? 240.259 225.825 225.091 1.00 57.47 288 LYS E CA 1
ATOM 43535 C C . LYS G 2 288 ? 241.472 226.640 225.531 1.00 58.11 288 LYS E C 1
ATOM 43536 O O . LYS G 2 288 ? 241.471 227.271 226.588 1.00 60.56 288 LYS E O 1
ATOM 43555 N N . LYS G 2 289 ? 242.523 226.616 224.711 1.00 64.41 289 LYS E N 1
ATOM 43556 C CA . LYS G 2 289 ? 243.733 227.357 225.057 1.00 67.23 289 LYS E CA 1
ATOM 43557 C C . LYS G 2 289 ? 243.463 228.856 225.134 1.00 68.69 289 LYS E C 1
ATOM 43558 O O . LYS G 2 289 ? 243.939 229.538 226.051 1.00 64.60 289 LYS E O 1
ATOM 43577 N N . GLY G 2 290 ? 242.704 229.389 224.177 1.00 71.12 290 GLY E N 1
ATOM 43578 C CA . GLY G 2 290 ? 242.478 230.822 224.142 1.00 68.45 290 GLY E CA 1
ATOM 43579 C C . GLY G 2 290 ? 241.636 231.314 225.303 1.00 69.70 290 GLY E C 1
ATOM 43580 O O . GLY G 2 290 ? 241.890 232.387 225.856 1.00 68.24 290 GLY E O 1
ATOM 43584 N N . LEU G 2 291 ? 240.620 230.544 225.683 1.00 70.54 291 LEU E N 1
ATOM 43585 C CA . LEU G 2 291 ? 239.635 231.038 226.626 1.00 72.65 291 LEU E CA 1
ATOM 43586 C C . LEU G 2 291 ? 240.183 230.945 228.052 1.00 71.78 291 LEU E C 1
ATOM 43587 O O . LEU G 2 291 ? 240.981 230.055 228.359 1.00 69.15 291 LEU E O 1
ATOM 43603 N N . PRO G 2 292 ? 239.773 231.856 228.949 1.00 76.78 292 PRO E N 1
ATOM 43604 C CA . PRO G 2 292 ? 240.276 231.802 230.330 1.00 74.40 292 PRO E CA 1
ATOM 43605 C C . PRO G 2 292 ? 239.462 230.869 231.216 1.00 74.20 292 PRO E C 1
ATOM 43606 O O . PRO G 2 292 ? 238.545 230.198 230.734 1.00 71.68 292 PRO E O 1
ATOM 43617 N N . SER G 2 293 ? 239.784 230.821 232.509 1.00 74.86 293 SER E N 1
ATOM 43618 C CA . SER G 2 293 ? 239.103 229.935 233.441 1.00 74.22 293 SER E CA 1
ATOM 43619 C C . SER G 2 293 ? 238.853 230.636 234.768 1.00 72.53 293 SER E C 1
ATOM 43620 O O . SER G 2 293 ? 239.496 231.630 235.108 1.00 73.48 293 SER E O 1
ATOM 43628 N N . GLU G 2 294 ? 237.906 230.075 235.518 1.00 69.35 294 GLU E N 1
ATOM 43629 C CA . GLU G 2 294 ? 237.509 230.526 236.848 1.00 69.74 294 GLU E CA 1
ATOM 43630 C C . GLU G 2 294 ? 238.390 229.941 237.933 1.00 68.31 294 GLU E C 1
ATOM 43631 O O . GLU G 2 294 ? 239.067 230.665 238.674 1.00 66.82 294 GLU E O 1
ATOM 43643 N N . ILE G 2 295 ? 238.398 228.620 237.984 1.00 67.94 295 ILE E N 1
ATOM 43644 C CA . ILE G 2 295 ? 238.977 227.871 239.061 1.00 66.82 295 ILE E CA 1
ATOM 43645 C C . ILE G 2 295 ? 240.361 227.417 238.622 1.00 68.38 295 ILE E C 1
ATOM 43646 O O . ILE G 2 295 ? 240.726 227.518 237.454 1.00 66.50 295 ILE E O 1
ATOM 43662 N N . THR G 2 296 ? 241.153 226.929 239.572 1.00 69.04 296 THR E N 1
ATOM 43663 C CA . THR G 2 296 ? 242.489 226.473 239.227 1.00 68.35 296 THR E CA 1
ATOM 43664 C C . THR G 2 296 ? 242.387 225.522 238.044 1.00 67.24 296 THR E C 1
ATOM 43665 O O . THR G 2 296 ? 241.716 224.490 238.117 1.00 63.33 296 THR E O 1
ATOM 43676 N N . SER G 2 297 ? 243.050 225.880 236.950 1.00 67.90 297 SER E N 1
ATOM 43677 C CA . SER G 2 297 ? 242.821 225.218 235.678 1.00 67.26 297 SER E CA 1
ATOM 43678 C C . SER G 2 297 ? 244.145 225.003 234.967 1.00 66.78 297 SER E C 1
ATOM 43679 O O . SER G 2 297 ? 245.133 225.691 235.228 1.00 64.58 297 SER E O 1
ATOM 43687 N N . LYS G 2 298 ? 244.148 224.026 234.066 1.00 62.06 298 LYS E N 1
ATOM 43688 C CA . LYS G 2 298 ? 245.284 223.768 233.199 1.00 59.11 298 LYS E CA 1
ATOM 43689 C C . LYS G 2 298 ? 244.768 223.570 231.785 1.00 54.39 298 LYS E C 1
ATOM 43690 O O . LYS G 2 298 ? 243.612 223.202 231.581 1.00 55.33 298 LYS E O 1
ATOM 43709 N N . ASN G 2 299 ? 245.625 223.848 230.806 1.00 56.72 299 ASN E N 1
ATOM 43710 C CA . ASN G 2 299 ? 245.192 223.739 229.418 1.00 57.85 299 ASN E CA 1
ATOM 43711 C C . ASN G 2 299 ? 245.012 222.283 229.005 1.00 55.60 299 ASN E C 1
ATOM 43712 O O . ASN G 2 299 ? 244.082 221.956 228.259 1.00 57.49 299 ASN E O 1
ATOM 43723 N N . ASN G 2 300 ? 245.890 221.395 229.469 1.00 50.85 300 ASN E N 1
ATOM 43724 C CA . ASN G 2 300 ? 245.899 220.011 229.017 1.00 52.62 300 ASN E CA 1
ATOM 43725 C C . ASN G 2 300 ? 246.135 219.067 230.185 1.00 48.03 300 ASN E C 1
ATOM 43726 O O . ASN G 2 300 ? 246.990 219.327 231.036 1.00 46.07 300 ASN E O 1
ATOM 43737 N N . LEU G 2 301 ? 245.366 217.982 230.228 1.00 48.36 301 LEU E N 1
ATOM 43738 C CA . LEU G 2 301 ? 245.602 216.918 231.190 1.00 45.55 301 LEU E CA 1
ATOM 43739 C C . LEU G 2 301 ? 246.631 215.938 230.642 1.00 44.14 301 LEU E C 1
ATOM 43740 O O . LEU G 2 301 ? 246.766 215.757 229.429 1.00 49.25 301 LEU E O 1
ATOM 43756 N N . ASP G 2 302 ? 247.357 215.299 231.553 1.00 41.87 302 ASP E N 1
ATOM 43757 C CA . ASP G 2 302 ? 248.367 214.303 231.213 1.00 40.21 302 ASP E CA 1
ATOM 43758 C C . ASP G 2 302 ? 247.865 212.949 231.696 1.00 41.28 302 ASP E C 1
ATOM 43759 O O . ASP G 2 302 ? 247.821 212.694 232.902 1.00 47.39 302 ASP E O 1
ATOM 43768 N N . PHE G 2 303 ? 247.487 212.082 230.758 1.00 45.70 303 PHE E N 1
ATOM 43769 C CA . PHE G 2 303 ? 246.834 210.813 231.075 1.00 42.41 303 PHE E CA 1
ATOM 43770 C C . PHE G 2 303 ? 247.538 209.671 230.348 1.00 39.13 303 PHE E C 1
ATOM 43771 O O . PHE G 2 303 ? 247.252 209.400 229.178 1.00 50.30 303 PHE E O 1
ATOM 43788 N N . LEU G 2 304 ? 248.448 208.997 231.047 1.00 37.21 304 LEU E N 1
ATOM 43789 C CA . LEU G 2 304 ? 249.023 207.735 230.585 1.00 36.24 304 LEU E CA 1
ATOM 43790 C C . LEU G 2 304 ? 249.791 207.898 229.277 1.00 42.60 304 LEU E C 1
ATOM 43791 O O . LEU G 2 304 ? 249.504 207.248 228.271 1.00 52.56 304 LEU E O 1
ATOM 43807 N N . GLY G 2 305 ? 250.777 208.782 229.285 1.00 42.16 305 GLY E N 1
ATOM 43808 C CA . GLY G 2 305 ? 251.561 209.003 228.093 1.00 37.32 305 GLY E CA 1
ATOM 43809 C C . GLY G 2 305 ? 250.903 209.906 227.083 1.00 40.59 305 GLY E C 1
ATOM 43810 O O . GLY G 2 305 ? 251.437 210.069 225.982 1.00 48.57 305 GLY E O 1
ATOM 43814 N N . TYR G 2 306 ? 249.763 210.498 227.420 1.00 33.69 306 TYR E N 1
ATOM 43815 C CA . TYR G 2 306 ? 249.074 211.425 226.545 1.00 26.81 306 TYR E CA 1
ATOM 43816 C C . TYR G 2 306 ? 248.896 212.758 227.247 1.00 34.58 306 TYR E C 1
ATOM 43817 O O . TYR G 2 306 ? 248.522 212.812 228.420 1.00 47.89 306 TYR E O 1
ATOM 43835 N N . THR G 2 307 ? 249.154 213.825 226.508 1.00 33.63 307 THR E N 1
ATOM 43836 C CA . THR G 2 307 ? 248.750 215.174 226.880 1.00 35.03 307 THR E CA 1
ATOM 43837 C C . THR G 2 307 ? 247.463 215.417 226.102 1.00 40.42 307 THR E C 1
ATOM 43838 O O . THR G 2 307 ? 247.473 215.633 224.887 1.00 47.19 307 THR E O 1
ATOM 43849 N N . LEU G 2 308 ? 246.343 215.291 226.804 1.00 42.05 308 LEU E N 1
ATOM 43850 C CA . LEU G 2 308 ? 245.036 215.531 226.212 1.00 41.94 308 LEU E CA 1
ATOM 43851 C C . LEU G 2 308 ? 244.652 216.991 226.396 1.00 36.10 308 LEU E C 1
ATOM 43852 O O . LEU G 2 308 ? 244.658 217.506 227.516 1.00 44.62 308 LEU E O 1
ATOM 43868 N N . SER G 2 309 ? 244.327 217.653 225.293 1.00 42.39 309 SER E N 1
ATOM 43869 C CA . SER G 2 309 ? 243.838 219.017 225.300 1.00 39.42 309 SER E CA 1
ATOM 43870 C C . SER G 2 309 ? 242.516 219.068 224.553 1.00 42.71 309 SER E C 1
ATOM 43871 O O . SER G 2 309 ? 242.143 218.139 223.835 1.00 48.60 309 SER E O 1
ATOM 43879 N N . VAL G 2 310 ? 241.803 220.181 224.727 1.00 42.04 310 VAL E N 1
ATOM 43880 C CA . VAL G 2 310 ? 240.561 220.375 223.999 1.00 39.28 310 VAL E CA 1
ATOM 43881 C C . VAL G 2 310 ? 240.800 220.441 222.501 1.00 40.21 310 VAL E C 1
ATOM 43882 O O . VAL G 2 310 ? 239.876 220.196 221.722 1.00 50.65 310 VAL E O 1
ATOM 43895 N N . GLU G 2 311 ? 242.019 220.761 222.072 1.00 48.10 311 GLU E N 1
ATOM 43896 C CA . GLU G 2 311 ? 242.306 220.922 220.654 1.00 48.77 311 GLU E CA 1
ATOM 43897 C C . GLU G 2 311 ? 242.902 219.680 220.011 1.00 46.97 311 GLU E C 1
ATOM 43898 O O . GLU G 2 311 ? 242.802 219.534 218.788 1.00 48.57 311 GLU E O 1
ATOM 43910 N N . ASN G 2 312 ? 243.507 218.783 220.784 1.00 41.07 312 ASN E N 1
ATOM 43911 C CA . ASN G 2 312 ? 244.213 217.655 220.193 1.00 43.68 312 ASN E CA 1
ATOM 43912 C C . ASN G 2 312 ? 244.700 216.722 221.292 1.00 40.74 312 ASN E C 1
ATOM 43913 O O . ASN G 2 312 ? 244.648 217.041 222.482 1.00 43.91 312 ASN E O 1
ATOM 43924 N N . VAL G 2 313 ? 245.183 215.561 220.861 1.00 38.77 313 VAL E N 1
ATOM 43925 C CA . VAL G 2 313 ? 245.814 214.568 221.719 1.00 38.87 313 VAL E CA 1
ATOM 43926 C C . VAL G 2 313 ? 247.263 214.459 221.282 1.00 40.77 313 VAL E C 1
ATOM 43927 O O . VAL G 2 313 ? 247.539 214.252 220.096 1.00 46.90 313 VAL E O 1
ATOM 43940 N N . SER G 2 314 ? 248.186 214.582 222.230 1.00 38.57 314 SER E N 1
ATOM 43941 C CA . SER G 2 314 ? 249.600 214.539 221.904 1.00 36.68 314 SER E CA 1
ATOM 43942 C C . SER G 2 314 ? 250.298 213.605 222.874 1.00 36.47 314 SER E C 1
ATOM 43943 O O . SER G 2 314 ? 249.693 213.086 223.811 1.00 44.74 314 SER E O 1
ATOM 43951 N N . ILE G 2 315 ? 251.576 213.408 222.660 1.00 40.81 315 ILE E N 1
ATOM 43952 C CA . ILE G 2 315 ? 252.375 212.569 223.539 1.00 36.34 315 ILE E CA 1
ATOM 43953 C C . ILE G 2 315 ? 252.856 213.417 224.702 1.00 37.58 315 ILE E C 1
ATOM 43954 O O . ILE G 2 315 ? 253.216 214.587 224.536 1.00 48.38 315 ILE E O 1
ATOM 43970 N N . LYS G 2 316 ? 252.854 212.822 225.889 1.00 33.76 316 LYS E N 1
ATOM 43971 C CA . LYS G 2 316 ? 253.338 213.517 227.068 1.00 38.30 316 LYS E CA 1
ATOM 43972 C C . LYS G 2 316 ? 254.813 213.861 226.907 1.00 44.68 316 LYS E C 1
ATOM 43973 O O . LYS G 2 316 ? 255.588 213.113 226.307 1.00 49.74 316 LYS E O 1
ATOM 43992 N N . GLU G 2 317 ? 255.197 215.014 227.454 1.00 45.94 317 GLU E N 1
ATOM 43993 C CA . GLU G 2 317 ? 256.562 215.496 227.276 1.00 42.89 317 GLU E CA 1
ATOM 43994 C C . GLU G 2 317 ? 257.560 214.524 227.891 1.00 41.65 317 GLU E C 1
ATOM 43995 O O . GLU G 2 317 ? 258.669 214.366 227.375 1.00 53.99 317 GLU E O 1
ATOM 44007 N N . LYS G 2 318 ? 257.171 213.832 228.962 1.00 39.33 318 LYS E N 1
ATOM 44008 C CA . LYS G 2 318 ? 257.999 212.757 229.501 1.00 40.84 318 LYS E CA 1
ATOM 44009 C C . LYS G 2 318 ? 258.169 211.624 228.493 1.00 40.15 318 LYS E C 1
ATOM 44010 O O . LYS G 2 318 ? 259.273 211.098 228.315 1.00 46.02 318 LYS E O 1
ATOM 44029 N N . SER G 2 319 ? 257.086 211.240 227.818 1.00 41.44 319 SER E N 1
ATOM 44030 C CA . SER G 2 319 ? 257.180 210.191 226.808 1.00 34.82 319 SER E CA 1
ATOM 44031 C C . SER G 2 319 ? 257.988 210.653 225.603 1.00 38.29 319 SER E C 1
ATOM 44032 O O . SER G 2 319 ? 258.727 209.866 225.002 1.00 45.95 319 SER E O 1
ATOM 44040 N N . VAL G 2 320 ? 257.849 211.924 225.224 1.00 37.83 320 VAL E N 1
ATOM 44041 C CA . VAL G 2 320 ? 258.662 212.452 224.137 1.00 39.11 320 VAL E CA 1
ATOM 44042 C C . VAL G 2 320 ? 260.131 212.431 224.528 1.00 38.77 320 VAL E C 1
ATOM 44043 O O . VAL G 2 320 ? 261.004 212.132 223.706 1.00 45.49 320 VAL E O 1
ATOM 44056 N N . LYS G 2 321 ? 260.427 212.754 225.787 1.00 37.07 321 LYS E N 1
ATOM 44057 C CA . LYS G 2 321 ? 261.796 212.653 226.272 1.00 36.37 321 LYS E CA 1
ATOM 44058 C C . LYS G 2 321 ? 262.290 211.221 226.197 1.00 36.24 321 LYS E C 1
ATOM 44059 O O . LYS G 2 321 ? 263.453 210.976 225.881 1.00 44.76 321 LYS E O 1
ATOM 44078 N N . LYS G 2 322 ? 261.423 210.262 226.511 1.00 35.70 322 LYS E N 1
ATOM 44079 C CA . LYS G 2 322 ? 261.827 208.864 226.444 1.00 31.76 322 LYS E CA 1
ATOM 44080 C C . LYS G 2 322 ? 262.146 208.463 225.005 1.00 37.19 322 LYS E C 1
ATOM 44081 O O . LYS G 2 322 ? 263.149 207.784 224.741 1.00 42.54 322 LYS E O 1
ATOM 44100 N N . ILE G 2 323 ? 261.312 208.903 224.060 1.00 37.09 323 ILE E N 1
ATOM 44101 C CA . ILE G 2 323 ? 261.553 208.611 222.648 1.00 28.41 323 ILE E CA 1
ATOM 44102 C C . ILE G 2 323 ? 262.875 209.218 222.210 1.00 35.78 323 ILE E C 1
ATOM 44103 O O . ILE G 2 323 ? 263.688 208.579 221.523 1.00 46.05 323 ILE E O 1
ATOM 44119 N N . LYS G 2 324 ? 263.100 210.477 222.589 1.00 37.32 324 LYS E N 1
ATOM 44120 C CA . LYS G 2 324 ? 264.333 211.159 222.225 1.00 33.46 324 LYS E CA 1
ATOM 44121 C C . LYS G 2 324 ? 265.533 210.468 222.845 1.00 34.30 324 LYS E C 1
ATOM 44122 O O . LYS G 2 324 ? 266.581 210.336 222.208 1.00 44.50 324 LYS E O 1
ATOM 44141 N N . LYS G 2 325 ? 265.395 210.010 224.086 1.00 32.98 325 LYS E N 1
ATOM 44142 C CA . LYS G 2 325 ? 266.480 209.307 224.748 1.00 32.75 325 LYS E CA 1
ATOM 44143 C C . LYS G 2 325 ? 266.848 208.053 223.979 1.00 31.75 325 LYS E C 1
ATOM 44144 O O . LYS G 2 325 ? 268.027 207.784 223.734 1.00 42.52 325 LYS E O 1
ATOM 44163 N N . GLN G 2 326 ? 265.846 207.281 223.567 1.00 34.62 326 GLN E N 1
ATOM 44164 C CA . GLN G 2 326 ? 266.144 206.040 222.863 1.00 32.93 326 GLN E CA 1
ATOM 44165 C C . GLN G 2 326 ? 266.784 206.311 221.507 1.00 36.71 326 GLN E C 1
ATOM 44166 O O . GLN G 2 326 ? 267.765 205.658 221.137 1.00 48.26 326 GLN E O 1
ATOM 44180 N N . ILE G 2 327 ? 266.243 207.263 220.743 1.00 33.27 327 ILE E N 1
ATOM 44181 C CA . ILE G 2 327 ? 266.819 207.548 219.429 1.00 29.35 327 ILE E CA 1
ATOM 44182 C C . ILE G 2 327 ? 268.244 208.072 219.573 1.00 36.51 327 ILE E C 1
ATOM 44183 O O . ILE G 2 327 ? 269.169 207.639 218.861 1.00 43.45 327 ILE E O 1
ATOM 44199 N N . SER G 2 328 ? 268.450 208.997 220.510 1.00 30.68 328 SER E N 1
ATOM 44200 C CA . SER G 2 328 ? 269.767 209.578 220.703 1.00 26.45 328 SER E CA 1
ATOM 44201 C C . SER G 2 328 ? 270.762 208.527 221.156 1.00 33.30 328 SER E C 1
ATOM 44202 O O . SER G 2 328 ? 271.915 208.535 220.719 1.00 47.37 328 SER E O 1
ATOM 44210 N N . TYR G 2 329 ? 270.346 207.612 222.033 1.00 39.92 329 TYR E N 1
ATOM 44211 C CA . TYR G 2 329 ? 271.271 206.571 222.448 1.00 38.28 329 TYR E CA 1
ATOM 44212 C C . TYR G 2 329 ? 271.531 205.581 221.330 1.00 31.70 329 TYR E C 1
ATOM 44213 O O . TYR G 2 329 ? 272.624 205.026 221.256 1.00 47.99 329 TYR E O 1
ATOM 44231 N N . ILE G 2 330 ? 270.554 205.319 220.468 1.00 30.75 330 ILE E N 1
ATOM 44232 C CA . ILE G 2 330 ? 270.830 204.465 219.321 1.00 34.48 330 ILE E CA 1
ATOM 44233 C C . ILE G 2 330 ? 271.982 205.054 218.525 1.00 35.42 330 ILE E C 1
ATOM 44234 O O . ILE G 2 330 ? 272.987 204.385 218.237 1.00 41.95 330 ILE E O 1
ATOM 44250 N N . LEU G 2 331 ? 271.871 206.347 218.210 1.00 37.49 331 LEU E N 1
ATOM 44251 C CA . LEU G 2 331 ? 272.919 206.998 217.430 1.00 35.23 331 LEU E CA 1
ATOM 44252 C C . LEU G 2 331 ? 274.240 207.032 218.187 1.00 37.48 331 LEU E C 1
ATOM 44253 O O . LEU G 2 331 ? 275.300 206.786 217.605 1.00 49.35 331 LEU E O 1
ATOM 44269 N N . TYR G 2 332 ? 274.200 207.341 219.481 1.00 36.02 332 TYR E N 1
ATOM 44270 C CA . TYR G 2 332 ? 275.417 207.404 220.281 1.00 32.39 332 TYR E CA 1
ATOM 44271 C C . TYR G 2 332 ? 276.109 206.048 220.338 1.00 40.09 332 TYR E C 1
ATOM 44272 O O . TYR G 2 332 ? 277.318 205.940 220.108 1.00 47.87 332 TYR E O 1
ATOM 44290 N N . ARG G 2 333 ? 275.346 204.999 220.645 1.00 38.54 333 ARG E N 1
ATOM 44291 C CA . ARG G 2 333 ? 275.906 203.665 220.773 1.00 36.73 333 ARG E CA 1
ATOM 44292 C C . ARG G 2 333 ? 276.529 203.207 219.467 1.00 34.86 333 ARG E C 1
ATOM 44293 O O . ARG G 2 333 ? 277.604 202.598 219.468 1.00 47.06 333 ARG E O 1
ATOM 44314 N N . ASN G 2 334 ? 275.876 203.476 218.341 1.00 31.53 334 ASN E N 1
ATOM 44315 C CA . ASN G 2 334 ? 276.396 202.960 217.084 1.00 33.51 334 ASN E CA 1
ATOM 44316 C C . ASN G 2 334 ? 277.415 203.871 216.416 1.00 44.53 334 ASN E C 1
ATOM 44317 O O . ASN G 2 334 ? 278.148 203.401 215.542 1.00 51.84 334 ASN E O 1
ATOM 44328 N N . LEU G 2 335 ? 277.516 205.142 216.814 1.00 45.03 335 LEU E N 1
ATOM 44329 C CA . LEU G 2 335 ? 278.334 206.092 216.077 1.00 38.32 335 LEU E CA 1
ATOM 44330 C C . LEU G 2 335 ? 279.331 206.890 216.908 1.00 40.84 335 LEU E C 1
ATOM 44331 O O . LEU G 2 335 ? 280.224 207.508 216.322 1.00 50.67 335 LEU E O 1
ATOM 44347 N N . ILE G 2 336 ? 279.223 206.903 218.235 1.00 38.27 336 ILE E N 1
ATOM 44348 C CA . ILE G 2 336 ? 280.139 207.702 219.047 1.00 35.45 336 ILE E CA 1
ATOM 44349 C C . ILE G 2 336 ? 280.820 206.839 220.098 1.00 44.83 336 ILE E C 1
ATOM 44350 O O . ILE G 2 336 ? 282.048 206.861 220.227 1.00 52.59 336 ILE E O 1
ATOM 44366 N N . GLN G 2 337 ? 280.032 206.102 220.880 1.00 42.40 337 GLN E N 1
ATOM 44367 C CA . GLN G 2 337 ? 280.595 205.283 221.952 1.00 40.21 337 GLN E CA 1
ATOM 44368 C C . GLN G 2 337 ? 281.741 204.401 221.483 1.00 41.72 337 GLN E C 1
ATOM 44369 O O . GLN G 2 337 ? 282.784 204.375 222.154 1.00 48.64 337 GLN E O 1
ATOM 44383 N N . PRO G 2 338 ? 281.627 203.667 220.378 1.00 44.72 338 PRO E N 1
ATOM 44384 C CA . PRO G 2 338 ? 282.753 202.828 219.945 1.00 43.84 338 PRO E CA 1
ATOM 44385 C C . PRO G 2 338 ? 284.014 203.625 219.688 1.00 46.56 338 PRO E C 1
ATOM 44386 O O . PRO G 2 338 ? 285.121 203.147 219.962 1.00 51.25 338 PRO E O 1
ATOM 44397 N N . LEU G 2 339 ? 283.870 204.839 219.165 1.00 46.02 339 LEU E N 1
ATOM 44398 C CA . LEU G 2 339 ? 285.007 205.689 218.855 1.00 40.01 339 LEU E CA 1
ATOM 44399 C C . LEU G 2 339 ? 285.540 206.422 220.075 1.00 42.36 339 LEU E C 1
ATOM 44400 O O . LEU G 2 339 ? 286.578 207.081 219.976 1.00 50.93 339 LEU E O 1
ATOM 44416 N N . LYS G 2 340 ? 284.854 206.333 221.211 1.00 40.88 340 LYS E N 1
ATOM 44417 C CA . LYS G 2 340 ? 285.313 206.925 222.456 1.00 43.08 340 LYS E CA 1
ATOM 44418 C C . LYS G 2 340 ? 286.023 205.915 223.346 1.00 46.70 340 LYS E C 1
ATOM 44419 O O . LYS G 2 340 ? 286.366 206.240 224.487 1.00 45.61 340 LYS E O 1
ATOM 44438 N N . LYS G 2 341 ? 286.254 204.703 222.851 1.00 48.46 341 LYS E N 1
ATOM 44439 C CA . LYS G 2 341 ? 286.988 203.702 223.601 1.00 49.95 341 LYS E CA 1
ATOM 44440 C C . LYS G 2 341 ? 288.489 203.968 223.505 1.00 54.28 341 LYS E C 1
ATOM 44441 O O . LYS G 2 341 ? 288.961 204.727 222.655 1.00 51.57 341 LYS E O 1
ATOM 44460 N N . THR G 2 342 ? 289.246 203.328 224.397 1.00 55.72 342 THR E N 1
ATOM 44461 C CA . THR G 2 342 ? 290.692 203.529 224.414 1.00 45.73 342 THR E CA 1
ATOM 44462 C C . THR G 2 342 ? 291.330 203.065 223.113 1.00 44.91 342 THR E C 1
ATOM 44463 O O . THR G 2 342 ? 292.204 203.746 222.565 1.00 51.12 342 THR E O 1
ATOM 44474 N N . SER G 2 343 ? 290.913 201.911 222.608 1.00 46.29 343 SER E N 1
ATOM 44475 C CA . SER G 2 343 ? 291.441 201.356 221.372 1.00 45.14 343 SER E CA 1
ATOM 44476 C C . SER G 2 343 ? 290.297 201.068 220.419 1.00 48.19 343 SER E C 1
ATOM 44477 O O . SER G 2 343 ? 289.250 200.557 220.827 1.00 58.03 343 SER E O 1
ATOM 44485 N N . LEU G 2 344 ? 290.503 201.393 219.143 1.00 39.88 344 LEU E N 1
ATOM 44486 C CA . LEU G 2 344 ? 289.550 201.075 218.092 1.00 46.72 344 LEU E CA 1
ATOM 44487 C C . LEU G 2 344 ? 289.931 199.798 217.355 1.00 47.47 344 LEU E C 1
ATOM 44488 O O . LEU G 2 344 ? 289.679 199.670 216.155 1.00 53.56 344 LEU E O 1
ATOM 44504 N N . ALA G 2 345 ? 290.537 198.851 218.063 1.00 45.49 345 ALA E N 1
ATOM 44505 C CA . ALA G 2 345 ? 290.896 197.571 217.468 1.00 45.24 345 ALA E CA 1
ATOM 44506 C C . ALA G 2 345 ? 289.654 196.716 217.275 1.00 43.64 345 ALA E C 1
ATOM 44507 O O . ALA G 2 345 ? 288.802 196.636 218.164 1.00 50.62 345 ALA E O 1
ATOM 44514 N N . GLY G 2 346 ? 289.554 196.071 216.119 1.00 46.54 346 GLY E N 1
ATOM 44515 C CA . GLY G 2 346 ? 288.420 195.224 215.826 1.00 51.21 346 GLY E CA 1
ATOM 44516 C C . GLY G 2 346 ? 287.173 195.973 215.428 1.00 55.21 346 GLY E C 1
ATOM 44517 O O . GLY G 2 346 ? 286.124 195.346 215.244 1.00 54.16 346 GLY E O 1
ATOM 44521 N N . GLN G 2 347 ? 287.256 197.291 215.288 1.00 49.96 347 GLN E N 1
ATOM 44522 C CA . GLN G 2 347 ? 286.125 198.129 214.924 1.00 51.18 347 GLN E CA 1
ATOM 44523 C C . GLN G 2 347 ? 286.322 198.600 213.493 1.00 45.84 347 GLN E C 1
ATOM 44524 O O . GLN G 2 347 ? 287.325 199.252 213.185 1.00 49.19 347 GLN E O 1
ATOM 44538 N N . THR G 2 348 ? 285.374 198.270 212.626 1.00 41.34 348 THR E N 1
ATOM 44539 C CA . THR G 2 348 ? 285.444 198.713 211.241 1.00 43.13 348 THR E CA 1
ATOM 44540 C C . THR G 2 348 ? 285.319 200.230 211.178 1.00 47.65 348 THR E C 1
ATOM 44541 O O . THR G 2 348 ? 284.310 200.797 211.612 1.00 48.32 348 THR E O 1
ATOM 44552 N N . ILE G 2 349 ? 286.342 200.882 210.641 1.00 50.35 349 ILE E N 1
ATOM 44553 C CA . ILE G 2 349 ? 286.361 202.332 210.483 1.00 43.50 349 ILE E CA 1
ATOM 44554 C C . ILE G 2 349 ? 285.680 202.657 209.158 1.00 43.86 349 ILE E C 1
ATOM 44555 O O . ILE G 2 349 ? 285.953 201.992 208.151 1.00 47.18 349 ILE E O 1
ATOM 44571 N N . PRO G 2 350 ? 284.787 203.643 209.103 1.00 46.61 350 PRO E N 1
ATOM 44572 C CA . PRO G 2 350 ? 284.073 203.909 207.846 1.00 43.94 350 PRO E CA 1
ATOM 44573 C C . PRO G 2 350 ? 285.030 204.316 206.737 1.00 48.01 350 PRO E C 1
ATOM 44574 O O . PRO G 2 350 ? 285.989 205.057 206.957 1.00 54.97 350 PRO E O 1
ATOM 44585 N N . ALA G 2 351 ? 284.752 203.832 205.532 1.00 47.50 351 ALA E N 1
ATOM 44586 C CA . ALA G 2 351 ? 285.553 204.170 204.367 1.00 50.48 351 ALA E CA 1
ATOM 44587 C C . ALA G 2 351 ? 284.734 203.832 203.133 1.00 52.10 351 ALA E C 1
ATOM 44588 O O . ALA G 2 351 ? 283.695 203.177 203.219 1.00 58.62 351 ALA E O 1
ATOM 44595 N N . ASN G 2 352 ? 285.209 204.289 201.980 1.00 51.80 352 ASN E N 1
ATOM 44596 C CA . ASN G 2 352 ? 284.598 203.939 200.701 1.00 52.75 352 ASN E CA 1
ATOM 44597 C C . ASN G 2 352 ? 283.164 204.447 200.603 1.00 54.84 352 ASN E C 1
ATOM 44598 O O . ASN G 2 352 ? 282.322 203.829 199.948 1.00 59.69 352 ASN E O 1
ATOM 44609 N N . ASP G 2 353 ? 282.870 205.572 201.249 1.00 54.69 353 ASP E N 1
ATOM 44610 C CA . ASP G 2 353 ? 281.521 206.138 201.254 1.00 56.08 353 ASP E CA 1
ATOM 44611 C C . ASP G 2 353 ? 280.497 205.176 201.853 1.00 56.78 353 ASP E C 1
ATOM 44612 O O . ASP G 2 353 ? 279.327 205.183 201.466 1.00 60.00 353 ASP E O 1
ATOM 44621 N N . ARG G 2 354 ? 280.912 204.343 202.804 1.00 52.63 354 ARG E N 1
ATOM 44622 C CA . ARG G 2 354 ? 279.988 203.425 203.454 1.00 51.56 354 ARG E CA 1
ATOM 44623 C C . ARG G 2 354 ? 280.256 203.423 204.949 1.00 58.46 354 ARG E C 1
ATOM 44624 O O . ARG G 2 354 ? 281.396 203.227 205.379 1.00 60.18 354 ARG E O 1
ATOM 44645 N N . ASP G 2 355 ? 279.207 203.650 205.733 1.00 56.01 355 ASP E N 1
ATOM 44646 C CA . ASP G 2 355 ? 279.279 203.582 207.188 1.00 52.16 355 ASP E CA 1
ATOM 44647 C C . ASP G 2 355 ? 278.278 202.536 207.651 1.00 48.30 355 ASP E C 1
ATOM 44648 O O . ASP G 2 355 ? 277.070 202.792 207.683 1.00 53.64 355 ASP E O 1
ATOM 44657 N N . LYS G 2 356 ? 278.788 201.361 208.015 1.00 43.37 356 LYS E N 1
ATOM 44658 C CA . LYS G 2 356 ? 277.919 200.315 208.532 1.00 46.05 356 LYS E CA 1
ATOM 44659 C C . LYS G 2 356 ? 277.277 200.752 209.836 1.00 48.29 356 LYS E C 1
ATOM 44660 O O . LYS G 2 356 ? 276.115 200.430 210.103 1.00 53.13 356 LYS E O 1
ATOM 44679 N N . ASN G 2 357 ? 278.018 201.487 210.663 1.00 41.15 357 ASN E N 1
ATOM 44680 C CA . ASN G 2 357 ? 277.445 201.984 211.905 1.00 44.33 357 ASN E CA 1
ATOM 44681 C C . ASN G 2 357 ? 276.222 202.850 211.642 1.00 45.92 357 ASN E C 1
ATOM 44682 O O . ASN G 2 357 ? 275.220 202.750 212.358 1.00 53.46 357 ASN E O 1
ATOM 44693 N N . PHE G 2 358 ? 276.285 203.717 210.633 1.00 39.54 358 PHE E N 1
ATOM 44694 C CA . PHE G 2 358 ? 275.138 204.566 210.334 1.00 41.28 358 PHE E CA 1
ATOM 44695 C C . PHE G 2 358 ? 273.946 203.751 209.850 1.00 45.08 358 PHE E C 1
ATOM 44696 O O . PHE G 2 358 ? 272.801 204.058 210.195 1.00 50.67 358 PHE E O 1
ATOM 44713 N N . LEU G 2 359 ? 274.185 202.714 209.048 1.00 43.20 359 LEU E N 1
ATOM 44714 C CA . LEU G 2 359 ? 273.083 201.850 208.647 1.00 36.10 359 LEU E CA 1
ATOM 44715 C C . LEU G 2 359 ? 272.467 201.149 209.851 1.00 38.25 359 LEU E C 1
ATOM 44716 O O . LEU G 2 359 ? 271.239 201.090 209.979 1.00 46.79 359 LEU E O 1
ATOM 44732 N N . ILE G 2 360 ? 273.301 200.622 210.749 1.00 37.00 360 ILE E N 1
ATOM 44733 C CA . ILE G 2 360 ? 272.781 199.973 211.946 1.00 38.00 360 ILE E CA 1
ATOM 44734 C C . ILE G 2 360 ? 271.960 200.955 212.769 1.00 43.51 360 ILE E C 1
ATOM 44735 O O . ILE G 2 360 ? 270.894 200.608 213.287 1.00 47.83 360 ILE E O 1
ATOM 44751 N N . ALA G 2 361 ? 272.441 202.188 212.914 1.00 41.66 361 ALA E N 1
ATOM 44752 C CA . ALA G 2 361 ? 271.717 203.169 213.717 1.00 38.42 361 ALA E CA 1
ATOM 44753 C C . ALA G 2 361 ? 270.393 203.550 213.072 1.00 39.06 361 ALA E C 1
ATOM 44754 O O . ALA G 2 361 ? 269.363 203.643 213.753 1.00 51.05 361 ALA E O 1
ATOM 44761 N N . ILE G 2 362 ? 270.395 203.791 211.763 1.00 36.22 362 ILE E N 1
ATOM 44762 C CA . ILE G 2 362 ? 269.153 204.158 211.098 1.00 34.70 362 ILE E CA 1
ATOM 44763 C C . ILE G 2 362 ? 268.155 203.015 211.197 1.00 40.52 362 ILE E C 1
ATOM 44764 O O . ILE G 2 362 ? 266.956 203.236 211.395 1.00 48.17 362 ILE E O 1
ATOM 44780 N N . CYS G 2 363 ? 268.633 201.775 211.083 1.00 37.59 363 CYS E N 1
ATOM 44781 C CA . CYS G 2 363 ? 267.729 200.635 211.164 1.00 32.56 363 CYS E CA 1
ATOM 44782 C C . CYS G 2 363 ? 267.222 200.429 212.585 1.00 37.28 363 CYS E C 1
ATOM 44783 O O . CYS G 2 363 ? 266.076 200.019 212.783 1.00 50.03 363 CYS E O 1
ATOM 44791 N N . GLU G 2 364 ? 268.059 200.692 213.588 1.00 33.44 364 GLU E N 1
ATOM 44792 C CA . GLU G 2 364 ? 267.591 200.637 214.966 1.00 32.15 364 GLU E CA 1
ATOM 44793 C C . GLU G 2 364 ? 266.505 201.676 215.211 1.00 40.49 364 GLU E C 1
ATOM 44794 O O . GLU G 2 364 ? 265.489 201.386 215.856 1.00 46.69 364 GLU E O 1
ATOM 44806 N N . ILE G 2 365 ? 266.694 202.892 214.695 1.00 34.84 365 ILE E N 1
ATOM 44807 C CA . ILE G 2 365 ? 265.673 203.920 214.866 1.00 34.01 365 ILE E CA 1
ATOM 44808 C C . ILE G 2 365 ? 264.404 203.524 214.127 1.00 31.71 365 ILE E C 1
ATOM 44809 O O . ILE G 2 365 ? 263.291 203.743 214.616 1.00 48.11 365 ILE E O 1
ATOM 44825 N N . ARG G 2 366 ? 264.549 202.937 212.940 1.00 32.40 366 ARG E N 1
ATOM 44826 C CA . ARG G 2 366 ? 263.384 202.495 212.186 1.00 34.08 366 ARG E CA 1
ATOM 44827 C C . ARG G 2 366 ? 262.630 201.398 212.926 1.00 38.30 366 ARG E C 1
ATOM 44828 O O . ARG G 2 366 ? 261.398 201.388 212.942 1.00 42.12 366 ARG E O 1
ATOM 44849 N N . ARG G 2 367 ? 263.350 200.455 213.529 1.00 34.64 367 ARG E N 1
ATOM 44850 C CA . ARG G 2 367 ? 262.687 199.425 214.316 1.00 33.63 367 ARG E CA 1
ATOM 44851 C C . ARG G 2 367 ? 261.958 200.045 215.499 1.00 39.57 367 ARG E C 1
ATOM 44852 O O . ARG G 2 367 ? 260.807 199.697 215.788 1.00 51.84 367 ARG E O 1
ATOM 44873 N N . TYR G 2 368 ? 262.618 200.965 216.198 1.00 28.91 368 TYR E N 1
ATOM 44874 C CA . TYR G 2 368 ? 262.005 201.599 217.357 1.00 26.00 368 TYR E CA 1
ATOM 44875 C C . TYR G 2 368 ? 260.752 202.379 216.973 1.00 32.06 368 TYR E C 1
ATOM 44876 O O . TYR G 2 368 ? 259.772 202.403 217.726 1.00 48.08 368 TYR E O 1
ATOM 44894 N N . MET G 2 369 ? 260.758 203.015 215.804 1.00 34.00 369 MET E N 1
ATOM 44895 C CA . MET G 2 369 ? 259.676 203.935 215.432 1.00 38.49 369 MET E CA 1
ATOM 44896 C C . MET G 2 369 ? 258.590 203.243 214.614 1.00 37.21 369 MET E C 1
ATOM 44897 O O . MET G 2 369 ? 257.437 203.149 215.040 1.00 39.96 369 MET E O 1
ATOM 44911 N N . TYR G 2 370 ? 258.960 202.752 213.434 1.00 39.03 370 TYR E N 1
ATOM 44912 C CA . TYR G 2 370 ? 257.997 202.140 212.531 1.00 37.44 370 TYR E CA 1
ATOM 44913 C C . TYR G 2 370 ? 257.736 200.687 212.883 1.00 39.94 370 TYR E C 1
ATOM 44914 O O . TYR G 2 370 ? 256.676 200.151 212.551 1.00 46.58 370 TYR E O 1
ATOM 44932 N N . GLY G 2 371 ? 258.693 200.035 213.527 1.00 36.39 371 GLY E N 1
ATOM 44933 C CA . GLY G 2 371 ? 258.690 198.600 213.635 1.00 37.85 371 GLY E CA 1
ATOM 44934 C C . GLY G 2 371 ? 259.449 197.913 212.527 1.00 41.19 371 GLY E C 1
ATOM 44935 O O . GLY G 2 371 ? 259.357 196.687 212.404 1.00 50.24 371 GLY E O 1
ATOM 44939 N N . GLY G 2 372 ? 260.186 198.663 211.718 1.00 41.20 372 GLY E N 1
ATOM 44940 C CA . GLY G 2 372 ? 260.922 198.123 210.603 1.00 45.26 372 GLY E CA 1
ATOM 44941 C C . GLY G 2 372 ? 260.273 198.334 209.258 1.00 43.58 372 GLY E C 1
ATOM 44942 O O . GLY G 2 372 ? 260.745 197.766 208.267 1.00 47.57 372 GLY E O 1
ATOM 44946 N N . LEU G 2 373 ? 259.216 199.133 209.187 1.00 37.29 373 LEU E N 1
ATOM 44947 C CA . LEU G 2 373 ? 258.493 199.325 207.943 1.00 36.49 373 LEU E CA 1
ATOM 44948 C C . LEU G 2 373 ? 259.278 200.220 207.000 1.00 37.16 373 LEU E C 1
ATOM 44949 O O . LEU G 2 373 ? 260.041 201.093 207.422 1.00 44.54 373 LEU E O 1
ATOM 44965 N N . SER G 2 374 ? 259.078 199.999 205.711 1.00 42.07 374 SER E N 1
ATOM 44966 C CA . SER G 2 374 ? 259.592 200.897 204.694 1.00 38.87 374 SER E CA 1
ATOM 44967 C C . SER G 2 374 ? 258.562 201.979 204.414 1.00 37.71 374 SER E C 1
ATOM 44968 O O . SER G 2 374 ? 257.366 201.813 204.664 1.00 46.84 374 SER E O 1
ATOM 44976 N N . LYS G 2 375 ? 259.038 203.104 203.892 1.00 31.41 375 LYS E N 1
ATOM 44977 C CA . LYS G 2 375 ? 258.119 204.168 203.523 1.00 30.26 375 LYS E CA 1
ATOM 44978 C C . LYS G 2 375 ? 257.258 203.778 202.334 1.00 32.28 375 LYS E C 1
ATOM 44979 O O . LYS G 2 375 ? 256.158 204.316 202.179 1.00 44.91 375 LYS E O 1
ATOM 44998 N N . SER G 2 376 ? 257.723 202.841 201.510 1.00 40.60 376 SER E N 1
ATOM 44999 C CA . SER G 2 376 ? 256.878 202.302 200.453 1.00 39.55 376 SER E CA 1
ATOM 45000 C C . SER G 2 376 ? 255.731 201.489 201.034 1.00 38.93 376 SER E C 1
ATOM 45001 O O . SER G 2 376 ? 254.604 201.572 200.547 1.00 45.79 376 SER E O 1
ATOM 45009 N N . GLN G 2 377 ? 255.995 200.695 202.070 1.00 36.04 377 GLN E N 1
ATOM 45010 C CA . GLN G 2 377 ? 254.918 199.961 202.726 1.00 39.00 377 GLN E CA 1
ATOM 45011 C C . GLN G 2 377 ? 253.870 200.919 203.277 1.00 41.80 377 GLN E C 1
ATOM 45012 O O . GLN G 2 377 ? 252.660 200.738 203.068 1.00 50.17 377 GLN E O 1
ATOM 45026 N N . ILE G 2 378 ? 254.325 201.961 203.972 1.00 36.27 378 ILE E N 1
ATOM 45027 C CA . ILE G 2 378 ? 253.402 202.908 204.580 1.00 31.40 378 ILE E CA 1
ATOM 45028 C C . ILE G 2 378 ? 252.612 203.639 203.509 1.00 32.98 378 ILE E C 1
ATOM 45029 O O . ILE G 2 378 ? 251.402 203.846 203.645 1.00 48.80 378 ILE E O 1
ATOM 45045 N N . LYS G 2 379 ? 253.278 204.052 202.433 1.00 33.91 379 LYS E N 1
ATOM 45046 C CA . LYS G 2 379 ? 252.589 204.774 201.373 1.00 36.08 379 LYS E CA 1
ATOM 45047 C C . LYS G 2 379 ? 251.634 203.867 200.612 1.00 35.33 379 LYS E C 1
ATOM 45048 O O . LYS G 2 379 ? 250.587 204.324 200.140 1.00 43.65 379 LYS E O 1
ATOM 45067 N N . ASP G 2 380 ? 251.966 202.582 200.497 1.00 39.85 380 ASP E N 1
ATOM 45068 C CA . ASP G 2 380 ? 251.061 201.630 199.872 1.00 39.66 380 ASP E CA 1
ATOM 45069 C C . ASP G 2 380 ? 249.797 201.478 200.696 1.00 42.08 380 ASP E C 1
ATOM 45070 O O . ASP G 2 380 ? 248.692 201.412 200.146 1.00 55.11 380 ASP E O 1
ATOM 45079 N N . TYR G 2 381 ? 249.940 201.413 202.018 1.00 33.64 381 TYR E N 1
ATOM 45080 C CA . TYR G 2 381 ? 248.760 201.388 202.874 1.00 33.28 381 TYR E CA 1
ATOM 45081 C C . 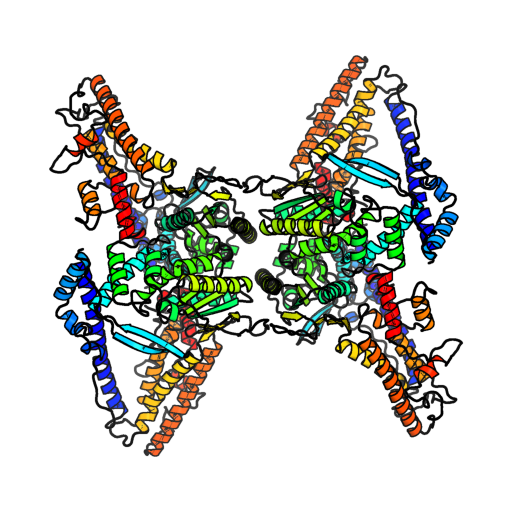TYR G 2 381 ? 247.973 202.687 202.749 1.00 38.06 381 TYR E C 1
ATOM 45082 O O . TYR G 2 381 ? 246.743 202.670 202.628 1.00 45.93 381 TYR E O 1
ATOM 45100 N N . LEU G 2 382 ? 248.669 203.824 202.760 1.00 36.37 382 LEU E N 1
ATOM 45101 C CA . LEU G 2 382 ? 248.000 205.116 202.700 1.00 32.18 382 LEU E CA 1
ATOM 45102 C C . LEU G 2 382 ? 247.299 205.347 201.374 1.00 38.43 382 LEU E C 1
ATOM 45103 O O . LEU G 2 382 ? 246.379 206.167 201.305 1.00 43.15 382 LEU E O 1
ATOM 45119 N N . SER G 2 383 ? 247.699 204.636 200.326 1.00 44.90 383 SER E N 1
ATOM 45120 C CA . SER G 2 383 ? 247.157 204.842 198.992 1.00 41.48 383 SER E CA 1
ATOM 45121 C C . SER G 2 383 ? 246.039 203.872 198.655 1.00 45.83 383 SER E C 1
ATOM 45122 O O . SER G 2 383 ? 245.126 204.224 197.901 1.00 52.96 383 SER E O 1
ATOM 45130 N N . GLY G 2 384 ? 246.091 202.661 199.194 1.00 43.07 384 GLY E N 1
ATOM 45131 C CA . GLY G 2 384 ? 245.163 201.602 198.851 1.00 44.93 384 GLY E CA 1
ATOM 45132 C C . GLY G 2 384 ? 245.818 200.448 198.132 1.00 48.44 384 GLY E C 1
ATOM 45133 O O . GLY G 2 384 ? 245.192 199.391 197.970 1.00 56.21 384 GLY E O 1
ATOM 45137 N N . ARG G 2 385 ? 247.063 200.619 197.696 1.00 42.25 385 ARG E N 1
ATOM 45138 C CA . ARG G 2 385 ? 247.758 199.548 197.001 1.00 43.34 385 ARG E CA 1
ATOM 45139 C C . ARG G 2 385 ? 247.863 198.318 197.888 1.00 47.36 385 ARG E C 1
ATOM 45140 O O . ARG G 2 385 ? 247.675 197.187 197.424 1.00 57.09 385 ARG E O 1
ATOM 45161 N N . SER G 2 386 ? 248.151 198.521 199.171 1.00 42.71 386 SER E N 1
ATOM 45162 C CA . SER G 2 386 ? 248.262 197.449 200.148 1.00 47.60 386 SER E CA 1
ATOM 45163 C C . SER G 2 386 ? 247.167 197.612 201.190 1.00 52.43 386 SER E C 1
ATOM 45164 O O . SER G 2 386 ? 246.887 198.726 201.640 1.00 56.04 386 SER E O 1
ATOM 45172 N N . ASN G 2 387 ? 246.549 196.499 201.567 1.00 54.48 387 ASN E N 1
ATOM 45173 C CA . ASN G 2 387 ? 245.412 196.516 202.473 1.00 49.72 387 ASN E CA 1
ATOM 45174 C C . ASN G 2 387 ? 245.783 196.208 203.917 1.00 55.52 387 ASN E C 1
ATOM 45175 O O . ASN G 2 387 ? 244.892 196.177 204.770 1.00 60.06 387 ASN E O 1
ATOM 45186 N N . ARG G 2 388 ? 247.058 195.977 204.223 1.00 56.26 388 ARG E N 1
ATOM 45187 C CA . ARG G 2 388 ? 247.444 195.753 205.611 1.00 56.41 388 ARG E CA 1
ATOM 45188 C C . ARG G 2 388 ? 248.868 196.222 205.859 1.00 55.30 388 ARG E C 1
ATOM 45189 O O . ARG G 2 388 ? 249.774 195.928 205.076 1.00 57.04 388 ARG E O 1
ATOM 45210 N N . LEU G 2 389 ? 249.041 196.956 206.956 1.00 38.99 389 LEU E N 1
ATOM 45211 C CA . LEU G 2 389 ? 250.333 197.435 207.426 1.00 37.75 389 LEU E CA 1
ATOM 45212 C C . LEU G 2 389 ? 250.437 197.108 208.906 1.00 35.24 389 LEU E C 1
ATOM 45213 O O . LEU G 2 389 ? 249.654 197.628 209.706 1.00 43.10 389 LEU E O 1
ATOM 45229 N N . TYR G 2 390 ? 251.385 196.250 209.279 1.00 41.28 390 TYR E N 1
ATOM 45230 C CA . TYR G 2 390 ? 251.546 195.949 210.695 1.00 39.91 390 TYR E CA 1
ATOM 45231 C C . TYR G 2 390 ? 251.985 197.218 211.412 1.00 41.26 390 TYR E C 1
ATOM 45232 O O . TYR G 2 390 ? 252.790 197.993 210.892 1.00 49.49 390 TYR E O 1
ATOM 45250 N N . PHE G 2 391 ? 251.447 197.441 212.601 1.00 35.63 391 PHE E N 1
ATOM 45251 C CA . PHE G 2 391 ? 251.745 198.644 213.370 1.00 36.17 391 PHE E CA 1
ATOM 45252 C C . PHE G 2 391 ? 252.540 198.222 214.601 1.00 40.15 391 PHE E C 1
ATOM 45253 O O . PHE G 2 391 ? 251.975 197.828 215.621 1.00 47.91 391 PHE E O 1
ATOM 45270 N N . LYS G 2 392 ? 253.856 198.307 214.493 1.00 42.99 392 LYS E N 1
ATOM 45271 C CA . LYS G 2 392 ? 254.780 198.013 215.575 1.00 36.11 392 LYS E CA 1
ATOM 45272 C C . LYS G 2 392 ? 255.608 199.262 215.854 1.00 35.50 392 LYS E C 1
ATOM 45273 O O . LYS G 2 392 ? 255.513 200.263 215.144 1.00 47.45 392 LYS E O 1
ATOM 45292 N N . GLY G 2 393 ? 256.426 199.206 216.893 1.00 38.37 393 GLY E N 1
ATOM 45293 C CA . GLY G 2 393 ? 257.253 200.337 217.273 1.00 40.45 393 GLY E CA 1
ATOM 45294 C C . GLY G 2 393 ? 256.617 201.190 218.351 1.00 45.49 393 GLY E C 1
ATOM 45295 O O . GLY G 2 393 ? 255.6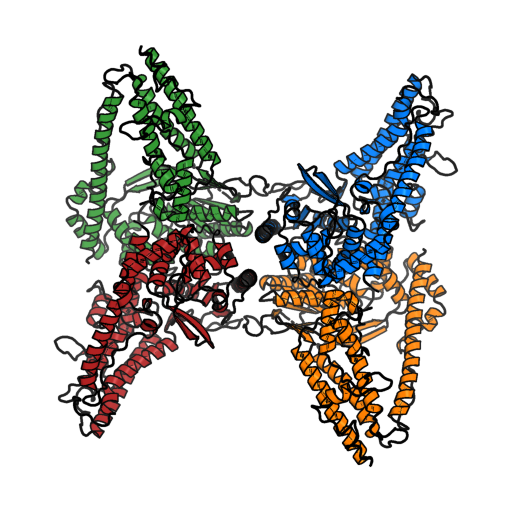14 200.833 218.973 1.00 52.39 393 GLY E O 1
ATOM 45299 N N . ILE G 2 394 ? 257.229 202.358 218.567 1.00 37.17 394 ILE E N 1
ATOM 45300 C CA . ILE G 2 394 ? 256.779 203.228 219.648 1.00 34.57 394 ILE E CA 1
ATOM 45301 C C . ILE G 2 394 ? 255.433 203.865 219.327 1.00 36.88 394 ILE E C 1
ATOM 45302 O O . ILE G 2 394 ? 254.604 204.046 220.224 1.00 46.63 394 ILE E O 1
ATOM 45318 N N . MET G 2 395 ? 255.186 204.219 218.067 1.00 37.25 395 MET E N 1
ATOM 45319 C CA . MET G 2 395 ? 253.920 204.854 217.728 1.00 41.03 395 MET E CA 1
ATOM 45320 C C . MET G 2 395 ? 252.739 203.929 217.985 1.00 39.44 395 MET E C 1
ATOM 45321 O O . MET G 2 395 ? 251.626 204.414 218.215 1.00 51.69 395 MET E O 1
ATOM 45335 N N . SER G 2 396 ? 252.967 202.617 217.991 1.00 35.29 396 SER E N 1
ATOM 45336 C CA . SER G 2 396 ? 251.899 201.677 218.308 1.00 29.99 396 SER E CA 1
ATOM 45337 C C . SER G 2 396 ? 251.371 201.887 219.719 1.00 33.13 396 SER E C 1
ATOM 45338 O O . SER G 2 396 ? 250.226 201.528 220.011 1.00 46.56 396 SER E O 1
ATOM 45346 N N . PHE G 2 397 ? 252.186 202.445 220.607 1.00 35.72 397 PHE E N 1
ATOM 45347 C CA . PHE G 2 397 ? 251.756 202.712 221.970 1.00 37.20 397 PHE E CA 1
ATOM 45348 C C . PHE G 2 397 ? 251.059 204.052 222.109 1.00 39.02 397 PHE E C 1
ATOM 45349 O O . PHE G 2 397 ? 250.546 204.358 223.189 1.00 45.04 397 PHE E O 1
ATOM 45366 N N . TYR G 2 398 ? 251.026 204.851 221.050 1.00 37.17 398 TYR E N 1
ATOM 45367 C CA . TYR G 2 398 ? 250.354 206.146 221.055 1.00 34.56 398 TYR E CA 1
ATOM 45368 C C . TYR G 2 398 ? 249.432 206.217 219.849 1.00 36.38 398 TYR E C 1
ATOM 45369 O O . TYR G 2 398 ? 249.549 207.109 219.004 1.00 46.45 398 TYR E O 1
ATOM 45387 N N . PRO G 2 399 ? 248.489 205.281 219.742 1.00 30.69 399 PRO E N 1
ATOM 45388 C CA . PRO G 2 399 ? 247.631 205.233 218.553 1.00 25.57 399 PRO E CA 1
ATOM 45389 C C . PRO G 2 399 ? 246.728 206.440 218.381 1.00 31.68 399 PRO E C 1
ATOM 45390 O O . PRO G 2 399 ? 246.282 206.698 217.259 1.00 42.97 399 PRO E O 1
ATOM 45401 N N . LEU G 2 400 ? 246.455 207.196 219.439 1.00 30.23 400 LEU E N 1
ATOM 45402 C CA . LEU G 2 400 ? 245.455 208.251 219.392 1.00 32.47 400 LEU E CA 1
ATOM 45403 C C . LEU G 2 400 ? 246.040 209.639 219.164 1.00 35.70 400 LEU E C 1
ATOM 45404 O O . LEU G 2 400 ? 245.285 210.614 219.152 1.00 42.49 400 LEU E O 1
ATOM 45420 N N . VAL G 2 401 ? 247.354 209.762 218.976 1.00 33.76 401 VAL E N 1
ATOM 45421 C CA . VAL G 2 401 ? 247.948 211.081 218.802 1.00 32.66 401 VAL E CA 1
ATOM 45422 C C . VAL G 2 401 ? 247.430 211.699 217.515 1.00 37.56 401 VAL E C 1
ATOM 45423 O O . VAL G 2 401 ? 247.404 211.052 216.460 1.00 43.09 401 VAL E O 1
ATOM 45436 N N . ASN G 2 402 ? 247.006 212.959 217.595 1.00 37.20 402 ASN E N 1
ATOM 45437 C CA . ASN G 2 402 ? 246.551 213.708 216.431 1.00 30.57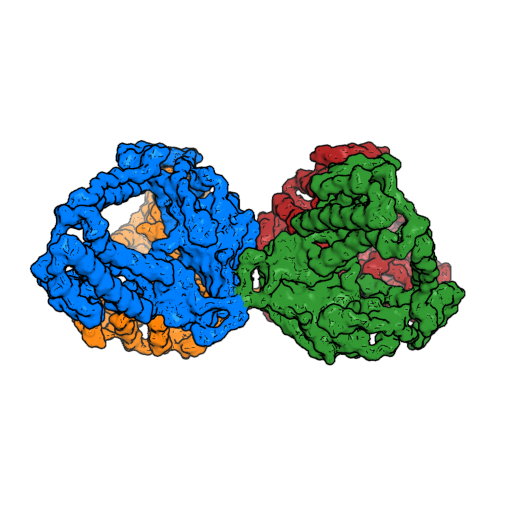 402 ASN E CA 1
ATOM 45438 C C . ASN G 2 402 ? 247.224 215.074 216.376 1.00 40.03 402 ASN E C 1
ATOM 45439 O O . ASN G 2 402 ? 246.678 216.021 215.801 1.00 48.33 402 ASN E O 1
ATOM 45450 N N . ASP G 2 403 ? 248.416 215.186 216.957 1.00 41.05 403 ASP E N 1
ATOM 45451 C CA . ASP G 2 403 ? 249.177 216.433 216.995 1.00 39.05 403 ASP E CA 1
ATOM 45452 C C . ASP G 2 403 ? 250.230 216.361 215.897 1.00 41.88 403 ASP E C 1
ATOM 45453 O O . ASP G 2 403 ? 251.338 215.868 216.102 1.00 48.85 403 ASP E O 1
ATOM 45462 N N . VAL G 2 404 ? 249.875 216.859 214.712 1.00 42.15 404 VAL E N 1
ATOM 45463 C CA . VAL G 2 404 ? 250.817 216.840 213.599 1.00 37.72 404 VAL E CA 1
ATOM 45464 C C . VAL G 2 404 ? 252.024 217.707 213.922 1.00 34.94 404 VAL E C 1
ATOM 45465 O O . VAL G 2 404 ? 253.153 217.397 213.523 1.00 49.40 404 VAL E O 1
ATOM 45478 N N . GLU G 2 405 ? 251.806 218.812 214.635 1.00 36.60 405 GLU E N 1
ATOM 45479 C CA . GLU G 2 405 ? 252.919 219.693 214.969 1.00 40.71 405 GLU E CA 1
ATOM 45480 C C . GLU G 2 405 ? 253.975 218.972 215.795 1.00 36.50 405 GLU E C 1
ATOM 45481 O O . GLU G 2 405 ? 255.163 219.043 215.474 1.00 44.34 405 GLU E O 1
ATOM 45493 N N . GLN G 2 406 ? 253.567 218.267 216.851 1.00 32.82 406 GLN E N 1
ATOM 45494 C CA . GLN G 2 406 ? 254.534 217.567 217.695 1.00 35.39 406 GLN E CA 1
ATOM 45495 C C . GLN G 2 406 ? 255.368 216.592 216.883 1.00 34.42 406 GLN E C 1
ATOM 45496 O O . GLN G 2 406 ? 256.596 216.528 217.031 1.00 48.22 406 GLN E O 1
ATOM 45510 N N . LEU G 2 407 ? 254.714 215.810 216.032 1.00 27.51 407 LEU E N 1
ATOM 45511 C CA . LEU G 2 407 ? 255.426 214.827 215.233 1.00 37.14 407 LEU E CA 1
ATOM 45512 C C . LEU G 2 407 ? 256.369 215.516 214.262 1.00 41.46 407 LEU E C 1
ATOM 45513 O O . LEU G 2 407 ? 257.458 215.012 213.972 1.00 48.60 407 LEU E O 1
ATOM 45529 N N . LYS G 2 408 ? 255.961 216.675 213.753 1.00 37.49 408 LYS E N 1
ATOM 45530 C CA . LYS G 2 408 ? 256.810 217.442 212.854 1.00 36.07 408 LYS E CA 1
ATOM 45531 C C . LYS G 2 408 ? 258.057 217.951 213.573 1.00 32.46 408 LYS E C 1
ATOM 45532 O O . LYS G 2 408 ? 259.169 217.913 213.022 1.00 43.99 408 LYS E O 1
ATOM 45551 N N . GLN G 2 409 ? 257.898 218.392 214.820 1.00 26.48 409 GLN E N 1
ATOM 45552 C CA . GLN G 2 409 ? 259.056 218.835 215.587 1.00 33.36 409 GLN E CA 1
ATOM 45553 C C . GLN G 2 409 ? 259.977 217.668 215.897 1.00 39.42 409 GLN E C 1
ATOM 45554 O O . GLN G 2 409 ? 261.203 217.816 215.882 1.00 47.86 409 GLN E O 1
ATOM 45568 N N . LEU G 2 410 ? 259.409 216.497 216.182 1.00 37.16 410 LEU E N 1
ATOM 45569 C CA . LEU G 2 410 ? 260.249 215.328 216.417 1.00 33.69 410 LEU E CA 1
ATOM 45570 C C . LEU G 2 410 ? 260.971 214.894 215.150 1.00 33.10 410 LEU E C 1
ATOM 45571 O O . LEU G 2 410 ? 262.102 214.407 215.218 1.00 44.12 410 LEU E O 1
ATOM 45587 N N . ASP G 2 411 ? 260.338 215.058 213.991 1.00 32.61 411 ASP E N 1
ATOM 45588 C CA . ASP G 2 411 ? 261.027 214.827 212.726 1.00 36.02 411 ASP E CA 1
ATOM 45589 C C . ASP G 2 411 ? 262.244 215.734 212.602 1.00 35.10 411 ASP E C 1
ATOM 45590 O O . ASP G 2 411 ? 263.362 215.276 212.303 1.00 47.28 411 ASP E O 1
ATOM 45599 N N . GLY G 2 412 ? 262.041 217.033 212.821 1.00 31.25 412 GLY E N 1
ATOM 45600 C CA . GLY G 2 412 ? 263.163 217.955 212.781 1.00 35.08 412 GLY E CA 1
ATOM 45601 C C . GLY G 2 412 ? 264.250 217.576 213.766 1.00 30.71 412 GLY E C 1
ATOM 45602 O O . GLY G 2 412 ? 265.441 217.646 213.453 1.00 44.24 412 GLY E O 1
ATOM 45606 N N . TRP G 2 413 ? 263.851 217.165 214.969 1.00 25.60 413 TRP E N 1
ATOM 45607 C CA . TRP G 2 413 ? 264.819 216.797 215.995 1.00 28.62 413 TRP E CA 1
ATOM 45608 C C . TRP G 2 413 ? 265.611 215.560 215.591 1.00 30.20 413 TRP E C 1
ATOM 45609 O O . TRP G 2 413 ? 266.817 215.483 215.841 1.00 39.80 413 TRP E O 1
ATOM 45630 N N . ILE G 2 414 ? 264.953 214.579 214.970 1.00 31.81 414 ILE E N 1
ATOM 45631 C CA . ILE G 2 414 ? 265.664 213.390 214.509 1.00 33.25 414 ILE E CA 1
ATOM 45632 C C . ILE G 2 414 ? 266.710 213.776 213.477 1.00 35.69 414 ILE E C 1
ATOM 45633 O O . ILE G 2 414 ? 267.863 213.336 213.542 1.00 45.34 414 ILE E O 1
ATOM 45649 N N . VAL G 2 415 ? 266.323 214.601 212.503 1.00 38.28 415 VAL E N 1
ATOM 45650 C CA . VAL G 2 415 ? 267.283 214.978 211.467 1.00 30.59 415 VAL E CA 1
ATOM 45651 C C . VAL G 2 415 ? 268.448 215.744 212.078 1.00 32.72 415 VAL E C 1
ATOM 45652 O O . VAL G 2 415 ? 269.618 215.499 211.750 1.00 43.48 415 VAL E O 1
ATOM 45665 N N . SER G 2 416 ? 268.152 216.673 212.986 1.00 31.63 416 SER E N 1
ATOM 45666 C CA . SER G 2 416 ? 269.207 217.469 213.598 1.00 33.18 416 SER E CA 1
ATOM 45667 C C . SER G 2 416 ? 270.157 216.604 214.413 1.00 31.05 416 SER E C 1
ATOM 45668 O O . SER G 2 416 ? 271.378 216.777 214.339 1.00 45.94 416 SER E O 1
ATOM 45676 N N . VAL G 2 417 ? 269.620 215.672 215.200 1.00 33.03 417 VAL E N 1
ATOM 45677 C CA . VAL G 2 417 ? 270.480 214.832 216.020 1.00 38.35 417 VAL E CA 1
ATOM 45678 C C . VAL G 2 417 ? 271.299 213.900 215.145 1.00 33.22 417 VAL E C 1
ATOM 45679 O O . VAL G 2 417 ? 272.459 213.613 215.457 1.00 42.06 417 VAL E O 1
ATOM 45692 N N . ILE G 2 418 ? 270.733 213.420 214.037 1.00 33.15 418 ILE E N 1
ATOM 45693 C CA . ILE G 2 418 ? 271.520 212.617 213.108 1.00 36.22 418 ILE E CA 1
ATOM 45694 C C . ILE G 2 418 ? 272.697 213.432 212.598 1.00 42.31 418 ILE E C 1
ATOM 45695 O O . ILE G 2 418 ? 273.843 212.965 212.587 1.00 48.42 418 ILE E O 1
ATOM 45711 N N . TYR G 2 419 ? 272.435 214.676 212.195 1.00 39.27 419 TYR E N 1
ATOM 45712 C CA . TYR G 2 419 ? 273.506 215.522 211.683 1.00 38.74 419 TYR E CA 1
ATOM 45713 C C . TYR G 2 419 ? 274.587 215.732 212.735 1.00 36.06 419 TYR E C 1
ATOM 45714 O O . TYR G 2 419 ? 275.782 215.591 212.452 1.00 47.71 419 TYR E O 1
ATOM 45732 N N . ARG G 2 420 ? 274.186 216.082 213.955 1.00 31.54 420 ARG E N 1
ATOM 45733 C CA . ARG G 2 420 ? 275.166 216.421 214.982 1.00 35.31 420 ARG E CA 1
ATOM 45734 C C . ARG G 2 420 ? 275.981 215.203 215.388 1.00 40.98 420 ARG E C 1
ATOM 45735 O O . ARG G 2 420 ? 277.200 215.294 215.579 1.00 47.66 420 ARG E O 1
ATOM 45756 N N . ALA G 2 421 ? 275.321 214.054 215.547 1.00 39.13 421 ALA E N 1
ATOM 45757 C CA . ALA G 2 421 ? 276.039 212.843 215.914 1.00 35.92 421 ALA E CA 1
ATOM 45758 C C . ALA G 2 421 ? 276.996 212.423 214.810 1.00 37.37 421 ALA E C 1
ATOM 45759 O O . ALA G 2 421 ? 278.110 211.976 215.091 1.00 46.80 421 ALA E O 1
ATOM 45766 N N . LEU G 2 422 ? 276.587 212.559 213.547 1.00 40.25 422 LEU E N 1
ATOM 45767 C CA . LEU G 2 422 ? 277.500 212.257 212.452 1.00 43.16 422 LEU E CA 1
ATOM 45768 C C . LEU G 2 422 ? 278.687 213.208 212.444 1.00 45.19 422 LEU E C 1
ATOM 45769 O O . LEU G 2 422 ? 279.819 212.800 212.161 1.00 52.95 422 LEU E O 1
ATOM 45785 N N . LYS G 2 423 ? 278.450 214.486 212.730 1.00 42.09 423 LYS E N 1
ATOM 45786 C CA . LYS G 2 423 ? 279.547 215.444 212.764 1.00 40.03 423 LYS E CA 1
ATOM 45787 C C . LYS G 2 423 ? 280.532 215.101 213.876 1.00 42.08 423 LYS E C 1
ATOM 45788 O O . LYS G 2 423 ? 281.754 215.150 213.678 1.00 53.00 423 LYS E O 1
ATOM 45807 N N . LEU G 2 424 ? 280.020 214.730 215.050 1.00 39.44 424 LEU E N 1
ATOM 45808 C CA . LEU G 2 424 ? 280.903 214.307 216.132 1.00 40.27 424 LEU E CA 1
ATOM 45809 C C . LEU G 2 424 ? 281.634 213.021 215.767 1.00 40.11 424 LEU E C 1
ATOM 45810 O O . LEU G 2 424 ? 282.798 212.839 216.135 1.00 49.19 424 LEU E O 1
ATOM 45826 N N . ARG G 2 425 ? 280.964 212.104 215.068 1.00 43.52 425 ARG E N 1
ATOM 45827 C CA . ARG G 2 425 ? 281.630 210.882 214.636 1.00 45.44 425 ARG E CA 1
ATOM 45828 C C . ARG G 2 425 ? 282.781 211.210 213.700 1.00 44.37 425 ARG E C 1
ATOM 45829 O O . ARG G 2 425 ? 283.864 210.626 213.804 1.00 50.37 425 ARG E O 1
ATOM 45850 N N . CYS G 2 426 ? 282.560 212.143 212.775 1.00 46.67 426 CYS E N 1
ATOM 45851 C CA . CYS G 2 426 ? 283.631 212.569 211.882 1.00 49.31 426 CYS E CA 1
ATOM 45852 C C . CYS G 2 426 ? 284.784 213.173 212.667 1.00 46.53 426 CYS E C 1
ATOM 45853 O O . CYS G 2 426 ? 285.955 212.877 212.398 1.00 52.09 426 CYS E O 1
ATOM 45861 N N . GLN G 2 427 ? 284.470 214.010 213.653 1.00 39.90 427 GLN E N 1
ATOM 45862 C CA . GLN G 2 427 ? 285.515 214.655 214.440 1.00 42.42 427 GLN E CA 1
ATOM 45863 C C . GLN G 2 427 ? 286.330 213.628 215.216 1.00 43.89 427 GLN E C 1
ATOM 45864 O O . GLN G 2 427 ? 287.566 213.692 215.249 1.00 52.58 427 GLN E O 1
ATOM 45878 N N . LEU G 2 428 ? 285.652 212.665 215.836 1.00 45.07 428 LEU E N 1
ATOM 45879 C CA . LEU G 2 428 ? 286.345 211.632 216.593 1.00 47.38 428 LEU E CA 1
ATOM 45880 C C . LEU G 2 428 ? 287.198 210.771 215.671 1.00 48.16 428 LEU E C 1
ATOM 45881 O O . LEU G 2 428 ? 288.365 210.484 215.967 1.00 54.34 428 LEU E O 1
ATOM 45897 N N . LEU G 2 429 ? 286.630 210.356 214.536 1.00 43.54 429 LEU E N 1
ATOM 45898 C CA . LEU G 2 429 ? 287.381 209.569 213.570 1.00 47.80 429 LEU E CA 1
ATOM 45899 C C . LEU G 2 429 ? 288.643 210.306 213.156 1.00 49.10 429 LEU E C 1
ATOM 45900 O O . LEU G 2 429 ? 289.726 209.715 213.077 1.00 52.33 429 LEU E O 1
ATOM 45916 N N . SER G 2 430 ? 288.518 211.609 212.893 1.00 45.49 430 SER E N 1
ATOM 45917 C CA . SER G 2 430 ? 289.680 212.399 212.508 1.00 44.69 430 SER E CA 1
ATOM 45918 C C . SER G 2 430 ? 290.700 212.475 213.635 1.00 43.88 430 SER E C 1
ATOM 45919 O O . SER G 2 430 ? 291.907 212.501 213.371 1.00 53.51 430 SER E O 1
ATOM 45927 N N . LYS G 2 431 ? 290.249 212.521 214.892 1.00 36.90 431 LYS E N 1
ATOM 45928 C CA . LYS G 2 431 ? 291.208 212.418 215.989 1.00 41.05 431 LYS E CA 1
ATOM 45929 C C . LYS G 2 431 ? 291.959 211.096 215.946 1.00 40.85 431 LYS E C 1
ATOM 45930 O O . LYS G 2 431 ? 293.182 211.065 216.116 1.00 44.04 431 LYS E O 1
ATOM 45949 N N . TRP G 2 432 ? 291.249 209.989 215.722 1.00 45.30 432 TRP E N 1
ATOM 45950 C CA . TRP G 2 432 ? 291.928 208.702 215.618 1.00 45.77 432 TRP E CA 1
ATOM 45951 C C . TRP G 2 432 ? 292.773 208.604 214.357 1.00 47.46 432 TRP E C 1
ATOM 45952 O O . TRP G 2 432 ? 293.587 207.681 214.241 1.00 53.44 432 TRP E O 1
ATOM 45973 N N . GLY G 2 433 ? 292.595 209.523 213.412 1.00 40.43 433 GLY E N 1
ATOM 45974 C CA . GLY G 2 433 ? 293.453 209.591 212.248 1.00 39.28 433 GLY E CA 1
ATOM 45975 C C . GLY G 2 433 ? 292.829 208.970 211.021 1.00 45.32 433 GLY E C 1
ATOM 45976 O O . GLY G 2 433 ? 293.514 208.311 210.235 1.00 54.04 433 GLY E O 1
ATOM 45980 N N . TYR G 2 434 ? 291.522 209.177 210.839 1.00 47.60 434 TYR E N 1
ATOM 45981 C CA . TYR G 2 434 ? 290.789 208.625 209.700 1.00 48.37 434 TYR E CA 1
ATOM 45982 C C . TYR G 2 434 ? 289.868 209.733 209.189 1.00 47.63 434 TYR E C 1
ATOM 45983 O O . TYR G 2 434 ? 288.730 209.886 209.638 1.00 54.06 434 TYR E O 1
ATOM 46001 N N . ASN G 2 435 ? 290.366 210.511 208.237 1.00 44.00 435 ASN E N 1
ATOM 46002 C CA . ASN G 2 435 ? 289.577 211.592 207.666 1.00 40.76 435 ASN E CA 1
ATOM 46003 C C . ASN G 2 435 ? 288.513 211.019 206.741 1.00 47.87 435 ASN E C 1
ATOM 46004 O O . ASN G 2 435 ? 288.835 210.391 205.728 1.00 52.67 435 ASN E O 1
ATOM 46015 N N . ARG G 2 436 ? 287.241 211.241 207.087 1.00 53.71 436 ARG E N 1
ATOM 46016 C CA . ARG G 2 436 ? 286.135 210.740 206.282 1.00 54.16 436 ARG E CA 1
ATOM 46017 C C . ARG G 2 436 ? 285.076 211.817 206.067 1.00 54.21 436 ARG E C 1
ATOM 46018 O O . ARG G 2 436 ? 283.927 211.490 205.749 1.00 57.53 436 ARG E O 1
ATOM 46039 N N . SER G 2 437 ? 285.437 213.091 206.235 1.00 48.36 437 SER E N 1
ATOM 46040 C CA . SER G 2 437 ? 284.456 214.165 206.123 1.00 51.62 437 SER E CA 1
ATOM 46041 C C . SER G 2 437 ? 283.877 214.243 204.718 1.00 50.93 437 SER E C 1
ATOM 46042 O O . SER G 2 437 ? 282.679 214.488 204.543 1.00 54.10 437 SER E O 1
ATOM 46050 N N . HIS G 2 438 ? 284.714 214.046 203.703 1.00 51.06 438 HIS E N 1
ATOM 46051 C CA . HIS G 2 438 ? 284.230 214.080 202.327 1.00 50.78 438 HIS E CA 1
ATOM 46052 C C . HIS G 2 438 ? 283.335 212.893 202.000 1.00 51.63 438 HIS E C 1
ATOM 46053 O O . HIS G 2 438 ? 282.542 212.974 201.057 1.00 50.37 438 HIS E O 1
ATOM 46067 N N . ASN G 2 439 ? 283.444 211.798 202.747 1.00 52.89 439 ASN E N 1
ATOM 46068 C CA . ASN G 2 439 ? 282.702 210.598 202.413 1.00 48.48 439 ASN E CA 1
ATOM 46069 C C . ASN G 2 439 ? 281.207 210.810 202.648 1.00 53.58 439 ASN E C 1
ATOM 46070 O O . ASN G 2 439 ? 280.778 211.790 203.255 1.00 53.52 439 ASN E O 1
ATOM 46081 N N . PHE G 2 440 ? 280.414 209.847 202.176 1.00 52.94 440 PHE E N 1
ATOM 46082 C CA . PHE G 2 440 ? 278.961 210.006 202.182 1.00 49.90 440 PHE E CA 1
ATOM 46083 C C . PHE G 2 440 ? 278.381 210.258 203.561 1.00 51.06 440 PHE E C 1
ATOM 46084 O O . PHE G 2 440 ? 277.653 211.250 203.729 1.00 54.22 440 PHE E O 1
ATOM 46101 N N . PRO G 2 441 ? 278.629 209.424 204.573 1.00 49.45 441 PRO E N 1
ATOM 46102 C CA . PRO G 2 441 ? 277.884 209.579 205.828 1.00 42.38 441 PRO E CA 1
ATOM 46103 C C . PRO G 2 441 ? 278.226 210.849 206.575 1.00 52.81 441 PRO E C 1
ATOM 46104 O O . PRO G 2 441 ? 277.501 211.205 207.513 1.00 53.40 441 PRO E O 1
ATOM 46115 N N . PHE G 2 442 ? 279.298 211.545 206.190 1.00 56.31 442 PHE E N 1
ATOM 46116 C CA . PHE G 2 442 ? 279.778 212.701 206.927 1.00 44.54 442 PHE E CA 1
ATOM 46117 C C . PHE G 2 442 ? 279.852 213.972 206.093 1.00 44.65 442 PHE E C 1
ATOM 46118 O O . PHE G 2 442 ? 280.353 214.986 206.588 1.00 52.69 442 PHE E O 1
ATOM 46135 N N . ILE G 2 443 ? 279.373 213.954 204.850 1.00 40.71 443 ILE E N 1
ATOM 46136 C CA . ILE G 2 443 ? 279.462 215.127 203.987 1.00 40.00 443 ILE E CA 1
ATOM 46137 C C . ILE G 2 443 ? 278.114 215.829 203.890 1.00 44.22 443 ILE E C 1
ATOM 46138 O O . ILE G 2 443 ? 278.076 217.053 203.697 1.00 46.29 443 ILE E O 1
ATOM 46154 N N . LEU G 2 444 ? 277.015 215.097 204.028 1.00 55.95 444 LEU E N 1
ATOM 46155 C CA . LEU G 2 444 ? 275.696 215.670 203.816 1.00 51.24 444 LEU E CA 1
ATOM 46156 C C . LEU G 2 444 ? 275.431 216.792 204.807 1.00 48.93 444 LEU E C 1
ATOM 46157 O O . LEU G 2 444 ? 275.759 216.692 205.991 1.00 52.06 444 LEU E O 1
ATOM 46173 N N . ASP G 2 445 ? 274.835 217.871 204.310 1.00 47.59 445 ASP E N 1
ATOM 46174 C CA . ASP G 2 445 ? 274.338 218.931 205.166 1.00 45.05 445 ASP E CA 1
ATOM 46175 C C . ASP G 2 445 ? 273.005 218.498 205.758 1.00 48.07 445 ASP E C 1
ATOM 46176 O O . ASP G 2 445 ? 272.312 217.632 205.218 1.00 59.59 445 ASP E O 1
ATOM 46185 N N . ARG G 2 446 ? 272.643 219.113 206.883 1.00 39.20 446 ARG E N 1
ATOM 46186 C CA . ARG G 2 446 ? 271.406 218.724 207.545 1.00 43.40 446 ARG E CA 1
ATOM 46187 C C . ARG G 2 446 ? 270.236 218.797 206.580 1.00 49.53 446 ARG E C 1
ATOM 46188 O O . ARG G 2 446 ? 269.515 217.809 206.385 1.00 56.95 446 ARG E O 1
ATOM 46209 N N . GLU G 2 447 ? 270.099 219.922 205.888 1.00 44.88 447 GLU E N 1
ATOM 46210 C CA . GLU G 2 447 ? 268.974 220.150 204.999 1.00 45.26 447 GLU E CA 1
ATOM 46211 C C . GLU G 2 447 ? 269.031 219.279 203.757 1.00 49.01 447 GLU E C 1
ATOM 46212 O O . GLU G 2 447 ? 268.192 219.439 202.866 1.00 50.58 447 GLU E O 1
ATOM 46224 N N . ASP G 2 448 ? 269.989 218.357 203.684 1.00 52.67 448 ASP E N 1
ATOM 46225 C CA . ASP G 2 448 ? 270.041 217.382 202.614 1.00 48.83 448 ASP E CA 1
ATOM 46226 C C . ASP G 2 448 ? 269.942 215.948 203.102 1.00 50.14 448 ASP E C 1
ATOM 46227 O O . ASP G 2 448 ? 269.595 215.074 202.297 1.00 55.29 448 ASP E O 1
ATOM 46236 N N . ILE G 2 449 ? 270.168 215.682 204.394 1.00 43.65 449 ILE E N 1
ATOM 46237 C CA . ILE G 2 449 ? 270.300 214.295 204.837 1.00 42.26 449 ILE E CA 1
ATOM 46238 C C . ILE G 2 449 ? 269.149 213.465 204.297 1.00 45.75 449 ILE E C 1
ATOM 46239 O O . ILE G 2 449 ? 269.344 212.564 203.468 1.00 50.93 449 ILE E O 1
ATOM 46255 N N . VAL G 2 450 ? 267.925 213.819 204.690 1.00 44.90 450 VAL E N 1
ATOM 46256 C CA . VAL G 2 450 ? 266.761 213.047 204.277 1.00 44.53 450 VAL E CA 1
ATOM 46257 C C . VAL G 2 450 ? 266.847 212.732 202.794 1.00 46.95 450 VAL E C 1
ATOM 46258 O O . VAL G 2 450 ? 266.926 211.562 202.393 1.00 58.90 450 VAL E O 1
ATOM 46271 N N . ASP G 2 451 ? 266.948 213.772 201.968 1.00 45.92 451 ASP E N 1
ATOM 46272 C CA . ASP G 2 451 ? 266.878 213.564 200.529 1.00 47.33 451 ASP E CA 1
ATOM 46273 C C . ASP G 2 451 ? 267.913 212.545 200.091 1.00 47.73 451 ASP E C 1
ATOM 46274 O O . ASP G 2 451 ? 267.580 211.524 199.478 1.00 57.09 451 ASP E O 1
ATOM 46283 N N . LYS G 2 452 ? 269.170 212.761 200.472 1.00 41.44 452 LYS E N 1
ATOM 46284 C CA . LYS G 2 452 ? 270.212 211.854 200.026 1.00 47.18 452 LYS E CA 1
ATOM 46285 C C . LYS G 2 452 ? 269.920 210.451 200.525 1.00 49.81 452 LYS E C 1
ATOM 46286 O O . LYS G 2 452 ? 269.912 209.486 199.750 1.00 54.40 452 LYS E O 1
ATOM 46305 N N . CYS G 2 453 ? 269.585 210.338 201.809 1.00 47.42 453 CYS E N 1
ATOM 46306 C CA . CYS G 2 453 ? 269.332 209.026 202.376 1.00 50.86 453 CYS E CA 1
ATOM 46307 C C . CYS G 2 453 ? 268.124 208.379 201.724 1.00 45.62 453 CYS E C 1
ATOM 46308 O O . CYS G 2 453 ? 268.054 207.149 201.637 1.00 53.44 453 CYS E O 1
ATOM 46316 N N . SER G 2 454 ? 267.168 209.180 201.251 1.00 35.05 454 SER E N 1
ATOM 46317 C CA . SER G 2 454 ? 266.030 208.595 200.559 1.00 44.85 454 SER E CA 1
ATOM 46318 C C . SER G 2 454 ? 266.476 207.901 199.280 1.00 51.57 454 SER E C 1
ATOM 46319 O O . SER G 2 454 ? 266.026 206.791 198.980 1.00 54.14 454 SER E O 1
ATOM 46327 N N . LYS G 2 455 ? 267.386 208.524 198.527 1.00 55.50 455 LYS E N 1
ATOM 46328 C CA . LYS G 2 455 ? 267.756 207.977 197.226 1.00 52.78 455 LYS E CA 1
ATOM 46329 C C . LYS G 2 455 ? 268.676 206.775 197.353 1.00 52.55 455 LYS E C 1
ATOM 46330 O O . LYS G 2 455 ? 268.685 205.911 196.469 1.00 57.65 455 LYS E O 1
ATOM 46349 N N . LYS G 2 456 ? 269.450 206.702 198.428 1.00 45.63 456 LYS E N 1
ATOM 46350 C CA . LYS G 2 456 ? 270.380 205.598 198.607 1.00 46.84 456 LYS E CA 1
ATOM 46351 C C . LYS G 2 456 ? 269.639 204.272 198.691 1.00 49.78 456 LYS E C 1
ATOM 46352 O O . LYS G 2 456 ? 268.544 204.184 199.253 1.00 56.79 456 LYS E O 1
ATOM 46371 N N . THR G 2 457 ? 270.251 203.236 198.126 1.00 48.50 457 THR E N 1
ATOM 46372 C CA . THR G 2 457 ? 269.664 201.907 198.094 1.00 49.51 457 THR E CA 1
ATOM 46373 C C . THR G 2 457 ? 270.747 200.870 198.341 1.00 46.50 457 THR E C 1
ATOM 46374 O O . THR G 2 457 ? 271.874 201.013 197.861 1.00 52.64 457 THR E O 1
ATOM 46385 N N . ILE G 2 458 ? 270.397 199.833 199.093 1.00 47.12 458 ILE E N 1
ATOM 46386 C CA . ILE G 2 458 ? 271.282 198.699 199.332 1.00 50.75 458 ILE E CA 1
ATOM 46387 C C . ILE G 2 458 ? 270.441 197.435 199.264 1.00 51.64 458 ILE E C 1
ATOM 46388 O O . ILE G 2 458 ? 269.389 197.348 199.904 1.00 54.08 458 ILE E O 1
ATOM 46404 N N . ALA G 2 459 ? 270.898 196.458 198.482 1.00 57.56 459 ALA E N 1
ATOM 46405 C CA . ALA G 2 459 ? 270.146 195.227 198.263 1.00 60.51 459 ALA E CA 1
ATOM 46406 C C . ALA G 2 459 ? 268.780 195.521 197.657 1.00 58.39 459 ALA E C 1
ATOM 46407 O O . ALA G 2 459 ? 267.824 194.767 197.854 1.00 60.25 459 ALA E O 1
ATOM 46414 N N . GLY G 2 460 ? 268.679 196.623 196.919 1.00 51.49 460 GLY E N 1
ATOM 46415 C CA . GLY G 2 460 ? 267.424 197.004 196.306 1.00 52.44 460 GLY E CA 1
ATOM 46416 C C . GLY G 2 460 ? 266.406 197.583 197.258 1.00 55.57 460 GLY E C 1
ATOM 46417 O O . GLY G 2 460 ? 265.260 197.802 196.856 1.00 58.24 460 GLY E O 1
ATOM 46421 N N . ARG G 2 461 ? 266.788 197.843 198.506 1.00 56.05 461 ARG E N 1
ATOM 46422 C CA . ARG G 2 461 ? 265.884 198.362 199.521 1.00 53.06 461 ARG E CA 1
ATOM 46423 C C . ARG G 2 461 ? 266.483 199.621 200.132 1.00 49.44 461 ARG E C 1
ATOM 46424 O O . ARG G 2 461 ? 267.661 199.637 200.500 1.00 55.86 461 ARG E O 1
ATOM 46445 N N . LYS G 2 462 ? 265.668 200.666 200.232 1.00 44.80 462 LYS E N 1
ATOM 46446 C CA . LYS G 2 462 ? 266.088 201.972 200.738 1.00 42.43 462 LYS E CA 1
ATOM 46447 C C . LYS G 2 462 ? 266.163 201.898 202.255 1.00 43.92 462 LYS E C 1
ATOM 46448 O O . LYS G 2 462 ? 265.207 202.213 202.965 1.00 54.30 462 LYS E O 1
ATOM 46467 N N . LEU G 2 463 ? 267.322 201.487 202.761 1.00 39.55 463 LEU E N 1
ATOM 46468 C CA . LEU G 2 463 ? 267.521 201.280 204.186 1.00 42.89 463 LEU E CA 1
ATOM 46469 C C . LEU G 2 463 ? 268.227 202.449 204.853 1.00 45.52 463 LEU E C 1
ATOM 46470 O O . LEU G 2 463 ? 268.646 202.329 206.009 1.00 48.93 463 LEU E O 1
ATOM 46486 N N . PHE G 2 464 ? 268.370 203.575 204.157 1.00 45.86 464 PHE E N 1
ATOM 46487 C CA . PHE G 2 464 ? 268.933 204.779 204.744 1.00 45.00 464 PHE E CA 1
ATOM 46488 C C . PHE G 2 464 ? 267.889 205.843 205.027 1.00 43.80 464 PHE E C 1
ATOM 46489 O O . PHE G 2 464 ? 268.174 206.778 205.781 1.00 48.64 464 PHE E O 1
ATOM 46506 N N . GLU G 2 465 ? 266.689 205.713 204.468 1.00 45.69 465 GLU E N 1
ATOM 46507 C CA . GLU G 2 465 ? 265.653 206.722 204.635 1.00 42.67 465 GLU E CA 1
ATOM 46508 C C . GLU G 2 465 ? 265.441 207.034 206.108 1.00 39.61 465 GLU E C 1
ATOM 46509 O O . GLU G 2 465 ? 265.270 206.131 206.932 1.00 46.39 465 GLU E O 1
ATOM 46521 N N . ILE G 2 466 ? 265.462 208.319 206.437 1.00 36.67 466 ILE E N 1
ATOM 46522 C CA . ILE G 2 466 ? 265.353 208.764 207.821 1.00 34.47 466 ILE E CA 1
ATOM 46523 C C . ILE G 2 466 ? 263.910 208.565 208.272 1.00 39.81 466 ILE E C 1
ATOM 46524 O O . ILE G 2 466 ? 262.995 209.147 207.676 1.00 46.00 466 ILE E O 1
ATOM 46540 N N . PRO G 2 467 ? 263.654 207.768 209.309 1.00 33.37 467 PRO E N 1
ATOM 46541 C CA . PRO G 2 467 ? 262.266 207.497 209.699 1.00 31.34 467 PRO E CA 1
ATOM 46542 C C . PRO G 2 467 ? 261.532 208.760 210.130 1.00 36.87 467 PRO E C 1
ATOM 46543 O O . PRO G 2 467 ? 262.079 209.612 210.833 1.00 40.12 467 PRO E O 1
ATOM 46554 N N . SER G 2 468 ? 260.280 208.872 209.691 1.00 40.82 468 SER E N 1
ATOM 46555 C CA . SER G 2 468 ? 259.446 210.050 209.901 1.00 36.96 468 SER E CA 1
ATOM 46556 C C . SER G 2 468 ? 258.216 209.673 210.720 1.00 35.99 468 SER E C 1
ATOM 46557 O O . SER G 2 468 ? 257.474 208.759 210.344 1.00 42.95 468 SER E O 1
ATOM 46565 N N . PHE G 2 469 ? 257.992 210.389 211.823 1.00 35.38 469 PHE E N 1
ATOM 46566 C CA . PHE G 2 469 ? 256.804 210.148 212.639 1.00 31.82 469 PHE E CA 1
ATOM 46567 C C . PHE G 2 469 ? 255.516 210.473 211.891 1.00 34.72 469 PHE E C 1
ATOM 46568 O O . PHE G 2 469 ? 254.493 209.815 212.100 1.00 45.26 469 PHE E O 1
ATOM 46585 N N . LEU G 2 470 ? 255.533 211.496 211.038 1.00 30.84 470 LEU E N 1
ATOM 46586 C CA . LEU G 2 470 ? 254.285 211.951 210.432 1.00 32.28 470 LEU E CA 1
ATOM 46587 C C . LEU G 2 470 ? 253.732 210.948 209.424 1.00 36.68 470 LEU E C 1
ATOM 46588 O O . LEU G 2 470 ? 252.509 210.796 209.310 1.00 49.96 470 LEU E O 1
ATOM 46604 N N . LEU G 2 471 ? 254.600 210.245 208.699 1.00 32.35 471 LEU E N 1
ATOM 46605 C CA . LEU G 2 471 ? 254.125 209.235 207.760 1.00 35.94 471 LEU E CA 1
ATOM 46606 C C . LEU G 2 471 ? 253.409 208.109 208.497 1.00 35.78 471 LEU E C 1
ATOM 46607 O O . LEU G 2 471 ? 252.288 207.715 208.137 1.00 42.72 471 LEU E O 1
ATOM 46623 N N . ILE G 2 472 ? 254.038 207.589 209.550 1.00 29.08 472 ILE E N 1
ATOM 46624 C CA . ILE G 2 472 ? 253.419 206.507 210.293 1.00 33.40 472 ILE E CA 1
ATOM 46625 C C . ILE G 2 472 ? 252.217 207.011 211.070 1.00 41.32 472 ILE E C 1
ATOM 46626 O O . ILE G 2 472 ? 251.332 206.225 211.401 1.00 52.07 472 ILE E O 1
ATOM 46642 N N . HIS G 2 473 ? 252.150 208.310 211.352 1.00 36.46 473 HIS E N 1
ATOM 46643 C CA . HIS G 2 473 ? 250.940 208.886 211.929 1.00 30.59 473 HIS E CA 1
ATOM 46644 C C . HIS G 2 473 ? 249.792 208.888 210.930 1.00 31.89 473 HIS E C 1
ATOM 46645 O O . HIS G 2 473 ? 248.647 208.596 211.294 1.00 43.20 473 HIS E O 1
ATOM 46659 N N . LYS G 2 474 ? 250.071 209.227 209.674 1.00 27.46 474 LYS E N 1
ATOM 46660 C CA . LYS G 2 474 ? 249.056 209.081 208.638 1.00 33.02 474 LYS E CA 1
ATOM 46661 C C . LYS G 2 474 ? 248.547 207.647 208.602 1.00 36.37 474 LYS E C 1
ATOM 46662 O O . LYS G 2 474 ? 247.334 207.391 208.569 1.00 43.02 474 LYS E O 1
ATOM 46681 N N . ALA G 2 475 ? 249.481 206.694 208.612 1.00 29.50 475 ALA E N 1
ATOM 46682 C CA . ALA G 2 475 ? 249.105 205.286 208.544 1.00 33.40 475 ALA E CA 1
ATOM 46683 C C . ALA G 2 475 ? 248.314 204.859 209.772 1.00 31.30 475 ALA E C 1
ATOM 46684 O O . ALA G 2 475 ? 247.351 204.097 209.661 1.00 41.07 475 ALA E O 1
ATOM 46691 N N . LEU G 2 476 ? 248.717 205.324 210.951 1.00 30.43 476 LEU E N 1
ATOM 46692 C CA . LEU G 2 476 ? 248.009 204.998 212.179 1.00 34.30 476 LEU E CA 1
ATOM 46693 C C . LEU G 2 476 ? 246.597 205.561 212.166 1.00 34.95 476 LEU E C 1
ATOM 46694 O O . LEU G 2 476 ? 245.658 204.905 212.620 1.00 49.61 476 LEU E O 1
ATOM 46710 N N . GLN G 2 477 ? 246.427 206.779 211.652 1.00 32.71 477 GLN E N 1
ATOM 46711 C CA . GLN G 2 477 ? 245.088 207.345 211.567 1.00 30.36 477 GLN E CA 1
ATOM 46712 C C . GLN G 2 477 ? 244.213 206.528 210.626 1.00 26.79 477 GLN E C 1
ATOM 46713 O O . GLN G 2 477 ? 243.060 206.210 210.949 1.00 39.85 477 GLN E O 1
ATOM 46727 N N . LYS G 2 478 ? 244.753 206.160 209.464 1.00 25.37 478 LYS E N 1
ATOM 46728 C CA . LYS G 2 478 ? 243.969 205.366 208.526 1.00 27.43 478 LYS E CA 1
ATOM 46729 C C . LYS G 2 478 ? 243.633 204.004 209.122 1.00 35.22 478 LYS E C 1
ATOM 46730 O O . LYS G 2 478 ? 242.503 203.518 208.991 1.00 44.88 478 LYS E O 1
ATOM 46749 N N . GLY G 2 479 ? 244.597 203.384 209.798 1.00 30.75 479 GLY E N 1
ATOM 46750 C CA . GLY G 2 479 ? 244.359 202.091 210.410 1.00 28.89 479 GLY E CA 1
ATOM 46751 C C . GLY G 2 479 ? 243.387 202.145 211.568 1.00 27.56 479 GLY E C 1
ATOM 46752 O O . GLY G 2 479 ? 242.691 201.169 211.836 1.00 43.36 479 GLY E O 1
ATOM 46756 N N . LEU G 2 480 ? 243.348 203.261 212.294 1.00 25.14 480 LEU E N 1
ATOM 46757 C CA . LEU G 2 480 ? 242.338 203.417 213.332 1.00 29.79 480 LEU E CA 1
ATOM 46758 C C . LEU G 2 480 ? 240.956 203.581 212.723 1.00 33.21 480 LEU E C 1
ATOM 46759 O O . LEU G 2 480 ? 239.977 203.027 213.235 1.00 42.55 480 LEU E O 1
ATOM 46775 N N . GLN G 2 481 ? 240.854 204.333 211.631 1.00 32.50 481 GLN E N 1
ATOM 46776 C CA . GLN G 2 481 ? 239.562 204.477 210.978 1.00 27.02 481 GLN E CA 1
ATOM 46777 C C . GLN G 2 481 ? 239.133 203.220 210.235 1.00 31.61 481 GLN E C 1
ATOM 46778 O O . GLN G 2 481 ? 237.956 203.103 209.884 1.00 45.94 481 GLN E O 1
ATOM 46792 N N . GLU G 2 482 ? 240.047 202.284 209.997 1.00 32.70 482 GLU E N 1
ATOM 46793 C CA . GLU G 2 482 ? 239.720 201.064 209.276 1.00 29.73 482 GLU E CA 1
ATOM 46794 C C . GLU G 2 482 ? 239.621 199.826 210.156 1.00 33.35 482 GLU E C 1
ATOM 46795 O O . GLU G 2 482 ? 238.942 198.874 209.771 1.00 43.96 482 GLU E O 1
ATOM 46807 N N . SER G 2 483 ? 240.265 199.810 211.323 1.00 33.51 483 SER E N 1
ATOM 46808 C CA . SER G 2 483 ? 240.305 198.626 212.167 1.00 31.30 483 SER E CA 1
ATOM 46809 C C . SER G 2 483 ? 240.013 198.882 213.638 1.00 29.46 483 SER E C 1
ATOM 46810 O O . SER G 2 483 ? 239.725 197.922 214.359 1.00 39.06 483 SER E O 1
ATOM 46818 N N . GLY G 2 484 ? 240.069 200.122 214.106 1.00 30.81 484 GLY E N 1
ATOM 46819 C CA . GLY G 2 484 ? 239.858 200.402 215.510 1.00 31.81 484 GLY E CA 1
ATOM 46820 C C . GLY G 2 484 ? 241.124 200.273 216.327 1.00 29.89 484 GLY E C 1
ATOM 46821 O O . GLY G 2 484 ? 242.185 199.876 215.848 1.00 41.29 484 GLY E O 1
ATOM 46825 N N . ILE G 2 485 ? 240.996 200.607 217.609 1.00 33.34 485 ILE E N 1
ATOM 46826 C CA . ILE G 2 485 ? 242.158 200.611 218.490 1.00 32.84 485 ILE E CA 1
ATOM 46827 C C . ILE G 2 485 ? 242.616 199.190 218.780 1.00 36.19 485 ILE E C 1
ATOM 46828 O O . ILE G 2 485 ? 243.808 198.881 218.698 1.00 42.61 485 ILE E O 1
ATOM 46844 N N . GLU G 2 486 ? 241.680 198.295 219.086 1.00 43.51 486 GLU E N 1
ATOM 46845 C CA . GLU G 2 486 ? 242.055 196.958 219.532 1.00 38.73 486 GLU E CA 1
ATOM 46846 C C . GLU G 2 486 ? 242.823 196.198 218.464 1.00 36.92 486 GLU E C 1
ATOM 46847 O O . GLU G 2 486 ? 243.701 195.390 218.787 1.00 48.47 486 GLU E O 1
ATOM 46859 N N . LYS G 2 487 ? 242.515 196.434 217.192 1.00 37.24 487 LYS E N 1
ATOM 46860 C CA . LYS G 2 487 ? 243.110 195.654 216.118 1.00 38.26 487 LYS E CA 1
ATOM 46861 C C . LYS G 2 487 ? 244.488 196.153 215.708 1.00 40.33 487 LYS E C 1
ATOM 46862 O O . LYS G 2 487 ? 245.204 195.423 215.015 1.00 50.15 487 LYS E O 1
ATOM 46881 N N . ILE G 2 488 ? 244.886 197.357 216.114 1.00 38.03 488 ILE E N 1
ATOM 46882 C CA . ILE G 2 488 ? 246.199 197.878 215.760 1.00 35.45 488 ILE E CA 1
ATOM 46883 C C . ILE G 2 488 ? 247.172 197.890 216.930 1.00 39.26 488 ILE E C 1
ATOM 46884 O O . ILE G 2 488 ? 248.385 198.004 216.695 1.00 48.05 488 ILE E O 1
ATOM 46900 N N . MET G 2 489 ? 246.701 197.784 218.173 1.00 43.02 489 MET E N 1
ATOM 46901 C CA . MET G 2 489 ? 247.637 197.644 219.280 1.00 47.19 489 MET E CA 1
ATOM 46902 C C . MET G 2 489 ? 248.105 196.210 219.487 1.00 51.55 489 MET E C 1
ATOM 46903 O O . MET G 2 489 ? 249.067 195.996 220.232 1.00 56.50 489 MET E O 1
ATOM 46917 N N . ASN G 2 490 ? 247.461 195.227 218.853 1.00 47.45 490 ASN E N 1
ATOM 46918 C CA . ASN G 2 490 ? 248.030 193.894 218.770 1.00 49.92 490 ASN E CA 1
ATOM 46919 C C . ASN G 2 490 ? 247.539 193.271 217.472 1.00 48.89 490 ASN E C 1
ATOM 46920 O O . ASN G 2 490 ? 246.362 193.439 217.128 1.00 48.84 490 ASN E O 1
ATOM 46931 N N . PRO G 2 491 ? 248.398 192.554 216.732 1.00 55.13 491 PRO E N 1
ATOM 46932 C CA . PRO G 2 491 ? 247.907 191.925 215.503 1.00 55.08 491 PRO E CA 1
ATOM 46933 C C . PRO G 2 491 ? 247.197 190.598 215.760 1.00 54.48 491 PRO E C 1
ATOM 46934 O O . PRO G 2 491 ? 247.774 189.730 216.416 1.00 54.14 491 PRO E O 1
ATOM 46945 N N . MET H 2 1 ? 244.402 189.338 202.146 1.00 64.01 1 MET G N 1
ATOM 46946 C CA . MET H 2 1 ? 242.943 189.049 202.079 1.00 59.80 1 MET G CA 1
ATOM 46947 C C . MET H 2 1 ? 242.221 190.118 201.267 1.00 60.21 1 MET G C 1
ATOM 46948 O O . MET H 2 1 ? 241.946 191.207 201.766 1.00 63.47 1 MET G O 1
ATOM 46964 N N . LYS H 2 2 ? 241.918 189.806 200.011 1.00 53.58 2 LYS G N 1
ATOM 46965 C CA . LYS H 2 2 ? 241.235 190.751 199.146 1.00 51.79 2 LYS G CA 1
ATOM 46966 C C . LYS H 2 2 ? 239.734 190.734 199.412 1.00 55.43 2 LYS G C 1
ATOM 46967 O O . LYS H 2 2 ? 239.169 189.749 199.894 1.00 63.38 2 LYS G O 1
ATOM 46986 N N . LEU H 2 3 ? 239.084 191.852 199.084 1.00 39.89 3 LEU G N 1
ATOM 46987 C CA . LEU H 2 3 ? 237.657 191.984 199.356 1.00 39.24 3 LEU G CA 1
ATOM 46988 C C . LEU H 2 3 ? 236.852 190.931 198.604 1.00 42.42 3 LEU G C 1
ATOM 46989 O O . LEU H 2 3 ? 235.853 190.419 199.122 1.00 51.36 3 LEU G O 1
ATOM 47005 N N . GLU H 2 4 ? 237.263 190.598 197.380 1.00 47.21 4 GLU G N 1
ATOM 47006 C CA . GLU H 2 4 ? 236.542 189.587 196.612 1.00 46.09 4 GLU G CA 1
ATOM 47007 C C . GLU H 2 4 ? 236.519 188.259 197.351 1.00 46.50 4 GLU G C 1
ATOM 47008 O O . GLU H 2 4 ? 235.470 187.611 197.457 1.00 53.95 4 GLU G O 1
ATOM 47020 N N . GLN H 2 5 ? 237.668 187.844 197.884 1.00 41.35 5 GLN G N 1
ATOM 47021 C CA . GLN H 2 5 ? 237.747 186.579 198.603 1.00 40.53 5 GLN G CA 1
ATOM 47022 C C . GLN H 2 5 ? 236.905 186.621 199.870 1.00 49.16 5 GLN G C 1
ATOM 47023 O O . GLN H 2 5 ? 236.269 185.627 200.242 1.00 53.08 5 GLN G O 1
ATOM 47037 N N . GLN H 2 6 ? 236.905 187.762 200.552 1.00 45.91 6 GLN G N 1
ATOM 47038 C CA . GLN H 2 6 ? 236.114 187.916 201.766 1.00 41.73 6 GLN G CA 1
ATOM 47039 C C . GLN H 2 6 ? 234.624 187.791 201.469 1.00 45.87 6 GLN G C 1
ATOM 47040 O O . GLN H 2 6 ? 233.896 187.073 202.170 1.00 48.04 6 GLN G O 1
ATOM 47054 N N . ILE H 2 7 ? 234.155 188.471 200.421 1.00 41.55 7 ILE G N 1
ATOM 47055 C CA . ILE H 2 7 ? 232.758 188.340 200.025 1.00 29.95 7 ILE G CA 1
ATOM 47056 C C . ILE H 2 7 ? 232.457 186.899 199.661 1.00 33.24 7 ILE G C 1
ATOM 47057 O O . ILE H 2 7 ? 231.386 186.372 199.976 1.00 42.30 7 ILE G O 1
ATOM 47073 N N . GLN H 2 8 ? 233.387 186.246 198.967 1.00 37.22 8 GLN G N 1
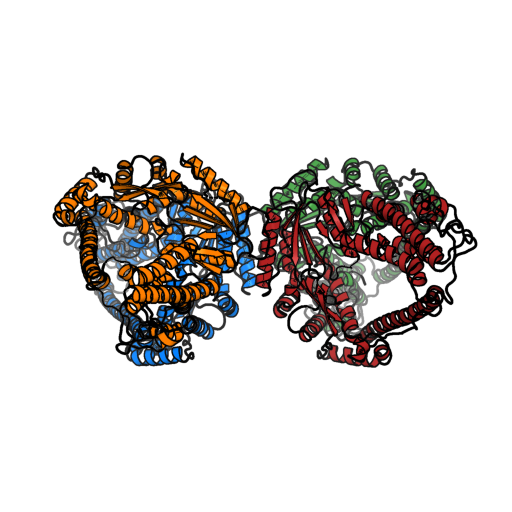ATOM 47074 C CA . GLN H 2 8 ? 233.188 184.852 198.598 1.00 40.17 8 GLN G CA 1
ATOM 47075 C C . GLN H 2 8 ? 232.958 183.998 199.835 1.00 40.03 8 GLN G C 1
ATOM 47076 O O . GLN H 2 8 ? 231.986 183.238 199.910 1.00 46.19 8 GLN G O 1
ATOM 47090 N N . ARG H 2 9 ? 233.843 184.123 200.822 1.00 39.72 9 ARG G N 1
ATOM 47091 C CA . ARG H 2 9 ? 233.711 183.334 202.038 1.00 38.55 9 ARG G CA 1
ATOM 47092 C C . ARG H 2 9 ? 232.374 183.601 202.710 1.00 42.11 9 ARG G C 1
ATOM 47093 O O . ARG H 2 9 ? 231.664 182.668 203.101 1.00 51.29 9 ARG G O 1
ATOM 47114 N N . VAL H 2 10 ? 232.010 184.875 202.852 1.00 37.42 10 VAL G N 1
ATOM 47115 C CA . VAL H 2 10 ? 230.805 185.213 203.603 1.00 26.78 10 VAL G CA 1
ATOM 47116 C C . VAL H 2 10 ? 229.566 184.688 202.887 1.00 34.67 10 VAL G C 1
ATOM 47117 O O . VAL H 2 10 ? 228.693 184.056 203.497 1.00 41.60 10 VAL G O 1
ATOM 47130 N N . ILE H 2 11 ? 229.468 184.948 201.579 1.00 36.76 11 ILE G N 1
ATOM 47131 C CA . ILE H 2 11 ? 228.306 184.502 200.818 1.00 36.85 11 ILE G CA 1
ATOM 47132 C C . ILE H 2 11 ? 228.206 182.987 200.851 1.00 34.34 11 ILE G C 1
ATOM 47133 O O . ILE H 2 11 ? 227.121 182.425 201.050 1.00 43.57 11 ILE G O 1
ATOM 47149 N N . LEU H 2 12 ? 229.328 182.298 200.651 1.00 35.49 12 LEU G N 1
ATOM 47150 C CA . LEU H 2 12 ? 229.302 180.844 200.631 1.00 36.82 12 LEU G CA 1
ATOM 47151 C C . LEU H 2 12 ? 228.887 180.285 201.981 1.00 37.06 12 LEU G C 1
ATOM 47152 O O . LEU H 2 12 ? 228.134 179.311 202.047 1.00 48.36 12 LEU G O 1
ATOM 47168 N N . GLU H 2 13 ? 229.370 180.878 203.073 1.00 39.42 13 GLU G N 1
ATOM 47169 C CA . GLU H 2 13 ? 229.014 180.367 204.390 1.00 34.44 13 GLU G CA 1
ATOM 47170 C C . GLU H 2 13 ? 227.540 180.598 204.694 1.00 35.74 13 GLU G C 1
ATOM 47171 O O . GLU H 2 13 ? 226.873 179.717 205.247 1.00 43.03 13 GLU G O 1
ATOM 47183 N N . GLU H 2 14 ? 227.009 181.766 204.336 1.00 36.76 14 GLU G N 1
ATOM 47184 C CA . GLU H 2 14 ? 225.579 181.997 204.517 1.00 34.06 14 GLU G CA 1
ATOM 47185 C C . GLU H 2 14 ? 224.759 181.001 203.702 1.00 34.78 14 GLU G C 1
ATOM 47186 O O . GLU H 2 14 ? 223.792 180.409 204.205 1.00 43.66 14 GLU G O 1
ATOM 47198 N N . ALA H 2 15 ? 225.136 180.800 202.438 1.00 36.12 15 ALA G N 1
ATOM 47199 C CA . ALA H 2 15 ? 224.398 179.874 201.590 1.00 33.87 15 ALA G CA 1
ATOM 47200 C C . ALA H 2 15 ? 224.459 178.462 202.152 1.00 35.49 15 ALA G C 1
ATOM 47201 O O . ALA H 2 15 ? 223.449 177.757 202.194 1.00 43.87 15 ALA G O 1
ATOM 47208 N N . LYS H 2 16 ? 225.644 178.031 202.582 1.00 30.98 16 LYS G N 1
ATOM 47209 C CA . LYS H 2 16 ? 225.792 176.698 203.154 1.00 33.86 16 LYS G CA 1
ATOM 47210 C C . LYS H 2 16 ? 224.972 176.536 204.423 1.00 36.15 16 LYS G C 1
ATOM 47211 O O . LYS H 2 16 ? 224.384 175.476 204.653 1.00 46.54 16 LYS G O 1
ATOM 47230 N N . ALA H 2 17 ? 224.938 177.558 205.275 1.00 26.64 17 ALA G N 1
ATOM 47231 C CA . ALA H 2 17 ? 224.123 177.466 206.479 1.00 29.48 17 ALA G CA 1
ATOM 47232 C C . ALA H 2 17 ? 222.655 177.301 206.121 1.00 32.93 17 ALA G C 1
ATOM 47233 O O . ALA H 2 17 ? 221.950 176.466 206.699 1.00 41.04 17 ALA G O 1
ATOM 47240 N N . LEU H 2 18 ? 222.174 178.093 205.162 1.00 32.19 18 LEU G N 1
ATOM 47241 C CA . LEU H 2 18 ? 220.775 177.979 204.763 1.00 28.89 18 LEU G CA 1
ATOM 47242 C C . LEU H 2 18 ? 220.487 176.611 204.148 1.00 34.91 18 LEU G C 1
ATOM 47243 O O . LEU H 2 18 ? 219.434 176.008 204.407 1.00 38.22 18 LEU G O 1
ATOM 47259 N N . ILE H 2 19 ? 221.419 176.096 203.345 1.00 38.92 19 ILE G N 1
ATOM 47260 C CA . ILE H 2 19 ? 221.253 174.771 202.749 1.00 31.77 19 ILE G CA 1
ATOM 47261 C C . ILE H 2 19 ? 221.186 173.707 203.832 1.00 29.87 19 ILE G C 1
ATOM 47262 O O . ILE H 2 19 ? 220.367 172.782 203.770 1.00 42.48 19 ILE G O 1
ATOM 47278 N N . LYS H 2 20 ? 222.076 173.793 204.818 1.00 29.98 20 LYS G N 1
ATOM 47279 C CA . LYS H 2 20 ? 222.061 172.828 205.908 1.00 34.81 20 LYS G CA 1
ATOM 47280 C C . LYS H 2 20 ? 220.756 172.900 206.687 1.00 37.53 20 LYS G C 1
ATOM 47281 O O . LYS H 2 20 ? 220.204 171.863 207.074 1.00 45.51 20 LYS G O 1
ATOM 47300 N N . ASP H 2 21 ? 220.231 174.107 206.890 1.00 35.92 21 ASP G N 1
ATOM 47301 C CA . ASP H 2 21 ? 218.961 174.239 207.591 1.00 32.68 21 ASP G CA 1
ATOM 47302 C C . ASP H 2 21 ? 217.832 173.591 206.803 1.00 38.80 21 ASP G C 1
ATOM 47303 O O . ASP H 2 21 ? 216.971 172.927 207.384 1.00 44.21 21 ASP G O 1
ATOM 47312 N N . TYR H 2 22 ? 217.826 173.747 205.478 1.00 37.62 22 TYR G N 1
ATOM 47313 C CA . TYR H 2 22 ? 216.766 173.120 204.691 1.00 31.46 22 TYR G CA 1
ATOM 47314 C C . TYR H 2 22 ? 216.913 171.602 204.659 1.00 31.58 22 TYR G C 1
ATOM 47315 O O . TYR H 2 22 ? 215.911 170.872 204.693 1.00 44.75 22 TYR G O 1
ATOM 47333 N N . HIS H 2 23 ? 218.145 171.105 204.557 1.00 26.98 23 HIS G N 1
ATOM 47334 C CA . HIS H 2 23 ? 218.345 169.662 204.583 1.00 33.36 23 HIS G CA 1
ATOM 47335 C C . HIS H 2 23 ? 217.830 169.077 205.887 1.00 37.58 23 HIS G C 1
ATOM 47336 O O . HIS H 2 23 ? 217.099 168.074 205.892 1.00 41.70 23 HIS G O 1
ATOM 47350 N N . GLU H 2 24 ? 218.182 169.711 207.005 1.00 41.65 24 GLU G N 1
ATOM 47351 C CA . GLU H 2 24 ? 217.671 169.264 208.289 1.00 30.83 24 GLU G CA 1
ATOM 47352 C C . GLU H 2 24 ? 216.162 169.420 208.365 1.00 32.47 24 GLU G C 1
ATOM 47353 O O . GLU H 2 24 ? 215.491 168.601 208.996 1.00 43.81 24 GLU G O 1
ATOM 47365 N N . TYR H 2 25 ? 215.605 170.436 207.707 1.00 34.55 25 TYR G N 1
ATOM 47366 C CA . TYR H 2 25 ? 214.157 170.595 207.695 1.00 33.78 25 TYR G CA 1
ATOM 47367 C C . TYR H 2 25 ? 213.481 169.395 207.052 1.00 36.90 25 TYR G C 1
ATOM 47368 O O . TYR H 2 25 ? 212.552 168.817 207.624 1.00 45.90 25 TYR G O 1
ATOM 47386 N N . HIS H 2 26 ? 213.916 169.010 205.850 1.00 41.00 26 HIS G N 1
ATOM 47387 C CA . HIS H 2 26 ? 213.203 167.918 205.191 1.00 33.21 26 HIS G CA 1
ATOM 47388 C C . HIS H 2 26 ? 213.482 166.590 205.881 1.00 31.25 26 HIS G C 1
ATOM 47389 O O . HIS H 2 26 ? 212.599 165.724 205.934 1.00 44.60 26 HIS G O 1
ATOM 47404 N N . ASN H 2 27 ? 214.674 166.424 206.460 1.00 28.99 27 ASN G N 1
ATOM 47405 C CA . ASN H 2 27 ? 214.939 165.211 207.224 1.00 27.83 27 ASN G CA 1
ATOM 47406 C C . ASN H 2 27 ? 214.036 165.128 208.449 1.00 33.30 27 ASN G C 1
ATOM 47407 O O . ASN H 2 27 ? 213.494 164.057 208.764 1.00 42.40 27 ASN G O 1
ATOM 47418 N N . ARG H 2 28 ? 213.845 166.252 209.139 1.00 35.92 28 ARG G N 1
ATOM 47419 C CA . ARG H 2 28 ? 212.944 166.285 210.280 1.00 34.58 28 ARG G CA 1
ATOM 47420 C C . ARG H 2 28 ? 211.516 166.003 209.847 1.00 40.24 28 ARG G C 1
ATOM 47421 O O . ARG H 2 28 ? 210.782 165.290 210.538 1.00 48.10 28 ARG G O 1
ATOM 47442 N N . VAL H 2 29 ? 211.102 166.573 208.716 1.00 41.18 29 VAL G N 1
ATOM 47443 C CA . VAL H 2 29 ? 209.754 166.336 208.214 1.00 28.01 29 VAL G CA 1
ATOM 47444 C C . VAL H 2 29 ? 209.544 164.854 207.965 1.00 33.34 29 VAL G C 1
ATOM 47445 O O . VAL H 2 29 ? 208.488 164.303 208.285 1.00 44.26 29 VAL G O 1
ATOM 47458 N N . HIS H 2 30 ? 210.540 164.178 207.392 1.00 36.57 30 HIS G N 1
ATOM 47459 C CA . HIS H 2 30 ? 210.379 162.751 207.130 1.00 31.63 30 HIS G CA 1
ATOM 47460 C C . HIS H 2 30 ? 210.319 161.946 208.422 1.00 34.70 30 HIS G C 1
ATOM 47461 O O . HIS H 2 30 ? 209.479 161.049 208.565 1.00 48.03 30 HIS G O 1
ATOM 47475 N N . LEU H 2 31 ? 211.228 162.214 209.359 1.00 37.43 31 LEU G N 1
ATOM 47476 C CA . LEU H 2 31 ? 211.192 161.474 210.616 1.00 38.70 31 LEU G CA 1
ATOM 47477 C C . LEU H 2 31 ? 209.849 161.668 211.312 1.00 39.41 31 LEU G C 1
ATOM 47478 O O . LEU H 2 31 ? 209.240 160.706 211.809 1.00 45.06 31 LEU G O 1
ATOM 47494 N N . GLU H 2 32 ? 209.360 162.908 211.332 1.00 43.01 32 GLU G N 1
ATOM 47495 C CA . GLU H 2 32 ? 208.086 163.194 211.977 1.00 42.53 32 GLU G CA 1
ATOM 47496 C C . GLU H 2 32 ? 206.929 162.573 211.213 1.00 44.21 32 GLU G C 1
ATOM 47497 O O . GLU H 2 32 ? 205.927 162.189 211.816 1.00 49.87 32 GLU G O 1
ATOM 47509 N N . SER H 2 33 ? 207.036 162.466 209.888 1.00 39.70 33 SER G N 1
ATOM 47510 C CA . SER H 2 33 ? 205.982 161.808 209.127 1.00 37.33 33 SER G CA 1
ATOM 47511 C C . SER H 2 33 ? 205.955 160.317 209.406 1.00 39.32 33 SER G C 1
ATOM 47512 O O . SER H 2 33 ? 204.879 159.721 209.456 1.00 44.51 33 SER G O 1
ATOM 47520 N N . VAL H 2 34 ? 207.116 159.707 209.626 1.00 33.81 34 VAL G N 1
ATOM 47521 C CA . VAL H 2 34 ? 207.138 158.295 209.995 1.00 32.12 34 VAL G CA 1
ATOM 47522 C C . VAL H 2 34 ? 206.487 158.103 211.358 1.00 33.23 34 VAL G C 1
ATOM 47523 O O . VAL H 2 34 ? 205.638 157.216 211.552 1.00 43.63 34 VAL G O 1
ATOM 47536 N N . ARG H 2 35 ? 206.842 158.958 212.312 1.00 38.98 35 ARG G N 1
ATOM 47537 C CA . ARG H 2 35 ? 206.264 158.836 213.643 1.00 39.35 35 ARG G CA 1
ATOM 47538 C C . ARG H 2 35 ? 204.767 159.121 213.619 1.00 39.70 35 ARG G C 1
ATOM 47539 O O . ARG H 2 35 ? 203.988 158.447 214.300 1.00 48.31 35 ARG G O 1
ATOM 47560 N N . ASN H 2 36 ? 204.345 160.119 212.843 1.00 33.67 36 ASN G N 1
ATOM 47561 C CA . ASN H 2 36 ? 202.929 160.442 212.742 1.00 36.44 36 ASN G CA 1
ATOM 47562 C C . ASN H 2 36 ? 202.156 159.351 212.021 1.00 36.98 36 ASN G C 1
ATOM 47563 O O . ASN H 2 36 ? 200.976 159.139 212.309 1.00 46.46 36 ASN G O 1
ATOM 47574 N N . LYS H 2 37 ? 202.783 158.663 211.067 1.00 37.52 37 LYS G N 1
ATOM 47575 C CA . LYS H 2 37 ? 202.146 157.484 210.503 1.00 42.12 37 LYS G CA 1
ATOM 47576 C C . LYS H 2 37 ? 201.898 156.465 211.599 1.00 37.71 37 LYS G C 1
ATOM 47577 O O . LYS H 2 37 ? 200.778 155.976 211.765 1.00 48.04 37 LYS G O 1
ATOM 47596 N N . LYS H 2 38 ? 202.918 156.192 212.410 1.00 32.27 38 LYS G N 1
ATOM 47597 C CA . LYS H 2 38 ? 202.722 155.262 213.518 1.00 31.60 38 LYS G CA 1
ATOM 47598 C C . LYS H 2 38 ? 201.627 155.734 214.470 1.00 35.47 38 LYS G C 1
ATOM 47599 O O . LYS H 2 38 ? 200.899 154.912 215.035 1.00 41.63 38 LYS G O 1
ATOM 47618 N N . ARG H 2 39 ? 201.498 157.046 214.660 1.00 36.03 39 ARG G N 1
ATOM 47619 C CA . ARG H 2 39 ? 200.541 157.596 215.618 1.00 29.37 39 ARG G CA 1
ATOM 47620 C C . ARG H 2 39 ? 199.109 157.527 215.100 1.00 34.21 39 ARG G C 1
ATOM 47621 O O . ARG H 2 39 ? 198.232 156.939 215.741 1.00 44.50 39 ARG G O 1
ATOM 47642 N N . LEU H 2 40 ? 198.852 158.137 213.948 1.00 37.02 40 LEU G N 1
ATOM 47643 C CA . LEU H 2 40 ? 197.508 158.276 213.405 1.00 35.88 40 LEU G CA 1
ATOM 47644 C C . LEU H 2 40 ? 197.139 157.192 212.402 1.00 38.64 40 LEU G C 1
ATOM 47645 O O . LEU H 2 40 ? 196.110 157.321 211.734 1.00 43.23 40 LEU G O 1
ATOM 47661 N N . GLY H 2 41 ? 197.940 156.140 212.267 1.00 33.23 41 GLY G N 1
ATOM 47662 C CA . GLY H 2 41 ? 197.520 155.029 211.436 1.00 36.42 41 GLY G CA 1
ATOM 47663 C C . GLY H 2 41 ? 197.297 155.462 210.003 1.00 40.07 41 GLY G C 1
ATOM 47664 O O . GLY H 2 41 ? 198.071 156.239 209.435 1.00 43.14 41 GLY G O 1
ATOM 47668 N N . ASP H 2 42 ? 196.218 154.959 209.404 1.00 41.28 42 ASP G N 1
ATOM 47669 C CA . ASP H 2 42 ? 195.909 155.291 208.019 1.00 43.42 42 ASP G CA 1
ATOM 47670 C C . ASP H 2 42 ? 195.430 156.726 207.862 1.00 43.50 42 ASP G C 1
ATOM 47671 O O . ASP H 2 42 ? 195.489 157.266 206.753 1.00 46.72 42 ASP G O 1
ATOM 47680 N N . SER H 2 43 ? 194.948 157.349 208.935 1.00 44.53 43 SER G N 1
ATOM 47681 C CA . SER H 2 43 ? 194.519 158.738 208.887 1.00 44.91 43 SER G CA 1
ATOM 47682 C C . SER H 2 43 ? 195.686 159.713 208.838 1.00 47.26 43 SER G C 1
ATOM 47683 O O . SER H 2 43 ? 195.461 160.912 208.644 1.00 48.74 43 SER G O 1
ATOM 47691 N N . ALA H 2 44 ? 196.909 159.233 209.019 1.00 51.30 44 ALA G N 1
ATOM 47692 C CA . ALA H 2 44 ? 198.083 160.085 208.990 1.00 47.28 44 ALA G CA 1
ATOM 47693 C C . ALA H 2 44 ? 198.127 160.870 207.680 1.00 43.69 44 ALA G C 1
ATOM 47694 O O . ALA H 2 44 ? 198.098 160.262 206.602 1.00 46.35 44 ALA G O 1
ATOM 47701 N N . PRO H 2 45 ? 198.203 162.196 207.727 1.00 45.20 45 PRO G N 1
ATOM 47702 C CA . PRO H 2 45 ? 198.363 162.965 206.490 1.00 46.81 45 PRO G CA 1
ATOM 47703 C C . PRO H 2 45 ? 199.677 162.620 205.812 1.00 49.18 45 PRO G C 1
ATOM 47704 O O . PRO H 2 45 ? 200.605 162.087 206.423 1.00 54.69 45 PRO G O 1
ATOM 47715 N N . ASP H 2 46 ? 199.747 162.927 204.524 1.00 49.86 46 ASP G N 1
ATOM 47716 C CA . ASP H 2 46 ? 200.932 162.629 203.738 1.00 47.90 46 ASP G CA 1
ATOM 47717 C C . ASP H 2 46 ? 201.949 163.757 203.866 1.00 53.04 46 ASP G C 1
ATOM 47718 O O . ASP H 2 46 ? 201.610 164.901 204.175 1.00 56.97 46 ASP G O 1
ATOM 47727 N N . LYS H 2 47 ? 203.212 163.417 203.629 1.00 47.31 47 LYS G N 1
ATOM 47728 C CA . LYS H 2 47 ? 204.272 164.399 203.777 1.00 39.78 47 LYS G CA 1
ATOM 47729 C C . LYS H 2 47 ? 204.109 165.505 202.742 1.00 42.51 47 LYS G C 1
ATOM 47730 O O . LYS H 2 47 ? 203.559 165.304 201.656 1.00 46.94 47 LYS G O 1
ATOM 47749 N N . LYS H 2 48 ? 204.597 166.697 203.094 1.00 47.02 48 LYS G N 1
ATOM 47750 C CA . LYS H 2 48 ? 204.535 167.839 202.190 1.00 45.06 48 LYS G CA 1
ATOM 47751 C C . LYS H 2 48 ? 205.774 168.698 202.461 1.00 45.81 48 LYS G C 1
ATOM 47752 O O . LYS H 2 48 ? 205.795 169.568 203.333 1.00 51.59 48 LYS G O 1
ATOM 47771 N N . ILE H 2 49 ? 206.824 168.454 201.681 1.00 41.44 49 ILE G N 1
ATOM 47772 C CA . ILE H 2 49 ? 208.052 169.227 201.814 1.00 37.08 49 ILE G CA 1
ATOM 47773 C C . ILE H 2 49 ? 207.871 170.575 201.132 1.00 41.82 49 ILE G C 1
ATOM 47774 O O . ILE H 2 49 ? 207.698 170.652 199.910 1.00 42.57 49 ILE G O 1
ATOM 47790 N N . HIS H 2 50 ? 207.922 171.641 201.919 1.00 40.15 50 HIS G N 1
ATOM 47791 C CA . HIS H 2 50 ? 207.806 172.998 201.414 1.00 31.78 50 HIS G CA 1
ATOM 47792 C C . HIS H 2 50 ? 209.185 173.614 201.243 1.00 41.57 50 HIS G C 1
ATOM 47793 O O . HIS H 2 50 ? 210.130 173.284 201.963 1.00 48.92 50 HIS G O 1
ATOM 47807 N N . ARG H 2 51 ? 209.287 174.519 200.276 1.00 40.08 51 ARG G N 1
ATOM 47808 C CA . ARG H 2 51 ? 210.454 175.358 200.143 1.00 35.29 51 ARG G CA 1
ATOM 47809 C C . ARG H 2 51 ? 210.041 176.798 200.412 1.00 36.67 51 ARG G C 1
ATOM 47810 O O . ARG H 2 51 ? 208.958 177.211 199.987 1.00 42.63 51 ARG G O 1
ATOM 47831 N N . PRO H 2 52 ? 210.856 177.580 201.117 1.00 30.52 52 PRO G N 1
ATOM 47832 C CA . PRO H 2 52 ? 210.429 178.934 201.479 1.00 34.56 52 PRO G CA 1
ATOM 47833 C C . PRO H 2 52 ? 209.981 179.720 200.256 1.00 36.63 52 PRO G C 1
ATOM 47834 O O . PRO H 2 52 ? 210.554 179.606 199.172 1.00 44.68 52 PRO G O 1
ATOM 47845 N N . ASN H 2 53 ? 208.927 180.516 200.441 1.00 30.58 53 ASN G N 1
ATOM 47846 C CA . ASN H 2 53 ? 208.337 181.243 199.324 1.00 29.70 53 ASN G CA 1
ATOM 47847 C C . ASN H 2 53 ? 209.301 182.271 198.751 1.00 39.98 53 ASN G C 1
ATOM 47848 O O . ASN H 2 53 ? 209.379 182.443 197.530 1.00 45.87 53 ASN G O 1
ATOM 47859 N N . TYR H 2 54 ? 210.044 182.964 199.613 1.00 37.32 54 TYR G N 1
ATOM 47860 C CA . TYR H 2 54 ? 210.936 184.011 199.138 1.00 37.25 54 TYR G CA 1
ATOM 47861 C C . TYR H 2 54 ? 212.067 183.463 198.277 1.00 38.75 54 TYR G C 1
ATOM 47862 O O . TYR H 2 54 ? 212.731 184.237 197.584 1.00 50.22 54 TYR G O 1
ATOM 47880 N N . TRP H 2 55 ? 212.290 182.149 198.293 1.00 25.58 55 TRP G N 1
ATOM 47881 C CA . TRP H 2 55 ? 213.315 181.567 197.437 1.00 33.99 55 TRP G CA 1
ATOM 47882 C C . TRP H 2 55 ? 213.013 181.797 195.964 1.00 39.19 55 TRP G C 1
ATOM 47883 O O . TRP H 2 55 ? 213.935 181.849 195.144 1.00 42.35 55 TRP G O 1
ATOM 47904 N N . SER H 2 56 ? 211.737 181.948 195.612 1.00 41.40 56 SER G N 1
ATOM 47905 C CA . SER H 2 56 ? 211.338 182.162 194.228 1.00 36.71 56 SER G CA 1
ATOM 47906 C C . SER H 2 56 ? 211.091 183.625 193.889 1.00 37.81 56 SER G C 1
ATOM 47907 O O . SER H 2 56 ? 211.060 183.969 192.704 1.00 41.55 56 SER G O 1
ATOM 47915 N N . PHE H 2 57 ? 210.914 184.491 194.889 1.00 38.83 57 PHE G N 1
ATOM 47916 C CA . PHE H 2 57 ? 210.717 185.907 194.602 1.00 34.46 57 PHE G CA 1
ATOM 47917 C C . PHE H 2 57 ? 211.918 186.485 193.875 1.00 42.49 57 PHE G C 1
ATOM 47918 O O . PHE H 2 57 ? 211.767 187.355 193.011 1.00 50.15 57 PHE G O 1
ATOM 47935 N N . ASP H 2 58 ? 213.112 186.008 194.210 1.00 40.96 58 ASP G N 1
ATOM 47936 C CA . ASP H 2 58 ? 214.324 186.322 193.475 1.00 38.67 58 ASP G CA 1
ATOM 47937 C C . ASP H 2 58 ? 215.213 185.097 193.569 1.00 36.07 58 ASP G C 1
ATOM 47938 O O . ASP H 2 58 ? 215.237 184.424 194.600 1.00 41.60 58 ASP G O 1
ATOM 47947 N N . LYS H 2 59 ? 215.935 184.803 192.493 1.00 36.80 59 LYS G N 1
ATOM 47948 C CA . LYS H 2 59 ? 216.728 183.586 192.491 1.00 37.67 59 LYS G CA 1
ATOM 47949 C C . LYS H 2 59 ? 217.838 183.632 193.531 1.00 34.48 59 LYS G C 1
ATOM 47950 O O . LYS H 2 59 ? 218.318 182.576 193.954 1.00 40.93 59 LYS G O 1
ATOM 47969 N N . LYS H 2 60 ? 218.252 184.823 193.951 1.00 36.69 60 LYS G N 1
ATOM 47970 C CA . LYS H 2 60 ? 219.326 184.993 194.918 1.00 39.46 60 LYS G CA 1
ATOM 47971 C C . LYS H 2 60 ? 218.841 184.928 196.357 1.00 38.94 60 LYS G C 1
ATOM 47972 O O . LYS H 2 60 ? 219.665 184.956 197.276 1.00 43.84 60 LYS G O 1
ATOM 47991 N N . PHE H 2 61 ? 217.531 184.848 196.574 1.00 40.53 61 PHE G N 1
ATOM 47992 C CA . PHE H 2 61 ? 216.999 184.485 197.877 1.00 34.30 61 PHE G CA 1
ATOM 47993 C C . PHE H 2 61 ? 217.147 182.996 198.139 1.00 32.00 61 PHE G C 1
ATOM 47994 O O . PHE H 2 61 ? 216.894 182.547 199.262 1.00 36.85 61 PHE G O 1
ATOM 48011 N N . ASP H 2 62 ? 217.541 182.234 197.124 1.00 36.60 62 ASP G N 1
ATOM 48012 C CA . ASP H 2 62 ? 217.663 180.786 197.123 1.00 35.48 62 ASP G CA 1
ATOM 48013 C C . ASP H 2 62 ? 219.078 180.384 197.509 1.00 33.08 62 ASP G C 1
ATOM 48014 O O . ASP H 2 62 ? 220.030 180.770 196.823 1.00 41.51 62 ASP G O 1
ATOM 48023 N N . PRO H 2 63 ? 219.270 179.624 198.588 1.00 31.33 63 PRO G N 1
ATOM 48024 C CA . PRO H 2 63 ? 220.638 179.222 198.942 1.00 34.65 63 PRO G CA 1
ATOM 48025 C C . PRO H 2 63 ? 221.317 178.408 197.859 1.00 36.06 63 PRO G C 1
ATOM 48026 O O . PRO H 2 63 ? 222.521 178.570 197.619 1.00 45.76 63 PRO G O 1
ATOM 48037 N N . PHE H 2 64 ? 220.562 177.549 197.177 1.00 37.49 64 PHE G N 1
ATOM 48038 C CA . PHE H 2 64 ? 221.167 176.629 196.223 1.00 33.19 64 PHE G CA 1
ATOM 48039 C C . PHE H 2 64 ? 221.688 177.358 194.992 1.00 35.84 64 PHE G C 1
ATOM 48040 O O . PHE H 2 64 ? 222.778 177.046 194.500 1.00 41.13 64 PHE G O 1
ATOM 48057 N N . TYR H 2 65 ? 220.947 178.346 194.489 1.00 34.17 65 TYR G N 1
ATOM 48058 C CA . TYR H 2 65 ? 221.470 179.119 193.369 1.00 31.28 65 TYR G CA 1
ATOM 48059 C C . TYR H 2 65 ? 222.701 179.907 193.774 1.00 39.93 65 TYR G C 1
ATOM 48060 O O . TYR H 2 65 ? 223.707 179.909 193.057 1.00 48.26 65 TYR G O 1
ATOM 48078 N N . VAL H 2 66 ? 222.639 180.589 194.917 1.00 38.10 66 VAL G N 1
ATOM 48079 C CA . VAL H 2 66 ? 223.769 181.405 195.331 1.00 34.64 66 VAL G CA 1
ATOM 48080 C C . VAL H 2 66 ? 225.006 180.536 195.465 1.00 34.71 66 VAL G C 1
ATOM 48081 O O . VAL H 2 66 ? 226.107 180.934 195.070 1.00 45.85 66 VAL G O 1
ATOM 48094 N N . LYS H 2 67 ? 224.841 179.322 195.987 1.00 28.53 67 LYS G N 1
ATOM 48095 C CA . LYS H 2 67 ? 225.963 178.395 196.016 1.00 29.42 67 LYS G CA 1
ATOM 48096 C C . LYS H 2 67 ? 226.359 177.957 194.615 1.00 38.98 67 LYS G C 1
ATOM 48097 O O . LYS H 2 67 ? 227.520 177.603 194.383 1.00 41.98 67 LYS G O 1
ATOM 48116 N N . SER H 2 68 ? 225.416 177.967 193.672 1.00 45.79 68 SER G N 1
ATOM 48117 C CA . SER H 2 68 ? 225.745 177.597 192.301 1.00 38.39 68 SER G CA 1
ATOM 48118 C C . SER H 2 68 ? 226.710 178.596 191.676 1.00 42.49 68 SER G C 1
ATOM 48119 O O . SER H 2 68 ? 227.656 178.200 190.984 1.00 45.43 68 SER G O 1
ATOM 48127 N N . ASN H 2 69 ? 226.503 179.888 191.914 1.00 35.69 69 ASN G N 1
ATOM 48128 C CA . ASN H 2 69 ? 227.291 180.948 191.292 1.00 33.86 69 ASN G CA 1
ATOM 48129 C C . ASN H 2 69 ? 227.727 181.977 192.327 1.00 40.49 69 ASN G C 1
ATOM 48130 O O . ASN H 2 69 ? 227.617 183.187 192.119 1.00 47.89 69 ASN G O 1
ATOM 48141 N N . TYR H 2 70 ? 228.249 181.517 193.466 1.00 41.52 70 TYR G N 1
ATOM 48142 C CA . TYR H 2 70 ? 228.709 182.474 194.464 1.00 37.25 70 TYR G CA 1
ATOM 48143 C C . TYR H 2 70 ? 230.015 183.131 194.045 1.00 40.00 70 TYR G C 1
ATOM 48144 O O . TYR H 2 70 ? 230.304 184.249 194.479 1.00 50.34 70 TYR G O 1
ATOM 48162 N N . LYS H 2 71 ? 230.804 182.468 193.200 1.00 38.58 71 LYS G N 1
ATOM 48163 C CA . LYS H 2 71 ? 232.034 183.081 192.714 1.00 32.24 71 LYS G CA 1
ATOM 48164 C C . LYS H 2 71 ? 231.736 184.267 191.812 1.00 33.56 71 LYS G C 1
ATOM 48165 O O . LYS H 2 71 ? 232.334 185.336 191.969 1.00 50.21 71 LYS G O 1
ATOM 48184 N N . SER H 2 72 ? 230.793 184.115 190.885 1.00 27.74 72 SER G N 1
ATOM 48185 C CA . SER H 2 72 ? 230.440 185.235 190.022 1.00 35.27 72 SER G CA 1
ATOM 48186 C C . SER H 2 72 ? 229.759 186.341 190.814 1.00 38.67 72 SER G C 1
ATOM 48187 O O . SER H 2 72 ? 230.010 187.531 190.575 1.00 52.50 72 SER G O 1
ATOM 48195 N N . ILE H 2 73 ? 228.895 185.972 191.760 1.00 32.64 73 ILE G N 1
ATOM 48196 C CA . ILE H 2 73 ? 228.216 186.976 192.570 1.00 34.19 73 ILE G CA 1
ATOM 48197 C C . ILE H 2 73 ? 229.233 187.778 193.367 1.00 41.07 73 ILE G C 1
ATOM 48198 O O . ILE H 2 73 ? 229.169 189.010 193.425 1.00 47.52 73 ILE G O 1
ATOM 48214 N N . ALA H 2 74 ? 230.186 187.090 193.994 1.00 39.87 74 ALA G N 1
ATOM 48215 C CA . ALA H 2 74 ? 231.208 187.781 194.770 1.00 39.56 74 ALA G CA 1
ATOM 48216 C C . ALA H 2 74 ? 232.083 188.645 193.876 1.00 44.70 74 ALA G C 1
ATOM 48217 O O . ALA H 2 74 ? 232.439 189.768 194.243 1.00 52.66 74 ALA G O 1
ATOM 48224 N N . ARG H 2 75 ? 232.451 188.131 192.702 1.00 40.00 75 ARG G N 1
ATOM 48225 C CA . ARG H 2 75 ? 233.234 188.912 191.755 1.00 31.30 75 ARG G CA 1
ATOM 48226 C C . ARG H 2 75 ? 232.546 190.227 191.431 1.00 38.42 75 ARG G C 1
ATOM 48227 O O . ARG H 2 75 ? 233.133 191.309 191.570 1.00 52.10 75 ARG G O 1
ATOM 48248 N N . SER H 2 76 ? 231.285 190.152 191.015 1.00 28.60 76 SER G N 1
ATOM 48249 C CA . SER H 2 76 ? 230.573 191.354 190.613 1.00 33.25 76 SER G CA 1
ATOM 48250 C C . SER H 2 76 ? 230.315 192.271 191.799 1.00 37.78 76 SER G C 1
ATOM 48251 O O . SER H 2 76 ? 230.356 193.494 191.655 1.00 49.36 76 SER G O 1
ATOM 48259 N N . ILE H 2 77 ? 230.039 191.709 192.976 1.00 37.67 77 ILE G N 1
ATOM 48260 C CA . ILE H 2 77 ? 229.796 192.542 194.150 1.00 38.48 77 ILE G CA 1
ATOM 48261 C C . ILE H 2 77 ? 231.058 193.295 194.539 1.00 42.06 77 ILE G C 1
ATOM 48262 O O . ILE H 2 77 ? 231.010 194.485 194.870 1.00 48.31 77 ILE G O 1
ATOM 48278 N N . ALA H 2 78 ? 232.202 192.615 194.521 1.00 37.53 78 ALA G N 1
ATOM 48279 C CA . ALA H 2 78 ? 233.454 193.287 194.830 1.00 38.34 78 ALA G CA 1
ATOM 48280 C C . AL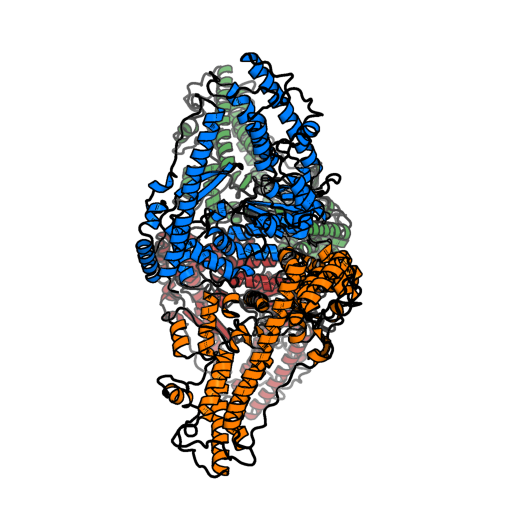A H 2 78 ? 233.746 194.376 193.813 1.00 38.33 78 ALA G C 1
ATOM 48281 O O . ALA H 2 78 ? 234.173 195.479 194.179 1.00 47.75 78 ALA G O 1
ATOM 48288 N N . ASN H 2 79 ? 233.518 194.095 192.530 1.00 34.81 79 ASN G N 1
ATOM 48289 C CA . ASN H 2 79 ? 233.726 195.130 191.524 1.00 32.42 79 ASN G CA 1
ATOM 48290 C C . ASN H 2 79 ? 232.801 196.313 191.758 1.00 29.03 79 ASN G C 1
ATOM 48291 O O . ASN H 2 79 ? 233.230 197.468 191.686 1.00 48.31 79 ASN G O 1
ATOM 48302 N N . LYS H 2 80 ? 231.533 196.046 192.063 1.00 25.25 80 LYS G N 1
ATOM 48303 C CA . LYS H 2 80 ? 230.584 197.127 192.282 1.00 33.57 80 LYS G CA 1
ATOM 48304 C C . LYS H 2 80 ? 230.948 197.954 193.505 1.00 38.06 80 LYS G C 1
ATOM 48305 O O . LYS H 2 80 ? 230.724 199.168 193.519 1.00 45.04 80 LYS G O 1
ATOM 48324 N N . ILE H 2 81 ? 231.505 197.322 194.537 1.00 40.93 81 ILE G N 1
ATOM 48325 C CA . ILE H 2 81 ? 231.916 198.070 195.718 1.00 38.15 81 ILE G CA 1
ATOM 48326 C C . ILE H 2 81 ? 233.149 198.910 195.412 1.00 40.45 81 ILE G C 1
ATOM 48327 O O . ILE H 2 81 ? 233.254 200.062 195.851 1.00 46.64 81 ILE G O 1
ATOM 48343 N N . GLU H 2 82 ? 234.103 198.355 194.660 1.00 40.13 82 GLU G N 1
ATOM 48344 C CA . GLU H 2 82 ? 235.316 199.104 194.348 1.00 36.64 82 GLU G CA 1
ATOM 48345 C C . GLU H 2 82 ? 235.025 200.320 193.476 1.00 41.47 82 GLU G C 1
ATOM 48346 O O . GLU H 2 82 ? 235.594 201.393 193.703 1.00 50.92 82 GLU G O 1
ATOM 48358 N N . ASN H 2 83 ? 234.150 200.186 192.481 1.00 28.52 83 ASN G N 1
ATOM 48359 C CA . ASN H 2 83 ? 233.796 201.353 191.680 1.00 31.42 83 ASN G CA 1
ATOM 48360 C C . ASN H 2 83 ? 232.714 202.189 192.341 1.00 34.92 83 ASN G C 1
ATOM 48361 O O . ASN H 2 83 ? 232.271 203.180 191.754 1.00 43.79 83 ASN G O 1
ATOM 48372 N N . ARG H 2 84 ? 232.280 201.811 193.541 1.00 33.50 84 ARG G N 1
ATOM 48373 C CA . ARG H 2 84 ? 231.306 202.583 194.302 1.00 35.82 84 ARG G CA 1
ATOM 48374 C C . ARG H 2 84 ? 229.988 202.700 193.541 1.00 35.90 84 ARG G C 1
ATOM 48375 O O . ARG H 2 84 ? 229.366 203.761 193.494 1.00 39.26 84 ARG G O 1
ATOM 48396 N N . THR H 2 85 ? 229.560 201.587 192.939 1.00 38.34 85 THR G N 1
ATOM 48397 C CA . THR H 2 85 ? 228.265 201.490 192.283 1.00 34.88 85 THR G CA 1
ATOM 48398 C C . THR H 2 85 ? 227.348 200.459 192.921 1.00 34.40 85 THR G C 1
ATOM 48399 O O . THR H 2 85 ? 226.181 200.371 192.527 1.00 38.97 85 THR G O 1
ATOM 48410 N N . TYR H 2 86 ? 227.834 199.684 193.886 1.00 38.15 86 TYR G N 1
ATOM 48411 C CA . TYR H 2 86 ? 227.023 198.644 194.503 1.00 34.55 86 TYR G CA 1
ATOM 48412 C C . TYR H 2 86 ? 225.801 199.236 195.188 1.00 33.41 86 TYR G C 1
ATOM 48413 O O . TYR H 2 86 ? 225.884 200.254 195.879 1.00 40.48 86 TYR G O 1
ATOM 48431 N N . LEU H 2 87 ? 224.656 198.584 194.990 1.00 37.02 87 LEU G N 1
ATOM 48432 C CA . LEU H 2 87 ? 223.423 198.951 195.647 1.00 34.14 87 LEU G CA 1
ATOM 48433 C C . LEU H 2 87 ? 222.691 197.649 195.949 1.00 37.42 87 LEU G C 1
ATOM 48434 O O . LEU H 2 87 ? 222.461 196.859 195.021 1.00 42.11 87 LEU G O 1
ATOM 48450 N N . PRO H 2 88 ? 222.331 197.389 197.205 1.00 34.01 88 PRO G N 1
ATOM 48451 C CA . PRO H 2 88 ? 221.698 196.108 197.535 1.00 26.98 88 PRO G CA 1
ATOM 48452 C C . PRO H 2 88 ? 220.344 195.958 196.862 1.00 30.68 88 PRO G C 1
ATOM 48453 O O . PRO H 2 88 ? 219.621 196.933 196.654 1.00 37.91 88 PRO G O 1
ATOM 48464 N N . ASN H 2 89 ? 220.009 194.723 196.513 1.00 34.96 89 ASN G N 1
ATOM 48465 C CA . ASN H 2 89 ? 218.699 194.435 195.949 1.00 29.06 89 ASN G CA 1
ATOM 48466 C C . ASN H 2 89 ? 217.623 194.523 197.027 1.00 36.89 89 ASN G C 1
ATOM 48467 O O . ASN H 2 89 ? 217.886 194.332 198.217 1.00 46.95 89 ASN G O 1
ATOM 48478 N N . GLU H 2 90 ? 216.403 194.821 196.596 1.00 42.26 90 GLU G N 1
ATOM 48479 C CA . GLU H 2 90 ? 215.307 195.010 197.532 1.00 43.79 90 GLU G CA 1
ATOM 48480 C C . GLU H 2 90 ? 215.116 193.754 198.378 1.00 43.69 90 GLU G C 1
ATOM 48481 O O . GLU H 2 90 ? 215.172 192.638 197.850 1.00 47.81 90 GLU G O 1
ATOM 48493 N N . PRO H 2 91 ? 214.884 193.890 199.680 1.00 31.51 91 PRO G N 1
ATOM 48494 C CA . PRO H 2 91 ? 214.640 192.715 200.515 1.00 35.95 91 PRO G CA 1
ATOM 48495 C C . PRO H 2 91 ? 213.178 192.297 200.504 1.00 37.89 91 PRO G C 1
ATOM 48496 O O . PRO H 2 91 ? 212.281 193.060 200.143 1.00 46.27 91 PRO G O 1
ATOM 48507 N N . PHE H 2 92 ? 212.958 191.055 200.910 1.00 33.52 92 PHE G N 1
ATOM 48508 C CA . PHE H 2 92 ? 211.605 190.577 201.135 1.00 31.84 92 PHE G CA 1
ATOM 48509 C C . PHE H 2 92 ? 211.078 191.174 202.429 1.00 41.29 92 PHE G C 1
ATOM 48510 O O . PHE H 2 92 ? 211.719 191.070 203.478 1.00 52.41 92 PHE G O 1
ATOM 48527 N N . THR H 2 93 ? 209.914 191.806 202.357 1.00 41.46 93 THR G N 1
ATOM 48528 C CA . THR H 2 93 ? 209.316 192.484 203.496 1.00 44.94 93 THR G CA 1
ATOM 48529 C C . THR H 2 93 ? 207.910 191.952 203.717 1.00 47.37 93 THR G C 1
ATOM 48530 O O . THR H 2 93 ? 207.097 191.931 202.787 1.00 52.34 93 THR G O 1
ATOM 48541 N N . LYS H 2 94 ? 207.628 191.521 204.944 1.00 49.01 94 LYS G N 1
ATOM 48542 C CA . LYS H 2 94 ? 206.294 191.094 205.343 1.00 49.71 94 LYS G CA 1
ATOM 48543 C C . LYS H 2 94 ? 205.912 191.860 206.597 1.00 50.41 94 LYS G C 1
ATOM 48544 O O . LYS H 2 94 ? 206.711 191.964 207.532 1.00 53.97 94 LYS G O 1
ATOM 48563 N N . ASP H 2 95 ? 204.700 192.405 206.610 1.00 57.79 95 ASP G N 1
ATOM 48564 C CA . ASP H 2 95 ? 204.233 193.259 207.695 1.00 60.31 95 ASP G CA 1
ATOM 48565 C C . ASP H 2 95 ? 203.541 192.391 208.738 1.00 59.99 95 ASP G C 1
ATOM 48566 O O . ASP H 2 95 ? 202.437 191.892 208.498 1.00 62.19 95 ASP G O 1
ATOM 48575 N N . VAL H 2 96 ? 204.172 192.211 209.896 1.00 54.68 96 VAL G N 1
ATOM 48576 C CA . VAL H 2 96 ? 203.580 191.371 210.936 1.00 57.38 96 VAL G CA 1
ATOM 48577 C C . VAL H 2 96 ? 202.847 192.267 211.929 1.00 58.10 96 VAL G C 1
ATOM 48578 O O . VAL H 2 96 ? 203.341 193.352 212.267 1.00 61.28 96 VAL G O 1
ATOM 48591 N N . PRO H 2 97 ? 201.678 191.861 212.425 1.00 55.19 97 PRO G N 1
ATOM 48592 C CA . PRO H 2 97 ? 200.917 192.708 213.353 1.00 51.89 97 PRO G CA 1
ATOM 48593 C C . PRO H 2 97 ? 201.437 192.587 214.776 1.00 55.97 97 PRO G C 1
ATOM 48594 O O . PRO H 2 97 ? 201.306 191.538 215.415 1.00 59.04 97 PRO G O 1
ATOM 48605 N N . LYS H 2 98 ? 202.033 193.662 215.277 1.00 63.19 98 LYS G N 1
ATOM 48606 C CA . LYS H 2 98 ? 202.499 193.659 216.654 1.00 60.19 98 LYS G CA 1
ATOM 48607 C C . LYS H 2 98 ? 201.303 193.597 217.603 1.00 58.44 98 LYS G C 1
ATOM 48608 O O . LYS H 2 98 ? 200.280 194.243 217.355 1.00 61.45 98 LYS G O 1
ATOM 48627 N N . PRO H 2 99 ? 201.395 192.829 218.694 1.00 62.72 99 PRO G N 1
ATOM 48628 C CA . PRO H 2 99 ? 200.235 192.706 219.593 1.00 65.67 99 PRO G CA 1
ATOM 48629 C C . PRO H 2 99 ? 199.750 194.033 220.134 1.00 69.43 99 PRO G C 1
ATOM 48630 O O . PRO H 2 99 ? 198.549 194.190 220.389 1.00 69.90 99 PRO G O 1
ATOM 48641 N N . ASP H 2 100 ? 200.652 194.998 220.319 1.00 73.74 100 ASP G N 1
ATOM 48642 C CA . ASP H 2 100 ? 200.273 196.319 220.803 1.00 74.41 100 ASP G CA 1
ATOM 48643 C C . ASP H 2 100 ? 199.391 197.077 219.819 1.00 71.04 100 ASP G C 1
ATOM 48644 O O . ASP H 2 100 ? 198.939 198.179 220.145 1.00 72.89 100 ASP G O 1
ATOM 48653 N N . GLY H 2 101 ? 199.146 196.527 218.632 1.00 62.24 101 GLY G N 1
ATOM 48654 C CA . GLY H 2 101 ? 198.365 197.192 217.612 1.00 64.38 101 GLY G CA 1
ATOM 48655 C C . GLY H 2 101 ? 199.194 197.819 216.517 1.00 70.26 101 GLY G C 1
ATOM 48656 O O . GLY H 2 101 ? 198.622 198.363 215.565 1.00 68.23 101 GLY G O 1
ATOM 48660 N N . GLY H 2 102 ? 200.520 197.760 216.618 1.00 68.85 102 GLY G N 1
ATOM 48661 C CA . GLY H 2 102 ? 201.398 198.291 215.600 1.00 65.29 102 GLY G CA 1
ATOM 48662 C C . GLY H 2 102 ? 201.728 197.256 214.546 1.00 62.33 102 GLY G C 1
ATOM 48663 O O . GLY H 2 102 ? 201.140 196.175 214.479 1.00 62.40 102 GLY G O 1
ATOM 48667 N N . ILE H 2 103 ? 202.695 197.606 213.704 1.00 59.27 103 ILE G N 1
ATOM 48668 C CA . ILE H 2 103 ? 203.147 196.734 212.628 1.00 60.26 103 ILE G CA 1
ATOM 48669 C C . ILE H 2 103 ? 204.667 196.706 212.651 1.00 60.17 103 ILE G C 1
ATOM 48670 O O . ILE H 2 103 ? 205.313 197.758 212.613 1.00 62.18 103 ILE G O 1
ATOM 48686 N N . ARG H 2 104 ? 205.240 195.508 212.731 1.00 57.68 104 ARG G N 1
ATOM 48687 C CA . ARG H 2 104 ? 206.682 195.332 212.627 1.00 58.15 104 ARG G CA 1
ATOM 48688 C C . ARG H 2 104 ? 206.987 194.899 211.202 1.00 58.89 104 ARG G C 1
ATOM 48689 O O . ARG H 2 104 ? 206.417 193.919 210.706 1.00 63.91 104 ARG G O 1
ATOM 48710 N N . LYS H 2 105 ? 207.852 195.652 210.537 1.00 53.17 105 LYS G N 1
ATOM 48711 C CA . LYS H 2 105 ? 208.153 195.446 209.129 1.00 54.47 105 LYS G CA 1
ATOM 48712 C C . LYS H 2 105 ? 209.491 194.725 209.024 1.00 52.31 105 LYS G C 1
ATOM 48713 O O . LYS H 2 105 ? 210.549 195.351 209.132 1.00 57.45 105 LYS G O 1
ATOM 48732 N N . VAL H 2 106 ? 209.445 193.414 208.798 1.00 45.52 106 VAL G N 1
ATOM 48733 C CA . VAL H 2 106 ? 210.679 192.653 208.680 1.00 45.59 106 VAL G CA 1
ATOM 48734 C C . VAL H 2 106 ? 211.274 192.879 207.295 1.00 51.71 106 VAL G C 1
ATOM 48735 O O . VAL H 2 106 ? 210.596 193.296 206.354 1.00 58.95 106 VAL G O 1
ATOM 48748 N N . SER H 2 107 ? 212.566 192.597 207.174 1.00 42.37 107 SER G N 1
ATOM 48749 C CA . SER H 2 107 ? 213.265 192.704 205.902 1.00 39.62 107 SER G CA 1
ATOM 48750 C C . SER H 2 107 ? 214.232 191.541 205.800 1.00 40.57 107 SER G C 1
ATOM 48751 O O . SER H 2 107 ? 215.152 191.422 206.614 1.00 46.43 107 SER G O 1
ATOM 48759 N N . ILE H 2 108 ? 214.025 190.692 204.805 1.00 41.50 108 ILE G N 1
ATOM 48760 C CA . ILE H 2 108 ? 214.914 189.578 204.519 1.00 34.29 108 ILE G CA 1
ATOM 48761 C C . ILE H 2 108 ? 215.680 189.954 203.265 1.00 38.89 108 ILE G C 1
ATOM 48762 O O . ILE H 2 108 ? 215.120 189.957 202.162 1.00 44.04 108 ILE G O 1
ATOM 48778 N N . TYR H 2 109 ? 216.951 190.306 203.427 1.00 32.95 109 TYR G N 1
ATOM 48779 C CA . TYR H 2 109 ? 217.764 190.606 202.265 1.00 31.13 109 TYR G CA 1
ATOM 48780 C C . TYR H 2 109 ? 218.155 189.313 201.559 1.00 33.65 109 TYR G C 1
ATOM 48781 O O . TYR H 2 109 ? 218.068 188.214 202.116 1.00 43.79 109 TYR G O 1
ATOM 48799 N N . GLN H 2 110 ? 218.590 189.446 200.313 1.00 35.05 110 GLN G N 1
ATOM 48800 C CA . GLN H 2 110 ? 219.075 188.294 199.581 1.00 30.95 110 GLN G CA 1
ATOM 48801 C C . GLN H 2 110 ? 220.411 187.851 200.155 1.00 37.51 110 GLN G C 1
ATOM 48802 O O . GLN H 2 110 ? 221.101 188.605 200.844 1.00 53.63 110 GLN G O 1
ATOM 48816 N N . ILE H 2 111 ? 220.776 186.601 199.874 1.00 26.83 111 ILE G N 1
ATOM 48817 C CA . ILE H 2 111 ? 221.979 186.039 200.483 1.00 32.04 111 ILE G CA 1
ATOM 48818 C C . ILE H 2 111 ? 223.196 186.913 200.228 1.00 38.31 111 ILE G C 1
ATOM 48819 O O . ILE H 2 111 ? 223.971 187.143 201.168 1.00 48.32 111 ILE G O 1
ATOM 48835 N N . PRO H 2 112 ? 223.434 187.416 199.015 1.00 38.43 112 PRO G N 1
ATOM 48836 C CA . PRO H 2 112 ? 224.596 188.297 198.823 1.00 31.49 112 PRO G CA 1
ATOM 48837 C C . PRO H 2 112 ? 224.547 189.549 199.682 1.00 35.11 112 PRO G C 1
ATOM 48838 O O . PRO H 2 112 ? 225.546 189.902 200.332 1.00 43.14 112 PRO G O 1
ATOM 48849 N N . ASP H 2 113 ? 223.411 190.245 199.694 1.00 36.33 113 ASP G N 1
ATOM 48850 C CA . ASP H 2 113 ? 223.300 191.474 200.470 1.00 34.04 113 ASP G CA 1
ATOM 48851 C C . ASP H 2 113 ? 223.398 191.194 201.962 1.00 36.49 113 ASP G C 1
ATOM 48852 O O . ASP H 2 113 ? 224.030 191.956 202.697 1.00 44.68 113 ASP G O 1
ATOM 48861 N N . ALA H 2 114 ? 222.779 190.110 202.427 1.00 31.97 114 ALA G N 1
ATOM 48862 C CA . ALA H 2 114 ? 222.900 189.736 203.831 1.00 33.28 114 ALA G CA 1
ATOM 48863 C C . ALA H 2 114 ? 224.346 189.425 204.199 1.00 36.31 114 ALA G C 1
ATOM 48864 O O . ALA H 2 114 ? 224.821 189.819 205.270 1.00 42.01 114 ALA G O 1
ATOM 48871 N N . ALA H 2 115 ? 225.055 188.712 203.326 1.00 36.07 115 ALA G N 1
ATOM 48872 C CA . ALA H 2 115 ? 226.456 188.401 203.579 1.00 30.40 115 ALA G CA 1
ATOM 48873 C C . ALA H 2 115 ? 227.293 189.669 203.660 1.00 35.81 115 ALA G C 1
ATOM 48874 O O . ALA H 2 115 ? 228.141 189.811 204.546 1.00 43.27 115 ALA G O 1
ATOM 48881 N N . ILE H 2 116 ? 227.084 190.598 202.728 1.00 30.93 116 ILE G N 1
ATOM 48882 C CA . ILE H 2 116 ? 227.833 191.851 202.764 1.00 34.35 116 ILE G CA 1
ATOM 48883 C C . ILE H 2 116 ? 227.507 192.619 204.040 1.00 35.66 116 ILE G C 1
ATOM 48884 O O . ILE H 2 116 ? 228.396 193.185 204.694 1.00 40.21 116 ILE G O 1
ATOM 48900 N N . SER H 2 117 ? 226.224 192.656 204.407 1.00 36.03 117 SER G N 1
ATOM 48901 C CA . SER H 2 117 ? 225.815 193.352 205.618 1.00 33.18 117 SER G CA 1
ATOM 48902 C C . SER H 2 117 ? 226.523 192.777 206.828 1.00 31.80 117 SER G C 1
ATOM 48903 O O . SER H 2 117 ? 227.035 193.516 207.671 1.00 39.92 117 SER G O 1
ATOM 48911 N N . LYS H 2 118 ? 226.567 191.455 206.931 1.00 34.09 118 LYS G N 1
ATOM 48912 C CA . LYS H 2 118 ? 227.256 190.865 208.066 1.00 32.17 118 LYS G CA 1
ATOM 48913 C C . LYS H 2 118 ? 228.739 191.205 208.026 1.00 35.68 118 LYS G C 1
ATOM 48914 O O . LYS H 2 118 ? 229.277 191.753 208.995 1.00 44.32 118 LYS G O 1
ATOM 48933 N N . LEU H 2 119 ? 229.376 191.015 206.868 1.00 34.82 119 LEU G N 1
ATOM 48934 C CA . LEU H 2 119 ? 230.811 191.241 206.754 1.00 30.27 119 LEU G CA 1
ATOM 48935 C C . LEU H 2 119 ? 231.191 192.630 207.236 1.00 33.40 119 LEU G C 1
ATOM 48936 O O . LEU H 2 119 ? 232.176 192.791 207.965 1.00 45.25 119 LEU G O 1
ATOM 48952 N N . PHE H 2 120 ? 230.429 193.648 206.845 1.00 30.74 120 PHE G N 1
ATOM 48953 C CA . PHE H 2 120 ? 230.835 195.004 207.193 1.00 28.10 120 PHE G CA 1
ATOM 48954 C C . PHE H 2 120 ? 230.288 195.475 208.534 1.00 27.33 120 PHE G C 1
ATOM 48955 O O . PHE H 2 120 ? 231.017 196.110 209.305 1.00 37.14 120 PHE G O 1
ATOM 48972 N N . PHE H 2 121 ? 229.028 195.191 208.850 1.00 22.16 121 PHE G N 1
ATOM 48973 C CA . PHE H 2 121 ? 228.453 195.757 210.056 1.00 28.95 121 PHE G CA 1
ATOM 48974 C C . PHE H 2 121 ? 228.848 194.990 211.308 1.00 30.28 121 PHE G C 1
ATOM 48975 O O . PHE H 2 121 ? 228.874 195.589 212.385 1.00 41.63 121 PHE G O 1
ATOM 48992 N N . ASN H 2 122 ? 229.216 193.709 211.211 1.00 32.19 122 ASN G N 1
ATOM 48993 C CA . ASN H 2 122 ? 229.839 193.076 212.364 1.00 27.74 122 ASN G CA 1
ATOM 48994 C C . ASN H 2 122 ? 231.192 193.708 212.652 1.00 30.90 122 ASN G C 1
ATOM 48995 O O . ASN H 2 122 ? 231.543 193.938 213.815 1.00 42.20 122 ASN G O 1
ATOM 49006 N N . ARG H 2 123 ? 231.954 194.021 211.604 1.00 31.33 123 ARG G N 1
ATOM 49007 C CA . ARG H 2 123 ? 233.223 194.714 211.792 1.00 29.67 123 ARG G CA 1
ATOM 49008 C C . ARG H 2 123 ? 233.015 196.071 212.441 1.00 33.67 123 ARG G C 1
ATOM 49009 O O . ARG H 2 123 ? 233.755 196.453 213.352 1.00 46.54 123 ARG G O 1
ATOM 49030 N N . LEU H 2 124 ? 232.023 196.823 211.971 1.00 31.99 124 LEU G N 1
ATOM 49031 C CA . LEU H 2 124 ? 231.778 198.149 212.526 1.00 29.40 124 LEU G CA 1
ATOM 49032 C C . LEU H 2 124 ? 231.291 198.069 213.967 1.00 31.34 124 LEU G C 1
ATOM 49033 O O . LEU H 2 124 ? 231.665 198.902 214.799 1.00 41.20 124 LEU G O 1
ATOM 49049 N N . LEU H 2 125 ? 230.458 197.078 214.288 1.00 26.72 125 LEU G N 1
ATOM 49050 C CA . LEU H 2 125 ? 230.012 196.919 215.665 1.00 27.82 125 LEU G CA 1
ATOM 49051 C C . LEU H 2 125 ? 231.169 196.539 216.578 1.00 27.57 125 LEU G C 1
ATOM 49052 O O . LEU H 2 125 ? 231.261 197.030 217.708 1.00 38.21 125 LEU G O 1
ATOM 49068 N N . ALA H 2 126 ? 232.065 195.668 216.107 1.00 26.78 126 ALA G N 1
ATOM 49069 C CA . ALA H 2 126 ? 233.208 195.272 216.921 1.00 27.72 126 ALA G CA 1
ATOM 49070 C C . ALA H 2 126 ? 234.181 196.426 217.107 1.00 31.25 126 ALA G C 1
ATOM 49071 O O . ALA H 2 126 ? 234.712 196.632 218.203 1.00 32.24 126 ALA G O 1
ATOM 49078 N N . LYS H 2 127 ? 234.424 197.185 216.043 1.00 30.24 127 LYS G N 1
ATOM 49079 C CA . LYS H 2 127 ? 235.376 198.281 216.074 1.00 18.89 127 LYS G CA 1
ATOM 49080 C C . LYS H 2 127 ? 234.886 199.456 216.907 1.00 30.43 127 LYS G C 1
ATOM 49081 O O . LYS H 2 127 ? 235.704 200.269 217.346 1.00 36.41 127 LYS G O 1
ATOM 49100 N N . ASN H 2 128 ? 233.579 199.562 217.139 1.00 21.95 128 ASN G N 1
ATOM 49101 C CA . ASN H 2 128 ? 232.991 200.692 217.845 1.00 22.59 128 ASN G CA 1
ATOM 49102 C C . ASN H 2 128 ? 232.207 200.253 219.077 1.00 21.98 128 ASN G C 1
ATOM 49103 O O . ASN H 2 128 ? 231.356 201.000 219.564 1.00 33.75 128 ASN G O 1
ATOM 49114 N N . ARG H 2 129 ? 232.490 199.058 219.598 1.00 27.57 129 ARG G N 1
ATOM 49115 C CA . ARG H 2 129 ? 231.710 198.524 220.709 1.00 31.41 129 ARG G CA 1
ATOM 49116 C C . ARG H 2 129 ? 231.795 199.421 221.936 1.00 37.98 129 ARG G C 1
ATOM 49117 O O . ARG H 2 129 ? 230.797 199.622 222.636 1.00 41.21 129 ARG G O 1
ATOM 49138 N N . HIS H 2 130 ? 232.978 199.963 222.220 1.00 30.59 130 HIS G N 1
ATOM 49139 C CA . HIS H 2 130 ? 233.152 200.769 223.419 1.00 18.50 130 HIS G CA 1
ATOM 49140 C C . HIS H 2 130 ? 232.468 202.122 223.312 1.00 24.21 130 HIS G C 1
ATOM 49141 O O . HIS H 2 130 ? 232.295 202.796 224.331 1.00 35.66 130 HIS G O 1
ATOM 49155 N N . ARG H 2 131 ? 232.089 202.539 222.109 1.00 31.35 131 ARG G N 1
ATOM 49156 C CA . ARG H 2 131 ? 231.353 203.780 221.951 1.00 26.29 131 ARG G CA 1
ATOM 49157 C C . ARG H 2 131 ? 229.860 203.598 222.164 1.00 31.81 131 ARG G C 1
ATOM 49158 O O . ARG H 2 131 ? 229.151 204.588 222.364 1.00 38.08 131 ARG G O 1
ATOM 49179 N N . PHE H 2 132 ? 229.371 202.367 222.122 1.00 31.59 132 PHE G N 1
ATOM 49180 C CA . PHE H 2 132 ? 227.948 202.100 222.221 1.00 28.72 132 PHE G CA 1
ATOM 49181 C C . PHE H 2 132 ? 227.539 201.909 223.675 1.00 35.43 132 PHE G C 1
ATOM 49182 O O . PHE H 2 132 ? 228.367 201.669 224.555 1.00 40.67 132 PHE G O 1
ATOM 49199 N N . SER H 2 133 ? 226.237 202.016 223.916 1.00 43.08 133 SER G N 1
ATOM 49200 C CA . SER H 2 133 ? 225.710 201.835 225.255 1.00 38.58 133 SER G CA 1
ATOM 49201 C C . SER H 2 133 ? 225.836 200.379 225.685 1.00 37.80 133 SER G C 1
ATOM 49202 O O . SER H 2 133 ? 226.233 199.499 224.915 1.00 40.20 133 SER G O 1
ATOM 49210 N N . SER H 2 134 ? 225.489 200.130 226.946 1.00 34.32 134 SER G N 1
ATOM 49211 C CA . SER H 2 134 ? 225.605 198.786 227.496 1.00 29.53 134 SER G CA 1
ATOM 49212 C C . SER H 2 134 ? 224.527 197.867 226.936 1.00 34.01 134 SER G C 1
ATOM 49213 O O . SER H 2 134 ? 224.825 196.886 226.245 1.00 36.93 134 SER G O 1
ATOM 49221 N N . PHE H 2 135 ? 223.267 198.171 227.224 1.00 33.81 135 PHE G N 1
ATOM 49222 C CA . PHE H 2 135 ? 222.168 197.244 226.976 1.00 30.54 135 PHE G CA 1
ATOM 49223 C C . PHE H 2 135 ? 221.425 197.631 225.698 1.00 32.41 135 PHE G C 1
ATOM 49224 O O . PHE H 2 135 ? 220.272 198.053 225.716 1.00 43.99 135 PHE G O 1
ATOM 49241 N N . SER H 2 136 ? 222.111 197.474 224.570 1.00 22.50 136 SER G N 1
ATOM 49242 C CA . SER H 2 136 ? 221.545 197.784 223.260 1.00 22.42 136 SER G CA 1
ATOM 49243 C C . SER H 2 136 ? 221.491 196.502 222.441 1.00 31.51 136 SER G C 1
ATOM 49244 O O . SER H 2 136 ? 222.533 195.921 222.123 1.00 42.75 136 SER G O 1
ATOM 49252 N N . TYR H 2 137 ? 220.284 196.062 222.100 1.00 29.48 137 TYR G N 1
ATOM 49253 C CA . TYR H 2 137 ? 220.078 194.820 221.371 1.00 25.18 137 TYR G CA 1
ATOM 49254 C C . TYR H 2 137 ? 219.200 195.072 220.155 1.00 35.87 137 TYR G C 1
ATOM 49255 O O . TYR H 2 137 ? 218.237 195.840 220.213 1.00 42.67 137 TYR G O 1
ATOM 49273 N N . ALA H 2 138 ? 219.545 194.422 219.046 1.00 34.34 138 ALA G N 1
ATOM 49274 C CA . ALA H 2 138 ? 218.785 194.578 217.815 1.00 33.30 138 ALA G CA 1
ATOM 49275 C C . ALA H 2 138 ? 217.576 193.669 217.756 1.00 35.97 138 ALA G C 1
ATOM 49276 O O . ALA H 2 138 ? 216.622 193.973 217.033 1.00 50.08 138 ALA G O 1
ATOM 49283 N N . TYR H 2 139 ? 217.595 192.570 218.491 1.00 35.87 139 TYR G N 1
ATOM 49284 C CA . TYR H 2 139 ? 216.491 191.632 218.523 1.00 35.16 139 TYR G CA 1
ATOM 49285 C C . TYR H 2 139 ? 216.014 191.476 219.956 1.00 37.60 139 TYR G C 1
ATOM 49286 O O . TYR H 2 139 ? 216.765 191.680 220.912 1.00 47.92 139 TYR G O 1
ATOM 49304 N N . ARG H 2 140 ? 214.752 191.097 220.089 1.00 46.54 140 ARG G N 1
ATOM 49305 C CA . ARG H 2 140 ? 214.139 190.881 221.389 1.00 47.47 140 ARG G CA 1
ATOM 49306 C C . ARG H 2 140 ? 214.273 189.431 221.827 1.00 47.32 140 ARG G C 1
ATOM 49307 O O . ARG H 2 140 ? 213.751 189.055 222.880 1.00 51.58 140 ARG G O 1
ATOM 49328 N N . ASN H 2 141 ? 214.978 188.619 221.041 1.00 50.44 141 ASN G N 1
ATOM 49329 C CA . ASN H 2 141 ? 215.347 187.261 221.410 1.00 46.90 141 ASN G CA 1
ATOM 49330 C C . ASN H 2 141 ? 216.849 187.132 221.602 1.00 49.67 141 ASN G C 1
ATOM 49331 O O . ASN H 2 141 ? 217.355 186.013 221.739 1.00 51.32 141 ASN G O 1
ATOM 49342 N N . ASP H 2 142 ? 217.571 188.247 221.614 1.00 46.44 142 ASP G N 1
ATOM 49343 C CA . ASP H 2 142 ? 219.012 188.198 221.771 1.00 37.14 142 ASP G CA 1
ATOM 49344 C C . ASP H 2 142 ? 219.357 187.658 223.150 1.00 37.96 142 ASP G C 1
ATOM 49345 O O . ASP H 2 142 ? 218.773 188.061 224.158 1.00 47.92 142 ASP G O 1
ATOM 49354 N N . ARG H 2 143 ? 220.312 186.732 223.185 1.00 36.38 143 ARG G N 1
ATOM 49355 C CA . ARG H 2 143 ? 220.687 186.084 224.433 1.00 34.81 143 ARG G CA 1
ATOM 49356 C C . ARG H 2 143 ? 221.192 187.077 225.464 1.00 39.68 143 ARG G C 1
ATOM 49357 O O . ARG H 2 143 ? 221.024 186.849 226.667 1.00 47.70 143 ARG G O 1
ATOM 49378 N N . ASN H 2 144 ? 221.790 188.179 225.027 1.00 36.65 144 ASN G N 1
ATOM 49379 C CA . ASN H 2 144 ? 222.400 189.126 225.944 1.00 36.40 144 ASN G CA 1
ATOM 49380 C C . ASN H 2 144 ? 221.381 190.031 226.615 1.00 37.42 144 ASN G C 1
ATOM 49381 O O . ASN H 2 144 ? 221.728 190.717 227.583 1.00 43.72 144 ASN G O 1
ATOM 49392 N N . VAL H 2 145 ? 220.129 190.026 226.155 1.00 34.36 145 VAL G N 1
ATOM 49393 C CA . VAL H 2 145 ? 219.133 190.888 226.764 1.00 35.26 145 VAL G CA 1
ATOM 49394 C C . VAL H 2 145 ? 218.920 190.523 228.217 1.00 33.24 145 VAL G C 1
ATOM 49395 O O . VAL H 2 145 ? 218.577 191.390 229.029 1.00 44.46 145 VAL G O 1
ATOM 49408 N N . HIS H 2 146 ? 219.146 189.263 228.579 1.00 30.17 146 HIS G N 1
ATOM 49409 C CA . HIS H 2 146 ? 218.984 188.867 229.966 1.00 32.05 146 HIS G CA 1
ATOM 49410 C C . HIS H 2 146 ? 219.914 189.647 230.881 1.00 20.94 146 HIS G C 1
ATOM 49411 O O . HIS H 2 146 ? 219.538 189.933 232.022 1.00 37.50 146 HIS G O 1
ATOM 49425 N N . PHE H 2 147 ? 221.067 190.089 230.377 1.00 25.38 147 PHE G N 1
ATOM 49426 C CA . PHE H 2 147 ? 221.929 190.932 231.191 1.00 34.44 147 PHE G CA 1
ATOM 49427 C C . PHE H 2 147 ? 221.191 192.191 231.605 1.00 35.15 147 PHE G C 1
ATOM 49428 O O . PHE H 2 147 ? 221.129 192.522 232.796 1.00 41.12 147 PHE G O 1
ATOM 49445 N N . ALA H 2 148 ? 220.529 192.843 230.651 1.00 31.19 148 ALA G N 1
ATOM 49446 C CA . ALA H 2 148 ? 219.716 193.994 230.997 1.00 23.94 148 ALA G CA 1
ATOM 49447 C C . ALA H 2 148 ? 218.679 193.609 232.034 1.00 29.67 148 ALA G C 1
ATOM 49448 O O . ALA H 2 148 ? 218.550 194.273 233.070 1.00 42.35 148 ALA G O 1
ATOM 49455 N N . ILE H 2 149 ? 218.002 192.480 231.822 1.00 31.02 149 ILE G N 1
ATOM 49456 C CA . ILE H 2 149 ? 217.002 192.051 232.786 1.00 28.54 149 ILE G CA 1
ATOM 49457 C C . ILE H 2 149 ? 217.652 191.893 234.147 1.00 31.61 149 ILE G C 1
ATOM 49458 O O . ILE H 2 149 ? 217.172 192.439 235.149 1.00 43.59 149 ILE G O 1
ATOM 49474 N N . GLN H 2 150 ? 218.816 191.244 234.185 1.00 26.25 150 GLN G N 1
ATOM 49475 C CA . GLN H 2 150 ? 219.485 191.062 235.462 1.00 25.84 150 GLN G CA 1
ATOM 49476 C C . GLN H 2 150 ? 219.678 192.403 236.143 1.00 29.72 150 GLN G C 1
ATOM 49477 O O . GLN H 2 150 ? 219.289 192.578 237.304 1.00 37.92 150 GLN G O 1
ATOM 49491 N N . ASP H 2 151 ? 220.170 193.392 235.401 1.00 30.27 151 ASP G N 1
ATOM 49492 C CA . ASP H 2 151 ? 220.406 194.691 236.009 1.00 26.51 151 ASP G CA 1
ATOM 49493 C C . ASP H 2 151 ? 219.124 195.211 236.633 1.00 32.38 151 ASP G C 1
ATOM 49494 O O . ASP H 2 151 ? 219.078 195.497 237.837 1.00 42.93 151 ASP G O 1
ATOM 49503 N N . ILE H 2 152 ? 218.036 195.225 235.861 1.00 39.27 152 ILE G N 1
ATOM 49504 C CA . ILE H 2 152 ? 216.813 195.781 236.419 1.00 33.57 152 ILE G CA 1
ATOM 49505 C C . ILE H 2 152 ? 216.394 194.946 237.609 1.00 34.52 152 ILE G C 1
ATOM 49506 O O . ILE H 2 152 ? 216.069 195.491 238.673 1.00 46.83 152 ILE G O 1
ATOM 49522 N N . SER H 2 153 ? 216.487 193.621 237.496 1.00 36.18 153 SER G N 1
ATOM 49523 C CA . SER H 2 153 ? 216.108 192.794 238.627 1.00 32.07 153 SER G CA 1
ATOM 49524 C C . SER H 2 153 ? 216.911 193.195 239.848 1.00 31.77 153 SER G C 1
ATOM 49525 O O . SER H 2 153 ? 216.341 193.522 240.897 1.00 42.68 153 SER G O 1
ATOM 49533 N N . VAL H 2 154 ? 218.232 193.295 239.696 1.00 29.31 154 VAL G N 1
ATOM 49534 C CA . VAL H 2 154 ? 219.050 193.652 240.842 1.00 32.03 154 VAL G CA 1
ATOM 49535 C C . VAL H 2 154 ? 218.574 194.979 241.399 1.00 30.66 154 VAL G C 1
ATOM 49536 O O . VAL H 2 154 ? 218.275 195.100 242.595 1.00 40.72 154 VAL G O 1
ATOM 49549 N N . ASP H 2 155 ? 218.370 195.956 240.518 1.00 35.44 155 ASP G N 1
ATOM 49550 C CA . ASP H 2 155 ? 217.953 197.268 240.982 1.00 34.29 155 ASP G CA 1
ATOM 49551 C C . ASP H 2 155 ? 216.635 197.164 241.724 1.00 38.41 155 ASP G C 1
ATOM 49552 O O . ASP H 2 155 ? 216.494 197.680 242.840 1.00 50.35 155 ASP G O 1
ATOM 49561 N N . LEU H 2 156 ? 215.682 196.428 241.156 1.00 33.80 156 LEU G N 1
ATOM 49562 C CA . LEU H 2 156 ? 214.380 196.331 241.792 1.00 29.15 156 LEU G CA 1
ATOM 49563 C C . LEU H 2 156 ? 214.531 195.769 243.193 1.00 37.73 156 LEU G C 1
ATOM 49564 O O . LEU H 2 156 ? 213.896 196.242 244.141 1.00 48.97 156 LEU G O 1
ATOM 49580 N N . LYS H 2 157 ? 215.403 194.773 243.350 1.00 40.01 157 LYS G N 1
ATOM 49581 C CA . LYS H 2 157 ? 215.553 194.125 244.644 1.00 37.91 157 LYS G CA 1
ATOM 49582 C C . LYS H 2 157 ? 216.174 195.070 245.662 1.00 35.65 157 LYS G C 1
ATOM 49583 O O . LYS H 2 157 ? 215.872 194.992 246.858 1.00 40.20 157 LYS G O 1
ATOM 49602 N N . LYS H 2 158 ? 217.050 195.965 245.209 1.00 36.06 158 LYS G N 1
ATOM 49603 C CA . LYS H 2 158 ? 217.826 196.780 246.136 1.00 35.07 158 LYS G CA 1
ATOM 49604 C C . LYS H 2 158 ? 217.167 198.130 246.388 1.00 42.07 158 LYS G C 1
ATOM 49605 O O . LYS H 2 158 ? 216.960 198.525 247.539 1.00 44.92 158 LYS G O 1
ATOM 49624 N N . ASN H 2 159 ? 216.841 198.849 245.320 1.00 37.19 159 ASN G N 1
ATOM 49625 C CA . ASN H 2 159 ? 216.272 200.180 245.449 1.00 35.90 159 ASN G CA 1
ATOM 49626 C C . ASN H 2 159 ? 214.997 200.145 246.281 1.00 46.01 159 ASN G C 1
ATOM 49627 O O . ASN H 2 159 ? 214.172 199.239 246.146 1.00 50.09 159 ASN G O 1
ATOM 49638 N N . GLU H 2 160 ? 214.835 201.148 247.146 1.00 47.00 160 GLU G N 1
ATOM 49639 C CA . GLU H 2 160 ? 213.570 201.296 247.857 1.00 43.48 160 GLU G CA 1
ATOM 49640 C C . GLU H 2 160 ? 212.427 201.494 246.878 1.00 43.02 160 GLU G C 1
ATOM 49641 O O . GLU H 2 160 ? 211.317 200.993 247.093 1.00 50.12 160 GLU G O 1
ATOM 49653 N N . ARG H 2 161 ? 212.680 202.226 245.803 1.00 38.41 161 ARG G N 1
ATOM 49654 C CA . ARG H 2 161 ? 211.689 202.518 244.788 1.00 36.29 161 ARG G CA 1
ATOM 49655 C C . ARG H 2 161 ? 212.372 202.526 243.434 1.00 38.07 161 ARG G C 1
ATOM 49656 O O . ARG H 2 161 ? 213.503 203.005 243.314 1.00 40.76 161 ARG G O 1
ATOM 49677 N N . THR H 2 162 ? 211.700 202.003 242.412 1.00 41.52 162 THR G N 1
ATOM 49678 C CA . THR H 2 162 ? 212.268 202.006 241.065 1.00 37.25 162 THR G CA 1
ATOM 49679 C C . THR H 2 162 ? 211.231 202.566 240.102 1.00 38.74 162 THR G C 1
ATOM 49680 O O . THR H 2 162 ? 210.246 201.902 239.780 1.00 44.85 162 THR G O 1
ATOM 49691 N N . PHE H 2 163 ? 211.435 203.798 239.663 1.00 37.12 163 PHE G N 1
ATOM 49692 C CA . PHE H 2 163 ? 210.593 204.346 238.618 1.00 32.66 163 PHE G CA 1
ATOM 49693 C C . PHE H 2 163 ? 211.045 203.787 237.279 1.00 33.88 163 PHE G C 1
ATOM 49694 O O . PHE H 2 163 ? 212.240 203.713 236.992 1.00 46.41 163 PHE G O 1
ATOM 49711 N N . LEU H 2 164 ? 210.084 203.377 236.461 1.00 36.02 164 LEU G N 1
ATOM 49712 C CA . LEU H 2 164 ? 210.381 202.806 235.160 1.00 33.00 164 LEU G CA 1
ATOM 49713 C C . LEU H 2 164 ? 209.493 203.475 234.127 1.00 36.20 164 LEU G C 1
ATOM 49714 O O . LEU H 2 164 ? 208.435 204.021 234.443 1.00 48.72 164 LEU G O 1
ATOM 49730 N N . ALA H 2 165 ? 209.961 203.461 232.885 1.00 36.60 165 ALA G N 1
ATOM 49731 C CA . ALA H 2 165 ? 209.181 203.969 231.771 1.00 35.90 165 ALA G CA 1
ATOM 49732 C C . ALA H 2 165 ? 209.612 203.236 230.513 1.00 35.11 165 ALA G C 1
ATOM 49733 O O . ALA H 2 165 ? 210.724 202.714 230.428 1.00 46.23 165 ALA G O 1
ATOM 49740 N N . GLU H 2 166 ? 208.722 203.217 229.526 1.00 37.52 166 GLU G N 1
ATOM 49741 C CA . GLU H 2 166 ? 208.952 202.482 228.291 1.00 31.58 166 GLU G CA 1
ATOM 49742 C C . GLU H 2 166 ? 208.623 203.369 227.104 1.00 35.71 166 GLU G C 1
ATOM 49743 O O . GLU H 2 166 ? 207.806 204.286 227.198 1.00 45.70 166 GLU G O 1
ATOM 49755 N N . PHE H 2 167 ? 209.265 203.073 225.980 1.00 33.63 167 PHE G N 1
ATOM 49756 C CA . PHE H 2 167 ? 209.162 203.888 224.785 1.00 34.03 167 PHE G CA 1
ATOM 49757 C C . PHE H 2 167 ? 209.179 202.988 223.563 1.00 38.35 167 PHE G C 1
ATOM 49758 O O . PHE H 2 167 ? 209.847 201.952 223.540 1.00 46.27 167 PHE G O 1
ATOM 49775 N N . ASP H 2 168 ? 208.467 203.424 222.528 1.00 41.84 168 ASP G N 1
ATOM 49776 C CA . ASP H 2 168 ? 208.396 202.710 221.261 1.00 36.08 168 ASP G CA 1
ATOM 49777 C C . ASP H 2 168 ? 209.143 203.521 220.217 1.00 35.11 168 ASP G C 1
ATOM 49778 O O . ASP H 2 168 ? 208.698 204.607 219.833 1.00 44.25 168 ASP G O 1
ATOM 49787 N N . PHE H 2 169 ? 210.268 202.985 219.751 1.00 35.06 169 PHE G N 1
ATOM 49788 C CA . PHE H 2 169 ? 211.071 203.614 218.715 1.00 35.89 169 PHE G CA 1
ATOM 49789 C C . PHE H 2 169 ? 210.737 203.063 217.336 1.00 33.36 169 PHE G C 1
ATOM 49790 O O . PHE H 2 169 ? 211.545 203.184 216.410 1.00 41.74 169 PHE G O 1
ATOM 49807 N N . SER H 2 170 ? 209.561 202.453 217.187 1.00 37.55 170 SER G N 1
ATOM 49808 C CA . SER H 2 170 ? 209.194 201.836 215.920 1.00 37.67 170 SER G CA 1
ATOM 49809 C C . SER H 2 170 ? 209.078 202.877 214.818 1.00 37.62 170 SER G C 1
ATOM 49810 O O . SER H 2 170 ? 209.602 202.691 213.715 1.00 43.35 170 SER G O 1
ATOM 49818 N N . ASP H 2 171 ? 208.394 203.985 215.097 1.00 39.67 171 ASP G N 1
ATOM 49819 C CA . ASP H 2 171 ? 208.269 205.028 214.090 1.00 38.84 171 ASP G CA 1
ATOM 49820 C C . ASP H 2 171 ? 209.599 205.717 213.844 1.00 40.15 171 ASP G C 1
ATOM 49821 O O . ASP H 2 171 ? 209.847 206.208 212.737 1.00 46.87 171 ASP G O 1
ATOM 49830 N N . PHE H 2 172 ? 210.464 205.769 214.855 1.00 39.45 172 PHE G N 1
ATOM 49831 C CA . PHE H 2 172 ? 211.730 206.468 214.689 1.00 38.35 172 PHE G CA 1
ATOM 49832 C C . PHE H 2 172 ? 212.618 205.740 213.688 1.00 36.58 172 PHE G C 1
ATOM 49833 O O . PHE H 2 172 ? 213.215 206.365 212.806 1.00 46.69 172 PHE G O 1
ATOM 49850 N N . PHE H 2 173 ? 212.697 204.415 213.793 1.00 32.64 173 PHE G N 1
ATOM 49851 C CA . PHE H 2 173 ? 213.402 203.610 212.807 1.00 38.81 173 PHE G CA 1
ATOM 49852 C C . PHE H 2 173 ? 212.627 203.451 211.511 1.00 38.82 173 PHE G C 1
ATOM 49853 O O . PHE H 2 173 ? 213.243 203.233 210.463 1.00 45.04 173 PHE G O 1
ATOM 49870 N N . GLY H 2 174 ? 211.301 203.573 211.547 1.00 43.50 174 GLY G N 1
ATOM 49871 C CA . GLY H 2 174 ? 210.541 203.507 210.315 1.00 42.67 174 GLY G CA 1
ATOM 49872 C C . GLY H 2 174 ? 210.809 204.697 209.418 1.00 41.83 174 GLY G C 1
ATOM 49873 O O . GLY H 2 174 ? 210.954 204.549 208.202 1.00 48.12 174 GLY G O 1
ATOM 49877 N N . SER H 2 175 ? 210.880 205.896 210.003 1.00 29.79 175 SER G N 1
ATOM 49878 C CA . SER H 2 175 ? 211.186 207.095 209.234 1.00 37.89 175 SER G CA 1
ATOM 49879 C C . SER H 2 175 ? 212.132 207.972 210.060 1.00 43.16 175 SER G C 1
ATOM 49880 O O . SER H 2 175 ? 211.716 208.858 210.807 1.00 51.39 175 SER G O 1
ATOM 49888 N N . ILE H 2 176 ? 213.428 207.732 209.895 1.00 36.85 176 ILE G N 1
ATOM 49889 C CA . ILE H 2 176 ? 214.472 208.629 210.372 1.00 33.72 176 ILE G CA 1
ATOM 49890 C C . ILE H 2 176 ? 215.192 209.172 209.149 1.00 40.07 176 ILE G C 1
ATOM 49891 O O . ILE H 2 176 ? 215.552 208.413 208.242 1.00 38.85 176 ILE G O 1
ATOM 49907 N N . SER H 2 177 ? 215.392 210.484 209.119 1.00 44.81 177 SER G N 1
ATOM 49908 C CA . SER H 2 177 ? 216.090 211.087 207.995 1.00 34.96 177 SER G CA 1
ATOM 49909 C C . SER H 2 177 ? 217.473 210.474 207.864 1.00 38.26 177 SER G C 1
ATOM 49910 O O . SER H 2 177 ? 218.223 210.381 208.840 1.00 50.10 177 SER G O 1
ATOM 49918 N N . HIS H 2 178 ? 217.809 210.048 206.650 1.00 33.49 178 HIS G N 1
ATOM 49919 C CA . HIS H 2 178 ? 219.132 209.501 206.402 1.00 35.22 178 HIS G CA 1
ATOM 49920 C C . HIS H 2 178 ? 220.207 210.568 206.500 1.00 39.49 178 HIS G C 1
ATOM 49921 O O . HIS H 2 178 ? 221.382 210.237 206.692 1.00 45.02 178 HIS G O 1
ATOM 49935 N N . SER H 2 179 ? 219.817 211.838 206.426 1.00 41.83 179 SER G N 1
ATOM 49936 C CA . SER H 2 179 ? 220.758 212.929 206.615 1.00 39.78 179 SER G CA 1
ATOM 49937 C C . SER H 2 179 ? 221.170 213.049 208.075 1.00 44.91 179 SER G C 1
ATOM 49938 O O . SER H 2 179 ? 222.327 213.357 208.369 1.00 54.29 179 SER G O 1
ATOM 49946 N N . PHE H 2 180 ? 220.243 212.817 209.005 1.00 36.95 180 PHE G N 1
ATOM 49947 C CA . PHE H 2 180 ? 220.620 212.785 210.413 1.00 36.08 180 PHE G CA 1
ATOM 49948 C C . PHE H 2 180 ? 221.603 211.646 210.669 1.00 41.71 180 PHE G C 1
ATOM 49949 O O . PHE H 2 180 ? 222.665 211.841 211.287 1.00 50.13 180 PHE G O 1
ATOM 49966 N N . LEU H 2 181 ? 221.288 210.459 210.144 1.00 37.54 181 LEU G N 1
ATOM 49967 C CA . LEU H 2 181 ? 222.196 209.325 210.254 1.00 35.54 181 LEU G CA 1
ATOM 49968 C C . LEU H 2 181 ? 223.578 209.705 209.750 1.00 39.46 181 LEU G C 1
ATOM 49969 O O . LEU H 2 181 ? 224.591 209.443 210.407 1.00 45.29 181 LEU G O 1
ATOM 49985 N N . ASN H 2 182 ? 223.632 210.343 208.583 1.00 42.70 182 ASN G N 1
ATOM 49986 C CA . ASN H 2 182 ? 224.912 210.743 208.017 1.00 41.95 182 ASN G CA 1
ATOM 49987 C C . ASN H 2 182 ? 225.602 211.796 208.875 1.00 44.01 182 ASN G C 1
ATOM 49988 O O . ASN H 2 182 ? 226.834 211.816 208.955 1.00 50.41 182 ASN G O 1
ATOM 49999 N N . GLU H 2 183 ? 224.834 212.673 209.522 1.00 40.80 183 GLU G N 1
ATOM 50000 C CA . GLU H 2 183 ? 225.433 213.638 210.436 1.00 36.79 183 GLU G CA 1
ATOM 50001 C C . GLU H 2 183 ? 226.134 212.948 211.593 1.00 38.97 183 GLU G C 1
ATOM 50002 O O . GLU H 2 183 ? 227.130 213.466 212.109 1.00 45.86 183 GLU G O 1
ATOM 50014 N N . GLN H 2 184 ? 225.644 211.785 212.016 1.00 38.01 184 GLN G N 1
ATOM 50015 C CA . GLN H 2 184 ? 226.281 211.085 213.127 1.00 31.26 184 GLN G CA 1
ATOM 50016 C C . GLN H 2 184 ? 227.539 210.314 212.734 1.00 35.64 184 GLN G C 1
ATOM 50017 O O . GLN H 2 184 ? 228.233 209.814 213.623 1.00 42.68 184 GLN G O 1
ATOM 50031 N N . PHE H 2 185 ? 227.861 210.221 211.445 1.00 33.99 185 PHE G N 1
ATOM 50032 C CA . PHE H 2 185 ? 228.966 209.377 211.003 1.00 28.27 185 PHE G CA 1
ATOM 50033 C C . PHE H 2 185 ? 230.309 209.776 211.598 1.00 35.68 185 PHE G C 1
ATOM 50034 O O . PHE H 2 185 ? 231.213 208.938 211.657 1.00 40.37 185 PHE G O 1
ATOM 50051 N N . ASN H 2 186 ? 230.470 211.022 212.034 1.00 39.56 186 ASN G N 1
ATOM 50052 C CA . ASN H 2 186 ? 231.768 211.490 212.504 1.00 33.69 186 ASN G CA 1
ATOM 50053 C C . ASN H 2 186 ? 231.646 212.029 213.920 1.00 34.75 186 ASN G C 1
ATOM 50054 O O . ASN H 2 186 ? 232.190 213.089 214.242 1.00 43.05 186 ASN G O 1
ATOM 50065 N N . GLU H 2 187 ? 230.952 211.290 214.779 1.00 31.68 187 GLU G N 1
ATOM 50066 C CA . GLU H 2 187 ? 230.715 211.708 216.148 1.00 30.80 187 GLU G CA 1
ATOM 50067 C C . GLU H 2 187 ? 231.006 210.544 217.079 1.00 37.81 187 GLU G C 1
ATOM 50068 O O . GLU H 2 187 ? 231.076 209.388 216.659 1.00 45.84 187 GLU G O 1
ATOM 50080 N N . ASN H 2 188 ? 231.183 210.870 218.354 1.00 29.19 188 ASN G N 1
ATOM 50081 C CA . ASN H 2 188 ? 231.345 209.868 219.402 1.00 25.30 188 ASN G CA 1
ATOM 50082 C C . ASN H 2 188 ? 232.482 208.903 219.077 1.00 29.78 188 ASN G C 1
ATOM 50083 O O . ASN H 2 188 ? 232.433 207.716 219.406 1.00 41.30 188 ASN G O 1
ATOM 50094 N N . GLY H 2 189 ? 233.521 209.418 218.428 1.00 26.16 189 GLY G N 1
ATOM 50095 C CA . GLY H 2 189 ? 234.690 208.613 218.137 1.00 18.48 189 GLY G CA 1
ATOM 50096 C C . GLY H 2 189 ? 234.430 207.382 217.306 1.00 19.23 189 GLY G C 1
ATOM 50097 O O . GLY H 2 189 ? 235.226 206.442 217.347 1.00 31.63 189 GLY G O 1
ATOM 50101 N N . PHE H 2 190 ? 233.340 207.350 216.549 1.00 19.03 190 PHE G N 1
ATOM 50102 C CA . PHE H 2 190 ? 233.058 206.194 215.712 1.00 20.79 190 PHE G CA 1
ATOM 50103 C C . PHE H 2 190 ? 234.094 206.080 214.605 1.00 24.84 190 PHE G C 1
ATOM 50104 O O . PHE H 2 190 ? 234.352 207.041 213.876 1.00 31.81 190 PHE G O 1
ATOM 50121 N N . TYR H 2 191 ? 234.694 204.901 214.490 1.00 32.29 191 TYR G N 1
ATOM 50122 C CA . TYR H 2 191 ? 235.659 204.613 213.435 1.00 23.78 191 TYR G CA 1
ATOM 50123 C C . TYR H 2 191 ? 234.899 203.967 212.287 1.00 26.59 191 TYR G C 1
ATOM 50124 O O . TYR H 2 191 ? 234.668 202.758 212.288 1.00 38.00 191 TYR G O 1
ATOM 50142 N N . ILE H 2 192 ? 234.502 204.769 211.308 1.00 30.40 192 ILE G N 1
ATOM 50143 C CA . ILE H 2 192 ? 233.828 204.279 210.114 1.00 30.09 192 ILE G CA 1
ATOM 50144 C C . ILE H 2 192 ? 234.709 204.612 208.920 1.00 34.71 192 ILE G C 1
ATOM 50145 O O . ILE H 2 192 ? 234.941 205.790 208.622 1.00 43.59 192 ILE G O 1
ATOM 50161 N N . SER H 2 193 ? 235.199 203.577 208.241 1.00 33.03 193 SER G N 1
ATOM 50162 C CA . SER H 2 193 ? 236.086 203.744 207.104 1.00 28.53 193 SER G CA 1
ATOM 50163 C C . SER H 2 193 ? 235.309 204.238 205.888 1.00 39.62 193 SER G C 1
ATOM 50164 O O . SER H 2 193 ? 234.081 204.142 205.838 1.00 48.49 193 SER G O 1
ATOM 50172 N N . PRO H 2 194 ? 236.005 204.775 204.882 1.00 34.58 194 PRO G N 1
ATOM 50173 C CA . PRO H 2 194 ? 235.291 205.290 203.700 1.00 36.27 194 PRO G CA 1
ATOM 50174 C C . PRO H 2 194 ? 234.472 204.239 202.974 1.00 37.71 194 PRO G C 1
ATOM 50175 O O . PRO H 2 194 ? 233.336 204.514 202.566 1.00 43.23 194 PRO G O 1
ATOM 50186 N N . GLU H 2 195 ? 235.014 203.033 202.799 1.00 35.16 195 GLU G N 1
ATOM 50187 C CA . GLU H 2 195 ? 234.251 201.980 202.137 1.00 35.08 195 GLU G CA 1
ATOM 50188 C C . GLU H 2 195 ? 233.080 201.536 203.000 1.00 38.30 195 GLU G C 1
ATOM 50189 O O . GLU H 2 195 ? 232.000 201.219 202.486 1.00 48.30 195 GLU G O 1
ATOM 50201 N N . GLU H 2 196 ? 233.270 201.514 204.317 1.00 33.02 196 GLU G N 1
ATOM 50202 C CA . GLU H 2 196 ? 232.151 201.246 205.208 1.00 31.36 196 GLU G CA 1
ATOM 50203 C C . GLU H 2 196 ? 231.089 202.329 205.090 1.00 32.66 196 GLU G C 1
ATOM 50204 O O . GLU H 2 196 ? 229.891 202.034 205.130 1.00 45.49 196 GLU G O 1
ATOM 50216 N N . LYS H 2 197 ? 231.507 203.589 204.959 1.00 31.56 197 LYS G N 1
ATOM 50217 C CA . LYS H 2 197 ? 230.530 204.649 204.761 1.00 35.84 197 LYS G CA 1
ATOM 50218 C C . LYS H 2 197 ? 229.784 204.456 203.456 1.00 31.42 197 LYS G C 1
ATOM 50219 O O . LYS H 2 197 ? 228.575 204.703 203.390 1.00 38.86 197 LYS G O 1
ATOM 50238 N N . PHE H 2 198 ? 230.470 203.972 202.422 1.00 30.81 198 PHE G N 1
ATOM 50239 C CA . PHE H 2 198 ? 229.789 203.701 201.165 1.00 33.35 198 PHE G CA 1
ATOM 50240 C C . PHE H 2 198 ? 228.776 202.576 201.313 1.00 35.05 198 PHE G C 1
ATOM 50241 O O . PHE H 2 198 ? 227.679 202.654 200.761 1.00 44.13 198 PHE G O 1
ATOM 50258 N N . ILE H 2 199 ? 229.127 201.515 202.038 1.00 33.37 199 ILE G N 1
ATOM 50259 C CA . ILE H 2 199 ? 228.181 200.413 202.191 1.00 26.02 199 ILE G CA 1
ATOM 50260 C C . ILE H 2 199 ? 226.989 200.837 203.034 1.00 24.44 199 ILE G C 1
ATOM 50261 O O . ILE H 2 199 ? 225.846 200.461 202.740 1.00 38.81 199 ILE G O 1
ATOM 50277 N N . ILE H 2 200 ? 227.219 201.639 204.071 1.00 27.22 200 ILE G N 1
ATOM 50278 C CA . ILE H 2 200 ? 226.107 202.131 204.874 1.00 29.64 200 ILE G CA 1
ATOM 50279 C C . ILE H 2 200 ? 225.192 202.987 204.014 1.00 37.75 200 ILE G C 1
ATOM 50280 O O . ILE H 2 200 ? 223.966 202.822 204.016 1.00 40.97 200 ILE G O 1
ATOM 50296 N N . ARG H 2 201 ? 225.782 203.911 203.255 1.00 44.69 201 ARG G N 1
ATOM 50297 C CA . ARG H 2 201 ? 224.986 204.790 202.418 1.00 35.67 201 ARG G CA 1
ATOM 50298 C C . ARG H 2 201 ? 224.282 204.012 201.320 1.00 40.83 201 ARG G C 1
ATOM 50299 O O . ARG H 2 201 ? 223.189 204.397 200.908 1.00 47.20 201 ARG G O 1
ATOM 50320 N N . SER H 2 202 ? 224.877 202.921 200.838 1.00 36.14 202 SER G N 1
ATOM 50321 C CA . SER H 2 202 ? 224.237 202.132 199.792 1.00 34.63 202 SER G CA 1
ATOM 50322 C C . SER H 2 202 ? 223.033 201.383 200.339 1.00 37.40 202 SER G C 1
ATOM 50323 O O . SER H 2 202 ? 221.956 201.381 199.727 1.00 47.44 202 SER G O 1
ATOM 50331 N N . PHE H 2 203 ? 223.187 200.748 201.501 1.00 32.55 203 PHE G N 1
ATOM 50332 C CA . PHE H 2 203 ? 222.046 200.067 202.092 1.00 31.81 203 PHE G CA 1
ATOM 50333 C C . PHE H 2 203 ? 220.954 201.053 202.466 1.00 34.95 203 PHE G C 1
ATOM 50334 O O . PHE H 2 203 ? 219.767 200.713 202.410 1.00 43.76 203 PHE G O 1
ATOM 50351 N N . LEU H 2 204 ? 221.328 202.272 202.846 1.00 37.40 204 LEU G N 1
ATOM 50352 C CA . LEU H 2 204 ? 220.324 203.287 203.128 1.00 37.15 204 LEU G CA 1
ATOM 50353 C C . LEU H 2 204 ? 219.662 203.778 201.845 1.00 40.65 204 LEU G C 1
ATOM 50354 O O . LEU H 2 204 ? 218.448 204.002 201.813 1.00 46.47 204 LEU G O 1
ATOM 50370 N N . ARG H 2 205 ? 220.443 203.945 200.775 1.00 46.42 205 ARG G N 1
ATOM 50371 C CA . ARG H 2 205 ? 219.892 204.383 199.500 1.00 42.05 205 ARG G CA 1
ATOM 50372 C C . ARG H 2 205 ? 218.908 203.369 198.951 1.00 44.67 205 ARG G C 1
ATOM 50373 O O . ARG H 2 205 ? 217.944 203.740 198.274 1.00 54.07 205 ARG G O 1
ATOM 50394 N N . GLU H 2 206 ? 219.143 202.084 199.213 1.00 41.85 206 GLU G N 1
ATOM 50395 C CA . GLU H 2 206 ? 218.181 201.068 198.809 1.00 39.27 206 GLU G CA 1
ATOM 50396 C C . GLU H 2 206 ? 216.845 201.312 199.491 1.00 41.80 206 GLU G C 1
ATOM 50397 O O . GLU H 2 206 ? 215.783 201.239 198.862 1.00 48.15 206 GLU G O 1
ATOM 50409 N N . ARG H 2 207 ? 216.882 201.602 200.784 1.00 42.41 207 ARG G N 1
ATOM 50410 C CA . ARG H 2 207 ? 215.740 202.150 201.490 1.00 41.85 207 ARG G CA 1
ATOM 50411 C C . ARG H 2 207 ? 215.594 203.611 201.085 1.00 46.11 207 ARG G C 1
ATOM 50412 O O . ARG H 2 207 ? 216.383 204.142 200.300 1.00 55.13 207 ARG G O 1
ATOM 50433 N N . LYS H 2 208 ? 214.577 204.282 201.606 1.00 45.45 208 LYS G N 1
ATOM 50434 C CA . LYS H 2 208 ? 214.449 205.712 201.370 1.00 50.62 208 LYS G CA 1
ATOM 50435 C C . LYS H 2 208 ? 214.459 206.501 202.664 1.00 51.60 208 LYS G C 1
ATOM 50436 O O . LYS H 2 208 ? 215.192 207.489 202.779 1.00 50.35 208 LYS G O 1
ATOM 50455 N N . VAL H 2 209 ? 213.667 206.089 203.647 1.00 43.07 209 VAL G N 1
ATOM 50456 C CA . VAL H 2 209 ? 213.655 206.710 204.959 1.00 40.68 209 VAL G CA 1
ATOM 50457 C C . VAL H 2 209 ? 213.582 205.593 205.989 1.00 44.26 209 VAL G C 1
ATOM 50458 O O . VAL H 2 209 ? 212.805 204.646 205.833 1.00 49.20 209 VAL G O 1
ATOM 50471 N N . GLY H 2 210 ? 214.392 205.697 207.034 1.00 44.31 210 GLY G N 1
ATOM 50472 C CA . GLY H 2 210 ? 214.369 204.726 208.106 1.00 40.09 210 GLY G CA 1
ATOM 50473 C C . GLY H 2 210 ? 215.460 203.675 207.990 1.00 41.05 210 GLY G C 1
ATOM 50474 O O . GLY H 2 210 ? 216.091 203.492 206.951 1.00 48.10 210 GLY G O 1
ATOM 50478 N N . ILE H 2 211 ? 215.676 202.981 209.103 1.00 40.89 211 ILE G N 1
ATOM 50479 C CA . ILE H 2 211 ? 216.671 201.918 209.206 1.00 35.33 211 ILE G CA 1
ATOM 50480 C C . ILE H 2 211 ? 215.952 200.578 209.107 1.00 39.97 211 ILE G C 1
ATOM 50481 O O . ILE H 2 211 ? 214.876 200.414 209.697 1.00 43.87 211 ILE G O 1
ATOM 50497 N N . PRO H 2 212 ? 216.494 199.595 208.391 1.00 35.32 212 PRO G N 1
ATOM 50498 C CA . PRO H 2 212 ? 215.859 198.272 208.378 1.00 31.89 212 PRO G CA 1
ATOM 50499 C C . PRO H 2 212 ? 215.990 197.612 209.742 1.00 38.41 212 PRO G C 1
ATOM 50500 O O . PRO H 2 212 ? 217.077 197.565 210.323 1.00 47.63 212 PRO G O 1
ATOM 50511 N N . GLN H 2 213 ? 214.879 197.091 210.250 1.00 42.31 213 GLN G N 1
ATOM 50512 C CA . GLN H 2 213 ? 214.837 196.524 211.590 1.00 39.82 213 GLN G CA 1
ATOM 50513 C C . GLN H 2 213 ? 214.854 195.005 211.521 1.00 34.79 213 GLN G C 1
ATOM 50514 O O . GLN H 2 213 ? 214.185 194.401 210.677 1.00 42.29 213 GLN G O 1
ATOM 50528 N N . GLY H 2 214 ? 215.621 194.394 212.417 1.00 35.61 214 GLY G N 1
ATOM 50529 C CA . GLY H 2 214 ? 215.804 192.957 212.397 1.00 38.49 214 GLY G CA 1
ATOM 50530 C C . GLY H 2 214 ? 216.787 192.491 211.348 1.00 40.43 214 GLY G C 1
ATOM 50531 O O . GLY H 2 214 ? 216.526 191.499 210.658 1.00 45.10 214 GLY G O 1
ATOM 50535 N N . THR H 2 215 ? 217.919 193.178 211.214 1.00 41.56 215 THR G N 1
ATOM 50536 C CA . THR H 2 215 ? 218.892 192.902 210.167 1.00 34.80 215 THR G CA 1
ATOM 50537 C C . THR H 2 215 ? 220.284 193.076 210.759 1.00 37.46 215 THR G C 1
ATOM 50538 O O . THR H 2 215 ? 220.449 193.597 211.865 1.00 40.13 215 THR G O 1
ATOM 50549 N N . SER H 2 216 ? 221.299 192.640 210.011 1.00 38.06 216 SER G N 1
ATOM 50550 C CA . SER H 2 216 ? 222.673 192.782 210.475 1.00 36.07 216 SER G CA 1
ATOM 50551 C C . SER H 2 216 ? 223.067 194.245 210.624 1.00 39.75 216 SER G C 1
ATOM 50552 O O . SER H 2 216 ? 223.960 194.565 211.416 1.00 42.55 216 SER G O 1
ATOM 50560 N N . ILE H 2 217 ? 222.420 195.146 209.879 1.00 34.86 217 ILE G N 1
ATOM 50561 C CA . ILE H 2 217 ? 222.767 196.561 209.942 1.00 33.54 217 ILE G CA 1
ATOM 50562 C C . ILE H 2 217 ? 221.934 197.313 210.967 1.00 36.70 217 ILE G C 1
ATOM 50563 O O . ILE H 2 217 ? 222.203 198.495 211.223 1.00 41.13 217 ILE G O 1
ATOM 50579 N N . SER H 2 218 ? 220.935 196.668 211.565 1.00 35.22 218 SER G N 1
ATOM 50580 C CA . SER H 2 218 ? 220.025 197.376 212.456 1.00 31.81 218 SER G CA 1
ATOM 50581 C C . SER H 2 218 ? 220.743 197.878 213.702 1.00 29.12 218 SER G C 1
ATOM 50582 O O . SER H 2 218 ? 220.619 199.051 214.068 1.00 44.58 218 SER G O 1
ATOM 50590 N N . LEU H 2 219 ? 221.483 197.002 214.380 1.00 29.68 219 LEU G N 1
ATOM 50591 C CA . LEU H 2 219 ? 222.082 197.389 215.653 1.00 34.83 219 LEU G CA 1
ATOM 50592 C C . LEU H 2 219 ? 223.029 198.564 215.476 1.00 34.23 219 LEU G C 1
ATOM 50593 O O . LEU H 2 219 ? 222.974 199.540 216.233 1.00 45.88 219 LEU G O 1
ATOM 50609 N N . PHE H 2 220 ? 223.910 198.490 214.480 1.00 34.94 220 PHE G N 1
ATOM 50610 C CA . PHE H 2 220 ? 224.897 199.546 214.302 1.00 32.24 220 PHE G CA 1
ATOM 50611 C C . PHE H 2 220 ? 224.237 200.870 213.957 1.00 34.72 220 PHE G C 1
ATOM 50612 O O . PHE H 2 220 ? 224.604 201.915 214.502 1.00 42.61 220 PHE G O 1
ATOM 50629 N N . LEU H 2 221 ? 223.282 200.856 213.028 1.00 34.11 221 LEU G N 1
ATOM 50630 C CA . LEU H 2 221 ? 222.653 202.106 212.623 1.00 31.73 221 LEU G CA 1
ATOM 50631 C C . LEU H 2 221 ? 221.837 202.698 213.761 1.00 28.59 221 LEU G C 1
ATOM 50632 O O . LEU H 2 221 ? 221.814 203.920 213.945 1.00 50.01 221 LEU G O 1
ATOM 50648 N N . ALA H 2 222 ? 221.174 201.852 214.546 1.00 20.42 222 ALA G N 1
ATOM 50649 C CA . ALA H 2 222 ? 220.443 202.346 215.706 1.00 26.35 222 ALA G CA 1
ATOM 50650 C C . ALA H 2 222 ? 221.387 202.972 216.723 1.00 33.01 222 ALA G C 1
ATOM 50651 O O . ALA H 2 222 ? 221.108 204.047 217.265 1.00 38.42 222 ALA G O 1
ATOM 50658 N N . ASN H 2 223 ? 222.517 202.315 216.996 1.00 32.79 223 ASN G N 1
ATOM 50659 C CA . ASN H 2 223 ? 223.466 202.865 217.957 1.00 30.99 223 ASN G CA 1
ATOM 50660 C C . ASN H 2 223 ? 224.065 204.170 217.453 1.00 38.77 223 ASN G C 1
ATOM 50661 O O . ASN H 2 223 ? 224.253 205.117 218.224 1.00 47.05 223 ASN G O 1
ATOM 50672 N N . LEU H 2 224 ? 224.371 204.236 216.157 1.00 38.43 224 LEU G N 1
ATOM 50673 C CA . LEU H 2 224 ? 224.912 205.453 215.568 1.00 29.74 224 LEU G CA 1
ATOM 50674 C C . LEU H 2 224 ? 223.903 206.587 215.599 1.00 32.77 224 LEU G C 1
ATOM 50675 O O . LEU H 2 224 ? 224.285 207.752 215.754 1.00 47.06 224 LEU G O 1
ATOM 50691 N N . THR H 2 225 ? 222.621 206.272 215.443 1.00 23.77 225 THR G N 1
ATOM 50692 C CA . THR H 2 225 ? 221.610 207.312 215.358 1.00 26.95 225 THR G CA 1
ATOM 50693 C C . THR H 2 225 ? 221.177 207.782 216.739 1.00 32.60 225 THR G C 1
ATOM 50694 O O . THR H 2 225 ? 220.796 208.944 216.909 1.00 47.78 225 THR G O 1
ATOM 50705 N N . CYS H 2 226 ? 221.231 206.900 217.736 1.00 31.29 226 CYS G N 1
ATOM 50706 C CA . CYS H 2 226 ? 220.797 207.214 219.088 1.00 30.78 226 CYS G CA 1
ATOM 50707 C C . CYS H 2 226 ? 221.958 207.507 220.029 1.00 29.33 226 CYS G C 1
ATOM 50708 O O . CYS H 2 226 ? 221.754 207.565 221.243 1.00 44.20 226 CYS G O 1
ATOM 50716 N N . TRP H 2 227 ? 223.162 207.728 219.505 1.00 26.65 227 TRP G N 1
ATOM 50717 C CA . TRP H 2 227 ? 224.306 207.881 220.394 1.00 24.60 227 TRP G CA 1
ATOM 50718 C C . TRP H 2 227 ? 224.148 209.088 221.304 1.00 32.70 227 TRP G C 1
ATOM 50719 O O . TRP H 2 227 ? 224.556 209.042 222.472 1.00 39.72 227 TRP G O 1
ATOM 50740 N N . LYS H 2 228 ? 223.528 210.159 220.815 1.00 39.59 228 LYS G N 1
ATOM 50741 C CA . LYS H 2 228 ? 223.365 211.337 221.653 1.00 28.96 228 LYS G CA 1
ATOM 50742 C C . LYS H 2 228 ? 222.248 211.148 222.668 1.00 36.66 228 LYS G C 1
ATOM 50743 O O . LYS H 2 228 ? 222.346 211.656 223.789 1.00 44.78 228 LYS G O 1
ATOM 50762 N N . LEU H 2 229 ? 221.201 210.401 222.316 1.00 29.10 229 LEU G N 1
ATOM 50763 C CA . LEU H 2 229 ? 220.188 210.065 223.307 1.00 30.55 229 LEU G CA 1
ATOM 50764 C C . LEU H 2 229 ? 220.797 209.241 224.434 1.00 36.48 229 LEU G C 1
ATOM 50765 O O . LEU H 2 229 ? 220.521 209.490 225.614 1.00 44.15 229 LEU G O 1
ATOM 50781 N N . ASP H 2 230 ? 221.638 208.262 224.092 1.00 38.06 230 ASP G N 1
ATOM 50782 C CA . ASP H 2 230 ? 222.312 207.481 225.122 1.00 39.33 230 ASP G CA 1
ATOM 50783 C C . ASP H 2 230 ? 223.213 208.354 225.981 1.00 35.92 230 ASP G C 1
ATOM 50784 O O . ASP H 2 230 ? 223.238 208.206 227.207 1.00 38.72 230 ASP G O 1
ATOM 50793 N N . GLN H 2 231 ? 223.966 209.265 225.363 1.00 30.41 231 GLN G N 1
ATOM 50794 C CA . GLN H 2 231 ? 224.848 210.114 226.154 1.00 36.29 231 GLN G CA 1
ATOM 50795 C C . GLN H 2 231 ? 224.056 211.003 227.107 1.00 40.64 231 GLN G C 1
ATOM 50796 O O . GLN H 2 231 ? 224.439 211.170 228.270 1.00 47.92 231 GLN G O 1
ATOM 50810 N N . ASP H 2 232 ? 222.951 211.586 226.639 1.00 36.55 232 ASP G N 1
ATOM 50811 C CA . ASP H 2 232 ? 222.152 212.438 227.517 1.00 34.80 232 ASP G CA 1
ATOM 50812 C C . ASP H 2 232 ? 221.514 211.638 228.645 1.00 36.49 232 ASP G C 1
ATOM 50813 O O . ASP H 2 232 ? 221.500 212.083 229.800 1.00 43.57 232 ASP G O 1
ATOM 50822 N N . LEU H 2 233 ? 220.991 210.449 228.339 1.00 35.83 233 LEU G N 1
ATOM 50823 C CA . LEU H 2 233 ? 220.374 209.647 229.384 1.00 27.03 233 LEU G CA 1
ATOM 50824 C C . LEU H 2 233 ? 221.405 209.166 230.393 1.00 31.16 233 LEU G C 1
ATOM 50825 O O . LEU H 2 233 ? 221.088 209.021 231.578 1.00 38.85 233 LEU G O 1
ATOM 50841 N N . GLU H 2 234 ? 222.642 208.931 229.958 1.00 37.93 234 GLU G N 1
ATOM 50842 C CA . GLU H 2 234 ? 223.691 208.548 230.892 1.00 35.52 234 GLU G CA 1
ATOM 50843 C C . GLU H 2 234 ? 224.164 209.726 231.728 1.00 40.13 234 GLU G C 1
ATOM 50844 O O . GLU H 2 234 ? 224.510 209.548 232.899 1.00 44.60 234 GLU G O 1
ATOM 50856 N N . ARG H 2 235 ? 224.195 210.926 231.149 1.00 44.37 235 ARG G N 1
ATOM 50857 C CA . ARG H 2 235 ? 224.529 212.105 231.936 1.00 38.37 235 ARG G CA 1
ATOM 50858 C C . ARG H 2 235 ? 223.469 212.386 232.988 1.00 40.85 235 ARG G C 1
ATOM 50859 O O . ARG H 2 235 ? 223.798 212.830 234.094 1.00 49.99 235 ARG G O 1
ATOM 50880 N N . GLU H 2 236 ? 222.197 212.148 232.669 1.00 40.34 236 GLU G N 1
ATOM 50881 C CA . GLU H 2 236 ? 221.156 212.332 233.672 1.00 35.14 236 GLU G CA 1
ATOM 50882 C C . GLU H 2 236 ? 221.348 211.363 234.831 1.00 35.92 236 GLU G C 1
ATOM 50883 O O . GLU H 2 236 ? 221.138 211.722 235.994 1.00 39.68 236 GLU G O 1
ATOM 50895 N N . GLY H 2 237 ? 221.752 210.132 234.534 1.00 35.97 237 GLY G N 1
ATOM 50896 C CA . GLY H 2 237 ? 221.947 209.118 235.543 1.00 35.10 237 GLY G CA 1
ATOM 50897 C C . GLY H 2 237 ? 220.929 208.005 235.517 1.00 30.78 237 GLY G C 1
ATOM 50898 O O . GLY H 2 237 ? 220.948 207.153 236.412 1.00 38.12 237 GLY G O 1
ATOM 50902 N N . VAL H 2 238 ? 220.048 207.988 234.540 1.00 31.69 238 VAL G N 1
ATOM 50903 C CA . VAL H 2 238 ? 219.073 206.921 234.375 1.00 32.23 238 VAL G CA 1
ATOM 50904 C C . VAL H 2 238 ? 219.743 205.774 233.642 1.00 31.84 238 VAL G C 1
ATOM 50905 O O . VAL H 2 238 ? 220.701 205.965 232.889 1.00 38.26 238 VAL G O 1
ATOM 50918 N N . LYS H 2 239 ? 219.239 204.569 233.862 1.00 35.25 239 LYS G N 1
ATOM 50919 C CA . LYS H 2 239 ? 219.735 203.387 233.180 1.00 31.48 239 LYS G CA 1
ATOM 50920 C C . LYS H 2 239 ? 218.700 202.959 232.155 1.00 30.23 239 LYS G C 1
ATOM 50921 O O . LYS H 2 239 ? 217.499 203.093 232.388 1.00 43.93 239 LYS G O 1
ATOM 50940 N N . PHE H 2 240 ? 219.153 202.486 231.001 1.00 23.58 240 PHE G N 1
ATOM 50941 C CA . PHE H 2 240 ? 218.211 202.187 229.938 1.00 28.04 240 PHE G CA 1
ATOM 50942 C C . PHE H 2 240 ? 218.701 201.002 229.125 1.00 29.92 240 PHE G C 1
ATOM 50943 O O . PHE H 2 240 ? 219.881 200.651 229.138 1.00 37.92 240 PHE G O 1
ATOM 50960 N N . SER H 2 241 ? 217.761 200.392 228.412 1.00 25.35 241 SER G N 1
ATOM 50961 C CA . SER H 2 241 ? 218.055 199.285 227.519 1.00 22.78 241 SER G CA 1
ATOM 50962 C C . SER H 2 241 ? 217.162 199.406 226.299 1.00 27.25 241 SER G C 1
ATOM 50963 O O . SER H 2 241 ? 215.946 199.570 226.438 1.00 45.96 241 SER G O 1
ATOM 50971 N N . ARG H 2 242 ? 217.765 199.339 225.116 1.00 26.20 242 ARG G N 1
ATOM 50972 C CA . ARG H 2 242 ? 217.023 199.338 223.863 1.00 29.71 242 ARG G CA 1
ATOM 50973 C C . ARG H 2 242 ? 217.080 197.928 223.290 1.00 32.46 242 ARG G C 1
ATOM 50974 O O . ARG H 2 242 ? 218.162 197.420 222.984 1.00 46.84 242 ARG G O 1
ATOM 50995 N N . TYR H 2 243 ? 215.918 197.301 223.155 1.00 27.14 243 TYR G N 1
ATOM 50996 C CA . TYR H 2 243 ? 215.784 195.978 222.558 1.00 35.17 243 TYR G CA 1
ATOM 50997 C C . TYR H 2 243 ? 214.858 196.128 221.360 1.00 36.27 243 TYR G C 1
ATOM 50998 O O . TYR H 2 243 ? 213.679 196.466 221.519 1.00 45.11 243 TYR G O 1
ATOM 51016 N N . ALA H 2 244 ? 215.398 195.925 220.163 1.00 41.43 244 ALA G N 1
ATOM 51017 C CA . ALA H 2 244 ? 214.636 196.071 218.922 1.00 43.90 244 ALA G CA 1
ATOM 51018 C C . ALA H 2 244 ? 214.160 197.516 218.862 1.00 48.21 244 ALA G C 1
ATOM 51019 O O . ALA H 2 244 ? 215.005 198.425 218.922 1.00 50.46 244 ALA G O 1
ATOM 51026 N N . ASP H 2 245 ? 212.860 197.784 218.761 1.00 48.61 245 ASP G N 1
ATOM 51027 C CA . ASP H 2 245 ? 212.332 199.141 218.722 1.00 44.47 245 ASP G CA 1
ATOM 51028 C C . ASP H 2 245 ? 211.655 199.503 220.036 1.00 41.47 245 ASP G C 1
ATOM 51029 O O . ASP H 2 245 ? 210.691 200.269 220.058 1.00 49.76 245 ASP G O 1
ATOM 51038 N N . ASP H 2 246 ? 212.151 198.955 221.138 1.00 33.77 246 ASP G N 1
ATOM 51039 C CA . ASP H 2 246 ? 211.600 199.217 222.455 1.00 33.87 246 ASP G CA 1
ATOM 51040 C C . ASP H 2 246 ? 212.720 199.730 223.339 1.00 32.99 246 ASP G C 1
ATOM 51041 O O . ASP H 2 246 ? 213.858 199.276 223.223 1.00 48.62 246 ASP G O 1
ATOM 51050 N N . THR H 2 247 ? 212.413 200.687 224.205 1.00 32.83 247 THR G N 1
ATOM 51051 C CA . THR H 2 247 ? 213.416 201.199 225.130 1.00 32.87 247 THR G CA 1
ATOM 51052 C C . THR H 2 247 ? 212.812 201.312 226.517 1.00 36.65 247 THR G C 1
ATOM 51053 O O . THR H 2 247 ? 211.758 201.923 226.684 1.00 44.87 247 THR G O 1
ATOM 51064 N N . ILE H 2 248 ? 213.481 200.737 227.507 1.00 30.67 248 ILE G N 1
ATOM 51065 C CA . ILE H 2 248 ? 213.060 200.839 228.898 1.00 26.20 248 ILE G CA 1
ATOM 51066 C C . ILE H 2 248 ? 214.090 201.675 229.638 1.00 30.38 248 ILE G C 1
ATOM 51067 O O . ILE H 2 248 ? 215.293 201.419 229.534 1.00 36.78 248 ILE G O 1
ATOM 51083 N N . ILE H 2 249 ? 213.619 202.678 230.375 1.00 30.34 249 ILE G N 1
ATOM 51084 C CA . ILE H 2 249 ? 214.472 203.551 231.173 1.00 25.52 249 ILE G CA 1
ATOM 51085 C C . ILE H 2 249 ? 213.994 203.479 232.611 1.00 28.86 249 ILE G C 1
ATOM 51086 O O . ILE H 2 249 ? 212.829 203.775 232.898 1.00 44.26 249 ILE G O 1
ATOM 51102 N N . TRP H 2 250 ? 214.889 203.104 233.513 1.00 26.59 250 TRP G N 1
ATOM 51103 C CA . TRP H 2 250 ? 214.576 203.024 234.926 1.00 28.62 250 TRP G CA 1
ATOM 51104 C C . TRP H 2 250 ? 215.561 203.861 235.725 1.00 28.63 250 TRP G C 1
ATOM 51105 O O . TRP H 2 250 ? 216.708 204.079 235.320 1.00 35.68 250 TRP G O 1
ATOM 51126 N N . SER H 2 251 ? 215.072 204.331 236.867 1.00 28.78 251 SER G N 1
ATOM 51127 C CA . SER H 2 251 ? 215.827 205.161 237.787 1.00 30.48 251 SER G CA 1
ATOM 51128 C C . SER H 2 251 ? 215.275 204.934 239.183 1.00 32.61 251 SER G C 1
ATOM 51129 O O . SER H 2 251 ? 214.233 204.306 239.364 1.00 45.09 251 SER G O 1
ATOM 51137 N N . GLN H 2 252 ? 215.998 205.428 240.175 1.00 31.86 252 GLN G N 1
ATOM 51138 C CA . GLN H 2 252 ? 215.515 205.417 241.544 1.00 29.61 252 GLN G CA 1
ATOM 51139 C C . GLN H 2 252 ? 214.888 206.741 241.946 1.00 33.40 252 GLN G C 1
ATOM 51140 O O . GLN H 2 252 ? 214.446 206.881 243.090 1.00 37.86 252 GLN G O 1
ATOM 51154 N N . GLU H 2 253 ? 214.832 207.705 241.034 1.00 40.45 253 GLU G N 1
ATOM 51155 C CA . GLU H 2 253 ? 214.281 209.022 241.297 1.00 35.39 253 GLU G CA 1
ATOM 51156 C C . GLU H 2 253 ? 213.245 209.349 240.235 1.00 37.29 253 GLU G C 1
ATOM 51157 O O . GLU H 2 253 ? 213.444 209.071 239.050 1.00 45.47 253 GLU G O 1
ATOM 51169 N N . TYR H 2 254 ? 212.136 209.934 240.675 1.00 44.01 254 TYR G N 1
ATOM 51170 C CA . TYR H 2 254 ? 211.094 210.378 239.758 1.00 40.17 254 TYR G CA 1
ATOM 51171 C C . TYR H 2 254 ? 211.573 211.514 238.861 1.00 42.11 254 TYR G C 1
ATOM 51172 O O . TYR H 2 254 ? 211.299 211.525 237.649 1.00 49.24 254 TYR G O 1
ATOM 51190 N N . SER H 2 255 ? 212.292 212.477 239.439 1.00 33.39 255 SER G N 1
ATOM 51191 C CA . SER H 2 255 ? 212.758 213.619 238.666 1.00 33.44 255 SER G CA 1
ATOM 51192 C C . SER H 2 255 ? 213.645 213.164 237.518 1.00 40.85 255 SER G C 1
ATOM 51193 O O . SER H 2 255 ? 213.582 213.713 236.410 1.00 44.77 255 SER G O 1
ATOM 51201 N N . LYS H 2 256 ? 214.476 212.154 237.767 1.00 41.53 256 LYS G N 1
ATOM 51202 C CA . LYS H 2 256 ? 215.352 211.635 236.726 1.00 31.45 256 LYS G CA 1
ATOM 51203 C C . LYS H 2 256 ? 214.551 211.086 235.554 1.00 34.55 256 LYS G C 1
ATOM 51204 O O . LYS H 2 256 ? 214.886 211.344 234.393 1.00 43.70 256 LYS G O 1
ATOM 51223 N N . ILE H 2 257 ? 213.491 210.323 235.826 1.00 28.59 257 ILE G N 1
ATOM 51224 C CA . ILE H 2 257 ? 212.718 209.744 234.731 1.00 35.04 257 ILE G CA 1
ATOM 51225 C C . ILE H 2 257 ? 212.012 210.844 233.950 1.00 39.13 257 ILE G C 1
ATOM 51226 O O . ILE H 2 257 ? 211.896 210.782 232.717 1.00 42.04 257 ILE G O 1
ATOM 51242 N N . CYS H 2 258 ? 211.507 211.859 234.653 1.00 41.84 258 CYS G N 1
ATOM 51243 C CA . CYS H 2 258 ? 210.871 212.974 233.956 1.00 38.59 258 CYS G CA 1
ATOM 51244 C C . CYS H 2 258 ? 211.859 213.656 233.018 1.00 39.87 258 CYS G C 1
ATOM 51245 O O . CYS H 2 258 ? 211.552 213.938 231.845 1.00 47.38 258 CYS G O 1
ATOM 51253 N N . ASN H 2 259 ? 213.068 213.899 233.514 1.00 34.85 259 ASN G N 1
ATOM 51254 C CA . ASN H 2 259 ? 214.094 214.509 232.684 1.00 31.87 259 ASN G CA 1
ATOM 51255 C C . ASN H 2 259 ? 214.466 213.598 231.526 1.00 35.10 259 ASN G C 1
ATOM 51256 O O . ASN H 2 259 ? 214.826 214.076 230.446 1.00 42.48 259 ASN G O 1
ATOM 51267 N N . ALA H 2 260 ? 214.359 212.285 231.722 1.00 38.52 260 ALA G N 1
ATOM 51268 C CA . ALA H 2 260 ? 214.595 211.358 230.623 1.00 34.20 260 ALA G CA 1
ATOM 51269 C C . ALA H 2 260 ? 213.546 211.523 229.531 1.00 33.34 260 ALA G C 1
ATOM 51270 O O . ALA H 2 260 ? 213.878 211.508 228.342 1.00 41.09 260 ALA G O 1
ATOM 51277 N N . PHE H 2 261 ? 212.278 211.678 229.914 1.00 37.85 261 PHE G N 1
ATOM 51278 C CA . PHE H 2 261 ? 211.239 211.967 228.925 1.00 39.22 261 PHE G CA 1
ATOM 51279 C C . PHE H 2 261 ? 211.611 213.201 228.119 1.00 33.29 261 PHE G C 1
ATOM 51280 O O . PHE H 2 261 ? 211.539 213.215 226.876 1.00 41.54 261 PHE G O 1
ATOM 51297 N N . ASN H 2 262 ? 212.049 214.240 228.825 1.00 32.71 262 ASN G N 1
ATOM 51298 C CA . ASN H 2 262 ? 212.446 215.471 228.155 1.00 27.31 262 ASN G CA 1
ATOM 51299 C C . ASN H 2 262 ? 213.580 215.209 227.172 1.00 36.39 262 ASN G C 1
ATOM 51300 O O . ASN H 2 262 ? 213.612 215.776 226.073 1.00 46.12 262 ASN G O 1
ATOM 51311 N N . ILE H 2 263 ? 214.524 214.349 227.559 1.00 42.24 263 ILE G N 1
ATOM 51312 C CA . ILE H 2 263 ? 215.657 214.036 226.693 1.00 29.02 263 ILE G CA 1
ATOM 51313 C C . ILE H 2 263 ? 215.184 213.325 225.435 1.00 30.24 263 ILE G C 1
ATOM 51314 O O . ILE H 2 263 ? 215.580 213.669 224.314 1.00 39.81 263 ILE G O 1
ATOM 51330 N N . ILE H 2 264 ? 214.337 212.311 225.606 1.00 37.53 264 ILE G N 1
ATOM 51331 C CA . ILE H 2 264 ? 213.834 211.588 224.442 1.00 40.03 264 ILE G CA 1
ATOM 51332 C C . ILE H 2 264 ? 213.186 212.551 223.461 1.00 35.91 264 ILE G C 1
ATOM 51333 O O . ILE H 2 264 ? 213.310 212.387 222.250 1.00 48.30 264 ILE G O 1
ATOM 51349 N N . THR H 2 265 ? 212.475 213.557 223.952 1.00 31.42 265 THR G N 1
ATOM 51350 C CA . THR H 2 265 ? 211.779 214.445 223.021 1.00 30.05 265 THR G CA 1
ATOM 51351 C C . THR H 2 265 ? 212.710 215.470 222.394 1.00 35.16 265 THR G C 1
ATOM 51352 O O . THR H 2 265 ? 212.512 215.873 221.244 1.00 40.64 265 THR G O 1
ATOM 51363 N N . ASN H 2 266 ? 213.711 215.944 223.133 1.00 35.25 266 ASN G N 1
ATOM 51364 C CA . ASN H 2 266 ? 214.702 216.763 222.449 1.00 29.16 266 ASN G CA 1
ATOM 51365 C C . ASN H 2 266 ? 215.304 215.966 221.297 1.00 39.22 266 ASN G C 1
ATOM 51366 O O . ASN H 2 266 ? 215.464 216.480 220.177 1.00 46.43 266 ASN G O 1
ATOM 51377 N N . PHE H 2 267 ? 215.569 214.683 221.542 1.00 30.99 267 PHE G N 1
ATOM 51378 C CA . PHE H 2 267 ? 216.077 213.816 220.488 1.00 31.91 267 PHE G CA 1
ATOM 51379 C C . PHE H 2 267 ? 215.055 213.634 219.371 1.00 34.63 267 PHE G C 1
ATOM 51380 O O . PHE H 2 267 ? 215.412 213.621 218.188 1.00 45.68 267 PHE G O 1
ATOM 51397 N N . SER H 2 268 ? 213.776 213.502 219.725 1.00 37.43 268 SER G N 1
ATOM 51398 C CA . SER H 2 268 ? 212.738 213.317 218.718 1.00 39.07 268 SER G CA 1
ATOM 51399 C C . SER H 2 268 ? 212.650 214.523 217.799 1.00 38.76 268 SER G C 1
ATOM 51400 O O . SER H 2 268 ? 212.550 214.381 216.576 1.00 42.39 268 SER G O 1
ATOM 51408 N N . LYS H 2 269 ? 212.683 215.724 218.374 1.00 38.69 269 LYS G N 1
ATOM 51409 C CA . LYS H 2 269 ? 212.633 216.928 217.558 1.00 34.13 269 LYS G CA 1
ATOM 51410 C C . LYS H 2 269 ? 213.871 217.034 216.682 1.00 42.21 269 LYS G C 1
ATOM 51411 O O . LYS H 2 269 ? 213.779 217.419 215.511 1.00 53.77 269 LYS G O 1
ATOM 51430 N N . SER H 2 270 ? 215.042 216.688 217.225 1.00 38.71 270 SER G N 1
ATOM 51431 C CA . SER H 2 270 ? 216.261 216.758 216.429 1.00 37.01 270 SER G CA 1
ATOM 51432 C C . SER H 2 270 ? 216.304 215.705 215.330 1.00 40.83 270 SER G C 1
ATOM 51433 O O . SER H 2 270 ? 217.033 215.884 214.349 1.00 46.45 270 SER G O 1
ATOM 51441 N N . ALA H 2 271 ? 215.541 214.624 215.460 1.00 37.24 271 ALA G N 1
ATOM 51442 C CA . ALA H 2 271 ? 215.546 213.558 214.470 1.00 38.04 271 ALA G CA 1
ATOM 51443 C C . ALA H 2 271 ? 214.455 213.710 213.418 1.00 43.07 271 ALA G C 1
ATOM 51444 O O . ALA H 2 271 ? 214.496 213.006 212.405 1.00 47.47 271 ALA G O 1
ATOM 51451 N N . GLY H 2 272 ? 213.490 214.601 213.627 1.00 40.02 272 GLY G N 1
ATOM 51452 C CA . GLY H 2 272 ? 212.424 214.822 212.677 1.00 41.22 272 GLY G CA 1
ATOM 51453 C C . GLY H 2 272 ? 211.272 213.849 212.769 1.00 40.42 272 GLY G C 1
ATOM 51454 O O . GLY H 2 272 ? 210.298 213.998 212.020 1.00 46.33 272 GLY G O 1
ATOM 51458 N N . ILE H 2 273 ? 211.349 212.855 213.650 1.00 39.84 273 ILE G N 1
ATOM 51459 C CA . ILE H 2 273 ? 210.290 211.871 213.817 1.00 41.75 273 ILE G CA 1
ATOM 51460 C C . ILE H 2 273 ? 210.130 211.599 215.304 1.00 37.60 273 ILE G C 1
ATOM 51461 O O . ILE H 2 273 ? 211.092 211.670 216.072 1.00 45.43 273 ILE G O 1
ATOM 51477 N N . LYS H 2 274 ? 208.905 211.286 215.709 1.00 42.27 274 LYS G N 1
ATOM 51478 C CA . LYS H 2 274 ? 208.553 211.244 217.119 1.00 48.66 274 LYS G CA 1
ATOM 51479 C C . LYS H 2 274 ? 208.699 209.839 217.691 1.00 48.39 274 LYS G C 1
ATOM 51480 O O . LYS H 2 274 ? 208.527 208.837 216.991 1.00 52.93 274 LYS G O 1
ATOM 51499 N N . ILE H 2 275 ? 209.014 209.780 218.983 1.00 38.96 275 ILE G N 1
ATOM 51500 C CA . ILE H 2 275 ? 209.057 208.538 219.743 1.00 40.10 275 ILE G CA 1
ATOM 51501 C C . ILE H 2 275 ? 207.968 208.597 220.803 1.00 36.88 275 ILE G C 1
ATOM 51502 O O . ILE H 2 275 ? 207.914 209.546 221.592 1.00 41.47 275 ILE G O 1
ATOM 51518 N N . ASN H 2 276 ? 207.105 207.577 220.822 1.00 46.70 276 ASN G N 1
ATOM 51519 C CA . ASN H 2 276 ? 205.952 207.543 221.699 1.00 47.51 276 ASN G CA 1
ATOM 51520 C C . ASN H 2 276 ? 206.083 206.423 222.725 1.00 49.09 276 ASN G C 1
ATOM 51521 O O . ASN H 2 276 ? 206.494 205.312 222.375 1.00 53.83 276 ASN G O 1
ATOM 51532 N N . PRO H 2 277 ? 205.757 206.677 223.991 1.00 42.31 277 PRO G N 1
ATOM 51533 C CA . PRO H 2 277 ? 205.722 205.593 224.975 1.00 47.41 277 PRO G CA 1
ATOM 51534 C C . PRO H 2 277 ? 204.561 204.641 224.740 1.00 47.37 277 PRO G C 1
ATOM 51535 O O . PRO H 2 277 ? 203.544 204.982 224.136 1.00 49.65 277 PRO G O 1
ATOM 51546 N N . LYS H 2 278 ? 204.739 203.423 225.239 1.00 42.65 278 LYS G N 1
ATOM 51547 C CA . LYS H 2 278 ? 203.774 202.347 225.051 1.00 45.93 278 LYS G CA 1
ATOM 51548 C C . LYS H 2 278 ? 202.395 202.726 225.582 1.00 50.70 278 LYS G C 1
ATOM 51549 O O . LYS H 2 278 ? 201.405 202.043 225.317 1.00 51.23 278 LYS G O 1
ATOM 51568 N N . GLY H 2 282 ? 203.130 203.817 230.281 1.00 61.59 282 GLY G N 1
ATOM 51569 C CA . GLY H 2 282 ? 204.204 204.684 229.843 1.00 66.61 282 GLY G CA 1
ATOM 51570 C C . GLY H 2 282 ? 205.249 204.869 230.924 1.00 66.28 282 GLY G C 1
ATOM 51571 O O . GLY H 2 282 ? 206.420 204.539 230.731 1.00 67.11 282 GLY G O 1
ATOM 51575 N N . ILE H 2 283 ? 204.813 205.394 232.069 1.00 59.99 283 ILE G N 1
ATOM 51576 C CA . ILE H 2 283 ? 205.670 205.621 233.224 1.00 54.21 283 ILE G CA 1
ATOM 51577 C C . ILE H 2 283 ? 204.963 205.083 234.458 1.00 50.01 283 ILE G C 1
ATOM 51578 O O . ILE H 2 283 ? 203.749 205.253 234.606 1.00 55.13 283 ILE G O 1
ATOM 51594 N N . SER H 2 284 ? 205.717 204.423 235.332 1.00 49.33 284 SER G N 1
ATOM 51595 C CA . SER H 2 284 ? 205.156 203.831 236.537 1.00 54.57 284 SER G CA 1
ATOM 51596 C C . SER H 2 284 ? 206.227 203.749 237.614 1.00 52.26 284 SER G C 1
ATOM 51597 O O . SER H 2 284 ? 207.411 203.984 237.367 1.00 54.31 284 SER G O 1
ATOM 51605 N N . LEU H 2 285 ? 205.784 203.418 238.821 1.00 49.19 285 LEU G N 1
ATOM 51606 C CA . LEU H 2 285 ? 206.648 203.207 239.972 1.00 44.43 285 LEU G CA 1
ATOM 51607 C C . LEU H 2 285 ? 206.529 201.764 240.419 1.00 44.24 285 LEU G C 1
ATOM 51608 O O . LEU H 2 285 ? 205.421 201.233 240.519 1.00 52.56 285 LEU G O 1
ATOM 51624 N N . LEU H 2 286 ? 207.665 201.128 240.667 1.00 49.00 286 LEU G N 1
ATOM 51625 C CA . LEU H 2 286 ? 207.700 199.751 241.118 1.00 43.99 286 LEU G CA 1
ATOM 51626 C C . LEU H 2 286 ? 208.190 199.748 242.557 1.00 42.26 286 LEU G C 1
ATOM 51627 O O . LEU H 2 286 ? 209.260 200.296 242.863 1.00 44.17 286 LEU G O 1
ATOM 51643 N N . THR H 2 287 ? 207.388 199.149 243.429 1.00 57.92 287 THR G N 1
ATOM 51644 C CA . THR H 2 287 ? 207.614 199.119 244.863 1.00 57.60 287 THR G CA 1
ATOM 51645 C C . THR H 2 287 ? 207.345 197.706 245.354 1.00 67.09 287 THR G C 1
ATOM 51646 O O . THR H 2 287 ? 206.948 196.824 244.588 1.00 62.93 287 THR G O 1
ATOM 51657 N N . LYS H 2 288 ? 207.549 197.495 246.651 1.00 74.64 288 LYS G N 1
ATOM 51658 C CA . LYS H 2 288 ? 207.194 196.222 247.261 1.00 74.30 288 LYS G CA 1
ATOM 51659 C C . LYS H 2 288 ? 205.688 195.995 247.164 1.00 75.94 288 LYS G C 1
ATOM 51660 O O . LYS H 2 288 ? 204.899 196.940 247.080 1.00 73.21 288 LYS G O 1
ATOM 51679 N N . LYS H 2 289 ? 205.285 194.721 247.165 1.00 79.59 289 LYS G N 1
ATOM 51680 C CA . LYS H 2 289 ? 203.866 194.401 247.034 1.00 78.03 289 LYS G CA 1
ATOM 51681 C C . LYS H 2 289 ? 203.059 194.996 248.182 1.00 78.84 289 LYS G C 1
ATOM 51682 O O . LYS H 2 289 ? 201.966 195.535 247.971 1.00 74.85 289 LYS G O 1
ATOM 51701 N N . GLY H 2 290 ? 203.579 194.906 249.405 1.00 84.37 290 GLY G N 1
ATOM 51702 C CA . GLY H 2 290 ? 202.844 195.419 250.547 1.00 82.28 290 GLY G CA 1
ATOM 51703 C C . GLY H 2 290 ? 202.725 196.932 250.550 1.00 83.94 290 GLY G C 1
ATOM 51704 O O . GLY H 2 290 ? 201.663 197.478 250.867 1.00 82.89 290 GLY G O 1
ATOM 51708 N N . LEU H 2 291 ? 203.802 197.631 250.203 1.00 85.65 291 LEU G N 1
ATOM 51709 C CA . LEU H 2 291 ? 203.813 199.079 250.314 1.00 86.67 291 LEU G CA 1
ATOM 51710 C C . LEU H 2 291 ? 202.956 199.717 249.218 1.00 87.06 291 LEU G C 1
ATOM 51711 O O . LEU H 2 291 ? 202.827 199.170 248.120 1.00 84.58 291 LEU G O 1
ATOM 51727 N N . PRO H 2 292 ? 202.354 200.883 249.496 1.00 91.61 292 PRO G N 1
ATOM 51728 C CA . PRO H 2 292 ? 201.551 201.563 248.471 1.00 90.06 292 PRO G CA 1
ATOM 51729 C C . PRO H 2 292 ? 202.388 202.463 247.575 1.00 90.16 292 PRO G C 1
ATOM 51730 O O . PRO H 2 292 ? 203.616 202.506 247.698 1.00 89.07 292 PRO G O 1
ATOM 51741 N N . SER H 2 293 ? 201.731 203.186 246.670 1.00 83.45 293 SER G N 1
ATOM 51742 C CA . SER H 2 293 ? 202.407 204.090 245.755 1.00 81.50 293 SER G CA 1
ATOM 51743 C C . SER H 2 293 ? 201.657 205.412 245.696 1.00 82.04 293 SER G C 1
ATOM 51744 O O . SER H 2 293 ? 200.448 205.476 245.933 1.00 80.27 293 SER G O 1
ATOM 51752 N N . GLU H 2 294 ? 202.395 206.477 245.371 1.00 83.24 294 GLU G N 1
ATOM 51753 C CA . GLU H 2 294 ? 201.821 207.808 245.218 1.00 81.89 294 GLU G CA 1
ATOM 51754 C C . GLU H 2 294 ? 201.389 208.073 243.782 1.00 81.28 294 GLU G C 1
ATOM 51755 O O . GLU H 2 294 ? 200.337 208.677 243.549 1.00 79.83 294 GLU G O 1
ATOM 51767 N N . ILE H 2 295 ? 202.185 207.623 242.820 1.00 69.05 295 ILE G N 1
ATOM 51768 C CA . ILE H 2 295 ? 201.898 207.815 241.419 1.00 68.22 295 ILE G CA 1
ATOM 51769 C C . ILE H 2 295 ? 201.277 206.537 240.867 1.00 67.99 295 ILE G C 1
ATOM 51770 O O . ILE H 2 295 ? 201.275 205.492 241.513 1.00 57.94 295 ILE G O 1
ATOM 51786 N N . THR H 2 296 ? 200.733 206.621 239.652 1.00 77.01 296 THR G N 1
ATOM 51787 C CA . THR H 2 296 ? 200.222 205.427 238.993 1.00 75.42 296 THR G CA 1
ATOM 51788 C C . THR H 2 296 ? 201.307 204.360 238.977 1.00 74.40 296 THR G C 1
ATOM 51789 O O . THR H 2 296 ? 202.436 204.614 238.548 1.00 71.09 296 THR G O 1
ATOM 51800 N N . SER H 2 297 ? 200.966 203.161 239.441 1.00 72.86 297 SER G N 1
ATOM 51801 C CA . SER H 2 297 ? 201.980 202.157 239.715 1.00 74.42 297 SER G CA 1
ATOM 51802 C C . SER H 2 297 ? 201.433 200.766 239.435 1.00 72.75 297 SER G C 1
ATOM 51803 O O . SER H 2 297 ? 200.221 200.549 239.380 1.00 70.68 297 SER G O 1
ATOM 51811 N N . LYS H 2 298 ? 202.357 199.829 239.249 1.00 60.10 298 LYS G N 1
ATOM 51812 C CA . LYS H 2 298 ? 202.049 198.412 239.155 1.00 56.74 298 LYS G CA 1
ATOM 51813 C C . LYS H 2 298 ? 203.013 197.668 240.065 1.00 57.20 298 LYS G C 1
ATOM 51814 O O . LYS H 2 298 ? 204.058 198.198 240.439 1.00 57.28 298 LYS G O 1
ATOM 51833 N N . ASN H 2 299 ? 202.633 196.455 240.464 1.00 57.29 299 ASN G N 1
ATOM 51834 C CA . ASN H 2 299 ? 203.508 195.676 241.337 1.00 52.81 299 ASN G CA 1
ATOM 51835 C C . ASN H 2 299 ? 204.710 195.128 240.581 1.00 51.52 299 ASN G C 1
ATOM 51836 O O . ASN H 2 299 ? 205.833 195.142 241.097 1.00 53.54 299 ASN G O 1
ATOM 51847 N N . ASN H 2 300 ? 204.500 194.638 239.363 1.00 41.66 300 ASN G N 1
ATOM 51848 C CA . ASN H 2 300 ? 205.539 193.949 238.617 1.00 42.16 300 ASN G CA 1
ATOM 51849 C C . ASN H 2 300 ? 205.528 194.406 237.169 1.00 44.72 300 ASN G C 1
ATOM 51850 O O . ASN H 2 300 ? 204.463 194.500 236.553 1.00 48.33 300 ASN G O 1
ATOM 51861 N N . LEU H 2 301 ? 206.709 194.697 236.635 1.00 46.31 301 LEU G N 1
ATOM 51862 C CA . LEU H 2 301 ? 206.849 194.980 235.218 1.00 44.92 301 LEU G CA 1
ATOM 51863 C C . LEU H 2 301 ? 206.962 193.679 234.435 1.00 37.76 301 LEU G C 1
ATOM 51864 O O . LEU H 2 301 ? 207.436 192.660 234.943 1.00 48.07 301 LEU G O 1
ATOM 51880 N N . ASP H 2 302 ? 206.530 193.730 233.183 1.00 34.10 302 ASP G N 1
ATOM 51881 C CA . ASP H 2 302 ? 206.655 192.621 232.248 1.00 38.29 302 ASP G CA 1
ATOM 51882 C C . ASP H 2 302 ? 207.721 192.994 231.227 1.00 45.15 302 ASP G C 1
ATOM 51883 O O . ASP H 2 302 ? 207.537 193.933 230.447 1.00 53.46 302 ASP G O 1
ATOM 51892 N N . PHE H 2 303 ? 208.840 192.272 231.242 1.00 40.81 303 PHE G N 1
ATOM 51893 C CA . PHE H 2 303 ? 209.992 192.590 230.402 1.00 39.20 303 PHE G CA 1
ATOM 51894 C C . PHE H 2 303 ? 210.467 191.319 229.703 1.00 38.67 303 PHE G C 1
ATOM 51895 O O . PHE H 2 303 ? 211.213 190.527 230.285 1.00 52.01 303 PHE G O 1
ATOM 51912 N N . LEU H 2 304 ? 210.036 191.129 228.457 1.00 35.08 304 LEU G N 1
ATOM 51913 C CA . LEU H 2 304 ? 210.543 190.065 227.589 1.00 40.76 304 LEU G CA 1
ATOM 51914 C C . LEU H 2 304 ? 210.377 188.679 228.206 1.00 43.62 304 LEU G C 1
ATOM 51915 O O . LEU H 2 304 ? 211.345 187.947 228.419 1.00 45.84 304 LEU G O 1
ATOM 51931 N N . GLY H 2 305 ? 209.138 188.314 228.497 1.00 39.63 305 GLY G N 1
ATOM 51932 C CA . GLY H 2 305 ? 208.880 186.999 229.032 1.00 36.77 305 GLY G CA 1
ATOM 51933 C C . GLY H 2 305 ? 209.134 186.878 230.510 1.00 32.45 305 GLY G C 1
ATOM 51934 O O . GLY H 2 305 ? 208.989 185.781 231.060 1.00 43.31 305 GLY G O 1
ATOM 51938 N N . TYR H 2 306 ? 209.508 187.966 231.168 1.00 29.16 306 TYR G N 1
ATOM 51939 C CA . TYR H 2 306 ? 209.730 187.984 232.600 1.00 25.07 306 TYR G CA 1
ATOM 51940 C C . TYR H 2 306 ? 208.754 188.950 233.238 1.00 33.97 306 TYR G C 1
ATOM 51941 O O . TYR H 2 306 ? 208.521 190.047 232.726 1.00 45.84 306 TYR G O 1
ATOM 51959 N N . THR H 2 307 ? 208.190 188.529 234.356 1.00 37.35 307 THR G N 1
ATOM 51960 C CA . THR H 2 307 ? 207.466 189.408 235.259 1.00 34.88 307 THR G CA 1
ATOM 51961 C C . THR H 2 307 ? 208.467 189.704 236.369 1.00 39.54 307 THR G C 1
ATOM 51962 O O . THR H 2 307 ? 208.770 188.853 237.210 1.00 45.80 307 THR G O 1
ATOM 51973 N N . LEU H 2 308 ? 209.058 190.891 236.297 1.00 38.20 308 LEU G N 1
ATOM 51974 C CA . LEU H 2 308 ? 210.037 191.336 237.276 1.00 37.42 308 LEU G CA 1
ATOM 51975 C C . LEU H 2 308 ? 209.327 192.101 238.382 1.00 39.05 308 LEU G C 1
ATOM 51976 O O . LEU H 2 308 ? 208.646 193.095 238.117 1.00 42.68 308 LEU G O 1
ATOM 51992 N N . SER H 2 309 ? 209.490 191.641 239.615 1.00 45.73 309 SER G N 1
ATOM 51993 C CA . SER H 2 309 ? 208.932 192.302 240.781 1.00 38.96 309 SER G CA 1
ATOM 51994 C C . SER H 2 309 ? 210.054 192.604 241.760 1.00 41.02 309 SER G C 1
ATOM 51995 O O . SER H 2 309 ? 211.157 192.062 241.667 1.00 47.66 309 SER G O 1
ATOM 52003 N N . VAL H 2 310 ? 209.756 193.481 242.719 1.00 41.38 310 VAL G N 1
ATOM 52004 C CA . VAL H 2 310 ? 210.729 193.805 243.749 1.00 43.89 310 VAL G CA 1
ATOM 52005 C C . VAL H 2 310 ? 211.037 192.602 244.622 1.00 46.93 310 VAL G C 1
ATOM 52006 O O . VAL H 2 310 ? 212.006 192.629 245.386 1.00 54.00 310 VAL G O 1
ATOM 52019 N N . GLU H 2 311 ? 210.236 191.540 244.536 1.00 49.14 311 GLU G N 1
ATOM 52020 C CA . GLU H 2 311 ? 210.455 190.349 245.340 1.00 46.51 311 GLU G CA 1
ATOM 52021 C C . GLU H 2 311 ? 211.104 189.204 244.577 1.00 47.96 311 GLU G C 1
ATOM 52022 O O . GLU H 2 311 ? 211.747 188.356 245.204 1.00 52.13 311 GLU G O 1
ATOM 52034 N N . ASN H 2 312 ? 210.959 189.144 243.256 1.00 41.17 312 ASN G N 1
ATOM 52035 C CA . ASN H 2 312 ? 211.444 187.985 242.516 1.00 38.38 312 ASN G CA 1
ATOM 52036 C C . ASN H 2 312 ? 211.301 188.243 241.024 1.00 40.42 312 ASN G C 1
ATOM 52037 O O . ASN H 2 312 ? 210.714 189.239 240.593 1.00 38.72 312 ASN G O 1
ATOM 52048 N N . VAL H 2 313 ? 211.850 187.315 240.246 1.00 42.25 313 VAL G N 1
ATOM 52049 C CA . VAL H 2 313 ? 211.709 187.275 238.798 1.00 34.11 313 VAL G CA 1
ATOM 52050 C C . VAL H 2 313 ? 210.937 186.012 238.461 1.00 35.72 313 VAL G C 1
ATOM 52051 O O . VAL H 2 313 ? 211.301 184.922 238.917 1.00 39.33 313 VAL G O 1
ATOM 52064 N N . SER H 2 314 ? 209.885 186.147 237.659 1.00 35.11 314 SER G N 1
ATOM 52065 C CA . SER H 2 314 ? 209.080 184.997 237.281 1.00 32.50 314 SER G CA 1
ATOM 52066 C C . SER H 2 314 ? 208.844 185.038 235.783 1.00 30.39 314 SER G C 1
ATOM 52067 O O . SER H 2 314 ? 209.238 185.983 235.101 1.00 39.92 314 SER G O 1
ATOM 52075 N N . ILE H 2 315 ? 208.176 184.028 235.274 1.00 36.06 315 ILE G N 1
ATOM 52076 C CA . ILE H 2 315 ? 207.840 183.980 233.859 1.00 32.84 315 ILE G CA 1
ATOM 52077 C C . ILE H 2 315 ? 206.543 184.745 233.650 1.00 33.77 315 ILE G C 1
ATOM 52078 O O . ILE H 2 315 ? 205.617 184.668 234.463 1.00 42.50 315 ILE G O 1
ATOM 52094 N N . LYS H 2 316 ? 206.484 185.499 232.558 1.00 36.91 316 LYS G N 1
ATOM 52095 C CA . LYS H 2 316 ? 205.279 186.236 232.217 1.00 33.88 316 LYS G CA 1
ATOM 52096 C C . LYS H 2 316 ? 204.123 185.270 232.001 1.00 39.82 316 LYS G C 1
ATOM 52097 O O . LYS H 2 316 ? 204.307 184.145 231.532 1.00 47.54 316 LYS G O 1
ATOM 52116 N N . GLU H 2 317 ? 202.919 185.717 232.355 1.00 39.12 317 GLU G N 1
ATOM 52117 C CA . GLU H 2 317 ? 201.764 184.831 232.274 1.00 40.28 317 GLU G CA 1
ATOM 52118 C C . GLU H 2 317 ? 201.503 184.417 230.832 1.00 40.60 317 GLU G C 1
ATOM 52119 O O . GLU H 2 317 ? 201.028 183.308 230.581 1.00 53.00 317 GLU G O 1
ATOM 52131 N N . LYS H 2 318 ? 201.819 185.285 229.872 1.00 32.75 318 LYS G N 1
ATOM 52132 C CA . LYS H 2 318 ? 201.750 184.896 228.468 1.00 36.49 318 LYS G CA 1
ATOM 52133 C C . LYS H 2 318 ? 202.730 183.767 228.161 1.00 38.56 318 LYS G C 1
ATOM 52134 O O . LYS H 2 318 ? 202.389 182.805 227.461 1.00 46.42 318 LYS G O 1
ATOM 52153 N N . SER H 2 319 ? 203.950 183.860 228.688 1.00 38.24 319 SER G N 1
ATOM 52154 C CA . SER H 2 319 ? 204.928 182.799 228.472 1.00 38.36 319 SER G CA 1
ATOM 52155 C C . SER H 2 319 ? 204.521 181.515 229.183 1.00 37.14 319 SER G C 1
ATOM 52156 O O . SER H 2 319 ? 204.731 180.413 228.659 1.00 46.95 319 SER G O 1
ATOM 52164 N N . VAL H 2 320 ? 203.937 181.633 230.374 1.00 33.25 320 VAL G N 1
ATOM 52165 C CA . VAL H 2 320 ? 203.435 180.449 231.061 1.00 35.49 320 VAL G CA 1
ATOM 52166 C C . VAL H 2 320 ? 202.314 179.812 230.257 1.00 38.48 320 VAL G C 1
ATOM 52167 O O . VAL H 2 320 ? 202.209 178.584 230.172 1.00 47.09 320 VAL G O 1
ATOM 52180 N N . LYS H 2 321 ? 201.451 180.636 229.666 1.00 38.21 321 LYS G N 1
ATOM 52181 C CA . LYS H 2 321 ? 200.399 180.125 228.799 1.00 37.85 321 LYS G CA 1
ATOM 52182 C C . LYS H 2 321 ? 200.985 179.394 227.605 1.00 37.39 321 LYS G C 1
ATOM 52183 O O . LYS H 2 321 ? 200.453 178.367 227.179 1.00 46.09 321 LYS G O 1
ATOM 52202 N N . LYS H 2 322 ? 202.069 179.916 227.038 1.00 36.40 322 LYS G N 1
ATOM 52203 C CA . LYS H 2 322 ? 202.709 179.230 225.919 1.00 36.80 322 LYS G CA 1
ATOM 52204 C C . LYS H 2 322 ? 203.276 177.881 226.350 1.00 41.03 322 LYS G C 1
ATOM 52205 O O . LYS H 2 322 ? 203.128 176.874 225.641 1.00 51.78 322 LYS G O 1
ATOM 52224 N N . ILE H 2 323 ? 203.915 177.837 227.519 1.00 34.82 323 ILE G N 1
ATOM 52225 C CA . ILE H 2 323 ? 204.451 176.574 228.026 1.00 31.09 323 ILE G CA 1
ATOM 52226 C C . ILE H 2 323 ? 203.320 175.574 228.219 1.00 30.33 323 ILE G C 1
ATOM 52227 O O . ILE H 2 323 ? 203.425 174.397 227.841 1.00 40.04 323 ILE G O 1
ATOM 52243 N N . LYS H 2 324 ? 202.222 176.034 228.816 1.00 30.94 324 LYS G N 1
ATOM 52244 C CA . LYS H 2 324 ? 201.081 175.166 229.063 1.00 32.00 324 LYS G CA 1
ATOM 52245 C C . LYS H 2 324 ? 200.469 174.693 227.756 1.00 35.68 324 LYS G C 1
ATOM 52246 O O . LYS H 2 324 ? 200.067 173.532 227.635 1.00 43.29 324 LYS G O 1
ATOM 52265 N N . LYS H 2 325 ? 200.399 175.577 226.764 1.00 28.95 325 LYS G N 1
ATOM 52266 C CA . LYS H 2 325 ? 199.873 175.198 225.463 1.00 30.06 325 LYS G CA 1
ATOM 52267 C C . LYS H 2 325 ? 200.699 174.081 224.857 1.00 36.27 325 LYS G C 1
ATOM 52268 O O . LYS H 2 325 ? 200.154 173.093 224.354 1.00 48.54 325 LYS G O 1
ATOM 52287 N N . GLN H 2 326 ? 202.021 174.210 224.907 1.00 27.96 326 GLN G N 1
ATOM 52288 C CA . GLN H 2 326 ? 202.861 173.191 224.295 1.00 30.72 326 GLN G CA 1
ATOM 52289 C C . GLN H 2 326 ? 202.748 171.864 225.033 1.00 33.78 326 GLN G C 1
ATOM 52290 O O . GLN H 2 326 ? 202.639 170.806 224.404 1.00 42.44 326 GLN G O 1
ATOM 52304 N N . ILE H 2 327 ? 202.782 171.886 226.366 1.00 32.61 327 ILE G N 1
ATOM 52305 C CA . ILE H 2 327 ? 202.694 170.626 227.103 1.00 33.96 327 ILE G CA 1
ATOM 52306 C C . ILE H 2 327 ? 201.337 169.969 226.869 1.00 35.85 327 ILE G C 1
ATOM 52307 O O . ILE H 2 327 ? 201.241 168.755 226.618 1.00 36.77 327 ILE G O 1
ATOM 52323 N N . SER H 2 328 ? 200.270 170.767 226.923 1.00 34.10 328 SER G N 1
ATOM 52324 C CA . SER H 2 328 ? 198.935 170.228 226.739 1.00 29.03 328 SER G CA 1
ATOM 52325 C C . SER H 2 328 ? 198.765 169.670 225.341 1.00 24.94 328 SER G C 1
ATOM 52326 O O . SER H 2 328 ? 198.121 168.635 225.162 1.00 44.94 328 SER G O 1
ATOM 52334 N N . TYR H 2 329 ? 199.322 170.339 224.330 1.00 23.86 329 TYR G N 1
ATOM 52335 C CA . TYR H 2 329 ? 199.202 169.803 222.984 1.00 33.20 329 TYR G CA 1
ATOM 52336 C C . TYR H 2 329 ? 200.074 168.576 222.791 1.00 29.85 329 TYR G C 1
ATOM 52337 O O . TYR H 2 329 ? 199.720 167.701 222.006 1.00 42.33 329 TYR G O 1
ATOM 52355 N N . ILE H 2 330 ? 201.214 168.486 223.469 1.00 30.58 330 ILE G N 1
ATOM 52356 C CA . ILE H 2 330 ? 201.979 167.248 223.407 1.00 25.03 330 ILE G CA 1
ATOM 52357 C C . ILE H 2 330 ? 201.103 166.094 223.864 1.00 32.07 330 ILE G C 1
ATOM 52358 O O . ILE H 2 330 ? 200.939 165.083 223.161 1.00 38.89 330 ILE G O 1
ATOM 52374 N N . LEU H 2 331 ? 200.479 166.261 225.031 1.00 33.66 331 LEU G N 1
ATOM 52375 C CA . LEU H 2 331 ? 199.635 165.196 225.562 1.00 29.50 331 LEU G CA 1
ATOM 52376 C C . LEU H 2 331 ? 198.435 164.938 224.661 1.00 30.50 331 LEU G C 1
ATOM 52377 O O . LEU H 2 331 ? 198.079 163.784 224.411 1.00 41.28 331 LEU G O 1
ATOM 52393 N N . TYR H 2 332 ? 197.803 165.996 224.162 1.00 28.58 332 TYR G N 1
ATOM 52394 C CA . TYR H 2 332 ? 196.637 165.844 223.302 1.00 27.01 332 TYR G CA 1
ATOM 52395 C C . TYR H 2 332 ? 196.993 165.129 222.004 1.00 32.16 332 TYR G C 1
ATOM 52396 O O . TYR H 2 332 ? 196.282 164.216 221.569 1.00 47.19 332 TYR G O 1
ATOM 52414 N N . ARG H 2 333 ? 198.092 165.537 221.369 1.00 31.30 333 ARG G N 1
ATOM 52415 C CA . ARG H 2 333 ? 198.508 164.933 220.112 1.00 30.10 333 ARG G CA 1
ATOM 52416 C C . ARG H 2 333 ? 198.814 163.458 220.290 1.00 30.67 333 ARG G C 1
ATOM 52417 O O . ARG H 2 333 ? 198.438 162.635 219.452 1.00 37.15 333 ARG G O 1
ATOM 52438 N N . ASN H 2 334 ? 199.499 163.103 221.372 1.00 32.06 334 ASN G N 1
ATOM 52439 C CA . ASN H 2 334 ? 199.931 161.725 221.531 1.00 33.06 334 ASN G CA 1
ATOM 52440 C C . ASN H 2 334 ? 198.909 160.828 222.216 1.00 37.19 334 ASN G C 1
ATOM 52441 O O . ASN H 2 334 ? 199.051 159.604 222.149 1.00 45.23 334 ASN G O 1
ATOM 52452 N N . LEU H 2 335 ? 197.876 161.385 222.850 1.00 35.75 335 LEU G N 1
ATOM 52453 C CA . LEU H 2 335 ? 196.981 160.582 223.667 1.00 32.01 335 LEU G CA 1
ATOM 52454 C C . LEU H 2 335 ? 195.494 160.777 223.404 1.00 34.21 335 LEU G C 1
ATOM 52455 O O . LEU H 2 335 ? 194.699 159.974 223.900 1.00 43.97 335 LEU G O 1
ATOM 52471 N N . ILE H 2 336 ? 195.086 161.798 222.657 1.00 31.80 336 ILE G N 1
ATOM 52472 C CA . ILE H 2 336 ? 193.662 162.017 222.426 1.00 33.50 336 ILE G CA 1
ATOM 52473 C C . ILE H 2 336 ? 193.360 162.113 220.938 1.00 36.60 336 ILE G C 1
ATOM 52474 O O . ILE H 2 336 ? 192.472 161.422 220.431 1.00 46.52 336 ILE G O 1
ATOM 52490 N N . GLN H 2 337 ? 194.075 162.988 220.232 1.00 34.55 337 GLN G N 1
ATOM 52491 C CA . GLN H 2 337 ? 193.814 163.199 218.809 1.00 35.95 337 GLN G CA 1
ATOM 52492 C C . GLN H 2 337 ? 193.770 161.905 218.013 1.00 35.20 337 GLN G C 1
ATOM 52493 O O . GLN H 2 337 ? 192.835 161.728 217.216 1.00 44.98 337 GLN G O 1
ATOM 52507 N N . PRO H 2 338 ? 194.723 160.984 218.155 1.00 27.43 338 PRO G N 1
ATOM 52508 C CA . PRO H 2 338 ? 194.636 159.730 217.396 1.00 30.87 338 PRO G CA 1
ATOM 52509 C C . PRO H 2 338 ? 193.373 158.945 217.685 1.00 36.11 338 PRO G C 1
ATOM 52510 O O . PRO H 2 338 ? 192.823 158.304 216.784 1.00 44.14 338 PRO G O 1
ATOM 52521 N N . LEU H 2 339 ? 192.903 158.975 218.926 1.00 36.34 339 LEU G N 1
ATOM 52522 C CA . LEU H 2 339 ? 191.710 158.239 219.306 1.00 31.51 339 LEU G CA 1
ATOM 52523 C C . LEU H 2 339 ? 190.430 158.974 218.952 1.00 34.87 339 LEU G C 1
ATOM 52524 O O . LEU H 2 339 ? 189.345 158.411 219.118 1.00 45.46 339 LEU G O 1
ATOM 52540 N N . LYS H 2 340 ? 190.529 160.211 218.480 1.00 31.08 340 LYS G N 1
ATOM 52541 C CA . LYS H 2 340 ? 189.376 160.979 218.045 1.00 33.97 340 LYS G CA 1
ATOM 52542 C C . LYS H 2 340 ? 189.198 160.941 216.535 1.00 38.18 340 LYS G C 1
ATOM 52543 O O . LYS H 2 340 ? 188.349 161.659 216.001 1.00 42.63 340 LYS G O 1
ATOM 52562 N N . LYS H 2 341 ? 189.980 160.124 215.839 1.00 42.69 341 LYS G N 1
ATOM 52563 C CA . LYS H 2 341 ? 189.854 159.983 214.400 1.00 38.93 341 LYS G CA 1
ATOM 52564 C C . LYS H 2 341 ? 188.704 159.035 214.068 1.00 45.74 341 LYS G C 1
ATOM 52565 O O . LYS H 2 341 ? 188.198 158.304 214.921 1.00 51.13 341 LYS G O 1
ATOM 52584 N N . THR H 2 342 ? 188.291 159.051 212.799 1.00 44.70 342 THR G N 1
ATOM 52585 C CA . THR H 2 342 ? 187.177 158.205 212.382 1.00 39.83 342 THR G CA 1
ATOM 52586 C C . THR H 2 342 ? 187.513 156.732 212.560 1.00 40.54 342 THR G C 1
ATOM 52587 O O . THR H 2 342 ? 186.673 155.946 213.015 1.00 45.71 342 THR G O 1
ATOM 52598 N N . SER H 2 343 ? 188.728 156.339 212.200 1.00 41.55 343 SER G N 1
ATOM 52599 C CA . SER H 2 343 ? 189.177 154.961 212.309 1.00 41.17 343 SER G CA 1
ATOM 52600 C C . SER H 2 343 ? 190.496 154.923 213.059 1.00 43.28 343 SER G C 1
ATOM 52601 O O . SER H 2 343 ? 191.347 155.798 212.876 1.00 53.21 343 SER G O 1
ATOM 52609 N N . LEU H 2 344 ? 190.661 153.909 213.905 1.00 34.81 344 LEU G N 1
ATOM 52610 C CA . LEU H 2 344 ? 191.920 153.675 214.596 1.00 37.93 344 LEU G CA 1
ATOM 52611 C C . LEU H 2 344 ? 192.741 152.588 213.919 1.00 41.73 344 LEU G C 1
ATOM 52612 O O . LEU H 2 344 ? 193.480 151.859 214.586 1.00 46.62 344 LEU G O 1
ATOM 52628 N N . ALA H 2 345 ? 192.622 152.468 212.601 1.00 36.44 345 ALA G N 1
ATOM 52629 C CA . ALA H 2 345 ? 193.380 151.468 211.866 1.00 35.15 345 ALA G CA 1
ATOM 52630 C C . ALA H 2 345 ? 194.845 151.866 211.793 1.00 35.66 345 ALA G C 1
ATOM 52631 O O . ALA H 2 345 ? 195.174 152.997 211.428 1.00 44.43 345 ALA G O 1
ATOM 52638 N N . GLY H 2 346 ? 195.726 150.926 212.118 1.00 36.45 346 GLY G N 1
ATOM 52639 C CA . GLY H 2 346 ? 197.146 151.198 212.124 1.00 38.74 346 GLY G CA 1
ATOM 52640 C C . GLY H 2 346 ? 197.644 151.908 213.358 1.00 44.17 346 GLY G C 1
ATOM 52641 O O . GLY H 2 346 ? 198.825 152.270 213.411 1.00 44.69 346 GLY G O 1
ATOM 52645 N N . GLN H 2 347 ? 196.789 152.116 214.352 1.00 39.53 347 GLN G N 1
ATOM 52646 C CA . GLN H 2 347 ? 197.158 152.783 215.591 1.00 39.27 347 GLN G CA 1
ATOM 52647 C C . GLN H 2 347 ? 197.239 151.734 216.688 1.00 38.90 347 GLN G C 1
ATOM 52648 O O . GLN H 2 347 ? 196.259 151.030 216.949 1.00 43.80 347 GLN G O 1
ATOM 52662 N N . THR H 2 348 ? 198.402 151.626 217.319 1.00 39.15 348 THR G N 1
ATOM 52663 C CA . THR H 2 348 ? 198.583 150.652 218.385 1.00 35.51 348 THR G CA 1
ATOM 52664 C C . THR H 2 348 ? 197.727 151.038 219.580 1.00 41.73 348 THR G C 1
ATOM 52665 O O . THR H 2 348 ? 197.898 152.119 220.154 1.00 44.26 348 THR G O 1
ATOM 52676 N N . ILE H 2 349 ? 196.810 150.156 219.959 1.00 43.18 349 ILE G N 1
ATOM 52677 C CA . ILE H 2 349 ? 195.946 150.390 221.110 1.00 37.42 349 ILE G CA 1
ATOM 52678 C C . ILE H 2 349 ? 196.692 149.932 222.357 1.00 38.33 349 ILE G C 1
ATOM 52679 O O . ILE H 2 349 ? 197.287 148.845 222.352 1.00 47.11 349 ILE G O 1
ATOM 52695 N N . PRO H 2 350 ? 196.705 150.714 223.434 1.00 40.18 350 PRO G N 1
ATOM 52696 C CA . PRO H 2 350 ? 197.467 150.311 224.620 1.00 39.55 350 PRO G CA 1
ATOM 52697 C C . PRO H 2 350 ? 196.959 149.000 225.197 1.00 45.54 350 PRO G C 1
ATOM 52698 O O . PRO H 2 350 ? 195.754 148.746 225.252 1.00 55.16 350 PRO G O 1
ATOM 52709 N N . ALA H 2 351 ? 197.897 148.165 225.633 1.00 44.51 351 ALA G N 1
ATOM 52710 C CA . ALA H 2 351 ? 197.568 146.892 226.259 1.00 47.53 351 ALA G CA 1
ATOM 52711 C C . ALA H 2 351 ? 198.783 146.422 227.041 1.00 48.72 351 ALA G C 1
ATOM 52712 O O . ALA H 2 351 ? 199.872 146.987 226.927 1.00 53.38 351 ALA G O 1
ATOM 52719 N N . ASN H 2 352 ? 198.583 145.386 227.852 1.00 49.59 352 ASN G N 1
ATOM 52720 C CA . ASN H 2 352 ? 199.680 144.744 228.576 1.00 49.74 352 ASN G CA 1
ATOM 52721 C C . ASN H 2 352 ? 200.365 145.706 229.540 1.00 51.67 352 ASN G C 1
ATOM 52722 O O . ASN H 2 352 ? 201.559 145.575 229.816 1.00 54.97 352 ASN G O 1
ATOM 52733 N N . ASP H 2 353 ? 199.622 146.679 230.061 1.00 54.54 353 ASP G N 1
ATOM 52734 C CA . ASP H 2 353 ? 200.173 147.688 230.966 1.00 56.25 353 ASP G CA 1
ATOM 52735 C C . ASP H 2 353 ? 201.298 148.489 230.317 1.00 56.70 353 ASP G C 1
ATOM 52736 O O . ASP H 2 353 ? 202.247 148.894 230.991 1.00 56.44 353 ASP G O 1
ATOM 52745 N N . ARG H 2 354 ? 201.214 148.730 229.011 1.00 55.43 354 ARG G N 1
ATOM 52746 C CA . ARG H 2 354 ? 202.197 149.559 228.323 1.00 51.37 354 ARG G CA 1
ATOM 52747 C C . ARG H 2 354 ? 201.464 150.473 227.357 1.00 55.05 354 ARG G C 1
ATOM 52748 O O . ARG H 2 354 ? 200.669 150.005 226.536 1.00 57.40 354 ARG G O 1
ATOM 52769 N N . ASP H 2 355 ? 201.727 151.773 227.459 1.00 51.42 355 ASP G N 1
ATOM 52770 C CA . ASP H 2 355 ? 201.199 152.765 226.529 1.00 46.22 355 ASP G CA 1
ATOM 52771 C C . ASP H 2 355 ? 202.383 153.456 225.874 1.00 42.06 355 ASP G C 1
ATOM 52772 O O . ASP H 2 355 ? 203.069 154.263 226.511 1.00 47.03 355 ASP G O 1
ATOM 52781 N N . LYS H 2 356 ? 202.623 153.137 224.604 1.00 42.29 356 LYS G N 1
ATOM 52782 C CA . LYS H 2 356 ? 203.721 153.772 223.888 1.00 41.79 356 LYS G CA 1
ATOM 52783 C C . LYS H 2 356 ? 203.430 155.248 223.683 1.00 43.94 356 LYS G C 1
ATOM 52784 O O . LYS H 2 356 ? 204.340 156.082 223.728 1.00 50.14 356 LYS G O 1
ATOM 52803 N N . ASN H 2 357 ? 202.159 155.583 223.465 1.00 38.07 357 ASN G N 1
ATOM 52804 C CA . ASN H 2 357 ? 201.764 156.978 223.345 1.00 35.53 357 ASN G CA 1
ATOM 52805 C C . ASN H 2 357 ? 202.146 157.773 224.586 1.00 39.65 357 ASN G C 1
ATOM 52806 O O . ASN H 2 357 ? 202.632 158.904 224.479 1.00 48.52 357 ASN G O 1
ATOM 52817 N N . PHE H 2 358 ? 201.916 157.213 225.775 1.00 32.93 358 PHE G N 1
ATOM 52818 C CA . PHE H 2 358 ? 202.266 157.932 226.996 1.00 32.59 358 PHE G CA 1
ATOM 52819 C C . PHE H 2 358 ? 203.770 158.123 227.126 1.00 39.23 358 PHE G C 1
ATOM 52820 O O . PHE H 2 358 ? 204.228 159.173 227.585 1.00 44.98 358 PHE G O 1
ATOM 52837 N N . LEU H 2 359 ? 204.557 157.122 226.737 1.00 35.77 359 LEU G N 1
ATOM 52838 C CA . LEU H 2 359 ? 206.002 157.306 226.742 1.00 32.34 359 LEU G CA 1
ATOM 52839 C C . LEU H 2 359 ? 206.416 158.405 225.773 1.00 33.55 359 LEU G C 1
ATOM 52840 O O . LEU H 2 359 ? 207.247 159.256 226.112 1.00 39.40 359 LEU G O 1
ATOM 52856 N N . ILE H 2 360 ? 205.837 158.416 224.573 1.00 32.70 360 ILE G N 1
ATOM 52857 C CA . ILE H 2 360 ? 206.177 159.453 223.608 1.00 27.15 360 ILE G CA 1
ATOM 52858 C C . ILE H 2 360 ? 205.819 160.821 224.163 1.00 33.25 360 ILE G C 1
ATOM 52859 O O . ILE H 2 360 ? 206.577 161.785 224.012 1.00 43.39 360 ILE G O 1
ATOM 52875 N N . ALA H 2 361 ? 204.661 160.933 224.807 1.00 34.69 361 ALA G N 1
ATOM 52876 C CA . ALA H 2 361 ? 204.234 162.222 225.341 1.00 33.91 361 ALA G CA 1
ATOM 52877 C C . ALA H 2 361 ? 205.137 162.682 226.477 1.00 36.01 361 ALA G C 1
ATOM 52878 O O . ALA H 2 361 ? 205.547 163.849 226.526 1.00 48.10 361 ALA G O 1
ATOM 52885 N N . ILE H 2 362 ? 205.450 161.784 227.410 1.00 38.10 362 ILE G N 1
ATOM 52886 C CA . ILE H 2 362 ? 206.304 162.165 228.525 1.00 26.42 362 ILE G CA 1
ATOM 52887 C C . ILE H 2 362 ? 207.671 162.582 228.010 1.00 34.17 362 ILE G C 1
ATOM 52888 O O . ILE H 2 362 ? 208.269 163.546 228.499 1.00 45.98 362 ILE G O 1
ATOM 52904 N N . CYS H 2 363 ? 208.176 161.887 226.988 1.00 38.32 363 CYS G N 1
ATOM 52905 C CA . CYS H 2 363 ? 209.482 162.230 226.444 1.00 33.51 363 CYS G CA 1
ATOM 52906 C C . CYS H 2 363 ? 209.440 163.547 225.677 1.00 39.28 363 CYS G C 1
ATOM 52907 O O . CYS H 2 363 ? 210.406 164.315 225.707 1.00 46.13 363 CYS G O 1
ATOM 52915 N N . GLU H 2 364 ? 208.345 163.820 224.966 1.00 31.54 364 GLU G N 1
ATOM 52916 C CA . GLU H 2 364 ? 208.208 165.108 224.295 1.00 27.87 364 GLU G CA 1
ATOM 52917 C C . GLU H 2 364 ? 208.195 166.243 225.308 1.00 38.86 364 GLU G C 1
ATOM 52918 O O . GLU H 2 364 ? 208.842 167.278 225.106 1.00 48.68 364 GLU G O 1
ATOM 52930 N N . ILE H 2 365 ? 207.480 166.059 226.417 1.00 33.72 365 ILE G N 1
ATOM 52931 C CA . ILE H 2 365 ? 207.467 167.084 227.454 1.00 31.70 365 ILE G CA 1
ATOM 52932 C C . ILE H 2 365 ? 208.858 167.240 228.050 1.00 29.60 365 ILE G C 1
ATOM 52933 O O . ILE H 2 365 ? 209.299 168.355 228.345 1.00 40.58 365 ILE G O 1
ATOM 52949 N N . ARG H 2 366 ? 209.565 166.128 228.250 1.00 31.98 366 ARG G N 1
ATOM 52950 C CA . ARG H 2 366 ? 210.907 166.198 228.813 1.00 29.25 366 ARG G CA 1
ATOM 52951 C C . ARG H 2 366 ? 211.856 166.937 227.882 1.00 33.63 366 ARG G C 1
ATOM 52952 O O . ARG H 2 366 ? 212.702 167.710 228.334 1.00 43.14 366 ARG G O 1
ATOM 52973 N N . ARG H 2 367 ? 211.745 166.699 226.577 1.00 34.02 367 ARG G N 1
ATOM 52974 C CA . ARG H 2 367 ? 212.567 167.436 225.627 1.00 29.52 367 ARG G CA 1
ATOM 52975 C C . ARG H 2 367 ? 212.240 168.920 225.674 1.00 34.85 367 ARG G C 1
ATOM 52976 O O . ARG H 2 367 ? 213.138 169.767 225.724 1.00 49.04 367 ARG G O 1
ATOM 52997 N N . TYR H 2 368 ? 210.950 169.251 225.658 1.00 32.97 368 TYR G N 1
ATOM 52998 C CA . TYR H 2 368 ? 210.534 170.648 225.682 1.00 26.66 368 TYR G CA 1
ATOM 52999 C C . TYR H 2 368 ? 211.012 171.357 226.946 1.00 34.65 368 TYR G C 1
ATOM 53000 O O . TYR H 2 368 ? 211.382 172.534 226.902 1.00 45.95 368 TYR G O 1
ATOM 53018 N N . MET H 2 369 ? 211.017 170.657 228.080 1.00 34.06 369 MET G N 1
ATOM 53019 C CA . MET H 2 369 ? 211.301 171.288 229.376 1.00 31.85 369 MET G CA 1
ATOM 53020 C C . MET H 2 369 ? 212.779 171.206 229.745 1.00 33.53 369 MET G C 1
ATOM 53021 O O . MET H 2 369 ? 213.464 172.226 229.852 1.00 41.04 369 MET G O 1
ATOM 53035 N N . TYR H 2 370 ? 213.277 169.986 229.934 1.00 43.13 370 TYR G N 1
ATOM 53036 C CA . TYR H 2 370 ? 214.654 169.785 230.360 1.00 36.08 370 TYR G CA 1
ATOM 53037 C C . TYR H 2 370 ? 215.616 169.834 229.187 1.00 32.42 370 TYR G C 1
ATOM 53038 O O . TYR H 2 370 ? 216.792 170.165 229.363 1.00 45.43 370 TYR G O 1
ATOM 53056 N N . GLY H 2 371 ? 215.141 169.494 227.999 1.00 24.73 371 GLY G N 1
ATOM 53057 C CA . GLY H 2 371 ? 216.008 169.181 226.893 1.00 33.19 371 GLY G CA 1
ATOM 53058 C C . GLY H 2 371 ? 216.322 167.712 226.768 1.00 36.15 371 GLY G C 1
ATOM 53059 O O . GLY H 2 371 ? 217.205 167.350 225.984 1.00 43.00 371 GLY G O 1
ATOM 53063 N N . GLY H 2 372 ? 215.639 166.860 227.525 1.00 34.68 372 GLY G N 1
ATOM 53064 C CA . GLY H 2 372 ? 215.874 165.437 227.509 1.00 37.07 372 GLY G CA 1
ATOM 53065 C C . GLY H 2 372 ? 216.703 164.925 228.662 1.00 40.12 372 GLY G C 1
ATOM 53066 O O . GLY H 2 372 ? 217.145 163.771 228.618 1.00 46.15 372 GLY G O 1
ATOM 53070 N N . LEU H 2 373 ? 216.923 165.736 229.687 1.00 35.31 373 LEU G N 1
ATOM 53071 C CA . LEU H 2 373 ? 217.779 165.355 230.794 1.00 36.26 373 LEU G CA 1
ATOM 53072 C C . LEU H 2 373 ? 217.059 164.386 231.717 1.00 35.84 373 LEU G C 1
ATOM 53073 O O . LEU H 2 373 ? 215.838 164.435 231.877 1.00 41.74 373 LEU G O 1
ATOM 53089 N N . SER H 2 374 ? 217.828 163.497 232.326 1.00 40.14 374 SER G N 1
ATOM 53090 C CA . SER H 2 374 ? 217.295 162.637 233.363 1.00 36.22 374 SER G CA 1
ATOM 53091 C C . SER H 2 374 ? 217.439 163.327 234.710 1.00 33.84 374 SER G C 1
ATOM 53092 O O . SER H 2 374 ? 218.344 164.135 234.927 1.00 44.28 374 SER G O 1
ATOM 53100 N N . LYS H 2 375 ? 216.532 162.998 235.623 1.00 33.95 375 LYS G N 1
ATOM 53101 C CA . LYS H 2 375 ? 216.623 163.565 236.960 1.00 37.14 375 LYS G CA 1
ATOM 53102 C C . LYS H 2 375 ? 217.887 163.118 237.672 1.00 39.81 375 LYS G C 1
ATOM 53103 O O . LYS H 2 375 ? 218.352 163.816 238.576 1.00 43.35 375 LYS G O 1
ATOM 53122 N N . SER H 2 376 ? 218.470 161.990 237.265 1.00 44.00 376 SER G N 1
ATOM 53123 C CA . SER H 2 376 ? 219.763 161.601 237.810 1.00 38.68 376 SER G CA 1
ATOM 53124 C C . SER H 2 376 ? 220.859 162.537 237.323 1.00 40.89 376 SER G C 1
ATOM 53125 O O . SER H 2 376 ? 221.746 162.906 238.092 1.00 47.20 376 SER G O 1
ATOM 53133 N N . GLN H 2 377 ? 220.817 162.932 236.051 1.00 34.81 377 GLN G N 1
ATOM 53134 C CA . GLN H 2 377 ? 221.777 163.909 235.549 1.00 32.23 377 GLN G CA 1
ATOM 53135 C C . GLN H 2 377 ? 221.670 165.221 236.318 1.00 37.73 377 GLN G C 1
ATOM 53136 O O . GLN H 2 377 ? 222.678 165.786 236.762 1.00 46.35 377 GLN G O 1
ATOM 53150 N N . ILE H 2 378 ? 220.443 165.705 236.508 1.00 38.81 378 ILE G N 1
ATOM 53151 C CA . ILE H 2 378 ? 220.246 166.976 237.194 1.00 34.69 378 ILE G CA 1
ATOM 53152 C C . ILE H 2 378 ? 220.695 166.874 238.643 1.00 35.26 378 ILE G C 1
ATOM 53153 O O . ILE H 2 378 ? 221.334 167.787 239.172 1.00 46.64 378 ILE G O 1
ATOM 53169 N N . LYS H 2 379 ? 220.361 165.774 239.314 1.00 36.58 379 LYS G N 1
ATOM 53170 C CA . LYS H 2 379 ? 220.756 165.614 240.706 1.00 36.93 379 LYS G CA 1
ATOM 53171 C C . LYS H 2 379 ? 222.259 165.419 240.846 1.00 36.83 379 LYS G C 1
ATOM 53172 O O . LYS H 2 379 ? 222.854 165.884 241.824 1.00 43.00 379 LYS G O 1
ATOM 53191 N N . ASP H 2 380 ? 222.894 164.761 239.874 1.00 37.14 380 ASP G N 1
ATOM 53192 C CA . ASP H 2 380 ? 224.345 164.655 239.879 1.00 38.73 380 ASP G CA 1
ATOM 53193 C C . ASP H 2 380 ? 224.979 166.028 239.764 1.00 44.28 380 ASP G C 1
ATOM 53194 O O . ASP H 2 380 ? 225.962 166.327 240.449 1.00 52.95 380 ASP G O 1
ATOM 53203 N N . TYR H 2 381 ? 224.428 166.878 238.901 1.00 39.98 381 TYR G N 1
ATOM 53204 C CA . TYR H 2 381 ? 224.940 168.236 238.799 1.00 33.20 381 TYR G CA 1
ATOM 53205 C C . TYR H 2 381 ? 224.711 168.997 240.100 1.00 35.12 381 TYR G C 1
ATOM 53206 O O . TYR H 2 381 ? 225.597 169.716 240.576 1.00 44.01 381 TYR G O 1
ATOM 53224 N N . LEU H 2 382 ? 223.527 168.843 240.692 1.00 37.29 382 LEU G N 1
ATOM 53225 C CA . LEU H 2 382 ? 223.197 169.566 241.915 1.00 35.80 382 LEU G CA 1
ATOM 53226 C C . LEU H 2 382 ? 224.021 169.105 243.104 1.00 36.57 382 LEU G C 1
ATOM 53227 O O . LEU H 2 382 ? 224.163 169.855 244.073 1.00 45.40 382 LEU G O 1
ATOM 53243 N N . SER H 2 383 ? 224.573 167.897 243.052 1.00 39.38 383 SER G N 1
ATOM 53244 C CA . SER H 2 383 ? 225.292 167.317 244.178 1.00 34.38 383 SER G CA 1
ATOM 53245 C C . SER H 2 383 ? 226.794 167.527 244.091 1.00 38.24 383 SER G C 1
ATOM 53246 O O . SER H 2 383 ? 227.461 167.634 245.122 1.00 43.66 383 SER G O 1
ATOM 53254 N N . GLY H 2 384 ? 227.336 167.580 242.880 1.00 35.05 384 GLY G N 1
ATOM 53255 C CA . GLY H 2 384 ? 228.764 167.620 242.650 1.00 35.63 384 GLY G CA 1
ATOM 53256 C C . GLY H 2 384 ? 229.283 166.395 241.939 1.00 41.33 384 GLY G C 1
ATOM 53257 O O . GLY H 2 384 ? 230.432 166.394 241.473 1.00 46.45 384 GLY G O 1
ATOM 53261 N N . ARG H 2 385 ? 228.467 165.350 241.837 1.00 39.09 385 ARG G N 1
ATOM 53262 C CA . ARG H 2 385 ? 228.900 164.126 241.185 1.00 41.07 385 ARG G CA 1
ATOM 53263 C C . ARG H 2 385 ? 229.299 164.397 239.742 1.00 45.64 385 ARG G C 1
ATOM 53264 O O . ARG H 2 385 ? 230.295 163.853 239.251 1.00 53.16 385 ARG G O 1
ATOM 53285 N N . SER H 2 386 ? 228.542 165.245 239.053 1.00 44.23 386 SER G N 1
ATOM 53286 C CA . SER H 2 386 ? 228.799 165.612 237.670 1.00 43.80 386 SER G CA 1
ATOM 53287 C C . SER H 2 386 ? 229.050 167.108 237.590 1.00 48.10 386 SER G C 1
ATOM 53288 O O . SER H 2 386 ? 228.364 167.898 238.243 1.00 54.04 386 SER G O 1
ATOM 53296 N N . ASN H 2 387 ? 230.040 167.491 236.792 1.00 55.43 387 ASN G N 1
ATOM 53297 C CA . ASN H 2 387 ? 230.490 168.871 236.717 1.00 52.07 387 ASN G CA 1
ATOM 53298 C C . ASN H 2 387 ? 229.902 169.638 235.543 1.00 54.77 387 ASN G C 1
ATOM 53299 O O . ASN H 2 387 ? 230.195 170.828 235.395 1.00 61.49 387 ASN G O 1
ATOM 53310 N N . ARG H 2 388 ? 229.090 169.003 234.703 1.00 54.48 388 ARG G N 1
ATOM 53311 C CA . ARG H 2 388 ? 228.473 169.714 233.591 1.00 56.84 388 ARG G CA 1
ATOM 53312 C C . ARG H 2 388 ? 227.121 169.099 233.274 1.00 55.93 388 ARG G C 1
ATOM 53313 O O . ARG H 2 388 ? 226.997 167.878 233.160 1.00 59.21 388 ARG G O 1
ATOM 53334 N N . LEU H 2 389 ? 226.116 169.959 233.145 1.00 38.22 389 LEU G N 1
ATOM 53335 C CA . LEU H 2 389 ? 224.765 169.567 232.776 1.00 35.31 389 LEU G CA 1
ATOM 53336 C C . LEU H 2 389 ? 224.304 170.515 231.681 1.00 38.56 389 LEU G C 1
ATOM 53337 O O . LEU H 2 389 ? 224.145 171.713 231.930 1.00 47.37 389 LEU G O 1
ATOM 53353 N N . TYR H 2 390 ? 224.094 169.991 230.474 1.00 40.13 390 TYR G N 1
ATOM 53354 C CA . TYR H 2 390 ? 223.651 170.850 229.385 1.00 32.79 390 TYR G CA 1
ATOM 53355 C C . TYR H 2 390 ? 222.288 171.435 229.724 1.00 36.77 390 TYR G C 1
ATOM 53356 O O . TYR H 2 390 ? 221.437 170.763 230.312 1.00 43.76 390 TYR G O 1
ATOM 53374 N N . PHE H 2 391 ? 222.079 172.692 229.361 1.00 33.21 391 PHE G N 1
ATOM 53375 C CA . PHE H 2 391 ? 220.839 173.388 229.682 1.00 33.04 391 PHE G CA 1
ATOM 53376 C C . PHE H 2 391 ? 220.114 173.697 228.374 1.00 32.37 391 PHE G C 1
ATOM 53377 O O . PHE H 2 391 ? 220.365 174.719 227.735 1.00 41.82 391 PHE G O 1
ATOM 53394 N N . LYS H 2 392 ? 219.219 172.802 227.977 1.00 35.83 392 LYS G N 1
ATOM 53395 C CA . LYS H 2 392 ? 218.355 172.999 226.824 1.00 33.97 392 LYS G CA 1
ATOM 53396 C C . LYS H 2 392 ? 216.906 173.028 227.302 1.00 32.21 392 LYS G C 1
ATOM 53397 O O . LYS H 2 392 ? 216.623 172.919 228.494 1.00 40.75 392 LYS G O 1
ATOM 53416 N N . GLY H 2 393 ? 215.986 173.195 226.365 1.00 34.19 393 GLY G N 1
ATOM 53417 C CA . GLY H 2 393 ? 214.573 173.248 226.683 1.00 33.62 393 GLY G CA 1
ATOM 53418 C C . GLY H 2 393 ? 214.074 174.665 226.880 1.00 34.51 393 GLY G C 1
ATOM 53419 O O . GLY H 2 393 ? 214.747 175.654 226.576 1.00 46.86 393 GLY G O 1
ATOM 53423 N N . ILE H 2 394 ? 212.854 174.752 227.410 1.00 31.50 394 ILE G N 1
ATOM 53424 C CA . ILE H 2 394 ? 212.214 176.051 227.586 1.00 33.31 394 ILE G CA 1
ATOM 53425 C C . ILE H 2 394 ? 212.814 176.816 228.755 1.00 37.35 394 ILE G C 1
ATOM 53426 O O . ILE H 2 394 ? 212.913 178.046 228.706 1.00 45.99 394 ILE G O 1
ATOM 53442 N N . MET H 2 395 ? 213.221 176.127 229.820 1.00 32.80 395 MET G N 1
ATOM 53443 C CA . MET H 2 395 ? 213.796 176.831 230.955 1.00 32.80 395 MET G CA 1
ATOM 53444 C C . MET H 2 395 ? 215.085 177.542 230.579 1.00 34.02 395 MET G C 1
ATOM 53445 O O . MET H 2 395 ? 215.442 178.536 231.219 1.00 46.55 395 MET G O 1
ATOM 53459 N N . SER H 2 396 ? 215.772 177.074 229.537 1.00 31.71 396 SER G N 1
ATOM 53460 C CA . SER H 2 396 ? 216.975 177.754 229.079 1.00 33.69 396 SER G CA 1
ATOM 53461 C C . SER H 2 396 ? 216.678 179.184 228.659 1.00 35.52 396 SER G C 1
ATOM 53462 O O . SER H 2 396 ? 217.550 180.052 228.749 1.00 42.41 396 SER G O 1
ATOM 53470 N N . PHE H 2 397 ? 215.461 179.444 228.192 1.00 34.76 397 PHE G N 1
ATOM 53471 C CA . PHE H 2 397 ? 215.066 180.777 227.765 1.00 29.40 397 PHE G CA 1
ATOM 53472 C C . PHE H 2 397 ? 214.606 181.645 228.923 1.00 33.56 397 PHE G C 1
ATOM 53473 O O . PHE H 2 397 ? 214.307 182.825 228.713 1.00 40.62 397 PHE G O 1
ATOM 53490 N N . TYR H 2 398 ? 214.544 181.094 230.130 1.00 32.30 398 TYR G N 1
ATOM 53491 C CA . TYR H 2 398 ? 214.190 181.848 231.329 1.00 30.66 398 TYR G CA 1
ATOM 53492 C C . TYR H 2 398 ? 215.220 181.561 232.412 1.00 27.91 398 TYR G C 1
ATOM 53493 O O . TYR H 2 398 ? 214.886 181.091 233.503 1.00 40.15 398 TYR G O 1
ATOM 53511 N N . PRO H 2 399 ? 216.496 181.835 232.138 1.00 22.01 399 PRO G N 1
ATOM 53512 C CA . PRO H 2 399 ? 217.546 181.478 233.100 1.00 26.79 399 PRO G CA 1
ATOM 53513 C C . PRO H 2 399 ? 217.457 182.217 234.420 1.00 29.47 399 PRO G C 1
ATOM 53514 O O . PRO H 2 399 ? 218.017 181.736 235.411 1.00 37.85 399 PRO G O 1
ATOM 53525 N N . LEU H 2 400 ? 216.774 183.355 234.477 1.00 30.28 400 LEU G N 1
ATOM 53526 C CA . LEU H 2 400 ? 216.808 184.216 235.650 1.00 27.40 400 LEU G CA 1
ATOM 53527 C C . LEU H 2 400 ? 215.606 184.044 236.564 1.00 27.86 400 LEU G C 1
ATOM 53528 O O . LEU H 2 400 ? 215.495 184.775 237.552 1.00 38.41 400 LEU G O 1
ATOM 53544 N N . VAL H 2 401 ? 214.706 183.107 236.269 1.00 34.33 401 VAL G N 1
ATOM 53545 C CA . VAL H 2 401 ? 213.532 182.924 237.111 1.00 28.50 401 VAL G CA 1
ATOM 53546 C C . VAL H 2 401 ? 213.969 182.460 238.491 1.00 31.37 401 VAL G C 1
ATOM 53547 O O . VAL H 2 401 ? 214.772 181.530 238.626 1.00 44.55 401 VAL G O 1
ATOM 53560 N N . ASN H 2 402 ? 213.439 183.110 239.526 1.00 34.41 402 ASN G N 1
ATOM 53561 C CA . ASN H 2 402 ? 213.699 182.727 240.908 1.00 32.45 402 ASN G CA 1
ATOM 53562 C C . ASN H 2 402 ? 212.401 182.646 241.700 1.00 40.52 402 ASN G C 1
ATOM 53563 O O . ASN H 2 402 ? 212.391 182.871 242.910 1.00 47.50 402 ASN G O 1
ATOM 53574 N N . ASP H 2 403 ? 211.299 182.325 241.027 1.00 46.61 403 ASP G N 1
ATOM 53575 C CA . ASP H 2 403 ? 209.979 182.248 241.651 1.00 41.06 403 ASP G CA 1
ATOM 53576 C C . ASP H 2 403 ? 209.624 180.776 241.813 1.00 45.38 403 ASP G C 1
ATOM 53577 O O . ASP H 2 403 ? 209.043 180.156 240.922 1.00 54.23 403 ASP G O 1
ATOM 53586 N N . VAL H 2 404 ? 209.970 180.213 242.969 1.00 41.07 404 VAL G N 1
ATOM 53587 C CA . VAL H 2 404 ? 209.726 178.792 243.193 1.00 39.09 404 VAL G CA 1
ATOM 53588 C C . VAL H 2 404 ? 208.233 178.496 243.181 1.00 41.51 404 VAL G C 1
ATOM 53589 O O . VAL H 2 404 ? 207.809 177.409 242.775 1.00 49.31 404 VAL G O 1
ATOM 53602 N N . GLU H 2 405 ? 207.413 179.436 243.652 1.00 38.81 405 GLU G N 1
ATOM 53603 C CA . GLU H 2 405 ? 205.974 179.198 243.700 1.00 41.34 405 GLU G CA 1
ATOM 53604 C C . GLU H 2 405 ? 205.394 178.982 242.308 1.00 42.95 405 GLU G C 1
ATOM 53605 O O . GLU H 2 405 ? 204.566 178.087 242.106 1.00 51.60 405 GLU G O 1
ATOM 53617 N N . GLN H 2 406 ? 205.813 179.789 241.335 1.00 28.45 406 GLN G N 1
ATOM 53618 C CA . GLN H 2 406 ? 205.324 179.611 239.972 1.00 28.43 406 GLN G CA 1
ATOM 53619 C C . GLN H 2 406 ? 205.690 178.238 239.429 1.00 36.09 406 GLN G C 1
ATOM 53620 O O . GLN H 2 406 ? 204.855 177.552 238.826 1.00 48.69 406 GLN G O 1
ATOM 53634 N N . LEU H 2 407 ? 206.938 177.822 239.627 1.00 33.05 407 LEU G N 1
ATOM 53635 C CA . LEU H 2 407 ? 207.382 176.541 239.096 1.00 34.82 407 LEU G CA 1
ATOM 53636 C C . LEU H 2 407 ? 206.683 175.392 239.804 1.00 37.87 407 LEU G C 1
ATOM 53637 O O . LEU H 2 407 ? 206.373 174.365 239.191 1.00 49.03 407 LEU G O 1
ATOM 53653 N N . LYS H 2 408 ? 206.421 175.556 241.095 1.00 39.23 408 LYS G N 1
ATOM 53654 C CA . LYS H 2 408 ? 205.689 174.558 241.857 1.00 38.32 408 LYS G CA 1
ATOM 53655 C C . LYS H 2 408 ? 204.258 174.429 241.350 1.00 37.67 408 LYS G C 1
ATOM 53656 O O . LYS H 2 408 ? 203.726 173.315 241.211 1.00 47.83 408 LYS G O 1
ATOM 53675 N N . GLN H 2 409 ? 203.639 175.560 241.025 1.00 26.95 409 GLN G N 1
ATOM 53676 C CA . GLN H 2 409 ? 202.286 175.537 240.492 1.00 25.86 409 GLN G CA 1
ATOM 53677 C C . GLN H 2 409 ? 202.261 174.894 239.115 1.00 35.39 409 GLN G C 1
ATOM 53678 O O . GLN H 2 409 ? 201.320 174.166 238.780 1.00 41.35 409 GLN G O 1
ATOM 53692 N N . LEU H 2 410 ? 203.289 175.142 238.307 1.00 36.01 410 LEU G N 1
ATOM 53693 C CA . LEU H 2 410 ? 203.365 174.493 237.004 1.00 36.40 410 LEU G CA 1
ATOM 53694 C C . LEU H 2 410 ? 203.609 172.998 237.139 1.00 41.05 410 LEU G C 1
ATOM 53695 O O . LEU H 2 410 ? 203.122 172.217 236.318 1.00 44.77 410 LEU G O 1
ATOM 53711 N N . ASP H 2 411 ? 204.370 172.582 238.148 1.00 39.70 411 ASP G N 1
ATOM 53712 C CA . ASP H 2 411 ? 204.512 171.157 238.427 1.00 39.70 411 ASP G CA 1
ATOM 53713 C C . ASP H 2 411 ? 203.152 170.532 238.698 1.00 37.58 411 ASP G C 1
ATOM 53714 O O . ASP H 2 411 ? 202.787 169.498 238.113 1.00 46.87 411 ASP G O 1
ATOM 53723 N N . GLY H 2 412 ? 202.389 171.153 239.598 1.00 33.28 412 GLY G N 1
ATOM 53724 C CA . GLY H 2 412 ? 201.048 170.669 239.866 1.00 32.62 412 GLY G CA 1
ATOM 53725 C C . GLY H 2 412 ? 200.198 170.623 238.613 1.00 34.11 412 GLY G C 1
ATOM 53726 O O . GLY H 2 412 ? 199.444 169.672 238.393 1.00 40.89 412 GLY G O 1
ATOM 53730 N N . TRP H 2 413 ? 200.304 171.655 237.775 1.00 31.77 413 TRP G N 1
ATOM 53731 C CA . TRP H 2 413 ? 199.504 171.711 236.557 1.00 31.56 413 TRP G CA 1
ATOM 53732 C C . TRP H 2 413 ? 199.885 170.587 235.602 1.00 35.43 413 TRP G C 1
ATOM 53733 O O . TRP H 2 413 ? 199.016 169.993 234.956 1.00 41.66 413 TRP G O 1
ATOM 53754 N N . ILE H 2 414 ? 201.180 170.288 235.491 1.00 35.06 414 ILE G N 1
ATOM 53755 C CA . ILE H 2 414 ? 201.618 169.200 234.621 1.00 37.30 414 ILE G CA 1
ATOM 53756 C C . ILE H 2 414 ? 201.030 167.884 235.099 1.00 39.25 414 ILE G C 1
ATOM 53757 O O . ILE H 2 414 ? 200.491 167.099 234.307 1.00 45.10 414 ILE G O 1
ATOM 53773 N N . VAL H 2 415 ? 201.117 167.620 236.404 1.00 38.93 415 VAL G N 1
ATOM 53774 C CA . VAL H 2 415 ? 200.586 166.356 236.910 1.00 35.61 415 VAL G CA 1
ATOM 53775 C C . VAL H 2 415 ? 199.082 166.281 236.677 1.00 33.70 415 VAL G C 1
ATOM 53776 O O . VAL H 2 415 ? 198.553 165.243 236.251 1.00 40.50 415 VAL G O 1
ATOM 53789 N N . SER H 2 416 ? 198.371 167.376 236.946 1.00 32.89 416 SER G N 1
ATOM 53790 C CA . SER H 2 416 ? 196.922 167.372 236.790 1.00 26.46 416 SER G CA 1
ATOM 53791 C C . SER H 2 416 ? 196.519 167.154 235.339 1.00 29.77 416 SER G C 1
ATOM 53792 O O . SER H 2 416 ? 195.584 166.394 235.054 1.00 44.42 416 SER G O 1
ATOM 53800 N N . VAL H 2 417 ? 197.201 167.818 234.406 1.00 35.11 417 VAL G N 1
ATOM 53801 C CA . VAL H 2 417 ? 196.852 167.649 233.003 1.00 34.64 417 VAL G CA 1
ATOM 53802 C C . VAL H 2 417 ? 197.192 166.246 232.538 1.00 34.08 417 VAL G C 1
ATOM 53803 O O . VAL H 2 417 ? 196.465 165.669 231.724 1.00 43.02 417 VAL G O 1
ATOM 53816 N N . ILE H 2 418 ? 198.284 165.664 233.037 1.00 33.36 418 ILE G N 1
ATOM 53817 C CA . ILE H 2 418 ? 198.594 164.284 232.679 1.00 36.37 418 ILE G CA 1
ATOM 53818 C C . ILE H 2 418 ? 197.463 163.372 233.129 1.00 41.42 418 ILE G C 1
ATOM 53819 O O . ILE H 2 418 ? 196.971 162.535 232.362 1.00 45.33 418 ILE G O 1
ATOM 53835 N N . TYR H 2 419 ? 197.009 163.549 234.369 1.00 37.58 419 TYR G N 1
ATOM 53836 C CA . TYR H 2 419 ? 195.926 162.718 234.878 1.00 36.33 419 TYR G CA 1
ATOM 53837 C C . TYR H 2 419 ? 194.672 162.873 234.029 1.00 35.95 419 TYR G C 1
ATOM 53838 O O . TYR H 2 419 ? 194.044 161.883 233.640 1.00 41.95 419 TYR G O 1
ATOM 53856 N N . ARG H 2 420 ? 194.286 164.115 233.738 1.00 32.74 420 ARG G N 1
ATOM 53857 C CA . ARG H 2 420 ? 193.026 164.348 233.041 1.00 29.88 420 ARG G CA 1
ATOM 53858 C C . ARG H 2 420 ? 193.080 163.837 231.608 1.00 36.95 420 ARG G C 1
ATOM 53859 O O . ARG H 2 420 ? 192.123 163.219 231.122 1.00 44.81 420 ARG G O 1
ATOM 53880 N N . ALA H 2 421 ? 194.186 164.094 230.910 1.00 32.97 421 ALA G N 1
ATOM 53881 C CA . ALA H 2 421 ? 194.322 163.605 229.547 1.00 33.29 421 ALA G CA 1
ATOM 53882 C C . ALA H 2 421 ? 194.337 162.085 229.511 1.00 35.47 421 ALA G C 1
ATOM 53883 O O . ALA H 2 421 ? 193.759 161.480 228.604 1.00 44.51 421 ALA G O 1
ATOM 53890 N N . LEU H 2 422 ? 194.991 161.444 230.482 1.00 33.30 422 LEU G N 1
ATOM 53891 C CA . LEU H 2 422 ? 194.967 159.988 230.535 1.00 34.50 422 LEU G CA 1
ATOM 53892 C C . LEU H 2 422 ? 193.563 159.467 230.802 1.00 35.93 422 LEU G C 1
ATOM 53893 O O . LEU H 2 422 ? 193.155 158.442 230.244 1.00 43.39 422 LEU G O 1
ATOM 53909 N N . LYS H 2 423 ? 192.814 160.142 231.671 1.00 31.12 423 LYS G N 1
ATOM 53910 C CA . LYS H 2 423 ? 191.443 159.726 231.933 1.00 29.31 423 LYS G CA 1
ATOM 53911 C C . LYS H 2 423 ? 190.590 159.827 230.674 1.00 38.05 423 LYS G C 1
ATOM 53912 O O . LYS H 2 423 ? 189.796 158.927 230.373 1.00 49.99 423 LYS G O 1
ATOM 53931 N N . LEU H 2 424 ? 190.753 160.912 229.914 1.00 32.34 424 LEU G N 1
ATOM 53932 C CA . LEU H 2 424 ? 190.015 161.041 228.661 1.00 33.73 424 LEU G CA 1
ATOM 53933 C C . LEU H 2 424 ? 190.469 160.000 227.645 1.00 37.61 424 LEU G C 1
ATOM 53934 O O . LEU H 2 424 ? 189.657 159.489 226.869 1.00 47.94 424 LEU G O 1
ATOM 53950 N N . ARG H 2 425 ? 191.765 159.687 227.614 1.00 36.24 425 ARG G N 1
ATOM 53951 C CA . ARG H 2 425 ? 192.246 158.636 226.726 1.00 33.28 425 ARG G CA 1
ATOM 53952 C C . ARG H 2 425 ? 191.599 157.303 227.071 1.00 38.63 425 ARG G C 1
ATOM 53953 O O . ARG H 2 425 ? 191.181 156.558 226.179 1.00 46.53 425 ARG G O 1
ATOM 53974 N N . CYS H 2 426 ? 191.513 156.984 228.364 1.00 40.19 426 CYS G N 1
ATOM 53975 C CA . CYS H 2 426 ? 190.835 155.762 228.787 1.00 40.28 426 CYS G CA 1
ATOM 53976 C C . CYS H 2 426 ? 189.378 155.769 228.355 1.00 38.09 426 CYS G C 1
ATOM 53977 O O . CYS H 2 426 ? 188.866 154.765 227.844 1.00 44.00 426 CYS G O 1
ATOM 53985 N N . GLN H 2 427 ? 188.699 156.895 228.547 1.00 27.73 427 GLN G N 1
ATOM 53986 C CA . GLN H 2 427 ? 187.288 156.980 228.195 1.00 30.35 427 GLN G CA 1
ATOM 53987 C C . GLN H 2 427 ? 187.084 156.784 226.697 1.00 37.73 427 GLN G C 1
ATOM 53988 O O . GLN H 2 427 ? 186.191 156.037 226.271 1.00 52.03 427 GLN G O 1
ATOM 54002 N N . LEU H 2 428 ? 187.915 157.432 225.885 1.00 37.08 428 LEU G N 1
ATOM 54003 C CA . LEU H 2 428 ? 187.800 157.301 224.440 1.00 39.17 428 LEU G CA 1
ATOM 54004 C C . LEU H 2 428 ? 188.105 155.873 224.006 1.00 39.39 428 LEU G C 1
ATOM 54005 O O . LEU H 2 428 ? 187.377 155.285 223.195 1.00 48.62 428 LEU G O 1
ATOM 54021 N N . LEU H 2 429 ? 189.176 155.292 224.551 1.00 30.36 429 LEU G N 1
ATOM 54022 C CA . LEU H 2 429 ? 189.506 153.908 224.249 1.00 37.46 429 LEU G CA 1
ATOM 54023 C C . LEU H 2 429 ? 188.326 152.999 224.549 1.00 39.71 429 LEU G C 1
ATOM 54024 O O . LEU H 2 429 ? 187.991 152.114 223.753 1.00 46.26 429 LEU G O 1
ATOM 54040 N N . SER H 2 430 ? 187.678 153.205 225.697 1.00 38.11 430 SER G N 1
ATOM 54041 C CA . SER H 2 430 ? 186.531 152.380 226.051 1.00 39.42 430 SER G CA 1
ATOM 54042 C C . SER H 2 430 ? 185.381 152.587 225.077 1.00 39.40 430 SER G C 1
ATOM 54043 O O . SER H 2 430 ? 184.664 151.633 224.758 1.00 46.38 430 SER G O 1
ATOM 54051 N N . LYS H 2 431 ? 185.186 153.816 224.593 1.00 39.50 431 LYS G N 1
ATOM 54052 C CA . LYS H 2 431 ? 184.190 154.017 223.545 1.00 41.20 431 LYS G CA 1
ATOM 54053 C C . LYS H 2 431 ? 184.518 153.183 222.316 1.00 41.91 431 LYS G C 1
ATOM 54054 O O . LYS H 2 431 ? 183.630 152.553 221.730 1.00 51.07 431 LYS G O 1
ATOM 54073 N N . TRP H 2 432 ? 185.788 153.159 221.910 1.00 37.73 432 TRP G N 1
ATOM 54074 C CA . TRP H 2 432 ? 186.176 152.316 220.783 1.00 38.29 432 TRP G CA 1
ATOM 54075 C C . TRP H 2 432 ? 186.115 150.835 221.124 1.00 37.44 432 TRP G C 1
ATOM 54076 O O . TRP H 2 432 ? 186.145 150.001 220.213 1.00 44.47 432 TRP G O 1
ATOM 54097 N N . GLY H 2 433 ? 186.042 150.487 222.403 1.00 32.24 433 GLY G N 1
ATOM 54098 C CA . GLY H 2 433 ? 185.852 149.111 222.807 1.00 36.72 433 GLY G CA 1
ATOM 54099 C C . GLY H 2 433 ? 187.130 148.447 223.264 1.00 42.11 433 GLY G C 1
ATOM 54100 O O . GLY H 2 433 ? 187.370 147.275 222.960 1.00 48.45 433 GLY G O 1
ATOM 54104 N N . TYR H 2 434 ? 187.963 149.187 224.002 1.00 40.54 434 TYR G N 1
ATOM 54105 C CA . TYR H 2 434 ? 189.226 148.662 224.523 1.00 39.93 434 TYR G CA 1
ATOM 54106 C C . TYR H 2 434 ? 189.350 149.141 225.969 1.00 41.98 434 TYR G C 1
ATOM 54107 O O . TYR H 2 434 ? 189.866 150.225 226.249 1.00 49.50 434 TYR G O 1
ATOM 54125 N N . ASN H 2 435 ? 188.869 148.321 226.895 1.00 35.31 435 ASN G N 1
ATOM 54126 C CA . ASN H 2 435 ? 188.952 148.660 228.308 1.00 37.55 435 ASN G CA 1
ATOM 54127 C C . ASN H 2 435 ? 190.392 148.530 228.783 1.00 46.46 435 ASN G C 1
ATOM 54128 O O . ASN H 2 435 ? 190.966 147.437 228.756 1.00 50.74 435 ASN G O 1
ATOM 54139 N N . ARG H 2 436 ? 190.975 149.648 229.223 1.00 48.39 436 ARG G N 1
ATOM 54140 C CA . ARG H 2 436 ? 192.342 149.643 229.724 1.00 44.09 436 ARG G CA 1
ATOM 54141 C C . ARG H 2 436 ? 192.456 150.450 231.012 1.00 45.50 436 ARG G C 1
ATOM 54142 O O . ARG H 2 436 ? 193.558 150.890 231.362 1.00 53.28 436 ARG G O 1
ATOM 54163 N N . SER H 2 437 ? 191.346 150.655 231.722 1.00 37.45 437 SER G N 1
ATOM 54164 C CA . SER H 2 437 ? 191.382 151.441 232.950 1.00 40.98 437 SER G CA 1
ATOM 54165 C C . SER H 2 437 ? 192.251 150.778 234.009 1.00 44.41 437 SER G C 1
ATOM 54166 O O . SER H 2 437 ? 192.992 151.457 234.728 1.00 48.07 437 SER G O 1
ATOM 54174 N N . HIS H 2 438 ? 192.171 149.454 234.125 1.00 46.64 438 HIS G N 1
ATOM 54175 C CA . HIS H 2 438 ? 192.972 148.747 235.116 1.00 46.93 438 HIS G CA 1
ATOM 54176 C C . HIS H 2 438 ? 194.455 148.715 234.759 1.00 49.01 438 HIS G C 1
ATOM 54177 O O . HIS H 2 438 ? 195.286 148.525 235.651 1.00 50.41 438 HIS G O 1
ATOM 54191 N N . ASN H 2 439 ? 194.805 148.897 233.488 1.00 50.24 439 ASN G N 1
ATOM 54192 C CA . ASN H 2 439 ? 196.195 148.808 233.071 1.00 47.55 439 ASN G CA 1
ATOM 54193 C C . ASN H 2 439 ? 197.022 149.921 233.709 1.00 50.11 439 ASN G C 1
ATOM 54194 O O . ASN H 2 439 ? 196.504 150.825 234.364 1.00 51.08 439 ASN G O 1
ATOM 54205 N N . PHE H 2 440 ? 198.336 149.844 233.501 1.00 52.86 440 PHE G N 1
ATOM 54206 C CA . PHE H 2 440 ? 199.236 150.780 234.170 1.00 49.45 440 PHE G CA 1
ATOM 54207 C C . PHE H 2 440 ? 198.939 152.229 233.834 1.00 51.17 440 PHE G C 1
ATOM 54208 O O . PHE H 2 440 ? 198.642 153.003 234.757 1.00 59.22 440 PHE G O 1
ATOM 54225 N N . PRO H 2 441 ? 198.955 152.657 232.572 1.00 44.82 441 PRO G N 1
ATOM 54226 C CA . PRO H 2 441 ? 198.935 154.099 232.290 1.00 44.07 441 PRO G CA 1
ATOM 54227 C C . PRO H 2 441 ? 197.637 154.782 232.673 1.00 50.88 441 PRO G C 1
ATOM 54228 O O . PRO H 2 441 ? 197.608 156.018 232.727 1.00 52.17 441 PRO G O 1
ATOM 54239 N N . PHE H 2 442 ? 196.569 154.030 232.947 1.00 46.40 442 PHE G N 1
ATOM 54240 C CA . PHE H 2 442 ? 195.254 154.609 233.174 1.00 37.77 442 PHE G CA 1
ATOM 54241 C C . PHE H 2 442 ? 194.681 154.298 234.548 1.00 40.00 442 PHE G C 1
ATOM 54242 O O . PHE H 2 442 ? 193.543 154.689 234.827 1.00 48.00 442 PHE G O 1
ATOM 54259 N N . ILE H 2 443 ? 195.425 153.613 235.415 1.00 44.50 443 ILE G N 1
ATOM 54260 C CA . ILE H 2 443 ? 194.911 153.246 236.728 1.00 40.49 443 ILE G CA 1
ATOM 54261 C C . ILE H 2 443 ? 195.393 154.206 237.810 1.00 44.90 443 ILE G C 1
ATOM 54262 O O . ILE H 2 443 ? 194.743 154.315 238.860 1.00 47.88 443 ILE G O 1
ATOM 54278 N N . LEU H 2 444 ? 196.504 154.903 237.591 1.00 52.40 444 LEU G N 1
ATOM 54279 C CA . LEU H 2 444 ? 197.126 155.651 238.671 1.00 43.75 444 LEU G CA 1
ATOM 54280 C C . LEU H 2 444 ? 196.259 156.840 239.058 1.00 46.48 444 LEU G C 1
ATOM 54281 O O . LEU H 2 444 ? 195.710 157.535 238.200 1.00 53.69 444 LEU G O 1
ATOM 54297 N N . ASP H 2 445 ? 196.162 157.088 240.357 1.00 48.18 445 ASP G N 1
ATOM 54298 C CA . ASP H 2 445 ? 195.546 158.311 240.831 1.00 46.47 445 ASP G CA 1
ATOM 54299 C C . ASP H 2 445 ? 196.529 159.460 240.656 1.00 49.67 445 ASP G C 1
ATOM 54300 O O . ASP H 2 445 ? 197.747 159.266 240.606 1.00 57.36 445 ASP G O 1
ATOM 54309 N N . ARG H 2 446 ? 195.989 160.676 240.563 1.00 43.52 446 ARG G N 1
ATOM 54310 C CA . ARG H 2 446 ? 196.849 161.831 240.341 1.00 42.61 446 ARG G CA 1
ATOM 54311 C C . ARG H 2 446 ? 197.943 161.910 241.392 1.00 46.58 446 ARG G C 1
ATOM 54312 O O . ARG H 2 446 ? 199.134 161.956 241.055 1.00 55.38 446 ARG G O 1
ATOM 54333 N N . GLU H 2 447 ? 197.572 161.822 242.666 1.00 47.38 447 GLU G N 1
ATOM 54334 C CA . GLU H 2 447 ? 198.543 161.936 243.742 1.00 47.16 447 GLU G CA 1
ATOM 54335 C C . GLU H 2 447 ? 199.528 160.775 243.768 1.00 48.83 447 GLU G C 1
ATOM 54336 O O . GLU H 2 447 ? 200.375 160.724 244.664 1.00 53.14 447 GLU G O 1
ATOM 54348 N N . ASP H 2 448 ? 199.447 159.856 242.806 1.00 44.57 448 ASP G N 1
ATOM 54349 C CA . ASP H 2 448 ? 200.401 158.768 242.693 1.00 39.83 448 ASP G CA 1
ATOM 54350 C C . ASP H 2 448 ? 201.211 158.807 241.411 1.00 39.57 448 ASP G C 1
ATOM 54351 O O . ASP H 2 448 ? 202.288 158.196 241.375 1.00 49.66 448 ASP G O 1
ATOM 54360 N N . ILE H 2 449 ? 200.773 159.548 240.386 1.00 43.81 449 ILE G N 1
ATOM 54361 C CA . ILE H 2 449 ? 201.406 159.423 239.075 1.00 43.82 449 ILE G CA 1
ATOM 54362 C C . ILE H 2 449 ? 202.914 159.532 239.214 1.00 46.77 449 ILE G C 1
ATOM 54363 O O . ILE H 2 449 ? 203.650 158.565 238.968 1.00 54.89 449 ILE G O 1
ATOM 54379 N N . VAL H 2 450 ? 203.384 160.681 239.697 1.00 43.84 450 VAL G N 1
ATOM 54380 C CA . VAL H 2 450 ? 204.818 160.912 239.806 1.00 47.81 450 VAL G CA 1
ATOM 54381 C C . VAL H 2 450 ? 205.495 159.689 240.396 1.00 51.06 450 VAL G C 1
ATOM 54382 O O . VAL H 2 450 ? 206.331 159.044 239.747 1.00 57.63 450 VAL G O 1
ATOM 54395 N N . ASP H 2 451 ? 205.060 159.283 241.588 1.00 49.79 451 ASP G N 1
ATOM 54396 C CA . ASP H 2 451 ? 205.766 158.224 242.291 1.00 48.21 451 ASP G CA 1
ATOM 54397 C C . ASP H 2 451 ? 205.879 156.990 241.414 1.00 47.06 451 ASP G C 1
ATOM 54398 O O . ASP H 2 451 ? 206.985 156.511 241.137 1.00 54.68 451 ASP G O 1
ATOM 54407 N N . LYS H 2 452 ? 204.751 156.521 240.885 1.00 40.50 452 LYS G N 1
ATOM 54408 C CA . LYS H 2 452 ? 204.796 155.293 240.108 1.00 46.09 452 LYS G CA 1
ATOM 54409 C C . LYS H 2 452 ? 205.733 155.468 238.929 1.00 50.53 452 LYS G C 1
ATOM 54410 O O . LYS H 2 452 ? 206.624 154.643 238.692 1.00 54.97 452 LYS G O 1
ATOM 54429 N N . CYS H 2 453 ? 205.583 156.582 238.217 1.00 48.69 453 CYS G N 1
ATOM 54430 C CA . CYS H 2 453 ? 206.377 156.786 237.020 1.00 44.39 453 CYS G CA 1
ATOM 54431 C C . CYS H 2 453 ? 207.846 156.952 237.365 1.00 44.51 453 CYS G C 1
ATOM 54432 O O . CYS H 2 453 ? 208.712 156.611 236.553 1.00 53.11 453 CYS G O 1
ATOM 54440 N N . SER H 2 454 ? 208.152 157.459 238.561 1.00 44.35 454 SER G N 1
ATOM 54441 C CA . SER H 2 454 ? 209.550 157.546 238.956 1.00 46.36 454 SER G CA 1
ATOM 54442 C C . SER H 2 454 ? 210.163 156.160 239.052 1.00 51.67 454 SER G C 1
ATOM 54443 O O . SER H 2 454 ? 211.323 155.955 238.674 1.00 53.55 454 SER G O 1
ATOM 54451 N N . LYS H 2 455 ? 209.394 155.189 239.546 1.00 52.48 455 LYS G N 1
ATOM 54452 C CA . LYS H 2 455 ? 209.923 153.846 239.732 1.00 51.59 455 LYS G CA 1
ATOM 54453 C C . LYS H 2 455 ? 209.986 153.070 238.424 1.00 48.50 455 LYS G C 1
ATOM 54454 O O . LYS H 2 455 ? 210.861 152.214 238.261 1.00 56.90 455 LYS G O 1
ATOM 54473 N N . LYS H 2 456 ? 209.080 153.346 237.491 1.00 39.84 456 LYS G N 1
ATOM 54474 C CA . LYS H 2 456 ? 209.062 152.611 236.236 1.00 42.78 456 LYS G CA 1
ATOM 54475 C C . LYS H 2 456 ? 210.369 152.808 235.481 1.00 46.21 456 LYS G C 1
ATOM 54476 O O . LYS H 2 456 ? 210.937 153.904 235.460 1.00 53.13 456 LYS G O 1
ATOM 54495 N N . THR H 2 457 ? 210.843 151.736 234.852 1.00 42.97 457 THR G N 1
ATOM 54496 C CA . THR H 2 457 ? 212.114 151.739 234.146 1.00 46.21 457 THR G CA 1
ATOM 54497 C C . THR H 2 457 ? 211.960 150.984 232.837 1.00 44.18 457 THR G C 1
ATOM 54498 O O . THR H 2 457 ? 211.276 149.961 232.781 1.00 50.55 457 THR G O 1
ATOM 54509 N N . ILE H 2 458 ? 212.596 151.495 231.786 1.00 38.61 458 ILE G N 1
ATOM 54510 C CA . ILE H 2 458 ? 212.634 150.830 230.489 1.00 37.88 458 ILE G CA 1
ATOM 54511 C C . ILE H 2 458 ? 214.045 150.961 229.940 1.00 44.74 458 ILE G C 1
ATOM 54512 O O . ILE H 2 458 ? 214.615 152.057 229.933 1.00 48.58 458 ILE G O 1
ATOM 54528 N N . ALA H 2 459 ? 214.617 149.843 229.495 1.00 52.89 459 ALA G N 1
ATOM 54529 C CA . ALA H 2 459 ? 215.985 149.817 228.987 1.00 50.98 459 ALA G CA 1
ATOM 54530 C C . ALA H 2 459 ? 216.969 150.297 230.043 1.00 48.08 459 ALA G C 1
ATOM 54531 O O . ALA H 2 459 ? 218.023 150.850 229.722 1.00 54.16 459 ALA G O 1
ATOM 54538 N N . GLY H 2 460 ? 216.629 150.096 231.313 1.00 44.70 460 GLY G N 1
ATOM 54539 C CA . GLY H 2 460 ? 217.481 150.547 232.391 1.00 50.36 460 GLY G CA 1
ATOM 54540 C C . GLY H 2 460 ? 217.458 152.038 232.637 1.00 50.87 460 GLY G C 1
ATOM 54541 O O . GLY H 2 460 ? 218.264 152.531 233.429 1.00 48.66 460 GLY G O 1
ATOM 54545 N N . ARG H 2 461 ? 216.556 152.769 231.985 1.00 51.48 461 ARG G N 1
ATOM 54546 C CA . ARG H 2 461 ? 216.461 154.217 232.115 1.00 44.17 461 ARG G CA 1
ATOM 54547 C C . ARG H 2 461 ? 215.029 154.594 232.456 1.00 40.32 461 ARG G C 1
ATOM 54548 O O . ARG H 2 461 ? 214.085 154.102 231.831 1.00 49.97 461 ARG G O 1
ATOM 54569 N N . LYS H 2 462 ? 214.875 155.466 233.449 1.00 37.85 462 LYS G N 1
ATOM 54570 C CA . LYS H 2 462 ? 213.566 155.886 233.948 1.00 39.64 462 LYS G CA 1
ATOM 54571 C C . LYS H 2 462 ? 213.014 156.936 232.997 1.00 43.53 462 LYS G C 1
ATOM 54572 O O . LYS H 2 462 ? 213.226 158.137 233.165 1.00 45.58 462 LYS G O 1
ATOM 54591 N N . LEU H 2 463 ? 212.284 156.478 231.984 1.00 38.69 463 LEU G N 1
ATOM 54592 C CA . LEU H 2 463 ? 211.764 157.348 230.943 1.00 35.53 463 LEU G CA 1
ATOM 54593 C C . LEU H 2 463 ? 210.297 157.696 231.150 1.00 40.24 463 LEU G C 1
ATOM 54594 O O . LEU H 2 463 ? 209.666 158.238 230.238 1.00 50.67 463 LEU G O 1
ATOM 54610 N N . PHE H 2 464 ? 209.745 157.405 232.325 1.00 38.90 464 PHE G N 1
ATOM 54611 C CA . PHE H 2 464 ? 208.386 157.797 232.658 1.00 36.91 464 PHE G CA 1
ATOM 54612 C C . PHE H 2 464 ? 208.327 158.921 233.677 1.00 39.09 464 PHE G C 1
ATOM 54613 O O . PHE H 2 464 ? 207.268 159.532 233.838 1.00 45.87 464 PHE G O 1
ATOM 54630 N N . GLU H 2 465 ? 209.434 159.215 234.354 1.00 41.26 465 GLU G N 1
ATOM 54631 C CA . GLU H 2 465 ? 209.451 160.253 235.375 1.00 40.49 465 GLU G CA 1
ATOM 54632 C C . GLU H 2 465 ? 208.867 161.551 234.836 1.00 45.30 465 GLU G C 1
ATOM 54633 O O . GLU H 2 465 ? 209.257 162.029 233.768 1.00 53.16 465 GLU G O 1
ATOM 54645 N N . ILE H 2 466 ? 207.914 162.108 235.575 1.00 43.19 466 ILE G N 1
ATOM 54646 C CA . ILE H 2 466 ? 207.197 163.305 235.148 1.00 38.77 466 ILE G CA 1
ATOM 54647 C C . ILE H 2 466 ? 208.139 164.495 235.294 1.00 42.08 466 ILE G C 1
ATOM 54648 O O . ILE H 2 466 ? 208.613 164.767 236.405 1.00 41.74 466 ILE G O 1
ATOM 54664 N N . PRO H 2 467 ? 208.440 165.230 234.224 1.00 37.69 467 PRO G N 1
ATOM 54665 C CA . PRO H 2 467 ? 209.428 166.312 234.328 1.00 29.71 467 PRO G CA 1
ATOM 54666 C C . PRO H 2 467 ? 208.987 167.407 235.293 1.00 36.94 467 PRO G C 1
ATOM 54667 O O . PRO H 2 467 ? 207.821 167.801 235.321 1.00 44.20 467 PRO G O 1
ATOM 54678 N N . SER H 2 468 ? 209.940 167.895 236.085 1.00 42.17 468 SER G N 1
ATOM 54679 C CA . SER H 2 468 ? 209.689 168.878 237.135 1.00 40.81 468 SER G CA 1
ATOM 54680 C C . SER H 2 468 ? 210.453 170.165 236.843 1.00 40.14 468 SER G C 1
ATOM 54681 O O . SER H 2 468 ? 211.673 170.137 236.652 1.00 41.57 468 SER G O 1
ATOM 54689 N N . PHE H 2 469 ? 209.738 171.295 236.834 1.00 38.95 469 PHE G N 1
ATOM 54690 C CA . PHE H 2 469 ? 210.391 172.587 236.626 1.00 32.35 469 PHE G CA 1
ATOM 54691 C C . PHE H 2 469 ? 211.339 172.938 237.768 1.00 32.20 469 PHE G C 1
ATOM 54692 O O . PHE H 2 469 ? 212.367 173.587 237.547 1.00 42.55 469 PHE G O 1
ATOM 54709 N N . LEU H 2 470 ? 211.003 172.552 238.998 1.00 33.05 470 LEU G N 1
ATOM 54710 C CA . LEU H 2 470 ? 211.798 172.990 240.142 1.00 31.67 470 LEU G CA 1
ATOM 54711 C C . LEU H 2 470 ? 213.168 172.326 240.192 1.00 38.06 470 LEU G C 1
ATOM 54712 O O . LEU H 2 470 ? 214.144 172.958 240.615 1.00 45.99 470 LEU G O 1
ATOM 54728 N N . LEU H 2 471 ? 213.276 171.072 239.757 1.00 35.90 471 LEU G N 1
ATOM 54729 C CA . LEU H 2 471 ? 214.584 170.425 239.721 1.00 29.63 471 LEU G CA 1
ATOM 54730 C C . LEU H 2 471 ? 215.512 171.139 238.746 1.00 33.93 471 LEU G C 1
ATOM 54731 O O . LEU H 2 471 ? 216.650 171.501 239.089 1.00 47.44 471 LEU G O 1
ATOM 54747 N N . ILE H 2 472 ? 215.031 171.374 237.525 1.00 28.66 472 ILE G N 1
ATOM 54748 C CA . ILE H 2 472 ? 215.867 172.032 236.541 1.00 35.45 472 ILE G CA 1
ATOM 54749 C C . ILE H 2 472 ? 216.088 173.486 236.921 1.00 40.07 472 ILE G C 1
ATOM 54750 O O . ILE H 2 472 ? 217.072 174.087 236.493 1.00 45.94 472 ILE G O 1
ATOM 54766 N N . HIS H 2 473 ? 215.208 174.063 237.738 1.00 34.51 473 HIS G N 1
ATOM 54767 C CA . HIS H 2 473 ? 215.462 175.391 238.287 1.00 29.28 473 HIS G CA 1
ATOM 54768 C C . HIS H 2 473 ? 216.613 175.381 239.282 1.00 33.02 473 HIS G C 1
ATOM 54769 O O . HIS H 2 473 ? 217.454 176.288 239.273 1.00 46.08 473 HIS G O 1
ATOM 54783 N N . LYS H 2 474 ? 216.647 174.393 240.175 1.00 32.19 474 LYS G N 1
ATOM 54784 C CA . LYS H 2 474 ? 217.807 174.241 241.044 1.00 30.38 474 LYS G CA 1
ATOM 54785 C C . LYS H 2 474 ? 219.074 174.184 240.206 1.00 35.08 474 LYS G C 1
ATOM 54786 O O . LYS H 2 474 ? 220.064 174.882 240.478 1.00 44.90 474 LYS G O 1
ATOM 54805 N N . ALA H 2 475 ? 219.043 173.360 239.160 1.00 23.00 475 ALA G N 1
ATOM 54806 C CA . ALA H 2 475 ? 220.216 173.208 238.310 1.00 28.91 475 ALA G CA 1
ATOM 54807 C C . ALA H 2 475 ? 220.567 174.513 237.608 1.00 35.66 475 ALA G C 1
ATOM 54808 O O . ALA H 2 475 ? 221.744 174.858 237.485 1.00 42.91 475 ALA G O 1
ATOM 54815 N N . LEU H 2 476 ? 219.561 175.235 237.118 1.00 36.31 476 LEU G N 1
ATOM 54816 C CA . LEU H 2 476 ? 219.809 176.496 236.435 1.00 33.27 476 LEU G CA 1
ATOM 54817 C C . LEU H 2 476 ? 220.441 177.510 237.370 1.00 30.18 476 LEU G C 1
ATOM 54818 O O . LEU H 2 476 ? 221.337 178.258 236.972 1.00 36.66 476 LEU G O 1
ATOM 54834 N N . GLN H 2 477 ? 219.975 177.566 238.614 1.00 30.15 477 GLN G N 1
ATOM 54835 C CA . GLN H 2 477 ? 220.548 178.517 239.556 1.00 31.75 477 GLN G CA 1
ATOM 54836 C C . GLN H 2 477 ? 222.001 178.169 239.848 1.00 30.83 477 GLN G C 1
ATOM 54837 O O . GLN H 2 477 ? 222.872 179.050 239.867 1.00 46.22 477 GLN G O 1
ATOM 54851 N N . LYS H 2 478 ? 222.284 176.882 240.056 1.00 30.97 478 LYS G N 1
ATOM 54852 C CA . LYS H 2 478 ? 223.667 176.479 240.285 1.00 32.04 478 LYS G CA 1
ATOM 54853 C C . LYS H 2 478 ? 224.535 176.795 239.072 1.00 33.77 478 LYS G C 1
ATOM 54854 O O . LYS H 2 478 ? 225.659 177.295 239.213 1.00 42.05 478 LYS G O 1
ATOM 54873 N N . GLY H 2 479 ? 224.024 176.529 237.872 1.00 28.60 479 GLY G N 1
ATOM 54874 C CA . GLY H 2 479 ? 224.781 176.810 236.668 1.00 32.47 479 GLY G CA 1
ATOM 54875 C C . GLY H 2 479 ? 224.996 178.287 236.432 1.00 33.30 479 GLY G C 1
ATOM 54876 O O . GLY H 2 479 ? 225.995 178.679 235.834 1.00 42.39 479 GLY G O 1
ATOM 54880 N N . LEU H 2 480 ? 224.058 179.125 236.864 1.00 34.77 480 LEU G N 1
ATOM 54881 C CA . LEU H 2 480 ? 224.268 180.561 236.756 1.00 33.46 480 LEU G CA 1
ATOM 54882 C C . LEU H 2 480 ? 225.321 181.031 237.746 1.00 30.24 480 LEU G C 1
ATOM 54883 O O . LEU H 2 480 ? 226.129 181.912 237.431 1.00 43.98 480 LEU G O 1
ATOM 54899 N N . GLN H 2 481 ? 225.330 180.461 238.950 1.00 31.04 481 GLN G N 1
ATOM 54900 C CA . GLN H 2 481 ? 226.358 180.810 239.921 1.00 29.65 481 GLN G CA 1
ATOM 54901 C C . GLN H 2 481 ? 227.717 180.221 239.582 1.00 33.90 481 GLN G C 1
ATOM 54902 O O . GLN H 2 481 ? 228.722 180.669 240.143 1.00 45.05 481 GLN G O 1
ATOM 54916 N N . GLU H 2 482 ? 227.774 179.244 238.682 1.00 34.54 482 GLU G N 1
ATOM 54917 C CA . GLU H 2 482 ? 229.032 178.607 238.322 1.00 29.01 482 GLU G CA 1
ATOM 54918 C C . GLU H 2 482 ? 229.571 179.019 236.959 1.00 34.12 482 GLU G C 1
ATOM 54919 O O . GLU H 2 482 ? 230.782 178.957 236.751 1.00 46.30 482 GLU G O 1
ATOM 54931 N N . SER H 2 483 ? 228.713 179.440 236.032 1.00 30.03 483 SER G N 1
ATOM 54932 C CA . SER H 2 483 ? 229.124 179.732 234.669 1.00 24.68 483 SER G CA 1
ATOM 54933 C C . SER H 2 483 ? 228.597 181.048 234.121 1.00 29.47 483 SER G C 1
ATOM 54934 O O . SER H 2 483 ? 229.108 181.511 233.096 1.00 37.04 483 SER G O 1
ATOM 54942 N N . GLY H 2 484 ? 227.607 181.667 234.755 1.00 32.31 484 GLY G N 1
ATOM 54943 C CA . GLY H 2 484 ? 227.052 182.904 234.251 1.00 29.23 484 GLY G CA 1
ATOM 54944 C C . GLY H 2 484 ? 225.973 182.672 233.214 1.00 30.04 484 GLY G C 1
ATOM 54945 O O . GLY H 2 484 ? 225.650 181.549 232.836 1.00 39.09 484 GLY G O 1
ATOM 54949 N N . ILE H 2 485 ? 225.400 183.780 232.744 1.00 28.41 485 ILE G N 1
ATOM 54950 C CA . ILE H 2 485 ? 224.292 183.688 231.800 1.00 34.19 485 ILE G CA 1
ATOM 54951 C C . ILE H 2 485 ? 224.787 183.260 230.425 1.00 30.34 485 ILE G C 1
ATOM 54952 O O . ILE H 2 485 ? 224.200 182.379 229.788 1.00 42.18 485 ILE G O 1
ATOM 54968 N N . GLU H 2 486 ? 225.878 183.862 229.949 1.00 32.27 486 GLU G N 1
ATOM 54969 C CA . GLU H 2 486 ? 226.320 183.608 228.583 1.00 37.52 486 GLU G CA 1
ATOM 54970 C C . GLU H 2 486 ? 226.676 182.145 228.361 1.00 41.65 486 GLU G C 1
ATOM 54971 O O . GLU H 2 486 ? 226.474 181.621 227.261 1.00 47.80 486 GLU G O 1
ATOM 54983 N N . LYS H 2 487 ? 227.203 181.470 229.381 1.00 34.73 487 LYS G N 1
ATOM 54984 C CA . LYS H 2 487 ? 227.677 180.106 229.201 1.00 33.57 487 LYS G CA 1
ATOM 54985 C C . LYS H 2 487 ? 226.568 179.068 229.270 1.00 38.03 487 LYS G C 1
ATOM 54986 O O . LYS H 2 487 ? 226.791 177.928 228.854 1.00 47.41 487 LYS G O 1
ATOM 55005 N N . ILE H 2 488 ? 225.386 179.425 229.762 1.00 31.10 488 ILE G N 1
ATOM 55006 C CA . ILE H 2 488 ? 224.288 178.474 229.858 1.00 40.46 488 ILE G CA 1
ATOM 55007 C C . ILE H 2 488 ? 223.196 178.708 228.823 1.00 37.78 488 ILE G C 1
ATOM 55008 O O . ILE H 2 488 ? 222.385 177.797 228.593 1.00 43.72 488 ILE G O 1
ATOM 55024 N N . MET H 2 489 ? 223.132 179.882 228.196 1.00 30.09 489 MET G N 1
ATOM 55025 C CA . MET H 2 489 ? 222.165 180.064 227.120 1.00 41.11 489 MET G CA 1
ATOM 55026 C C . MET H 2 489 ? 222.664 179.552 225.775 1.00 46.23 489 MET G C 1
ATOM 55027 O O . MET H 2 489 ? 221.862 179.444 224.842 1.00 49.44 489 MET G O 1
ATOM 55041 N N . ASN H 2 490 ? 223.953 179.231 225.650 1.00 43.73 490 ASN G N 1
ATOM 55042 C CA . ASN H 2 490 ? 224.438 178.482 224.505 1.00 46.85 490 ASN G CA 1
ATOM 55043 C C . ASN H 2 490 ? 225.638 177.670 224.965 1.00 42.74 490 ASN G C 1
ATOM 55044 O O . ASN H 2 490 ? 226.465 178.189 225.727 1.00 42.75 490 ASN G O 1
ATOM 55055 N N . PRO H 2 491 ? 225.771 176.404 224.536 1.00 53.56 491 PRO G N 1
ATOM 55056 C CA . PRO H 2 491 ? 226.957 175.649 224.947 1.00 51.81 491 PRO G CA 1
ATOM 55057 C C . PRO H 2 491 ? 228.174 175.949 224.073 1.00 52.21 491 PRO G C 1
ATOM 55058 O O . PRO H 2 491 ? 228.045 175.922 222.849 1.00 46.81 491 PRO G O 1
#